Protein 8YS5 (pdb70)

InterPro domains:
  IPR011766 Thiamine pyrophosphate enzyme, TPP-binding [PF02775] (51-198)
  IPR029061 Thiamin diphosphate-binding fold [SSF52518] (14-260)
  IPR051457 2-oxoacid:ferredoxin oxidoreductase [PTHR48084] (6-267)

Sequence (1874 aa):
TPDGVAVWVNEDRCKGCDICVSVCPAGVLGMGIEKERVLGKVAKVAYPESCIGCVQCELHCPDFAIYVADRKDFKFAKVSKEAQERSEKVKANKYMLLEETILEGRMREIISDGNELVAKAAIEVGCRFFGGYPITPSSDIMHAMSVALPKCGGHFIQMEDEISGISVSLGASMSGTKSMTASSGPGISLKVEQIGYSFMAEIPLVIADVMRSGPSTGMPTRVAQGDVNFLKHPIHGDFKAVALAPASLEEAYTETVRAFNLAEMLMTPVFLLMDETVGHMYGKVQIPDLEEVQKMTINRKEFVGDKKDYKPYGVAQDEPAVLNPFFKGYRYHVSGLHHGPIGFPTEDAKIGGDLIDRLFHKIESKQDIINENEEMDLEGAEIVIIAYGSVSLAVKEALKDYHKESKQKVGFFRPKTLWPSPAKRLKEIGDKYEKILVIELNKGQYLEEIERAMQRKVHFFGQANGRTISPKQIIAKLKEMAFNYDEYLRVDKIPTLWCWGCGDGVILKSIIRTIDALGWKMDDVCLVSGIGCSGRMSSYVNCNTVHTTHGRAVAYATGIKMANPSKHVIVVSGDGDGFAIGGNHTMHACRRNIDLNFILVNNFIYGLTNSQTSPTTPNGMWTVTAQWGNIDNQFDPCALTTAAGASFVARESVLDPQKLEKVLKEGFSHKGFSFFDVHSNCHINLGRKNKMGEASQMLKWMESRLVSKRQFEAMSPEERVDKFPTGVLRHDTDRKEYCEAYQEIIEKAQGKQMEAQLRFTGVGGQGVLLAGEILAEAKIVSGGYGTKTSTYTSQVRGGPTKVDILLDKDEIIFPYAKEGEIDFMLSVAQISYNQFKSDIKQGGIVVIDPNLVTPTKEDEEKYQIYKIPIISIAKDEVGNIITQSVVALAITVELTKCVEENIVLDTMLKKVPAKVADTNKKAFEIGKKHALEALKVTPDGVAVWVNEDRCKGCDICVSVCPAGVLGMGIEKERVLGKVAKVAYPESCIGCVQCELHCPDFAIYVADRKDFKFAKVSKEAQERSEKVKANKYMLLEETILEGRMREIISDGNELVAKAAIEVGCRFFGGYPITPSSDIMHAMSVALPKCGGHFIQMEDEISGISVSLGASMSGTKSMTASSGPGISLKVEQIGYSFMAEIPLVIADVMRSGPSTGMPTRVAQGDVNFLKHPIHGDFKAVALAPASLEEAYTETVRAFNLAEMLMTPVFLLMDETVGHMYGKVQIPDLEEVQKMTINRKEFVGDKKDYKPYGVAQDEPAVLNPFFKGYRYHVSGLHHGPIGFPTEDAKIGGDLIDRLFHKIESKQDIINENEEMDLEGAEIVIIAYGSVSLAVKEALKDYHKESKQKVGFFRPKTLWPSPAKRLKEIGDKYEKILVIELNKGQYLEEIERAMQRKVHFFGQANGRTISPKQIIAKLKEMAFNYDEYLRVDKIPTLWCWGCGDGVILKSIIRTIDALGWKMDDVCLVSGIGCSGRMSSYVNCNTVHTTHGRAVAYATGIKMANPSKHVIVVSGDGDGFAIGGNHTMHACRRNIDLNFILVNNFIYGLTNSQTSPTTPNGMWTVTAQWGNIDNQFDPCALTTAAGASFVARESVLDPQKLEKVLKEGFSHKGFSFFDVHSNCHINLGRKNKMGEASQMLKWMESRLVSKRQFEAMSPEERVDKFPTGVLRHDTDRKEYCEAYQEIIEKAQGKQMEAQLRFTGVGGQGVLLAGEILAEAKIVSGGYGTKTSTYTSQVRGGPTKVDILLDKDEIIFPYAKEGEIDFMLSVAQISYNQFKSDIKQGGIVVIDPNLVTPTKEDEEKYQIYKIPIISIAKDEVGNIITQSVVALAITVELTKCVEENIVLDTMLKKVPAKVADTNKKAFEIGKKHALEALKV

Secondary structure (DSSP, 8-state):
--EEEEEHHHHHHHHHHHHT--EEEE---TTS-HHHHHHHHHTGGGT-EEEE-SSHHHHHHHHHHHHHTT---BEEE-THHHHHHHHHHHHHHHTT--EEEEE-B-B-SSSSBTTS-----SHHHHS-SSS-----EE---STTHHHHHHHHHHHHHHHH-SEEEE--BHHHHH-EEEEE---HHHHHHH---------SS----TT---TTS----PPSSSS---EE-SS-B-SSS-B---HHHHHHHHHHHHHHHHSTHHHH--EEEES-SS-SEE----TTHHHHHHHHHHHTTTT-SS-EEEEEESEEES--HHHHHHHHHH-SEEEEE-SSSSSSHHHHHHGGGS--EEE---SS----THHHHHHHH-/--EEEEEEEETTS-GGGHHHHHHHHHHHHTSEEEEEEE--S-SSSSEEEEEEEEESS-----SPPTTTEEEEEE--HHHHHHTTTTEEEEEEEEE-TTT----HHHHHHS--EE--HHHIIIIIIS-STTHHHHHHHHHHHHH--S-HHHHHHHHHTTS-GGGHHHHHHHHHHHHHHHHHS---/--S--TTSB-TTT-S--SSSS-TTHHHHHHHHHHHHHTT--GGGEEEEE-SSSSGGGGGTBSSEEEE--TT-HHHHHHHHHHHSTTSEEEEEEESSTTTTSSHHHHHHHHHHT-S--EEEEE-SEETTTTSEE-TTPPTT---SS-TT---S----HHHHHHHHT-SEEEEEESS-HHHHHHHHHHHHTSSS-EEEEEE---TTTTGGGGT--SHHHHHHHHHHHEE-HHHHHTS-GGG-TT-EE-EEEEE------HHHHHHHHHHHHSS--/--TT-SEEE-TTT----SHHHHT-TT--EEEEE-TTSSSSEEEEES-GGG--S-THHHHH-TTS-EEE--TTT-------HHHHHHHHHHHTTTTB--GGGGGTT-/--TT-SEEE-TTT----S-GGGS-SS--EEEEE-TTSSS-EEEEES-GGG--S-THHHHT-TTS-EEE--SSS-------HHHHHHHHHHHTTTTPPPGGGGGTT-/-EEEEEEHHHHHHHHHHHHT--EEE----TTSHHHHHHHHHHHHHTT-EEE--SSHHHHHHHHHHHHHTT--EEEEE-THHHHTTHHHHHHHHHTT--EEEEE-B-B-SSSSBTTS----SSHHHHS-SSS-----EE---STTHHHHHHHHHHHHHHHHTSEEEE--BHHHHH-EEEEEE--HHHHHHT--PPP----SS----SS---TTS----PPSSSS---EE-SS-B-SSS-B---HHHHHHHHHHHHHHHHT-HHHH--EEEES-SS-SEE----TTHHHHHHHHHHHHTTS-SS-EEEEEESEEES--HHHHHHHHHH-SEEEEE-SSSSSSHHHHHHGGGS--EEE---SS----THHHHHHHH-/--S--SSSB-TTT-S--SSSS-TTHHHHHHHHHHHHHTT--GGGEEEEE-SSSSGGGGGTBSSEEEE--TT-HHHHHHHHHHHSTTSEEEEEEETTTTTTSSHHHHHHHHHHT---EEEEEE-SB-TTTTS-B-TTSPTT---SS-TT---S----HHHHHHHHT-SEEEEEETT-HHHHHHHHHHHHTSSS-EEEEEE---TTTTSTTTT--SHHHHHHHHHHHB--HHHHHTS-TTTTTT-B--EEEE-------HHHHHHHHHHHHSS--/--EEEEEEEETTSSGGGGHHHHHHHHHHHTSEEEEEEE--S-SSS-EEEEEEEEESS----SS--TT-EEEEEE--HHHHTTTTTTEEEEEEEEE-TTT----HHHHHHS--EE--HHHIIIIIIS-STTHHHHHHHHHHHHH--S-HHHHHHHHHTTS-HHHHHHHHHHHHHHHHHHHHH---

B-factor: mean 52.0, std 29.89, range [2.14, 149.54]

Structure (mmCIF, N/CA/C/O backbone):
data_8YS5
#
_entry.id   8YS5
#
_cell.length_a   1.00
_cell.length_b   1.00
_cell.length_c   1.00
_cell.angle_alpha   90.00
_cell.angle_beta   90.00
_cell.angle_gamma   90.00
#
_symmetry.space_group_name_H-M   'P 1'
#
loop_
_entity.id
_entity.type
_entity.pdbx_description
1 polymer '2-oxoglutarate:acceptor oxidoreductase'
2 polymer '2-oxoglutarate synthase subunit alpha'
3 polymer '2-oxoglutarate ferredoxin oxidoreductase subunit beta'
4 polymer '2-oxoglutarate:acceptor oxidoreductase'
5 non-polymer 'IRON/SULFUR CLUSTER'
6 non-polymer 'MAGNESIUM ION'
7 non-polymer 'THIAMINE DIPHOSPHATE'
#
loop_
_atom_site.group_PDB
_atom_site.id
_atom_site.type_symbol
_atom_site.label_atom_id
_atom_site.label_alt_id
_atom_site.label_comp_id
_atom_site.label_asym_id
_atom_site.label_entity_id
_atom_site.label_seq_id
_atom_site.pdbx_PDB_ins_code
_atom_site.Cartn_x
_atom_site.Cartn_y
_atom_site.Cartn_z
_atom_site.occupancy
_atom_site.B_iso_or_equiv
_atom_site.auth_seq_id
_atom_site.auth_comp_id
_atom_site.auth_asym_id
_atom_site.auth_atom_id
_atom_site.pdbx_PDB_model_num
ATOM 1 N N . THR A 1 6 ? 99.762 144.595 176.505 1.00 71.30 6 THR D N 1
ATOM 2 C CA . THR A 1 6 ? 99.534 145.977 176.910 1.00 73.19 6 THR D CA 1
ATOM 3 C C . THR A 1 6 ? 98.924 146.039 178.307 1.00 70.75 6 THR D C 1
ATOM 4 O O . THR A 1 6 ? 97.703 145.994 178.457 1.00 73.97 6 THR D O 1
ATOM 8 N N . PRO A 1 7 ? 99.775 146.135 179.331 0.02 61.99 7 PRO D N 1
ATOM 9 C CA . PRO A 1 7 ? 99.267 146.211 180.709 0.62 62.28 7 PRO D CA 1
ATOM 10 C C . PRO A 1 7 ? 98.499 147.496 180.979 0.49 62.39 7 PRO D C 1
ATOM 11 O O . PRO A 1 7 ? 98.399 148.368 180.109 1.00 62.52 7 PRO D O 1
ATOM 15 N N . ASP A 1 8 ? 97.953 147.622 182.186 0.30 64.26 8 ASP D N 1
ATOM 16 C CA . ASP A 1 8 ? 97.142 148.774 182.553 1.00 66.67 8 ASP D CA 1
ATOM 17 C C . ASP A 1 8 ? 98.020 149.873 183.134 1.00 67.03 8 ASP D C 1
ATOM 18 O O . ASP A 1 8 ? 98.790 149.635 184.071 1.00 68.86 8 ASP D O 1
ATOM 23 N N . GLY A 1 9 ? 97.906 151.076 182.573 1.00 57.27 9 GLY D N 1
ATOM 24 C CA . GLY A 1 9 ? 98.603 152.229 183.105 1.00 56.91 9 GLY D CA 1
ATOM 25 C C . GLY A 1 9 ? 100.091 152.274 182.848 1.00 56.30 9 GLY D C 1
ATOM 26 O O . GLY A 1 9 ? 100.782 153.098 183.456 0.56 56.56 9 GLY D O 1
ATOM 27 N N . VAL A 1 10 ? 100.612 151.422 181.971 1.00 47.04 10 VAL D N 1
ATOM 28 C CA . VAL A 1 10 ? 102.034 151.384 181.652 1.00 48.61 10 VAL D CA 1
ATOM 29 C C . VAL A 1 10 ? 102.218 151.950 180.252 1.00 48.67 10 VAL D C 1
ATOM 30 O O . VAL A 1 10 ? 101.733 151.371 179.270 1.00 46.24 10 VAL D O 1
ATOM 34 N N . ALA A 1 11 ? 102.918 153.081 180.159 1.00 39.95 11 ALA D N 1
ATOM 35 C CA . ALA A 1 11 ? 103.125 153.727 178.867 1.00 34.27 11 ALA D CA 1
ATOM 36 C C . ALA A 1 11 ? 104.175 153.004 178.034 1.00 33.86 11 ALA D C 1
ATOM 37 O O . ALA A 1 11 ? 104.065 152.956 176.804 0.34 35.27 11 ALA D O 1
ATOM 39 N N . VAL A 1 12 ? 105.192 152.440 178.677 1.00 33.37 12 VAL D N 1
ATOM 40 C CA . VAL A 1 12 ? 106.277 151.763 177.974 1.00 30.98 12 VAL D CA 1
ATOM 41 C C . VAL A 1 12 ? 106.891 150.734 178.911 1.00 33.39 12 VAL D C 1
ATOM 42 O O . VAL A 1 12 ? 107.141 151.015 180.087 0.95 34.54 12 VAL D O 1
ATOM 46 N N . TRP A 1 13 ? 107.126 149.531 178.388 1.00 29.86 13 TRP D N 1
ATOM 47 C CA . TRP A 1 13 ? 107.732 148.461 179.165 1.00 28.74 13 TRP D CA 1
ATOM 48 C C . TRP A 1 13 ? 108.742 147.708 178.311 1.00 31.15 13 TRP D C 1
ATOM 49 O O . TRP A 1 13 ? 108.603 147.617 177.089 0.91 33.86 13 TRP D O 1
ATOM 60 N N . VAL A 1 14 ? 109.750 147.146 178.972 1.00 25.14 14 VAL D N 1
ATOM 61 C CA . VAL A 1 14 ? 110.869 146.494 178.306 1.00 24.35 14 VAL D CA 1
ATOM 62 C C . VAL A 1 14 ? 110.873 145.016 178.667 1.00 28.34 14 VAL D C 1
ATOM 63 O O . VAL A 1 14 ? 110.624 144.645 179.820 1.00 32.13 14 VAL D O 1
ATOM 67 N N . ASN A 1 15 ? 111.130 144.171 177.670 1.00 36.23 15 ASN D N 1
ATOM 68 C CA . ASN A 1 15 ? 111.278 142.733 177.876 1.00 25.35 15 ASN D CA 1
ATOM 69 C C . ASN A 1 15 ? 112.743 142.447 178.186 1.00 25.69 15 ASN D C 1
ATOM 70 O O . ASN A 1 15 ? 113.613 142.615 177.327 0.23 28.99 15 ASN D O 1
ATOM 75 N N . GLU A 1 16 ? 113.016 142.014 179.419 1.00 26.18 16 GLU D N 1
ATOM 76 C CA . GLU A 1 16 ? 114.398 141.847 179.855 1.00 21.73 16 GLU D CA 1
ATOM 77 C C . GLU A 1 16 ? 115.075 140.662 179.179 1.00 32.39 16 GLU D C 1
ATOM 78 O O . GLU A 1 16 ? 116.309 140.605 179.126 1.00 40.46 16 GLU D O 1
ATOM 84 N N . ASP A 1 17 ? 114.301 139.709 178.663 1.00 31.64 17 ASP D N 1
ATOM 85 C CA . ASP A 1 17 ? 114.868 138.514 178.053 1.00 27.36 17 ASP D CA 1
ATOM 86 C C . ASP A 1 17 ? 115.182 138.683 176.574 1.00 30.07 17 ASP D C 1
ATOM 87 O O . ASP A 1 17 ? 115.761 137.771 175.974 1.00 36.54 17 ASP D O 1
ATOM 92 N N . ARG A 1 18 ? 114.819 139.814 175.971 1.00 28.19 18 ARG D N 1
ATOM 93 C CA . ARG A 1 18 ? 115.157 140.096 174.586 1.00 24.09 18 ARG D CA 1
ATOM 94 C C . ARG A 1 18 ? 116.111 141.270 174.427 1.00 33.80 18 ARG D C 1
ATOM 95 O O . ARG A 1 18 ? 116.655 141.458 173.334 0.92 38.47 18 ARG D O 1
ATOM 103 N N . CYS A 1 19 ? 116.323 142.060 175.475 1.00 25.87 19 CYS D N 1
ATOM 104 C CA . CYS A 1 19 ? 117.264 143.166 175.399 1.00 20.28 19 CYS D CA 1
ATOM 105 C C . CYS A 1 19 ? 118.695 142.649 175.397 1.00 24.50 19 CYS D C 1
ATOM 106 O O . CYS A 1 19 ? 118.990 141.565 175.906 1.00 27.66 19 CYS D O 1
ATOM 109 N N . LYS A 1 20 ? 119.593 143.437 174.808 1.00 30.15 20 LYS D N 1
ATOM 110 C CA . LYS A 1 20 ? 120.996 143.051 174.726 1.00 36.01 20 LYS D CA 1
ATOM 111 C C . LYS A 1 20 ? 121.900 144.148 175.274 1.00 29.56 20 LYS D C 1
ATOM 112 O O . LYS A 1 20 ? 122.968 143.861 175.823 1.00 35.43 20 LYS D O 1
ATOM 118 N N . GLY A 1 21 ? 121.480 145.402 175.141 1.00 20.06 21 GLY D N 1
ATOM 119 C CA . GLY A 1 21 ? 122.283 146.512 175.615 1.00 20.45 21 GLY D CA 1
ATOM 120 C C . GLY A 1 21 ? 123.013 147.237 174.504 1.00 27.94 21 GLY D C 1
ATOM 121 O O . GLY A 1 21 ? 124.195 147.563 174.639 1.00 29.66 21 GLY D O 1
ATOM 122 N N . CYS A 1 22 ? 122.319 147.494 173.398 1.00 21.70 22 CYS D N 1
ATOM 123 C CA . CYS A 1 22 ? 122.912 148.169 172.252 1.00 20.41 22 CYS D CA 1
ATOM 124 C C . CYS A 1 22 ? 122.931 149.686 172.388 1.00 28.70 22 CYS D C 1
ATOM 125 O O . CYS A 1 22 ? 123.506 150.359 171.525 0.00 25.26 22 CYS D O 1
ATOM 128 N N . ASP A 1 23 ? 122.309 150.237 173.431 1.00 28.03 23 ASP D N 1
ATOM 129 C CA . ASP A 1 23 ? 122.296 151.656 173.778 1.00 19.25 23 ASP D CA 1
ATOM 130 C C . ASP A 1 23 ? 121.534 152.521 172.781 1.00 25.05 23 ASP D C 1
ATOM 131 O O . ASP A 1 23 ? 121.462 153.739 172.976 0.50 24.87 23 ASP D O 1
ATOM 136 N N . ILE A 1 24 ? 120.960 151.942 171.726 1.00 22.80 24 ILE D N 1
ATOM 137 C CA . ILE A 1 24 ? 120.242 152.745 170.741 1.00 10.71 24 ILE D CA 1
ATOM 138 C C . ILE A 1 24 ? 118.942 153.285 171.326 1.00 18.85 24 ILE D C 1
ATOM 139 O O . ILE A 1 24 ? 118.565 154.436 171.074 0.63 19.87 24 ILE D O 1
ATOM 144 N N . CYS A 1 25 ? 118.237 152.468 172.113 0.69 22.77 25 CYS D N 1
ATOM 145 C CA . CYS A 1 25 ? 116.921 152.861 172.609 1.00 14.66 25 CYS D CA 1
ATOM 146 C C . CYS A 1 25 ? 117.007 154.068 173.537 0.96 24.61 25 CYS D C 1
ATOM 147 O O . CYS A 1 25 ? 116.157 154.963 173.476 0.00 22.89 25 CYS D O 1
ATOM 150 N N . VAL A 1 26 ? 118.017 154.107 174.408 1.00 33.06 26 VAL D N 1
ATOM 151 C CA . VAL A 1 26 ? 118.155 155.227 175.333 1.00 14.88 26 VAL D CA 1
ATOM 152 C C . VAL A 1 26 ? 118.532 156.504 174.595 1.00 16.89 26 VAL D C 1
ATOM 153 O O . VAL A 1 26 ? 118.080 157.597 174.958 0.00 22.73 26 VAL D O 1
ATOM 157 N N . SER A 1 27 ? 119.340 156.396 173.544 1.00 22.76 27 SER D N 1
ATOM 158 C CA . SER A 1 27 ? 119.892 157.560 172.865 1.00 16.66 27 SER D CA 1
ATOM 159 C C . SER A 1 27 ? 118.862 158.344 172.061 1.00 19.37 27 SER D C 1
ATOM 160 O O . SER A 1 27 ? 119.184 159.437 171.585 0.00 22.28 27 SER D O 1
ATOM 163 N N . VAL A 1 28 ? 117.646 157.830 171.890 1.00 25.10 28 VAL D N 1
ATOM 164 C CA . VAL A 1 28 ? 116.650 158.508 171.067 1.00 23.46 28 VAL D CA 1
ATOM 165 C C . VAL A 1 28 ? 115.400 158.818 171.880 1.00 21.90 28 VAL D C 1
ATOM 166 O O . VAL A 1 28 ? 114.289 158.844 171.339 0.68 23.37 28 VAL D O 1
ATOM 170 N N . CYS A 1 29 ? 115.566 159.061 173.180 1.00 25.56 29 CYS D N 1
ATOM 171 C CA . CYS A 1 29 ? 114.434 159.369 174.040 1.00 21.62 29 CYS D CA 1
ATOM 172 C C . CYS A 1 29 ? 114.437 160.851 174.375 1.00 29.05 29 CYS D C 1
ATOM 173 O O . CYS A 1 29 ? 115.262 161.289 175.191 0.61 30.45 29 CYS D O 1
ATOM 176 N N . PRO A 1 30 ? 113.558 161.659 173.775 1.00 29.86 30 PRO D N 1
ATOM 177 C CA . PRO A 1 30 ? 113.525 163.090 174.118 1.00 27.04 30 PRO D CA 1
ATOM 178 C C . PRO A 1 30 ? 113.199 163.365 175.575 1.00 26.12 30 PRO D C 1
ATOM 179 O O . PRO A 1 30 ? 113.716 164.337 176.139 1.00 38.74 30 PRO D O 1
ATOM 183 N N . ALA A 1 31 ? 112.359 162.546 176.203 1.00 26.86 31 ALA D N 1
ATOM 184 C CA . ALA A 1 31 ? 111.890 162.833 177.552 1.00 33.28 31 ALA D CA 1
ATOM 185 C C . ALA A 1 31 ? 112.840 162.354 178.641 1.00 34.81 31 ALA D C 1
ATOM 186 O O . ALA A 1 31 ? 112.592 162.637 179.817 1.00 31.42 31 ALA D O 1
ATOM 188 N N . GLY A 1 32 ? 113.912 161.649 178.290 1.00 33.35 32 GLY D N 1
ATOM 189 C CA . GLY A 1 32 ? 114.841 161.159 179.289 1.00 28.93 32 GLY D CA 1
ATOM 190 C C . GLY A 1 32 ? 114.208 160.175 180.251 1.00 25.90 32 GLY D C 1
ATOM 191 O O . GLY A 1 32 ? 114.382 160.284 181.468 0.00 33.00 32 GLY D O 1
ATOM 192 N N . VAL A 1 33 ? 113.469 159.210 179.711 1.00 35.44 33 VAL D N 1
ATOM 193 C CA . VAL A 1 33 ? 112.713 158.250 180.504 1.00 34.15 33 VAL D CA 1
ATOM 194 C C . VAL A 1 33 ? 113.503 156.965 180.733 1.00 35.81 33 VAL D C 1
ATOM 195 O O . VAL A 1 33 ? 113.386 156.350 181.799 0.50 32.94 33 VAL D O 1
ATOM 199 N N . LEU A 1 34 ? 114.339 156.569 179.779 1.00 30.20 34 LEU D N 1
ATOM 200 C CA . LEU A 1 34 ? 115.038 155.294 179.818 1.00 24.66 34 LEU D CA 1
ATOM 201 C C . LEU A 1 34 ? 116.429 155.463 180.414 1.00 21.05 34 LEU D C 1
ATOM 202 O O . LEU A 1 34 ? 117.016 156.548 180.369 0.00 26.06 34 LEU D O 1
ATOM 207 N N . GLY A 1 35 ? 116.950 154.376 180.976 1.00 20.13 35 GLY D N 1
ATOM 208 C CA . GLY A 1 35 ? 118.305 154.370 181.494 1.00 15.79 35 GLY D CA 1
ATOM 209 C C . GLY A 1 35 ? 118.810 152.955 181.629 1.00 23.01 35 GLY D C 1
ATOM 210 O O . GLY A 1 35 ? 118.033 152.027 181.859 0.00 26.51 35 GLY D O 1
ATOM 211 N N . MET A 1 36 ? 120.119 152.785 181.497 1.00 24.84 36 MET D N 1
ATOM 212 C CA . MET A 1 36 ? 120.726 151.459 181.500 1.00 23.44 36 MET D CA 1
ATOM 213 C C . MET A 1 36 ? 121.250 151.124 182.889 1.00 26.39 36 MET D C 1
ATOM 214 O O . MET A 1 36 ? 121.981 151.915 183.493 0.00 29.87 36 MET D O 1
ATOM 219 N N . GLY A 1 37 ? 120.875 149.949 183.385 1.00 30.77 37 GLY D N 1
ATOM 220 C CA . GLY A 1 37 ? 121.275 149.487 184.699 1.00 30.51 37 GLY D CA 1
ATOM 221 C C . GLY A 1 37 ? 122.181 148.276 184.597 1.00 37.30 37 GLY D C 1
ATOM 222 O O . GLY A 1 37 ? 122.046 147.455 183.684 1.00 43.52 37 GLY D O 1
ATOM 223 N N . ILE A 1 38 ? 123.104 148.169 185.552 0.55 37.66 38 ILE D N 1
ATOM 224 C CA . ILE A 1 38 ? 124.057 147.067 185.571 1.00 32.93 38 ILE D CA 1
ATOM 225 C C . ILE A 1 38 ? 123.343 145.784 185.970 1.00 31.58 38 ILE D C 1
ATOM 226 O O . ILE A 1 38 ? 122.576 145.757 186.941 0.82 35.82 38 ILE D O 1
ATOM 231 N N . GLU A 1 39 ? 123.592 144.714 185.218 1.00 32.72 39 GLU D N 1
ATOM 232 C CA . GLU A 1 39 ? 123.028 143.397 185.514 1.00 34.97 39 GLU D CA 1
ATOM 233 C C . GLU A 1 39 ? 124.118 142.367 185.239 1.00 47.43 39 GLU D C 1
ATOM 234 O O . GLU A 1 39 ? 124.331 141.973 184.089 1.00 51.98 39 GLU D O 1
ATOM 240 N N . LYS A 1 40 ? 124.802 141.933 186.298 1.00 39.37 40 LYS D N 1
ATOM 241 C CA . LYS A 1 40 ? 125.895 140.980 186.157 1.00 34.53 40 LYS D CA 1
ATOM 242 C C . LYS A 1 40 ? 125.429 139.600 185.714 1.00 40.99 40 LYS D C 1
ATOM 243 O O . LYS A 1 40 ? 126.268 138.777 185.331 1.00 43.80 40 LYS D O 1
ATOM 249 N N . GLU A 1 41 ? 124.126 139.325 185.753 1.00 38.06 41 GLU D N 1
ATOM 250 C CA . GLU A 1 41 ? 123.609 138.015 185.384 1.00 35.38 41 GLU D CA 1
ATOM 251 C C . GLU A 1 41 ? 123.527 137.806 183.879 1.00 38.91 41 GLU D C 1
ATOM 252 O O . GLU A 1 41 ? 123.224 136.690 183.445 1.00 45.83 41 GLU D O 1
ATOM 258 N N . ARG A 1 42 ? 123.781 138.836 183.078 1.00 25.71 42 ARG D N 1
ATOM 259 C CA . ARG A 1 42 ? 123.709 138.733 181.631 1.00 24.65 42 ARG D CA 1
ATOM 260 C C . ARG A 1 42 ? 125.084 138.978 181.024 1.00 34.77 42 ARG D C 1
ATOM 261 O O . ARG A 1 42 ? 125.989 139.508 181.676 1.00 39.15 42 ARG D O 1
ATOM 269 N N . VAL A 1 43 ? 125.231 138.577 179.760 1.00 38.28 43 VAL D N 1
ATOM 270 C CA . VAL A 1 43 ? 126.546 138.568 179.123 1.00 32.89 43 VAL D CA 1
ATOM 271 C C . VAL A 1 43 ? 127.088 139.985 178.975 1.00 30.45 43 VAL D C 1
ATOM 272 O O . VAL A 1 43 ? 128.243 140.262 179.318 0.60 30.30 43 VAL D O 1
ATOM 276 N N . LEU A 1 44 ? 126.265 140.907 178.469 1.00 37.51 44 LEU D N 1
ATOM 277 C CA . LEU A 1 44 ? 126.739 142.265 178.228 1.00 34.61 44 LEU D CA 1
ATOM 278 C C . LEU A 1 44 ? 126.753 143.121 179.488 0.91 31.92 44 LEU D C 1
ATOM 279 O O . LEU A 1 44 ? 127.374 144.189 179.486 0.00 32.67 44 LEU D O 1
ATOM 284 N N . GLY A 1 45 ? 126.085 142.686 180.554 1.00 35.69 45 GLY D N 1
ATOM 285 C CA . GLY A 1 45 ? 126.185 143.326 181.845 1.00 30.12 45 GLY D CA 1
ATOM 286 C C . GLY A 1 45 ? 125.227 144.474 182.085 1.00 33.93 45 GLY D C 1
ATOM 287 O O . GLY A 1 45 ? 125.059 144.884 183.239 0.32 35.63 45 GLY D O 1
ATOM 288 N N . LYS A 1 46 ? 124.589 145.002 181.044 1.00 33.60 46 LYS D N 1
ATOM 289 C CA . LYS A 1 46 ? 123.701 146.147 181.186 1.00 30.77 46 LYS D CA 1
ATOM 290 C C . LYS A 1 46 ? 122.386 145.875 180.472 1.00 35.86 46 LYS D C 1
ATOM 291 O O . LYS A 1 46 ? 122.367 145.268 179.398 1.00 42.87 46 LYS D O 1
ATOM 297 N N . VAL A 1 47 ? 121.287 146.322 181.081 1.00 33.29 47 VAL D N 1
ATOM 298 C CA . VAL A 1 47 ? 119.956 146.170 180.503 1.00 26.52 47 VAL D CA 1
ATOM 299 C C . VAL A 1 47 ? 119.222 147.500 180.584 1.00 28.94 47 VAL D C 1
ATOM 300 O O . VAL A 1 47 ? 119.419 148.285 181.517 0.33 31.64 47 VAL D O 1
ATOM 304 N N . ALA A 1 48 ? 118.361 147.749 179.600 1.00 29.69 48 ALA D N 1
ATOM 305 C CA . ALA A 1 48 ? 117.561 148.966 179.574 1.00 32.16 48 ALA D CA 1
ATOM 306 C C . ALA A 1 48 ? 116.418 148.879 180.577 1.00 22.34 48 ALA D C 1
ATOM 307 O O . ALA A 1 48 ? 115.800 147.824 180.748 0.00 28.23 48 ALA D O 1
ATOM 309 N N . LYS A 1 49 ? 116.137 150.000 181.239 1.00 24.91 49 LYS D N 1
ATOM 310 C CA . LYS A 1 49 ? 115.100 150.092 182.251 1.00 32.77 49 LYS D CA 1
ATOM 311 C C . LYS A 1 49 ? 114.315 151.379 182.042 0.79 30.44 49 LYS D C 1
ATOM 312 O O . LYS A 1 49 ? 114.864 152.398 181.608 0.00 28.79 49 LYS D O 1
ATOM 318 N N . VAL A 1 50 ? 113.025 151.323 182.356 1.00 33.14 50 VAL D N 1
ATOM 319 C CA . VAL A 1 50 ? 112.156 152.491 182.297 1.00 31.52 50 VAL D CA 1
ATOM 320 C C . VAL A 1 50 ? 112.170 153.155 183.668 1.00 33.07 50 VAL D C 1
ATOM 321 O O . VAL A 1 50 ? 111.816 152.530 184.673 1.00 36.44 50 VAL D O 1
ATOM 325 N N . ALA A 1 51 ? 112.585 154.420 183.712 0.71 32.21 51 ALA D N 1
ATOM 326 C CA . ALA A 1 51 ? 112.775 155.131 184.970 1.00 28.10 51 ALA D CA 1
ATOM 327 C C . ALA A 1 51 ? 111.608 156.045 185.319 1.00 37.34 51 ALA D C 1
ATOM 328 O O . ALA A 1 51 ? 111.136 156.037 186.460 1.00 41.75 51 ALA D O 1
ATOM 330 N N . TYR A 1 52 ? 111.127 156.835 184.362 0.88 41.22 52 TYR D N 1
ATOM 331 C CA . TYR A 1 52 ? 110.061 157.809 184.594 1.00 40.78 52 TYR D CA 1
ATOM 332 C C . TYR A 1 52 ? 108.951 157.591 183.575 1.00 47.75 52 TYR D C 1
ATOM 333 O O . TYR A 1 52 ? 108.789 158.377 182.634 1.00 54.40 52 TYR D O 1
ATOM 342 N N . PRO A 1 53 ? 108.164 156.524 183.733 1.00 39.92 53 PRO D N 1
ATOM 343 C CA . PRO A 1 53 ? 107.083 156.267 182.767 1.00 32.83 53 PRO D CA 1
ATOM 344 C C . PRO A 1 53 ? 106.035 157.364 182.716 1.00 38.58 53 PRO D C 1
ATOM 345 O O . PRO A 1 53 ? 105.415 157.566 181.664 0.48 38.21 53 PRO D O 1
ATOM 349 N N . GLU A 1 54 ? 105.815 158.083 183.820 1.00 41.38 54 GLU D N 1
ATOM 350 C CA . GLU A 1 54 ? 104.781 159.112 183.853 1.00 42.84 54 GLU D CA 1
ATOM 351 C C . GLU A 1 54 ? 105.121 160.314 182.983 1.00 39.54 54 GLU D C 1
ATOM 352 O O . GLU A 1 54 ? 104.232 161.120 182.691 1.00 48.29 54 GLU D O 1
ATOM 358 N N . SER A 1 55 ? 106.378 160.458 182.568 1.00 34.09 55 SER D N 1
ATOM 359 C CA . SER A 1 55 ? 106.797 161.544 181.696 1.00 38.08 55 SER D CA 1
ATOM 360 C C . SER A 1 55 ? 106.930 161.104 180.245 1.00 36.10 55 SER D C 1
ATOM 361 O O . SER A 1 55 ? 107.507 161.837 179.435 1.00 28.10 55 SER D O 1
ATOM 364 N N . CYS A 1 56 ? 106.412 159.929 179.901 1.00 38.16 56 CYS D N 1
ATOM 365 C CA . CYS A 1 56 ? 106.556 159.405 178.553 1.00 39.88 56 CYS D CA 1
ATOM 366 C C . CYS A 1 56 ? 105.768 160.245 177.554 1.00 39.13 56 CYS D C 1
ATOM 367 O O . CYS A 1 56 ? 104.767 160.883 177.891 0.88 41.94 56 CYS D O 1
ATOM 370 N N . ILE A 1 57 ? 106.237 160.236 176.311 1.00 37.02 57 ILE D N 1
ATOM 371 C CA . ILE A 1 57 ? 105.632 160.986 175.220 1.00 37.46 57 ILE D CA 1
ATOM 372 C C . ILE A 1 57 ? 105.340 159.996 174.101 1.00 41.89 57 ILE D C 1
ATOM 373 O O . ILE A 1 57 ? 105.983 158.948 173.998 1.00 36.70 57 ILE D O 1
ATOM 378 N N . GLY A 1 58 ? 104.355 160.318 173.264 1.00 40.88 58 GLY D N 1
ATOM 379 C CA . GLY A 1 58 ? 103.964 159.426 172.190 0.82 42.38 58 GLY D CA 1
ATOM 380 C C . GLY A 1 58 ? 104.993 159.255 171.087 1.00 44.61 58 GLY D C 1
ATOM 381 O O . GLY A 1 58 ? 104.681 158.705 170.026 1.00 46.82 58 GLY D O 1
ATOM 382 N N . CYS A 1 59 ? 106.222 159.715 171.322 1.00 41.18 59 CYS D N 1
ATOM 383 C CA . CYS A 1 59 ? 107.300 159.541 170.358 1.00 32.79 59 CYS D CA 1
ATOM 384 C C . CYS A 1 59 ? 107.761 158.090 170.335 1.00 31.87 59 CYS D C 1
ATOM 385 O O . CYS A 1 59 ? 108.696 157.714 171.047 1.00 36.23 59 CYS D O 1
ATOM 388 N N . VAL A 1 60 ? 107.138 157.278 169.485 1.00 25.46 60 VAL D N 1
ATOM 389 C CA . VAL A 1 60 ? 107.356 155.835 169.469 1.00 25.13 60 VAL D CA 1
ATOM 390 C C . VAL A 1 60 ? 108.731 155.511 168.893 0.63 27.63 60 VAL D C 1
ATOM 391 O O . VAL A 1 60 ? 109.085 154.338 168.730 0.00 26.45 60 VAL D O 1
ATOM 395 N N . GLN A 1 61 ? 109.512 156.550 168.588 1.00 34.10 61 GLN D N 1
ATOM 396 C CA . GLN A 1 61 ? 110.853 156.429 168.022 1.00 19.28 61 GLN D CA 1
ATOM 397 C C . GLN A 1 61 ? 111.691 155.344 168.687 1.00 16.65 61 GLN D C 1
ATOM 398 O O . GLN A 1 61 ? 112.396 154.599 167.999 0.00 23.61 61 GLN D O 1
ATOM 404 N N . CYS A 1 62 ? 111.624 155.242 170.017 1.00 18.59 62 CYS D N 1
ATOM 405 C CA . CYS A 1 62 ? 112.412 154.233 170.719 1.00 21.02 62 CYS D CA 1
ATOM 406 C C . CYS A 1 62 ? 112.075 152.833 170.221 1.00 15.64 62 CYS D C 1
ATOM 407 O O . CYS A 1 62 ? 112.965 152.064 169.842 0.00 23.93 62 CYS D O 1
ATOM 410 N N . GLU A 1 63 ? 110.784 152.496 170.189 1.00 24.78 63 GLU D N 1
ATOM 411 C CA . GLU A 1 63 ? 110.372 151.204 169.653 1.00 26.89 63 GLU D CA 1
ATOM 412 C C . GLU A 1 63 ? 110.723 151.077 168.177 1.00 19.31 63 GLU D C 1
ATOM 413 O O . GLU A 1 63 ? 110.919 149.964 167.676 0.00 24.56 63 GLU D O 1
ATOM 419 N N . LEU A 1 64 ? 110.823 152.203 167.466 1.00 24.91 64 LEU D N 1
ATOM 420 C CA . LEU A 1 64 ? 111.228 152.163 166.069 1.00 16.54 64 LEU D CA 1
ATOM 421 C C . LEU A 1 64 ? 112.717 151.895 165.908 1.00 19.91 64 LEU D C 1
ATOM 422 O O . LEU A 1 64 ? 113.151 151.523 164.814 0.00 22.08 64 LEU D O 1
ATOM 427 N N . HIS A 1 65 ? 113.508 152.077 166.968 1.00 27.67 65 HIS D N 1
ATOM 428 C CA . HIS A 1 65 ? 114.955 151.957 166.876 1.00 14.20 65 HIS D CA 1
ATOM 429 C C . HIS A 1 65 ? 115.514 150.722 167.565 1.00 7.97 65 HIS D C 1
ATOM 430 O O . HIS A 1 65 ? 116.714 150.459 167.439 0.00 20.35 65 HIS D O 1
ATOM 437 N N . CYS A 1 66 ? 114.696 149.967 168.285 1.00 24.26 66 CYS D N 1
ATOM 438 C CA . CYS A 1 66 ? 115.184 148.771 168.959 1.00 15.95 66 CYS D CA 1
ATOM 439 C C . CYS A 1 66 ? 115.260 147.618 167.967 1.00 18.92 66 CYS D C 1
ATOM 440 O O . CYS A 1 66 ? 114.234 147.250 167.385 0.52 18.33 66 CYS D O 1
ATOM 443 N N . PRO A 1 67 ? 116.436 147.028 167.743 1.00 26.39 67 PRO D N 1
ATOM 444 C CA . PRO A 1 67 ? 116.557 145.959 166.744 0.81 20.40 67 PRO D CA 1
ATOM 445 C C . PRO A 1 67 ? 116.213 144.562 167.234 0.15 21.13 67 PRO D C 1
ATOM 446 O O . PRO A 1 67 ? 116.107 143.651 166.401 0.83 15.16 67 PRO D O 1
ATOM 450 N N . ASP A 1 68 ? 116.032 144.356 168.540 0.58 21.95 68 ASP D N 1
ATOM 451 C CA . ASP A 1 68 ? 115.844 143.019 169.093 1.00 17.92 68 ASP D CA 1
ATOM 452 C C . ASP A 1 68 ? 114.454 142.814 169.688 1.00 29.45 68 ASP D C 1
ATOM 453 O O . ASP A 1 68 ? 114.260 141.885 170.477 1.00 36.62 68 ASP D O 1
ATOM 458 N N . PHE A 1 69 ? 113.485 143.658 169.324 1.00 23.84 69 PHE D N 1
ATOM 459 C CA . PHE A 1 69 ? 112.089 143.495 169.740 1.00 20.98 69 PHE D CA 1
ATOM 460 C C . PHE A 1 69 ? 111.962 143.412 171.261 1.00 24.16 69 PHE D C 1
ATOM 461 O O . PHE A 1 69 ? 111.292 142.530 171.803 1.00 33.57 69 PHE D O 1
ATOM 469 N N . ALA A 1 70 ? 112.612 144.345 171.960 1.00 22.30 70 ALA D N 1
ATOM 470 C CA . ALA A 1 70 ? 112.707 144.265 173.410 1.00 10.79 70 ALA D CA 1
ATOM 471 C C . ALA A 1 70 ? 111.920 145.330 174.158 1.00 15.99 70 ALA D C 1
ATOM 472 O O . ALA A 1 70 ? 111.661 145.149 175.352 1.00 26.74 70 ALA D O 1
ATOM 474 N N . ILE A 1 71 ? 111.533 146.421 173.505 1.00 26.72 71 ILE D N 1
ATOM 475 C CA . ILE A 1 71 ? 110.833 147.522 174.157 1.00 21.55 71 ILE D CA 1
ATOM 476 C C . ILE A 1 71 ? 109.508 147.750 173.446 1.00 15.92 71 ILE D C 1
ATOM 477 O O . ILE A 1 71 ? 109.430 147.667 172.215 0.09 24.89 71 ILE D O 1
ATOM 482 N N . TYR A 1 72 ? 108.457 148.007 174.224 1.00 17.14 72 TYR D N 1
ATOM 483 C CA . TYR A 1 72 ? 107.126 148.232 173.689 1.00 23.22 72 TYR D CA 1
ATOM 484 C C . TYR A 1 72 ? 106.518 149.464 174.341 1.00 28.96 72 TYR D C 1
ATOM 485 O O . TYR A 1 72 ? 106.800 149.777 175.501 0.77 31.62 72 TYR D O 1
ATOM 494 N N . VAL A 1 73 ? 105.673 150.154 173.580 1.00 34.69 73 VAL D N 1
ATOM 495 C CA . VAL A 1 73 ? 104.997 151.365 174.026 1.00 28.51 73 VAL D CA 1
ATOM 496 C C . VAL A 1 73 ? 103.497 151.105 173.987 1.00 29.79 73 VAL D C 1
ATOM 497 O O . VAL A 1 73 ? 103.032 150.243 173.235 0.16 31.96 73 VAL D O 1
ATOM 501 N N . ALA A 1 74 ? 102.744 151.832 174.807 1.00 36.16 74 ALA D N 1
ATOM 502 C CA . ALA A 1 74 ? 101.298 151.697 174.795 1.00 36.27 74 ALA D CA 1
ATOM 503 C C . ALA A 1 74 ? 100.716 152.309 173.522 1.00 37.14 74 ALA D C 1
ATOM 504 O O . ALA A 1 74 ? 101.435 152.786 172.639 0.66 37.83 74 ALA D O 1
ATOM 506 N N . ASP A 1 75 ? 99.392 152.289 173.429 1.00 44.76 75 ASP D N 1
ATOM 507 C CA . ASP A 1 75 ? 98.688 152.805 172.266 1.00 46.96 75 ASP D CA 1
ATOM 508 C C . ASP A 1 75 ? 97.924 154.074 172.624 0.51 49.93 75 ASP D C 1
ATOM 509 O O . ASP A 1 75 ? 97.404 154.218 173.733 0.47 50.48 75 ASP D O 1
ATOM 514 N N . ARG A 1 76 ? 97.863 154.999 171.662 0.60 51.90 76 ARG D N 1
ATOM 515 C CA . ARG A 1 76 ? 97.166 156.262 171.884 0.52 52.17 76 ARG D CA 1
ATOM 516 C C . ARG A 1 76 ? 95.682 156.054 172.147 1.00 53.12 76 ARG D C 1
ATOM 517 O O . ARG A 1 76 ? 95.093 156.765 172.969 1.00 55.42 76 ARG D O 1
ATOM 525 N N . LYS A 1 77 ? 95.061 155.093 171.458 1.00 55.91 77 LYS D N 1
ATOM 526 C CA . LYS A 1 77 ? 93.617 154.911 171.567 1.00 64.14 77 LYS D CA 1
ATOM 527 C C . LYS A 1 77 ? 93.193 154.518 172.977 1.00 64.98 77 LYS D C 1
ATOM 528 O O . LYS A 1 77 ? 92.073 154.836 173.395 1.00 60.16 77 LYS D O 1
ATOM 534 N N . ASP A 1 78 ? 94.060 153.836 173.723 1.00 58.07 78 ASP D N 1
ATOM 535 C CA . ASP A 1 78 ? 93.714 153.353 175.053 1.00 55.73 78 ASP D CA 1
ATOM 536 C C . ASP A 1 78 ? 94.510 153.991 176.184 1.00 57.89 78 ASP D C 1
ATOM 537 O O . ASP A 1 78 ? 94.242 153.687 177.353 1.00 53.85 78 ASP D O 1
ATOM 542 N N . PHE A 1 79 ? 95.474 154.858 175.882 1.00 56.01 79 PHE D N 1
ATOM 543 C CA . PHE A 1 79 ? 96.306 155.481 176.902 1.00 49.81 79 PHE D CA 1
ATOM 544 C C . PHE A 1 79 ? 96.433 156.972 176.633 0.00 49.19 79 PHE D C 1
ATOM 545 O O . PHE A 1 79 ? 96.481 157.403 175.477 0.72 45.09 79 PHE D O 1
ATOM 553 N N . LYS A 1 80 ? 96.488 157.754 177.709 0.56 53.72 80 LYS D N 1
ATOM 554 C CA . LYS A 1 80 ? 96.683 159.197 177.633 1.00 54.12 80 LYS D CA 1
ATOM 555 C C . LYS A 1 80 ? 98.133 159.513 177.973 1.00 52.70 80 LYS D C 1
ATOM 556 O O . LYS A 1 80 ? 98.587 159.239 179.089 0.39 50.63 80 LYS D O 1
ATOM 562 N N . PHE A 1 81 ? 98.852 160.092 177.017 1.00 44.84 81 PHE D N 1
ATOM 563 C CA . PHE A 1 81 ? 100.272 160.354 177.176 1.00 42.60 81 PHE D CA 1
ATOM 564 C C . PHE A 1 81 ? 100.507 161.720 177.815 1.00 44.70 81 PHE D C 1
ATOM 565 O O . PHE A 1 81 ? 99.631 162.588 177.830 0.64 46.54 81 PHE D O 1
ATOM 573 N N . ALA A 1 82 ? 101.713 161.899 178.346 1.00 47.78 82 ALA D N 1
ATOM 574 C CA . ALA A 1 82 ? 102.064 163.108 179.078 1.00 48.57 82 ALA D CA 1
ATOM 575 C C . ALA A 1 82 ? 102.374 164.242 178.101 1.00 49.33 82 ALA D C 1
ATOM 576 O O . ALA A 1 82 ? 102.196 164.119 176.885 1.00 45.97 82 ALA D O 1
ATOM 578 N N . LYS A 1 83 ? 102.850 165.364 178.630 0.63 50.80 83 LYS D N 1
ATOM 579 C CA . LYS A 1 83 ? 103.117 166.568 177.860 1.00 48.33 83 LYS D CA 1
ATOM 580 C C . LYS A 1 83 ? 104.620 166.814 177.771 1.00 51.05 83 LYS D C 1
ATOM 581 O O . LYS A 1 83 ? 105.437 166.035 178.271 0.58 51.80 83 LYS D O 1
ATOM 587 N N . VAL A 1 84 ? 104.980 167.921 177.126 0.64 48.84 84 VAL D N 1
ATOM 588 C CA . VAL A 1 84 ? 106.371 168.296 176.898 1.00 45.55 84 VAL D CA 1
ATOM 589 C C . VAL A 1 84 ? 106.786 169.314 177.949 1.00 48.76 84 VAL D C 1
ATOM 590 O O . VAL A 1 84 ? 106.095 170.319 178.158 0.23 47.73 84 VAL D O 1
ATOM 594 N N . SER A 1 85 ? 107.911 169.057 178.612 1.00 51.05 85 SER D N 1
ATOM 595 C CA . SER A 1 85 ? 108.469 169.980 179.589 0.19 50.86 85 SER D CA 1
ATOM 596 C C . SER A 1 85 ? 109.973 170.073 179.384 1.00 52.79 85 SER D C 1
ATOM 597 O O . SER A 1 85 ? 110.606 169.134 178.894 1.00 52.49 85 SER D O 1
ATOM 600 N N . LYS A 1 86 ? 110.542 171.219 179.765 1.00 55.59 86 LYS D N 1
ATOM 601 C CA . LYS A 1 86 ? 111.979 171.414 179.608 1.00 57.99 86 LYS D CA 1
ATOM 602 C C . LYS A 1 86 ? 112.785 170.627 180.632 0.00 53.75 86 LYS D C 1
ATOM 603 O O . LYS A 1 86 ? 113.958 170.329 180.381 1.00 57.98 86 LYS D O 1
ATOM 609 N N . GLU A 1 87 ? 112.187 170.283 181.775 1.00 49.45 87 GLU D N 1
ATOM 610 C CA . GLU A 1 87 ? 112.885 169.457 182.754 1.00 51.29 87 GLU D CA 1
ATOM 611 C C . GLU A 1 87 ? 113.194 168.080 182.182 1.00 48.66 87 GLU D C 1
ATOM 612 O O . GLU A 1 87 ? 114.280 167.533 182.408 0.13 48.98 87 GLU D O 1
ATOM 618 N N . ALA A 1 88 ? 112.251 167.506 181.431 1.00 41.58 88 ALA D N 1
ATOM 619 C CA . ALA A 1 88 ? 112.488 166.210 180.806 1.00 42.94 88 ALA D CA 1
ATOM 620 C C . ALA A 1 88 ? 113.629 166.279 179.798 1.00 48.07 88 ALA D C 1
ATOM 621 O O . ALA A 1 88 ? 114.458 165.365 179.727 0.00 43.69 88 ALA D O 1
ATOM 623 N N . GLN A 1 89 ? 113.691 167.354 179.011 1.00 42.74 89 GLN D N 1
ATOM 624 C CA . GLN A 1 89 ? 114.777 167.491 178.044 1.00 46.01 89 GLN D CA 1
ATOM 625 C C . GLN A 1 89 ? 116.117 167.703 178.741 0.78 45.03 89 GLN D C 1
ATOM 626 O O . GLN A 1 89 ? 117.146 167.186 178.289 1.00 44.41 89 GLN D O 1
ATOM 632 N N . GLU A 1 90 ? 116.125 168.457 179.842 1.00 47.62 90 GLU D N 1
ATOM 633 C CA . GLU A 1 90 ? 117.343 168.596 180.635 1.00 49.96 90 GLU D CA 1
ATOM 634 C C . GLU A 1 90 ? 117.809 167.245 181.160 1.00 52.20 90 GLU D C 1
ATOM 635 O O . GLU A 1 90 ? 119.006 166.927 181.120 1.00 53.33 90 GLU D O 1
ATOM 641 N N . ARG A 1 91 ? 116.870 166.438 181.658 1.00 45.10 91 ARG D N 1
ATOM 642 C CA . ARG A 1 91 ? 117.208 165.104 182.141 1.00 41.92 91 ARG D CA 1
ATOM 643 C C . ARG A 1 91 ? 117.747 164.233 181.015 1.00 39.36 91 ARG D C 1
ATOM 644 O O . ARG A 1 91 ? 118.707 163.480 181.208 0.25 42.39 91 ARG D O 1
ATOM 652 N N . SER A 1 92 ? 117.147 164.327 179.827 1.00 33.88 92 SER D N 1
ATOM 653 C CA . SER A 1 92 ? 117.633 163.557 178.688 1.00 37.87 92 SER D CA 1
ATOM 654 C C . SER A 1 92 ? 119.056 163.955 178.319 0.91 39.23 92 SER D C 1
ATOM 655 O O . SER A 1 92 ? 119.896 163.094 178.026 0.00 40.12 92 SER D O 1
ATOM 658 N N . GLU A 1 93 ? 119.346 165.259 178.320 1.00 44.21 93 GLU D N 1
ATOM 659 C CA . GLU A 1 93 ? 120.691 165.715 177.986 1.00 41.38 93 GLU D CA 1
ATOM 660 C C . GLU A 1 93 ? 121.707 165.235 179.018 1.00 41.41 93 GLU D C 1
ATOM 661 O O . GLU A 1 93 ? 122.774 164.719 178.662 1.00 45.70 93 GLU D O 1
ATOM 667 N N . LYS A 1 94 ? 121.387 165.384 180.305 1.00 42.03 94 LYS D N 1
ATOM 668 C CA . LYS A 1 94 ? 122.324 164.944 181.333 1.00 42.02 94 LYS D CA 1
ATOM 669 C C . LYS A 1 94 ? 122.389 163.427 181.460 0.63 43.69 94 LYS D C 1
ATOM 670 O O . LYS A 1 94 ? 123.301 162.919 182.121 1.00 45.18 94 LYS D O 1
ATOM 676 N N . VAL A 1 95 ? 121.452 162.698 180.854 0.85 41.89 95 VAL D N 1
ATOM 677 C CA . VAL A 1 95 ? 121.569 161.247 180.771 1.00 36.19 95 VAL D CA 1
ATOM 678 C C . VAL A 1 95 ? 122.479 160.851 179.617 1.00 42.02 95 VAL D C 1
ATOM 679 O O . VAL A 1 95 ? 123.341 159.978 179.758 1.00 49.97 95 VAL D O 1
ATOM 683 N N . LYS A 1 96 ? 122.303 161.492 178.458 1.00 43.57 96 LYS D N 1
ATOM 684 C CA . LYS A 1 96 ? 123.194 161.233 177.331 1.00 41.17 96 LYS D CA 1
ATOM 685 C C . LYS A 1 96 ? 124.633 161.584 177.684 1.00 40.00 96 LYS D C 1
ATOM 686 O O . LYS A 1 96 ? 125.572 160.907 177.249 1.00 40.63 96 LYS D O 1
ATOM 692 N N . ALA A 1 97 ? 124.827 162.629 178.492 1.00 46.67 97 ALA D N 1
ATOM 693 C CA . ALA A 1 97 ? 126.164 162.981 178.953 1.00 44.94 97 ALA D CA 1
ATOM 694 C C . ALA A 1 97 ? 126.758 161.945 179.900 1.00 45.74 97 ALA D C 1
ATOM 695 O O . ALA A 1 97 ? 127.956 162.017 180.191 1.00 47.47 97 ALA D O 1
ATOM 697 N N . ASN A 1 98 ? 125.962 160.992 180.382 1.00 38.45 98 ASN D N 1
ATOM 698 C CA . ASN A 1 98 ? 126.406 159.984 181.339 1.00 35.12 98 ASN D CA 1
ATOM 699 C C . ASN A 1 98 ? 126.516 158.608 180.687 1.00 38.64 98 ASN D C 1
ATOM 700 O O . ASN A 1 98 ? 126.152 157.591 181.280 1.00 43.69 98 ASN D O 1
ATOM 705 N N . LYS A 1 99 ? 127.010 158.569 179.448 1.00 39.40 99 LYS D N 1
ATOM 706 C CA . LYS A 1 99 ? 127.234 157.319 178.717 1.00 40.32 99 LYS D CA 1
ATOM 707 C C . LYS A 1 99 ? 125.953 156.495 178.602 1.00 38.19 99 LYS D C 1
ATOM 708 O O . LYS A 1 99 ? 125.968 155.270 178.734 1.00 39.38 99 LYS D O 1
ATOM 714 N N . TYR A 1 100 ? 124.832 157.180 178.371 0.65 33.34 100 TYR D N 1
ATOM 715 C CA . TYR A 1 100 ? 123.527 156.558 178.148 1.00 29.65 100 TYR D CA 1
ATOM 716 C C . TYR A 1 100 ? 123.062 155.724 179.336 1.00 21.06 100 TYR D C 1
ATOM 717 O O . TYR A 1 100 ? 122.193 154.861 179.187 1.00 35.00 100 TYR D O 1
ATOM 726 N N . MET A 1 101 ? 123.618 155.964 180.516 1.00 24.09 101 MET D N 1
ATOM 727 C CA . MET A 1 101 ? 123.245 155.236 181.717 1.00 28.21 101 MET D CA 1
ATOM 728 C C . MET A 1 101 ? 122.431 156.131 182.642 1.00 32.02 101 MET D C 1
ATOM 729 O O . MET A 1 101 ? 122.486 157.360 182.563 0.53 34.74 101 MET D O 1
ATOM 734 N N . LEU A 1 102 ? 121.663 155.496 183.524 1.00 29.92 102 LEU D N 1
ATOM 735 C CA . LEU A 1 102 ? 120.893 156.251 184.502 0.66 35.66 102 LEU D CA 1
ATOM 736 C C . LEU A 1 102 ? 121.822 156.873 185.539 1.00 37.31 102 LEU D C 1
ATOM 737 O O . LEU A 1 102 ? 122.774 156.241 186.003 0.60 37.81 102 LEU D O 1
ATOM 742 N N . LEU A 1 103 ? 121.553 158.130 185.879 1.00 43.61 103 LEU D N 1
ATOM 743 C CA . LEU A 1 103 ? 122.405 158.853 186.806 1.00 40.63 103 LEU D CA 1
ATOM 744 C C . LEU A 1 103 ? 122.176 158.368 188.235 1.00 45.27 103 LEU D C 1
ATOM 745 O O . LEU A 1 103 ? 121.208 157.664 188.539 0.75 50.32 103 LEU D O 1
ATOM 750 N N . GLU A 1 104 ? 123.097 158.752 189.123 1.00 53.39 104 GLU D N 1
ATOM 751 C CA . GLU A 1 104 ? 123.037 158.301 190.509 1.00 53.93 104 GLU D CA 1
ATOM 752 C C . GLU A 1 104 ? 121.805 158.837 191.230 1.00 58.23 104 GLU D C 1
ATOM 753 O O . GLU A 1 104 ? 121.218 158.128 192.057 1.00 61.04 104 GLU D O 1
ATOM 759 N N . GLU A 1 105 ? 121.401 160.077 190.936 0.62 52.73 105 GLU D N 1
ATOM 760 C CA . GLU A 1 105 ? 120.239 160.658 191.601 1.00 50.93 105 GLU D CA 1
ATOM 761 C C . GLU A 1 105 ? 118.981 159.834 191.357 0.08 53.97 105 GLU D C 1
ATOM 762 O O . GLU A 1 105 ? 118.105 159.763 192.226 1.00 56.16 105 GLU D O 1
ATOM 768 N N . THR A 1 106 ? 118.889 159.175 190.198 0.76 51.45 106 THR D N 1
ATOM 769 C CA . THR A 1 106 ? 117.730 158.345 189.886 1.00 47.54 106 THR D CA 1
ATOM 770 C C . THR A 1 106 ? 117.591 157.173 190.852 1.00 54.17 106 THR D C 1
ATOM 771 O O . THR A 1 106 ? 116.514 156.573 190.939 1.00 57.10 106 THR D O 1
ATOM 775 N N . ILE A 1 107 ? 118.643 156.861 191.607 1.00 61.04 107 ILE D N 1
ATOM 776 C CA . ILE A 1 107 ? 118.632 155.748 192.551 0.62 58.92 107 ILE D CA 1
ATOM 777 C C . ILE A 1 107 ? 117.996 156.234 193.852 0.58 59.32 107 ILE D C 1
ATOM 778 O O . ILE A 1 107 ? 118.024 155.542 194.877 1.00 57.21 107 ILE D O 1
ATOM 783 N N . LEU A 1 108 ? 117.408 157.434 193.817 1.00 66.08 108 LEU D N 1
ATOM 784 C CA . LEU A 1 108 ? 116.699 157.949 194.986 1.00 64.84 108 LEU D CA 1
ATOM 785 C C . LEU A 1 108 ? 115.582 157.004 195.415 1.00 67.94 108 LEU D C 1
ATOM 786 O O . LEU A 1 108 ? 115.332 156.830 196.613 1.00 68.85 108 LEU D O 1
ATOM 791 N N . GLU A 1 109 ? 114.901 156.380 194.449 1.00 74.20 109 GLU D N 1
ATOM 792 C CA . GLU A 1 109 ? 113.876 155.390 194.757 1.00 77.18 109 GLU D CA 1
ATOM 793 C C . GLU A 1 109 ? 113.942 154.199 193.806 1.00 75.77 109 GLU D C 1
ATOM 794 O O . GLU A 1 109 ? 112.994 153.405 193.751 1.00 77.87 109 GLU D O 1
ATOM 800 N N . GLY A 1 110 ? 115.032 154.051 193.059 1.00 59.89 110 GLY D N 1
ATOM 801 C CA . GLY A 1 110 ? 115.148 152.973 192.103 0.45 61.34 110 GLY D CA 1
ATOM 802 C C . GLY A 1 110 ? 114.379 153.173 190.819 0.83 58.86 110 GLY D C 1
ATOM 803 O O . GLY A 1 110 ? 114.228 152.215 190.051 0.19 60.48 110 GLY D O 1
ATOM 804 N N . ARG A 1 111 ? 113.889 154.381 190.559 1.00 53.50 111 ARG D N 1
ATOM 805 C CA . ARG A 1 111 ? 113.129 154.654 189.348 1.00 55.72 111 ARG D CA 1
ATOM 806 C C . ARG A 1 111 ? 114.020 154.542 188.115 0.00 54.94 111 ARG D C 1
ATOM 807 O O . ARG A 1 111 ? 114.120 153.479 187.503 0.97 50.39 111 ARG D O 1
ATOM 815 N N . MET B 2 1 ? 168.223 123.613 160.564 1.00 42.13 1 MET A N 1
ATOM 816 C CA . MET B 2 1 ? 166.820 123.221 160.573 1.00 40.56 1 MET A CA 1
ATOM 817 C C . MET B 2 1 ? 166.039 124.041 161.592 1.00 38.50 1 MET A C 1
ATOM 818 O O . MET B 2 1 ? 165.896 123.641 162.746 0.20 38.80 1 MET A O 1
ATOM 823 N N . ARG B 2 2 ? 165.539 125.194 161.158 1.00 35.24 2 ARG A N 1
ATOM 824 C CA . ARG B 2 2 ? 164.801 126.074 162.051 1.00 38.52 2 ARG A CA 1
ATOM 825 C C . ARG B 2 2 ? 163.424 125.501 162.364 1.00 37.01 2 ARG A C 1
ATOM 826 O O . ARG B 2 2 ? 162.796 124.839 161.535 0.92 37.96 2 ARG A O 1
ATOM 834 N N . GLU B 2 3 ? 162.959 125.757 163.585 1.00 36.22 3 GLU A N 1
ATOM 835 C CA . GLU B 2 3 ? 161.660 125.298 164.050 1.00 37.56 3 GLU A CA 1
ATOM 836 C C . GLU B 2 3 ? 160.836 126.491 164.512 1.00 43.99 3 GLU A C 1
ATOM 837 O O . GLU B 2 3 ? 161.366 127.426 165.121 1.00 49.66 3 GLU A O 1
ATOM 843 N N . ILE B 2 4 ? 159.536 126.464 164.203 1.00 33.12 4 ILE A N 1
ATOM 844 C CA . ILE B 2 4 ? 158.641 127.576 164.506 1.00 30.37 4 ILE A CA 1
ATOM 845 C C . ILE B 2 4 ? 157.294 127.042 164.976 1.00 31.59 4 ILE A C 1
ATOM 846 O O . ILE B 2 4 ? 156.911 125.911 164.683 1.00 43.88 4 ILE A O 1
ATOM 851 N N . ILE B 2 5 ? 156.561 127.888 165.695 1.00 26.17 5 ILE A N 1
ATOM 852 C CA . ILE B 2 5 ? 155.218 127.570 166.168 1.00 22.68 5 ILE A CA 1
ATOM 853 C C . ILE B 2 5 ? 154.226 128.341 165.311 1.00 20.97 5 ILE A C 1
ATOM 854 O O . ILE B 2 5 ? 154.260 129.577 165.274 0.28 28.13 5 ILE A O 1
ATOM 859 N N . SER B 2 6 ? 153.342 127.622 164.630 1.00 17.12 6 SER A N 1
ATOM 860 C CA . SER B 2 6 ? 152.377 128.242 163.724 1.00 23.90 6 SER A CA 1
ATOM 861 C C . SER B 2 6 ? 151.311 127.209 163.372 1.00 30.68 6 SER A C 1
ATOM 862 O O . SER B 2 6 ? 151.233 126.135 163.984 1.00 39.38 6 SER A O 1
ATOM 865 N N . ASP B 2 7 ? 150.476 127.544 162.393 1.00 28.08 7 ASP A N 1
ATOM 866 C CA . ASP B 2 7 ? 149.408 126.684 161.899 1.00 22.87 7 ASP A CA 1
ATOM 867 C C . ASP B 2 7 ? 149.588 126.445 160.400 1.00 25.89 7 ASP A C 1
ATOM 868 O O . ASP B 2 7 ? 150.541 126.923 159.781 0.00 25.56 7 ASP A O 1
ATOM 873 N N . GLY B 2 8 ? 148.651 125.690 159.823 1.00 26.62 8 GLY A N 1
ATOM 874 C CA . GLY B 2 8 ? 148.826 125.219 158.456 1.00 20.15 8 GLY A CA 1
ATOM 875 C C . GLY B 2 8 ? 148.844 126.334 157.426 1.00 17.93 8 GLY A C 1
ATOM 876 O O . GLY B 2 8 ? 149.697 126.355 156.533 1.00 23.34 8 GLY A O 1
ATOM 877 N N . ASN B 2 9 ? 147.896 127.268 157.524 1.00 20.50 9 ASN A N 1
ATOM 878 C CA . ASN B 2 9 ? 147.802 128.331 156.525 1.00 19.71 9 ASN A CA 1
ATOM 879 C C . ASN B 2 9 ? 149.012 129.256 156.580 1.00 23.45 9 ASN A C 1
ATOM 880 O O . ASN B 2 9 ? 149.523 129.685 155.536 1.00 31.75 9 ASN A O 1
ATOM 885 N N . GLU B 2 10 ? 149.481 129.577 157.787 1.00 24.10 10 GLU A N 1
ATOM 886 C CA . GLU B 2 10 ? 150.686 130.387 157.920 1.00 22.89 10 GLU A CA 1
ATOM 887 C C . GLU B 2 10 ? 151.883 129.689 157.291 1.00 25.57 10 GLU A C 1
ATOM 888 O O . GLU B 2 10 ? 152.696 130.324 156.610 0.00 22.88 10 GLU A O 1
ATOM 894 N N . LEU B 2 11 ? 152.008 128.377 157.508 1.00 18.98 11 LEU A N 1
ATOM 895 C CA . LEU B 2 11 ? 153.110 127.627 156.916 1.00 19.88 11 LEU A CA 1
ATOM 896 C C . LEU B 2 11 ? 153.016 127.605 155.396 1.00 16.13 11 LEU A C 1
ATOM 897 O O . LEU B 2 11 ? 154.035 127.725 154.707 0.34 22.69 11 LEU A O 1
ATOM 902 N N . VAL B 2 12 ? 151.807 127.447 154.856 1.00 16.19 12 VAL A N 1
ATOM 903 C CA . VAL B 2 12 ? 151.638 127.445 153.405 1.00 13.92 12 VAL A CA 1
ATOM 904 C C . VAL B 2 12 ? 152.046 128.793 152.824 1.00 16.51 12 VAL A C 1
ATOM 905 O O . VAL B 2 12 ? 152.764 128.866 151.818 0.68 23.39 12 VAL A O 1
ATOM 909 N N . ALA B 2 13 ? 151.601 129.880 153.456 1.00 16.20 13 ALA A N 1
ATOM 910 C CA . ALA B 2 13 ? 151.964 131.211 152.978 1.00 18.60 13 ALA A CA 1
ATOM 911 C C . ALA B 2 13 ? 153.467 131.443 153.069 1.00 24.58 13 ALA A C 1
ATOM 912 O O . ALA B 2 13 ? 154.074 132.007 152.149 1.00 27.64 13 ALA A O 1
ATOM 914 N N . LYS B 2 14 ? 154.087 131.018 154.173 1.00 25.38 14 LYS A N 1
ATOM 915 C CA . LYS B 2 14 ? 155.527 131.195 154.334 1.00 13.59 14 LYS A CA 1
ATOM 916 C C . LYS B 2 14 ? 156.301 130.411 153.284 1.00 9.63 14 LYS A C 1
ATOM 917 O O . LYS B 2 14 ? 157.277 130.917 152.719 0.15 21.15 14 LYS A O 1
ATOM 923 N N . ALA B 2 15 ? 155.885 129.172 153.013 1.00 20.36 15 ALA A N 1
ATOM 924 C CA . ALA B 2 15 ? 156.548 128.378 151.985 1.00 21.58 15 ALA A CA 1
ATOM 925 C C . ALA B 2 15 ? 156.388 129.013 150.611 1.00 19.12 15 ALA A C 1
ATOM 926 O O . ALA B 2 15 ? 157.339 129.050 149.821 0.75 21.83 15 ALA A O 1
ATOM 928 N N . ALA B 2 16 ? 155.191 129.521 150.309 1.00 17.70 16 ALA A N 1
ATOM 929 C CA . ALA B 2 16 ? 154.975 130.176 149.024 1.00 14.31 16 ALA A CA 1
ATOM 930 C C . ALA B 2 16 ? 155.856 131.410 148.881 1.00 17.80 16 ALA A C 1
ATOM 931 O O . ALA B 2 16 ? 156.414 131.662 147.807 0.00 22.77 16 ALA A O 1
ATOM 933 N N . ILE B 2 17 ? 155.990 132.194 149.951 1.00 25.90 17 ILE A N 1
ATOM 934 C CA . ILE B 2 17 ? 156.826 133.389 149.891 1.00 18.04 17 ILE A CA 1
ATOM 935 C C . ILE B 2 17 ? 158.295 133.012 149.728 1.00 19.79 17 ILE A C 1
ATOM 936 O O . ILE B 2 17 ? 159.016 133.611 148.921 1.00 30.91 17 ILE A O 1
ATOM 941 N N . GLU B 2 18 ? 158.760 132.010 150.477 1.00 25.40 18 GLU A N 1
ATOM 942 C CA . GLU B 2 18 ? 160.179 131.673 150.460 1.00 12.12 18 GLU A CA 1
ATOM 943 C C . GLU B 2 18 ? 160.587 130.971 149.170 1.00 9.50 18 GLU A C 1
ATOM 944 O O . GLU B 2 18 ? 161.749 131.067 148.760 1.00 19.61 18 GLU A O 1
ATOM 950 N N . VAL B 2 19 ? 159.661 130.259 148.524 0.34 23.09 19 VAL A N 1
ATOM 951 C CA . VAL B 2 19 ? 159.975 129.640 147.238 1.00 27.31 19 VAL A CA 1
ATOM 952 C C . VAL B 2 19 ? 160.261 130.709 146.190 1.00 27.22 19 VAL A C 1
ATOM 953 O O . VAL B 2 19 ? 161.161 130.556 145.354 1.00 31.03 19 VAL A O 1
ATOM 957 N N . GLY B 2 20 ? 159.522 131.813 146.229 1.00 25.80 20 GLY A N 1
ATOM 958 C CA . GLY B 2 20 ? 159.744 132.891 145.288 1.00 26.71 20 GLY A CA 1
ATOM 959 C C . GLY B 2 20 ? 158.490 133.372 144.590 1.00 33.30 20 GLY A C 1
ATOM 960 O O . GLY B 2 20 ? 158.569 134.020 143.543 1.00 39.85 20 GLY A O 1
ATOM 961 N N . CYS B 2 21 ? 157.326 133.057 145.152 1.00 30.16 21 CYS A N 1
ATOM 962 C CA . CYS B 2 21 ? 156.075 133.577 144.616 1.00 21.45 21 CYS A CA 1
ATOM 963 C C . CYS B 2 21 ? 155.999 135.078 144.853 1.00 31.50 21 CYS A C 1
ATOM 964 O O . CYS B 2 21 ? 156.326 135.562 145.942 1.00 44.27 21 CYS A O 1
ATOM 967 N N . ARG B 2 22 ? 155.569 135.822 143.832 1.00 26.86 22 ARG A N 1
ATOM 968 C CA . ARG B 2 22 ? 155.538 137.279 143.904 1.00 21.47 22 ARG A CA 1
ATOM 969 C C . ARG B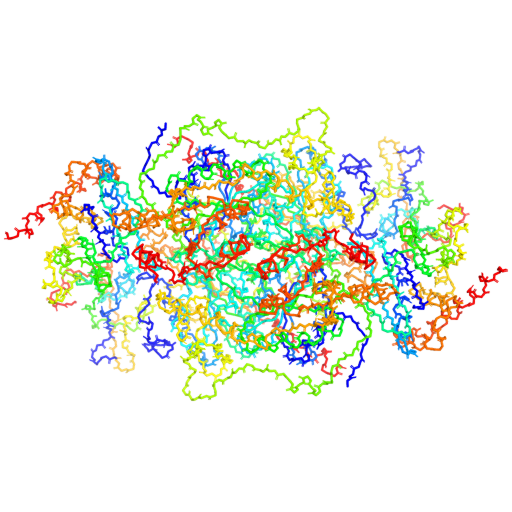 2 22 ? 154.238 137.841 143.344 1.00 21.57 22 ARG A C 1
ATOM 970 O O . ARG B 2 22 ? 154.217 138.955 142.813 1.00 34.43 22 ARG A O 1
ATOM 978 N N . PHE B 2 23 ? 153.144 137.090 143.454 1.00 21.31 23 PHE A N 1
ATOM 979 C CA . PHE B 2 23 ? 151.848 137.564 142.988 1.00 20.58 23 PHE A CA 1
ATOM 980 C C . PHE B 2 23 ? 150.757 136.702 143.602 1.00 18.75 23 PHE A C 1
ATOM 981 O O . PHE B 2 23 ? 150.925 135.489 143.748 0.46 25.73 23 PHE A O 1
ATOM 989 N N . PHE B 2 24 ? 149.644 137.336 143.959 1.00 16.27 24 PHE A N 1
ATOM 990 C CA . PHE B 2 24 ? 148.498 136.642 144.525 1.00 16.78 24 PHE A CA 1
ATOM 991 C C . PHE B 2 24 ? 147.221 137.316 144.046 1.00 19.42 24 PHE A C 1
ATOM 992 O O . PHE B 2 24 ? 147.196 138.521 143.785 1.00 31.01 24 PHE A O 1
ATOM 1000 N N . GLY B 2 25 ? 146.162 136.522 143.929 1.00 18.40 25 GLY A N 1
ATOM 1001 C CA . GLY B 2 25 ? 144.857 137.039 143.572 1.00 21.76 25 GLY A CA 1
ATOM 1002 C C . GLY B 2 25 ? 143.760 136.036 143.855 1.00 28.53 25 GLY A C 1
ATOM 1003 O O . GLY B 2 25 ? 143.866 134.871 143.463 1.00 42.08 25 GLY A O 1
ATOM 1004 N N . GLY B 2 26 ? 142.702 136.469 144.530 1.00 21.79 26 GLY A N 1
ATOM 1005 C CA . GLY B 2 26 ? 141.632 135.552 144.864 1.00 26.85 26 GLY A CA 1
ATOM 1006 C C . GLY B 2 26 ? 140.484 136.269 145.535 1.00 23.23 26 GLY A C 1
ATOM 1007 O O . GLY B 2 26 ? 140.423 137.500 145.567 0.71 21.57 26 GLY A O 1
ATOM 1008 N N . TYR B 2 27 ? 139.568 135.466 146.075 1.00 28.31 27 TYR A N 1
ATOM 1009 C CA . TYR B 2 27 ? 138.369 135.941 146.739 1.00 14.86 27 TYR A CA 1
ATOM 1010 C C . TYR B 2 27 ? 138.289 135.332 148.132 1.00 20.89 27 TYR A C 1
ATOM 1011 O O . TYR B 2 27 ? 138.613 134.153 148.314 0.10 24.41 27 TYR A O 1
ATOM 1020 N N . PRO B 2 28 ? 137.869 136.105 149.135 1.00 12.87 28 PRO A N 1
ATOM 1021 C CA . PRO B 2 28 ? 137.845 135.580 150.506 1.00 20.34 28 PRO A CA 1
ATOM 1022 C C . PRO B 2 28 ? 136.695 134.602 150.706 0.37 24.09 28 PRO A C 1
ATOM 1023 O O . PRO B 2 28 ? 135.557 134.874 150.320 0.64 25.20 28 PRO A O 1
ATOM 1027 N N . ILE B 2 29 ? 137.002 133.459 151.319 0.45 25.12 29 ILE A N 1
ATOM 1028 C CA . ILE B 2 29 ? 135.990 132.453 151.619 1.00 22.12 29 ILE A CA 1
ATOM 1029 C C . ILE B 2 29 ? 136.484 131.528 152.725 1.00 23.63 29 ILE A C 1
ATOM 1030 O O . ILE B 2 29 ? 137.623 131.049 152.691 0.05 25.51 29 ILE A O 1
ATOM 1035 N N . THR B 2 30 ? 135.633 131.284 153.716 1.00 19.52 30 THR A N 1
ATOM 1036 C CA . THR B 2 30 ? 135.966 130.358 154.787 1.00 23.75 30 THR A CA 1
ATOM 1037 C C . THR B 2 30 ? 136.062 128.935 154.235 1.00 35.52 30 THR A C 1
ATOM 1038 O O . THR B 2 30 ? 135.218 128.524 153.434 0.81 36.66 30 THR A O 1
ATOM 1042 N N . PRO B 2 31 ? 137.077 128.153 154.644 1.00 31.23 31 PRO A N 1
ATOM 1043 C CA . PRO B 2 31 ? 138.157 128.467 155.584 0.72 31.69 31 PRO A CA 1
ATOM 1044 C C . PRO B 2 31 ? 139.502 128.752 154.921 1.00 31.26 31 PRO A C 1
ATOM 1045 O O . PRO B 2 31 ? 140.542 128.604 155.554 1.00 31.01 31 PRO A O 1
ATOM 1049 N N . SER B 2 32 ? 139.523 129.163 153.652 1.00 21.88 32 SER A N 1
ATOM 1050 C CA . SER B 2 32 ? 140.764 129.445 152.944 1.00 18.84 32 SER A CA 1
ATOM 1051 C C . SER B 2 32 ? 141.089 130.934 152.915 1.00 31.37 32 SER A C 1
ATOM 1052 O O . SER B 2 32 ? 141.645 131.431 151.931 0.55 29.64 32 SER A O 1
ATOM 1055 N N . SER B 2 33 ? 140.748 131.658 153.980 1.00 28.98 33 SER A N 1
ATOM 1056 C CA . SER B 2 33 ? 140.979 133.095 154.032 1.00 24.14 33 SER A CA 1
ATOM 1057 C C . SER B 2 33 ? 142.275 133.466 154.738 1.00 26.58 33 SER A C 1
ATOM 1058 O O . SER B 2 33 ? 142.833 134.535 154.463 0.37 28.23 33 SER A O 1
ATOM 1061 N N . ASP B 2 34 ? 142.765 132.615 155.643 1.00 20.44 34 ASP A N 1
ATOM 1062 C CA . ASP B 2 34 ? 143.986 132.939 156.375 1.00 12.65 34 ASP A CA 1
ATOM 1063 C C . ASP B 2 34 ? 145.188 133.043 155.446 1.00 16.15 34 ASP A C 1
ATOM 1064 O O . ASP B 2 34 ? 146.096 133.845 155.696 1.00 27.78 34 ASP A O 1
ATOM 1069 N N . ILE B 2 35 ? 145.215 132.245 154.377 1.00 24.86 35 ILE A N 1
ATOM 1070 C CA . ILE B 2 35 ? 146.295 132.349 153.402 1.00 33.31 35 ILE A CA 1
ATOM 1071 C C . ILE B 2 35 ? 146.286 133.723 152.748 1.00 26.30 35 ILE A C 1
ATOM 1072 O O . ILE B 2 35 ? 147.336 134.358 152.588 0.00 23.00 35 ILE A O 1
ATOM 1077 N N . MET B 2 36 ? 145.103 134.206 152.363 1.00 23.12 36 MET A N 1
ATOM 1078 C CA . MET B 2 36 ? 145.000 135.536 151.773 1.00 12.58 36 MET A CA 1
ATOM 1079 C C . MET B 2 36 ? 145.421 136.615 152.764 1.00 17.58 36 MET A C 1
ATOM 1080 O O . MET B 2 36 ? 146.112 137.572 152.394 0.72 24.38 36 MET A O 1
ATOM 1085 N N . HIS B 2 37 ? 145.020 136.473 154.031 1.00 24.16 37 HIS A N 1
ATOM 1086 C CA . HIS B 2 37 ? 145.414 137.444 155.046 1.00 12.74 37 HIS A CA 1
ATOM 1087 C C . HIS B 2 37 ? 146.926 137.490 155.209 1.00 19.26 37 HIS A C 1
ATOM 1088 O O . HIS B 2 37 ? 147.517 138.572 155.296 1.00 21.14 37 HIS A O 1
ATOM 1095 N N . ALA B 2 38 ? 147.571 136.323 155.261 1.00 21.47 38 ALA A N 1
ATOM 1096 C CA . ALA B 2 38 ? 149.022 136.291 155.412 1.00 16.19 38 ALA A CA 1
ATOM 1097 C C . ALA B 2 38 ? 149.720 136.861 154.185 1.00 21.30 38 ALA A C 1
ATOM 1098 O O . ALA B 2 38 ? 150.701 137.605 154.313 1.00 21.57 38 ALA A O 1
ATOM 1100 N N . MET B 2 39 ? 149.230 136.529 152.988 1.00 26.39 39 MET A N 1
ATOM 1101 C CA . MET B 2 39 ? 149.864 137.020 151.769 1.00 18.08 39 MET A CA 1
ATOM 1102 C C . MET B 2 39 ? 149.724 138.531 151.637 1.00 22.68 39 MET A C 1
ATOM 1103 O O . MET B 2 39 ? 150.654 139.204 151.181 1.00 38.34 39 MET A O 1
ATOM 1108 N N . SER B 2 40 ? 148.579 139.086 152.045 1.00 25.91 40 SER A N 1
ATOM 1109 C CA . SER B 2 40 ? 148.365 140.523 151.918 1.00 18.15 40 SER A CA 1
ATOM 1110 C C . SER B 2 40 ? 149.345 141.336 152.752 1.00 19.58 40 SER A C 1
ATOM 1111 O O . SER B 2 40 ? 149.500 142.537 152.506 0.58 27.07 40 SER A O 1
ATOM 1114 N N . VAL B 2 41 ? 150.006 140.717 153.727 1.00 26.65 41 VAL A N 1
ATOM 1115 C CA . VAL B 2 41 ? 150.959 141.420 154.578 1.00 29.44 41 VAL A CA 1
ATOM 1116 C C . VAL B 2 41 ? 152.377 140.994 154.222 1.00 33.37 41 VAL A C 1
ATOM 1117 O O . VAL B 2 41 ? 153.334 141.745 154.437 1.00 36.13 41 VAL A O 1
ATOM 1121 N N . ALA B 2 42 ? 152.527 139.790 153.666 1.00 28.48 42 ALA A N 1
ATOM 1122 C CA . ALA B 2 42 ? 153.853 139.276 153.352 1.00 19.72 42 ALA A CA 1
ATOM 1123 C C . ALA B 2 42 ? 154.326 139.625 151.947 1.00 25.82 42 ALA A C 1
ATOM 1124 O O . ALA B 2 42 ? 155.529 139.533 151.679 1.00 35.40 42 ALA A O 1
ATOM 1126 N N . LEU B 2 43 ? 153.427 140.017 151.049 1.00 23.24 43 LEU A N 1
ATOM 1127 C CA . LEU B 2 43 ? 153.825 140.335 149.683 1.00 18.29 43 LEU A CA 1
ATOM 1128 C C . LEU B 2 43 ? 154.447 141.727 149.573 1.00 25.37 43 LEU A C 1
ATOM 1129 O O . LEU B 2 43 ? 155.441 141.885 148.854 1.00 40.55 43 LEU A O 1
ATOM 1134 N N . PRO B 2 44 ? 153.913 142.759 150.237 1.00 28.02 44 PRO A N 1
ATOM 1135 C CA . PRO B 2 44 ? 154.615 144.055 150.233 1.00 25.89 44 PRO A CA 1
ATOM 1136 C C . PRO B 2 44 ? 155.991 144.008 150.875 1.00 27.20 44 PRO A C 1
ATOM 1137 O O . PRO B 2 44 ? 156.799 144.910 150.626 1.00 37.24 44 PRO A O 1
ATOM 1141 N N . LYS B 2 45 ? 156.275 142.998 151.702 1.00 37.13 45 LYS A N 1
ATOM 1142 C CA . LYS B 2 45 ? 157.610 142.847 152.269 1.00 38.51 45 LYS A CA 1
ATOM 1143 C C . LYS B 2 45 ? 158.669 142.772 151.176 1.00 41.90 45 LYS A C 1
ATOM 1144 O O . LYS B 2 45 ? 159.677 143.485 151.219 1.00 44.94 45 LYS A O 1
ATOM 1150 N N . CYS B 2 46 ? 158.451 141.911 150.186 1.00 38.82 46 CYS A N 1
ATOM 1151 C CA . CYS B 2 46 ? 159.438 141.626 149.157 1.00 48.78 46 CYS A CA 1
ATOM 1152 C C . CYS B 2 46 ? 159.143 142.333 147.842 1.00 44.18 46 CYS A C 1
ATOM 1153 O O . CYS B 2 46 ? 159.735 141.982 146.816 1.00 46.67 46 CYS A O 1
ATOM 1156 N N . GLY B 2 47 ? 158.246 143.314 147.844 1.00 32.63 47 GLY A N 1
ATOM 1157 C CA . GLY B 2 47 ? 157.914 144.026 146.630 1.00 32.89 47 GLY A CA 1
ATOM 1158 C C . GLY B 2 47 ? 156.923 143.335 145.725 1.00 38.82 47 GLY A C 1
ATOM 1159 O O . GLY B 2 47 ? 156.771 143.748 144.571 1.00 44.39 47 GLY A O 1
ATOM 1160 N N . GLY B 2 48 ? 156.246 142.292 146.205 1.00 37.41 48 GLY A N 1
ATOM 1161 C CA . GLY B 2 48 ? 155.253 141.616 145.399 1.00 34.96 48 GLY A CA 1
ATOM 1162 C C . GLY B 2 48 ? 153.950 142.386 145.315 1.00 34.70 48 GLY A C 1
ATOM 1163 O O . GLY B 2 48 ? 153.750 143.410 145.967 1.00 40.41 48 GLY A O 1
ATOM 1164 N N . HIS B 2 49 ? 153.045 141.873 144.487 1.00 28.86 49 HIS A N 1
ATOM 1165 C CA . HIS B 2 49 ? 151.747 142.492 144.254 1.00 26.85 49 HIS A CA 1
ATOM 1166 C C . HIS B 2 49 ? 150.649 141.571 144.767 1.00 28.42 49 HIS A C 1
ATOM 1167 O O . HIS B 2 49 ? 150.566 140.409 144.356 1.00 36.04 49 HIS A O 1
ATOM 1174 N N . PHE B 2 50 ? 149.808 142.092 145.656 1.00 26.40 50 PHE A N 1
ATOM 1175 C CA . PHE B 2 50 ? 148.616 141.400 146.121 1.00 20.35 50 PHE A CA 1
ATOM 1176 C C . PHE B 2 50 ? 147.390 142.190 145.694 1.00 21.77 50 PHE A C 1
ATOM 1177 O O . PHE B 2 50 ? 147.378 143.422 145.772 0.00 24.40 50 PHE A O 1
ATOM 1185 N N . ILE B 2 51 ? 146.360 141.483 145.242 1.00 13.05 51 ILE A N 1
ATOM 1186 C CA . ILE B 2 51 ? 145.134 142.129 144.787 1.00 10.03 51 ILE A CA 1
ATOM 1187 C C . ILE B 2 51 ? 143.965 141.186 145.032 1.00 18.91 51 ILE A C 1
ATOM 1188 O O . ILE B 2 51 ? 144.023 140.005 144.681 0.47 23.58 51 ILE A O 1
ATOM 1193 N N . GLN B 2 52 ? 142.911 141.708 145.650 1.00 31.65 52 GLN A N 1
ATOM 1194 C CA . GLN B 2 52 ? 141.679 140.966 145.874 1.00 20.40 52 GLN A CA 1
ATOM 1195 C C . GLN B 2 52 ? 140.658 141.403 144.832 1.00 20.59 52 GLN A C 1
ATOM 1196 O O . GLN B 2 52 ? 140.267 142.574 144.795 0.00 24.82 52 GLN A O 1
ATOM 1202 N N . MET B 2 53 ? 140.237 140.470 143.987 1.00 26.21 53 MET A N 1
ATOM 1203 C CA . MET B 2 53 ? 139.345 140.787 142.883 1.00 28.92 53 MET A CA 1
ATOM 1204 C C . MET B 2 53 ? 137.890 140.698 143.339 1.00 31.49 53 MET A C 1
ATOM 1205 O O . MET B 2 53 ? 137.592 140.493 144.519 0.56 28.70 53 MET A O 1
ATOM 1210 N N . GLU B 2 54 ? 136.964 140.858 142.395 1.00 25.89 54 GLU A N 1
ATOM 1211 C CA . GLU B 2 54 ? 135.541 140.864 142.700 1.00 20.04 54 GLU A CA 1
ATOM 1212 C C . GLU B 2 54 ? 134.934 139.470 142.771 1.00 30.04 54 GLU A C 1
ATOM 1213 O O . GLU B 2 54 ? 133.817 139.329 143.280 0.00 28.71 54 GLU A O 1
ATOM 1219 N N . ASP B 2 55 ? 135.624 138.447 142.278 1.00 33.33 55 ASP A N 1
ATOM 1220 C CA . ASP B 2 55 ? 135.126 137.077 142.332 1.00 19.08 55 ASP A CA 1
ATOM 1221 C C . ASP B 2 55 ? 136.315 136.131 142.193 1.00 26.22 55 ASP A C 1
ATOM 1222 O O . ASP B 2 55 ? 137.474 136.549 142.276 0.88 28.55 55 ASP A O 1
ATOM 1227 N N . GLU B 2 56 ? 136.023 134.847 141.984 1.00 27.31 56 GLU A N 1
ATOM 1228 C CA . GLU B 2 56 ? 137.081 133.850 141.857 1.00 28.58 56 GLU A CA 1
ATOM 1229 C C . GLU B 2 56 ? 137.568 133.706 140.422 1.00 29.83 56 GLU A C 1
ATOM 1230 O O . GLU B 2 56 ? 138.744 133.389 140.200 0.04 29.34 56 GLU A O 1
ATOM 1236 N N . ILE B 2 57 ? 136.688 133.933 139.443 1.00 25.58 57 ILE A N 1
ATOM 1237 C CA . ILE B 2 57 ? 137.100 133.875 138.043 1.00 24.44 57 ILE A CA 1
ATOM 1238 C C . ILE B 2 57 ? 138.193 134.901 137.774 1.00 27.89 57 ILE A C 1
ATOM 1239 O O . ILE B 2 57 ? 139.247 134.581 137.214 0.37 31.61 57 ILE A O 1
ATOM 1244 N N . SER B 2 58 ? 137.963 136.150 138.188 1.00 25.72 58 SER A N 1
ATOM 1245 C CA . SER B 2 58 ? 138.999 137.169 138.064 1.00 22.82 58 SER A CA 1
ATOM 1246 C C . SER B 2 58 ? 140.197 136.842 138.944 1.00 24.66 58 SER A C 1
ATOM 1247 O O . SER B 2 58 ? 141.343 137.111 138.567 0.06 28.51 58 SER A O 1
ATOM 1250 N N . GLY B 2 59 ? 139.948 136.261 140.119 1.00 34.49 59 GLY A N 1
ATOM 1251 C CA . GLY B 2 59 ? 141.039 135.927 141.019 1.00 28.54 59 GLY A CA 1
ATOM 1252 C C . GLY B 2 59 ? 142.038 134.968 140.401 1.00 30.98 59 GLY A C 1
ATOM 1253 O O . GLY B 2 59 ? 143.243 135.083 140.627 0.56 32.32 59 GLY A O 1
ATOM 1254 N N . ILE B 2 60 ? 141.552 134.009 139.616 1.00 27.94 60 ILE A N 1
ATOM 1255 C CA . ILE B 2 60 ? 142.466 133.097 138.937 1.00 24.59 60 ILE A CA 1
ATOM 1256 C C . ILE B 2 60 ? 142.946 133.663 137.599 1.00 22.38 60 ILE A C 1
ATOM 1257 O O . ILE B 2 60 ? 144.063 133.357 137.167 1.00 27.61 60 ILE A O 1
ATOM 1262 N N . SER B 2 61 ? 142.140 134.500 136.940 1.00 24.10 61 SER A N 1
ATOM 1263 C CA . SER B 2 61 ? 142.562 135.072 135.666 1.00 19.90 61 SER A CA 1
ATOM 1264 C C . SER B 2 61 ? 143.742 136.019 135.844 1.00 27.86 61 SER A C 1
ATOM 1265 O O . SER B 2 61 ? 144.669 136.021 135.027 0.93 32.42 61 SER A O 1
ATOM 1268 N N . VAL B 2 62 ? 143.729 136.833 136.903 1.00 33.76 62 VAL A N 1
ATOM 1269 C CA . VAL B 2 62 ? 144.843 137.750 137.126 1.00 22.44 62 VAL A CA 1
ATOM 1270 C C . VAL B 2 62 ? 146.112 136.979 137.469 1.00 23.95 62 VAL A C 1
ATOM 1271 O O . VAL B 2 62 ? 147.211 137.353 137.046 0.00 25.42 62 VAL A O 1
ATOM 1275 N N . SER B 2 63 ? 145.986 135.886 138.227 1.00 23.28 63 SER A N 1
ATOM 1276 C CA . SER B 2 63 ? 147.153 135.063 138.529 1.00 22.54 63 SER A CA 1
ATOM 1277 C C . SER B 2 63 ? 147.710 134.418 137.267 1.00 16.80 63 SER A C 1
ATOM 1278 O O . SER B 2 63 ? 148.931 134.363 137.075 0.00 25.04 63 SER A O 1
ATOM 1281 N N . LEU B 2 64 ? 146.829 133.924 136.393 1.00 13.47 64 LEU A N 1
ATOM 1282 C CA . LEU B 2 64 ? 147.284 133.348 135.132 1.00 14.67 64 LEU A CA 1
ATOM 1283 C C . LEU B 2 64 ? 147.978 134.392 134.268 1.00 24.97 64 LEU A C 1
ATOM 1284 O O . LEU B 2 64 ? 149.016 134.111 133.657 1.00 30.07 64 LEU A O 1
ATOM 1289 N N . GLY B 2 65 ? 147.422 135.601 134.203 1.00 28.65 65 GLY A N 1
ATOM 1290 C CA . GLY B 2 65 ? 148.064 136.659 133.441 1.00 26.50 65 GLY A CA 1
ATOM 1291 C C . GLY B 2 65 ? 149.419 137.045 134.002 1.00 28.26 65 GLY A C 1
ATOM 1292 O O . GLY B 2 65 ? 150.369 137.278 133.252 1.00 31.02 65 GLY A O 1
ATOM 1293 N N . ALA B 2 66 ? 149.524 137.126 135.330 1.00 28.89 66 ALA A N 1
ATOM 1294 C CA . ALA B 2 66 ? 150.796 137.472 135.955 1.00 22.00 66 ALA A CA 1
ATOM 1295 C C . ALA B 2 66 ? 151.848 136.398 135.712 1.00 25.53 66 ALA A C 1
ATOM 1296 O O . ALA B 2 66 ? 153.006 136.713 135.418 1.00 30.78 66 ALA A O 1
ATOM 1298 N N . SER B 2 67 ? 151.469 135.124 135.832 0.63 29.15 67 SER A N 1
ATOM 1299 C CA . SER B 2 67 ? 152.423 134.041 135.628 1.00 21.67 67 SER A CA 1
ATOM 1300 C C . SER B 2 67 ? 152.666 133.734 134.158 1.00 17.82 67 SER A C 1
ATOM 1301 O O . SER B 2 67 ? 153.576 132.959 133.849 1.00 22.46 67 SER A O 1
ATOM 1304 N N . MET B 2 68 ? 151.877 134.312 133.253 1.00 23.57 68 MET A N 1
ATOM 1305 C CA . MET B 2 68 ? 152.134 134.134 131.831 1.00 25.64 68 MET A CA 1
ATOM 1306 C C . MET B 2 68 ? 153.332 134.954 131.371 1.00 34.29 68 MET A C 1
ATOM 1307 O O . MET B 2 68 ? 154.002 134.580 130.403 0.94 34.31 68 MET A O 1
ATOM 1312 N N . SER B 2 69 ? 153.618 136.061 132.051 1.00 31.96 69 SER A N 1
ATOM 1313 C CA . SER B 2 69 ? 154.714 136.946 131.681 1.00 24.15 69 SER A CA 1
ATOM 1314 C C . SER B 2 69 ? 156.018 136.623 132.399 1.00 34.30 69 SER A C 1
ATOM 1315 O O . SER B 2 69 ? 157.025 137.292 132.148 1.00 45.50 69 SER A O 1
ATOM 1318 N N . GLY B 2 70 ? 156.030 135.636 133.281 1.00 30.29 70 GLY A N 1
ATOM 1319 C CA . GLY B 2 70 ? 157.241 135.194 133.930 1.00 31.98 70 GLY A CA 1
ATOM 1320 C C . GLY B 2 70 ? 157.346 135.429 135.430 1.00 33.79 70 GLY A C 1
ATOM 1321 O O . GLY B 2 70 ? 158.464 135.399 135.959 1.00 37.52 70 GLY A O 1
ATOM 1322 N N . THR B 2 71 ? 156.235 135.654 136.122 1.00 30.98 71 THR A N 1
ATOM 1323 C CA . THR B 2 71 ? 156.237 135.891 137.559 1.00 28.40 71 THR A CA 1
ATOM 1324 C C . THR B 2 71 ? 155.622 134.697 138.274 1.00 35.45 71 THR A C 1
ATOM 1325 O O . THR B 2 71 ? 154.553 134.219 137.884 1.00 38.28 71 THR A O 1
ATOM 1329 N N . LYS B 2 72 ? 156.293 134.220 139.318 1.00 28.55 72 LYS A N 1
ATOM 1330 C CA . LYS B 2 72 ? 155.779 133.100 140.095 1.00 23.10 72 LYS A CA 1
ATOM 1331 C C . LYS B 2 72 ? 154.571 133.552 140.907 1.00 25.46 72 LYS A C 1
ATOM 1332 O O . LYS B 2 72 ? 154.690 134.425 141.772 0.57 27.33 72 LYS A O 1
ATOM 1338 N N . SER B 2 73 ? 153.412 132.960 140.633 1.00 26.34 73 SER A N 1
ATOM 1339 C CA . SER B 2 73 ? 152.168 133.345 141.281 1.00 30.29 73 SER A CA 1
ATOM 1340 C C . SER B 2 73 ? 151.466 132.112 141.833 1.00 27.67 73 SER A C 1
ATOM 1341 O O . SER B 2 73 ? 151.849 130.972 141.563 1.00 33.86 73 SER A O 1
ATOM 1344 N N . MET B 2 74 ? 150.420 132.362 142.619 1.00 19.65 74 MET A N 1
ATOM 1345 C CA . MET B 2 74 ? 149.643 131.303 143.244 1.00 17.34 74 MET A CA 1
ATOM 1346 C C . MET B 2 74 ? 148.241 131.826 143.516 1.00 19.64 74 MET A C 1
ATOM 1347 O O . MET B 2 74 ? 148.005 133.037 143.532 1.00 34.92 74 MET A O 1
ATOM 1352 N N . THR B 2 75 ? 147.310 130.897 143.720 1.00 24.74 75 THR A N 1
ATOM 1353 C CA . THR B 2 75 ? 145.950 131.248 144.105 1.00 29.02 75 THR A CA 1
ATOM 1354 C C . THR B 2 75 ? 145.449 130.238 145.125 1.00 26.88 75 THR A C 1
ATOM 1355 O O . THR B 2 75 ? 145.919 129.099 145.186 1.00 35.80 75 THR A O 1
ATOM 1359 N N . ALA B 2 76 ? 144.490 130.670 145.940 1.00 10.73 76 ALA A N 1
ATOM 1360 C CA . ALA B 2 76 ? 143.946 129.832 146.999 1.00 17.37 76 ALA A CA 1
ATOM 1361 C C . ALA B 2 76 ? 142.442 130.028 147.084 1.00 21.76 76 ALA A C 1
ATOM 1362 O O . ALA B 2 76 ? 141.947 131.152 146.970 1.00 27.63 76 ALA A O 1
ATOM 1364 N N . SER B 2 77 ? 141.721 128.929 147.288 1.00 26.67 77 SER A N 1
ATOM 1365 C CA . SER B 2 77 ? 140.273 128.973 147.443 1.00 33.38 77 SER A CA 1
ATOM 1366 C C . SER B 2 77 ? 139.829 127.703 148.157 1.00 31.41 77 SER A C 1
ATOM 1367 O O . SER B 2 77 ? 140.648 126.874 148.559 0.29 29.48 77 SER A O 1
ATOM 1370 N N . SER B 2 78 ? 138.515 127.560 148.317 1.00 26.08 78 SER A N 1
ATOM 1371 C CA . SER B 2 78 ? 137.955 126.421 149.029 1.00 31.19 78 SER A CA 1
ATOM 1372 C C . SER B 2 78 ? 136.566 126.120 148.495 1.00 31.44 78 SER A C 1
ATOM 1373 O O . SER B 2 78 ? 135.761 127.037 148.314 1.00 36.28 78 SER A O 1
ATOM 1376 N N . GLY B 2 79 ? 136.294 124.840 148.250 1.00 33.13 79 GLY A N 1
ATOM 1377 C CA . GLY B 2 79 ? 134.974 124.381 147.886 1.00 33.57 79 GLY A CA 1
ATOM 1378 C C . GLY B 2 79 ? 134.369 125.105 146.700 1.00 33.15 79 GLY A C 1
ATOM 1379 O O . GLY B 2 79 ? 134.864 125.023 145.570 1.00 31.52 79 GLY A O 1
ATOM 1380 N N . PRO B 2 80 ? 133.281 125.842 146.949 1.00 37.97 80 PRO A N 1
ATOM 1381 C CA . PRO B 2 80 ? 132.548 126.473 145.836 1.00 36.27 80 PRO A CA 1
ATOM 1382 C C . PRO B 2 80 ? 133.412 127.365 144.966 0.89 34.60 80 PRO A C 1
ATOM 1383 O O . PRO B 2 80 ? 133.226 127.393 143.743 0.77 33.88 80 PRO A O 1
ATOM 1387 N N . GLY B 2 81 ? 134.364 128.086 145.561 1.00 35.31 81 GLY A N 1
ATOM 1388 C CA . GLY B 2 81 ? 135.247 128.922 144.767 1.00 29.50 81 GLY A CA 1
ATOM 1389 C C . GLY B 2 81 ? 135.989 128.136 143.704 1.00 32.90 81 GLY A C 1
ATOM 1390 O O . GLY B 2 81 ? 136.101 128.578 142.557 0.67 34.85 81 GLY A O 1
ATOM 1391 N N . ILE B 2 82 ? 136.476 126.946 144.062 1.00 29.66 82 ILE A N 1
ATOM 1392 C CA . ILE B 2 82 ? 137.155 126.101 143.082 1.00 28.41 82 ILE A CA 1
ATOM 1393 C C . ILE B 2 82 ? 136.208 125.754 141.943 1.00 29.49 82 ILE A C 1
ATOM 1394 O O . ILE B 2 82 ? 136.604 125.726 140.770 1.00 30.09 82 ILE A O 1
ATOM 1399 N N . SER B 2 83 ? 134.931 125.526 142.263 1.00 32.60 83 SER A N 1
ATOM 1400 C CA . SER B 2 83 ? 133.949 125.208 141.235 1.00 32.89 83 SER A CA 1
ATOM 1401 C C . SER B 2 83 ? 133.793 126.330 140.220 1.00 39.98 83 SER A C 1
ATOM 1402 O O . SER B 2 83 ? 133.290 126.089 139.118 1.00 43.93 83 SER A O 1
ATOM 1405 N N . LEU B 2 84 ? 134.206 127.550 140.564 1.00 36.38 84 LEU A N 1
ATOM 1406 C CA . LEU B 2 84 ? 134.133 128.661 139.628 1.00 29.64 84 LEU A CA 1
ATOM 1407 C C . LEU B 2 84 ? 135.393 128.820 138.790 1.00 34.22 84 LEU A C 1
ATOM 1408 O O . LEU B 2 84 ? 135.359 129.522 137.774 1.00 40.58 84 LEU A O 1
ATOM 1413 N N . LYS B 2 85 ? 136.498 128.185 139.183 1.00 34.84 85 LYS A N 1
ATOM 1414 C CA . LYS B 2 85 ? 137.759 128.325 138.469 1.00 29.83 85 LYS A CA 1
ATOM 1415 C C . LYS B 2 85 ? 137.955 127.291 137.367 1.00 33.67 85 LYS A C 1
ATOM 1416 O O . LYS B 2 85 ? 138.850 127.465 136.532 1.00 39.50 85 LYS A O 1
ATOM 1422 N N . VAL B 2 86 ? 137.128 126.241 137.327 1.00 31.11 86 VAL A N 1
ATOM 1423 C CA . VAL B 2 86 ? 137.363 125.120 136.424 1.00 34.43 86 VAL A CA 1
ATOM 1424 C C . VAL B 2 86 ? 137.356 125.543 134.962 1.00 36.58 86 VAL A C 1
ATOM 1425 O O . VAL B 2 86 ? 137.879 124.818 134.108 1.00 40.44 86 VAL A O 1
ATOM 1429 N N . GLU B 2 87 ? 136.769 126.696 134.644 1.00 29.86 87 GLU A N 1
ATOM 1430 C CA . GLU B 2 87 ? 136.820 127.191 133.274 1.00 28.53 87 GLU A CA 1
ATOM 1431 C C . GLU B 2 87 ? 138.249 127.573 132.902 1.00 36.09 87 GLU A C 1
ATOM 1432 O O . GLU B 2 87 ? 138.782 127.117 131.884 1.00 37.86 87 GLU A O 1
ATOM 1438 N N . GLN B 2 88 ? 138.909 128.366 133.750 1.00 37.18 88 GLN A N 1
ATOM 1439 C CA . GLN B 2 88 ? 140.243 128.854 133.420 1.00 28.30 88 GLN A CA 1
ATOM 1440 C C . GLN B 2 88 ? 141.315 127.786 133.588 1.00 23.38 88 GLN A C 1
ATOM 1441 O O . GLN B 2 88 ? 142.326 127.819 132.877 1.00 36.27 88 GLN A O 1
ATOM 1447 N N . ILE B 2 89 ? 141.110 126.836 134.504 1.00 23.44 89 ILE A N 1
ATOM 1448 C CA . ILE B 2 89 ? 142.125 125.819 134.775 1.00 21.82 89 ILE A CA 1
ATOM 1449 C C . ILE B 2 89 ? 142.480 125.071 133.498 1.00 23.47 89 ILE A C 1
ATOM 1450 O O . ILE B 2 89 ? 143.659 124.895 133.167 1.00 29.20 89 ILE A O 1
ATOM 1455 N N . GLY B 2 90 ? 141.462 124.649 132.745 1.00 27.65 90 GLY A N 1
ATOM 1456 C CA . GLY B 2 90 ? 141.719 123.979 131.482 1.00 25.15 90 GLY A CA 1
ATOM 1457 C C . GLY B 2 90 ? 142.547 124.827 130.537 1.00 34.21 90 GLY A C 1
ATOM 1458 O O . GLY B 2 90 ? 143.452 124.322 129.869 1.00 44.53 90 GLY A O 1
ATOM 1459 N N . TYR B 2 91 ? 142.264 126.130 130.488 1.00 31.40 91 TYR A N 1
ATOM 1460 C CA . TYR B 2 91 ? 143.092 127.038 129.703 1.00 21.55 91 TYR A CA 1
ATOM 1461 C C . TYR B 2 91 ? 144.543 126.966 130.156 1.00 23.48 91 TYR A C 1
ATOM 1462 O O . TYR B 2 91 ? 145.457 126.823 129.334 1.00 33.56 91 TYR A O 1
ATOM 1471 N N . SER B 2 92 ? 144.770 127.018 131.471 1.00 24.47 92 SER A N 1
ATOM 1472 C CA . SER B 2 92 ? 146.127 126.902 131.992 1.00 23.86 92 SER A CA 1
ATOM 1473 C C . SER B 2 92 ? 146.745 125.559 131.635 1.00 28.15 92 SER A C 1
ATOM 1474 O O . SER B 2 92 ? 147.972 125.447 131.530 1.00 29.19 92 SER A O 1
ATOM 1477 N N . PHE B 2 93 ? 145.917 124.531 131.442 1.00 32.12 93 PHE A N 1
ATOM 1478 C CA . PHE B 2 93 ? 146.431 123.242 131.000 1.00 20.83 93 PHE A CA 1
ATOM 1479 C C . PHE B 2 93 ? 146.782 123.250 129.521 1.00 19.59 93 PHE A C 1
ATOM 1480 O O . PHE B 2 93 ? 147.728 122.569 129.110 1.00 32.52 93 PHE A O 1
ATOM 1488 N N . MET B 2 94 ? 146.049 124.013 128.709 1.00 20.09 94 MET A N 1
ATOM 1489 C CA . MET B 2 94 ? 146.248 123.965 127.266 1.00 24.92 94 MET A CA 1
ATOM 1490 C C . MET B 2 94 ? 147.327 124.930 126.793 0.71 34.01 94 MET A C 1
ATOM 1491 O O . MET B 2 94 ? 148.091 124.602 125.880 1.00 34.00 94 MET A O 1
ATOM 1496 N N . ALA B 2 95 ? 147.406 126.115 127.394 0.85 37.50 95 ALA A N 1
ATOM 1497 C CA . ALA B 2 95 ? 148.454 127.070 127.064 1.00 28.71 95 ALA A CA 1
ATOM 1498 C C . ALA B 2 95 ? 149.746 126.811 127.823 1.00 29.48 95 ALA A C 1
ATOM 1499 O O . ALA B 2 95 ? 150.751 127.476 127.546 0.75 30.75 95 ALA A O 1
ATOM 1501 N N . GLU B 2 96 ? 149.741 125.865 128.765 1.00 37.55 96 GLU A N 1
ATOM 1502 C CA . GLU B 2 96 ? 150.918 125.497 129.550 1.00 33.87 96 GLU A CA 1
ATOM 1503 C C . GLU B 2 96 ? 151.465 126.701 130.319 1.00 35.25 96 GLU A C 1
ATOM 1504 O O . GLU B 2 96 ? 152.597 127.147 130.123 1.00 40.37 96 GLU A O 1
ATOM 1510 N N . ILE B 2 97 ? 150.624 127.223 131.205 1.00 27.44 97 ILE A N 1
ATOM 1511 C CA . ILE B 2 97 ? 150.946 128.350 132.071 1.00 23.52 97 ILE A CA 1
ATOM 1512 C C . ILE B 2 97 ? 151.038 127.821 133.501 1.00 24.05 97 ILE A C 1
ATOM 1513 O O . ILE B 2 97 ? 150.032 127.348 134.049 1.00 29.31 97 ILE A O 1
ATOM 1518 N N . PRO B 2 98 ? 152.208 127.867 134.138 1.00 24.11 98 PRO A N 1
ATOM 1519 C CA . PRO B 2 98 ? 152.331 127.322 135.495 1.00 23.85 98 PRO A CA 1
ATOM 1520 C C . PRO B 2 98 ? 151.449 128.068 136.485 1.00 23.70 98 PRO A C 1
ATOM 1521 O O . PRO B 2 98 ? 151.245 129.279 136.384 0.00 24.95 98 PRO A O 1
ATOM 1525 N N . LEU B 2 99 ? 150.928 127.321 137.457 1.00 18.64 99 LEU A N 1
ATOM 1526 C CA . LEU B 2 99 ? 150.074 127.877 138.498 1.00 12.83 99 LEU A CA 1
ATOM 1527 C C . LEU B 2 99 ? 149.961 126.867 139.627 1.00 17.91 99 LEU A C 1
ATOM 1528 O O . LEU B 2 99 ? 149.991 125.656 139.395 1.00 24.13 99 LEU A O 1
ATOM 1533 N N . VAL B 2 100 ? 149.836 127.379 140.849 1.00 16.57 100 VAL A N 1
ATOM 1534 C CA . VAL B 2 100 ? 149.613 126.565 142.038 1.00 12.61 100 VAL A CA 1
ATOM 1535 C C . VAL B 2 100 ? 148.295 127.003 142.658 1.00 20.38 100 VAL A C 1
ATOM 1536 O O . VAL B 2 100 ? 148.122 128.183 142.992 1.00 32.78 100 VAL A O 1
ATOM 1540 N N . ILE B 2 101 ? 147.370 126.059 142.814 1.00 18.17 101 ILE A N 1
ATOM 1541 C CA . ILE B 2 101 ? 146.032 126.340 143.324 1.00 12.68 101 ILE A CA 1
ATOM 1542 C C . ILE B 2 101 ? 145.850 125.555 144.614 1.00 19.22 101 ILE A C 1
ATOM 1543 O O . ILE B 2 101 ? 145.802 124.320 144.594 1.00 36.43 101 ILE A O 1
ATOM 1548 N N . ALA B 2 102 ? 145.740 126.263 145.733 1.00 11.51 102 ALA A N 1
ATOM 1549 C CA . ALA B 2 102 ? 145.491 125.635 147.023 1.00 14.37 102 ALA A CA 1
ATOM 1550 C C . ALA B 2 102 ? 143.993 125.518 147.261 1.00 27.01 102 ALA A C 1
ATOM 1551 O O . ALA B 2 102 ? 143.235 126.454 146.991 1.00 35.05 102 ALA A O 1
ATOM 1553 N N . ASP B 2 103 ? 143.567 124.359 147.764 1.00 28.98 103 ASP A N 1
ATOM 1554 C CA . ASP B 2 103 ? 142.150 124.077 147.992 1.00 20.79 103 ASP A CA 1
ATOM 1555 C C . ASP B 2 103 ? 141.996 123.482 149.388 1.00 28.15 103 ASP A C 1
ATOM 1556 O O . ASP B 2 103 ? 142.303 122.306 149.605 1.00 32.74 103 ASP A O 1
ATOM 1561 N N . VAL B 2 104 ? 141.519 124.293 150.330 1.00 29.31 104 VAL A N 1
ATOM 1562 C CA . VAL B 2 104 ? 141.251 123.831 151.690 1.00 23.41 104 VAL A CA 1
ATOM 1563 C C . VAL B 2 104 ? 139.874 123.173 151.671 1.00 24.89 104 VAL A C 1
ATOM 1564 O O . VAL B 2 104 ? 138.850 123.853 151.627 0.67 24.56 104 VAL A O 1
ATOM 1568 N N . MET B 2 105 ? 139.848 121.843 151.707 1.00 31.61 105 MET A N 1
ATOM 1569 C CA . MET B 2 105 ? 138.598 121.114 151.553 1.00 27.36 105 MET A CA 1
ATOM 1570 C C . MET B 2 105 ? 137.684 121.328 152.752 1.00 28.42 105 MET A C 1
ATOM 1571 O O . MET B 2 105 ? 138.129 121.336 153.903 1.00 19.04 105 MET A O 1
ATOM 1576 N N . ARG B 2 106 ? 136.394 121.503 152.471 1.00 35.39 106 ARG A N 1
ATOM 1577 C CA . ARG B 2 106 ? 135.381 121.594 153.513 1.00 23.80 106 ARG A CA 1
ATOM 1578 C C . ARG B 2 106 ? 134.218 120.666 153.184 1.00 27.99 106 ARG A C 1
ATOM 1579 O O . ARG B 2 106 ? 134.308 119.860 152.252 1.00 40.03 106 ARG A O 1
ATOM 1587 N N . SER B 2 107 ? 133.126 120.766 153.936 1.00 22.59 107 SER A N 1
ATOM 1588 C CA . SER B 2 107 ? 132.023 119.816 153.822 1.00 34.93 107 SER A CA 1
ATOM 1589 C C . SER B 2 107 ? 131.203 120.124 152.575 1.00 36.99 107 SER A C 1
ATOM 1590 O O . SER B 2 107 ? 130.371 121.034 152.572 1.00 32.04 107 SER A O 1
ATOM 1593 N N . GLY B 2 108 ? 131.435 119.360 151.510 1.00 45.96 108 GLY A N 1
ATOM 1594 C CA . GLY B 2 108 ? 130.552 119.366 150.366 1.00 33.18 108 GLY A CA 1
ATOM 1595 C C . GLY B 2 108 ? 129.315 118.543 150.633 1.00 30.28 108 GLY A C 1
ATOM 1596 O O . GLY B 2 108 ? 129.231 117.778 151.607 0.21 33.62 108 GLY A O 1
ATOM 1597 N N . PRO B 2 109 ? 128.300 118.681 149.763 1.00 34.83 109 PRO A N 1
ATOM 1598 C CA . PRO B 2 109 ? 128.141 119.499 148.542 1.00 35.42 109 PRO A CA 1
ATOM 1599 C C . PRO B 2 109 ? 128.014 120.993 148.812 1.00 37.89 109 PRO A C 1
ATOM 1600 O O . PRO B 2 109 ? 128.591 121.511 149.763 0.00 32.79 109 PRO A O 1
ATOM 1604 N N . SER B 2 110 ? 127.283 121.711 147.954 1.00 34.37 110 SER A N 1
ATOM 1605 C CA . SER B 2 110 ? 127.120 123.159 148.050 1.00 27.35 110 SER A CA 1
ATOM 1606 C C . SER B 2 110 ? 126.699 123.561 149.458 1.00 23.77 110 SER A C 1
ATOM 1607 O O . SER B 2 110 ? 126.239 122.717 150.234 0.64 30.12 110 SER A O 1
ATOM 1610 N N . THR B 2 111 ? 126.753 124.858 149.764 1.00 22.45 111 THR A N 1
ATOM 1611 C CA . THR B 2 111 ? 127.346 125.378 150.993 1.00 29.74 111 THR A CA 1
ATOM 1612 C C . THR B 2 111 ? 127.321 124.399 152.162 1.00 31.74 111 THR A C 1
ATOM 1613 O O . THR B 2 111 ? 128.366 124.152 152.771 1.00 28.36 111 THR A O 1
ATOM 1617 N N . GLY B 2 112 ? 126.165 123.826 152.482 0.69 34.46 112 GLY A N 1
ATOM 1618 C CA . GLY B 2 112 ? 126.134 122.753 153.458 1.00 28.97 112 GLY A CA 1
ATOM 1619 C C . GLY B 2 112 ? 126.633 123.137 154.837 1.00 33.59 112 GLY A C 1
ATOM 1620 O O . GLY B 2 112 ? 125.957 123.862 155.573 1.00 46.57 112 GLY A O 1
ATOM 1621 N N . MET B 2 113 ? 127.821 122.651 155.198 1.00 31.93 113 MET A N 1
ATOM 1622 C CA . MET B 2 113 ? 128.429 122.895 156.507 1.00 33.21 113 MET A CA 1
ATOM 1623 C C . MET B 2 113 ? 129.750 123.619 156.288 1.00 35.02 113 MET A C 1
ATOM 1624 O O . MET B 2 113 ? 130.806 122.980 156.164 1.00 42.43 113 MET A O 1
ATOM 1629 N N . PRO B 2 114 ? 129.740 124.955 156.237 1.00 30.36 114 PRO A N 1
ATOM 1630 C CA . PRO B 2 114 ? 130.973 125.696 155.921 1.00 30.60 114 PRO A CA 1
ATOM 1631 C C . PRO B 2 114 ? 132.063 125.583 156.974 1.00 29.57 114 PRO A C 1
ATOM 1632 O O . PRO B 2 114 ? 133.227 125.864 156.658 1.00 31.93 114 PRO A O 1
ATOM 1636 N N . THR B 2 115 ? 131.739 125.188 158.206 1.00 39.46 115 THR A N 1
ATOM 1637 C CA . THR B 2 115 ? 132.709 125.151 159.293 0.43 35.79 115 THR A CA 1
ATOM 1638 C C . THR B 2 115 ? 133.140 123.732 159.649 1.00 39.00 115 THR A C 1
ATOM 1639 O O . THR B 2 115 ? 133.614 123.495 160.764 1.00 42.92 115 THR A O 1
ATOM 1643 N N . ARG B 2 116 ? 132.989 122.785 158.730 1.00 40.52 116 ARG A N 1
ATOM 1644 C CA . ARG B 2 116 ? 133.330 121.390 158.974 1.00 39.72 116 ARG A CA 1
ATOM 1645 C C . ARG B 2 116 ? 134.451 120.956 158.033 1.00 35.44 116 ARG A C 1
ATOM 1646 O O . ARG B 2 116 ? 134.947 121.736 157.217 1.00 40.16 116 ARG A O 1
ATOM 1654 N N . VAL B 2 117 ? 134.845 119.690 158.155 1.00 30.08 117 VAL A N 1
ATOM 1655 C CA . VAL B 2 117 ? 135.985 119.134 157.436 1.00 33.07 117 VAL A CA 1
ATOM 1656 C C . VAL B 2 117 ? 135.525 117.906 156.662 1.00 29.36 117 VAL A C 1
ATOM 1657 O O . VAL B 2 117 ? 134.778 117.076 157.192 0.00 32.16 117 VAL A O 1
ATOM 1661 N N . ALA B 2 118 ? 135.963 117.800 155.410 1.00 27.12 118 ALA A N 1
ATOM 1662 C CA . ALA B 2 118 ? 135.623 116.660 154.570 1.00 26.67 118 ALA A CA 1
ATOM 1663 C C . ALA B 2 118 ? 136.682 116.515 153.488 1.00 33.69 118 ALA A C 1
ATOM 1664 O O . ALA B 2 118 ? 137.479 117.426 153.248 1.00 38.72 118 ALA A O 1
ATOM 1666 N N . GLN B 2 119 ? 136.682 115.354 152.840 1.00 36.04 119 GLN A N 1
ATOM 1667 C CA . GLN B 2 119 ? 137.610 115.035 151.761 1.00 31.97 119 GLN A CA 1
ATOM 1668 C C . GLN B 2 119 ? 136.860 114.750 150.465 1.00 28.82 119 GLN A C 1
ATOM 1669 O O . GLN B 2 119 ? 137.187 113.820 149.728 0.33 29.34 119 GLN A O 1
ATOM 1675 N N . GLY B 2 120 ? 135.844 115.553 150.172 1.00 30.49 120 GLY A N 1
ATOM 1676 C CA . GLY B 2 120 ? 134.973 115.335 149.038 1.00 24.80 120 GLY A CA 1
ATOM 1677 C C . GLY B 2 120 ? 135.407 115.964 147.733 1.00 30.16 120 GLY A C 1
ATOM 1678 O O . GLY B 2 120 ? 134.642 115.925 146.764 1.00 30.12 120 GLY A O 1
ATOM 1679 N N . ASP B 2 121 ? 136.604 116.542 147.667 1.00 36.44 121 ASP A N 1
ATOM 1680 C CA . ASP B 2 121 ? 137.098 117.210 146.467 1.00 29.38 121 ASP A CA 1
ATOM 1681 C C . ASP B 2 121 ? 138.240 116.432 145.817 1.00 34.10 121 ASP A C 1
ATOM 1682 O O . ASP B 2 121 ? 139.211 117.015 145.333 1.00 43.41 121 ASP A O 1
ATOM 1687 N N . VAL B 2 122 ? 138.139 115.104 145.801 1.00 29.58 122 VAL A N 1
ATOM 1688 C CA . VAL B 2 122 ? 139.183 114.265 145.223 1.00 23.23 122 VAL A CA 1
ATOM 1689 C C . VAL B 2 122 ? 138.792 113.867 143.806 1.00 30.37 122 VAL A C 1
ATOM 1690 O O . VAL B 2 122 ? 139.506 114.171 142.843 1.00 35.35 122 VAL A O 1
ATOM 1694 N N . ASN B 2 123 ? 137.656 113.179 143.667 1.00 27.43 123 ASN A N 1
ATOM 1695 C CA . ASN B 2 123 ? 137.178 112.816 142.339 1.00 25.57 123 ASN A CA 1
ATOM 1696 C C . ASN B 2 123 ? 136.808 114.046 141.525 1.00 37.37 123 ASN A C 1
ATOM 1697 O O . ASN B 2 123 ? 136.846 114.008 140.290 1.00 42.19 123 ASN A O 1
ATOM 1702 N N . PHE B 2 124 ? 136.437 115.139 142.194 1.00 32.84 124 PHE A N 1
ATOM 1703 C CA . PHE B 2 124 ? 136.149 116.378 141.482 1.00 16.07 124 PHE A CA 1
ATOM 1704 C C . PHE B 2 124 ? 137.391 116.908 140.779 1.00 28.49 124 PHE A C 1
ATOM 1705 O O . PHE B 2 124 ? 137.334 117.281 139.602 0.81 32.23 124 PHE A O 1
ATOM 1713 N N . LEU B 2 125 ? 138.524 116.940 141.480 1.00 31.21 125 LEU A N 1
ATOM 1714 C CA . LEU B 2 125 ? 139.756 117.451 140.895 1.00 25.03 125 LEU A CA 1
ATOM 1715 C C . LEU B 2 125 ? 140.532 116.394 140.123 1.00 21.89 125 LEU A C 1
ATOM 1716 O O . LEU B 2 125 ? 141.545 116.728 139.499 0.30 28.60 125 LEU A O 1
ATOM 1721 N N . LYS B 2 126 ? 140.093 115.135 140.155 1.00 25.02 126 LYS A N 1
ATOM 1722 C CA . LYS B 2 126 ? 140.683 114.133 139.274 1.00 28.53 126 LYS A CA 1
ATOM 1723 C C . LYS B 2 126 ? 140.456 114.493 137.812 1.00 35.62 126 LYS A C 1
ATOM 1724 O O . LYS B 2 126 ? 141.337 114.293 136.968 1.00 38.03 126 LYS A O 1
ATOM 1730 N N . HIS B 2 127 ? 139.278 115.034 137.496 1.00 31.75 127 HIS A N 1
ATOM 1731 C CA . HIS B 2 127 ? 138.921 115.396 136.123 1.00 21.46 127 HIS A CA 1
ATOM 1732 C C . HIS B 2 127 ? 137.905 116.530 136.170 1.00 29.79 127 HIS A C 1
ATOM 1733 O O . HIS B 2 127 ? 136.715 116.338 135.899 0.70 34.55 127 HIS A O 1
ATOM 1740 N N . PRO B 2 128 ? 138.350 117.744 136.518 1.00 34.24 128 PRO A N 1
ATOM 1741 C CA . PRO B 2 128 ? 137.399 118.837 136.760 1.00 33.51 128 PRO A CA 1
ATOM 1742 C C . PRO B 2 128 ? 136.904 119.527 135.498 1.00 31.26 128 PRO A C 1
ATOM 1743 O O . PRO B 2 128 ? 135.780 120.036 135.469 0.65 33.62 128 PRO A O 1
ATOM 1747 N N . ILE B 2 129 ? 137.723 119.556 134.453 1.00 32.06 129 ILE A N 1
ATOM 1748 C CA . ILE B 2 129 ? 137.420 120.318 133.255 1.00 32.34 129 ILE A CA 1
ATOM 1749 C C . ILE B 2 129 ? 136.817 119.399 132.203 1.00 32.09 129 ILE A C 1
ATOM 1750 O O . ILE B 2 129 ? 136.891 118.171 132.289 1.00 30.35 129 ILE A O 1
ATOM 1755 N N . HIS B 2 130 ? 136.201 120.006 131.192 1.00 42.86 130 HIS A N 1
ATOM 1756 C CA . HIS B 2 130 ? 135.673 119.259 130.063 1.00 43.42 130 HIS A CA 1
ATOM 1757 C C . HIS B 2 130 ? 136.796 118.892 129.099 1.00 48.78 130 HIS A C 1
ATOM 1758 O O . HIS B 2 130 ? 137.889 119.462 129.127 1.00 52.98 130 HIS A O 1
ATOM 1765 N N . GLY B 2 131 ? 136.511 117.925 128.231 1.00 43.08 131 GLY A N 1
ATOM 1766 C CA . GLY B 2 131 ? 137.550 117.432 127.351 1.00 37.31 131 GLY A CA 1
ATOM 1767 C C . GLY B 2 131 ? 138.537 116.561 128.113 1.00 36.23 131 GLY A C 1
ATOM 1768 O O . GLY B 2 131 ? 138.283 116.103 129.227 0.87 41.54 131 GLY A O 1
ATOM 1769 N N . ASP B 2 132 ? 139.687 116.332 127.486 1.00 36.52 132 ASP A N 1
ATOM 1770 C CA . ASP B 2 132 ? 140.727 115.528 128.106 1.00 35.52 132 ASP A CA 1
ATOM 1771 C C . ASP B 2 132 ? 141.571 116.377 129.048 1.00 39.37 132 ASP A C 1
ATOM 1772 O O . ASP B 2 132 ? 141.808 117.563 128.806 0.45 40.76 132 ASP A O 1
ATOM 1777 N N . PHE B 2 133 ? 142.030 115.753 130.131 1.00 36.88 133 PHE A N 1
ATOM 1778 C CA . PHE B 2 133 ? 142.775 116.466 131.160 1.00 33.52 133 PHE A CA 1
ATOM 1779 C C . PHE B 2 133 ? 143.561 115.464 131.990 1.00 36.17 133 PHE A C 1
ATOM 1780 O O . PHE B 2 133 ? 142.998 114.474 132.464 1.00 41.56 133 PHE A O 1
ATOM 1788 N N . LYS B 2 134 ? 144.854 115.724 132.161 1.00 34.80 134 LYS A N 1
ATOM 1789 C CA . LYS B 2 134 ? 145.716 114.927 133.025 1.00 35.87 134 LYS A CA 1
ATOM 1790 C C . LYS B 2 134 ? 145.999 115.739 134.282 1.00 42.82 134 LYS A C 1
ATOM 1791 O O . LYS B 2 134 ? 146.506 116.862 134.198 1.00 43.31 134 LYS A O 1
ATOM 1797 N N . ALA B 2 135 ? 145.676 115.170 135.438 1.00 40.86 135 ALA A N 1
ATOM 1798 C CA . ALA B 2 135 ? 145.667 115.906 136.693 1.00 32.87 135 ALA A CA 1
ATOM 1799 C C . ALA B 2 135 ? 146.898 115.589 137.529 1.00 34.50 135 ALA A C 1
ATOM 1800 O O . ALA B 2 135 ? 147.318 114.433 137.625 1.00 40.94 135 ALA A O 1
ATOM 1802 N N . VAL B 2 136 ? 147.473 116.629 138.126 1.00 20.98 136 VAL A N 1
ATOM 1803 C CA . VAL B 2 136 ? 148.516 116.503 139.135 1.00 24.44 136 VAL A CA 1
ATOM 1804 C C . VAL B 2 136 ? 148.014 117.180 140.401 1.00 22.97 136 VAL A C 1
ATOM 1805 O O . VAL B 2 136 ? 147.631 118.356 140.369 0.35 25.19 136 VAL A O 1
ATOM 1809 N N . ALA B 2 137 ? 148.008 116.443 141.508 1.00 24.52 137 ALA A N 1
ATOM 1810 C CA . ALA B 2 137 ? 147.466 116.963 142.756 1.00 21.00 137 ALA A CA 1
ATOM 1811 C C . ALA B 2 137 ? 148.198 116.330 143.927 1.00 25.53 137 ALA A C 1
ATOM 1812 O O . ALA B 2 137 ? 148.344 115.106 143.982 1.00 36.94 137 ALA A O 1
ATOM 1814 N N . LEU B 2 138 ? 148.647 117.165 144.857 1.00 20.60 138 LEU A N 1
ATOM 1815 C CA . LEU B 2 138 ? 149.338 116.715 146.053 1.00 22.94 138 LEU A CA 1
ATOM 1816 C C . LEU B 2 138 ? 148.345 116.621 147.208 1.00 24.23 138 LEU A C 1
ATOM 1817 O O . LEU B 2 138 ? 147.165 116.952 147.076 1.00 32.92 138 LEU A O 1
ATOM 1822 N N . ALA B 2 139 ? 148.830 116.162 148.357 1.00 23.36 139 ALA A N 1
ATOM 1823 C CA . ALA B 2 139 ? 147.954 115.988 149.509 1.00 27.15 139 ALA A CA 1
ATOM 1824 C C . ALA B 2 139 ? 148.740 116.072 150.812 1.00 33.86 139 ALA A C 1
ATOM 1825 O O . ALA B 2 139 ? 149.224 115.048 151.310 1.00 35.86 139 ALA A O 1
ATOM 1827 N N . PRO B 2 140 ? 148.898 117.264 151.384 1.00 29.64 140 PRO A N 1
ATOM 1828 C CA . PRO B 2 140 ? 149.556 117.371 152.691 1.00 23.12 140 PRO A CA 1
ATOM 1829 C C . PRO B 2 140 ? 148.780 116.614 153.758 1.00 18.86 140 PRO A C 1
ATOM 1830 O O . PRO B 2 140 ? 147.548 116.573 153.744 1.00 27.51 140 PRO A O 1
ATOM 1834 N N . ALA B 2 141 ? 149.517 116.010 154.693 1.00 21.77 141 ALA A N 1
ATOM 1835 C CA . ALA B 2 141 ? 148.888 115.218 155.743 1.00 31.33 141 ALA A CA 1
ATOM 1836 C C . ALA B 2 141 ? 149.501 115.476 157.113 1.00 28.07 141 ALA A C 1
ATOM 1837 O O . ALA B 2 141 ? 149.309 114.666 158.028 0.81 30.57 141 ALA A O 1
ATOM 1839 N N . SER B 2 142 ? 150.230 116.575 157.281 1.00 22.55 142 SER A N 1
ATOM 1840 C CA . SER B 2 142 ? 150.855 116.900 158.554 1.00 25.24 142 SER A CA 1
ATOM 1841 C C . SER B 2 142 ? 151.213 118.378 158.548 1.00 28.44 142 SER A C 1
ATOM 1842 O O . SER B 2 142 ? 151.182 119.041 157.509 1.00 36.16 142 SER A O 1
ATOM 1845 N N . LEU B 2 143 ? 151.554 118.889 159.732 1.00 28.36 143 LEU A N 1
ATOM 1846 C CA . LEU B 2 143 ? 151.980 120.281 159.831 1.00 29.80 143 LEU A CA 1
ATOM 1847 C C . LEU B 2 143 ? 153.368 120.475 159.235 1.00 24.99 143 LEU A C 1
ATOM 1848 O O . LEU B 2 143 ? 153.634 121.494 158.589 0.71 26.85 143 LEU A O 1
ATOM 1853 N N . GLU B 2 144 ? 154.264 119.507 159.436 1.00 24.50 144 GLU A N 1
ATOM 1854 C CA . GLU B 2 144 ? 155.598 119.595 158.853 1.00 24.51 144 GLU A CA 1
ATOM 1855 C C . GLU B 2 144 ? 155.576 119.458 157.337 1.00 30.40 144 GLU A C 1
ATOM 1856 O O . GLU B 2 144 ? 156.557 119.822 156.682 1.00 37.40 144 GLU A O 1
ATOM 1862 N N . GLU B 2 145 ? 154.487 118.942 156.769 0.79 26.98 145 GLU A N 1
ATOM 1863 C CA . GLU B 2 145 ? 154.385 118.755 155.330 1.00 23.47 145 GLU A CA 1
ATOM 1864 C C . GLU B 2 145 ? 153.726 119.924 154.616 1.00 25.19 145 GLU A C 1
ATOM 1865 O O . GLU B 2 145 ? 153.815 120.002 153.388 1.00 38.10 145 GLU A O 1
ATOM 1871 N N . ALA B 2 146 ? 153.082 120.840 155.343 1.00 26.98 146 ALA A N 1
ATOM 1872 C CA . ALA B 2 146 ? 152.467 121.995 154.697 1.00 30.05 146 ALA A CA 1
ATOM 1873 C C . ALA B 2 146 ? 153.498 122.903 154.041 0.25 27.67 146 ALA A C 1
ATOM 1874 O O . ALA B 2 146 ? 153.138 123.715 153.182 0.53 29.12 146 ALA A O 1
ATOM 1876 N N . TYR B 2 147 ? 154.766 122.780 154.425 1.00 24.52 147 TYR A N 1
ATOM 1877 C CA . TYR B 2 147 ? 155.867 123.562 153.880 1.00 29.48 147 TYR A CA 1
ATOM 1878 C C . TYR B 2 147 ? 156.548 122.837 152.721 1.00 38.33 147 TYR A C 1
ATOM 1879 O O . TYR B 2 147 ? 156.650 123.375 151.609 1.00 38.44 147 TYR A O 1
ATOM 1888 N N . THR B 2 148 ? 157.004 121.608 152.972 1.00 25.69 148 THR A N 1
ATOM 1889 C CA . THR B 2 148 ? 157.699 120.842 151.944 1.00 22.68 148 THR A CA 1
ATOM 1890 C C . THR B 2 148 ? 156.778 120.506 150.779 1.00 25.80 148 THR A C 1
ATOM 1891 O O . THR B 2 148 ? 157.213 120.496 149.624 1.00 20.81 148 THR A O 1
ATOM 1895 N N . GLU B 2 149 ? 155.503 120.223 151.059 1.00 23.42 149 GLU A N 1
ATOM 1896 C CA . GLU B 2 149 ? 154.565 119.927 149.982 1.00 18.81 149 GLU A CA 1
ATOM 1897 C C . GLU B 2 149 ? 154.323 121.150 149.109 1.00 28.01 149 GLU A C 1
ATOM 1898 O O . GLU B 2 149 ? 154.194 121.026 147.888 1.00 35.43 149 GLU A O 1
ATOM 1904 N N . THR B 2 150 ? 154.256 122.340 149.712 1.00 22.24 150 THR A N 1
ATOM 1905 C CA . THR B 2 150 ? 154.127 123.558 148.917 1.00 20.03 150 THR A CA 1
ATOM 1906 C C . THR B 2 150 ? 155.363 123.789 148.057 1.00 27.84 150 THR A C 1
ATOM 1907 O O . THR B 2 150 ? 155.251 124.173 146.882 1.00 27.77 150 THR A O 1
ATOM 1911 N N . VAL B 2 151 ? 156.551 123.561 148.623 1.00 24.69 151 VAL A N 1
ATOM 1912 C CA . VAL B 2 151 ? 157.777 123.701 147.838 1.00 20.75 151 VAL A CA 1
ATOM 1913 C C . VAL B 2 151 ? 157.772 122.725 146.665 1.00 28.43 151 VAL A C 1
ATOM 1914 O O . VAL B 2 151 ? 158.110 123.089 145.530 1.00 28.36 151 VAL A O 1
ATOM 1918 N N . ARG B 2 152 ? 157.384 121.473 146.921 1.00 25.65 152 ARG A N 1
ATOM 1919 C CA . ARG B 2 152 ? 157.337 120.471 145.862 1.00 28.49 152 ARG A CA 1
ATOM 1920 C C . ARG B 2 152 ? 156.303 120.828 144.802 1.00 26.41 152 ARG A C 1
ATOM 1921 O O . ARG B 2 152 ? 156.531 120.602 143.610 1.00 23.34 152 ARG A O 1
ATOM 1929 N N . ALA B 2 153 ? 155.155 121.365 145.216 1.00 25.98 153 ALA A N 1
ATOM 1930 C CA . ALA B 2 153 ? 154.138 121.772 144.253 1.00 18.22 153 ALA A CA 1
ATOM 1931 C C . ALA B 2 153 ? 154.648 122.889 143.357 1.00 25.79 153 ALA A C 1
ATOM 1932 O O . ALA B 2 153 ? 154.430 122.866 142.138 1.00 36.40 153 ALA A O 1
ATOM 1934 N N . PHE B 2 154 ? 155.331 123.878 143.938 1.00 25.41 154 PHE A N 1
ATOM 1935 C CA . PHE B 2 154 ? 155.898 124.950 143.124 1.00 18.85 154 PHE A CA 1
ATOM 1936 C C . PHE B 2 154 ? 156.947 124.412 142.156 1.00 29.34 154 PHE A C 1
ATOM 1937 O O . PHE B 2 154 ? 156.971 124.792 140.977 1.00 30.95 154 PHE A O 1
ATOM 1945 N N . ASN B 2 155 ? 157.816 123.516 142.634 1.00 27.44 155 ASN A N 1
ATOM 1946 C CA . ASN B 2 155 ? 158.840 122.944 141.764 1.00 25.17 155 ASN A CA 1
ATOM 1947 C C . ASN B 2 155 ? 158.219 122.144 140.624 1.00 25.47 155 ASN A C 1
ATOM 1948 O O . ASN B 2 155 ? 158.664 122.239 139.476 1.00 26.89 155 ASN A O 1
ATOM 1953 N N . LEU B 2 156 ? 157.190 121.346 140.923 1.00 29.33 156 LEU A N 1
ATOM 1954 C CA . LEU B 2 156 ? 156.527 120.562 139.887 1.00 21.42 156 LEU A CA 1
ATOM 1955 C C . LEU B 2 156 ? 155.828 121.458 138.876 1.00 24.49 156 LEU A C 1
ATOM 1956 O O . LEU B 2 156 ? 155.865 121.187 137.670 1.00 22.38 156 LEU A O 1
ATOM 1961 N N . ALA B 2 157 ? 155.177 122.526 139.346 1.00 29.85 157 ALA A N 1
ATOM 1962 C CA . ALA B 2 157 ? 154.508 123.440 138.429 1.00 16.35 157 ALA A CA 1
ATOM 1963 C C . ALA B 2 157 ? 155.511 124.136 137.520 1.00 27.68 157 ALA A C 1
ATOM 1964 O O . ALA B 2 157 ? 155.227 124.377 136.342 1.00 34.10 157 ALA A O 1
ATOM 1966 N N . GLU B 2 158 ? 156.688 124.472 138.051 0.84 28.99 158 GLU A N 1
ATOM 1967 C CA . GLU B 2 158 ? 157.705 125.102 137.215 1.00 27.32 158 GLU A CA 1
ATOM 1968 C C . GLU B 2 158 ? 158.317 124.109 136.231 1.00 31.89 158 GLU A C 1
ATOM 1969 O O . GLU B 2 158 ? 158.615 124.467 135.086 1.00 31.87 158 GLU A O 1
ATOM 1975 N N . MET B 2 159 ? 158.514 122.860 136.659 1.00 35.67 159 MET A N 1
ATOM 1976 C CA . MET B 2 159 ? 159.177 121.881 135.802 1.00 31.71 159 MET A CA 1
ATOM 1977 C C . MET B 2 159 ? 158.260 121.391 134.685 1.00 33.40 159 MET A C 1
ATOM 1978 O O . MET B 2 159 ? 158.694 121.260 133.535 1.00 32.51 159 MET A O 1
ATOM 1983 N N . LEU B 2 160 ? 156.996 121.111 135.000 1.00 38.12 160 LEU A N 1
ATOM 1984 C CA . LEU B 2 160 ? 156.068 120.568 134.017 1.00 36.36 160 LEU A CA 1
ATOM 1985 C C . LEU B 2 160 ? 155.261 121.634 133.291 1.00 39.09 160 LEU A C 1
ATOM 1986 O O . LEU B 2 160 ? 154.623 121.318 132.280 0.30 36.91 160 LEU A O 1
ATOM 1991 N N . MET B 2 161 ? 155.275 122.879 133.773 1.00 33.17 161 MET A N 1
ATOM 1992 C CA . MET B 2 161 ? 154.505 123.973 133.177 1.00 33.00 161 MET A CA 1
ATOM 1993 C C . MET B 2 161 ? 153.020 123.622 133.091 0.64 35.96 161 MET A C 1
ATOM 1994 O O . MET B 2 161 ? 152.365 123.831 132.068 1.00 39.82 161 MET A O 1
ATOM 1999 N N . THR B 2 162 ? 152.490 123.082 134.183 1.00 30.00 162 THR A N 1
ATOM 2000 C CA . THR B 2 162 ? 151.098 122.674 134.275 1.00 29.08 162 THR A CA 1
ATOM 2001 C C . THR B 2 162 ? 150.546 123.103 135.626 1.00 31.59 162 THR A C 1
ATOM 2002 O O . THR B 2 162 ? 151.300 123.204 136.602 1.00 34.72 162 THR A O 1
ATOM 2006 N N . PRO B 2 163 ? 149.247 123.396 135.709 1.00 31.23 163 PRO A N 1
ATOM 2007 C CA . PRO B 2 163 ? 148.657 123.745 137.006 1.00 29.62 163 PRO A CA 1
ATOM 2008 C C . PRO B 2 163 ? 148.749 122.588 137.990 1.00 23.95 163 PRO A C 1
ATOM 2009 O O . PRO B 2 163 ? 148.577 121.424 137.627 1.00 33.27 163 PRO A O 1
ATOM 2013 N N . VAL B 2 164 ? 149.017 122.922 139.249 1.00 9.26 164 VAL A N 1
ATOM 2014 C CA . VAL B 2 164 ? 149.187 121.933 140.305 1.00 11.23 164 VAL A CA 1
ATOM 2015 C C . VAL B 2 164 ? 148.263 122.291 141.460 1.00 16.90 164 VAL A C 1
ATOM 2016 O O . VAL B 2 164 ? 148.290 123.423 141.955 1.00 24.30 164 VAL A O 1
ATOM 2020 N N . PHE B 2 165 ? 147.453 121.328 141.888 1.00 23.59 165 PHE A N 1
ATOM 2021 C CA . PHE B 2 165 ? 146.554 121.516 143.015 1.00 16.46 165 PHE A CA 1
ATOM 2022 C C . PHE B 2 165 ? 147.222 121.083 144.313 1.00 15.10 165 PHE A C 1
ATOM 2023 O O . PHE B 2 165 ? 148.024 120.147 144.344 1.00 30.51 165 PHE A O 1
ATOM 2031 N N . LEU B 2 166 ? 146.877 121.779 145.390 1.00 16.11 166 LEU A N 1
ATOM 2032 C CA . LEU B 2 166 ? 147.350 121.464 146.735 1.00 16.08 166 LEU A CA 1
ATOM 2033 C C . LEU B 2 166 ? 146.115 121.184 147.585 1.00 27.12 166 LEU A C 1
ATOM 2034 O O . LEU B 2 166 ? 145.415 122.114 148.000 1.00 33.93 166 LEU A O 1
ATOM 2039 N N . LEU B 2 167 ? 145.850 119.901 147.840 1.00 25.08 167 LEU A N 1
ATOM 2040 C CA . LEU B 2 167 ? 144.651 119.470 148.558 1.00 22.75 167 LEU A CA 1
ATOM 2041 C C . LEU B 2 167 ? 144.867 119.602 150.066 1.00 26.20 167 LEU A C 1
ATOM 2042 O O . LEU B 2 167 ? 144.993 118.625 150.806 1.00 35.44 167 LEU A O 1
ATOM 2047 N N . MET B 2 168 ? 144.900 120.851 150.517 1.00 31.15 168 MET A N 1
ATOM 2048 C CA . MET B 2 168 ? 145.018 121.126 151.938 1.00 31.87 168 MET A CA 1
ATOM 2049 C C . MET B 2 168 ? 143.690 120.826 152.634 1.00 30.84 168 MET A C 1
ATOM 2050 O O . MET B 2 168 ? 142.627 120.797 152.010 1.00 31.25 168 MET A O 1
ATOM 2055 N N . ASP B 2 169 ? 143.757 120.595 153.942 1.00 34.42 169 ASP A N 1
ATOM 2056 C CA . ASP B 2 169 ? 142.589 120.194 154.714 1.00 33.72 169 ASP A CA 1
ATOM 2057 C C . ASP B 2 169 ? 142.304 121.195 155.826 1.00 39.07 169 ASP A C 1
ATOM 2058 O O . ASP B 2 169 ? 143.202 121.895 156.303 1.00 52.09 169 ASP A O 1
ATOM 2063 N N . GLU B 2 170 ? 141.032 121.254 156.233 1.00 37.49 170 GLU A N 1
ATOM 2064 C CA . GLU B 2 170 ? 140.635 122.164 157.303 1.00 35.89 170 GLU A CA 1
ATOM 2065 C C . GLU B 2 170 ? 141.304 121.795 158.620 1.00 33.02 170 GLU A C 1
ATOM 2066 O O . GLU B 2 170 ? 141.754 122.676 159.364 0.00 33.90 170 GLU A O 1
ATOM 2072 N N . THR B 2 171 ? 141.371 120.498 158.929 1.00 26.23 171 THR A N 1
ATOM 2073 C CA . THR B 2 171 ? 142.023 120.062 160.160 1.00 26.41 171 THR A CA 1
ATOM 2074 C C . THR B 2 171 ? 143.492 120.461 160.166 1.00 26.46 171 THR A C 1
ATOM 2075 O O . THR B 2 171 ? 143.998 120.999 161.157 0.00 29.88 171 THR A O 1
ATOM 2079 N N . VAL B 2 172 ? 144.190 120.221 159.055 1.00 34.88 172 VAL A N 1
ATOM 2080 C CA . VAL B 2 172 ? 145.584 120.634 158.945 1.00 27.48 172 VAL A CA 1
ATOM 2081 C C . VAL B 2 172 ? 145.690 122.154 158.923 1.00 25.36 172 VAL A C 1
ATOM 2082 O O . VAL B 2 172 ? 146.650 122.730 159.445 0.89 28.01 172 VAL A O 1
ATOM 2086 N N . GLY B 2 173 ? 144.713 122.822 158.308 0.72 30.58 173 GLY A N 1
ATOM 2087 C CA . GLY B 2 173 ? 144.778 124.270 158.193 0.67 28.71 173 GLY A CA 1
ATOM 2088 C C . GLY B 2 173 ? 144.652 124.986 159.522 1.00 28.34 173 GLY A C 1
ATOM 2089 O O . GLY B 2 173 ? 145.321 125.996 159.758 1.00 36.34 173 GLY A O 1
ATOM 2090 N N . HIS B 2 174 ? 143.797 124.482 160.409 1.00 29.16 174 HIS A N 1
ATOM 2091 C CA . HIS B 2 174 ? 143.498 125.190 161.644 1.00 26.55 174 HIS A CA 1
ATOM 2092 C C . HIS B 2 174 ? 144.223 124.634 162.864 1.00 25.98 174 HIS A C 1
ATOM 2093 O O . HIS B 2 174 ? 144.122 125.229 163.941 1.00 30.61 174 HIS A O 1
ATOM 2100 N N . MET B 2 175 ? 144.945 123.524 162.732 1.00 26.95 175 MET A N 1
ATOM 2101 C CA . MET B 2 175 ? 145.717 123.015 163.856 1.00 24.57 175 MET A CA 1
ATOM 2102 C C . MET B 2 175 ? 146.944 123.887 164.087 1.00 31.81 175 MET A C 1
ATOM 2103 O O . MET B 2 175 ? 147.614 124.308 163.142 1.00 35.45 175 MET A O 1
ATOM 2108 N N . TYR B 2 176 ? 147.236 124.155 165.356 1.00 34.39 176 TYR A N 1
ATOM 2109 C CA . TYR B 2 176 ? 148.283 125.086 165.756 1.00 29.91 176 TYR A CA 1
ATOM 2110 C C . TYR B 2 176 ? 149.290 124.346 166.621 1.00 24.82 176 TYR A C 1
ATOM 2111 O O . TYR B 2 176 ? 148.913 123.728 167.622 1.00 37.06 176 TYR A O 1
ATOM 2120 N N . GLY B 2 177 ? 150.561 124.404 166.243 1.00 22.50 177 GLY A N 1
ATOM 2121 C CA . GLY B 2 177 ? 151.565 123.689 167.003 1.00 25.75 177 GLY A CA 1
ATOM 2122 C C . GLY B 2 177 ? 152.966 124.021 166.544 1.00 37.94 177 GLY A C 1
ATOM 2123 O O . GLY B 2 177 ? 153.179 124.920 165.727 1.00 45.82 177 GLY A O 1
ATOM 2124 N N . LYS B 2 178 ? 153.921 123.266 167.083 1.00 30.62 178 LYS A N 1
ATOM 2125 C CA . LYS B 2 178 ? 155.336 123.458 166.798 1.00 27.17 178 LYS A CA 1
ATOM 2126 C C . LYS B 2 178 ? 155.765 122.534 165.666 1.00 24.19 178 LYS A C 1
ATOM 2127 O O . LYS B 2 178 ? 155.434 121.344 165.669 0.33 32.48 178 LYS A O 1
ATOM 2133 N N . VAL B 2 179 ? 156.495 123.088 164.695 1.00 24.80 179 VAL A N 1
ATOM 2134 C CA . VAL B 2 179 ? 156.912 122.368 163.504 1.00 30.11 179 VAL A CA 1
ATOM 2135 C C . VAL B 2 179 ? 158.389 122.635 163.255 1.00 28.42 179 VAL A C 1
ATOM 2136 O O . VAL B 2 179 ? 158.959 123.623 163.725 0.37 29.14 179 VAL A O 1
ATOM 2140 N N . GLN B 2 180 ? 159.002 121.733 162.489 1.00 36.90 180 GLN A N 1
ATOM 2141 C CA . GLN B 2 180 ? 160.381 121.857 162.045 1.00 37.05 180 GLN A CA 1
ATOM 2142 C C . GLN B 2 180 ? 160.396 121.969 160.528 1.00 37.45 180 GLN A C 1
ATOM 2143 O O . GLN B 2 180 ? 159.738 121.183 159.839 0.46 39.41 180 GLN A O 1
ATOM 2149 N N . ILE B 2 181 ? 161.142 122.940 160.011 1.00 30.36 181 ILE A N 1
ATOM 2150 C CA . ILE B 2 181 ? 161.203 123.180 158.572 1.00 31.08 181 ILE A CA 1
ATOM 2151 C C . ILE B 2 181 ? 162.663 123.276 158.147 1.00 36.98 181 ILE A C 1
ATOM 2152 O O . ILE B 2 181 ? 163.523 123.621 158.971 0.93 40.18 181 ILE A O 1
ATOM 2157 N N . PRO B 2 182 ? 162.995 122.978 156.893 1.00 40.62 182 PRO A N 1
ATOM 2158 C CA . PRO B 2 182 ? 164.396 123.046 156.465 1.00 37.25 182 PRO A CA 1
ATOM 2159 C C . PRO B 2 182 ? 164.918 124.473 156.463 1.00 35.97 182 PRO A C 1
ATOM 2160 O O . PRO B 2 182 ? 164.163 125.447 156.440 0.25 37.55 182 PRO A O 1
ATOM 2164 N N . ASP B 2 183 ? 166.242 124.583 156.492 1.00 32.98 183 ASP A N 1
ATOM 2165 C CA . ASP B 2 183 ? 166.889 125.882 156.548 1.00 38.43 183 ASP A CA 1
ATOM 2166 C C . ASP B 2 183 ? 166.699 126.639 155.236 0.82 38.32 183 ASP A C 1
ATOM 2167 O O . ASP B 2 183 ? 166.370 126.065 154.196 0.23 37.34 183 ASP A O 1
ATOM 2172 N N . LEU B 2 184 ? 166.908 127.957 155.304 1.00 38.98 184 LEU A N 1
ATOM 2173 C CA . LEU B 2 184 ? 166.692 128.808 154.138 1.00 35.27 184 LEU A CA 1
ATOM 2174 C C . LEU B 2 184 ? 167.637 128.451 152.998 0.58 39.59 184 LEU A C 1
ATOM 2175 O O . LEU B 2 184 ? 167.244 128.481 151.826 1.00 43.33 184 LEU A O 1
ATOM 2180 N N . GLU B 2 185 ? 168.891 128.126 153.320 1.00 41.57 185 GLU A N 1
ATOM 2181 C CA . GLU B 2 185 ? 169.859 127.795 152.279 1.00 39.71 185 GLU A CA 1
ATOM 2182 C C . GLU B 2 185 ? 169.425 126.567 151.489 1.00 41.55 185 GLU A C 1
ATOM 2183 O O . GLU B 2 185 ? 169.523 126.547 150.256 0.00 39.99 185 GLU A O 1
ATOM 2189 N N . GLU B 2 186 ? 168.938 125.534 152.180 1.00 38.91 186 GLU A N 1
ATOM 2190 C CA . GLU B 2 186 ? 168.499 124.325 151.492 1.00 41.38 186 GLU A CA 1
ATOM 2191 C C . GLU B 2 186 ? 167.301 124.603 150.592 1.00 39.40 186 GLU A C 1
ATOM 2192 O O . GLU B 2 186 ? 167.229 124.093 149.467 0.66 37.93 186 GLU A O 1
ATOM 2198 N N . VAL B 2 187 ? 166.350 125.406 151.070 0.57 39.22 187 VAL A N 1
ATOM 2199 C CA . VAL B 2 187 ? 165.172 125.726 150.267 1.00 36.08 187 VAL A CA 1
ATOM 2200 C C . VAL B 2 187 ? 165.566 126.529 149.035 1.00 37.23 187 VAL A C 1
ATOM 2201 O O . VAL B 2 187 ? 165.082 126.270 147.927 0.61 38.65 187 VAL A O 1
ATOM 2205 N N . GLN B 2 188 ? 166.452 127.512 149.205 1.00 40.44 188 GLN A N 1
ATOM 2206 C CA . GLN B 2 188 ? 166.861 128.339 148.075 1.00 40.15 188 GLN A CA 1
ATOM 2207 C C . GLN B 2 188 ? 167.737 127.565 147.096 1.00 43.96 188 GLN A C 1
ATOM 2208 O O . GLN B 2 188 ? 167.788 127.908 145.910 0.65 39.19 188 GLN A O 1
ATOM 2214 N N . LYS B 2 189 ? 168.430 126.529 147.570 1.00 45.25 189 LYS A N 1
ATOM 2215 C CA . LYS B 2 189 ? 169.264 125.724 146.685 1.00 38.64 189 LYS A CA 1
ATOM 2216 C C . LYS B 2 189 ? 168.428 124.778 145.830 1.00 43.17 189 LYS A C 1
ATOM 2217 O O . LYS B 2 189 ? 168.748 124.551 144.657 0.69 43.13 189 LYS A O 1
ATOM 2223 N N . MET B 2 190 ? 167.351 124.229 146.392 1.00 43.04 190 MET A N 1
ATOM 2224 C CA . MET B 2 190 ? 166.529 123.252 145.689 1.00 41.24 190 MET A CA 1
ATOM 2225 C C . MET B 2 190 ? 165.467 123.885 144.799 1.00 41.51 190 MET A C 1
ATOM 2226 O O . MET B 2 190 ? 164.730 123.151 144.132 1.00 45.33 190 MET A O 1
ATOM 2231 N N . THR B 2 191 ? 165.363 125.212 144.775 1.00 37.40 191 THR A N 1
ATOM 2232 C CA . THR B 2 191 ? 164.349 125.867 143.958 1.00 40.75 191 THR A CA 1
ATOM 2233 C C . THR B 2 191 ? 164.610 125.615 142.478 1.00 40.93 191 THR A C 1
ATOM 2234 O O . THR B 2 191 ? 165.756 125.621 142.021 1.00 42.07 191 THR A O 1
ATOM 2238 N N . ILE B 2 192 ? 163.534 125.389 141.727 1.00 33.72 192 ILE A N 1
ATOM 2239 C CA . ILE B 2 192 ? 163.603 125.097 140.301 1.00 34.84 192 ILE A CA 1
ATOM 2240 C C . ILE B 2 192 ? 162.849 126.186 139.552 1.00 41.11 192 ILE A C 1
ATOM 2241 O O . ILE B 2 192 ? 161.685 126.467 139.861 1.00 49.24 192 ILE A O 1
ATOM 2246 N N . ASN B 2 193 ? 163.511 126.796 138.573 1.00 39.14 193 ASN A N 1
ATOM 2247 C CA . ASN B 2 193 ? 162.923 127.835 137.745 1.00 34.21 193 ASN A CA 1
ATOM 2248 C C . ASN B 2 193 ? 162.652 127.300 136.345 1.00 39.05 193 ASN A C 1
ATOM 2249 O O . ASN B 2 193 ? 163.264 126.327 135.897 1.00 46.84 193 ASN A O 1
ATOM 2254 N N . ARG B 2 194 ? 161.722 127.952 135.654 1.00 32.48 194 ARG A N 1
ATOM 2255 C CA . ARG B 2 194 ? 161.356 127.528 134.313 1.00 31.12 194 ARG A CA 1
ATOM 2256 C C . ARG B 2 194 ? 162.478 127.837 133.324 1.00 38.69 194 ARG A C 1
ATOM 2257 O O . ARG B 2 194 ? 163.315 128.718 133.541 1.00 36.92 194 ARG A O 1
ATOM 2265 N N . LYS B 2 195 ? 162.489 127.088 132.225 1.00 42.70 195 LYS A N 1
ATOM 2266 C CA . LYS B 2 195 ? 163.538 127.208 131.225 1.00 41.99 195 LYS A CA 1
ATOM 2267 C C . LYS B 2 195 ? 163.366 128.475 130.395 1.00 45.11 195 LYS A C 1
ATOM 2268 O O . LYS B 2 195 ? 162.264 129.014 130.261 1.00 45.12 195 LYS A O 1
ATOM 2274 N N . GLU B 2 196 ? 164.478 128.946 129.834 1.00 53.73 196 GLU A N 1
ATOM 2275 C CA . GLU B 2 196 ? 164.498 130.117 128.969 1.00 51.84 196 GLU A CA 1
ATOM 2276 C C . GLU B 2 196 ? 165.333 129.818 127.733 1.00 54.08 196 GLU A C 1
ATOM 2277 O O . GLU B 2 196 ? 166.306 129.061 127.801 1.00 59.86 196 GLU A O 1
ATOM 2283 N N . PHE B 2 197 ? 164.952 130.413 126.605 1.00 54.08 197 PHE A N 1
ATOM 2284 C CA . PHE B 2 197 ?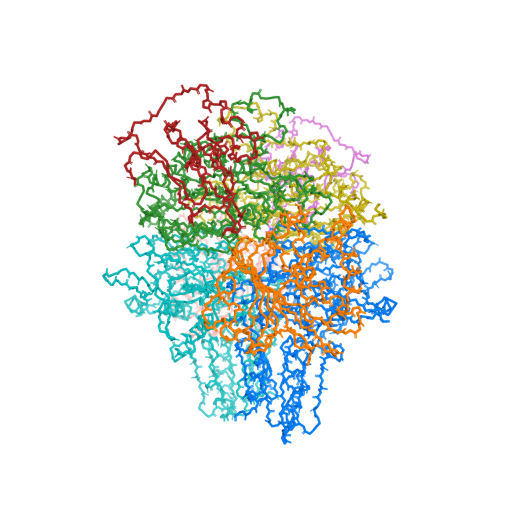 165.677 130.232 125.348 1.00 55.64 197 PHE A CA 1
ATOM 2285 C C . PHE B 2 197 ? 166.573 131.447 125.144 1.00 58.20 197 PHE A C 1
ATOM 2286 O O . PHE B 2 197 ? 166.138 132.478 124.624 0.12 57.98 197 PHE A O 1
ATOM 2294 N N . VAL B 2 198 ? 167.837 131.323 125.552 1.00 62.31 198 VAL A N 1
ATOM 2295 C CA . VAL B 2 198 ? 168.781 132.430 125.443 0.70 63.29 198 VAL A CA 1
ATOM 2296 C C . VAL B 2 198 ? 169.219 132.666 123.998 0.52 63.75 198 VAL A C 1
ATOM 2297 O O . VAL B 2 198 ? 169.705 133.758 123.674 1.00 64.94 198 VAL A O 1
ATOM 2301 N N . GLY B 2 199 ? 169.009 131.693 123.112 1.00 66.78 199 GLY A N 1
ATOM 2302 C CA . GLY B 2 199 ? 169.508 131.746 121.749 1.00 70.46 199 GLY A CA 1
ATOM 2303 C C . GLY B 2 199 ? 169.123 132.963 120.932 1.00 71.75 199 GLY A C 1
ATOM 2304 O O . GLY B 2 199 ? 168.269 133.758 121.334 1.00 73.73 199 GLY A O 1
ATOM 2305 N N . ASP B 2 200 ? 169.743 133.103 119.763 1.00 74.04 200 ASP A N 1
ATOM 2306 C CA . ASP B 2 200 ? 169.603 134.298 118.941 0.00 74.09 200 ASP A CA 1
ATOM 2307 C C . ASP B 2 200 ? 168.277 134.259 118.182 0.28 73.78 200 ASP A C 1
ATOM 2308 O O . ASP B 2 200 ? 167.400 133.433 118.452 1.00 74.18 200 ASP A O 1
ATOM 2313 N N . LYS B 2 201 ? 168.123 135.173 117.221 1.00 67.99 201 LYS A N 1
ATOM 2314 C CA . LYS B 2 201 ? 166.912 135.308 116.418 0.25 68.81 201 LYS A CA 1
ATOM 2315 C C . LYS B 2 201 ? 165.703 135.573 117.305 1.00 66.30 201 LYS A C 1
ATOM 2316 O O . LYS B 2 201 ? 165.494 136.698 117.768 1.00 68.35 201 LYS A O 1
ATOM 2322 N N . LYS B 2 202 ? 164.911 134.535 117.547 1.00 62.83 202 LYS A N 1
ATOM 2323 C CA . LYS B 2 202 ? 163.706 134.634 118.353 1.00 68.45 202 LYS A CA 1
ATOM 2324 C C . LYS B 2 202 ? 163.321 133.216 118.746 0.00 67.38 202 LYS A C 1
ATOM 2325 O O . LYS B 2 202 ? 163.768 132.247 118.123 1.00 75.81 202 LYS A O 1
ATOM 2331 N N . ASP B 2 203 ? 162.522 133.100 119.809 0.00 61.70 203 ASP A N 1
ATOM 2332 C CA . ASP B 2 203 ? 162.036 131.801 120.257 0.81 59.32 203 ASP A CA 1
ATOM 2333 C C . ASP B 2 203 ? 161.493 130.997 119.084 1.00 61.92 203 ASP A C 1
ATOM 2334 O O . ASP B 2 203 ? 162.048 129.952 118.727 1.00 62.57 203 ASP A O 1
ATOM 2339 N N . TYR B 2 204 ? 160.397 131.476 118.497 0.39 67.02 204 TYR A N 1
ATOM 2340 C CA . TYR B 2 204 ? 159.835 130.985 117.242 0.00 67.34 204 TYR A CA 1
ATOM 2341 C C . TYR B 2 204 ? 159.360 129.539 117.353 1.00 74.12 204 TYR A C 1
ATOM 2342 O O . TYR B 2 204 ? 158.575 129.081 116.518 1.00 74.87 204 TYR A O 1
ATOM 2351 N N . LYS B 2 205 ? 159.741 128.860 118.437 1.00 66.62 205 LYS A N 1
ATOM 2352 C CA . LYS B 2 205 ? 159.409 127.452 118.675 1.00 61.77 205 LYS A CA 1
ATOM 2353 C C . LYS B 2 205 ? 159.021 127.248 120.137 1.00 58.52 205 LYS A C 1
ATOM 2354 O O . LYS B 2 205 ? 159.574 126.383 120.820 1.00 58.48 205 LYS A O 1
ATOM 2360 N N . PRO B 2 206 ? 158.075 128.037 120.661 0.00 54.71 206 PRO A N 1
ATOM 2361 C CA . PRO B 2 206 ? 157.674 127.819 122.059 1.00 53.85 206 PRO A CA 1
ATOM 2362 C C . PRO B 2 206 ? 157.074 126.446 122.301 1.00 53.75 206 PRO A C 1
ATOM 2363 O O . PRO B 2 206 ? 157.266 125.878 123.382 0.00 52.40 206 PRO A O 1
ATOM 2367 N N . TYR B 2 207 ? 156.367 125.888 121.318 1.00 48.28 207 TYR A N 1
ATOM 2368 C CA . TYR B 2 207 ? 155.754 124.571 121.437 1.00 45.90 207 TYR A CA 1
ATOM 2369 C C . TYR B 2 207 ? 156.420 123.539 120.534 0.09 48.38 207 TYR A C 1
ATOM 2370 O O . TYR B 2 207 ? 155.883 122.437 120.367 1.00 50.14 207 TYR A O 1
ATOM 2379 N N . GLY B 2 208 ? 157.565 123.869 119.942 1.00 48.38 208 GLY A N 1
ATOM 2380 C CA . GLY B 2 208 ? 158.288 122.933 119.105 1.00 50.44 208 GLY A CA 1
ATOM 2381 C C . GLY B 2 208 ? 159.280 122.107 119.895 0.19 47.57 208 GLY A C 1
ATOM 2382 O O . GLY B 2 208 ? 160.495 122.264 119.742 0.68 45.57 208 GLY A O 1
ATOM 2383 N N . VAL B 2 209 ? 158.769 121.222 120.747 1.00 40.11 209 VAL A N 1
ATOM 2384 C CA . VAL B 2 209 ? 159.608 120.401 121.612 1.00 45.68 209 VAL A CA 1
ATOM 2385 C C . VAL B 2 209 ? 159.392 118.932 121.281 1.00 47.59 209 VAL A C 1
ATOM 2386 O O . VAL B 2 209 ? 158.602 118.592 120.393 1.00 52.45 209 VAL A O 1
ATOM 2390 N N . ALA B 2 210 ? 160.091 118.054 121.991 0.23 45.28 210 ALA A N 1
ATOM 2391 C CA . ALA B 2 210 ? 159.978 116.619 121.767 1.00 46.11 210 ALA A CA 1
ATOM 2392 C C . ALA B 2 210 ? 158.642 116.120 122.319 0.32 45.75 210 ALA A C 1
ATOM 2393 O O . ALA B 2 210 ? 157.795 116.892 122.776 0.15 44.96 210 ALA A O 1
ATOM 2395 N N . GLN B 2 211 ? 158.446 114.806 122.284 1.00 52.19 211 GLN A N 1
ATOM 2396 C CA . GLN B 2 211 ? 157.179 114.198 122.665 1.00 48.92 211 GLN A CA 1
ATOM 2397 C C . GLN B 2 211 ? 157.055 113.947 124.162 0.11 46.43 211 GLN A C 1
ATOM 2398 O O . GLN B 2 211 ? 156.026 113.423 124.601 1.00 43.76 211 GLN A O 1
ATOM 2404 N N . ASP B 2 212 ? 158.069 114.301 124.955 0.79 42.90 212 ASP A N 1
ATOM 2405 C CA . ASP B 2 212 ? 158.006 114.047 126.389 1.00 41.74 212 ASP A CA 1
ATOM 2406 C C . ASP B 2 212 ? 158.507 115.223 127.220 1.00 41.60 212 ASP A C 1
ATOM 2407 O O . ASP B 2 212 ? 158.887 115.031 128.381 0.35 43.59 212 ASP A O 1
ATOM 2412 N N . GLU B 2 213 ? 158.519 116.431 126.666 1.00 42.74 213 GLU A N 1
ATOM 2413 C CA . GLU B 2 213 ? 158.966 117.607 127.393 1.00 40.16 213 GLU A CA 1
ATOM 2414 C C . GLU B 2 213 ? 157.964 118.737 127.223 1.00 43.50 213 GLU A C 1
ATOM 2415 O O . GLU B 2 213 ? 157.280 118.818 126.198 1.00 47.69 213 GLU A O 1
ATOM 2421 N N . PRO B 2 214 ? 157.854 119.620 128.208 0.78 39.07 214 PRO A N 1
ATOM 2422 C CA . PRO B 2 214 ? 156.905 120.732 128.123 1.00 34.13 214 PRO A CA 1
ATOM 2423 C C . PRO B 2 214 ? 157.428 121.833 127.204 1.00 35.84 214 PRO A C 1
ATOM 2424 O O . PRO B 2 214 ? 158.480 121.717 126.580 0.43 37.47 214 PRO A O 1
ATOM 2428 N N . ALA B 2 215 ? 156.661 122.915 127.134 0.25 38.86 215 ALA A N 1
ATOM 2429 C CA . ALA B 2 215 ? 156.992 124.055 126.297 1.00 36.91 215 ALA A CA 1
ATOM 2430 C C . ALA B 2 215 ? 157.990 124.970 126.994 1.00 38.25 215 ALA A C 1
ATOM 2431 O O . ALA B 2 215 ? 158.075 125.008 128.225 0.18 39.35 215 ALA A O 1
ATOM 2433 N N . VAL B 2 216 ? 158.749 125.709 126.191 1.00 38.36 216 VAL A N 1
ATOM 2434 C CA . VAL B 2 216 ? 159.686 126.709 126.690 1.00 40.08 216 VAL A CA 1
ATOM 2435 C C . VAL B 2 216 ? 159.106 128.083 126.391 0.85 46.83 216 VAL A C 1
ATOM 2436 O O . VAL B 2 216 ? 158.983 128.474 125.224 1.00 48.53 216 VAL A O 1
ATOM 2440 N N . LEU B 2 217 ? 158.748 128.817 127.441 1.00 49.23 217 LEU A N 1
ATOM 2441 C CA . LEU B 2 217 ? 158.132 130.130 127.313 1.00 43.32 217 LEU A CA 1
ATOM 2442 C C . LEU B 2 217 ? 159.034 131.176 127.947 1.00 47.08 217 LEU A C 1
ATOM 2443 O O . LEU B 2 217 ? 159.424 131.043 129.112 1.00 54.43 217 LEU A O 1
ATOM 2448 N N . ASN B 2 218 ? 159.364 132.215 127.177 1.00 42.84 218 ASN A N 1
ATOM 2449 C CA . ASN B 2 218 ? 160.186 133.307 127.670 1.00 44.03 218 ASN A CA 1
ATOM 2450 C C . ASN B 2 218 ? 159.313 134.433 128.217 1.00 44.56 218 ASN A C 1
ATOM 2451 O O . ASN B 2 218 ? 158.161 134.593 127.799 1.00 45.87 218 ASN A O 1
ATOM 2456 N N . PRO B 2 219 ? 159.836 135.215 129.160 1.00 40.12 219 PRO A N 1
ATOM 2457 C CA . PRO B 2 219 ? 159.056 136.328 129.710 1.00 42.79 219 PRO A CA 1
ATOM 2458 C C . PRO B 2 219 ? 158.701 137.351 128.642 1.00 42.96 219 PRO A C 1
ATOM 2459 O O . PRO B 2 219 ? 159.434 137.552 127.672 1.00 49.18 219 PRO A O 1
ATOM 2463 N N . PHE B 2 220 ? 157.555 137.997 128.833 1.00 39.64 220 PHE A N 1
ATOM 2464 C CA . PHE B 2 220 ? 157.099 139.019 127.906 1.00 41.12 220 PHE A CA 1
ATOM 2465 C C . PHE B 2 220 ? 157.997 140.252 127.985 1.00 49.41 220 PHE A C 1
ATOM 2466 O O . PHE B 2 220 ? 158.749 140.448 128.944 1.00 46.23 220 PHE A O 1
ATOM 2474 N N . PHE B 2 221 ? 157.904 141.089 126.949 1.00 48.96 221 PHE A N 1
ATOM 2475 C CA . PHE B 2 221 ? 158.659 142.341 126.863 1.00 43.36 221 PHE A CA 1
ATOM 2476 C C . PHE B 2 221 ? 160.163 142.093 126.974 1.00 46.39 221 PHE A C 1
ATOM 2477 O O . PHE B 2 221 ? 160.870 142.745 127.744 1.00 50.36 221 PHE A O 1
ATOM 2485 N N . LYS B 2 222 ? 160.654 141.131 126.192 1.00 49.05 222 LYS A N 1
ATOM 2486 C CA . LYS B 2 222 ? 162.076 140.822 126.186 1.00 46.77 222 LYS A CA 1
ATOM 2487 C C . LYS B 2 222 ? 162.658 140.624 124.794 1.00 51.95 222 LYS A C 1
ATOM 2488 O O . LYS B 2 222 ? 163.861 140.371 124.683 1.00 51.86 222 LYS A O 1
ATOM 2494 N N . GLY B 2 223 ? 161.858 140.729 123.737 1.00 58.50 223 GLY A N 1
ATOM 2495 C CA . GLY B 2 223 ? 162.370 140.574 122.389 1.00 55.56 223 GLY A CA 1
ATOM 2496 C C . GLY B 2 223 ? 161.748 139.414 121.641 1.00 56.07 223 GLY A C 1
ATOM 2497 O O . GLY B 2 223 ? 161.548 139.488 120.425 1.00 58.51 223 GLY A O 1
ATOM 2498 N N . TYR B 2 224 ? 161.440 138.336 122.355 1.00 52.28 224 TYR A N 1
ATOM 2499 C CA . TYR B 2 224 ? 160.838 137.149 121.757 1.00 54.90 224 TYR A CA 1
ATOM 2500 C C . TYR B 2 224 ? 159.322 137.311 121.781 1.00 56.21 224 TYR A C 1
ATOM 2501 O O . TYR B 2 224 ? 158.709 137.323 122.853 1.00 56.10 224 TYR A O 1
ATOM 2510 N N . ARG B 2 225 ? 158.720 137.431 120.600 1.00 57.80 225 ARG A N 1
ATOM 2511 C CA . ARG B 2 225 ? 157.283 137.627 120.467 1.00 57.13 225 ARG A CA 1
ATOM 2512 C C . ARG B 2 225 ? 156.639 136.329 120.001 1.00 59.28 225 ARG A C 1
ATOM 2513 O O . ARG B 2 225 ? 156.992 135.801 118.941 1.00 61.82 225 ARG A O 1
ATOM 2521 N N . TYR B 2 226 ? 155.698 135.819 120.793 1.00 49.98 226 TYR A N 1
ATOM 2522 C CA . TYR B 2 226 ? 154.954 134.619 120.448 1.00 49.58 226 TYR A CA 1
ATOM 2523 C C . TYR B 2 226 ? 153.496 134.813 120.835 1.00 45.83 226 TYR A C 1
ATOM 2524 O O . TYR B 2 226 ? 153.175 135.601 121.728 0.57 48.01 226 TYR A O 1
ATOM 2533 N N . HIS B 2 227 ? 152.615 134.088 120.152 1.00 38.59 227 HIS A N 1
ATOM 2534 C CA . HIS B 2 227 ? 151.177 134.204 120.350 0.94 43.89 227 HIS A CA 1
ATOM 2535 C C . HIS B 2 227 ? 150.681 133.002 121.143 1.00 49.52 227 HIS A C 1
ATOM 2536 O O . HIS B 2 227 ? 150.887 131.855 120.732 1.00 57.00 227 HIS A O 1
ATOM 2543 N N . VAL B 2 228 ? 150.028 133.265 122.273 1.00 37.21 228 VAL A N 1
ATOM 2544 C CA . VAL B 2 228 ? 149.491 132.217 123.131 1.00 33.11 228 VAL A CA 1
ATOM 2545 C C . VAL B 2 228 ? 147.974 132.209 123.010 1.00 39.23 228 VAL A C 1
ATOM 2546 O O . VAL B 2 228 ? 147.334 133.252 122.830 1.00 45.36 228 VAL A O 1
ATOM 2550 N N . SER B 2 229 ? 147.398 131.013 123.092 1.00 42.79 229 SER A N 1
ATOM 2551 C CA . SER B 2 229 ? 145.956 130.845 122.982 1.00 40.55 229 SER A CA 1
ATOM 2552 C C . SER B 2 229 ? 145.577 129.495 123.574 1.00 43.22 229 SER A C 1
ATOM 2553 O O . SER B 2 229 ? 146.433 128.648 123.841 0.01 43.04 229 SER A O 1
ATOM 2556 N N . GLY B 2 230 ? 144.276 129.307 123.777 1.00 48.58 230 GLY A N 1
ATOM 2557 C CA . GLY B 2 230 ? 143.732 128.062 124.270 1.00 43.41 230 GLY A CA 1
ATOM 2558 C C . GLY B 2 230 ? 143.299 127.087 123.202 0.92 44.98 230 GLY A C 1
ATOM 2559 O O . GLY B 2 230 ? 142.956 125.946 123.526 1.00 48.83 230 GLY A O 1
ATOM 2560 N N . LEU B 2 231 ? 143.302 127.498 121.937 0.00 49.31 231 LEU A N 1
ATOM 2561 C CA . LEU B 2 231 ? 142.952 126.610 120.842 1.00 51.25 231 LEU A CA 1
ATOM 2562 C C . LEU B 2 231 ? 144.108 125.654 120.551 1.00 47.75 231 LEU A C 1
ATOM 2563 O O . LEU B 2 231 ? 145.224 125.813 121.056 0.49 49.80 231 LEU A O 1
ATOM 2568 N N . HIS B 2 232 ? 143.832 124.639 119.731 1.00 53.20 232 HIS A N 1
ATOM 2569 C CA . HIS B 2 232 ? 144.891 123.741 119.289 1.00 53.67 232 HIS A CA 1
ATOM 2570 C C . HIS B 2 232 ? 145.909 124.523 118.468 1.00 58.74 232 HIS A C 1
ATOM 2571 O O . HIS B 2 232 ? 145.582 125.045 117.398 1.00 67.28 232 HIS A O 1
ATOM 2578 N N . HIS B 2 233 ? 147.141 124.606 118.959 0.17 50.45 233 HIS A N 1
ATOM 2579 C CA . HIS B 2 233 ? 148.155 125.472 118.384 0.90 49.01 233 HIS A CA 1
ATOM 2580 C C . HIS B 2 233 ? 149.280 124.657 117.759 1.00 51.09 233 HIS A C 1
ATOM 2581 O O . HIS B 2 233 ? 149.543 123.519 118.154 1.00 49.82 233 HIS A O 1
ATOM 2588 N N . GLY B 2 234 ? 149.937 125.259 116.772 1.00 60.71 234 GLY A N 1
ATOM 2589 C CA . GLY B 2 234 ? 151.067 124.648 116.117 1.00 56.91 234 GLY A CA 1
ATOM 2590 C C . GLY B 2 234 ? 152.365 124.955 116.834 1.00 59.85 234 GLY A C 1
ATOM 2591 O O . GLY B 2 234 ? 152.381 125.272 118.027 1.00 65.33 234 GLY A O 1
ATOM 2592 N N . PRO B 2 235 ? 153.486 124.851 116.116 1.00 64.30 235 PRO A N 1
ATOM 2593 C CA . PRO B 2 235 ? 154.789 125.119 116.749 1.00 62.50 235 PRO A CA 1
ATOM 2594 C C . PRO B 2 235 ? 154.919 126.521 117.318 1.00 58.92 235 PRO A C 1
ATOM 2595 O O . PRO B 2 235 ? 155.579 126.702 118.349 1.00 59.73 235 PRO A O 1
ATOM 2599 N N . ILE B 2 236 ? 154.313 127.520 116.682 0.26 59.71 236 ILE A N 1
ATOM 2600 C CA . ILE B 2 236 ? 154.444 128.905 117.131 1.00 58.70 236 ILE A CA 1
ATOM 2601 C C . ILE B 2 236 ? 153.375 129.260 118.156 0.00 59.23 236 ILE A C 1
ATOM 2602 O O . ILE B 2 236 ? 153.654 129.924 119.158 0.56 59.94 236 ILE A O 1
ATOM 2607 N N . GLY B 2 237 ? 152.137 128.834 117.927 1.00 53.53 237 GLY A N 1
ATOM 2608 C CA . GLY B 2 237 ? 151.070 129.121 118.864 1.00 49.79 237 GLY A CA 1
ATOM 2609 C C . GLY B 2 237 ? 149.776 129.521 118.190 1.00 51.20 237 GLY A C 1
ATOM 2610 O O . GLY B 2 237 ? 148.738 129.646 118.846 0.43 52.68 237 GLY A O 1
ATOM 2611 N N . PHE B 2 238 ? 149.829 129.733 116.878 0.73 59.37 238 PHE A N 1
ATOM 2612 C CA . PHE B 2 238 ? 148.636 130.100 116.137 1.00 60.93 238 PHE A CA 1
ATOM 2613 C C . PHE B 2 238 ? 147.666 128.919 116.082 0.00 59.55 238 PHE A C 1
ATOM 2614 O O . PHE B 2 238 ? 148.087 127.763 115.997 1.00 55.49 238 PHE A O 1
ATOM 2622 N N . PRO B 2 239 ? 146.361 129.187 116.132 0.55 60.31 239 PRO A N 1
ATOM 2623 C CA . PRO B 2 239 ? 145.386 128.091 116.169 0.64 61.10 239 PRO A CA 1
ATOM 2624 C C . PRO B 2 239 ? 145.433 127.247 114.904 1.00 63.75 239 PRO A C 1
ATOM 2625 O O . PRO B 2 239 ? 145.723 127.738 113.809 1.00 66.63 239 PRO A O 1
ATOM 2629 N N . THR B 2 240 ? 145.143 125.959 115.069 1.00 64.70 240 THR A N 1
ATOM 2630 C CA . THR B 2 240 ? 145.134 125.022 113.957 0.27 64.01 240 THR A CA 1
ATOM 2631 C C . THR B 2 240 ? 144.049 123.984 114.199 1.00 65.70 240 THR A C 1
ATOM 2632 O O . THR B 2 240 ? 143.560 123.815 115.319 1.00 65.66 240 THR A O 1
ATOM 2636 N N . GLU B 2 241 ? 143.667 123.292 113.122 1.00 73.48 241 GLU A N 1
ATOM 2637 C CA . GLU B 2 241 ? 142.649 122.251 113.193 1.00 67.54 241 GLU A CA 1
ATOM 2638 C C . GLU B 2 241 ? 143.058 121.000 112.423 1.00 68.54 241 GLU A C 1
ATOM 2639 O O . GLU B 2 241 ? 142.202 120.170 112.102 1.00 66.78 241 GLU A O 1
ATOM 2645 N N . ASP B 2 242 ? 144.343 120.851 112.116 1.00 68.40 242 ASP A N 1
ATOM 2646 C CA . ASP B 2 242 ? 144.810 119.667 111.409 1.00 67.84 242 ASP A CA 1
ATOM 2647 C C . ASP B 2 242 ? 144.689 118.436 112.299 1.00 67.33 242 ASP A C 1
ATOM 2648 O O . ASP B 2 242 ? 144.912 118.502 113.511 1.00 69.07 242 ASP A O 1
ATOM 2653 N N . ALA B 2 243 ? 144.324 117.308 111.688 1.00 60.47 243 ALA A N 1
ATOM 2654 C CA . ALA B 2 243 ? 144.129 116.080 112.452 1.00 59.05 243 ALA A CA 1
ATOM 2655 C C . ALA B 2 243 ? 145.426 115.617 113.105 1.00 64.67 243 ALA A C 1
ATOM 2656 O O . ALA B 2 243 ? 145.437 115.242 114.283 1.00 65.96 243 ALA A O 1
ATOM 2658 N N . LYS B 2 244 ? 146.532 115.645 112.358 1.00 64.76 244 LYS A N 1
ATOM 2659 C CA . LYS B 2 244 ? 147.799 115.151 112.888 1.00 59.24 244 LYS A CA 1
ATOM 2660 C C . LYS B 2 244 ? 148.280 116.002 114.058 0.00 60.65 244 LYS A C 1
ATOM 2661 O O . LYS B 2 244 ? 148.603 115.475 115.129 0.77 61.04 244 LYS A O 1
ATOM 2667 N N . ILE B 2 245 ? 148.326 117.323 113.874 1.00 58.21 245 ILE A N 1
ATOM 2668 C CA . ILE B 2 245 ? 148.789 118.209 114.938 0.58 58.34 245 ILE A CA 1
ATOM 2669 C C . ILE B 2 245 ? 147.837 118.168 116.127 0.00 58.11 245 ILE A C 1
ATOM 2670 O O . ILE B 2 245 ? 148.269 118.145 117.287 1.00 59.85 245 ILE A O 1
ATOM 2675 N N . GLY B 2 246 ? 146.529 118.169 115.860 1.00 58.56 246 GLY A N 1
ATOM 2676 C CA . GLY B 2 246 ? 145.561 118.134 116.944 1.00 52.21 246 GLY A CA 1
ATOM 2677 C C . GLY B 2 246 ? 145.655 116.867 117.773 1.00 55.71 246 GLY A C 1
ATOM 2678 O O . GLY B 2 246 ? 145.538 116.907 119.000 1.00 59.61 246 GLY A O 1
ATOM 2679 N N . GLY B 2 247 ? 145.866 115.726 117.115 1.00 53.72 247 GLY A N 1
ATOM 2680 C CA . GLY B 2 247 ? 146.021 114.482 117.846 1.00 55.06 247 GLY A CA 1
ATOM 2681 C C . GLY B 2 247 ? 147.373 114.328 118.505 1.00 55.23 247 GLY A C 1
ATOM 2682 O O . GLY B 2 247 ? 147.500 113.599 119.494 1.00 56.52 247 GLY A O 1
ATOM 2683 N N . ASP B 2 248 ? 148.398 115.001 117.979 1.00 54.44 248 ASP A N 1
ATOM 2684 C CA . ASP B 2 248 ? 149.730 114.903 118.559 1.00 54.77 248 ASP A CA 1
ATOM 2685 C C . ASP B 2 248 ? 149.884 115.812 119.775 1.00 56.58 248 ASP A C 1
ATOM 2686 O O . ASP B 2 248 ? 150.620 115.471 120.707 1.00 53.35 248 ASP A O 1
ATOM 2691 N N . LEU B 2 249 ? 149.200 116.957 119.787 1.00 48.09 249 LEU A N 1
ATOM 2692 C CA . LEU B 2 249 ? 149.342 117.895 120.898 1.00 42.79 249 LEU A CA 1
ATOM 2693 C C . LEU B 2 249 ? 148.865 117.279 122.209 1.00 42.42 249 LEU A C 1
ATOM 2694 O O . LEU B 2 249 ? 149.551 117.365 123.235 1.00 46.53 249 LEU A O 1
ATOM 2699 N N . ILE B 2 250 ? 147.692 116.644 122.193 1.00 40.24 250 ILE A N 1
ATOM 2700 C CA . ILE B 2 250 ? 147.158 116.051 123.415 1.00 41.86 250 ILE A CA 1
ATOM 2701 C C . ILE B 2 250 ? 148.005 114.859 123.847 1.00 44.33 250 ILE A C 1
ATOM 2702 O O . ILE B 2 250 ? 148.207 114.624 125.047 0.10 43.98 250 ILE A O 1
ATOM 2707 N N . ASP B 2 251 ? 148.521 114.092 122.883 1.00 46.56 251 ASP A N 1
ATOM 2708 C CA . ASP B 2 251 ? 149.403 112.979 123.218 1.00 43.36 251 ASP A CA 1
ATOM 2709 C C . ASP B 2 251 ? 150.674 113.472 123.894 1.00 44.00 251 ASP A C 1
ATOM 2710 O O . ASP B 2 251 ? 151.133 112.879 124.876 1.00 45.22 251 ASP A O 1
ATOM 2715 N N . ARG B 2 252 ? 151.256 114.561 123.385 1.00 41.03 252 ARG A N 1
ATOM 2716 C CA . ARG B 2 252 ? 152.434 115.137 124.024 1.00 40.73 252 ARG A CA 1
ATOM 2717 C C . ARG B 2 252 ? 152.104 115.654 125.417 0.58 40.48 252 ARG A C 1
ATOM 2718 O O . ARG B 2 252 ? 152.896 115.490 126.353 1.00 40.77 252 ARG A O 1
ATOM 2726 N N . LEU B 2 253 ? 150.939 116.289 125.571 1.00 40.03 253 LEU A N 1
ATOM 2727 C CA . LEU B 2 253 ? 150.548 116.810 126.876 1.00 39.36 253 LEU A CA 1
ATOM 2728 C C . LEU B 2 253 ? 150.394 115.687 127.895 1.00 42.20 253 LEU A C 1
ATOM 2729 O O . LEU B 2 253 ? 150.760 115.845 129.065 0.28 39.46 253 LEU A O 1
ATOM 2734 N N . PHE B 2 254 ? 149.851 114.544 127.470 1.00 42.09 254 PHE A N 1
ATOM 2735 C CA . PHE B 2 254 ? 149.743 113.400 128.372 1.00 38.97 254 PHE A CA 1
ATOM 2736 C C . PHE B 2 254 ? 151.109 112.788 128.664 1.00 38.65 254 PHE A C 1
ATOM 2737 O O . PHE B 2 254 ? 151.408 112.439 129.814 1.00 45.78 254 PHE A O 1
ATOM 2745 N N . HIS B 2 255 ? 151.952 112.653 127.637 0.79 43.17 255 HIS A N 1
ATOM 2746 C CA . HIS B 2 255 ? 153.225 111.958 127.802 1.00 44.69 255 HIS A CA 1
ATOM 2747 C C . HIS B 2 255 ? 154.208 112.761 128.642 1.00 44.36 255 HIS A C 1
ATOM 2748 O O . HIS B 2 255 ? 155.029 112.174 129.352 1.00 48.22 255 HIS A O 1
ATOM 2755 N N . LYS B 2 256 ? 154.148 114.093 128.575 1.00 43.82 256 LYS A N 1
ATOM 2756 C CA . LYS B 2 256 ? 155.049 114.907 129.382 1.00 40.04 256 LYS A CA 1
ATOM 2757 C C . LYS B 2 256 ? 154.768 114.765 130.871 1.00 37.12 256 LYS A C 1
ATOM 2758 O O . LYS B 2 256 ? 155.635 115.094 131.688 1.00 36.23 256 LYS A O 1
ATOM 2764 N N . ILE B 2 257 ? 153.585 114.285 131.238 1.00 37.06 257 ILE A N 1
ATOM 2765 C CA . ILE B 2 257 ? 153.217 114.095 132.633 1.00 35.13 257 ILE A CA 1
ATOM 2766 C C . ILE B 2 257 ? 153.350 112.637 133.055 1.00 39.48 257 ILE A C 1
ATOM 2767 O O . ILE B 2 257 ? 153.763 112.350 134.178 1.00 48.35 257 ILE A O 1
ATOM 2772 N N . GLU B 2 258 ? 153.021 111.703 132.164 1.00 43.16 258 GLU A N 1
ATOM 2773 C CA . GLU B 2 258 ? 153.080 110.286 132.498 1.00 40.12 258 GLU A CA 1
ATOM 2774 C C . GLU B 2 258 ? 154.464 109.680 132.301 1.00 44.57 258 GLU A C 1
ATOM 2775 O O . GLU B 2 258 ? 154.630 108.474 132.511 0.48 45.04 258 GLU A O 1
ATOM 2781 N N . SER B 2 259 ? 155.458 110.474 131.902 0.77 47.43 259 SER A N 1
ATOM 2782 C CA . SER B 2 259 ? 156.823 109.982 131.757 1.00 45.35 259 SER A CA 1
ATOM 2783 C C . SER B 2 259 ? 157.711 110.323 132.944 1.00 47.59 259 SER A C 1
ATOM 2784 O O . SER B 2 259 ? 158.650 109.576 133.234 1.00 46.84 259 SER A O 1
ATOM 2787 N N . LYS B 2 260 ? 157.440 111.430 133.635 1.00 44.26 260 LYS A N 1
ATOM 2788 C CA . LYS B 2 260 ? 158.161 111.796 134.845 1.00 43.87 260 LYS A CA 1
ATOM 2789 C C . LYS B 2 260 ? 157.597 111.121 136.087 1.00 40.72 260 LYS A C 1
ATOM 2790 O O . LYS B 2 260 ? 157.864 111.576 137.208 1.00 42.24 260 LYS A O 1
ATOM 2796 N N . GLN B 2 261 ? 156.837 110.038 135.903 1.00 32.89 261 GLN A N 1
ATOM 2797 C CA . GLN B 2 261 ? 156.179 109.364 137.014 1.00 35.25 261 GLN A CA 1
ATOM 2798 C C . GLN B 2 261 ? 157.167 108.873 138.065 0.79 39.46 261 GLN A C 1
ATOM 2799 O O . GLN B 2 261 ? 156.785 108.695 139.225 1.00 39.86 261 GLN A O 1
ATOM 2805 N N . ASP B 2 262 ? 158.429 108.661 137.689 1.00 39.17 262 ASP A N 1
ATOM 2806 C CA . ASP B 2 262 ? 159.423 108.209 138.653 1.00 36.77 262 ASP A CA 1
ATOM 2807 C C . ASP B 2 262 ? 159.753 109.269 139.695 1.00 38.59 262 ASP A C 1
ATOM 2808 O O . ASP B 2 262 ? 160.255 108.925 140.769 1.00 39.34 262 ASP A O 1
ATOM 2813 N N . ILE B 2 263 ? 159.484 110.543 139.410 1.00 43.58 263 ILE A N 1
ATOM 2814 C CA . ILE B 2 263 ? 159.796 111.630 140.330 1.00 40.82 263 ILE A CA 1
ATOM 2815 C C . ILE B 2 263 ? 158.573 112.441 140.723 0.48 39.52 263 ILE A C 1
ATOM 2816 O O . ILE B 2 263 ? 158.681 113.318 141.586 0.84 36.79 263 ILE A O 1
ATOM 2821 N N . ILE B 2 264 ? 157.413 112.182 140.121 1.00 39.74 264 ILE A N 1
ATOM 2822 C CA . ILE B 2 264 ? 156.236 112.998 140.399 1.00 32.82 264 ILE A CA 1
ATOM 2823 C C . ILE B 2 264 ? 155.588 112.591 141.716 1.00 35.26 264 ILE A C 1
ATOM 2824 O O . ILE B 2 264 ? 155.299 113.438 142.567 0.79 32.84 264 ILE A O 1
ATOM 2829 N N . ASN B 2 265 ? 155.352 111.296 141.912 1.00 32.61 265 ASN A N 1
ATOM 2830 C CA . ASN B 2 265 ? 154.601 110.812 143.061 1.00 35.76 265 ASN A CA 1
ATOM 2831 C C . ASN B 2 265 ? 155.506 110.080 144.041 1.00 29.26 265 ASN A C 1
ATOM 2832 O O . ASN B 2 265 ? 156.367 109.291 143.641 1.00 30.50 265 ASN A O 1
ATOM 2837 N N . GLU B 2 266 ? 155.306 110.360 145.323 1.00 25.38 266 GLU A N 1
ATOM 2838 C CA . GLU B 2 266 ? 155.936 109.637 146.414 1.00 27.37 266 GLU A CA 1
ATOM 2839 C C . GLU B 2 266 ? 154.855 109.023 147.292 1.00 36.99 266 GLU A C 1
ATOM 2840 O O . GLU B 2 266 ? 153.661 109.289 147.127 1.00 42.44 266 GLU A O 1
ATOM 2846 N N . ASN B 2 267 ? 155.283 108.187 148.234 1.00 35.33 267 ASN A N 1
ATOM 2847 C CA . ASN B 2 267 ? 154.361 107.564 149.171 1.00 23.60 267 ASN A CA 1
ATOM 2848 C C . ASN B 2 267 ? 155.147 107.063 150.371 1.00 24.05 267 ASN A C 1
ATOM 2849 O O . ASN B 2 267 ? 156.332 106.743 150.263 0.51 32.06 267 ASN A O 1
ATOM 2854 N N . GLU B 2 268 ? 154.472 107.003 151.514 1.00 24.24 268 GLU A N 1
ATOM 2855 C CA . GLU B 2 268 ? 155.069 106.558 152.766 1.00 32.09 268 GLU A CA 1
ATOM 2856 C C . GLU B 2 268 ? 154.532 105.175 153.105 1.00 27.88 268 GLU A C 1
ATOM 2857 O O . GLU B 2 268 ? 153.318 104.998 153.261 0.53 27.11 268 GLU A O 1
ATOM 2863 N N . GLU B 2 269 ? 155.430 104.203 153.225 1.00 24.23 269 GLU A N 1
ATOM 2864 C CA . GLU B 2 269 ? 155.070 102.828 153.544 1.00 20.11 269 GLU A CA 1
ATOM 2865 C C . GLU B 2 269 ? 155.735 102.445 154.857 1.00 31.95 269 GLU A C 1
ATOM 2866 O O . GLU B 2 269 ? 156.964 102.494 154.969 1.00 41.11 269 GLU A O 1
ATOM 2872 N N . MET B 2 270 ? 154.928 102.061 155.843 1.00 34.15 270 MET A N 1
ATOM 2873 C CA . MET B 2 270 ? 155.436 101.667 157.148 1.00 36.40 270 MET A CA 1
ATOM 2874 C C . MET B 2 270 ? 154.846 100.324 157.549 1.00 38.73 270 MET A C 1
ATOM 2875 O O . MET B 2 270 ? 153.659 100.065 157.330 1.00 36.49 270 MET A O 1
ATOM 2880 N N . ASP B 2 271 ? 155.693 99.475 158.136 1.00 44.00 271 ASP A N 1
ATOM 2881 C CA . ASP B 2 271 ? 155.301 98.153 158.626 1.00 39.39 271 ASP A CA 1
ATOM 2882 C C . ASP B 2 271 ? 154.711 97.283 157.521 1.00 40.14 271 ASP A C 1
ATOM 2883 O O . ASP B 2 271 ? 153.806 96.481 157.765 1.00 46.23 271 ASP A O 1
ATOM 2888 N N . LEU B 2 272 ? 155.219 97.426 156.300 1.00 38.19 272 LEU A N 1
ATOM 2889 C CA . LEU B 2 272 ? 154.753 96.643 155.164 0.22 37.96 272 LEU A CA 1
ATOM 2890 C C . LEU B 2 272 ? 155.459 95.299 155.041 0.27 39.43 272 LEU A C 1
ATOM 2891 O O . LEU B 2 272 ? 155.346 94.650 153.997 1.00 37.52 272 LEU A O 1
ATOM 2896 N N . GLU B 2 273 ? 156.186 94.871 156.069 1.00 47.78 273 GLU A N 1
ATOM 2897 C CA . GLU B 2 273 ? 156.876 93.587 156.067 1.00 49.48 273 GLU A CA 1
ATOM 2898 C C . GLU B 2 273 ? 156.164 92.648 157.030 1.00 51.78 273 GLU A C 1
ATOM 2899 O O . GLU B 2 273 ? 156.063 92.939 158.226 1.00 54.09 273 GLU A O 1
ATOM 2905 N N . GLY B 2 274 ? 155.676 91.525 156.508 1.00 52.76 274 GLY A N 1
ATOM 2906 C CA . GLY B 2 274 ? 154.948 90.581 157.331 1.00 51.06 274 GLY A CA 1
ATOM 2907 C C . GLY B 2 274 ? 153.589 91.058 157.785 1.00 55.18 274 GLY A C 1
ATOM 2908 O O . GLY B 2 274 ? 153.056 90.536 158.767 1.00 56.22 274 GLY A O 1
ATOM 2909 N N . ALA B 2 275 ? 153.010 92.036 157.095 1.00 50.80 275 ALA A N 1
ATOM 2910 C CA . ALA B 2 275 ? 151.730 92.598 157.499 1.00 42.69 275 ALA A CA 1
ATOM 2911 C C . ALA B 2 275 ? 150.578 91.754 156.973 1.00 46.75 275 ALA A C 1
ATOM 2912 O O . ALA B 2 275 ? 150.586 91.312 155.821 1.00 54.02 275 ALA A O 1
ATOM 2914 N N . GLU B 2 276 ? 149.583 91.530 157.829 1.00 46.85 276 GLU A N 1
ATOM 2915 C CA . GLU B 2 276 ? 148.380 90.812 157.430 1.00 43.40 276 GLU A CA 1
ATOM 2916 C C . GLU B 2 276 ? 147.358 91.729 156.772 1.00 45.39 276 GLU A C 1
ATOM 2917 O O . GLU B 2 276 ? 146.700 91.329 155.806 0.26 46.26 276 GLU A O 1
ATOM 2923 N N . ILE B 2 277 ? 147.212 92.953 157.277 0.92 44.28 277 ILE A N 1
ATOM 2924 C CA . ILE B 2 277 ? 146.264 93.924 156.749 1.00 42.00 277 ILE A CA 1
ATOM 2925 C C . ILE B 2 277 ? 147.001 95.220 156.450 1.00 46.43 277 ILE A C 1
ATOM 2926 O O . ILE B 2 277 ? 148.054 95.509 157.028 1.00 56.17 277 ILE A O 1
ATOM 2931 N N . VAL B 2 278 ? 146.436 96.008 155.540 1.00 36.54 278 VAL A N 1
ATOM 2932 C CA . VAL B 2 278 ? 146.916 97.353 155.255 1.00 38.68 278 VAL A CA 1
ATOM 2933 C C . VAL B 2 278 ? 145.750 98.316 155.423 0.13 32.93 278 VAL A C 1
ATOM 2934 O O . VAL B 2 278 ? 144.586 97.960 155.207 0.00 32.78 278 VAL A O 1
ATOM 2938 N N . ILE B 2 279 ? 146.070 99.548 155.816 1.00 21.87 279 ILE A N 1
ATOM 2939 C CA . ILE B 2 279 ? 145.059 100.511 156.237 1.00 13.97 279 ILE A CA 1
ATOM 2940 C C . ILE B 2 279 ? 145.227 101.707 155.295 1.00 23.16 279 ILE A C 1
ATOM 2941 O O . ILE B 2 279 ? 145.163 102.872 155.700 1.00 34.53 279 ILE A O 1
ATOM 2946 N N . ILE B 2 280 ? 145.516 101.412 154.026 1.00 21.70 280 ILE A N 1
ATOM 2947 C CA . ILE B 2 280 ? 145.790 102.424 153.009 1.00 25.79 280 ILE A CA 1
ATOM 2948 C C . ILE B 2 280 ? 144.821 103.598 153.100 1.00 16.95 280 ILE A C 1
ATOM 2949 O O . ILE B 2 280 ? 143.598 103.417 153.115 0.00 24.05 280 ILE A O 1
ATOM 2954 N N . ALA B 2 281 ? 145.371 104.806 153.179 1.00 33.08 281 ALA A N 1
ATOM 2955 C CA . ALA B 2 281 ? 144.591 106.027 153.337 1.00 31.32 281 ALA A CA 1
ATOM 2956 C C . ALA B 2 281 ? 145.473 107.203 152.945 0.82 25.59 281 ALA A C 1
ATOM 2957 O O . ALA B 2 281 ? 146.668 107.048 152.683 0.00 26.08 281 ALA A O 1
ATOM 2959 N N . TYR B 2 282 ? 144.869 108.388 152.905 1.00 17.33 282 TYR A N 1
ATOM 2960 C CA . TYR B 2 282 ? 145.576 109.588 152.480 1.00 22.33 282 TYR A CA 1
ATOM 2961 C C . TYR B 2 282 ? 145.051 110.794 153.246 1.00 23.32 282 TYR A C 1
ATOM 2962 O O . TYR B 2 282 ? 143.958 110.770 153.815 0.07 25.91 282 TYR A O 1
ATOM 2971 N N . GLY B 2 283 ? 145.853 111.855 153.248 1.00 28.86 283 GLY A N 1
ATOM 2972 C CA . GLY B 2 283 ? 145.435 113.106 153.842 1.00 26.34 283 GLY A CA 1
ATOM 2973 C C . GLY B 2 283 ? 145.434 113.079 155.363 1.00 25.06 283 GLY A C 1
ATOM 2974 O O . GLY B 2 283 ? 146.067 112.240 156.011 0.00 26.94 283 GLY A O 1
ATOM 2975 N N . SER B 2 284 ? 144.680 114.026 155.929 1.00 26.25 284 SER A N 1
ATOM 2976 C CA . SER B 2 284 ? 144.648 114.210 157.375 1.00 27.51 284 SER A CA 1
ATOM 2977 C C . SER B 2 284 ? 144.147 112.976 158.112 1.00 30.65 284 SER A C 1
ATOM 2978 O O . SER B 2 284 ? 144.450 112.816 159.300 0.64 32.51 284 SER A O 1
ATOM 2981 N N . VAL B 2 285 ? 143.395 112.102 157.439 0.54 31.28 285 VAL A N 1
ATOM 2982 C CA . VAL B 2 285 ? 142.935 110.871 158.074 1.00 29.92 285 VAL A CA 1
ATOM 2983 C C . VAL B 2 285 ? 144.118 110.039 158.545 1.00 27.31 285 VAL A C 1
ATOM 2984 O O . VAL B 2 285 ? 144.029 109.335 159.560 0.27 26.34 285 VAL A O 1
ATOM 2988 N N . SER B 2 286 ? 145.245 110.114 157.831 1.00 23.80 286 SER A N 1
ATOM 2989 C CA . SER B 2 286 ? 146.438 109.388 158.249 1.00 26.77 286 SER A CA 1
ATOM 2990 C C . SER B 2 286 ? 146.870 109.782 159.653 0.95 28.82 286 SER A C 1
ATOM 2991 O O . SER B 2 286 ? 147.395 108.944 160.396 1.00 43.03 286 SER A O 1
ATOM 2994 N N . LEU B 2 287 ? 146.647 111.043 160.039 1.00 19.84 287 LEU A N 1
ATOM 2995 C CA . LEU B 2 287 ? 146.993 111.475 161.387 1.00 19.06 287 LEU A CA 1
ATOM 2996 C C . LEU B 2 287 ? 146.294 110.630 162.441 1.00 21.32 287 LEU A C 1
ATOM 2997 O O . LEU B 2 287 ? 146.858 110.383 163.513 0.79 28.74 287 LEU A O 1
ATOM 3002 N N . ALA B 2 288 ? 145.072 110.175 162.159 1.00 23.74 288 ALA A N 1
ATOM 3003 C CA . ALA B 2 288 ? 144.417 109.238 163.063 1.00 24.51 288 ALA A CA 1
ATOM 3004 C C . ALA B 2 288 ? 145.051 107.857 162.975 1.00 29.21 288 ALA A C 1
ATOM 3005 O O . ALA B 2 288 ? 145.324 107.227 164.004 0.71 30.20 288 ALA A O 1
ATOM 3007 N N . VAL B 2 289 ? 145.318 107.387 161.754 1.00 34.97 289 VAL A N 1
ATOM 3008 C CA . VAL B 2 289 ? 145.813 106.025 161.562 1.00 25.84 289 VAL A CA 1
ATOM 3009 C C . VAL B 2 289 ? 147.118 105.821 162.317 1.00 28.62 289 VAL A C 1
ATOM 3010 O O . VAL B 2 289 ? 147.272 104.857 163.077 0.75 32.43 289 VAL A O 1
ATOM 3014 N N . LYS B 2 290 ? 148.068 106.741 162.136 1.00 27.18 290 LYS A N 1
ATOM 3015 C CA . LYS B 2 290 ? 149.355 106.621 162.811 1.00 25.18 290 LYS A CA 1
ATOM 3016 C C . LYS B 2 290 ? 149.190 106.566 164.322 1.00 28.34 290 LYS A C 1
ATOM 3017 O O . LYS B 2 290 ? 150.019 105.965 165.013 0.41 32.81 290 LYS A O 1
ATOM 3023 N N . GLU B 2 291 ? 148.136 107.186 164.856 1.00 28.41 291 GLU A N 1
ATOM 3024 C CA . GLU B 2 291 ? 147.868 107.064 166.283 1.00 25.28 291 GLU A CA 1
ATOM 3025 C C . GLU B 2 291 ? 147.341 105.675 166.621 1.00 35.43 291 GLU A C 1
ATOM 3026 O O . GLU B 2 291 ? 147.822 105.027 167.559 1.00 41.14 291 GLU A O 1
ATOM 3032 N N . ALA B 2 292 ? 146.370 105.187 165.843 1.00 37.25 292 ALA A N 1
ATOM 3033 C CA . ALA B 2 292 ? 145.745 103.904 166.153 1.00 34.62 292 ALA A CA 1
ATOM 3034 C C . ALA B 2 292 ? 146.752 102.766 166.080 1.00 35.16 292 ALA A C 1
ATOM 3035 O O . ALA B 2 292 ? 146.776 101.889 166.952 1.00 33.53 292 ALA A O 1
ATOM 3037 N N . LEU B 2 293 ? 147.605 102.773 165.054 1.00 40.51 293 LEU A N 1
ATOM 3038 C CA . LEU B 2 293 ? 148.636 101.750 164.936 1.00 40.93 293 LEU A CA 1
ATOM 3039 C C . LEU B 2 293 ? 149.606 101.778 166.107 1.00 44.00 293 LEU A C 1
ATOM 3040 O O . LEU B 2 293 ? 150.273 100.771 166.368 1.00 52.05 293 LEU A O 1
ATOM 3045 N N . LYS B 2 294 ? 149.703 102.902 166.819 1.00 38.46 294 LYS A N 1
ATOM 3046 C CA . LYS B 2 294 ? 150.557 102.961 167.997 1.00 38.78 294 LYS A CA 1
ATOM 3047 C C . LYS B 2 294 ? 149.951 102.239 169.192 1.00 45.85 294 LYS A C 1
ATOM 3048 O O . LYS B 2 294 ? 150.688 101.873 170.114 1.00 48.61 294 LYS A O 1
ATOM 3054 N N . ASP B 2 295 ? 148.633 102.024 169.198 0.69 49.44 295 ASP A N 1
ATOM 3055 C CA . ASP B 2 295 ? 147.969 101.355 170.307 1.00 49.24 295 ASP A CA 1
ATOM 3056 C C . ASP B 2 295 ? 147.587 99.912 170.017 0.00 52.52 295 ASP A C 1
ATOM 3057 O O . ASP B 2 295 ? 147.376 99.147 170.964 1.00 56.67 295 ASP A O 1
ATOM 3062 N N . TYR B 2 296 ? 147.494 99.521 168.747 1.00 63.39 296 TYR A N 1
ATOM 3063 C CA . TYR B 2 296 ? 147.130 98.155 168.390 1.00 62.84 296 TYR A CA 1
ATOM 3064 C C . TYR B 2 296 ? 148.278 97.169 168.562 1.00 65.76 296 TYR A C 1
ATOM 3065 O O . TYR B 2 296 ? 148.138 96.005 168.175 1.00 70.05 296 TYR A O 1
ATOM 3074 N N . HIS B 2 297 ? 149.407 97.602 169.125 1.00 75.08 297 HIS A N 1
ATOM 3075 C CA . HIS B 2 297 ? 150.524 96.711 169.406 1.00 77.89 297 HIS A CA 1
ATOM 3076 C C . HIS B 2 297 ? 150.340 95.961 170.721 1.00 85.79 297 HIS A C 1
ATOM 3077 O O . HIS B 2 297 ? 151.152 95.087 171.044 1.00 84.74 297 HIS A O 1
ATOM 3084 N N . LYS B 2 298 ? 149.276 96.261 171.471 1.00 91.24 298 LYS A N 1
ATOM 3085 C CA . LYS B 2 298 ? 149.132 95.741 172.828 1.00 87.08 298 LYS A CA 1
ATOM 3086 C C . LYS B 2 298 ? 149.049 94.215 172.854 0.00 87.13 298 LYS A C 1
ATOM 3087 O O . LYS B 2 298 ? 149.737 93.560 173.644 1.00 86.25 298 LYS A O 1
ATOM 3093 N N . GLU B 2 299 ? 148.214 93.623 171.991 1.00 93.14 299 GLU A N 1
ATOM 3094 C CA . GLU B 2 299 ? 148.041 92.175 172.005 1.00 93.84 299 GLU A CA 1
ATOM 3095 C C . GLU B 2 299 ? 147.858 91.574 170.617 0.00 91.63 299 GLU A C 1
ATOM 3096 O O . GLU B 2 299 ? 147.617 90.364 170.514 1.00 92.45 299 GLU A O 1
ATOM 3102 N N . SER B 2 300 ? 147.965 92.365 169.553 0.19 78.71 300 SER A N 1
ATOM 3103 C CA . SER B 2 300 ? 147.619 91.882 168.223 1.00 79.10 300 SER A CA 1
ATOM 3104 C C . SER B 2 300 ? 148.594 90.810 167.757 1.00 80.36 300 SER A C 1
ATOM 3105 O O . SER B 2 300 ? 149.797 91.061 167.628 1.00 79.07 300 SER A O 1
ATOM 3108 N N . LYS B 2 301 ? 148.067 89.608 167.511 1.00 78.73 301 LYS A N 1
ATOM 3109 C CA . LYS B 2 301 ? 148.856 88.580 166.841 1.00 79.82 301 LYS A CA 1
ATOM 3110 C C . LYS B 2 301 ? 149.195 89.002 165.418 0.00 75.24 301 LYS A C 1
ATOM 3111 O O . LYS B 2 301 ? 150.317 88.779 164.947 0.80 74.59 301 LYS A O 1
ATOM 3117 N N . GLN B 2 302 ? 148.239 89.611 164.723 0.41 65.86 302 GLN A N 1
ATOM 3118 C CA . GLN B 2 302 ? 148.455 90.088 163.367 1.00 67.60 302 GLN A CA 1
ATOM 3119 C C . GLN B 2 302 ? 149.170 91.435 163.375 0.36 64.99 302 GLN A C 1
ATOM 3120 O O . GLN B 2 302 ? 149.061 92.218 164.323 1.00 62.86 302 GLN A O 1
ATOM 3126 N N . LYS B 2 303 ? 149.913 91.692 162.304 1.00 61.72 303 LYS A N 1
ATOM 3127 C CA . LYS B 2 303 ? 150.611 92.953 162.106 1.00 61.39 303 LYS A CA 1
ATOM 3128 C C . LYS B 2 303 ? 149.922 93.744 161.003 1.00 57.72 303 LYS A C 1
ATOM 3129 O O . LYS B 2 303 ? 149.551 93.185 159.966 1.00 61.89 303 LYS A O 1
ATOM 3135 N N . VAL B 2 304 ? 149.752 95.043 161.231 1.00 39.01 304 VAL A N 1
ATOM 3136 C CA . VAL B 2 304 ? 149.015 95.915 160.323 1.00 38.92 304 VAL A CA 1
ATOM 3137 C C . VAL B 2 304 ? 149.999 96.878 159.676 1.00 43.87 304 VAL A C 1
ATOM 3138 O O . VAL B 2 304 ? 150.729 97.596 160.373 1.00 49.93 304 VAL A O 1
ATOM 3142 N N . GLY B 2 305 ? 150.019 96.894 158.341 1.00 33.68 305 GLY A N 1
ATOM 3143 C CA . GLY B 2 305 ? 150.842 97.834 157.611 1.00 30.53 305 GLY A CA 1
ATOM 3144 C C . GLY B 2 305 ? 150.075 99.080 157.213 1.00 32.47 305 GLY A C 1
ATOM 3145 O O . GLY B 2 305 ? 148.859 99.166 157.359 0.45 31.93 305 GLY A O 1
ATOM 3146 N N . PHE B 2 306 ? 150.813 100.061 156.698 1.00 30.39 306 PHE A N 1
ATOM 3147 C CA . PHE B 2 306 ? 150.222 101.331 156.296 1.00 21.11 306 PHE A CA 1
ATOM 3148 C C . PHE B 2 306 ? 150.921 101.825 155.039 1.00 24.43 306 PHE A C 1
ATOM 3149 O O . PHE B 2 306 ? 152.153 101.878 154.990 0.00 28.42 306 PHE A O 1
ATOM 3157 N N . PHE B 2 307 ? 150.132 102.177 154.025 1.00 11.01 307 PHE A N 1
ATOM 3158 C CA . PHE B 2 307 ? 150.641 102.708 152.765 1.00 13.21 307 PHE A CA 1
ATOM 3159 C C . PHE B 2 307 ? 149.861 103.975 152.441 1.00 23.88 307 PHE A C 1
ATOM 3160 O O . PHE B 2 307 ? 148.695 103.904 152.043 0.69 29.10 307 PHE A O 1
ATOM 3168 N N . ARG B 2 308 ? 150.496 105.130 152.620 1.00 31.21 308 ARG A N 1
ATOM 3169 C CA . ARG B 2 308 ? 149.844 106.414 152.388 1.00 20.48 308 ARG A CA 1
ATOM 3170 C C . ARG B 2 308 ? 150.444 107.087 151.164 1.00 24.05 308 ARG A C 1
ATOM 3171 O O . ARG B 2 308 ? 151.630 107.453 151.187 1.00 29.62 308 ARG A O 1
ATOM 3179 N N . PRO B 2 309 ? 149.696 107.254 150.077 1.00 24.89 309 PRO A N 1
ATOM 3180 C CA . PRO B 2 309 ? 150.219 108.024 148.945 1.00 23.45 309 PRO A CA 1
ATOM 3181 C C . PRO B 2 309 ? 150.392 109.487 149.319 1.00 26.98 309 PRO A C 1
ATOM 3182 O O . PRO B 2 309 ? 149.634 110.037 150.122 1.00 32.33 309 PRO A O 1
ATOM 3186 N N . LYS B 2 310 ? 151.406 110.116 148.733 0.00 27.60 310 LYS A N 1
ATOM 3187 C CA . LYS B 2 310 ? 151.652 111.537 148.944 1.00 20.22 310 LYS A CA 1
ATOM 3188 C C . LYS B 2 310 ? 151.182 112.397 147.784 1.00 23.79 310 LYS A C 1
ATOM 3189 O O . LYS B 2 310 ? 150.840 113.565 147.991 1.00 31.01 310 LYS A O 1
ATOM 3195 N N . THR B 2 311 ? 151.159 111.849 146.572 1.00 27.77 311 THR A N 1
ATOM 3196 C CA . THR B 2 311 ? 150.604 112.518 145.401 1.00 30.21 311 THR A CA 1
ATOM 3197 C C . THR B 2 311 ? 149.407 111.704 144.932 1.00 30.20 311 THR A C 1
ATOM 3198 O O . THR B 2 311 ? 149.564 110.559 144.495 1.00 38.16 311 THR A O 1
ATOM 3202 N N . LEU B 2 312 ? 148.213 112.290 145.031 1.00 24.76 312 LEU A N 1
ATOM 3203 C CA . LEU B 2 312 ? 147.000 111.555 144.687 1.00 16.61 312 LEU A CA 1
ATOM 3204 C C . LEU B 2 312 ? 146.928 111.274 143.193 1.00 25.75 312 LEU A C 1
ATOM 3205 O O . LEU B 2 312 ? 146.653 110.143 142.778 0.76 28.61 312 LEU A O 1
ATOM 3210 N N . TRP B 2 313 ? 147.173 112.289 142.367 1.00 23.78 313 TRP A N 1
ATOM 3211 C CA . TRP B 2 313 ? 147.118 112.110 140.930 1.00 24.95 313 TRP A CA 1
ATOM 3212 C C . TRP B 2 313 ? 148.426 112.548 140.284 1.00 21.00 313 TRP A C 1
ATOM 3213 O O . TRP B 2 313 ? 148.952 113.615 140.614 0.46 25.22 313 TRP A O 1
ATOM 3224 N N . PRO B 2 314 ? 148.979 111.747 139.363 1.00 21.98 314 PRO A N 1
ATOM 3225 C CA . PRO B 2 314 ? 148.490 110.436 138.908 1.00 26.84 314 PRO A CA 1
ATOM 3226 C C . PRO B 2 314 ? 148.713 109.354 139.959 1.00 29.83 314 PRO A C 1
ATOM 3227 O O . PRO B 2 314 ? 149.686 109.394 140.707 0.00 27.19 314 PRO A O 1
ATOM 3231 N N . SER B 2 315 ? 147.817 108.374 140.032 1.00 24.04 315 SER A N 1
ATOM 3232 C CA . SER B 2 315 ? 147.876 107.383 141.092 1.00 22.10 315 SER A CA 1
ATOM 3233 C C . SER B 2 315 ? 149.063 106.442 140.891 1.00 24.44 315 SER A C 1
ATOM 3234 O O . SER B 2 315 ? 149.482 106.189 139.759 0.70 28.64 315 SER A O 1
ATOM 3237 N N . PRO B 2 316 ? 149.625 105.913 141.980 1.00 25.46 316 PRO A N 1
ATOM 3238 C CA . PRO B 2 316 ? 150.703 104.908 141.867 1.00 28.14 316 PRO A CA 1
ATOM 3239 C C . PRO B 2 316 ? 150.148 103.509 141.635 0.90 30.70 316 PRO A C 1
ATOM 3240 O O . PRO B 2 316 ? 150.190 102.623 142.494 0.58 29.52 316 PRO A O 1
ATOM 3244 N N . ALA B 2 317 ? 149.607 103.294 140.433 1.00 31.65 317 ALA A N 1
ATOM 3245 C CA . ALA B 2 317 ? 148.975 102.018 140.116 1.00 25.13 317 ALA A CA 1
ATOM 3246 C C . ALA B 2 317 ? 149.979 100.873 140.105 1.00 26.72 317 ALA A C 1
ATOM 3247 O O . ALA B 2 317 ? 149.635 99.747 140.485 0.30 30.51 317 ALA A O 1
ATOM 3249 N N . LYS B 2 318 ? 151.215 101.135 139.674 1.00 31.21 318 LYS A N 1
ATOM 3250 C CA . LYS B 2 318 ? 152.212 100.072 139.591 1.00 33.76 318 LYS A CA 1
ATOM 3251 C C . LYS B 2 318 ? 152.506 99.481 140.963 1.00 32.46 318 LYS A C 1
ATOM 3252 O O . LYS B 2 318 ? 152.598 98.258 141.112 1.00 32.74 318 LYS A O 1
ATOM 3258 N N . ARG B 2 319 ? 152.656 100.331 141.980 1.00 27.76 319 ARG A N 1
ATOM 3259 C CA . ARG B 2 319 ? 152.878 99.835 143.332 1.00 28.99 319 ARG A CA 1
ATOM 3260 C C . ARG B 2 319 ? 151.602 99.280 143.953 1.00 30.50 319 ARG A C 1
ATOM 3261 O O . ARG B 2 319 ? 151.661 98.312 144.721 0.56 33.53 319 ARG A O 1
ATOM 3269 N N . LEU B 2 320 ? 150.451 99.874 143.630 1.00 29.63 320 LEU A N 1
ATOM 3270 C CA . LEU B 2 320 ? 149.187 99.398 144.179 1.00 26.92 320 LEU A CA 1
ATOM 3271 C C . LEU B 2 320 ? 148.892 97.973 143.733 1.00 31.07 320 LEU A C 1
ATOM 3272 O O . LEU B 2 320 ? 148.397 97.160 144.521 1.00 34.84 320 LEU A O 1
ATOM 3277 N N . LYS B 2 321 ? 149.178 97.655 142.468 1.00 30.76 321 LYS A N 1
ATOM 3278 C CA . LYS B 2 321 ? 148.913 96.310 141.965 1.00 26.00 321 LYS A CA 1
ATOM 3279 C C . LYS B 2 321 ? 149.727 95.268 142.723 1.00 29.62 321 LYS A C 1
ATOM 3280 O O . LYS B 2 321 ? 149.199 94.224 143.128 0.85 34.86 321 LYS A O 1
ATOM 3286 N N . GLU B 2 322 ? 151.017 95.540 142.937 1.00 30.12 322 GLU A N 1
ATOM 3287 C CA . GLU B 2 322 ? 151.856 94.601 143.677 1.00 31.20 322 GLU A CA 1
ATOM 3288 C C . GLU B 2 322 ? 151.431 94.506 145.136 1.00 30.82 322 GLU A C 1
ATOM 3289 O O . GLU B 2 322 ? 151.452 93.416 145.722 0.56 33.41 322 GLU A O 1
ATOM 3295 N N . ILE B 2 323 ? 151.043 95.631 145.744 1.00 33.21 323 ILE A N 1
ATOM 3296 C CA . ILE B 2 323 ? 150.573 95.597 147.126 1.00 31.66 323 ILE A CA 1
ATOM 3297 C C . ILE B 2 323 ? 149.324 94.734 147.241 1.00 36.84 323 ILE A C 1
ATOM 3298 O O . ILE B 2 323 ? 149.188 93.930 148.171 1.00 35.15 323 ILE A O 1
ATOM 3303 N N . GLY B 2 324 ? 148.398 94.879 146.294 1.00 41.11 324 GLY A N 1
ATOM 3304 C CA . GLY B 2 324 ? 147.191 94.068 146.322 0.66 34.04 324 GLY A CA 1
ATOM 3305 C C . GLY B 2 324 ? 147.463 92.597 146.077 1.00 30.38 324 GLY A C 1
ATOM 3306 O O . GLY B 2 324 ? 146.845 91.731 146.702 1.00 35.92 324 GLY A O 1
ATOM 3307 N N . ASP B 2 325 ? 148.384 92.291 145.161 1.00 30.39 325 ASP A N 1
ATOM 3308 C CA . ASP B 2 325 ? 148.694 90.896 144.873 1.00 33.12 325 ASP A CA 1
ATOM 3309 C C . ASP B 2 325 ? 149.398 90.226 146.048 1.00 36.12 325 ASP A C 1
ATOM 3310 O O . ASP B 2 325 ? 149.174 89.040 146.318 1.00 43.37 325 ASP A O 1
ATOM 3315 N N . LYS B 2 326 ? 150.253 90.966 146.756 1.00 41.93 326 LYS A N 1
ATOM 3316 C CA . LYS B 2 326 ? 151.036 90.361 147.828 0.58 42.24 326 LYS A CA 1
ATOM 3317 C C . LYS B 2 326 ? 150.189 90.089 149.068 1.00 45.49 326 LYS A C 1
ATOM 3318 O O . LYS B 2 326 ? 150.352 89.053 149.720 0.26 42.79 326 LYS A O 1
ATOM 3324 N N . TYR B 2 327 ? 149.281 91.000 149.406 1.00 49.97 327 TYR A N 1
ATOM 3325 C CA . TYR B 2 327 ? 148.553 90.947 150.665 1.00 41.71 327 TYR A CA 1
ATOM 3326 C C . TYR B 2 327 ? 147.109 90.515 150.443 0.46 43.43 327 TYR A C 1
ATOM 3327 O O . TYR B 2 327 ? 146.536 90.697 149.365 0.28 43.35 327 TYR A O 1
ATOM 3336 N N . GLU B 2 328 ? 146.524 89.939 151.493 0.50 46.31 328 GLU A N 1
ATOM 3337 C CA . GLU B 2 328 ? 145.187 89.356 151.440 1.00 50.42 328 GLU A CA 1
ATOM 3338 C C . GLU B 2 328 ? 144.095 90.330 151.866 1.00 53.72 328 GLU A C 1
ATOM 3339 O O . GLU B 2 328 ? 143.074 90.446 151.184 1.00 52.28 328 GLU A O 1
ATOM 3345 N N . LYS B 2 329 ? 144.281 91.029 152.982 1.00 43.47 329 LYS A N 1
ATOM 3346 C CA . LYS B 2 329 ? 143.273 91.937 153.512 1.00 35.90 329 LYS A CA 1
ATOM 3347 C C . LYS B 2 329 ? 143.688 93.381 153.267 0.96 41.79 329 LYS A C 1
ATOM 3348 O O . LYS B 2 329 ? 144.796 93.785 153.632 1.00 47.74 329 LYS A O 1
ATOM 3354 N N . ILE B 2 330 ? 142.794 94.153 152.653 1.00 38.25 330 ILE A N 1
ATOM 3355 C CA . ILE B 2 330 ? 143.011 95.567 152.374 1.00 40.52 330 ILE A CA 1
ATOM 3356 C C . ILE B 2 330 ? 141.877 96.356 153.011 1.00 34.88 330 ILE A C 1
ATOM 3357 O O . ILE B 2 330 ? 140.703 96.015 152.831 0.16 34.43 330 ILE A O 1
ATOM 3362 N N . LEU B 2 331 ? 142.225 97.404 153.751 1.00 26.62 331 LEU A N 1
ATOM 3363 C CA . LEU B 2 331 ? 141.251 98.282 154.385 1.00 29.97 331 LEU A CA 1
ATOM 3364 C C . LEU B 2 331 ? 141.478 99.707 153.907 1.00 23.06 331 LEU A C 1
ATOM 3365 O O . LEU B 2 331 ? 142.614 100.191 153.904 1.00 35.59 331 LEU A O 1
ATOM 3370 N N . VAL B 2 332 ? 140.399 100.375 153.508 1.00 16.62 332 VAL A N 1
ATOM 3371 C CA . VAL B 2 332 ? 140.446 101.746 153.019 1.00 18.42 332 VAL A CA 1
ATOM 3372 C C . VAL B 2 332 ? 139.639 102.617 153.970 1.00 23.14 332 VAL A C 1
ATOM 3373 O O . VAL B 2 332 ? 138.485 102.302 154.280 0.00 23.18 332 VAL A O 1
ATOM 3377 N N . ILE B 2 333 ? 140.245 103.706 154.434 1.00 12.98 333 ILE A N 1
ATOM 3378 C CA . ILE B 2 333 ? 139.605 104.646 155.345 1.00 5.98 333 ILE A CA 1
ATOM 3379 C C . ILE B 2 333 ? 139.594 106.014 154.680 1.00 13.38 333 ILE A C 1
ATOM 3380 O O . ILE B 2 333 ? 140.631 106.483 154.198 0.00 21.49 333 ILE A O 1
ATOM 3385 N N . GLU B 2 334 ? 138.426 106.651 154.656 1.00 33.97 334 GLU A N 1
ATOM 3386 C CA . GLU B 2 334 ? 138.256 107.921 153.968 1.00 20.27 334 GLU A CA 1
ATOM 3387 C C . GLU B 2 334 ? 137.228 108.757 154.721 1.00 20.13 334 GLU A C 1
ATOM 3388 O O . GLU B 2 334 ? 136.625 108.304 155.699 0.00 25.62 334 GLU A O 1
ATOM 3394 N N . LEU B 2 335 ? 137.032 109.988 154.257 1.00 19.64 335 LEU A N 1
ATOM 3395 C CA . LEU B 2 335 ? 136.078 110.927 154.836 1.00 24.16 335 LEU A CA 1
ATOM 3396 C C . LEU B 2 335 ? 135.025 111.333 153.814 1.00 23.00 335 LEU A C 1
ATOM 3397 O O . LEU B 2 335 ? 134.687 112.509 153.675 1.00 24.98 335 LEU A O 1
ATOM 3402 N N . ASN B 2 336 ? 134.496 110.356 153.087 1.00 28.15 336 ASN A N 1
ATOM 3403 C CA . ASN B 2 336 ? 133.492 110.594 152.058 1.00 27.09 336 ASN A CA 1
ATOM 3404 C C . ASN B 2 336 ? 132.806 109.267 151.755 1.00 37.47 336 ASN A C 1
ATOM 3405 O O . ASN B 2 336 ? 132.939 108.295 152.505 1.00 40.38 336 ASN A O 1
ATOM 3410 N N . LYS B 2 337 ? 132.063 109.226 150.648 1.00 31.54 337 LYS A N 1
ATOM 3411 C CA . LYS B 2 337 ? 131.328 108.032 150.247 1.00 31.88 337 LYS A CA 1
ATOM 3412 C C . LYS B 2 337 ? 132.130 107.131 149.315 1.00 39.12 337 LYS A C 1
ATOM 3413 O O . LYS B 2 337 ? 131.540 106.358 148.548 1.00 45.58 337 LYS A O 1
ATOM 3419 N N . GLY B 2 338 ? 133.458 107.205 149.361 1.00 35.81 338 GLY A N 1
ATOM 3420 C CA . GLY B 2 338 ? 134.287 106.323 148.563 1.00 32.73 338 GLY A CA 1
ATOM 3421 C C . GLY B 2 338 ? 134.424 106.713 147.106 1.00 29.85 338 GLY A C 1
ATOM 3422 O O . GLY B 2 338 ? 133.959 105.988 146.223 1.00 30.88 338 GLY A O 1
ATOM 3423 N N . GLN B 2 339 ? 135.053 107.855 146.837 1.00 20.79 339 GLN A N 1
ATOM 3424 C CA . GLN B 2 339 ? 135.319 108.262 145.463 1.00 21.49 339 GLN A CA 1
ATOM 3425 C C . GLN B 2 339 ? 136.756 108.009 145.032 1.00 27.17 339 GLN A C 1
ATOM 3426 O O . GLN B 2 339 ? 137.008 107.840 143.834 1.00 35.67 339 GLN A O 1
ATOM 3432 N N . TYR B 2 340 ? 137.705 107.982 145.966 1.00 24.34 340 TYR A N 1
ATOM 3433 C CA . TYR B 2 340 ? 139.049 107.508 145.668 1.00 23.01 340 TYR A CA 1
ATOM 3434 C C . TYR B 2 340 ? 139.176 105.998 145.801 1.00 30.94 340 TYR A C 1
ATOM 3435 O O . TYR B 2 340 ? 140.172 105.432 145.340 1.00 37.66 340 TYR A O 1
ATOM 3444 N N . LEU B 2 341 ? 138.193 105.341 146.419 1.00 33.12 341 LEU A N 1
ATOM 3445 C CA . LEU B 2 341 ? 138.183 103.885 146.466 1.00 20.44 341 LEU A CA 1
ATOM 3446 C C . LEU B 2 341 ? 138.017 103.289 145.074 1.00 19.66 341 LEU A C 1
ATOM 3447 O O . LEU B 2 341 ? 138.466 102.166 144.823 0.22 28.05 341 LEU A O 1
ATOM 3452 N N . GLU B 2 342 ? 137.391 104.032 144.158 1.00 21.34 342 GLU A N 1
ATOM 3453 C CA . GLU B 2 342 ? 137.195 103.530 142.803 1.00 22.70 342 GLU A CA 1
ATOM 3454 C C . GLU B 2 342 ? 138.523 103.314 142.091 1.00 32.42 342 GLU A C 1
ATOM 3455 O O . GLU B 2 342 ? 138.702 102.314 141.391 1.00 39.30 342 GLU A O 1
ATOM 3461 N N . GLU B 2 343 ? 139.469 104.243 142.255 1.00 36.06 343 GLU A N 1
ATOM 3462 C CA . GLU B 2 343 ? 140.778 104.076 141.628 1.00 23.09 343 GLU A CA 1
ATOM 3463 C C . GLU B 2 343 ? 141.534 102.897 142.227 1.00 23.93 343 GLU A C 1
ATOM 3464 O O . GLU B 2 343 ? 142.173 102.125 141.500 1.00 37.06 343 GLU A O 1
ATOM 3470 N N . ILE B 2 344 ? 141.471 102.740 143.551 1.00 27.65 344 ILE A N 1
ATOM 3471 C CA . ILE B 2 344 ? 142.152 101.626 144.202 1.00 27.79 344 ILE A CA 1
ATOM 3472 C C . ILE B 2 344 ? 141.550 100.298 143.769 1.00 23.04 344 ILE A C 1
ATOM 3473 O O . ILE B 2 344 ? 142.266 99.300 143.626 0.77 27.11 344 ILE A O 1
ATOM 3478 N N . GLU B 2 345 ? 140.235 100.256 143.551 1.00 28.97 345 GLU A N 1
ATOM 3479 C CA . GLU B 2 345 ? 139.599 99.030 143.084 1.00 30.53 345 GLU A CA 1
ATOM 3480 C C . GLU B 2 345 ? 139.868 98.768 141.608 1.00 35.63 345 GLU A C 1
ATOM 3481 O O . GLU B 2 345 ? 139.959 97.606 141.197 0.41 36.34 345 GLU A O 1
ATOM 3487 N N . ARG B 2 346 ? 139.980 99.822 140.796 1.00 33.76 346 ARG A N 1
ATOM 3488 C CA . ARG B 2 346 ? 140.385 99.644 139.406 1.00 34.51 346 ARG A CA 1
ATOM 3489 C C . ARG B 2 346 ? 141.788 99.064 139.327 1.00 38.99 346 ARG A C 1
ATOM 3490 O O . ARG B 2 346 ? 142.047 98.141 138.546 1.00 41.93 346 ARG A O 1
ATOM 3498 N N . ALA B 2 347 ? 142.705 99.587 140.134 1.00 40.27 347 ALA A N 1
ATOM 3499 C CA . ALA B 2 347 ? 143.976 98.916 140.338 1.00 26.25 347 ALA A CA 1
ATOM 3500 C C . ALA B 2 347 ? 143.755 97.640 141.142 1.00 28.35 347 ALA A C 1
ATOM 3501 O O . ALA B 2 347 ? 142.698 97.431 141.742 0.36 34.59 347 ALA A O 1
ATOM 3503 N N . MET B 2 348 ? 144.750 96.753 141.097 1.00 35.58 348 MET A N 1
ATOM 3504 C CA . MET B 2 348 ? 144.753 95.494 141.839 1.00 41.68 348 MET A CA 1
ATOM 3505 C C . MET B 2 348 ? 143.738 94.507 141.272 1.00 35.92 348 MET A C 1
ATOM 3506 O O . MET B 2 348 ? 143.759 93.325 141.634 0.37 35.91 348 MET A O 1
ATOM 3511 N N . GLN B 2 349 ? 142.888 94.969 140.358 1.00 37.75 349 GLN A N 1
ATOM 3512 C CA . GLN B 2 349 ? 141.784 94.188 139.798 1.00 38.61 349 GLN A CA 1
ATOM 3513 C C . GLN B 2 349 ? 141.097 93.357 140.882 1.00 39.58 349 GLN A C 1
ATOM 3514 O O . GLN B 2 349 ? 140.989 92.134 140.799 1.00 42.20 349 GLN A O 1
ATOM 3520 N N . ARG B 2 350 ? 140.626 94.055 141.912 1.00 36.21 350 ARG A N 1
ATOM 3521 C CA . ARG B 2 350 ? 140.218 93.397 143.144 1.00 34.63 350 ARG A CA 1
ATOM 3522 C C . ARG B 2 350 ? 139.147 94.217 143.846 1.00 40.73 350 ARG A C 1
ATOM 3523 O O . ARG B 2 350 ? 138.938 95.396 143.547 0.23 40.10 350 ARG A O 1
ATOM 3531 N N . LYS B 2 351 ? 138.467 93.571 144.791 1.00 51.15 351 LYS A N 1
ATOM 3532 C CA . LYS B 2 351 ? 137.503 94.214 145.672 1.00 49.79 351 LYS A CA 1
ATOM 3533 C C . LYS B 2 351 ? 138.062 94.245 147.088 1.00 43.72 351 LYS A C 1
ATOM 3534 O O . LYS B 2 351 ? 138.594 93.243 147.577 0.50 44.81 351 LYS A O 1
ATOM 3540 N N . VAL B 2 352 ? 137.939 95.398 147.747 1.00 36.09 352 VAL A N 1
ATOM 3541 C CA . VAL B 2 352 ? 138.581 95.632 149.033 1.00 39.86 352 VAL A CA 1
ATOM 3542 C C . VAL B 2 352 ? 137.571 96.218 150.010 1.00 41.01 352 VAL A C 1
ATOM 3543 O O . VAL B 2 352 ? 136.529 96.749 149.622 1.00 41.59 352 VAL A O 1
ATOM 3547 N N . HIS B 2 353 ? 137.898 96.112 151.296 1.00 28.32 353 HIS A N 1
ATOM 3548 C CA . HIS B 2 353 ? 137.049 96.663 152.341 1.00 20.65 353 HIS A CA 1
ATOM 3549 C C . HIS B 2 353 ? 137.106 98.188 152.332 1.00 23.50 353 HIS A C 1
ATOM 3550 O O . HIS B 2 353 ? 138.066 98.799 151.854 0.21 30.74 353 HIS A O 1
ATOM 3557 N N . PHE B 2 354 ? 136.059 98.804 152.875 1.00 28.91 354 PHE A N 1
ATOM 3558 C CA . PHE B 2 354 ? 135.956 100.255 152.916 1.00 27.51 354 PHE A CA 1
ATOM 3559 C C . PHE B 2 354 ? 135.365 100.691 154.250 1.00 30.89 354 PHE A C 1
ATOM 3560 O O . PHE B 2 354 ? 134.610 99.951 154.886 1.00 34.45 354 PHE A O 1
ATOM 3568 N N . PHE B 2 355 ? 135.718 101.909 154.666 1.00 26.71 355 PHE A N 1
ATOM 3569 C CA . PHE B 2 355 ? 135.202 102.494 155.903 1.00 21.05 355 PHE A CA 1
ATOM 3570 C C . PHE B 2 355 ? 135.148 104.005 155.691 1.00 22.41 355 PHE A C 1
ATOM 3571 O O . PHE B 2 355 ? 136.163 104.690 155.842 0.45 26.10 355 PHE A O 1
ATOM 3579 N N . GLY B 2 356 ? 133.965 104.515 155.347 1.00 30.00 356 GLY A N 1
ATOM 3580 C CA . GLY B 2 356 ? 133.773 105.919 155.066 1.00 27.89 356 GLY A CA 1
ATOM 3581 C C . GLY B 2 356 ? 132.882 106.606 156.093 1.00 32.81 356 GLY A C 1
ATOM 3582 O O . GLY B 2 356 ? 132.177 105.975 156.878 1.00 34.30 356 GLY A O 1
ATOM 3583 N N . GLN B 2 357 ? 132.932 107.936 156.066 1.00 29.47 357 GLN A N 1
ATOM 3584 C CA . GLN B 2 357 ? 132.142 108.761 156.979 1.00 25.76 357 GLN A CA 1
ATOM 3585 C C . GLN B 2 357 ? 132.053 110.161 156.396 1.00 26.69 357 GLN A C 1
ATOM 3586 O O . GLN B 2 357 ? 133.080 110.828 156.240 0.71 29.85 357 GLN A O 1
ATOM 3592 N N . ALA B 2 358 ? 130.841 110.607 156.078 1.00 31.55 358 ALA A N 1
ATOM 3593 C CA . ALA B 2 358 ? 130.619 111.890 155.417 1.00 29.38 358 ALA A CA 1
ATOM 3594 C C . ALA B 2 358 ? 129.574 112.710 156.163 1.00 30.46 358 ALA A C 1
ATOM 3595 O O . ALA B 2 358 ? 128.649 113.270 155.571 1.00 30.13 358 ALA A O 1
ATOM 3597 N N . ASN B 2 359 ? 129.711 112.793 157.484 0.00 34.96 359 ASN A N 1
ATOM 3598 C CA . ASN B 2 359 ? 128.810 113.592 158.303 1.00 32.61 359 ASN A CA 1
ATOM 3599 C C . ASN B 2 359 ? 129.424 114.910 158.757 1.00 39.39 359 ASN A C 1
ATOM 3600 O O . ASN B 2 359 ? 128.769 115.665 159.481 1.00 40.26 359 ASN A O 1
ATOM 3605 N N . GLY B 2 360 ? 130.656 115.206 158.352 1.00 45.38 360 GLY A N 1
ATOM 3606 C CA . GLY B 2 360 ? 131.307 116.441 158.735 1.00 36.62 360 GLY A CA 1
ATOM 3607 C C . GLY B 2 360 ? 132.161 116.371 159.980 1.00 43.08 360 GLY A C 1
ATOM 3608 O O . GLY B 2 360 ? 132.521 117.424 160.520 1.00 49.29 360 GLY A O 1
ATOM 3609 N N . ARG B 2 361 ? 132.498 115.177 160.453 1.00 36.75 361 ARG A N 1
ATOM 3610 C CA . ARG B 2 361 ? 133.314 115.000 161.643 1.00 35.46 361 ARG A CA 1
ATOM 3611 C C . ARG B 2 361 ? 134.559 114.187 161.309 1.00 39.39 361 ARG A C 1
ATOM 3612 O O . ARG B 2 361 ? 134.720 113.675 160.198 0.60 36.01 361 ARG A O 1
ATOM 3620 N N . THR B 2 362 ? 135.442 114.069 162.297 1.00 39.79 362 THR A N 1
ATOM 3621 C CA . THR B 2 362 ? 136.697 113.350 162.136 1.00 25.04 362 THR A CA 1
ATOM 3622 C C . THR B 2 362 ? 136.457 111.851 162.320 1.00 28.00 362 THR A C 1
ATOM 3623 O O . THR B 2 362 ? 135.318 111.378 162.357 0.34 30.71 362 THR A O 1
ATOM 3627 N N . ILE B 2 363 ? 137.539 111.082 162.437 1.00 33.66 363 ILE A N 1
ATOM 3628 C CA . ILE B 2 363 ? 137.450 109.625 162.466 1.00 27.96 363 ILE A CA 1
ATOM 3629 C C . ILE B 2 363 ? 137.505 109.100 163.895 1.00 31.80 363 ILE A C 1
ATOM 3630 O O . ILE B 2 363 ? 136.876 108.081 164.208 0.00 31.50 363 ILE A O 1
ATOM 3635 N N . SER B 2 364 ? 138.208 109.813 164.787 1.00 32.87 364 SER A N 1
ATOM 3636 C CA . SER B 2 364 ? 138.348 109.376 166.175 1.00 33.54 364 SER A CA 1
ATOM 3637 C C . SER B 2 364 ? 138.923 107.965 166.240 1.00 30.43 364 SER A C 1
ATOM 3638 O O . SER B 2 364 ? 138.174 106.998 166.430 0.18 33.27 364 SER A O 1
ATOM 3641 N N . PRO B 2 365 ? 140.250 107.813 166.092 1.00 30.21 365 PRO A N 1
ATOM 3642 C CA . PRO B 2 365 ? 140.848 106.510 165.747 1.00 39.39 365 PRO A CA 1
ATOM 3643 C C . PRO B 2 365 ? 140.441 105.319 166.605 0.92 36.16 365 PRO A C 1
ATOM 3644 O O . PRO B 2 365 ? 140.820 104.188 166.290 0.43 33.60 365 PRO A O 1
ATOM 3648 N N . LYS B 2 366 ? 139.699 105.543 167.693 0.84 38.27 366 LYS A N 1
ATOM 3649 C CA . LYS B 2 366 ? 139.058 104.422 168.373 1.00 35.50 366 LYS A CA 1
ATOM 3650 C C . LYS B 2 366 ? 138.168 103.643 167.411 1.00 32.39 366 LYS A C 1
ATOM 3651 O O . LYS B 2 366 ? 138.078 102.411 167.489 1.00 41.35 366 LYS A O 1
ATOM 3657 N N . GLN B 2 367 ? 137.510 104.350 166.488 1.00 26.54 367 GLN A N 1
ATOM 3658 C CA . GLN B 2 367 ? 136.716 103.682 165.462 1.00 29.71 367 GLN A CA 1
ATOM 3659 C C . GLN B 2 367 ? 137.586 102.838 164.542 1.00 30.41 367 GLN A C 1
ATOM 3660 O O . GLN B 2 367 ? 137.149 101.776 164.086 0.00 32.66 367 GLN A O 1
ATOM 3666 N N . ILE B 2 368 ? 138.811 103.285 164.257 1.00 31.52 368 ILE A N 1
ATOM 3667 C CA . ILE B 2 368 ? 139.718 102.490 163.432 1.00 30.41 368 ILE A CA 1
ATOM 3668 C C . ILE B 2 368 ? 140.047 101.173 164.121 1.00 30.64 368 ILE A C 1
ATOM 3669 O O . ILE B 2 368 ? 140.057 100.109 163.490 0.70 31.43 368 ILE A O 1
ATOM 3674 N N . ILE B 2 369 ? 140.320 101.220 165.427 1.00 34.01 369 ILE A N 1
ATOM 3675 C CA . ILE B 2 369 ? 140.597 99.998 166.172 1.00 32.23 369 ILE A CA 1
ATOM 3676 C C . ILE B 2 369 ? 139.366 99.102 166.207 1.00 37.25 369 ILE A C 1
ATOM 3677 O O . ILE B 2 369 ? 139.469 97.877 166.066 1.00 38.95 369 ILE A O 1
ATOM 3682 N N . ALA B 2 370 ? 138.184 99.693 166.399 1.00 38.02 370 ALA A N 1
ATOM 3683 C CA . ALA B 2 370 ? 136.958 98.899 166.422 1.00 39.01 370 ALA A CA 1
ATOM 3684 C C . ALA B 2 370 ? 136.708 98.224 165.078 1.00 41.10 370 ALA A C 1
ATOM 3685 O O . ALA B 2 370 ? 136.193 97.102 165.025 1.00 43.35 370 ALA A O 1
ATOM 3687 N N . LYS B 2 371 ? 137.061 98.897 163.980 1.00 35.81 371 LYS A N 1
ATOM 3688 C CA . LYS B 2 371 ? 136.895 98.301 162.658 1.00 27.57 371 LYS A CA 1
ATOM 3689 C C . LYS B 2 371 ? 137.953 97.239 162.383 1.00 31.35 371 LYS A C 1
ATOM 3690 O O . LYS B 2 371 ? 137.681 96.267 161.671 1.00 36.44 371 LYS A O 1
ATOM 3696 N N . LEU B 2 372 ? 139.159 97.408 162.931 0.00 36.77 372 LEU A N 1
ATOM 3697 C CA . LEU B 2 372 ? 140.208 96.412 162.734 1.00 35.00 372 LEU A CA 1
ATOM 3698 C C . LEU B 2 372 ? 139.853 95.084 163.385 1.00 38.39 372 LEU A C 1
ATOM 3699 O O . LEU B 2 372 ? 140.333 94.031 162.948 1.00 35.59 372 LEU A O 1
ATOM 3704 N N . LYS B 2 373 ? 139.028 95.109 164.433 1.00 42.79 373 LYS A N 1
ATOM 3705 C CA . LYS B 2 373 ? 138.590 93.865 165.056 1.00 43.53 373 LYS A CA 1
ATOM 3706 C C . LYS B 2 373 ? 137.774 93.025 164.082 1.00 47.05 373 LYS A C 1
ATOM 3707 O O . LYS B 2 373 ? 137.902 91.796 164.054 1.00 51.81 373 LYS A O 1
ATOM 3713 N N . GLU B 2 374 ? 136.932 93.674 163.280 1.00 39.05 374 GLU A N 1
ATOM 3714 C CA . GLU B 2 374 ? 136.132 93.011 162.253 1.00 38.63 374 GLU A CA 1
ATOM 3715 C C . GLU B 2 374 ? 135.254 91.912 162.841 1.00 47.03 374 GLU A C 1
ATOM 3716 O O . GLU B 2 374 ? 135.589 90.730 162.766 1.00 51.86 374 GLU A O 1
ATOM 3722 N N . MET C 3 1 ? 103.899 145.542 161.822 1.00 35.26 1 MET C N 1
ATOM 3723 C CA . MET C 3 1 ? 103.104 146.737 161.575 0.84 33.52 1 MET C CA 1
ATOM 3724 C C . MET C 3 1 ? 103.012 147.579 162.836 1.00 24.66 1 MET C C 1
ATOM 3725 O O . MET C 3 1 ? 102.928 148.805 162.782 0.56 30.70 1 MET C O 1
ATOM 3730 N N . ALA C 3 2 ? 103.028 146.898 163.974 1.00 23.29 2 ALA C N 1
ATOM 3731 C CA . ALA C 3 2 ? 102.809 147.517 165.269 1.00 40.26 2 ALA C CA 1
ATOM 3732 C C . ALA C 3 2 ? 103.384 146.577 166.321 1.00 44.61 2 ALA C C 1
ATOM 3733 O O . ALA C 3 2 ? 104.205 145.709 166.004 1.00 45.80 2 ALA C O 1
ATOM 3735 N N . PHE C 3 3 ? 102.962 146.759 167.572 1.00 38.99 3 PHE C N 1
ATOM 3736 C CA . PHE C 3 3 ? 103.374 145.875 168.656 1.00 41.60 3 PHE C CA 1
ATOM 3737 C C . PHE C 3 3 ? 103.183 144.403 168.308 0.12 38.32 3 PHE C C 1
ATOM 3738 O O . PHE C 3 3 ? 103.862 143.546 168.884 0.51 36.69 3 PHE C O 1
ATOM 3746 N N . ASN C 3 4 ? 102.276 144.092 167.379 1.00 36.20 4 ASN C N 1
ATOM 3747 C CA . ASN C 3 4 ? 102.036 142.719 166.938 1.00 41.19 4 ASN C CA 1
ATOM 3748 C C . ASN C 3 4 ? 102.946 142.413 165.750 1.00 39.52 4 ASN C C 1
ATOM 3749 O O . ASN C 3 4 ? 102.518 142.332 164.597 1.00 36.46 4 ASN C O 1
ATOM 3754 N N . TYR C 3 5 ? 104.235 142.247 166.047 1.00 35.09 5 TYR C N 1
ATOM 3755 C CA . TYR C 3 5 ? 105.195 141.806 165.044 1.00 31.49 5 TYR C CA 1
ATOM 3756 C C . TYR C 3 5 ? 105.176 140.298 164.832 1.00 30.61 5 TYR C C 1
ATOM 3757 O O . TYR C 3 5 ? 105.758 139.821 163.853 0.61 30.48 5 TYR C O 1
ATOM 3766 N N . ASP C 3 6 ? 104.523 139.545 165.714 1.00 30.74 6 ASP C N 1
ATOM 3767 C CA . ASP C 3 6 ? 104.576 138.089 165.683 1.00 32.06 6 ASP C CA 1
ATOM 3768 C C . ASP C 3 6 ? 103.682 137.475 164.614 1.00 36.37 6 ASP C C 1
ATOM 3769 O O . ASP C 3 6 ? 103.758 136.262 164.394 1.00 41.97 6 ASP C O 1
ATOM 3774 N N . GLU C 3 7 ? 102.840 138.268 163.952 1.00 36.08 7 GLU C N 1
ATOM 3775 C CA . GLU C 3 7 ? 102.003 137.728 162.889 1.00 33.17 7 GLU C CA 1
ATOM 3776 C C . GLU C 3 7 ? 102.805 137.433 161.628 0.46 33.25 7 GLU C C 1
ATOM 3777 O O . GLU C 3 7 ? 102.510 136.462 160.923 1.00 32.95 7 GLU C O 1
ATOM 3783 N N . TYR C 3 8 ? 103.823 138.241 161.338 1.00 30.49 8 TYR C N 1
ATOM 3784 C CA . TYR C 3 8 ? 104.638 138.087 160.140 1.00 29.43 8 TYR C CA 1
ATOM 3785 C C . TYR C 3 8 ? 105.998 137.465 160.431 1.00 34.10 8 TYR C C 1
ATOM 3786 O O . TYR C 3 8 ? 106.867 137.463 159.554 1.00 32.18 8 TYR C O 1
ATOM 3795 N N . LEU C 3 9 ? 106.205 136.933 161.633 1.00 31.62 9 LEU C N 1
ATOM 3796 C CA . LEU C 3 9 ? 107.495 136.395 162.036 1.00 29.71 9 LEU C CA 1
ATOM 3797 C C . LEU C 3 9 ? 107.353 134.948 162.482 1.00 34.06 9 LEU C C 1
ATOM 3798 O O . LEU C 3 9 ? 106.315 134.539 163.009 1.00 39.97 9 LEU C O 1
ATOM 3803 N N . ARG C 3 10 ? 108.415 134.178 162.263 1.00 24.67 10 ARG C N 1
ATOM 3804 C CA . ARG C 3 10 ? 108.538 132.843 162.840 1.00 19.84 10 ARG C CA 1
ATOM 3805 C C . ARG C 3 10 ? 109.015 133.015 164.276 1.00 26.87 10 ARG C C 1
ATOM 3806 O O . ARG C 3 10 ? 110.216 133.129 164.533 0.82 29.86 10 ARG C O 1
ATOM 3814 N N . VAL C 3 11 ? 108.068 133.040 165.216 1.00 38.75 11 VAL C N 1
ATOM 3815 C CA . VAL C 3 11 ? 108.373 133.356 166.607 1.00 39.35 11 VAL C CA 1
ATOM 3816 C C . VAL C 3 11 ? 109.348 132.360 167.221 1.00 39.92 11 VAL C C 1
ATOM 3817 O O . VAL C 3 11 ? 110.063 132.701 168.169 1.00 38.83 11 VAL C O 1
ATOM 3821 N N . ASP C 3 12 ? 109.391 131.129 166.706 1.00 41.62 12 ASP C N 1
ATOM 3822 C CA . ASP C 3 12 ? 110.340 130.146 167.220 1.00 40.08 12 ASP C CA 1
ATOM 3823 C C . ASP C 3 12 ? 111.775 130.606 166.981 1.00 40.75 12 ASP C C 1
ATOM 3824 O O . ASP C 3 12 ? 112.630 130.486 167.867 1.00 39.47 12 ASP C O 1
ATOM 3829 N N . LYS C 3 13 ? 112.052 131.158 165.796 0.69 38.93 13 LYS C N 1
ATOM 3830 C CA . LYS C 3 13 ? 113.396 131.636 165.489 1.00 36.48 13 LYS C CA 1
ATOM 3831 C C . LYS C 3 13 ? 113.781 132.862 166.308 1.00 33.79 13 LYS C C 1
ATOM 3832 O O . LYS C 3 13 ? 114.961 133.026 166.633 0.61 32.76 13 LYS C O 1
ATOM 3838 N N . ILE C 3 14 ? 112.820 133.721 166.640 1.00 32.55 14 ILE C N 1
ATOM 3839 C CA . ILE C 3 14 ? 113.082 134.866 167.520 1.00 31.05 14 ILE C CA 1
ATOM 3840 C C . ILE C 3 14 ? 113.539 134.347 168.878 1.00 37.20 14 ILE C C 1
ATOM 3841 O O . ILE C 3 14 ? 112.955 133.371 169.391 1.00 43.61 14 ILE C O 1
ATOM 3846 N N . PRO C 3 15 ? 114.566 134.937 169.519 1.00 36.29 15 PRO C N 1
ATOM 3847 C CA . PRO C 3 15 ? 115.296 136.177 169.191 0.76 40.13 15 PRO C CA 1
ATOM 3848 C C . PRO C 3 15 ? 116.212 136.086 167.979 1.00 39.77 15 PRO C C 1
ATOM 3849 O O . PRO C 3 15 ? 116.612 135.005 167.558 1.00 29.02 15 PRO C O 1
ATOM 3853 N N . THR C 3 16 ? 116.568 137.237 167.410 1.00 37.56 16 THR C N 1
ATOM 3854 C CA . THR C 3 16 ? 117.453 137.281 166.258 1.00 24.22 16 THR C CA 1
ATOM 3855 C C . THR C 3 16 ? 118.858 136.844 166.664 1.00 30.13 16 THR C C 1
ATOM 3856 O O . THR C 3 16 ? 119.111 136.422 167.796 1.00 32.82 16 THR C O 1
ATOM 3860 N N . LEU C 3 17 ? 119.793 136.946 165.721 1.00 26.69 17 LEU C N 1
ATOM 3861 C CA . LEU C 3 17 ? 121.067 136.266 165.914 1.00 17.61 17 LEU C CA 1
ATOM 3862 C C . LEU C 3 17 ? 122.266 137.102 165.474 0.00 23.66 17 LEU C C 1
ATOM 3863 O O . LEU C 3 17 ? 123.356 136.544 165.295 1.00 28.93 17 LEU C O 1
ATOM 3868 N N . TRP C 3 18 ? 122.118 138.417 165.297 1.00 11.27 18 TRP C N 1
ATOM 3869 C CA . TRP C 3 18 ? 123.107 139.092 164.467 1.00 11.68 18 TRP C CA 1
ATOM 3870 C C . TRP C 3 18 ? 124.398 139.459 165.196 0.46 24.91 18 TRP C C 1
ATOM 3871 O O . TRP C 3 18 ? 125.403 138.764 165.010 0.00 22.38 18 TRP C O 1
ATOM 3882 N N . CYS C 3 19 ? 124.431 140.511 166.021 1.00 27.79 19 CYS C N 1
ATOM 3883 C CA . CYS C 3 19 ? 125.539 140.571 166.970 1.00 33.50 19 CYS C CA 1
ATOM 3884 C C . CYS C 3 19 ? 125.094 140.856 168.399 1.00 27.71 19 CYS C C 1
ATOM 3885 O O . CYS C 3 19 ? 125.072 139.953 169.243 0.00 27.58 19 CYS C O 1
ATOM 3888 N N . TRP C 3 20 ? 124.738 142.112 168.678 1.00 19.48 20 TRP C N 1
ATOM 3889 C CA . TRP C 3 20 ? 123.828 142.469 169.757 1.00 34.57 20 TRP C CA 1
ATOM 3890 C C . TRP C 3 20 ? 123.005 143.680 169.340 1.00 36.21 20 TRP C C 1
ATOM 3891 O O . TRP C 3 20 ? 121.893 143.892 169.833 1.00 44.13 20 TRP C O 1
ATOM 3902 N N . GLY C 3 21 ? 123.555 144.481 168.428 1.00 23.36 21 GLY C N 1
ATOM 3903 C CA . GLY C 3 21 ? 122.948 145.741 168.048 1.00 26.92 21 GLY C CA 1
ATOM 3904 C C . GLY C 3 21 ? 123.108 146.087 166.583 1.00 25.53 21 GLY C C 1
ATOM 3905 O O . GLY C 3 21 ? 123.105 147.266 166.219 0.90 22.64 21 GLY C O 1
ATOM 3906 N N . CYS C 3 22 ? 123.263 145.073 165.735 1.00 25.13 22 CYS C N 1
ATOM 3907 C CA . CYS C 3 22 ? 123.414 145.313 164.307 1.00 18.07 22 CYS C CA 1
ATOM 3908 C C . CYS C 3 22 ? 122.166 145.979 163.743 1.00 17.88 22 CYS C C 1
ATOM 3909 O O . CYS C 3 22 ? 121.041 145.670 164.144 0.29 22.30 22 CYS C O 1
ATOM 3912 N N . GLY C 3 23 ? 122.370 146.901 162.807 1.00 12.28 23 GLY C N 1
ATOM 3913 C CA . GLY C 3 23 ? 121.269 147.642 162.229 1.00 14.69 23 GLY C CA 1
ATOM 3914 C C . GLY C 3 23 ? 120.510 146.873 161.168 1.00 10.14 23 GLY C C 1
ATOM 3915 O O . GLY C 3 23 ? 120.154 147.428 160.124 0.00 17.86 23 GLY C O 1
ATOM 3916 N N . ASP C 3 24 ? 120.256 145.593 161.425 1.00 16.62 24 ASP C N 1
ATOM 3917 C CA . ASP C 3 24 ? 119.488 144.752 160.519 1.00 18.15 24 ASP C CA 1
ATOM 3918 C C . ASP C 3 24 ? 118.088 144.446 161.021 1.00 20.29 24 ASP C C 1
ATOM 3919 O O . ASP C 3 24 ? 117.190 144.226 160.206 0.37 16.01 24 ASP C O 1
ATOM 3924 N N . GLY C 3 25 ? 117.882 144.421 162.338 1.00 17.40 25 GLY C N 1
ATOM 3925 C CA . GLY C 3 25 ? 116.538 144.266 162.867 1.00 11.52 25 GLY C CA 1
ATOM 3926 C C . GLY C 3 25 ? 115.636 145.434 162.531 1.00 11.00 25 GLY C C 1
ATOM 3927 O O . GLY C 3 25 ? 114.430 145.254 162.335 0.00 18.40 25 GLY C O 1
ATOM 3928 N N . VAL C 3 26 ? 116.199 146.643 162.464 1.00 13.29 26 VAL C N 1
ATOM 3929 C CA . VAL C 3 26 ? 115.415 147.815 162.086 1.00 17.81 26 VAL C CA 1
ATOM 3930 C C . VAL C 3 26 ? 114.890 147.669 160.664 1.00 24.90 26 VAL C C 1
ATOM 3931 O O . VAL C 3 26 ? 113.732 147.999 160.376 1.00 32.15 26 VAL C O 1
ATOM 3935 N N . ILE C 3 27 ? 115.730 147.176 159.754 1.00 11.87 27 ILE C N 1
ATOM 3936 C CA . ILE C 3 27 ? 115.294 146.982 158.376 1.00 12.99 27 ILE C CA 1
ATOM 3937 C C . ILE C 3 27 ? 114.220 145.904 158.300 1.00 17.05 27 ILE C C 1
ATOM 3938 O O . ILE C 3 27 ? 113.265 146.018 157.524 0.00 18.97 27 ILE C O 1
ATOM 3943 N N . LEU C 3 28 ? 114.352 144.845 159.101 1.00 17.85 28 LEU C N 1
ATOM 3944 C CA . LEU C 3 28 ? 113.321 143.811 159.131 1.00 25.93 28 LEU C CA 1
ATOM 3945 C C . LEU C 3 28 ? 111.992 144.372 159.627 1.00 18.03 28 LEU C C 1
ATOM 3946 O O . LEU C 3 28 ? 110.931 144.079 159.060 1.00 26.13 28 LEU C O 1
ATOM 3951 N N . LYS C 3 29 ? 112.034 145.186 160.685 1.00 10.59 29 LYS C N 1
ATOM 3952 C CA . LYS C 3 29 ? 110.818 145.818 161.180 1.00 17.05 29 LYS C CA 1
ATOM 3953 C C . LYS C 3 29 ? 110.196 146.718 160.122 1.00 29.27 29 LYS C C 1
ATOM 3954 O O . LYS C 3 29 ? 108.974 146.714 159.932 1.00 31.13 29 LYS C O 1
ATOM 3960 N N . SER C 3 30 ? 111.024 147.501 159.427 1.00 22.44 30 SER C N 1
ATOM 3961 C CA . SER C 3 30 ? 110.510 148.387 158.390 1.00 15.79 30 SER C CA 1
ATOM 3962 C C . SER C 3 30 ? 109.871 147.594 157.258 1.00 22.25 30 SER C C 1
ATOM 3963 O O . SER C 3 30 ? 108.818 147.979 156.738 1.00 34.14 30 SER C O 1
ATOM 3966 N N . ILE C 3 31 ? 110.493 146.480 156.868 1.00 19.04 31 ILE C N 1
ATOM 3967 C CA . ILE C 3 31 ? 109.930 145.637 155.817 1.00 20.55 31 ILE C CA 1
ATOM 3968 C C . ILE C 3 31 ? 108.580 145.080 156.247 1.00 28.15 31 ILE C C 1
ATOM 3969 O O . ILE C 3 31 ? 107.620 145.077 155.468 1.00 33.36 31 ILE C O 1
ATOM 3974 N N . ILE C 3 32 ? 108.482 144.609 157.492 1.00 29.20 32 ILE C N 1
ATOM 3975 C CA . ILE C 3 32 ? 107.222 144.048 157.978 1.00 19.02 32 ILE C CA 1
ATOM 3976 C C . ILE C 3 32 ? 106.130 145.112 157.990 1.00 19.33 32 ILE C C 1
ATOM 3977 O O . ILE C 3 32 ? 105.000 144.882 157.536 1.00 28.13 32 ILE C O 1
ATOM 3982 N N . ARG C 3 33 ? 106.453 146.298 158.514 1.00 13.31 33 ARG C N 1
ATOM 3983 C CA . ARG C 3 33 ? 105.463 147.368 158.593 1.00 18.32 33 ARG C CA 1
ATOM 3984 C C . ARG C 3 33 ? 105.019 147.818 157.208 1.00 25.48 33 ARG C C 1
ATOM 3985 O O . ARG C 3 33 ? 103.831 148.073 156.982 1.00 33.08 33 ARG C O 1
ATOM 3993 N N . THR C 3 34 ? 105.959 147.926 156.266 1.00 22.39 34 THR C N 1
ATOM 3994 C CA . THR C 3 34 ? 105.596 148.314 154.908 1.00 17.03 34 THR C CA 1
ATOM 3995 C C . THR C 3 34 ? 104.741 147.245 154.238 1.00 13.91 34 THR C C 1
ATOM 3996 O O . THR C 3 34 ? 103.779 147.565 153.531 0.00 24.15 34 THR C O 1
ATOM 4000 N N . ILE C 3 35 ? 105.067 145.968 154.463 0.35 25.39 35 ILE C N 1
ATOM 4001 C CA . ILE C 3 35 ? 104.278 144.884 153.887 1.00 29.47 35 ILE C CA 1
ATOM 4002 C C . ILE C 3 35 ? 102.848 144.938 154.401 1.00 28.95 35 ILE C C 1
ATOM 4003 O O . ILE C 3 35 ? 101.890 144.802 153.631 1.00 33.55 35 ILE C O 1
ATOM 4008 N N . ASP C 3 36 ? 102.676 145.147 155.707 1.00 29.26 36 ASP C N 1
ATOM 4009 C CA . ASP C 3 36 ? 101.326 145.181 156.258 1.00 28.71 36 ASP C CA 1
ATOM 4010 C C . ASP C 3 36 ? 100.574 146.432 155.822 1.00 31.36 36 ASP C C 1
ATOM 4011 O O . ASP C 3 36 ? 99.363 146.381 155.578 1.00 31.17 36 ASP C O 1
ATOM 4016 N N . ALA C 3 37 ? 101.270 147.569 155.725 1.00 30.23 37 ALA C N 1
ATOM 4017 C CA . ALA C 3 37 ? 100.596 148.828 155.423 1.00 29.00 37 ALA C CA 1
ATOM 4018 C C . ALA C 3 37 ? 99.979 148.825 154.031 1.00 33.05 37 ALA C C 1
ATOM 4019 O O . ALA C 3 37 ? 98.946 149.467 153.810 1.00 35.10 37 ALA C O 1
ATOM 4021 N N . LEU C 3 38 ? 100.590 148.116 153.082 1.00 28.39 38 LEU C N 1
ATOM 4022 C CA . LEU C 3 38 ? 100.044 148.027 151.736 1.00 28.23 38 LEU C CA 1
ATOM 4023 C C . LEU C 3 38 ? 98.896 147.034 151.625 1.00 30.20 38 LEU C C 1
ATOM 4024 O O . LEU C 3 38 ? 98.274 146.949 150.561 1.00 39.14 38 LEU C O 1
ATOM 4029 N N . GLY C 3 39 ? 98.604 146.285 152.686 1.00 22.80 39 GLY C N 1
ATOM 4030 C CA . GLY C 3 39 ? 97.557 145.288 152.640 1.00 26.66 39 GLY C CA 1
ATOM 4031 C C . GLY C 3 39 ? 97.955 143.974 152.013 1.00 36.79 39 GLY C C 1
ATOM 4032 O O . GLY C 3 39 ? 97.074 143.162 151.706 1.00 40.36 39 GLY C O 1
ATOM 4033 N N . TRP C 3 40 ? 99.247 143.740 151.807 1.00 37.49 40 TRP C N 1
ATOM 4034 C CA . TRP C 3 40 ? 99.704 142.498 151.200 1.00 30.97 40 TRP C CA 1
ATOM 4035 C C . TRP C 3 40 ? 99.400 141.312 152.106 1.00 31.42 40 TRP C C 1
ATOM 4036 O O . TRP C 3 40 ? 99.491 141.406 153.334 1.00 36.60 40 TRP C O 1
ATOM 4047 N N . LYS C 3 41 ? 99.041 140.190 151.493 1.00 34.33 41 LYS C N 1
ATOM 4048 C CA . LYS C 3 41 ? 98.794 138.947 152.210 1.00 38.58 41 LYS C CA 1
ATOM 4049 C C . LYS C 3 41 ? 100.054 138.095 152.172 1.00 38.35 41 LYS C C 1
ATOM 4050 O O . LYS C 3 41 ? 100.669 137.936 151.113 0.23 37.35 41 LYS C O 1
ATOM 4056 N N . MET C 3 42 ? 100.433 137.548 153.329 1.00 38.42 42 MET C N 1
ATOM 4057 C CA . MET C 3 42 ? 101.703 136.840 153.443 1.00 34.67 42 MET C CA 1
ATOM 4058 C C . MET C 3 42 ? 101.753 135.579 152.593 1.00 38.12 42 MET C C 1
ATOM 4059 O O . MET C 3 42 ? 102.849 135.086 152.304 1.00 46.82 42 MET C O 1
ATOM 4064 N N . ASP C 3 43 ? 100.602 135.044 152.183 1.00 45.40 43 ASP C N 1
ATOM 4065 C CA . ASP C 3 43 ? 100.592 133.870 151.320 1.00 44.46 43 ASP C CA 1
ATOM 4066 C C . ASP C 3 43 ? 101.022 134.184 149.894 1.00 45.40 43 ASP C C 1
ATOM 4067 O O . ASP C 3 43 ? 101.292 133.252 149.129 1.00 52.88 43 ASP C O 1
ATOM 4072 N N . ASP C 3 44 ? 101.089 135.462 149.517 1.00 30.60 44 ASP C N 1
ATOM 4073 C CA . ASP C 3 44 ? 101.461 135.867 148.168 1.00 28.34 44 ASP C CA 1
ATOM 4074 C C . ASP C 3 44 ? 102.808 136.580 148.126 1.00 33.33 44 ASP C C 1
ATOM 4075 O O . ASP C 3 44 ? 103.128 137.232 147.128 0.42 35.60 44 ASP C O 1
ATOM 4080 N N . VAL C 3 45 ? 103.603 136.469 149.187 0.00 32.04 45 VAL C N 1
ATOM 4081 C CA . VAL C 3 45 ? 104.886 137.153 149.292 1.00 28.74 45 VAL C CA 1
ATOM 4082 C C . VAL C 3 45 ? 105.989 136.109 149.365 1.00 29.67 45 VAL C C 1
ATOM 4083 O O . VAL C 3 45 ? 105.942 135.206 150.210 1.00 27.32 45 VAL C O 1
ATOM 4087 N N . CYS C 3 46 ? 106.975 136.233 148.481 0.75 29.16 46 CYS C N 1
ATOM 4088 C CA . CYS C 3 46 ? 108.149 135.370 148.468 1.00 28.47 46 CYS C CA 1
ATOM 4089 C C . CYS C 3 46 ? 109.379 136.213 148.761 1.00 25.20 46 CYS C C 1
ATOM 4090 O O . CYS C 3 46 ? 109.571 137.269 148.151 0.58 24.71 46 CYS C O 1
ATOM 4093 N N . LEU C 3 47 ? 110.207 135.751 149.694 1.00 21.74 47 LEU C N 1
ATOM 4094 C CA . LEU C 3 47 ? 111.421 136.462 150.082 1.00 20.69 47 LEU C CA 1
ATOM 4095 C C . LEU C 3 47 ? 112.622 135.595 149.732 1.00 19.61 47 LEU C C 1
ATOM 4096 O O . LEU C 3 47 ? 112.813 134.524 150.317 0.00 20.88 47 LEU C O 1
ATOM 4101 N N . VAL C 3 48 ? 113.428 136.057 148.781 1.00 15.62 48 VAL C N 1
ATOM 4102 C CA . VAL C 3 48 ? 114.620 135.349 148.333 1.00 13.54 48 VAL C CA 1
ATOM 4103 C C . VAL C 3 48 ? 115.836 136.199 148.673 1.00 13.92 48 VAL C C 1
ATOM 4104 O O . VAL C 3 48 ? 115.873 137.394 148.358 0.49 17.87 48 VAL C O 1
ATOM 4108 N N . SER C 3 49 ? 116.817 135.590 149.333 1.00 11.97 49 SER C N 1
ATOM 4109 C CA . SER C 3 49 ? 117.999 136.312 149.776 1.00 12.37 49 SER C CA 1
ATOM 4110 C C . SER C 3 49 ? 119.247 135.499 149.472 1.00 13.61 49 SER C C 1
ATOM 4111 O O . SER C 3 49 ? 119.219 134.266 149.469 0.54 18.75 49 SER C O 1
ATOM 4114 N N . GLY C 3 50 ? 120.346 136.206 149.217 1.00 18.56 50 GLY C N 1
ATOM 4115 C CA . GLY C 3 50 ? 121.626 135.569 149.002 1.00 20.39 50 GLY C CA 1
ATOM 4116 C C . GLY C 3 50 ? 122.278 135.159 150.306 1.00 23.09 50 GLY C C 1
ATOM 4117 O O . GLY C 3 50 ? 121.738 135.340 151.396 1.00 21.75 50 GLY C O 1
ATOM 4118 N N . ILE C 3 51 ? 123.471 134.590 150.184 1.00 27.18 51 ILE C N 1
ATOM 4119 C CA . ILE C 3 51 ? 124.218 134.117 151.344 1.00 28.46 51 ILE C CA 1
ATOM 4120 C C . ILE C 3 51 ? 125.146 135.225 151.820 1.00 27.23 51 ILE C C 1
ATOM 4121 O O . ILE C 3 51 ? 125.883 135.821 151.027 1.00 25.71 51 ILE C O 1
ATOM 4126 N N . GLY C 3 52 ? 125.099 135.506 153.117 1.00 19.73 52 GLY C N 1
ATOM 4127 C CA . GLY C 3 52 ? 125.915 136.559 153.686 1.00 7.86 52 GLY C CA 1
ATOM 4128 C C . GLY C 3 52 ? 125.455 136.870 155.094 1.00 19.03 52 GLY C C 1
ATOM 4129 O O . GLY C 3 52 ? 124.749 136.075 155.718 0.00 21.48 52 GLY C O 1
ATOM 4130 N N . CYS C 3 53 ? 125.864 138.039 155.583 1.00 23.65 53 CYS C N 1
ATOM 4131 C CA . CYS C 3 53 ? 125.451 138.458 156.915 1.00 18.77 53 CYS C CA 1
ATOM 4132 C C . CYS C 3 53 ? 124.016 138.966 156.929 1.00 18.45 53 CYS C C 1
ATOM 4133 O O . CYS C 3 53 ? 123.350 138.901 157.968 1.00 23.47 53 CYS C O 1
ATOM 4136 N N . SER C 3 54 ? 123.528 139.472 155.798 1.00 20.50 54 SER C N 1
ATOM 4137 C CA . SER C 3 54 ? 122.160 139.952 155.675 1.00 13.96 54 SER C CA 1
ATOM 4138 C C . SER C 3 54 ? 121.209 138.898 155.126 1.00 18.40 54 SER C C 1
ATOM 4139 O O . SER C 3 54 ? 120.016 139.178 154.978 0.42 25.60 54 SER C O 1
ATOM 4142 N N . GLY C 3 55 ? 121.706 137.699 154.816 1.00 21.94 55 GLY C N 1
ATOM 4143 C CA . GLY C 3 55 ? 120.842 136.643 154.318 1.00 17.78 55 GLY C CA 1
ATOM 4144 C C . GLY C 3 55 ? 119.946 136.033 155.373 1.00 9.32 55 GLY C C 1
ATOM 4145 O O . GLY C 3 55 ? 118.916 135.442 155.031 0.00 19.76 55 GLY C O 1
ATOM 4146 N N . ARG C 3 56 ? 120.301 136.186 156.652 1.00 13.31 56 ARG C N 1
ATOM 4147 C CA . ARG C 3 56 ? 119.489 135.630 157.728 1.00 16.84 56 ARG C CA 1
ATOM 4148 C C . ARG C 3 56 ? 118.088 136.222 157.753 1.00 20.07 56 ARG C C 1
ATOM 4149 O O . ARG C 3 56 ? 117.191 135.637 158.369 0.45 18.32 56 ARG C O 1
ATOM 4157 N N . MET C 3 57 ? 117.881 137.366 157.098 1.00 22.47 57 MET C N 1
ATOM 4158 C CA . MET C 3 57 ? 116.546 137.936 156.984 1.00 14.28 57 MET C CA 1
ATOM 4159 C C . MET C 3 57 ? 115.579 136.994 156.282 1.00 12.23 57 MET C C 1
ATOM 4160 O O . MET C 3 57 ? 114.364 137.115 156.474 0.48 18.03 57 MET C O 1
ATOM 4165 N N . SER C 3 58 ? 116.085 136.058 155.481 1.00 31.13 58 SER C N 1
ATOM 4166 C CA . SER C 3 58 ? 115.228 135.083 154.820 1.00 20.96 58 SER C CA 1
ATOM 4167 C C . SER C 3 58 ? 114.891 133.893 155.708 1.00 21.11 58 SER C C 1
ATOM 4168 O O . SER C 3 58 ? 114.166 132.998 155.265 1.00 22.67 58 SER C O 1
ATOM 4171 N N . SER C 3 59 ? 115.405 133.848 156.934 1.00 24.28 59 SER C N 1
ATOM 4172 C CA . SER C 3 59 ? 115.113 132.763 157.860 1.00 20.20 59 SER C CA 1
ATOM 4173 C C . SER C 3 59 ? 114.155 133.178 158.968 1.00 26.01 59 SER C C 1
ATOM 4174 O O . SER C 3 59 ? 113.940 132.406 159.907 1.00 32.82 59 SER C O 1
ATOM 4177 N N . TYR C 3 60 ? 113.575 134.372 158.884 1.00 23.18 60 TYR C N 1
ATOM 4178 C CA . TYR C 3 60 ? 112.712 134.889 159.939 1.00 17.47 60 TYR C CA 1
ATOM 4179 C C . TYR C 3 60 ? 111.302 135.208 159.472 1.00 17.93 60 TYR C C 1
ATOM 4180 O O . TYR C 3 60 ? 110.346 134.958 160.209 0.44 25.74 60 TYR C O 1
ATOM 4189 N N . VAL C 3 61 ? 111.142 135.759 158.268 1.00 17.03 61 VAL C N 1
ATOM 4190 C CA . VAL C 3 61 ? 109.814 136.101 157.776 1.00 21.21 61 VAL C CA 1
ATOM 4191 C C . VAL C 3 61 ? 109.017 134.830 157.515 1.00 23.10 61 VAL C C 1
ATOM 4192 O O . VAL C 3 61 ? 109.522 133.861 156.931 0.45 24.39 61 VAL C O 1
ATOM 4196 N N . ASN C 3 62 ? 107.759 134.827 157.958 1.00 32.62 62 ASN C N 1
ATOM 4197 C CA . ASN C 3 62 ? 106.884 133.661 157.831 1.00 23.52 62 ASN C CA 1
ATOM 4198 C C . ASN C 3 62 ? 106.190 133.714 156.472 1.00 23.92 62 ASN C C 1
ATOM 4199 O O . ASN C 3 62 ? 105.042 134.138 156.333 1.00 32.70 62 ASN C O 1
ATOM 4204 N N . CYS C 3 63 ? 106.916 133.274 155.450 1.00 26.36 63 CYS C N 1
ATOM 4205 C CA . CYS C 3 63 ? 106.400 133.215 154.087 1.00 23.30 63 CYS C CA 1
ATOM 4206 C C . CYS C 3 63 ? 107.244 132.212 153.307 1.00 29.46 63 CYS C C 1
ATOM 4207 O O . CYS C 3 63 ? 108.019 131.445 153.887 1.00 35.58 63 CYS C O 1
ATOM 4210 N N . ASN C 3 64 ? 107.090 132.214 151.985 1.00 24.89 64 ASN C N 1
ATOM 4211 C CA . ASN C 3 64 ? 107.895 131.359 151.119 1.00 25.75 64 ASN C CA 1
ATOM 4212 C C . ASN C 3 64 ? 109.283 131.973 150.989 1.00 32.02 64 ASN C C 1
ATOM 4213 O O . ASN C 3 64 ? 109.457 133.007 150.333 1.00 33.55 64 ASN C O 1
ATOM 4218 N N . THR C 3 65 ? 110.273 131.336 151.605 1.00 30.87 65 THR C N 1
ATOM 4219 C CA . THR C 3 65 ? 111.611 131.892 151.725 1.00 26.57 65 THR C CA 1
ATOM 4220 C C . THR C 3 65 ? 112.612 131.051 150.945 1.00 24.67 65 THR C C 1
ATOM 4221 O O . THR C 3 65 ? 112.526 129.819 150.930 1.00 23.20 65 THR C O 1
ATOM 4225 N N . VAL C 3 66 ? 113.558 131.728 150.299 1.00 15.69 66 VAL C N 1
ATOM 4226 C CA . VAL C 3 66 ? 114.581 131.089 149.480 1.00 0.00 66 VAL C CA 1
ATOM 4227 C C . VAL C 3 66 ? 115.941 131.640 149.887 1.00 10.72 66 VAL C C 1
ATOM 4228 O O . VAL C 3 66 ? 116.100 132.854 150.052 1.00 29.33 66 VAL C O 1
ATOM 4232 N N . HIS C 3 67 ? 116.915 130.748 150.050 1.00 15.91 67 HIS C N 1
ATOM 4233 C CA . HIS C 3 67 ? 118.291 131.112 150.381 1.00 20.76 67 HIS C CA 1
ATOM 4234 C C . HIS C 3 67 ? 119.192 130.567 149.281 1.00 21.02 67 HIS C C 1
ATOM 4235 O O . HIS C 3 67 ? 119.453 129.361 149.228 1.00 28.88 67 HIS C O 1
ATOM 4242 N N . THR C 3 68 ? 119.667 131.451 148.409 1.00 17.26 68 THR C N 1
ATOM 4243 C CA . THR C 3 68 ? 120.410 131.065 147.222 1.00 16.93 68 THR C CA 1
ATOM 4244 C C . THR C 3 68 ? 121.913 131.136 147.481 1.00 21.96 68 THR C C 1
ATOM 4245 O O . THR C 3 68 ? 122.368 131.295 148.617 1.00 32.55 68 THR C O 1
ATOM 4249 N N . THR C 3 69 ? 122.696 131.007 146.412 1.00 27.58 69 THR C N 1
ATOM 4250 C CA . THR C 3 69 ? 124.146 131.069 146.491 1.00 28.70 69 THR C CA 1
ATOM 4251 C C . THR C 3 69 ? 124.622 132.517 146.371 1.00 26.87 69 THR C C 1
ATOM 4252 O O . THR C 3 69 ? 123.830 133.461 146.314 0.36 27.50 69 THR C O 1
ATOM 4256 N N . HIS C 3 70 ? 125.940 132.694 146.328 1.00 26.09 70 HIS C N 1
ATOM 4257 C CA . HIS C 3 70 ? 126.533 134.025 146.384 1.00 23.31 70 HIS C CA 1
ATOM 4258 C C . HIS C 3 70 ? 126.346 134.754 145.059 1.00 26.10 70 HIS C C 1
ATOM 4259 O O . HIS C 3 70 ? 126.890 134.340 144.031 1.00 32.95 70 HIS C O 1
ATOM 4266 N N . GLY C 3 71 ? 125.580 135.842 145.088 1.00 28.80 71 GLY C N 1
ATOM 4267 C CA . GLY C 3 71 ? 125.425 136.708 143.940 1.00 31.88 71 GLY C CA 1
ATOM 4268 C C . GLY C 3 71 ? 124.380 136.285 142.934 1.00 38.46 71 GLY C C 1
ATOM 4269 O O . GLY C 3 71 ? 124.153 137.017 141.962 1.00 36.44 71 GLY C O 1
ATOM 4270 N N . ARG C 3 72 ? 123.730 135.140 143.129 1.00 36.73 72 ARG C N 1
ATOM 4271 C CA . ARG C 3 72 ? 122.753 134.629 142.178 1.00 34.01 72 ARG C CA 1
ATOM 4272 C C . ARG C 3 72 ? 121.315 134.881 142.612 1.00 30.10 72 ARG C C 1
ATOM 4273 O O . ARG C 3 72 ? 120.391 134.406 141.947 0.00 28.06 72 ARG C O 1
ATOM 4281 N N . ALA C 3 73 ? 121.105 135.626 143.700 1.00 23.75 73 ALA C N 1
ATOM 4282 C CA . ALA C 3 73 ? 119.756 135.806 144.229 1.00 22.09 73 ALA C CA 1
ATOM 4283 C C . ALA C 3 73 ? 118.842 136.488 143.217 1.00 20.79 73 ALA C C 1
ATOM 4284 O O . ALA C 3 73 ? 117.660 136.141 143.104 0.00 22.38 73 ALA C O 1
ATOM 4286 N N . VAL C 3 74 ? 119.372 137.460 142.473 1.00 23.57 74 VAL C N 1
ATOM 4287 C CA . VAL C 3 74 ? 118.548 138.196 141.520 1.00 12.75 74 VAL C CA 1
ATOM 4288 C C . VAL C 3 74 ? 118.056 137.275 140.409 1.00 21.05 74 VAL C C 1
ATOM 4289 O O . VAL C 3 74 ? 116.922 137.406 139.939 0.00 21.78 74 VAL C O 1
ATOM 4293 N N . ALA C 3 75 ? 118.892 136.329 139.975 1.00 24.47 75 ALA C N 1
ATOM 4294 C CA . ALA C 3 75 ? 118.481 135.418 138.908 1.00 22.15 75 ALA C CA 1
ATOM 4295 C C . ALA C 3 75 ? 117.384 134.465 139.374 1.00 26.16 75 ALA C C 1
ATOM 4296 O O . ALA C 3 75 ? 116.410 134.227 138.647 0.00 23.48 75 ALA C O 1
ATOM 4298 N N . TYR C 3 76 ? 117.524 133.907 140.580 1.00 31.67 76 TYR C N 1
ATOM 4299 C CA . TYR C 3 76 ? 116.468 133.059 141.124 1.00 24.73 76 TYR C CA 1
ATOM 4300 C C . TYR C 3 76 ? 115.177 133.845 141.302 1.00 21.60 76 TYR C C 1
ATOM 4301 O O . TYR C 3 76 ? 114.086 133.333 141.023 1.00 28.16 76 TYR C O 1
ATOM 4310 N N . ALA C 3 77 ? 115.281 135.090 141.771 1.00 14.25 77 ALA C N 1
ATOM 4311 C CA . ALA C 3 77 ? 114.095 135.927 141.914 1.00 7.52 77 ALA C CA 1
ATOM 4312 C C . ALA C 3 77 ? 113.442 136.197 140.566 1.00 10.71 77 ALA C C 1
ATOM 4313 O O . ALA C 3 77 ? 112.210 136.187 140.454 0.24 19.85 77 ALA C O 1
ATOM 4315 N N . THR C 3 78 ? 114.248 136.458 139.536 1.00 15.72 78 THR C N 1
ATOM 4316 C CA . THR C 3 78 ? 113.704 136.679 138.201 1.00 19.70 78 THR C CA 1
ATOM 4317 C C . THR C 3 78 ? 112.965 135.446 137.705 1.00 26.34 78 THR C C 1
ATOM 4318 O O . THR C 3 78 ? 111.861 135.552 137.159 1.00 36.79 78 THR C O 1
ATOM 4322 N N . GLY C 3 79 ? 113.557 134.266 137.897 1.00 33.39 79 GLY C N 1
ATOM 4323 C CA . GLY C 3 79 ? 112.879 133.042 137.497 1.00 20.17 79 GLY C CA 1
ATOM 4324 C C . GLY C 3 79 ? 111.573 132.829 138.239 1.00 21.30 79 GLY C C 1
ATOM 4325 O O . GLY C 3 79 ? 110.556 132.475 137.637 1.00 28.58 79 GLY C O 1
ATOM 4326 N N . ILE C 3 80 ? 111.582 133.056 139.555 1.00 26.49 80 ILE C N 1
ATOM 4327 C CA . ILE C 3 80 ? 110.377 132.865 140.359 1.00 8.82 80 ILE C CA 1
ATOM 4328 C C . ILE C 3 80 ? 109.281 133.825 139.913 1.00 6.42 80 ILE C C 1
ATOM 4329 O O . ILE C 3 80 ? 108.121 133.433 139.735 1.00 19.99 80 ILE C O 1
ATOM 4334 N N . LYS C 3 81 ? 109.633 135.098 139.719 1.00 22.07 81 LYS C N 1
ATOM 4335 C CA . LYS C 3 81 ? 108.644 136.087 139.306 1.00 22.81 81 LYS C CA 1
ATOM 4336 C C . LYS C 3 81 ? 108.103 135.785 137.916 1.00 20.66 81 LYS C C 1
ATOM 4337 O O . LYS C 3 81 ? 106.901 135.930 137.669 1.00 26.50 81 LYS C O 1
ATOM 4343 N N . MET C 3 82 ? 108.971 135.364 136.993 1.00 16.29 82 MET C N 1
ATOM 4344 C CA . MET C 3 82 ? 108.512 135.042 135.648 1.00 21.25 82 MET C CA 1
ATOM 4345 C C . MET C 3 82 ? 107.614 133.813 135.644 1.00 30.16 82 MET C C 1
ATOM 4346 O O . MET C 3 82 ? 106.701 133.717 134.817 1.00 35.32 82 MET C O 1
ATOM 4351 N N . ALA C 3 83 ? 107.858 132.864 136.551 1.00 30.84 83 ALA C N 1
ATOM 4352 C CA . ALA C 3 83 ? 106.979 131.702 136.656 1.00 22.45 83 ALA C CA 1
ATOM 4353 C C . ALA C 3 83 ? 105.586 132.097 137.135 1.00 24.14 83 ALA C C 1
ATOM 4354 O O . ALA C 3 83 ? 104.582 131.588 136.623 1.00 26.66 83 ALA C O 1
ATOM 4356 N N . ASN C 3 84 ? 105.503 133.002 138.111 1.00 25.10 84 ASN C N 1
ATOM 4357 C CA . ASN C 3 84 ? 104.234 133.440 138.694 1.00 24.91 84 ASN C CA 1
ATOM 4358 C C . ASN C 3 84 ? 104.175 134.960 138.643 1.00 29.47 84 ASN C C 1
ATOM 4359 O O . ASN C 3 84 ? 104.447 135.639 139.643 1.00 29.53 84 ASN C O 1
ATOM 4364 N N . PRO C 3 85 ? 103.812 135.537 137.487 1.00 33.30 85 PRO C N 1
ATOM 4365 C CA . PRO C 3 85 ? 103.856 136.991 137.295 1.00 30.43 85 PRO C CA 1
ATOM 4366 C C . PRO C 3 85 ? 102.646 137.735 137.857 1.00 31.37 85 PRO C C 1
ATOM 4367 O O . PRO C 3 85 ? 102.125 138.667 137.244 1.00 38.97 85 PRO C O 1
ATOM 4371 N N . SER C 3 86 ? 102.202 137.325 139.044 1.00 28.20 86 SER C N 1
ATOM 4372 C CA . SER C 3 86 ? 101.099 138.003 139.709 1.00 28.53 86 SER C CA 1
ATOM 4373 C C . SER C 3 86 ? 101.305 138.169 141.207 0.00 32.33 86 SER C C 1
ATOM 4374 O O . SER C 3 86 ? 100.397 138.667 141.881 1.00 33.32 86 SER C O 1
ATOM 4377 N N . LYS C 3 87 ? 102.451 137.777 141.749 1.00 35.31 87 LYS C N 1
ATOM 4378 C CA . LYS C 3 87 ? 102.725 137.841 143.177 1.00 32.68 87 LYS C CA 1
ATOM 4379 C C . LYS C 3 87 ? 103.884 138.801 143.436 1.00 36.49 87 LYS C C 1
ATOM 4380 O O . LYS C 3 87 ? 104.523 139.305 142.511 0.86 38.51 87 LYS C O 1
ATOM 4386 N N . HIS C 3 88 ? 104.147 139.050 144.715 1.00 29.47 88 HIS C N 1
ATOM 4387 C CA . HIS C 3 88 ? 105.158 140.003 145.148 1.00 27.79 88 HIS C CA 1
ATOM 4388 C C . HIS C 3 88 ? 106.376 139.253 145.669 1.00 29.38 88 HIS C C 1
ATOM 4389 O O . HIS C 3 88 ? 106.248 138.383 146.538 0.71 29.91 88 HIS C O 1
ATOM 4396 N N . VAL C 3 89 ? 107.549 139.593 145.143 0.72 27.64 89 VAL C N 1
ATOM 4397 C CA . VAL C 3 89 ? 108.807 138.965 145.533 1.00 30.97 89 VAL C CA 1
ATOM 4398 C C . VAL C 3 89 ? 109.781 140.056 145.959 1.00 26.79 89 VAL C C 1
ATOM 4399 O O . VAL C 3 89 ? 109.899 141.088 145.290 0.60 22.65 89 VAL C O 1
ATOM 4403 N N . ILE C 3 90 ? 110.461 139.836 147.082 1.00 26.11 90 ILE C N 1
ATOM 4404 C CA . ILE C 3 90 ? 111.384 140.805 147.661 1.00 22.91 90 ILE C CA 1
ATOM 4405 C C . ILE C 3 90 ? 112.764 140.168 147.746 1.00 18.44 90 ILE C C 1
ATOM 4406 O O . ILE C 3 90 ? 112.905 139.045 148.242 0.47 19.93 90 ILE C O 1
ATOM 4411 N N . VAL C 3 91 ? 113.775 140.886 147.265 0.83 18.67 91 VAL C N 1
ATOM 4412 C CA . VAL C 3 91 ? 115.159 140.425 147.266 1.00 19.32 91 VAL C CA 1
ATOM 4413 C C . VAL C 3 91 ? 115.924 141.227 148.305 1.00 25.31 91 VAL C C 1
ATOM 4414 O O . VAL C 3 91 ? 115.833 142.459 148.331 0.00 18.21 91 VAL C O 1
ATOM 4418 N N . VAL C 3 92 ? 116.673 140.535 149.160 1.00 16.21 92 VAL C N 1
ATOM 4419 C CA . VAL C 3 92 ? 117.506 141.167 150.177 1.00 14.02 92 VAL C CA 1
ATOM 4420 C C . VAL C 3 92 ? 118.930 140.659 150.010 1.00 16.58 92 VAL C C 1
ATOM 4421 O O . VAL C 3 92 ? 119.161 139.445 150.010 1.00 27.72 92 VAL C O 1
ATOM 4425 N N . SER C 3 93 ? 119.881 141.581 149.869 0.73 18.08 93 SER C N 1
ATOM 4426 C CA . SER C 3 93 ? 121.271 141.180 149.697 1.00 16.63 93 SER C CA 1
ATOM 4427 C C . SER C 3 93 ? 122.189 142.281 150.206 1.00 17.85 93 SER C C 1
ATOM 4428 O O . SER C 3 93 ? 121.779 143.430 150.372 1.00 28.15 93 SER C O 1
ATOM 4431 N N . GLY C 3 94 ? 123.444 141.911 150.458 1.00 5.68 94 GLY C N 1
ATOM 4432 C CA . GLY C 3 94 ? 124.439 142.838 150.953 1.00 16.17 94 GLY C CA 1
ATOM 4433 C C . GLY C 3 94 ? 125.263 143.460 149.841 1.00 23.13 94 GLY C C 1
ATOM 4434 O O . GLY C 3 94 ? 124.974 143.320 148.652 1.00 29.56 94 GLY C O 1
ATOM 4435 N N . ASP C 3 95 ? 126.318 144.169 150.253 1.00 23.38 95 ASP C N 1
ATOM 4436 C CA . ASP C 3 95 ? 127.215 144.801 149.290 1.00 21.33 95 ASP C CA 1
ATOM 4437 C C . ASP C 3 95 ? 128.222 143.816 148.710 1.00 26.27 95 ASP C C 1
ATOM 4438 O O . ASP C 3 95 ? 128.639 143.976 147.557 1.00 20.59 95 ASP C O 1
ATOM 4443 N N . GLY C 3 96 ? 128.627 142.804 149.480 1.00 22.91 96 GLY C N 1
ATOM 4444 C CA . GLY C 3 96 ? 129.436 141.731 148.926 1.00 13.24 96 GLY C CA 1
ATOM 4445 C C . GLY C 3 96 ? 128.678 140.851 147.958 1.00 23.04 96 GLY C C 1
ATOM 4446 O O . GLY C 3 96 ? 129.296 140.121 147.178 0.79 24.92 96 GLY C O 1
ATOM 4447 N N . ASP C 3 97 ? 127.351 140.911 148.000 1.00 31.12 97 ASP C N 1
ATOM 4448 C CA . ASP C 3 97 ? 126.466 140.276 147.035 1.00 19.82 97 ASP C CA 1
ATOM 4449 C C . ASP C 3 97 ? 126.405 141.121 145.771 1.00 25.64 97 ASP C C 1
ATOM 4450 O O . ASP C 3 97 ? 127.328 141.893 145.492 0.60 29.50 97 ASP C O 1
ATOM 4455 N N . GLY C 3 98 ? 125.326 140.983 145.008 1.00 38.47 98 GLY C N 1
ATOM 4456 C CA . GLY C 3 98 ? 125.245 141.386 143.616 1.00 36.48 98 GLY C CA 1
ATOM 4457 C C . GLY C 3 98 ? 125.809 142.730 143.193 0.23 31.30 98 GLY C C 1
ATOM 4458 O O . GLY C 3 98 ? 125.743 143.065 142.010 1.00 39.39 98 GLY C O 1
ATOM 4459 N N . PHE C 3 99 ? 126.312 143.538 144.121 1.00 24.77 99 PHE C N 1
ATOM 4460 C CA . PHE C 3 99 ? 127.130 144.682 143.736 1.00 24.11 99 PHE C CA 1
ATOM 4461 C C . PHE C 3 99 ? 128.627 144.407 143.808 1.00 20.60 99 PHE C C 1
ATOM 4462 O O . PHE C 3 99 ? 129.419 145.299 143.488 0.53 25.35 99 PHE C O 1
ATOM 4470 N N . ALA C 3 100 ? 129.038 143.205 144.212 1.00 34.75 100 ALA C N 1
ATOM 4471 C CA . ALA C 3 100 ? 130.449 142.831 144.207 1.00 23.09 100 ALA C CA 1
ATOM 4472 C C . ALA C 3 100 ? 130.732 141.665 143.270 1.00 22.43 100 ALA C C 1
ATOM 4473 O O . ALA C 3 100 ? 131.584 141.785 142.385 1.00 32.96 100 ALA C O 1
ATOM 4475 N N . ILE C 3 101 ? 130.040 140.538 143.433 1.00 29.53 101 ILE C N 1
ATOM 4476 C CA . ILE C 3 101 ? 130.290 139.349 142.627 1.00 30.30 101 ILE C CA 1
ATOM 4477 C C . ILE C 3 101 ? 129.209 139.224 141.563 1.00 33.25 101 ILE C C 1
ATOM 4478 O O . ILE C 3 101 ? 129.473 138.786 140.437 1.00 40.10 101 ILE C O 1
ATOM 4483 N N . GLY C 3 102 ? 127.989 139.628 141.903 1.00 21.58 102 GLY C N 1
ATOM 4484 C CA . GLY C 3 102 ? 126.884 139.542 140.971 1.00 26.51 102 GLY C CA 1
ATOM 4485 C C . GLY C 3 102 ? 126.569 140.859 140.296 1.00 32.43 102 GLY C C 1
ATOM 4486 O O . GLY C 3 102 ? 125.408 141.137 139.983 1.00 44.46 102 GLY C O 1
ATOM 4487 N N . GLY C 3 103 ? 127.597 141.683 140.073 1.00 23.85 103 GLY C N 1
ATOM 4488 C CA . GLY C 3 103 ? 127.376 142.984 139.459 1.00 20.64 103 GLY C CA 1
ATOM 4489 C C . GLY C 3 103 ? 126.708 142.888 138.102 1.00 30.86 103 GLY C C 1
ATOM 4490 O O . GLY C 3 103 ? 125.835 143.695 137.769 1.00 37.71 103 GLY C O 1
ATOM 4491 N N . ASN C 3 104 ? 127.102 141.895 137.304 1.00 31.28 104 ASN C N 1
ATOM 4492 C CA . ASN C 3 104 ? 126.485 141.709 135.996 1.00 35.51 104 ASN C CA 1
ATOM 4493 C C . ASN C 3 104 ? 125.000 141.402 136.128 1.00 43.07 104 ASN C C 1
ATOM 4494 O O . ASN C 3 104 ? 124.179 141.931 135.368 1.00 46.50 104 ASN C O 1
ATOM 4499 N N . HIS C 3 105 ? 124.633 140.550 137.088 1.00 30.46 105 HIS C N 1
ATOM 4500 C CA . HIS C 3 105 ? 123.230 140.184 137.258 1.00 26.90 105 HIS C CA 1
ATOM 4501 C C . HIS C 3 105 ? 122.390 141.397 137.633 1.00 25.36 105 HIS C C 1
ATOM 4502 O O . HIS C 3 105 ? 121.310 141.616 137.073 1.00 41.98 105 HIS C O 1
ATOM 4509 N N . THR C 3 106 ? 122.876 142.206 138.580 1.00 22.00 106 THR C N 1
ATOM 4510 C CA . THR C 3 106 ? 122.137 143.398 138.985 1.00 31.93 106 THR C CA 1
ATOM 4511 C C . THR C 3 106 ? 122.036 144.400 137.842 1.00 31.02 106 THR C C 1
ATOM 4512 O O . THR C 3 106 ? 120.971 144.988 137.615 1.00 37.16 106 THR C O 1
ATOM 4516 N N . MET C 3 107 ? 123.133 144.606 137.109 1.00 22.49 107 MET C N 1
ATOM 4517 C CA . MET C 3 107 ? 123.105 145.547 135.994 1.00 28.41 107 MET C CA 1
ATOM 4518 C C . MET C 3 107 ? 122.112 145.108 134.927 1.00 34.14 107 MET C C 1
ATOM 4519 O O . MET C 3 107 ? 121.342 145.925 134.408 1.00 44.33 107 MET C O 1
ATOM 4524 N N . HIS C 3 108 ? 122.095 143.815 134.596 1.00 23.37 108 HIS C N 1
ATOM 4525 C CA . HIS C 3 108 ? 121.183 143.342 133.563 1.00 27.61 108 HIS C CA 1
ATOM 4526 C C . HIS C 3 108 ? 119.737 143.341 134.043 1.00 30.35 108 HIS C C 1
ATOM 4527 O O . HIS C 3 108 ? 118.822 143.593 133.248 1.00 40.01 108 HIS C O 1
ATOM 4534 N N . ALA C 3 109 ? 119.507 143.066 135.331 1.00 26.51 109 ALA C N 1
ATOM 4535 C CA . ALA C 3 109 ? 118.159 143.172 135.877 1.00 19.97 109 ALA C CA 1
ATOM 4536 C C . ALA C 3 109 ? 117.655 144.606 135.808 1.00 32.53 109 ALA C C 1
ATOM 4537 O O . ALA C 3 109 ? 116.485 144.847 135.487 1.00 33.33 109 ALA C O 1
ATOM 4539 N N . CYS C 3 110 ? 118.523 145.573 136.111 1.00 36.33 110 CYS C N 1
ATOM 4540 C CA . CYS C 3 110 ? 118.150 146.974 135.941 1.00 24.36 110 CYS C CA 1
ATOM 4541 C C . CYS C 3 110 ? 117.864 147.290 134.479 1.00 28.49 110 CYS C C 1
ATOM 4542 O O . CYS C 3 110 ? 116.918 148.021 134.166 0.51 34.14 110 CYS C O 1
ATOM 4545 N N . ARG C 3 111 ? 118.678 146.749 133.568 1.00 38.55 111 ARG C N 1
ATOM 4546 C CA . ARG C 3 111 ? 118.510 147.049 132.149 1.00 37.56 111 ARG C CA 1
ATOM 4547 C C . ARG C 3 111 ? 117.170 146.543 131.628 1.00 34.75 111 ARG C C 1
ATOM 4548 O O . ARG C 3 111 ? 116.417 147.291 130.994 0.00 41.26 111 ARG C O 1
ATOM 4556 N N . ARG C 3 112 ? 116.851 145.274 131.886 1.00 32.99 112 ARG C N 1
ATOM 4557 C CA . ARG C 3 112 ? 115.620 144.703 131.352 1.00 27.92 112 ARG C CA 1
ATOM 4558 C C . ARG C 3 112 ? 114.387 145.055 132.175 1.00 35.66 112 ARG C C 1
ATOM 4559 O O . ARG C 3 112 ? 113.271 144.756 131.739 1.00 39.74 112 ARG C O 1
ATOM 4567 N N . ASN C 3 113 ? 114.563 145.681 133.341 1.00 40.69 113 ASN C N 1
ATOM 4568 C CA . ASN C 3 113 ? 113.461 146.201 134.153 1.00 35.27 113 ASN C CA 1
ATOM 4569 C C . ASN C 3 113 ? 112.474 145.097 134.538 1.00 34.06 113 ASN C C 1
ATOM 4570 O O . ASN C 3 113 ? 111.304 145.106 134.154 0.43 38.14 113 ASN C O 1
ATOM 4575 N N . ILE C 3 114 ? 112.968 144.144 135.310 1.00 31.11 114 ILE C N 1
ATOM 4576 C CA . ILE C 3 114 ? 112.132 143.080 135.854 1.00 28.76 114 ILE C CA 1
ATOM 4577 C C . ILE C 3 114 ? 111.476 143.583 137.132 1.00 27.83 114 ILE C C 1
ATOM 4578 O O . ILE C 3 114 ? 112.063 144.359 137.894 0.00 28.51 114 ILE C O 1
ATOM 4583 N N . ASP C 3 115 ? 110.237 143.151 137.366 0.96 32.70 115 ASP C N 1
ATOM 4584 C CA . ASP C 3 115 ? 109.437 143.632 138.494 1.00 29.38 115 ASP C CA 1
ATOM 4585 C C . ASP C 3 115 ? 109.951 142.993 139.782 1.00 19.02 115 ASP C C 1
ATOM 4586 O O . ASP C 3 115 ? 109.386 142.034 140.312 0.00 27.51 115 ASP C O 1
ATOM 4591 N N . LEU C 3 116 ? 111.041 143.548 140.298 1.00 22.57 116 LEU C N 1
ATOM 4592 C CA . LEU C 3 116 ? 111.653 143.077 141.531 1.00 22.04 116 LEU C CA 1
ATOM 4593 C C . LEU C 3 116 ? 111.628 144.182 142.579 1.00 22.81 116 LEU C C 1
ATOM 4594 O O . LEU C 3 116 ? 111.198 145.309 142.323 0.00 22.87 116 LEU C O 1
ATOM 4599 N N . ASN C 3 117 ? 112.099 143.840 143.775 1.00 23.15 117 ASN C N 1
ATOM 4600 C CA . ASN C 3 117 ? 112.113 144.732 144.931 1.00 18.36 117 ASN C CA 1
ATOM 4601 C C . ASN C 3 117 ? 113.467 144.674 145.625 1.00 19.20 117 ASN C C 1
ATOM 4602 O O . ASN C 3 117 ? 113.567 144.460 146.835 1.00 21.88 117 ASN C O 1
ATOM 4607 N N . PHE C 3 118 ? 114.531 144.845 144.843 1.00 16.05 118 PHE C N 1
ATOM 4608 C CA . PHE C 3 118 ? 115.893 144.716 145.351 1.00 9.45 118 PHE C CA 1
ATOM 4609 C C . PHE C 3 118 ? 116.139 145.647 146.533 1.00 18.65 118 PHE C C 1
ATOM 4610 O O . PHE C 3 118 ? 115.835 146.840 146.476 1.00 22.89 118 PHE C O 1
ATOM 4618 N N . ILE C 3 119 ? 116.696 145.090 147.608 1.00 16.53 119 ILE C N 1
ATOM 4619 C CA . ILE C 3 119 ? 117.046 145.835 148.811 1.00 7.35 119 ILE C CA 1
ATOM 4620 C C . ILE C 3 119 ? 118.474 145.466 149.184 1.00 17.15 119 ILE C C 1
ATOM 4621 O O . ILE C 3 119 ? 118.762 144.295 149.470 1.00 35.23 119 ILE C O 1
ATOM 4626 N N . LEU C 3 120 ? 119.356 146.461 149.206 1.00 5.27 120 LEU C N 1
ATOM 4627 C CA . LEU C 3 120 ? 120.770 146.260 149.485 1.00 0.00 120 LEU C CA 1
ATOM 4628 C C . LEU C 3 120 ? 121.094 146.813 150.865 1.00 5.89 120 LEU C C 1
ATOM 4629 O O . LEU C 3 120 ? 120.979 148.020 151.098 0.00 15.41 120 LEU C O 1
ATOM 4634 N N . VAL C 3 121 ? 121.501 145.928 151.767 1.00 11.03 121 VAL C N 1
ATOM 4635 C CA . VAL C 3 121 ? 121.951 146.311 153.099 1.00 6.44 121 VAL C CA 1
ATOM 4636 C C . VAL C 3 121 ? 123.421 146.697 152.990 1.00 22.84 121 VAL C C 1
ATOM 4637 O O . VAL C 3 121 ? 124.270 145.860 152.676 1.00 32.90 121 VAL C O 1
ATOM 4641 N N . ASN C 3 122 ? 123.723 147.964 153.252 1.00 14.69 122 ASN C N 1
ATOM 4642 C CA . ASN C 3 122 ? 125.061 148.511 153.060 1.00 8.53 122 ASN C CA 1
ATOM 4643 C C . ASN C 3 122 ? 125.736 148.671 154.417 1.00 11.00 122 ASN C C 1
ATOM 4644 O O . ASN C 3 122 ? 125.357 149.540 155.208 0.43 14.59 122 ASN C O 1
ATOM 4649 N N . ASN C 3 123 ? 126.736 147.833 154.683 1.00 10.69 123 ASN C N 1
ATOM 4650 C CA . ASN C 3 123 ? 127.558 147.949 155.878 1.00 17.26 123 ASN C CA 1
ATOM 4651 C C . ASN C 3 123 ? 129.016 148.244 155.557 1.00 25.40 123 ASN C C 1
ATOM 4652 O O . ASN C 3 123 ? 129.836 148.321 156.477 0.00 18.35 123 ASN C O 1
ATOM 4657 N N . PHE C 3 124 ? 129.358 148.386 154.275 1.00 20.54 124 PHE C N 1
ATOM 4658 C CA . PHE C 3 124 ? 130.647 148.856 153.774 1.00 6.41 124 PHE C CA 1
ATOM 4659 C C . PHE C 3 124 ? 131.783 147.853 153.944 1.00 8.50 124 PHE C C 1
ATOM 4660 O O . PHE C 3 124 ? 132.937 148.199 153.671 0.00 17.86 124 PHE C O 1
ATOM 4668 N N . ILE C 3 125 ? 131.504 146.624 154.379 1.00 10.38 125 ILE C N 1
ATOM 4669 C CA . ILE C 3 125 ? 132.512 145.579 154.495 1.00 8.90 125 ILE C CA 1
ATOM 4670 C C . ILE C 3 125 ? 131.871 144.229 154.195 1.00 19.28 125 ILE C C 1
ATOM 4671 O O . ILE C 3 125 ? 130.674 144.128 153.914 1.00 17.67 125 ILE C O 1
ATOM 4676 N N . TYR C 3 126 ? 132.693 143.181 154.255 0.84 19.14 126 TYR C N 1
ATOM 4677 C CA . TYR C 3 126 ? 132.226 141.797 154.264 1.00 13.91 126 TYR C CA 1
ATOM 4678 C C . TYR C 3 126 ? 132.104 141.388 155.725 1.00 17.79 126 TYR C C 1
ATOM 4679 O O . TYR C 3 126 ? 133.051 140.890 156.334 1.00 24.99 126 TYR C O 1
ATOM 4688 N N . GLY C 3 127 ? 130.924 141.616 156.302 1.00 17.97 127 GLY C N 1
ATOM 4689 C CA . GLY C 3 127 ? 130.758 141.404 157.732 1.00 19.13 127 GLY C CA 1
ATOM 4690 C C . GLY C 3 127 ? 130.879 139.950 158.146 1.00 19.89 127 GLY C C 1
ATOM 4691 O O . GLY C 3 127 ? 131.511 139.638 159.159 1.00 27.68 127 GLY C O 1
ATOM 4692 N N . LEU C 3 128 ? 130.274 139.042 157.377 1.00 12.21 128 LEU C N 1
ATOM 4693 C CA . LEU C 3 128 ? 130.248 137.636 157.774 1.00 23.79 128 LEU C CA 1
ATOM 4694 C C . LEU C 3 128 ? 131.647 137.035 157.794 1.00 17.16 128 LEU C C 1
ATOM 4695 O O . LEU C 3 128 ? 131.980 136.250 158.690 1.00 19.44 128 LEU C O 1
ATOM 4700 N N . THR C 3 129 ? 132.481 137.391 156.817 0.00 21.05 129 THR C N 1
ATOM 4701 C CA . THR C 3 129 ? 133.829 136.849 156.697 1.00 21.28 129 THR C CA 1
ATOM 4702 C C . THR C 3 129 ? 134.875 137.711 157.394 1.00 22.67 129 THR C C 1
ATOM 4703 O O . THR C 3 129 ? 136.031 137.758 156.953 1.00 23.06 129 THR C O 1
ATOM 4707 N N . ASN C 3 130 ? 134.490 138.398 158.469 1.00 24.52 130 ASN C N 1
ATOM 4708 C CA . ASN C 3 130 ? 135.408 139.134 159.340 1.00 19.51 130 ASN C CA 1
ATOM 4709 C C . ASN C 3 130 ? 136.158 140.239 158.591 1.00 22.33 130 ASN C C 1
ATOM 4710 O O . ASN C 3 130 ? 137.384 140.230 158.469 1.00 22.51 130 ASN C O 1
ATOM 4715 N N . SER C 3 131 ? 135.383 141.202 158.092 0.63 23.58 131 SER C N 1
ATOM 4716 C CA . SER C 3 131 ? 135.877 142.528 157.711 1.00 18.24 131 SER C CA 1
ATOM 4717 C C . SER C 3 131 ? 136.914 142.471 156.586 1.00 17.07 131 SER C C 1
ATOM 4718 O O . SER C 3 131 ? 138.084 142.807 156.765 1.00 23.61 131 SER C O 1
ATOM 4721 N N . GLN C 3 132 ? 136.462 142.039 155.413 1.00 22.54 132 GLN C N 1
ATOM 4722 C CA . GLN C 3 132 ? 137.245 142.222 154.198 1.00 18.33 132 GLN C CA 1
ATOM 4723 C C . GLN C 3 132 ? 136.922 143.591 153.601 1.00 14.99 132 GLN C C 1
ATOM 4724 O O . GLN C 3 132 ? 136.253 144.423 154.219 0.00 20.66 132 GLN C O 1
ATOM 4730 N N . THR C 3 133 ? 137.395 143.841 152.384 1.00 10.22 133 THR C N 1
ATOM 4731 C CA . THR C 3 133 ? 137.215 145.128 151.723 1.00 16.31 133 THR C CA 1
ATOM 4732 C C . THR C 3 133 ? 136.079 145.022 150.713 1.00 22.50 133 THR C C 1
ATOM 4733 O O . THR C 3 133 ? 136.152 144.227 149.770 1.00 25.72 133 THR C O 1
ATOM 4737 N N . SER C 3 134 ? 135.035 145.816 150.918 1.00 16.09 134 SER C N 1
ATOM 4738 C CA . SER C 3 134 ? 133.883 145.884 150.033 1.00 11.27 134 SER C CA 1
ATOM 4739 C C . SER C 3 134 ? 134.130 146.864 148.898 1.00 18.80 134 SER C C 1
ATOM 4740 O O . SER C 3 134 ? 135.001 147.734 148.990 0.00 20.15 134 SER C O 1
ATOM 4743 N N . PRO C 3 135 ? 133.376 146.751 147.801 1.00 15.24 135 PRO C N 1
ATOM 4744 C CA . PRO C 3 135 ? 133.447 147.775 146.748 1.00 18.24 135 PRO C CA 1
ATOM 4745 C C . PRO C 3 135 ? 132.849 149.114 147.151 1.00 25.71 135 PRO C C 1
ATOM 4746 O O . PRO C 3 135 ? 132.819 150.030 146.321 1.00 32.49 135 PRO C O 1
ATOM 4750 N N . THR C 3 136 ? 132.370 149.258 148.386 1.00 22.01 136 THR C N 1
ATOM 4751 C CA . THR C 3 136 ? 131.816 150.514 148.875 1.00 18.04 136 THR C CA 1
ATOM 4752 C C . THR C 3 136 ? 132.558 151.040 150.097 1.00 14.16 136 THR C C 1
ATOM 4753 O O . THR C 3 136 ? 132.101 152.006 150.719 1.00 26.00 136 THR C O 1
ATOM 4757 N N . THR C 3 137 ? 133.681 150.433 150.457 1.00 12.33 137 THR C N 1
ATOM 4758 C CA . THR C 3 137 ? 134.449 150.889 151.611 1.00 15.37 137 THR C CA 1
ATOM 4759 C C . THR C 3 137 ? 135.220 152.155 151.254 0.85 25.06 137 THR C C 1
ATOM 4760 O O . THR C 3 137 ? 135.957 152.164 150.263 0.00 22.20 137 THR C O 1
ATOM 4764 N N . PRO C 3 138 ? 135.073 153.233 152.019 1.00 26.62 138 PRO C N 1
ATOM 4765 C CA . PRO C 3 138 ? 135.838 154.449 151.728 1.00 21.59 138 PRO C CA 1
ATOM 4766 C C . PRO C 3 138 ? 137.326 154.239 151.951 1.00 18.03 138 PRO C C 1
ATOM 4767 O O . PRO C 3 138 ? 137.748 153.427 152.777 0.00 22.56 138 PRO C O 1
ATOM 4771 N N . ASN C 3 139 ? 138.125 154.987 151.195 1.00 26.90 139 ASN C N 1
ATOM 4772 C CA . ASN C 3 139 ? 139.572 154.870 151.285 1.00 24.18 139 ASN C CA 1
ATOM 4773 C C . ASN C 3 139 ? 140.073 155.364 152.638 1.00 20.24 139 ASN C C 1
ATOM 4774 O O . ASN C 3 139 ? 139.472 156.235 153.270 1.00 28.48 139 ASN C O 1
ATOM 4779 N N . GLY C 3 140 ? 141.193 154.794 153.078 1.00 15.03 140 GLY C N 1
ATOM 4780 C CA . GLY C 3 140 ? 141.815 155.176 154.324 1.00 23.79 140 GLY C CA 1
ATOM 4781 C C . GLY C 3 140 ? 141.405 154.363 155.531 1.00 22.55 140 GLY C C 1
ATOM 4782 O O . GLY C 3 140 ? 142.013 154.522 156.598 1.00 24.06 140 GLY C O 1
ATOM 4783 N N . MET C 3 141 ? 140.406 153.497 155.405 1.00 23.26 141 MET C N 1
ATOM 4784 C CA . MET C 3 141 ? 139.960 152.679 156.521 1.00 23.63 141 MET C CA 1
ATOM 4785 C C . MET C 3 141 ? 140.787 151.401 156.617 1.00 24.67 141 MET C C 1
ATOM 4786 O O . MET C 3 141 ? 141.432 150.972 155.659 1.00 29.48 141 MET C O 1
ATOM 4791 N N . TRP C 3 142 ? 140.758 150.794 157.799 1.00 16.22 142 TRP C N 1
ATOM 4792 C CA . TRP C 3 142 ? 141.536 149.595 158.081 1.00 11.39 142 TRP C CA 1
ATOM 4793 C C . TRP C 3 142 ? 140.661 148.366 157.873 1.00 17.97 142 TRP C C 1
ATOM 4794 O O . TRP C 3 142 ? 139.631 148.211 158.537 0.29 23.09 142 TRP C O 1
ATOM 4805 N N . THR C 3 143 ? 141.072 147.498 156.957 1.00 25.81 143 THR C N 1
ATOM 4806 C CA . THR C 3 143 ? 140.431 146.212 156.718 1.00 18.41 143 THR C CA 1
ATOM 4807 C C . THR C 3 143 ? 141.454 145.101 156.933 1.00 16.42 143 THR C C 1
ATOM 4808 O O . THR C 3 143 ? 142.602 145.349 157.304 1.00 26.53 143 THR C O 1
ATOM 4812 N N . VAL C 3 144 ? 141.032 143.860 156.693 1.00 15.93 144 VAL C N 1
ATOM 4813 C CA . VAL C 3 144 ? 141.924 142.727 156.909 1.00 17.62 144 VAL C CA 1
ATOM 4814 C C . VAL C 3 144 ? 142.773 142.404 155.683 1.00 20.82 144 VAL C C 1
ATOM 4815 O O . VAL C 3 144 ? 143.859 141.827 155.832 0.34 21.04 144 VAL C O 1
ATOM 4819 N N . THR C 3 145 ? 142.321 142.764 154.483 1.00 17.14 145 THR C N 1
ATOM 4820 C CA . THR C 3 145 ? 143.113 142.597 153.273 1.00 10.87 145 THR C CA 1
ATOM 4821 C C . THR C 3 145 ? 143.814 143.880 152.850 1.00 24.83 145 THR C C 1
ATOM 4822 O O . THR C 3 145 ? 144.547 143.872 151.857 0.43 23.59 145 THR C O 1
ATOM 4826 N N . ALA C 3 146 ? 143.598 144.980 153.570 1.00 31.30 146 ALA C N 1
ATOM 4827 C CA . ALA C 3 146 ? 144.326 146.234 153.359 1.00 27.23 146 ALA C CA 1
ATOM 4828 C C . ALA C 3 146 ? 144.640 146.788 154.748 1.00 26.69 146 ALA C C 1
ATOM 4829 O O . ALA C 3 146 ? 143.858 147.555 155.313 0.64 22.49 146 ALA C O 1
ATOM 4831 N N . GLN C 3 147 ? 145.787 146.394 155.289 1.00 27.95 147 GLN C N 1
ATOM 4832 C CA . GLN C 3 147 ? 146.170 146.763 156.645 1.00 24.18 147 GLN C CA 1
ATOM 4833 C C . GLN C 3 147 ? 146.892 148.101 156.717 1.00 31.27 147 GLN C C 1
ATOM 4834 O O . GLN C 3 147 ? 147.239 148.541 157.817 1.00 36.86 147 GLN C O 1
ATOM 4840 N N . TRP C 3 148 ? 147.128 148.755 155.579 1.00 27.11 148 TRP C N 1
ATOM 4841 C CA . TRP C 3 148 ? 147.781 150.058 155.548 1.00 34.84 148 TRP C CA 1
ATOM 4842 C C . TRP C 3 148 ? 146.855 151.144 155.014 1.00 35.65 148 TRP C C 1
ATOM 4843 O O . TRP C 3 148 ? 147.320 152.227 154.647 1.00 41.24 148 TRP C O 1
ATOM 4854 N N . GLY C 3 149 ? 145.554 150.875 154.964 1.00 25.06 149 GLY C N 1
ATOM 4855 C CA . GLY C 3 149 ? 144.604 151.827 154.427 1.00 25.54 149 GLY C CA 1
ATOM 4856 C C . GLY C 3 149 ? 144.101 151.434 153.055 1.00 34.50 149 GLY C C 1
ATOM 4857 O O . GLY C 3 149 ? 144.894 151.145 152.154 1.00 39.10 149 GLY C O 1
ATOM 4858 N N . ASN C 3 150 ? 142.782 151.414 152.889 1.00 30.41 150 ASN C N 1
ATOM 4859 C CA . ASN C 3 150 ? 142.193 151.047 151.609 1.00 21.60 150 ASN C CA 1
ATOM 4860 C C . ASN C 3 150 ? 142.571 152.063 150.537 1.00 27.18 150 ASN C C 1
ATOM 4861 O O . ASN C 3 150 ? 142.538 153.274 150.766 0.00 28.07 150 ASN C O 1
ATOM 4866 N N . ILE C 3 151 ? 142.939 151.561 149.361 1.00 30.15 151 ILE C N 1
ATOM 4867 C CA . ILE C 3 151 ? 143.255 152.418 148.227 1.00 35.00 151 ILE C CA 1
ATOM 4868 C C . ILE C 3 151 ? 142.279 152.248 147.071 1.00 37.04 151 ILE C C 1
ATOM 4869 O O . ILE C 3 151 ? 142.219 153.133 146.203 1.00 44.15 151 ILE C O 1
ATOM 4874 N N . ASP C 3 152 ? 141.531 151.151 147.017 1.00 31.43 152 ASP C N 1
ATOM 4875 C CA . ASP C 3 152 ? 140.519 150.994 145.986 1.00 34.45 152 ASP C CA 1
ATOM 4876 C C . ASP C 3 152 ? 139.431 152.045 146.161 1.00 32.86 152 ASP C C 1
ATOM 4877 O O . ASP C 3 152 ? 139.085 152.435 147.279 0.00 33.02 152 ASP C O 1
ATOM 4882 N N . ASN C 3 153 ? 138.889 152.506 145.041 1.00 32.01 153 ASN C N 1
ATOM 4883 C CA . ASN C 3 153 ? 137.918 153.592 145.061 1.00 36.88 153 ASN C CA 1
ATOM 4884 C C . ASN C 3 153 ? 136.560 153.060 145.517 1.00 40.18 153 ASN C C 1
ATOM 4885 O O . ASN C 3 153 ? 136.424 151.915 145.955 0.66 38.16 153 ASN C O 1
ATOM 4890 N N . GLN C 3 154 ? 135.535 153.899 145.419 1.00 34.32 154 GLN C N 1
ATOM 4891 C CA . GLN C 3 154 ? 134.206 153.580 145.911 1.00 31.69 154 GLN C CA 1
ATOM 4892 C C . GLN C 3 154 ? 133.222 153.483 144.755 1.00 30.40 154 GLN C C 1
ATOM 4893 O O . GLN C 3 154 ? 133.399 154.115 143.711 1.00 35.41 154 GLN C O 1
ATOM 4899 N N . PHE C 3 155 ? 132.184 152.680 144.953 1.00 20.75 155 PHE C N 1
ATOM 4900 C CA . PHE C 3 155 ? 131.069 152.626 144.025 1.00 29.16 155 PHE C CA 1
ATOM 4901 C C . PHE C 3 155 ? 129.982 153.606 144.449 1.00 33.60 155 PHE C C 1
ATOM 4902 O O . PHE C 3 155 ? 129.963 154.109 145.574 0.29 29.49 155 PHE C O 1
ATOM 4910 N N . ASP C 3 156 ? 129.067 153.875 143.522 1.00 34.35 156 ASP C N 1
ATOM 4911 C CA . ASP C 3 156 ? 127.895 154.710 143.775 1.00 26.08 156 ASP C CA 1
ATOM 4912 C C . ASP C 3 156 ? 126.681 153.897 143.357 1.00 30.75 156 ASP C C 1
ATOM 4913 O O . ASP C 3 156 ? 126.207 154.012 142.218 1.00 41.19 156 ASP C O 1
ATOM 4918 N N . PRO C 3 157 ? 126.159 153.050 144.251 1.00 22.04 157 PRO C N 1
ATOM 4919 C CA . PRO C 3 157 ? 125.082 152.131 143.845 1.00 20.67 157 PRO C CA 1
ATOM 4920 C C . PRO C 3 157 ? 123.878 152.826 143.240 1.00 28.31 157 PRO C C 1
ATOM 4921 O O . PRO C 3 157 ? 123.312 152.329 142.260 1.00 28.43 157 PRO C O 1
ATOM 4925 N N . CYS C 3 158 ? 123.479 153.977 143.782 1.00 29.69 158 CYS C N 1
ATOM 4926 C CA . CYS C 3 158 ? 122.344 154.699 143.219 1.00 30.49 158 CYS C CA 1
ATOM 4927 C C . CYS C 3 158 ? 122.672 155.239 141.832 1.00 34.58 158 CYS C C 1
ATOM 4928 O O . CYS C 3 158 ? 121.891 155.068 140.888 1.00 39.06 158 CYS C O 1
ATOM 4931 N N . ALA C 3 159 ? 123.832 155.885 141.688 1.00 28.37 159 ALA C N 1
ATOM 4932 C CA . ALA C 3 159 ? 124.234 156.401 140.383 1.00 26.04 159 ALA C CA 1
ATOM 4933 C C . ALA C 3 159 ? 124.465 155.268 139.391 1.00 26.88 159 ALA C C 1
ATOM 4934 O O . ALA C 3 159 ? 124.095 155.375 138.216 1.00 31.64 159 ALA C O 1
ATOM 4936 N N . LEU C 3 160 ? 125.082 154.175 139.847 1.00 27.59 160 LEU C N 1
ATOM 4937 C CA . LEU C 3 160 ? 125.323 153.036 138.969 1.00 18.10 160 LEU C CA 1
ATOM 4938 C C . LEU C 3 160 ? 124.014 152.433 138.477 1.00 33.11 160 LEU C C 1
ATOM 4939 O O . LEU C 3 160 ? 123.870 152.123 137.287 1.00 36.90 160 LEU C O 1
ATOM 4944 N N . THR C 3 161 ? 123.040 152.268 139.374 1.00 31.14 161 THR C N 1
ATOM 4945 C CA . THR C 3 161 ? 121.752 151.710 138.977 1.00 25.63 161 THR C CA 1
ATOM 4946 C C . THR C 3 161 ? 120.990 152.665 138.067 1.00 28.47 161 THR C C 1
ATOM 4947 O O . THR C 3 161 ? 120.309 152.227 137.133 1.00 29.14 161 THR C O 1
ATOM 4951 N N . THR C 3 162 ? 121.086 153.972 138.325 1.00 26.78 162 THR C N 1
ATOM 4952 C CA . THR C 3 162 ? 120.442 154.947 137.450 1.00 21.98 162 THR C CA 1
ATOM 4953 C C . THR C 3 162 ? 121.034 154.901 136.049 1.00 29.19 162 THR C C 1
ATOM 4954 O O . THR C 3 162 ? 120.301 154.958 135.054 1.00 31.27 162 THR C O 1
ATOM 4958 N N . ALA C 3 163 ? 122.361 154.799 135.949 1.00 34.21 163 ALA C N 1
ATOM 4959 C CA . ALA C 3 163 ? 122.994 154.659 134.643 1.00 21.98 163 ALA C CA 1
ATOM 4960 C C . ALA C 3 163 ? 122.629 153.337 133.982 1.00 28.55 163 ALA C C 1
ATOM 4961 O O . ALA C 3 163 ? 122.551 153.263 132.750 1.00 27.66 163 ALA C O 1
ATOM 4963 N N . ALA C 3 164 ? 122.408 152.288 134.778 1.00 39.06 164 ALA C N 1
ATOM 4964 C CA . ALA C 3 164 ? 121.995 151.005 134.217 1.00 34.21 164 ALA C CA 1
ATOM 4965 C C . ALA C 3 164 ? 120.608 151.094 133.591 1.00 31.97 164 ALA C C 1
ATOM 4966 O O . ALA C 3 164 ? 120.357 150.494 132.539 0.83 33.77 164 ALA C O 1
ATOM 4968 N N . GLY C 3 165 ? 119.696 151.834 134.218 0.32 30.46 165 GLY C N 1
ATOM 4969 C CA . GLY C 3 165 ? 118.359 151.993 133.679 1.00 29.71 165 GLY C CA 1
ATOM 4970 C C . GLY C 3 165 ? 117.249 151.592 134.629 1.00 35.88 165 GLY C C 1
ATOM 4971 O O . GLY C 3 165 ? 116.151 151.238 134.191 1.00 32.93 165 GLY C O 1
ATOM 4972 N N . ALA C 3 166 ? 117.520 151.640 135.931 1.00 31.53 166 ALA C N 1
ATOM 4973 C CA . ALA C 3 166 ? 116.506 151.310 136.921 1.00 19.46 166 ALA C CA 1
ATOM 4974 C C . ALA C 3 166 ? 115.371 152.327 136.888 1.00 31.96 166 ALA C C 1
ATOM 4975 O O . ALA C 3 166 ? 115.565 153.499 136.552 1.00 45.97 166 ALA C O 1
ATOM 4977 N N . SER C 3 167 ? 114.173 151.867 137.242 1.00 22.95 167 SER C N 1
ATOM 4978 C CA . SER C 3 167 ? 112.985 152.709 137.172 1.00 13.10 167 SER C CA 1
ATOM 4979 C C . SER C 3 167 ? 112.703 153.453 138.469 1.00 16.02 167 SER C C 1
ATOM 4980 O O . SER C 3 167 ? 112.162 154.564 138.428 1.00 30.56 167 SER C O 1
ATOM 4983 N N . PHE C 3 168 ? 113.048 152.875 139.618 1.00 19.71 168 PHE C N 1
ATOM 4984 C CA . PHE C 3 168 ? 112.847 153.517 140.913 1.00 20.72 168 PHE C CA 1
ATOM 4985 C C . PHE C 3 168 ? 114.118 153.347 141.732 1.00 22.06 168 PHE C C 1
ATOM 4986 O O . PHE C 3 168 ? 114.482 152.224 142.095 0.55 22.02 168 PHE C O 1
ATOM 4994 N N . VAL C 3 169 ? 114.787 154.458 142.025 1.00 21.50 169 VAL C N 1
ATOM 4995 C CA . VAL C 3 169 ? 116.023 154.469 142.800 1.00 10.75 169 VAL C CA 1
ATOM 4996 C C . VAL C 3 169 ? 115.822 155.369 144.009 1.00 16.41 169 VAL C C 1
ATOM 4997 O O . VAL C 3 169 ? 115.392 156.520 143.866 0.83 26.09 169 VAL C O 1
ATOM 5001 N N . ALA C 3 170 ? 116.142 154.847 145.192 1.00 20.04 170 ALA C N 1
ATOM 5002 C CA . ALA C 3 170 ? 115.990 155.587 146.436 1.00 15.65 170 ALA C CA 1
ATOM 5003 C C . ALA C 3 170 ? 117.053 155.131 147.424 1.00 15.79 170 ALA C C 1
ATOM 5004 O O . ALA C 3 170 ? 117.590 154.026 147.323 0.75 28.29 170 ALA C O 1
ATOM 5006 N N . ARG C 3 171 ? 117.351 156.000 148.388 1.00 8.82 171 ARG C N 1
ATOM 5007 C CA . ARG C 3 171 ? 118.343 155.713 149.414 1.00 6.76 171 ARG C CA 1
ATOM 5008 C C . ARG C 3 171 ? 117.829 156.176 150.767 1.00 20.48 171 ARG C C 1
ATOM 5009 O O . ARG C 3 171 ? 117.254 157.261 150.881 0.91 29.57 171 ARG C O 1
ATOM 5017 N N . GLU C 3 172 ? 118.044 155.352 151.788 1.00 23.96 172 GLU C N 1
ATOM 5018 C CA . GLU C 3 172 ? 117.673 155.689 153.155 1.00 28.33 172 GLU C CA 1
ATOM 5019 C C . GLU C 3 172 ? 118.678 155.036 154.097 1.00 22.31 172 GLU C C 1
ATOM 5020 O O . GLU C 3 172 ? 119.740 154.573 153.673 1.00 23.69 172 GLU C O 1
ATOM 5026 N N . SER C 3 173 ? 118.343 155.000 155.383 1.00 10.87 173 SER C N 1
ATOM 5027 C CA . SER C 3 173 ? 119.232 154.434 156.388 1.00 9.55 173 SER C CA 1
ATOM 5028 C C . SER C 3 173 ? 118.404 154.036 157.603 1.00 13.51 173 SER C C 1
ATOM 5029 O O . SER C 3 173 ? 117.184 154.218 157.635 0.00 20.54 173 SER C O 1
ATOM 5032 N N . VAL C 3 174 ? 119.085 153.492 158.609 1.00 19.74 174 VAL C N 1
ATOM 5033 C CA . VAL C 3 174 ? 118.438 153.037 159.834 1.00 13.85 174 VAL C CA 1
ATOM 5034 C C . VAL C 3 174 ? 118.417 154.166 160.853 1.00 13.51 174 VAL C C 1
ATOM 5035 O O . VAL C 3 174 ? 118.037 153.967 162.012 0.00 19.93 174 VAL C O 1
ATOM 5039 N N . LEU C 3 175 ? 118.833 155.362 160.431 1.00 27.43 175 LEU C N 1
ATOM 5040 C CA . LEU C 3 175 ? 118.830 156.505 161.338 1.00 29.93 175 LEU C CA 1
ATOM 5041 C C . LEU C 3 175 ? 117.415 157.015 161.578 1.00 24.73 175 LEU C C 1
ATOM 5042 O O . LEU C 3 175 ? 117.057 157.354 162.713 0.00 23.77 175 LEU C O 1
ATOM 5047 N N . ASP C 3 176 ? 116.598 157.080 160.528 1.00 27.50 176 ASP C N 1
ATOM 5048 C CA . ASP C 3 176 ? 115.202 157.500 160.633 1.00 31.55 176 ASP C CA 1
ATOM 5049 C C . ASP C 3 176 ? 114.335 156.410 160.018 1.00 31.31 176 ASP C C 1
ATOM 5050 O O . ASP C 3 176 ? 114.098 156.399 158.803 1.00 35.62 176 ASP C O 1
ATOM 5055 N N . PRO C 3 177 ? 113.857 155.463 160.829 1.00 21.80 177 PRO C N 1
ATOM 5056 C CA . PRO C 3 177 ? 113.056 154.357 160.277 1.00 21.65 177 PRO C CA 1
ATOM 5057 C C . PRO C 3 177 ? 111.745 154.791 159.647 1.00 27.61 177 PRO C C 1
ATOM 5058 O O . PRO C 3 177 ? 111.223 154.064 158.795 1.00 27.91 177 PRO C O 1
ATOM 5062 N N . GLN C 3 178 ? 111.187 155.941 160.035 1.00 31.90 178 GLN C N 1
ATOM 5063 C CA . GLN C 3 178 ? 109.914 156.367 159.458 1.00 31.63 178 GLN C CA 1
ATOM 5064 C C . GLN C 3 178 ? 110.065 156.742 157.988 1.00 33.21 178 GLN C C 1
ATOM 5065 O O . GLN C 3 178 ? 109.237 156.354 157.155 1.00 30.43 178 GLN C O 1
ATOM 5071 N N . LYS C 3 179 ? 111.111 157.499 157.650 1.00 28.66 179 LYS C N 1
ATOM 5072 C CA . LYS C 3 179 ? 111.362 157.824 156.251 1.00 24.44 179 LYS C CA 1
ATOM 5073 C C . LYS C 3 179 ? 111.669 156.568 155.445 1.00 28.00 179 LYS C C 1
ATOM 5074 O O . LYS C 3 179 ? 111.249 156.445 154.289 1.00 35.73 179 LYS C O 1
ATOM 5080 N N . LEU C 3 180 ? 112.407 155.628 156.040 1.00 26.11 180 LEU C N 1
ATOM 5081 C CA . LEU C 3 180 ? 112.690 154.367 155.364 1.00 22.91 180 LEU C CA 1
ATOM 5082 C C . LEU C 3 180 ? 111.407 153.599 155.075 1.00 16.03 180 LEU C C 1
ATOM 5083 O O . LEU C 3 180 ? 111.225 153.073 153.973 0.00 24.08 180 LEU C O 1
ATOM 5088 N N . GLU C 3 181 ? 110.503 153.531 156.055 1.00 18.77 181 GLU C N 1
ATOM 5089 C CA . GLU C 3 181 ? 109.236 152.837 155.846 1.00 23.58 181 GLU C CA 1
ATOM 5090 C C . GLU C 3 181 ? 108.396 153.532 154.782 1.00 26.71 181 GLU C C 1
ATOM 5091 O O . GLU C 3 181 ? 107.770 152.870 153.948 1.00 32.06 181 GLU C O 1
ATOM 5097 N N . LYS C 3 182 ? 108.375 154.868 154.792 1.00 28.95 182 LYS C N 1
ATOM 5098 C CA . LYS C 3 182 ? 107.609 155.600 153.786 1.00 28.80 182 LYS C CA 1
ATOM 5099 C C . LYS C 3 182 ? 108.160 155.363 152.384 1.00 32.58 182 LYS C C 1
ATOM 5100 O O . LYS C 3 182 ? 107.396 155.143 151.435 1.00 32.46 182 LYS C O 1
ATOM 5106 N N . VAL C 3 183 ? 109.486 155.397 152.232 1.00 30.73 183 VAL C N 1
ATOM 5107 C CA . VAL C 3 183 ? 110.072 155.186 150.913 1.00 24.05 183 VAL C CA 1
ATOM 5108 C C . VAL C 3 183 ? 109.884 153.741 150.464 1.00 29.01 183 VAL C C 1
ATOM 5109 O O . VAL C 3 183 ? 109.679 153.482 149.273 1.00 35.88 183 VAL C O 1
ATOM 5113 N N . LEU C 3 184 ? 109.927 152.780 151.394 1.00 19.71 184 LEU C N 1
ATOM 5114 C CA . LEU C 3 184 ? 109.645 151.395 151.033 1.00 18.93 184 LEU C CA 1
ATOM 5115 C C . LEU C 3 184 ? 108.198 151.228 150.589 1.00 25.38 184 LEU C C 1
ATOM 5116 O O . LEU C 3 184 ? 107.915 150.500 149.630 0.67 25.37 184 LEU C O 1
ATOM 5121 N N . LYS C 3 185 ? 107.270 151.894 151.280 1.00 26.47 185 LYS C N 1
ATOM 5122 C CA . LYS C 3 185 ? 105.867 151.853 150.886 1.00 20.72 185 LYS C CA 1
ATOM 5123 C C . LYS C 3 185 ? 105.674 152.430 149.492 1.00 22.49 185 LYS C C 1
ATOM 5124 O O . LYS C 3 185 ? 104.905 151.893 148.688 1.00 26.33 185 LYS C O 1
ATOM 5130 N N . GLU C 3 186 ? 106.361 153.534 149.191 1.00 26.73 186 GLU C N 1
ATOM 5131 C CA . GLU C 3 186 ? 106.251 154.123 147.860 1.00 27.96 186 GLU C CA 1
ATOM 5132 C C . GLU C 3 186 ? 106.870 153.222 146.797 1.00 24.03 186 GLU C C 1
ATOM 5133 O O . GLU C 3 186 ? 106.344 153.114 145.684 1.00 22.26 186 GLU C O 1
ATOM 5139 N N . GLY C 3 187 ? 107.986 152.566 147.120 1.00 28.55 187 GLY C N 1
ATOM 5140 C CA . GLY C 3 187 ? 108.691 151.787 146.116 1.00 30.90 187 GLY C CA 1
ATOM 5141 C C . GLY C 3 187 ? 108.044 150.446 145.824 1.00 25.92 187 GLY C C 1
ATOM 5142 O O . GLY C 3 187 ? 108.084 149.965 144.689 1.00 23.85 187 GLY C O 1
ATOM 5143 N N . PHE C 3 188 ? 107.448 149.818 146.842 1.00 24.67 188 PHE C N 1
ATOM 5144 C CA . PHE C 3 188 ? 106.837 148.508 146.636 1.00 21.92 188 PHE C CA 1
ATOM 5145 C C . PHE C 3 188 ? 105.649 148.591 145.687 1.00 24.38 188 PHE C C 1
ATOM 5146 O O . PHE C 3 188 ? 105.439 147.693 144.864 1.00 32.04 188 PHE C O 1
ATOM 5154 N N . SER C 3 189 ? 104.861 149.662 145.785 1.00 22.34 189 SER C N 1
ATOM 5155 C CA . SER C 3 189 ? 103.693 149.826 144.927 1.00 25.04 189 SER C CA 1
ATOM 5156 C C . SER C 3 189 ? 104.056 150.121 143.478 1.00 30.12 189 SER C C 1
ATOM 5157 O O . SER C 3 189 ? 103.164 150.115 142.623 0.55 30.67 189 SER C O 1
ATOM 5160 N N . HIS C 3 190 ? 105.326 150.383 143.182 0.59 33.13 190 HIS C N 1
ATOM 5161 C CA . HIS C 3 190 ? 105.751 150.641 141.816 1.00 33.47 190 HIS C CA 1
ATOM 5162 C C . HIS C 3 190 ? 105.651 149.365 140.980 1.00 34.60 190 HIS C C 1
ATOM 5163 O O . HIS C 3 190 ? 105.521 148.253 141.499 1.00 35.18 190 HIS C O 1
ATOM 5170 N N . LYS C 3 191 ? 105.716 149.537 139.660 1.00 35.44 191 LYS C N 1
ATOM 5171 C CA . LYS C 3 191 ? 105.568 148.417 138.740 1.00 31.98 191 LYS C CA 1
ATOM 5172 C C . LYS C 3 191 ? 106.834 148.218 137.916 1.00 37.87 191 LYS C C 1
ATOM 5173 O O . LYS C 3 191 ? 106.770 148.031 136.696 1.00 41.53 191 LYS C O 1
ATOM 5179 N N . GLY C 3 192 ? 107.985 148.261 138.574 1.00 36.97 192 GLY C N 1
ATOM 5180 C CA . GLY C 3 192 ? 109.249 148.064 137.903 1.00 32.27 192 GLY C CA 1
ATOM 5181 C C . GLY C 3 192 ? 110.321 147.680 138.897 1.00 24.98 192 GLY C C 1
ATOM 5182 O O . GLY C 3 192 ? 110.038 147.377 140.058 0.59 28.39 192 GLY C O 1
ATOM 5183 N N . PHE C 3 193 ? 111.565 147.695 138.425 1.00 13.31 193 PHE C N 1
ATOM 5184 C CA . PHE C 3 193 ? 112.691 147.340 139.281 1.00 21.37 193 PHE C CA 1
ATOM 5185 C C . PHE C 3 193 ? 112.946 148.467 140.271 1.00 17.11 193 PHE C C 1
ATOM 5186 O O . PHE C 3 193 ? 113.349 149.567 139.881 0.54 20.73 193 PHE C O 1
ATOM 5194 N N . SER C 3 194 ? 112.714 148.197 141.551 1.00 23.75 194 SER C N 1
ATOM 5195 C CA . SER C 3 194 ? 112.908 149.178 142.609 1.00 13.47 194 SER C CA 1
ATOM 5196 C C . SER C 3 194 ? 114.187 148.859 143.368 1.00 20.15 194 SER C C 1
ATOM 5197 O O . SER C 3 194 ? 114.359 147.742 143.865 1.00 24.43 194 SER C O 1
ATOM 5200 N N . PHE C 3 195 ? 115.078 149.842 143.457 1.00 25.82 195 PHE C N 1
ATOM 5201 C CA . PHE C 3 195 ? 116.351 149.696 144.147 1.00 11.81 195 PHE C CA 1
ATOM 5202 C C . PHE C 3 195 ? 116.346 150.547 145.408 1.00 12.23 195 PHE C C 1
ATOM 5203 O O . PHE C 3 195 ? 116.103 151.756 145.344 0.00 19.45 195 PHE C O 1
ATOM 5211 N N . PHE C 3 196 ? 116.618 149.916 146.547 1.00 16.16 196 PHE C N 1
ATOM 5212 C CA . PHE C 3 196 ? 116.712 150.601 147.832 1.00 12.70 196 PHE C CA 1
ATOM 5213 C C . PHE C 3 196 ? 118.120 150.403 148.375 1.00 15.55 196 PHE C C 1
ATOM 5214 O O . PHE C 3 196 ? 118.527 149.272 148.660 1.00 28.80 196 PHE C O 1
ATOM 5222 N N . ASP C 3 197 ? 118.861 151.497 148.519 1.00 11.10 197 ASP C N 1
ATOM 5223 C CA . ASP C 3 197 ? 120.204 151.471 149.089 1.00 5.38 197 ASP C CA 1
ATOM 5224 C C . ASP C 3 197 ? 120.085 151.907 150.544 1.00 17.15 197 ASP C C 1
ATOM 5225 O O . ASP C 3 197 ? 119.996 153.100 150.841 0.00 18.60 197 ASP C O 1
ATOM 5230 N N . VAL C 3 198 ? 120.083 150.937 151.452 1.00 18.68 198 VAL C N 1
ATOM 5231 C CA . VAL C 3 198 ? 119.899 151.188 152.875 1.00 14.22 198 VAL C CA 1
ATOM 5232 C C . VAL C 3 198 ? 121.263 151.151 153.547 1.00 15.77 198 VAL C C 1
ATOM 5233 O O . VAL C 3 198 ? 121.953 150.126 153.513 1.00 28.31 198 VAL C O 1
ATOM 5237 N N . HIS C 3 199 ? 121.650 152.265 154.161 1.00 13.62 199 HIS C N 1
ATOM 5238 C CA . HIS C 3 199 ? 122.932 152.361 154.855 1.00 15.66 199 HIS C CA 1
ATOM 5239 C C . HIS C 3 199 ? 122.766 151.798 156.260 1.00 21.11 199 HIS C C 1
ATOM 5240 O O . HIS C 3 199 ? 122.180 152.438 157.134 0.00 18.46 199 HIS C O 1
ATOM 5247 N N . SER C 3 200 ? 123.282 150.593 156.479 1.00 14.44 200 SER C N 1
ATOM 5248 C CA . SER C 3 200 ? 123.265 149.984 157.797 1.00 12.76 200 SER C CA 1
ATOM 5249 C C . SER C 3 200 ? 124.597 150.240 158.498 1.00 7.93 200 SER C C 1
ATOM 5250 O O . SER C 3 200 ? 125.472 150.942 157.985 0.00 17.32 200 SER C O 1
ATOM 5253 N N . ASN C 3 201 ? 124.759 149.666 159.685 1.00 11.17 201 ASN C N 1
ATOM 5254 C CA . ASN C 3 201 ? 125.970 149.848 160.469 1.00 9.58 201 ASN C CA 1
ATOM 5255 C C . ASN C 3 201 ? 126.518 148.498 160.905 1.00 25.33 201 ASN C C 1
ATOM 5256 O O . ASN C 3 201 ? 125.759 147.603 161.288 1.00 26.49 201 ASN C O 1
ATOM 5261 N N . CYS C 3 202 ? 127.840 148.354 160.827 1.00 27.23 202 CYS C N 1
ATOM 5262 C CA . CYS C 3 202 ? 128.548 147.170 161.314 1.00 12.59 202 CYS C CA 1
ATOM 5263 C C . CYS C 3 202 ? 129.659 147.664 162.234 1.00 19.46 202 CYS C C 1
ATOM 5264 O O . CYS C 3 202 ? 130.800 147.846 161.806 1.00 27.79 202 CYS C O 1
ATOM 5267 N N . HIS C 3 203 ? 129.319 147.877 163.503 1.00 19.00 203 HIS C N 1
ATOM 5268 C CA . HIS C 3 203 ? 130.286 148.364 164.477 1.00 14.56 203 HIS C CA 1
ATOM 5269 C C . HIS C 3 203 ? 131.273 147.291 164.914 1.00 24.04 203 HIS C C 1
ATOM 5270 O O . HIS C 3 203 ? 132.396 147.625 165.305 1.00 28.25 203 HIS C O 1
ATOM 5277 N N . ILE C 3 204 ? 130.878 146.018 164.860 1.00 27.80 204 ILE C N 1
ATOM 5278 C CA . ILE C 3 204 ? 131.730 144.951 165.375 1.00 11.09 204 ILE C CA 1
ATOM 5279 C C . ILE C 3 204 ? 132.947 144.748 164.482 1.00 16.95 204 ILE C C 1
ATOM 5280 O O . ILE C 3 204 ? 134.071 144.589 164.970 0.43 23.06 204 ILE C O 1
ATOM 5285 N N . ASN C 3 205 ? 132.749 144.753 163.164 1.00 17.05 205 ASN C N 1
ATOM 5286 C CA . ASN C 3 205 ? 133.822 144.412 162.238 1.00 19.85 205 ASN C CA 1
ATOM 5287 C C . ASN C 3 205 ? 134.444 145.617 161.545 1.00 19.08 205 ASN C C 1
ATOM 5288 O O . ASN C 3 205 ? 135.653 145.608 161.293 0.00 20.63 205 ASN C O 1
ATOM 5293 N N . LEU C 3 206 ? 133.664 146.650 161.230 1.00 24.26 206 LEU C N 1
ATOM 5294 C CA . LEU C 3 206 ? 134.213 147.823 160.559 1.00 18.50 206 LEU C CA 1
ATOM 5295 C C . LEU C 3 206 ? 134.706 148.874 161.548 1.00 16.27 206 LEU C C 1
ATOM 5296 O O . LEU C 3 206 ? 135.851 149.323 161.462 0.73 24.40 206 LEU C O 1
ATOM 5301 N N . GLY C 3 207 ? 133.854 149.275 162.491 1.00 5.73 207 GLY C N 1
ATOM 5302 C CA . GLY C 3 207 ? 134.203 150.353 163.393 1.00 20.13 207 GLY C CA 1
ATOM 5303 C C . GLY C 3 207 ? 135.131 149.985 164.526 1.00 28.52 207 GLY C C 1
ATOM 5304 O O . GLY C 3 207 ? 135.640 150.884 165.200 1.00 36.85 207 GLY C O 1
ATOM 5305 N N . ARG C 3 208 ? 135.372 148.693 164.755 1.00 17.47 208 ARG C N 1
ATOM 5306 C CA . ARG C 3 208 ? 136.221 148.296 165.875 1.00 20.83 208 ARG C CA 1
ATOM 5307 C C . ARG C 3 208 ? 137.655 148.769 165.681 1.00 29.04 208 ARG C C 1
ATOM 5308 O O . ARG C 3 208 ? 138.297 149.228 166.632 1.00 28.64 208 ARG C O 1
ATOM 5316 N N . LYS C 3 209 ? 138.175 148.667 164.462 1.00 24.24 209 LYS C N 1
ATOM 5317 C CA . LYS C 3 209 ? 139.535 149.090 164.159 1.00 23.89 209 LYS C CA 1
ATOM 5318 C C . LYS C 3 209 ? 139.617 150.536 163.692 1.00 30.52 209 LYS C C 1
ATOM 5319 O O . LYS C 3 209 ? 140.711 151.000 163.356 1.00 31.76 209 LYS C O 1
ATOM 5325 N N . ASN C 3 210 ? 138.495 151.254 163.657 1.00 21.46 210 ASN C N 1
ATOM 5326 C CA . ASN C 3 210 ? 138.460 152.645 163.226 1.00 16.42 210 ASN C CA 1
ATOM 5327 C C . ASN C 3 210 ? 137.908 153.554 164.318 1.00 22.05 210 ASN C C 1
ATOM 5328 O O . ASN C 3 210 ? 137.346 154.612 164.031 1.00 31.60 210 ASN C O 1
ATOM 5333 N N . LYS C 3 211 ? 138.065 153.143 165.579 1.00 25.01 211 LYS C N 1
ATOM 5334 C CA . LYS C 3 211 ? 137.654 153.934 166.742 1.00 32.32 211 LYS C CA 1
ATOM 5335 C C . LYS C 3 211 ? 136.162 154.257 166.709 1.00 34.27 211 LYS C C 1
ATOM 5336 O O . LYS C 3 211 ? 135.732 155.337 167.119 1.00 35.88 211 LYS C O 1
ATOM 5342 N N . MET C 3 212 ? 135.365 153.314 166.218 1.00 22.83 212 MET C N 1
ATOM 5343 C CA . MET C 3 212 ? 133.908 153.419 166.226 1.00 19.13 212 MET C CA 1
ATOM 5344 C C . MET C 3 212 ? 133.308 152.095 166.684 1.00 23.76 212 MET C C 1
ATOM 5345 O O . MET C 3 212 ? 132.379 151.559 166.080 0.51 26.97 212 MET C O 1
ATOM 5350 N N . GLY C 3 213 ? 133.848 151.550 167.774 1.00 27.00 213 GLY C N 1
ATOM 5351 C CA . GLY C 3 213 ? 133.457 150.226 168.230 1.00 28.08 213 GLY C CA 1
ATOM 5352 C C . GLY C 3 213 ? 132.085 150.149 168.862 1.00 28.03 213 GLY C C 1
ATOM 5353 O O . GLY C 3 213 ? 131.589 149.038 169.080 0.93 29.19 213 GLY C O 1
ATOM 5354 N N . GLU C 3 214 ? 131.464 151.284 169.161 1.00 23.45 214 GLU C N 1
ATOM 5355 C CA . GLU C 3 214 ? 130.128 151.314 169.732 1.00 17.26 214 GLU C CA 1
ATOM 5356 C C . GLU C 3 214 ? 129.103 151.632 168.652 1.00 23.85 214 GLU C C 1
ATOM 5357 O O . GLU C 3 214 ? 129.418 152.258 167.637 0.25 25.25 214 GLU C O 1
ATOM 5363 N N . ALA C 3 215 ? 127.866 151.186 168.880 1.00 28.50 215 ALA C N 1
ATOM 5364 C CA . ALA C 3 215 ? 126.806 151.420 167.906 1.00 21.91 215 ALA C CA 1
ATOM 5365 C C . ALA C 3 215 ? 126.501 152.905 167.761 1.00 21.73 215 ALA C C 1
ATOM 5366 O O . ALA C 3 215 ? 126.269 153.390 166.648 0.14 25.69 215 ALA C O 1
ATOM 5368 N N . SER C 3 216 ? 126.494 153.642 168.875 1.00 26.39 216 SER C N 1
ATOM 5369 C CA . SER C 3 216 ? 126.143 155.059 168.829 1.00 28.33 216 SER C CA 1
ATOM 5370 C C . SER C 3 216 ? 127.171 155.870 168.047 1.00 31.63 216 SER C C 1
ATOM 5371 O O . SER C 3 216 ? 126.803 156.770 167.282 1.00 38.24 216 SER C O 1
ATOM 5374 N N . GLN C 3 217 ? 128.461 155.579 168.232 1.00 21.93 217 GLN C N 1
ATOM 5375 C CA . GLN C 3 217 ? 129.498 156.329 167.528 1.00 20.45 217 GLN C CA 1
ATOM 5376 C C . GLN C 3 217 ? 129.398 156.125 166.022 1.00 23.83 217 GLN C C 1
ATOM 5377 O O . GLN C 3 217 ? 129.448 157.088 165.246 0.65 28.55 217 GLN C O 1
ATOM 5383 N N . MET C 3 218 ? 129.248 154.874 165.587 1.00 20.91 218 MET C N 1
ATOM 5384 C CA . MET C 3 218 ? 129.107 154.602 164.161 1.00 19.28 218 MET C CA 1
ATOM 5385 C C . MET C 3 218 ? 127.819 155.206 163.615 1.00 17.84 218 MET C C 1
ATOM 5386 O O . MET C 3 218 ? 127.792 155.716 162.488 0.00 24.80 218 MET C O 1
ATOM 5391 N N . LEU C 3 219 ? 126.743 155.162 164.404 1.00 21.70 219 LEU C N 1
ATOM 5392 C CA . LEU C 3 219 ? 125.479 155.741 163.966 1.00 23.09 219 LEU C CA 1
ATOM 5393 C C . LEU C 3 219 ? 125.602 157.245 163.759 1.00 22.77 219 LEU C C 1
ATOM 5394 O O . LEU C 3 219 ? 125.104 157.783 162.765 0.08 25.42 219 LEU C O 1
ATOM 5399 N N . LYS C 3 220 ? 126.276 157.943 164.677 1.00 24.43 220 LYS C N 1
ATOM 5400 C CA . LYS C 3 220 ? 126.442 159.382 164.499 1.00 26.04 220 LYS C CA 1
ATOM 5401 C C . LYS C 3 220 ? 127.436 159.697 163.385 1.00 30.22 220 LYS C C 1
ATOM 5402 O O . LYS C 3 220 ? 127.317 160.739 162.731 1.00 42.12 220 LYS C O 1
ATOM 5408 N N . TRP C 3 221 ? 128.396 158.806 163.133 1.00 28.42 221 TRP C N 1
ATOM 5409 C CA . TRP C 3 221 ? 129.276 158.976 161.980 1.00 24.85 221 TRP C CA 1
ATOM 5410 C C . TRP C 3 221 ? 128.482 158.922 160.678 1.00 30.21 221 TRP C C 1
ATOM 5411 O O . TRP C 3 221 ? 128.627 159.788 159.805 1.00 37.85 221 TRP C O 1
ATOM 5422 N N . MET C 3 222 ? 127.616 157.915 160.541 1.00 26.20 222 MET C N 1
ATOM 5423 C CA . MET C 3 222 ? 126.765 157.837 159.356 1.00 23.10 222 MET C CA 1
ATOM 5424 C C . MET C 3 222 ? 125.775 158.994 159.297 1.00 24.24 222 MET C C 1
ATOM 5425 O O . MET C 3 222 ? 125.410 159.437 158.203 1.00 29.72 222 MET C O 1
ATOM 5430 N N . GLU C 3 223 ? 125.324 159.483 160.454 1.00 20.95 223 GLU C N 1
ATOM 5431 C CA . GLU C 3 223 ? 124.460 160.660 160.477 1.00 30.98 223 GLU C CA 1
ATOM 5432 C C . GLU C 3 223 ? 125.183 161.881 159.928 1.00 36.34 223 GLU C C 1
ATOM 5433 O O . GLU C 3 223 ? 124.605 162.672 159.174 1.00 39.72 223 GLU C O 1
ATOM 5439 N N . SER C 3 224 ? 126.452 162.054 160.304 1.00 32.58 224 SER C N 1
ATOM 5440 C CA . SER C 3 224 ? 127.245 163.151 159.762 1.00 21.93 224 SER C CA 1
ATOM 5441 C C . SER C 3 224 ? 127.455 162.986 158.262 1.00 26.05 224 SER C C 1
ATOM 5442 O O . SER C 3 224 ? 127.436 163.970 157.513 1.00 32.09 224 SER C O 1
ATOM 5445 N N . ARG C 3 225 ? 127.661 161.748 157.804 1.00 30.00 225 ARG C N 1
ATOM 5446 C CA . ARG C 3 225 ? 127.875 161.521 156.377 1.00 28.79 225 ARG C CA 1
ATOM 5447 C C . ARG C 3 225 ? 126.630 161.816 155.549 1.00 27.52 225 ARG C C 1
ATOM 5448 O O . ARG C 3 225 ? 126.746 162.244 154.396 1.00 22.96 225 ARG C O 1
ATOM 5456 N N . LEU C 3 226 ? 125.442 161.594 156.104 1.00 33.41 226 LEU C N 1
ATOM 5457 C CA . LEU C 3 226 ? 124.201 161.619 155.339 1.00 30.30 226 LEU C CA 1
ATOM 5458 C C . LEU C 3 226 ? 123.523 162.977 155.451 1.00 37.58 226 LEU C C 1
ATOM 5459 O O . LEU C 3 226 ? 123.393 163.525 156.551 1.00 51.03 226 LEU C O 1
ATOM 5464 N N . VAL C 3 227 ? 123.088 163.513 154.309 1.00 35.35 227 VAL C N 1
ATOM 5465 C CA . VAL C 3 227 ? 122.323 164.750 154.249 1.00 37.24 227 VAL C CA 1
ATOM 5466 C C . VAL C 3 227 ? 121.121 164.532 153.341 1.00 41.25 227 VAL C C 1
ATOM 5467 O O . VAL C 3 227 ? 121.078 163.597 152.538 1.00 47.49 227 VAL C O 1
ATOM 5471 N N . SER C 3 228 ? 120.135 165.416 153.476 1.00 39.48 228 SER C N 1
ATOM 5472 C CA . SER C 3 228 ? 118.921 165.316 152.684 1.00 37.49 228 SER C CA 1
ATOM 5473 C C . SER C 3 228 ? 119.206 165.644 151.219 1.00 39.07 228 SER C C 1
ATOM 5474 O O . SER C 3 228 ? 120.288 166.109 150.853 1.00 43.87 228 SER C O 1
ATOM 5477 N N . LYS C 3 229 ? 118.207 165.391 150.372 1.00 39.19 229 LYS C N 1
ATOM 5478 C CA . LYS C 3 229 ? 118.388 165.596 148.938 1.00 34.02 229 LYS C CA 1
ATOM 5479 C C . LYS C 3 229 ? 118.436 167.077 148.586 1.00 42.29 229 LYS C C 1
ATOM 5480 O O . LYS C 3 229 ? 119.289 167.504 147.800 1.00 51.95 229 LYS C O 1
ATOM 5486 N N . ARG C 3 230 ? 117.524 167.876 149.148 1.00 48.74 230 ARG C N 1
ATOM 5487 C CA . ARG C 3 230 ? 117.495 169.301 148.829 1.00 51.92 230 ARG C CA 1
ATOM 5488 C C . ARG C 3 230 ? 118.752 170.008 149.317 1.00 49.80 230 ARG C C 1
ATOM 5489 O O . ARG C 3 230 ? 119.346 170.809 148.584 1.00 46.29 230 ARG C O 1
ATOM 5497 N N . GLN C 3 231 ? 119.175 169.725 150.552 1.00 45.38 231 GLN C N 1
ATOM 5498 C CA . GLN C 3 231 ? 120.384 170.350 151.075 1.00 42.75 231 GLN C CA 1
ATOM 5499 C C . GLN C 3 231 ? 121.601 169.972 150.244 1.00 43.92 231 GLN C C 1
ATOM 5500 O O . GLN C 3 231 ? 122.429 170.830 149.919 1.00 49.77 231 GLN C O 1
ATOM 5506 N N . PHE C 3 232 ? 121.718 168.693 149.879 0.37 47.08 232 PHE C N 1
ATOM 5507 C CA . PHE C 3 232 ? 122.831 168.260 149.038 1.00 45.25 232 PHE C CA 1
ATOM 5508 C C . PHE C 3 232 ? 122.797 168.955 147.684 0.65 46.72 232 PHE C C 1
ATOM 5509 O O . PHE C 3 232 ? 123.837 169.380 147.168 1.00 49.35 232 PHE C O 1
ATOM 5517 N N . GLU C 3 233 ? 121.608 169.082 147.094 1.00 48.59 233 GLU C N 1
ATOM 5518 C CA . GLU C 3 233 ? 121.472 169.778 145.822 1.00 51.47 233 GLU C CA 1
ATOM 5519 C C . GLU C 3 233 ? 121.774 171.264 145.943 1.00 54.95 233 GLU C C 1
ATOM 5520 O O . GLU C 3 233 ? 122.085 171.904 144.933 1.00 54.44 233 GLU C O 1
ATOM 5526 N N . ALA C 3 234 ? 121.690 171.825 147.146 1.00 56.12 234 ALA C N 1
ATOM 5527 C CA . ALA C 3 234 ? 121.991 173.233 147.367 1.00 54.84 234 ALA C CA 1
ATOM 5528 C C . ALA C 3 234 ? 123.444 173.487 147.751 0.33 52.70 234 ALA C C 1
ATOM 5529 O O . ALA C 3 234 ? 123.820 174.646 147.951 1.00 48.89 234 ALA C O 1
ATOM 5531 N N . MET C 3 235 ? 124.266 172.446 147.859 1.00 57.26 235 MET C N 1
ATOM 5532 C CA . MET C 3 235 ? 125.655 172.606 148.259 1.00 56.83 235 MET C CA 1
ATOM 5533 C C . MET C 3 235 ? 126.543 172.937 147.061 1.00 59.38 235 MET C C 1
ATOM 5534 O O . MET C 3 235 ? 126.166 172.761 145.900 1.00 58.29 235 MET C O 1
ATOM 5539 N N . SER C 3 236 ? 127.742 173.427 147.366 1.00 61.39 236 SER C N 1
ATOM 5540 C CA . SER C 3 236 ? 128.773 173.695 146.379 1.00 59.04 236 SER C CA 1
ATOM 5541 C C . SER C 3 236 ? 129.435 172.389 145.942 1.00 63.65 236 SER C C 1
ATOM 5542 O O . SER C 3 236 ? 129.460 171.416 146.701 1.00 68.64 236 SER C O 1
ATOM 5545 N N . PRO C 3 237 ? 129.969 172.336 144.717 1.00 65.36 237 PRO C N 1
ATOM 5546 C CA . PRO C 3 237 ? 130.660 171.111 144.278 1.00 66.89 237 PRO C CA 1
ATOM 5547 C C . PRO C 3 237 ? 131.809 170.704 145.184 1.00 65.24 237 PRO C C 1
ATOM 5548 O O . PRO C 3 237 ? 132.064 169.503 145.341 1.00 61.41 237 PRO C O 1
ATOM 5552 N N . GLU C 3 238 ? 132.514 171.665 145.785 1.00 66.03 238 GLU C N 1
ATOM 5553 C CA . GLU C 3 238 ? 133.557 171.324 146.744 1.00 66.24 238 GLU C CA 1
ATOM 5554 C C . GLU C 3 238 ? 132.984 170.895 148.087 0.79 63.68 238 GLU C C 1
ATOM 5555 O O . GLU C 3 238 ? 133.696 170.268 148.879 1.00 67.82 238 GLU C O 1
ATOM 5561 N N . GLU C 3 239 ? 131.721 171.220 148.362 1.00 54.68 239 GLU C N 1
ATOM 5562 C CA . GLU C 3 239 ? 131.091 170.865 149.626 1.00 58.36 239 GLU C CA 1
ATOM 5563 C C . GLU C 3 239 ? 130.440 169.490 149.603 1.00 66.67 239 GLU C C 1
ATOM 5564 O O . GLU C 3 239 ? 129.983 169.022 150.652 1.00 67.23 239 GLU C O 1
ATOM 5570 N N . ARG C 3 240 ? 130.387 168.831 148.446 1.00 64.64 240 ARG C N 1
ATOM 5571 C CA . ARG C 3 240 ? 129.739 167.536 148.307 1.00 56.56 240 ARG C CA 1
ATOM 5572 C C . ARG C 3 240 ? 130.711 166.369 148.451 0.00 57.51 240 ARG C C 1
ATOM 5573 O O . ARG C 3 240 ? 130.477 165.305 147.869 1.00 64.53 240 ARG C O 1
ATOM 5581 N N . VAL C 3 241 ? 131.795 166.546 149.206 0.69 54.83 241 VAL C N 1
ATOM 5582 C CA . VAL C 3 241 ? 132.723 165.450 149.444 1.00 55.19 241 VAL C CA 1
ATOM 5583 C C . VAL C 3 241 ? 132.133 164.497 150.473 1.00 58.10 241 VAL C C 1
ATOM 5584 O O . VAL C 3 241 ? 131.631 164.922 151.523 0.19 53.60 241 VAL C O 1
ATOM 5588 N N . ASP C 3 242 ? 132.193 163.199 150.169 1.00 55.65 242 ASP C N 1
ATOM 5589 C CA . ASP C 3 242 ? 131.630 162.122 150.992 1.00 50.24 242 ASP C CA 1
ATOM 5590 C C . ASP C 3 242 ? 130.260 162.496 151.558 0.24 47.45 242 ASP C C 1
ATOM 5591 O O . ASP C 3 242 ? 129.987 162.368 152.754 1.00 45.10 242 ASP C O 1
ATOM 5596 N N . LYS C 3 243 ? 129.383 162.957 150.669 0.61 42.42 243 LYS C N 1
ATOM 5597 C CA . LYS C 3 243 ? 128.014 163.317 151.014 1.00 40.96 243 LYS C CA 1
ATOM 5598 C C . LYS C 3 243 ? 127.059 162.545 150.117 1.00 39.61 243 LYS C C 1
ATOM 5599 O O . LYS C 3 243 ? 127.235 162.518 148.894 1.00 41.80 243 LYS C O 1
ATOM 5605 N N . PHE C 3 244 ? 126.050 161.924 150.723 1.00 29.17 244 PHE C N 1
ATOM 5606 C CA . PHE C 3 244 ? 125.080 161.122 150.001 1.00 27.01 244 PHE C CA 1
ATOM 5607 C C . PHE C 3 244 ? 123.685 161.706 150.174 1.00 30.84 244 PHE C C 1
ATOM 5608 O O . PHE C 3 244 ? 123.259 161.951 151.312 1.00 30.29 244 PHE C O 1
ATOM 5616 N N . PRO C 3 245 ? 122.948 161.944 149.092 1.00 30.94 245 PRO C N 1
ATOM 5617 C CA . PRO C 3 245 ? 121.577 162.445 149.229 1.00 27.96 245 PRO C CA 1
ATOM 5618 C C . PRO C 3 245 ? 120.595 161.319 149.514 1.00 28.33 245 PRO C C 1
ATOM 5619 O O . PRO C 3 245 ? 120.611 160.271 148.865 0.00 30.47 245 PRO C O 1
ATOM 5623 N N . THR C 3 246 ? 119.732 161.547 150.500 1.00 21.32 246 THR C N 1
ATOM 5624 C CA . THR C 3 246 ? 118.736 160.570 150.905 1.00 18.78 246 THR C CA 1
ATOM 5625 C C . THR C 3 246 ? 117.409 160.849 150.203 1.00 29.45 246 THR C C 1
ATOM 5626 O O . THR C 3 246 ? 117.283 161.769 149.390 1.00 35.92 246 THR C O 1
ATOM 5630 N N . GLY C 3 247 ? 116.405 160.038 150.524 1.00 31.05 247 GLY C N 1
ATOM 5631 C CA . GLY C 3 247 ? 115.107 160.155 149.895 1.00 21.54 247 GLY C CA 1
ATOM 5632 C C . GLY C 3 247 ? 115.060 159.458 148.552 1.00 24.75 247 GLY C C 1
ATOM 5633 O O . GLY C 3 247 ? 116.020 158.839 148.093 0.30 24.14 247 GLY C O 1
ATOM 5634 N N . VAL C 3 248 ? 113.901 159.564 147.905 1.00 26.83 248 VAL C N 1
ATOM 5635 C CA . VAL C 3 248 ? 113.728 158.965 146.586 1.00 28.51 248 VAL C CA 1
ATOM 5636 C C . VAL C 3 248 ? 114.462 159.816 145.558 1.00 21.73 248 VAL C C 1
ATOM 5637 O O . VAL C 3 248 ? 114.218 161.021 145.434 1.00 23.93 248 VAL C O 1
ATOM 5641 N N . LEU C 3 249 ? 115.383 159.191 144.825 1.00 23.19 249 LEU C N 1
ATOM 5642 C CA . LEU C 3 249 ? 116.219 159.916 143.877 1.00 22.94 249 LEU C CA 1
ATOM 5643 C C . LEU C 3 249 ? 115.690 159.860 142.453 1.00 25.62 249 LEU C C 1
ATOM 5644 O O . LEU C 3 249 ? 115.956 160.776 141.667 0.98 30.07 249 LEU C O 1
ATOM 5649 N N . ARG C 3 250 ? 114.952 158.812 142.096 1.00 26.47 250 ARG C N 1
ATOM 5650 C CA . ARG C 3 250 ? 114.383 158.714 140.757 1.00 21.91 250 ARG C CA 1
ATOM 5651 C C . ARG C 3 250 ? 113.127 157.861 140.813 1.00 20.16 250 ARG C C 1
ATOM 5652 O O . ARG C 3 250 ? 113.164 156.739 141.322 0.00 25.71 250 ARG C O 1
ATOM 5660 N N . HIS C 3 251 ? 112.025 158.399 140.295 1.00 29.24 251 HIS C N 1
ATOM 5661 C CA . HIS C 3 251 ? 110.724 157.735 140.296 1.00 31.63 251 HIS C CA 1
ATOM 5662 C C . HIS C 3 251 ? 110.065 157.869 138.927 1.00 31.09 251 HIS C C 1
ATOM 5663 O O . HIS C 3 251 ? 108.929 158.330 138.798 0.00 32.99 251 HIS C O 1
ATOM 5670 N N . ASP C 3 252 ? 110.800 157.500 137.878 1.00 40.04 252 ASP C N 1
ATOM 5671 C CA . ASP C 3 252 ? 110.296 157.601 136.514 1.00 38.93 252 ASP C CA 1
ATOM 5672 C C . ASP C 3 252 ? 108.963 156.871 136.400 1.00 40.54 252 ASP C C 1
ATOM 5673 O O . ASP C 3 252 ? 108.810 155.747 136.886 1.00 40.56 252 ASP C O 1
ATOM 5678 N N . THR C 3 253 ? 107.995 157.523 135.754 0.25 48.40 253 THR C N 1
ATOM 5679 C CA . THR C 3 253 ? 106.621 157.040 135.695 1.00 51.81 253 THR C CA 1
ATOM 5680 C C . THR C 3 253 ? 106.218 156.572 134.300 1.00 52.73 253 THR C C 1
ATOM 5681 O O . THR C 3 253 ? 105.022 156.442 134.018 1.00 55.39 253 THR C O 1
ATOM 5685 N N . ASP C 3 254 ? 107.184 156.317 133.418 0.00 52.83 254 ASP C N 1
ATOM 5686 C CA . ASP C 3 254 ? 106.891 155.842 132.062 1.00 54.29 254 ASP C CA 1
ATOM 5687 C C . ASP C 3 254 ? 107.942 154.797 131.692 1.00 59.16 254 ASP C C 1
ATOM 5688 O O . ASP C 3 254 ? 108.991 155.129 131.132 1.00 57.83 254 ASP C O 1
ATOM 5693 N N . ARG C 3 255 ? 107.642 153.535 131.991 1.00 54.58 255 ARG C N 1
ATOM 5694 C CA . ARG C 3 255 ? 108.505 152.416 131.641 1.00 55.56 255 ARG C CA 1
ATOM 5695 C C . ARG C 3 255 ? 107.642 151.182 131.437 1.00 59.08 255 ARG C C 1
ATOM 5696 O O . ARG C 3 255 ? 106.719 150.927 132.216 1.00 57.67 255 ARG C O 1
ATOM 5704 N N . LYS C 3 256 ? 107.948 150.418 130.392 1.00 58.38 256 LYS C N 1
ATOM 5705 C CA . LYS C 3 256 ? 107.223 149.191 130.089 1.00 52.08 256 LYS C CA 1
ATOM 5706 C C . LYS C 3 256 ? 107.921 148.018 130.767 0.00 52.61 256 LYS C C 1
ATOM 5707 O O . LYS C 3 256 ? 109.095 147.744 130.494 1.00 53.33 256 LYS C O 1
ATOM 5713 N N . GLU C 3 257 ? 107.200 147.331 131.648 1.00 52.46 257 GLU C N 1
ATOM 5714 C CA . GLU C 3 257 ? 107.771 146.204 132.372 1.00 54.63 257 GLU C CA 1
ATOM 5715 C C . GLU C 3 257 ? 108.058 145.047 131.421 0.43 52.57 257 GLU C C 1
ATOM 5716 O O . GLU C 3 257 ? 107.413 144.894 130.379 1.00 52.54 257 GLU C O 1
ATOM 5722 N N . TYR C 3 258 ? 109.048 144.229 131.788 1.00 55.82 258 TYR C N 1
ATOM 5723 C CA . TYR C 3 258 ? 109.484 143.149 130.908 1.00 53.24 258 TYR C CA 1
ATOM 5724 C C . TYR C 3 258 ? 108.383 142.115 130.704 0.46 53.88 258 TYR C C 1
ATOM 5725 O O . TYR C 3 258 ? 108.136 141.669 129.578 1.00 57.89 258 TYR C O 1
ATOM 5734 N N . CYS C 3 259 ? 107.713 141.714 131.787 1.00 58.23 259 CYS C N 1
ATOM 5735 C CA . CYS C 3 259 ? 106.628 140.747 131.657 1.00 64.41 259 CYS C CA 1
ATOM 5736 C C . CYS C 3 259 ? 105.443 141.347 130.912 1.00 62.39 259 CYS C C 1
ATOM 5737 O O . CYS C 3 259 ? 104.765 140.650 130.148 1.00 64.41 259 CYS C O 1
ATOM 5740 N N . GLU C 3 260 ? 105.186 142.642 131.113 1.00 59.07 260 GLU C N 1
ATOM 5741 C CA . GLU C 3 260 ? 104.076 143.296 130.429 1.00 61.33 260 GLU C CA 1
ATOM 5742 C C . GLU C 3 260 ? 104.282 143.303 128.918 0.14 61.89 260 GLU C C 1
ATOM 5743 O O . GLU C 3 260 ? 103.312 143.297 128.152 1.00 64.74 260 GLU C O 1
ATOM 5749 N N . ALA C 3 261 ? 105.540 143.315 128.471 0.61 63.56 261 ALA C N 1
ATOM 5750 C CA . ALA C 3 261 ? 105.820 143.284 127.040 1.00 63.41 261 ALA C CA 1
ATOM 5751 C C . ALA C 3 261 ? 105.951 141.862 126.513 0.19 65.46 261 ALA C C 1
ATOM 5752 O O . ALA C 3 261 ? 105.598 141.595 125.358 1.00 71.91 261 ALA C O 1
ATOM 5754 N N . TYR C 3 262 ? 106.450 140.935 127.334 1.00 63.43 262 TYR C N 1
ATOM 5755 C CA . TYR C 3 262 ? 106.473 139.541 126.912 1.00 59.78 262 TYR C CA 1
ATOM 5756 C C . TYR C 3 262 ? 105.061 138.985 126.782 1.00 65.23 262 TYR C C 1
ATOM 5757 O O . TYR C 3 262 ? 104.822 138.084 125.971 1.00 67.76 262 TYR C O 1
ATOM 5766 N N . GLN C 3 263 ? 104.111 139.519 127.553 0.46 75.05 263 GLN C N 1
ATOM 5767 C CA . GLN C 3 263 ? 102.713 139.151 127.358 1.00 76.53 263 GLN C CA 1
ATOM 5768 C C . GLN C 3 263 ? 102.222 139.578 125.979 0.30 76.15 263 GLN C C 1
ATOM 5769 O O . GLN C 3 263 ? 101.516 138.821 125.302 1.00 77.20 263 GLN C O 1
ATOM 5775 N N . GLU C 3 264 ? 102.588 140.786 125.543 1.00 71.67 264 GLU C N 1
ATOM 5776 C CA . GLU C 3 264 ? 102.231 141.222 124.196 0.30 75.77 264 GLU C CA 1
ATOM 5777 C C . GLU C 3 264 ? 102.915 140.364 123.141 1.00 76.73 264 GLU C C 1
ATOM 5778 O O . GLU C 3 264 ? 102.331 140.075 122.090 1.00 79.01 264 GLU C O 1
ATOM 5784 N N . ILE C 3 265 ? 104.162 139.962 123.398 1.00 76.32 265 ILE C N 1
ATOM 5785 C CA . ILE C 3 265 ? 104.851 139.054 122.482 1.00 73.90 265 ILE C CA 1
ATOM 5786 C C . ILE C 3 265 ? 104.091 137.739 122.366 0.49 75.32 265 ILE C C 1
ATOM 5787 O O . ILE C 3 265 ? 103.893 137.214 121.266 1.00 75.68 265 ILE C O 1
ATOM 5792 N N . ILE C 3 266 ? 103.647 137.190 123.499 0.42 79.06 266 ILE C N 1
ATOM 5793 C CA . ILE C 3 266 ? 102.883 135.945 123.481 0.16 78.92 266 ILE C CA 1
ATOM 5794 C C . ILE C 3 266 ? 101.576 136.132 122.721 0.01 79.82 266 ILE C C 1
ATOM 5795 O O . ILE C 3 266 ? 101.163 135.267 121.938 1.00 83.32 266 ILE C O 1
ATOM 5800 N N . GLU C 3 267 ? 100.907 137.267 122.934 1.00 82.22 267 GLU C N 1
ATOM 5801 C CA . GLU C 3 267 ? 99.604 137.493 122.318 1.00 81.14 267 GLU C CA 1
ATOM 5802 C C . GLU C 3 267 ? 99.717 137.647 120.804 1.00 83.40 267 GLU C C 1
ATOM 5803 O O . GLU C 3 267 ? 98.961 137.024 120.050 1.00 83.19 267 GLU C O 1
ATOM 5809 N N . LYS C 3 268 ? 100.656 138.472 120.340 1.00 88.12 268 LYS C N 1
ATOM 5810 C CA . LYS C 3 268 ? 100.762 138.792 118.921 1.00 89.60 268 LYS C CA 1
ATOM 5811 C C . LYS C 3 268 ? 101.703 137.870 118.156 1.00 89.01 268 LYS C C 1
ATOM 5812 O O . LYS C 3 268 ? 101.798 137.988 116.929 1.00 89.11 268 LYS C O 1
ATOM 5818 N N . ALA C 3 269 ? 102.390 136.954 118.836 1.00 88.76 269 ALA C N 1
ATOM 5819 C CA . ALA C 3 269 ? 103.405 136.126 118.196 1.00 88.92 269 ALA C CA 1
ATOM 5820 C C . ALA C 3 269 ? 102.842 134.777 117.763 1.00 87.96 269 ALA C C 1
ATOM 5821 O O . ALA C 3 269 ? 102.898 134.420 116.582 1.00 90.33 269 ALA C O 1
ATOM 5823 N N . GLN C 3 270 ? 102.301 134.016 118.715 1.00 89.41 270 GLN C N 1
ATOM 5824 C CA . GLN C 3 270 ? 101.735 132.704 118.435 1.00 94.75 270 GLN C CA 1
ATOM 5825 C C . GLN C 3 270 ? 100.300 132.587 118.936 1.00 95.38 270 GLN C C 1
ATOM 5826 O O . GLN C 3 270 ? 99.782 131.474 119.074 1.00 97.27 270 GLN C O 1
ATOM 5832 N N . GLY C 3 271 ? 99.649 133.713 119.212 1.00 100.77 271 GLY C N 1
ATOM 5833 C CA . GLY C 3 271 ? 98.243 133.701 119.557 1.00 101.76 271 GLY C CA 1
ATOM 5834 C C . GLY C 3 271 ? 97.398 133.459 118.327 1.00 103.82 271 GLY C C 1
ATOM 5835 O O . GLY C 3 271 ? 96.720 134.369 117.840 1.00 104.03 271 GLY C O 1
ATOM 5836 N N . LYS C 3 272 ? 97.458 132.231 117.807 1.00 104.64 272 LYS C N 1
ATOM 5837 C CA . LYS C 3 272 ? 96.855 131.802 116.547 1.00 103.51 272 LYS C CA 1
ATOM 5838 C C . LYS C 3 272 ? 97.502 132.462 115.338 1.00 104.40 272 LYS C C 1
ATOM 5839 O O . LYS C 3 272 ? 96.981 132.337 114.221 1.00 103.79 272 LYS C O 1
ATOM 5845 N N . GLN C 3 273 ? 98.628 133.149 115.528 1.00 101.56 273 GLN C N 1
ATOM 5846 C CA . GLN C 3 273 ? 99.384 133.783 114.446 1.00 101.18 273 GLN C CA 1
ATOM 5847 C C . GLN C 3 273 ? 98.512 134.677 113.567 1.00 102.32 273 GLN C C 1
ATOM 5848 O O . GLN C 3 273 ? 98.339 134.412 112.378 1.00 101.94 273 GLN C O 1
ATOM 5854 N N . MET D 4 1 ? 149.878 110.701 177.865 1.00 72.96 1 MET B N 1
ATOM 5855 C CA . MET D 4 1 ? 150.039 112.145 177.738 1.00 75.48 1 MET B CA 1
ATOM 5856 C C . MET D 4 1 ? 149.834 112.837 179.082 1.00 72.32 1 MET B C 1
ATOM 5857 O O . MET D 4 1 ? 149.585 112.181 180.091 1.00 78.68 1 MET B O 1
ATOM 5862 N N . GLU D 4 2 ? 149.940 114.164 179.093 1.00 56.77 2 GLU B N 1
ATOM 5863 C CA . GLU D 4 2 ? 149.929 114.917 180.341 1.00 60.73 2 GLU B CA 1
ATOM 5864 C C . GLU D 4 2 ? 148.622 115.649 180.598 0.21 61.84 2 GLU B C 1
ATOM 5865 O O . GLU D 4 2 ? 147.998 115.430 181.644 0.58 61.50 2 GLU B O 1
ATOM 5871 N N . ALA D 4 3 ? 148.179 116.510 179.683 1.00 52.01 3 ALA B N 1
ATOM 5872 C CA . ALA D 4 3 ? 147.068 117.401 179.992 1.00 48.15 3 ALA B CA 1
ATOM 5873 C C . ALA D 4 3 ? 146.114 117.538 178.816 1.00 41.76 3 ALA B C 1
ATOM 5874 O O . ALA D 4 3 ? 146.542 117.632 177.662 1.00 48.01 3 ALA B O 1
ATOM 5876 N N . GLN D 4 4 ? 144.819 117.569 179.131 1.00 31.77 4 GLN B N 1
ATOM 5877 C CA . GLN D 4 4 ? 143.765 117.896 178.178 1.00 34.40 4 GLN B CA 1
ATOM 5878 C C . GLN D 4 4 ? 142.871 118.958 178.805 1.00 37.59 4 GLN B C 1
ATOM 5879 O O . GLN D 4 4 ? 142.243 118.714 179.844 1.00 48.54 4 GLN B O 1
ATOM 5885 N N . LEU D 4 5 ? 142.819 120.132 178.180 1.00 24.70 5 LEU B N 1
ATOM 5886 C CA . LEU D 4 5 ? 142.095 121.274 178.715 1.00 19.74 5 LEU B CA 1
ATOM 5887 C C . LEU D 4 5 ? 141.068 121.767 177.705 1.00 23.05 5 LEU B C 1
ATOM 5888 O O . LEU D 4 5 ? 141.222 121.576 176.498 0.40 30.18 5 LEU B O 1
ATOM 5893 N N . ARG D 4 6 ? 140.019 122.412 178.212 1.00 13.46 6 ARG B N 1
ATOM 5894 C CA . ARG D 4 6 ? 138.936 122.914 177.375 1.00 11.14 6 ARG B CA 1
ATOM 5895 C C . ARG D 4 6 ? 138.429 124.229 177.947 1.00 17.95 6 ARG B C 1
ATOM 5896 O O . ARG D 4 6 ? 137.931 124.265 179.077 0.68 26.55 6 ARG B O 1
ATOM 5904 N N . PHE D 4 7 ? 138.546 125.297 177.166 1.00 16.96 7 PHE B N 1
ATOM 5905 C CA . PHE D 4 7 ? 138.042 126.613 177.539 1.00 11.02 7 PHE B CA 1
ATOM 5906 C C . PHE D 4 7 ? 136.840 126.929 176.661 1.00 22.00 7 PHE B C 1
ATOM 5907 O O . PHE D 4 7 ? 136.961 126.959 175.432 0.36 25.96 7 PHE B O 1
ATOM 5915 N N . THR D 4 8 ? 135.690 127.173 177.283 1.00 22.09 8 THR B N 1
ATOM 5916 C CA . THR D 4 8 ? 134.458 127.439 176.555 1.00 22.70 8 THR B CA 1
ATOM 5917 C C . THR D 4 8 ? 133.911 128.810 176.929 1.00 22.59 8 THR B C 1
ATOM 5918 O O . THR D 4 8 ? 134.190 129.333 178.011 0.47 27.16 8 THR B O 1
ATOM 5922 N N . GLY D 4 9 ? 133.133 129.387 176.023 1.00 20.53 9 GLY B N 1
ATOM 5923 C CA . GLY D 4 9 ? 132.551 130.687 176.290 1.00 15.86 9 GLY B CA 1
ATOM 5924 C C . GLY D 4 9 ? 131.635 131.121 175.168 1.00 28.70 9 GLY B C 1
ATOM 5925 O O . GLY D 4 9 ? 131.256 130.329 174.304 0.83 34.53 9 GLY B O 1
ATOM 5926 N N . VAL D 4 10 ? 131.283 132.402 175.201 1.00 35.98 10 VAL B N 1
ATOM 5927 C CA . VAL D 4 10 ? 130.435 133.028 174.192 1.00 31.85 10 VAL B CA 1
ATOM 5928 C C . VAL D 4 10 ? 131.319 133.834 173.252 1.00 34.34 10 VAL B C 1
ATOM 5929 O O . VAL D 4 10 ? 132.216 134.557 173.702 0.54 32.15 10 VAL B O 1
ATOM 5933 N N . GLY D 4 11 ? 131.075 133.701 171.950 1.00 32.34 11 GLY B N 1
ATOM 5934 C CA . GLY D 4 11 ? 131.846 134.415 170.951 0.73 30.22 11 GLY B CA 1
ATOM 5935 C C . GLY D 4 11 ? 131.831 135.916 171.150 1.00 26.20 11 GLY B C 1
ATOM 5936 O O . GLY D 4 11 ? 130.796 136.565 170.972 1.00 33.95 11 GLY B O 1
ATOM 5937 N N . GLY D 4 12 ? 132.977 136.475 171.520 1.00 28.09 12 GLY B N 1
ATOM 5938 C CA . GLY D 4 12 ? 133.094 137.893 171.816 1.00 28.88 12 GLY B CA 1
ATOM 5939 C C . GLY D 4 12 ? 133.550 138.209 173.224 1.00 32.18 12 GLY B C 1
ATOM 5940 O O . GLY D 4 12 ? 133.615 139.393 173.582 1.00 30.42 12 GLY B O 1
ATOM 5941 N N . GLN D 4 13 ? 133.871 137.211 174.046 1.00 35.55 13 GLN B N 1
ATOM 5942 C CA . GLN D 4 13 ? 134.286 137.449 175.422 1.00 35.80 13 GLN B CA 1
ATOM 5943 C C . GLN D 4 13 ? 135.801 137.518 175.569 1.00 33.74 13 GLN B C 1
ATOM 5944 O O . GLN D 4 13 ? 136.307 138.276 176.403 1.00 32.70 13 GLN B O 1
ATOM 5950 N N . GLY D 4 14 ? 136.539 136.745 174.775 1.00 27.59 14 GLY B N 1
ATOM 5951 C CA . GLY D 4 14 ? 137.985 136.782 174.807 1.00 34.50 14 GLY B CA 1
ATOM 5952 C C . GLY D 4 14 ? 138.639 135.920 175.864 1.00 41.81 14 GLY B C 1
ATOM 5953 O O . GLY D 4 14 ? 139.865 135.984 176.016 1.00 45.57 14 GLY B O 1
ATOM 5954 N N . VAL D 4 15 ? 137.867 135.123 176.605 1.00 29.22 15 VAL B N 1
ATOM 5955 C CA . VAL D 4 15 ? 138.457 134.230 177.598 1.00 22.64 15 VAL B CA 1
ATOM 5956 C C . VAL D 4 15 ? 139.305 133.161 176.919 1.00 30.59 15 VAL B C 1
ATOM 5957 O O . VAL D 4 15 ? 140.359 132.764 177.430 1.00 32.55 15 VAL B O 1
ATOM 5961 N N . LEU D 4 16 ? 138.871 132.697 175.744 1.00 34.28 16 LEU B N 1
ATOM 5962 C CA . LEU D 4 16 ? 139.555 131.611 175.049 1.00 34.13 16 LEU B CA 1
ATOM 5963 C C . LEU D 4 16 ? 140.988 131.960 174.667 1.00 34.16 16 LEU B C 1
ATOM 5964 O O . LEU D 4 16 ? 141.799 131.052 174.456 0.59 30.09 16 LEU B O 1
ATOM 5969 N N . LEU D 4 17 ? 141.320 133.251 174.570 1.00 44.40 17 LEU B N 1
ATOM 5970 C CA . LEU D 4 17 ? 142.668 133.643 174.169 1.00 41.87 17 LEU B CA 1
ATOM 5971 C C . LEU D 4 17 ? 143.713 133.184 175.178 1.00 36.15 17 LEU B C 1
ATOM 5972 O O . LEU D 4 17 ? 144.883 133.007 174.822 1.00 40.28 17 LEU B O 1
ATOM 5977 N N . ALA D 4 18 ? 143.311 132.968 176.430 1.00 36.25 18 ALA B N 1
ATOM 5978 C CA . ALA D 4 18 ? 144.233 132.504 177.461 1.00 37.69 18 ALA B CA 1
ATOM 5979 C C . ALA D 4 18 ? 144.722 131.083 177.229 1.00 34.18 18 ALA B C 1
ATOM 5980 O O . ALA D 4 18 ? 145.523 130.587 178.027 1.00 33.30 18 ALA B O 1
ATOM 5982 N N . GLY D 4 19 ? 144.265 130.420 176.172 1.00 33.06 19 GLY B N 1
ATOM 5983 C CA . GLY D 4 19 ? 144.661 129.054 175.906 0.48 34.13 19 GLY B CA 1
ATOM 5984 C C . GLY D 4 19 ? 146.010 128.912 175.232 1.00 38.22 19 GLY B C 1
ATOM 5985 O O . GLY D 4 19 ? 146.921 128.291 175.787 0.20 36.04 19 GLY B O 1
ATOM 5986 N N . GLU D 4 20 ? 146.154 129.491 174.036 1.00 39.96 20 GLU B N 1
ATOM 5987 C CA . GLU D 4 20 ? 147.372 129.304 173.254 1.00 38.01 20 GLU B CA 1
ATOM 5988 C C . GLU D 4 20 ? 148.612 129.822 173.969 1.00 36.35 20 GLU B C 1
ATOM 5989 O O . GLU D 4 20 ? 149.725 129.390 173.647 1.00 47.41 20 GLU B O 1
ATOM 5995 N N . ILE D 4 21 ? 148.448 130.730 174.934 1.00 29.28 21 ILE B N 1
ATOM 5996 C CA . ILE D 4 21 ? 149.583 131.159 175.744 1.00 27.25 21 ILE B CA 1
ATOM 5997 C C . ILE D 4 21 ? 150.143 129.983 176.532 1.00 37.64 21 ILE B C 1
ATOM 5998 O O . ILE D 4 21 ? 151.362 129.805 176.628 1.00 48.96 21 ILE B O 1
ATOM 6003 N N . LEU D 4 22 ? 149.261 129.154 177.098 1.00 28.99 22 LEU B N 1
ATOM 6004 C CA . LEU D 4 22 ? 149.712 127.959 177.804 1.00 28.03 22 LEU B CA 1
ATOM 6005 C C . LEU D 4 22 ? 150.396 126.981 176.858 1.00 33.46 22 LEU B C 1
ATOM 6006 O O . LEU D 4 22 ? 151.400 126.354 177.219 1.00 42.07 22 LEU B O 1
ATOM 6011 N N . ALA D 4 23 ? 149.864 126.833 175.642 1.00 27.11 23 ALA B N 1
ATOM 6012 C CA . ALA D 4 23 ? 150.487 125.945 174.667 1.00 32.56 23 ALA B CA 1
ATOM 6013 C C . ALA D 4 23 ? 151.898 126.406 174.326 0.11 35.11 23 ALA B C 1
ATOM 6014 O O . ALA D 4 23 ? 152.835 125.599 174.305 1.00 42.31 23 ALA B O 1
ATOM 6016 N N . GLU D 4 24 ? 152.076 127.705 174.071 1.00 32.14 24 GLU B N 1
ATOM 6017 C CA . GLU D 4 24 ? 153.410 128.206 173.761 1.00 24.68 24 GLU B CA 1
ATOM 6018 C C . GLU D 4 24 ? 154.336 128.134 174.968 1.00 29.33 24 GLU B C 1
ATOM 6019 O O . GLU D 4 24 ? 155.537 127.898 174.806 1.00 44.17 24 GLU B O 1
ATOM 6025 N N . ALA D 4 25 ? 153.804 128.329 176.176 1.00 25.62 25 ALA B N 1
ATOM 6026 C CA . ALA D 4 25 ? 154.625 128.185 177.372 1.00 30.41 25 ALA B CA 1
ATOM 6027 C C . ALA D 4 25 ? 155.132 126.756 177.520 1.00 35.48 25 ALA B C 1
ATOM 6028 O O . ALA D 4 25 ? 156.305 126.535 177.844 0.39 36.51 25 ALA B O 1
ATOM 6030 N N . LYS D 4 26 ? 154.263 125.772 177.280 1.00 34.47 26 LYS B N 1
ATOM 6031 C CA . LYS D 4 26 ? 154.701 124.379 177.322 1.00 33.67 26 LYS B CA 1
ATOM 6032 C C . LYS D 4 26 ? 155.705 124.079 176.216 1.00 31.92 26 LYS B C 1
ATOM 6033 O O . LYS D 4 26 ? 156.670 123.338 176.433 1.00 39.58 26 LYS B O 1
ATOM 6039 N N . ILE D 4 27 ? 155.492 124.639 175.022 1.00 27.24 27 ILE B N 1
ATOM 6040 C CA . ILE D 4 27 ? 156.417 124.413 173.914 1.00 26.66 27 ILE B CA 1
ATOM 6041 C C . ILE D 4 27 ? 157.800 124.955 174.252 1.00 31.02 27 ILE B C 1
ATOM 6042 O O . ILE D 4 27 ? 158.819 124.295 174.016 1.00 35.21 27 ILE B O 1
ATOM 6047 N N . VAL D 4 28 ? 157.857 126.165 174.810 1.00 39.04 28 VAL B N 1
ATOM 6048 C CA . VAL D 4 28 ? 159.137 126.755 175.187 1.00 37.74 28 VAL B CA 1
ATOM 6049 C C . VAL D 4 28 ? 159.770 125.974 176.333 1.00 40.42 28 VAL B C 1
ATOM 6050 O O . VAL D 4 28 ? 160.994 125.792 176.376 1.00 37.16 28 VAL B O 1
ATOM 6054 N N . SER D 4 29 ? 158.953 125.490 177.271 1.00 38.24 29 SER B N 1
ATOM 6055 C CA . SER D 4 29 ? 159.478 124.755 178.416 1.00 36.68 29 SER B CA 1
ATOM 6056 C C . SER D 4 29 ? 160.181 123.466 178.013 1.00 39.21 29 SER B C 1
ATOM 6057 O O . SER D 4 29 ? 161.025 122.973 178.769 0.86 43.07 29 SER B O 1
ATOM 6060 N N . GLY D 4 30 ? 159.860 122.910 176.848 1.00 36.75 30 GLY B N 1
ATOM 6061 C CA . GLY D 4 30 ? 160.515 121.701 176.392 1.00 37.61 30 GLY B CA 1
ATOM 6062 C C . GLY D 4 30 ? 159.564 120.557 176.113 1.00 36.92 30 GLY B C 1
ATOM 6063 O O . GLY D 4 30 ? 159.955 119.388 176.174 0.30 39.09 30 GLY B O 1
ATOM 6064 N N . GLY D 4 31 ? 158.310 120.878 175.806 1.00 44.04 31 GLY B N 1
ATOM 6065 C CA . GLY D 4 31 ? 157.324 119.859 175.508 1.00 45.05 31 GLY B CA 1
ATOM 6066 C C . GLY D 4 31 ? 156.615 120.077 174.188 1.00 40.83 31 GLY B C 1
ATOM 6067 O O . GLY D 4 31 ? 157.135 120.761 173.301 1.00 35.65 31 GLY B O 1
ATOM 6068 N N . TYR D 4 32 ? 155.428 119.495 174.046 1.00 40.48 32 TYR B N 1
ATOM 6069 C CA . TYR D 4 32 ? 154.616 119.635 172.846 1.00 35.74 32 TYR B CA 1
ATOM 6070 C C . TYR D 4 32 ? 153.202 120.035 173.237 0.79 43.42 32 TYR B C 1
ATOM 6071 O O . TYR D 4 32 ? 152.644 119.511 174.207 1.00 58.99 32 TYR B O 1
ATOM 6080 N N . GLY D 4 33 ? 152.630 120.958 172.477 1.00 34.49 33 GLY B N 1
ATOM 6081 C CA . GLY D 4 33 ? 151.276 121.415 172.730 1.00 37.62 33 GLY B CA 1
ATOM 6082 C C . GLY D 4 33 ? 150.543 121.673 171.432 1.00 32.43 33 GLY B C 1
ATOM 6083 O O . GLY D 4 33 ? 151.131 122.094 170.434 1.00 33.18 33 GLY B O 1
ATOM 6084 N N . THR D 4 34 ? 149.240 121.410 171.457 1.00 31.31 34 THR B N 1
ATOM 6085 C CA . THR D 4 34 ? 148.389 121.591 170.289 1.00 29.70 34 THR B CA 1
ATOM 6086 C C . THR D 4 34 ? 147.070 122.221 170.708 1.00 29.12 34 THR B C 1
ATOM 6087 O O . THR D 4 34 ? 146.535 121.907 171.775 0.00 32.36 34 THR B O 1
ATOM 6091 N N . LYS D 4 35 ? 146.548 123.103 169.858 1.00 26.60 35 LYS B N 1
ATOM 6092 C CA . LYS D 4 35 ? 145.319 123.838 170.127 1.00 24.61 35 LYS B CA 1
ATOM 6093 C C . LYS D 4 35 ? 144.358 123.663 168.961 1.00 26.49 35 LYS B C 1
ATOM 6094 O O . LYS D 4 35 ? 144.750 123.835 167.802 1.00 30.61 35 LYS B O 1
ATOM 6100 N N . THR D 4 36 ? 143.106 123.327 169.266 1.00 23.69 36 THR B N 1
ATOM 6101 C CA . THR D 4 36 ? 142.063 123.192 168.255 1.00 23.85 36 THR B CA 1
ATOM 6102 C C . THR D 4 36 ? 140.835 123.971 168.699 1.00 28.70 36 THR B C 1
ATOM 6103 O O . THR D 4 36 ? 140.344 123.776 169.813 1.00 25.87 36 THR B O 1
ATOM 6107 N N . SER D 4 37 ? 140.325 124.832 167.823 1.00 33.98 37 SER B N 1
ATOM 6108 C CA . SER D 4 37 ? 139.235 125.738 168.160 1.00 26.42 37 SER B CA 1
ATOM 6109 C C . SER D 4 37 ? 137.976 125.360 167.392 1.00 28.61 37 SER B C 1
ATOM 6110 O O . SER D 4 37 ? 138.027 125.137 166.178 1.00 34.77 37 SER B O 1
ATOM 6113 N N . THR D 4 38 ? 136.853 125.292 168.102 1.00 30.44 38 THR B N 1
ATOM 6114 C CA . THR D 4 38 ? 135.542 125.056 167.512 1.00 29.17 38 THR B CA 1
ATOM 6115 C C . THR D 4 38 ? 134.722 126.332 167.630 1.00 23.07 38 THR B C 1
ATOM 6116 O O . THR D 4 38 ? 134.468 126.815 168.742 0.00 31.43 38 THR B O 1
ATOM 6120 N N . TYR D 4 39 ? 134.309 126.869 166.487 1.00 27.17 39 TYR B N 1
ATOM 6121 C CA . TYR D 4 39 ? 133.550 128.105 166.389 1.00 26.93 39 TYR B CA 1
ATOM 6122 C C . TYR D 4 39 ? 132.233 127.835 165.668 1.00 33.19 39 TYR B C 1
ATOM 6123 O O . TYR D 4 39 ? 131.906 126.697 165.324 1.00 40.20 39 TYR B O 1
ATOM 6132 N N . THR D 4 40 ? 131.476 128.903 165.439 1.00 33.49 40 THR B N 1
ATOM 6133 C CA . THR D 4 40 ? 130.206 128.835 164.735 1.00 35.17 40 THR B CA 1
ATOM 6134 C C . THR D 4 40 ? 130.194 129.907 163.651 1.00 33.00 40 THR B C 1
ATOM 6135 O O . THR D 4 40 ? 131.093 130.748 163.569 0.54 33.77 40 THR B O 1
ATOM 6139 N N . SER D 4 41 ? 129.165 129.874 162.812 1.00 24.31 41 SER B N 1
ATOM 6140 C CA . SER D 4 41 ? 128.991 130.891 161.780 1.00 27.21 41 SER B CA 1
ATOM 6141 C C . SER D 4 41 ? 128.414 132.188 162.323 0.91 28.74 41 SER B C 1
ATOM 6142 O O . SER D 4 41 ? 128.008 133.054 161.539 1.00 27.58 41 SER B O 1
ATOM 6145 N N . GLN D 4 42 ? 128.374 132.328 163.645 1.00 27.46 42 GLN B N 1
ATOM 6146 C CA . GLN D 4 42 ? 127.821 133.500 164.307 1.00 21.02 42 GLN B CA 1
ATOM 6147 C C . GLN D 4 42 ? 128.954 134.364 164.843 1.00 26.26 42 GLN B C 1
ATOM 6148 O O . GLN D 4 42 ? 129.809 133.879 165.590 0.65 30.05 42 GLN B O 1
ATOM 6154 N N . VAL D 4 43 ? 128.952 135.643 164.464 1.00 21.03 43 VAL B N 1
ATOM 6155 C CA . VAL D 4 43 ? 130.059 136.527 164.818 1.00 25.45 43 VAL B CA 1
ATOM 6156 C C . VAL D 4 43 ? 130.085 136.783 166.321 1.00 28.09 43 VAL B C 1
ATOM 6157 O O . VAL D 4 43 ? 131.138 136.691 166.962 1.00 29.15 43 VAL B O 1
ATOM 6161 N N . ARG D 4 44 ? 128.934 137.105 166.907 0.94 26.26 44 ARG B N 1
ATOM 6162 C CA . ARG D 4 44 ? 128.853 137.445 168.319 1.00 24.97 44 ARG B CA 1
ATOM 6163 C C . ARG D 4 44 ? 127.677 136.732 168.967 1.00 27.70 44 ARG B C 1
ATOM 6164 O O . ARG D 4 44 ? 126.615 136.581 168.354 0.66 29.43 44 ARG B O 1
ATOM 6172 N N . GLY D 4 45 ? 127.868 136.305 170.214 1.00 28.32 45 GLY B N 1
ATOM 6173 C CA . GLY D 4 45 ? 126.827 135.663 170.983 1.00 28.33 45 GLY B CA 1
ATOM 6174 C C . GLY D 4 45 ? 126.771 134.155 170.875 1.00 26.10 45 GLY B C 1
ATOM 6175 O O . GLY D 4 45 ? 126.014 133.525 171.624 0.10 27.19 45 GLY B O 1
ATOM 6176 N N . GLY D 4 46 ? 127.542 133.554 169.974 1.00 18.33 46 GLY B N 1
ATOM 6177 C CA . GLY D 4 46 ? 127.512 132.124 169.782 0.39 26.22 46 GLY B CA 1
ATOM 6178 C C . GLY D 4 46 ? 128.448 131.387 170.715 1.00 29.57 46 GLY B C 1
ATOM 6179 O O . GLY D 4 46 ? 129.369 131.970 171.294 0.50 28.03 46 GLY B O 1
ATOM 6180 N N . PRO D 4 47 ? 128.229 130.082 170.877 1.00 31.22 47 PRO B N 1
ATOM 6181 C CA . PRO D 4 47 ? 129.106 129.285 171.744 1.00 30.52 47 PRO B CA 1
ATOM 6182 C C . PRO D 4 47 ? 130.392 128.914 171.018 1.00 24.71 47 PRO B C 1
ATOM 6183 O O . PRO D 4 47 ? 130.366 128.456 169.875 0.00 28.90 47 PRO B O 1
ATOM 6187 N N . THR D 4 48 ? 131.521 129.121 171.691 1.00 22.70 48 THR B N 1
ATOM 6188 C CA . THR D 4 48 ? 132.836 128.833 171.140 1.00 24.17 48 THR B CA 1
ATOM 6189 C C . THR D 4 48 ? 133.642 128.046 172.163 1.00 21.31 48 THR B C 1
ATOM 6190 O O . THR D 4 48 ? 133.423 128.167 173.372 1.00 35.44 48 THR B O 1
ATOM 6194 N N . LYS D 4 49 ? 134.579 127.238 171.670 1.00 19.34 49 LYS B N 1
ATOM 6195 C CA . LYS D 4 49 ? 135.389 126.425 172.566 1.00 25.20 49 LYS B CA 1
ATOM 6196 C C . LYS D 4 49 ? 136.775 126.232 171.971 1.00 30.28 49 LYS B C 1
ATOM 6197 O O . LYS D 4 49 ? 136.978 126.359 170.762 1.00 42.71 49 LYS B O 1
ATOM 6203 N N . VAL D 4 50 ? 137.734 125.940 172.845 1.00 15.22 50 VAL B N 1
ATOM 6204 C CA . VAL D 4 50 ? 139.084 125.564 172.439 1.00 21.93 50 VAL B CA 1
ATOM 6205 C C . VAL D 4 50 ? 139.536 124.389 173.294 1.00 21.13 50 VAL B C 1
ATOM 6206 O O . VAL D 4 50 ? 139.332 124.374 174.512 0.00 24.15 50 VAL B O 1
ATOM 6210 N N . ASP D 4 51 ? 140.133 123.393 172.645 1.00 20.83 51 ASP B N 1
ATOM 6211 C CA . ASP D 4 51 ? 140.736 122.252 173.312 1.00 11.83 51 ASP B CA 1
ATOM 6212 C C . ASP D 4 51 ? 142.246 122.325 173.163 1.00 21.22 51 ASP B C 1
ATOM 6213 O O . ASP D 4 51 ? 142.762 122.721 172.112 1.00 33.12 51 ASP B O 1
ATOM 6218 N N . ILE D 4 52 ? 142.949 121.943 174.224 1.00 23.78 52 ILE B N 1
ATOM 6219 C CA . ILE D 4 52 ? 144.401 122.028 174.288 1.00 23.21 52 ILE B CA 1
ATOM 6220 C C . ILE D 4 52 ? 144.942 120.687 174.757 1.00 25.08 52 ILE B C 1
ATOM 6221 O O . ILE D 4 52 ? 144.488 120.150 175.773 0.00 29.01 52 ILE B O 1
ATOM 6226 N N . LEU D 4 53 ? 145.908 120.154 174.015 1.00 23.48 53 LEU B N 1
ATOM 6227 C CA . LEU D 4 53 ? 146.574 118.906 174.351 1.00 26.23 53 LEU B CA 1
ATOM 6228 C C . LEU D 4 53 ? 148.037 119.198 174.646 1.00 28.93 53 LEU B C 1
ATOM 6229 O O . LEU D 4 53 ? 148.737 119.776 173.807 1.00 29.04 53 LEU B O 1
ATOM 6234 N N . LEU D 4 54 ? 148.495 118.807 175.833 1.00 38.44 54 LEU B N 1
ATOM 6235 C CA . LEU D 4 54 ? 149.873 119.020 176.256 1.00 35.80 54 LEU B CA 1
ATOM 6236 C C . LEU D 4 54 ? 150.504 117.680 176.591 1.00 41.96 54 LEU B C 1
ATOM 6237 O O . LEU D 4 54 ? 149.959 116.918 177.400 1.00 53.64 54 LEU B O 1
ATOM 6242 N N . ASP D 4 55 ? 151.655 117.398 175.982 1.00 40.54 55 ASP B N 1
ATOM 6243 C CA . ASP D 4 55 ? 152.321 116.118 176.165 1.00 38.25 55 ASP B CA 1
ATOM 6244 C C . ASP D 4 55 ? 153.828 116.333 176.144 1.00 40.63 55 ASP B C 1
ATOM 6245 O O . ASP D 4 55 ? 154.329 117.316 175.592 1.00 44.74 55 ASP B O 1
ATOM 6250 N N . LYS D 4 56 ? 154.548 115.396 176.758 1.00 42.92 56 LYS B N 1
ATOM 6251 C CA . LYS D 4 56 ? 156.004 115.416 176.758 1.00 43.61 56 LYS B CA 1
ATOM 6252 C C . LYS D 4 56 ? 156.607 114.865 175.475 1.00 49.41 56 LYS B C 1
ATOM 6253 O O . LYS D 4 56 ? 157.812 115.032 175.256 1.00 49.84 56 LYS B O 1
ATOM 6259 N N . ASP D 4 57 ? 155.810 114.218 174.628 1.00 53.66 57 ASP B N 1
ATOM 6260 C CA . ASP D 4 57 ? 156.311 113.552 173.434 1.00 44.15 57 ASP B CA 1
ATOM 6261 C C . ASP D 4 57 ? 155.520 114.102 172.248 1.00 39.46 57 ASP B C 1
ATOM 6262 O O . ASP D 4 57 ? 154.679 114.993 172.400 0.28 45.02 57 ASP B O 1
ATOM 6267 N N . GLU D 4 58 ? 155.796 113.577 171.057 1.00 42.77 58 GLU B N 1
ATOM 6268 C CA . GLU D 4 58 ? 155.149 114.062 169.846 1.00 45.82 58 GLU B CA 1
ATOM 6269 C C . GLU D 4 58 ? 153.641 113.854 169.911 0.89 47.81 58 GLU B C 1
ATOM 6270 O O . GLU D 4 58 ? 153.157 112.830 170.401 1.00 52.56 58 GLU B O 1
ATOM 6276 N N . ILE D 4 59 ? 152.899 114.840 169.415 1.00 40.36 59 ILE B N 1
ATOM 6277 C CA . ILE D 4 59 ? 151.444 114.784 169.328 1.00 40.65 59 ILE B CA 1
ATOM 6278 C C . ILE D 4 59 ? 151.079 114.470 167.884 1.00 43.55 59 ILE B C 1
ATOM 6279 O O . ILE D 4 59 ? 151.479 115.196 166.965 1.00 44.39 59 ILE B O 1
ATOM 6284 N N . ILE D 4 60 ? 150.326 113.392 167.682 1.00 35.00 60 ILE B N 1
ATOM 6285 C CA . ILE D 4 60 ? 149.951 112.969 166.338 1.00 29.64 60 ILE B CA 1
ATOM 6286 C C . ILE D 4 60 ? 148.524 113.405 166.041 1.00 34.80 60 ILE B C 1
ATOM 6287 O O . ILE D 4 60 ? 148.283 114.190 165.118 0.17 32.91 60 ILE B O 1
ATOM 6292 N N . PHE D 4 61 ? 147.569 112.907 166.819 1.00 31.73 61 PHE B N 1
ATOM 6293 C CA . PHE D 4 61 ? 146.173 113.269 166.612 1.00 28.89 61 PHE B CA 1
ATOM 6294 C C . PHE D 4 61 ? 145.900 114.629 167.244 0.86 32.13 61 PHE B C 1
ATOM 6295 O O . PHE D 4 61 ? 146.102 114.790 168.453 1.00 37.25 61 PHE B O 1
ATOM 6303 N N . PRO D 4 62 ? 145.450 115.623 166.479 1.00 23.36 62 PRO B N 1
ATOM 6304 C CA . PRO D 4 62 ? 145.276 116.969 167.043 1.00 17.71 62 PRO B CA 1
ATOM 6305 C C . PRO D 4 62 ? 144.077 117.093 167.970 1.00 30.88 62 PRO B C 1
ATOM 6306 O O . PRO D 4 62 ? 144.147 117.790 168.986 1.00 28.98 62 PRO B O 1
ATOM 6310 N N . TYR D 4 63 ? 142.975 116.430 167.632 1.00 40.49 63 TYR B N 1
ATOM 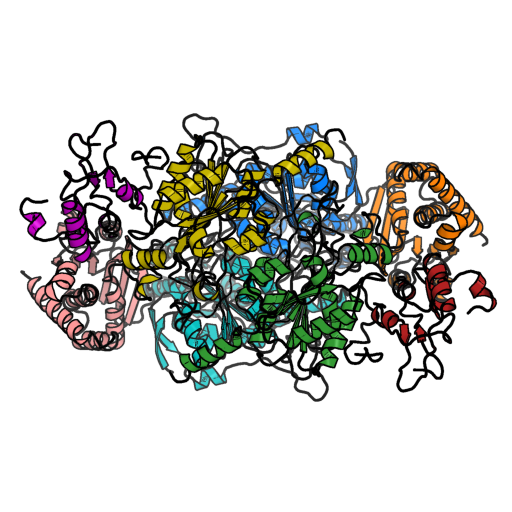6311 C CA . TYR D 4 63 ? 141.744 116.587 168.390 1.00 28.97 63 TYR B CA 1
ATOM 6312 C C . TYR D 4 63 ? 141.824 115.849 169.724 1.00 30.05 63 TYR B C 1
ATOM 6313 O O . TYR D 4 63 ? 142.667 114.974 169.937 1.00 33.13 63 TYR B O 1
ATOM 6322 N N . ALA D 4 64 ? 140.927 116.220 170.630 1.00 30.28 64 ALA B N 1
ATOM 6323 C CA . ALA D 4 64 ? 140.833 115.585 171.933 1.00 34.63 64 ALA B CA 1
ATOM 6324 C C . ALA D 4 64 ? 139.855 114.416 171.887 1.00 37.65 64 ALA B C 1
ATOM 6325 O O . ALA D 4 64 ? 138.947 114.365 171.055 1.00 42.99 64 ALA B O 1
ATOM 6327 N N . LYS D 4 65 ? 140.053 113.471 172.800 1.00 37.39 65 LYS B N 1
ATOM 6328 C CA . LYS D 4 65 ? 139.246 112.261 172.867 1.00 38.38 65 LYS B CA 1
ATOM 6329 C C . LYS D 4 65 ? 138.107 112.457 173.857 1.00 43.28 65 LYS B C 1
ATOM 6330 O O . LYS D 4 65 ? 138.331 112.893 174.991 1.00 49.50 65 LYS B O 1
ATOM 6336 N N . GLU D 4 66 ? 136.890 112.133 173.424 1.00 44.81 66 GLU B N 1
ATOM 6337 C CA . GLU D 4 66 ? 135.712 112.319 174.259 1.00 43.26 66 GLU B CA 1
ATOM 6338 C C . GLU D 4 66 ? 135.764 111.396 175.471 1.00 43.43 66 GLU B C 1
ATOM 6339 O O . GLU D 4 66 ? 136.192 110.243 175.373 1.00 50.38 66 GLU B O 1
ATOM 6345 N N . GLY D 4 67 ? 135.338 111.912 176.622 1.00 40.74 67 GLY B N 1
ATOM 6346 C CA . GLY D 4 67 ? 135.306 111.134 177.846 1.00 44.63 67 GLY B CA 1
ATOM 6347 C C . GLY D 4 67 ? 136.601 111.078 178.626 1.00 43.18 67 GLY B C 1
ATOM 6348 O O . GLY D 4 67 ? 136.704 110.280 179.566 0.73 46.41 67 GLY B O 1
ATOM 6349 N N . GLU D 4 68 ? 137.596 111.894 178.266 1.00 33.90 68 GLU B N 1
ATOM 6350 C CA . GLU D 4 68 ? 138.896 111.897 178.928 1.00 37.02 68 GLU B CA 1
ATOM 6351 C C . GLU D 4 68 ? 139.341 113.308 179.291 1.00 40.65 68 GLU B C 1
ATOM 6352 O O . GLU D 4 68 ? 140.241 113.462 180.124 1.00 47.28 68 GLU B O 1
ATOM 6358 N N . ILE D 4 69 ? 138.657 114.333 178.779 1.00 37.06 69 ILE B N 1
ATOM 6359 C CA . ILE D 4 69 ? 139.102 115.713 178.938 1.00 34.66 69 ILE B CA 1
ATOM 6360 C C . ILE D 4 69 ? 139.206 116.056 180.418 1.00 39.08 69 ILE B C 1
ATOM 6361 O O . ILE D 4 69 ? 138.273 115.824 181.198 0.54 36.34 69 ILE B O 1
ATOM 6366 N N . ASP D 4 70 ? 140.351 116.608 180.809 1.00 37.89 70 ASP B N 1
ATOM 6367 C CA . ASP D 4 70 ? 140.701 116.756 182.217 1.00 32.51 70 ASP B CA 1
ATOM 6368 C C . ASP D 4 70 ? 140.188 118.065 182.814 1.00 26.31 70 ASP B C 1
ATOM 6369 O O . ASP D 4 70 ? 139.442 118.049 183.797 0.00 31.97 70 ASP B O 1
ATOM 6374 N N . PHE D 4 71 ? 140.594 119.200 182.254 1.00 28.34 71 PHE B N 1
ATOM 6375 C CA . PHE D 4 71 ? 140.267 120.501 182.828 1.00 19.27 71 PHE B CA 1
ATOM 6376 C C . PHE D 4 71 ? 139.279 121.238 181.936 1.00 29.25 71 PHE B C 1
ATOM 6377 O O . PHE D 4 71 ? 139.364 121.161 180.708 1.00 41.29 71 PHE B O 1
ATOM 6385 N N . MET D 4 72 ? 138.341 121.954 182.555 1.00 17.39 72 MET B N 1
ATOM 6386 C CA . MET D 4 72 ? 137.372 122.744 181.807 1.00 15.93 72 MET B CA 1
ATOM 6387 C C . MET D 4 72 ? 137.128 124.068 182.513 1.00 23.05 72 MET B C 1
ATOM 6388 O O . MET D 4 72 ? 136.958 124.104 183.735 0.53 27.41 72 MET B O 1
ATOM 6393 N N . LEU D 4 73 ? 137.114 125.150 181.738 1.00 27.26 73 LEU B N 1
ATOM 6394 C CA . LEU D 4 73 ? 136.833 126.486 182.250 1.00 15.35 73 LEU B CA 1
ATOM 6395 C C . LEU D 4 73 ? 135.746 127.111 181.390 1.00 13.91 73 LEU B C 1
ATOM 6396 O O . LEU D 4 73 ? 135.944 127.312 180.187 0.63 23.26 73 LEU B O 1
ATOM 6401 N N . SER D 4 74 ? 134.608 127.430 182.007 1.00 12.04 74 SER B N 1
ATOM 6402 C CA . SER D 4 74 ? 133.436 127.903 181.288 1.00 19.76 74 SER B CA 1
ATOM 6403 C C . SER D 4 74 ? 132.900 129.172 181.932 1.00 23.33 74 SER B C 1
ATOM 6404 O O . SER D 4 74 ? 132.806 129.264 183.159 0.83 26.35 74 SER B O 1
ATOM 6407 N N . VAL D 4 75 ? 132.543 130.144 181.094 1.00 24.28 75 VAL B N 1
ATOM 6408 C CA . VAL D 4 75 ? 131.982 131.407 181.562 1.00 21.53 75 VAL B CA 1
ATOM 6409 C C . VAL D 4 75 ? 130.686 131.701 180.817 1.00 27.86 75 VAL B C 1
ATOM 6410 O O . VAL D 4 75 ? 130.308 132.866 180.646 0.59 27.22 75 VAL B O 1
ATOM 6414 N N . ALA D 4 76 ? 129.998 130.654 180.368 1.00 27.93 76 ALA B N 1
ATOM 6415 C CA . ALA D 4 76 ? 128.762 130.824 179.620 1.00 21.18 76 ALA B CA 1
ATOM 6416 C C . ALA D 4 76 ? 127.928 129.559 179.743 1.00 20.70 76 ALA B C 1
ATOM 6417 O O . ALA D 4 76 ? 128.451 128.452 179.607 0.50 26.81 76 ALA B O 1
ATOM 6419 N N . GLN D 4 77 ? 126.629 129.732 179.996 1.00 24.01 77 GLN B N 1
ATOM 6420 C CA . GLN D 4 77 ? 125.755 128.579 180.188 1.00 25.11 77 GLN B CA 1
ATOM 6421 C C . GLN D 4 77 ? 125.453 127.879 178.869 1.00 35.37 77 GLN B C 1
ATOM 6422 O O . GLN D 4 77 ? 125.335 126.648 178.827 1.00 47.99 77 GLN B O 1
ATOM 6428 N N . ILE D 4 78 ? 125.326 128.642 177.781 1.00 29.22 78 ILE B N 1
ATOM 6429 C CA . ILE D 4 78 ? 124.952 128.056 176.496 1.00 27.72 78 ILE B CA 1
ATOM 6430 C C . ILE D 4 78 ? 126.017 127.069 176.030 1.00 33.37 78 ILE B C 1
ATOM 6431 O O . ILE D 4 78 ? 125.706 125.958 175.583 1.00 40.27 78 ILE B O 1
ATOM 6436 N N . SER D 4 79 ? 127.289 127.453 176.133 1.00 28.58 79 SER B N 1
ATOM 6437 C CA . SER D 4 79 ? 128.366 126.545 175.750 1.00 30.19 79 SER B CA 1
ATOM 6438 C C . SER D 4 79 ? 128.488 125.397 176.744 1.00 29.86 79 SER B C 1
ATOM 6439 O O . SER D 4 79 ? 128.557 124.227 176.349 0.38 33.33 79 SER B O 1
ATOM 6442 N N . TYR D 4 80 ? 128.467 125.719 178.042 1.00 21.89 80 TYR B N 1
ATOM 6443 C CA . TYR D 4 80 ? 128.638 124.717 179.088 1.00 19.11 80 TYR B CA 1
ATOM 6444 C C . TYR D 4 80 ? 127.572 123.633 179.020 1.00 26.87 80 TYR B C 1
ATOM 6445 O O . TYR D 4 80 ? 127.815 122.501 179.450 0.52 33.09 80 TYR B O 1
ATOM 6454 N N . ASN D 4 81 ? 126.389 123.953 178.494 1.00 26.24 81 ASN B N 1
ATOM 6455 C CA . ASN D 4 81 ? 125.363 122.928 178.331 1.00 32.42 81 ASN B CA 1
ATOM 6456 C C . ASN D 4 81 ? 125.797 121.862 177.333 1.00 41.69 81 ASN B C 1
ATOM 6457 O O . ASN D 4 81 ? 125.556 120.668 177.546 1.00 41.95 81 ASN B O 1
ATOM 6462 N N . GLN D 4 82 ? 126.442 122.270 176.239 1.00 35.23 82 GLN B N 1
ATOM 6463 C CA . GLN D 4 82 ? 126.820 121.352 175.171 1.00 36.76 82 GLN B CA 1
ATOM 6464 C C . GLN D 4 82 ? 128.151 120.656 175.439 1.00 40.85 82 GLN B C 1
ATOM 6465 O O . GLN D 4 82 ? 128.269 119.441 175.249 1.00 47.50 82 GLN B O 1
ATOM 6471 N N . PHE D 4 83 ? 129.160 121.410 175.877 1.00 34.19 83 PHE B N 1
ATOM 6472 C CA . PHE D 4 83 ? 130.527 120.907 175.966 1.00 26.08 83 PHE B CA 1
ATOM 6473 C C . PHE D 4 83 ? 130.876 120.367 177.349 1.00 28.44 83 PHE B C 1
ATOM 6474 O O . PHE D 4 83 ? 132.045 120.418 177.750 0.18 31.21 83 PHE B O 1
ATOM 6482 N N . LYS D 4 84 ? 129.899 119.844 178.085 1.00 35.14 84 LYS B N 1
ATOM 6483 C CA . LYS D 4 84 ? 130.133 119.322 179.425 1.00 34.86 84 LYS B CA 1
ATOM 6484 C C . LYS D 4 84 ? 130.261 117.806 179.475 1.00 38.98 84 LYS B C 1
ATOM 6485 O O . LYS D 4 84 ? 131.037 117.288 180.286 0.00 36.51 84 LYS B O 1
ATOM 6491 N N . SER D 4 85 ? 129.541 117.083 178.614 1.00 41.46 85 SER B N 1
ATOM 6492 C CA . SER D 4 85 ? 129.501 115.627 178.692 1.00 39.28 85 SER B CA 1
ATOM 6493 C C . SER D 4 85 ? 130.860 114.982 178.456 1.00 42.95 85 SER B C 1
ATOM 6494 O O . SER D 4 85 ? 131.077 113.847 178.895 1.00 48.47 85 SER B O 1
ATOM 6497 N N . ASP D 4 86 ? 131.778 115.671 177.779 1.00 41.96 86 ASP B N 1
ATOM 6498 C CA . ASP D 4 86 ? 133.079 115.098 177.464 1.00 31.82 86 ASP B CA 1
ATOM 6499 C C . ASP D 4 86 ? 134.020 115.045 178.661 1.00 31.55 86 ASP B C 1
ATOM 6500 O O . ASP D 4 86 ? 135.087 114.431 178.559 1.00 39.71 86 ASP B O 1
ATOM 6505 N N . ILE D 4 87 ? 133.657 115.665 179.785 1.00 32.27 87 ILE B N 1
ATOM 6506 C CA . ILE D 4 87 ? 134.544 115.703 180.941 1.00 39.62 87 ILE B CA 1
ATOM 6507 C C . ILE D 4 87 ? 134.597 114.329 181.594 1.00 39.81 87 ILE B C 1
ATOM 6508 O O . ILE D 4 87 ? 133.564 113.680 181.807 1.00 44.67 87 ILE B O 1
ATOM 6513 N N . LYS D 4 88 ? 135.806 113.877 181.917 1.00 37.89 88 LYS B N 1
ATOM 6514 C CA . LYS D 4 88 ? 135.965 112.598 182.589 1.00 41.84 88 LYS B CA 1
ATOM 6515 C C . LYS D 4 88 ? 135.473 112.685 184.032 1.00 42.61 88 LYS B C 1
ATOM 6516 O O . LYS D 4 88 ? 135.332 113.768 184.607 1.00 36.14 88 LYS B O 1
ATOM 6522 N N . GLN D 4 89 ? 135.205 111.519 184.614 0.87 44.23 89 GLN B N 1
ATOM 6523 C CA . GLN D 4 89 ? 134.721 111.459 185.987 1.00 43.12 89 GLN B CA 1
ATOM 6524 C C . GLN D 4 89 ? 135.742 112.064 186.942 0.96 40.66 89 GLN B C 1
ATOM 6525 O O . GLN D 4 89 ? 136.938 111.768 186.863 0.58 39.74 89 GLN B O 1
ATOM 6531 N N . GLY D 4 90 ? 135.265 112.914 187.846 1.00 34.25 90 GLY B N 1
ATOM 6532 C CA . GLY D 4 90 ? 136.139 113.572 188.799 0.80 39.32 90 GLY B CA 1
ATOM 6533 C C . GLY D 4 90 ? 137.105 114.564 188.191 0.58 38.08 90 GLY B C 1
ATOM 6534 O O . GLY D 4 90 ? 138.234 114.691 188.674 0.54 38.66 90 GLY B O 1
ATOM 6535 N N . GLY D 4 91 ? 136.691 115.277 187.148 1.00 39.79 91 GLY B N 1
ATOM 6536 C CA . GLY D 4 91 ? 137.525 116.295 186.547 1.00 32.66 91 GLY B CA 1
ATOM 6537 C C . GLY D 4 91 ? 137.458 117.609 187.301 1.00 32.12 91 GLY B C 1
ATOM 6538 O O . GLY D 4 91 ? 136.823 117.737 188.346 0.52 36.44 91 GLY B O 1
ATOM 6539 N N . ILE D 4 92 ? 138.135 118.609 186.746 1.00 30.90 92 ILE B N 1
ATOM 6540 C CA . ILE D 4 92 ? 138.178 119.951 187.314 1.00 27.66 92 ILE B CA 1
ATOM 6541 C C . ILE D 4 92 ? 137.383 120.880 186.410 1.00 20.68 92 ILE B C 1
ATOM 6542 O O . ILE D 4 92 ? 137.643 120.955 185.203 0.00 28.09 92 ILE B O 1
ATOM 6547 N N . VAL D 4 93 ? 136.406 121.573 186.992 1.00 21.71 93 VAL B N 1
ATOM 6548 C CA . VAL D 4 93 ? 135.563 122.521 186.276 1.00 30.98 93 VAL B CA 1
ATOM 6549 C C . VAL D 4 93 ? 135.598 123.849 187.017 1.00 33.57 93 VAL B C 1
ATOM 6550 O O . VAL D 4 93 ? 135.408 123.889 188.237 1.00 36.45 93 VAL B O 1
ATOM 6554 N N . VAL D 4 94 ? 135.839 124.930 186.282 1.00 27.65 94 VAL B N 1
ATOM 6555 C CA . VAL D 4 94 ? 135.848 126.281 186.832 1.00 21.88 94 VAL B CA 1
ATOM 6556 C C . VAL D 4 94 ? 134.763 127.081 186.127 1.00 26.95 94 VAL B C 1
ATOM 6557 O O . VAL D 4 94 ? 134.667 127.053 184.895 0.51 28.24 94 VAL B O 1
ATOM 6561 N N . ILE D 4 95 ? 133.921 127.758 186.913 1.00 26.82 95 ILE B N 1
ATOM 6562 C CA . ILE D 4 95 ? 132.811 128.545 186.391 1.00 28.36 95 ILE B CA 1
ATOM 6563 C C . ILE D 4 95 ? 132.711 129.847 187.173 1.00 27.30 95 ILE B C 1
ATOM 6564 O O . ILE D 4 95 ? 133.275 129.995 188.258 1.00 29.44 95 ILE B O 1
ATOM 6569 N N . ASP D 4 96 ? 131.979 130.801 186.598 1.00 34.51 96 ASP B N 1
ATOM 6570 C CA . ASP D 4 96 ? 131.615 132.029 187.290 1.00 43.58 96 ASP B CA 1
ATOM 6571 C C . ASP D 4 96 ? 130.136 131.977 187.640 1.00 38.35 96 ASP B C 1
ATOM 6572 O O . ASP D 4 96 ? 129.298 131.832 186.738 1.00 33.08 96 ASP B O 1
ATOM 6577 N N . PRO D 4 97 ? 129.769 132.074 188.919 1.00 29.46 97 PRO B N 1
ATOM 6578 C CA . PRO D 4 97 ? 128.362 131.860 189.300 1.00 37.31 97 PRO B CA 1
ATOM 6579 C C . PRO D 4 97 ? 127.396 132.865 188.697 1.00 47.41 97 PRO B C 1
ATOM 6580 O O . PRO D 4 97 ? 126.200 132.566 188.605 1.00 48.22 97 PRO B O 1
ATOM 6584 N N . ASN D 4 98 ? 127.868 134.043 188.284 1.00 45.41 98 ASN B N 1
ATOM 6585 C CA . ASN D 4 98 ? 126.967 135.043 187.725 1.00 39.47 98 ASN B CA 1
ATOM 6586 C C . ASN D 4 98 ? 126.418 134.643 186.363 1.00 39.34 98 ASN B C 1
ATOM 6587 O O . ASN D 4 98 ? 125.373 135.160 185.957 1.00 44.34 98 ASN B O 1
ATOM 6592 N N . LEU D 4 99 ? 127.088 133.735 185.650 1.00 38.42 99 LEU B N 1
ATOM 6593 C CA . LEU D 4 99 ? 126.673 133.360 184.307 1.00 36.66 99 LEU B CA 1
ATOM 6594 C C . LEU D 4 99 ? 126.443 131.869 184.108 1.00 42.30 99 LEU B C 1
ATOM 6595 O O . LEU D 4 99 ? 125.883 131.491 183.073 1.00 47.49 99 LEU B O 1
ATOM 6600 N N . VAL D 4 100 ? 126.853 131.014 185.042 1.00 36.35 100 VAL B N 1
ATOM 6601 C CA . VAL D 4 100 ? 126.735 129.570 184.886 1.00 29.07 100 VAL B CA 1
ATOM 6602 C C . VAL D 4 100 ? 126.168 128.981 186.170 1.00 37.26 100 VAL B C 1
ATOM 6603 O O . VAL D 4 100 ? 126.633 129.312 187.266 0.59 37.60 100 VAL B O 1
ATOM 6607 N N . THR D 4 101 ? 125.169 128.117 186.033 1.00 38.36 101 THR B N 1
ATOM 6608 C CA . THR D 4 101 ? 124.594 127.389 187.164 1.00 38.55 101 THR B CA 1
ATOM 6609 C C . THR D 4 101 ? 124.590 125.903 186.834 1.00 37.88 101 THR B C 1
ATOM 6610 O O . THR D 4 101 ? 123.889 125.485 185.889 0.43 39.32 101 THR B O 1
ATOM 6614 N N . PRO D 4 102 ? 125.339 125.078 187.560 1.00 35.68 102 PRO B N 1
ATOM 6615 C CA . PRO D 4 102 ? 125.371 123.645 187.268 1.00 29.63 102 PRO B CA 1
ATOM 6616 C C . PRO D 4 102 ? 124.310 122.867 188.032 0.71 37.98 102 PRO B C 1
ATOM 6617 O O . PRO D 4 102 ? 123.838 123.271 189.096 1.00 38.84 102 PRO B O 1
ATOM 6621 N N . THR D 4 103 ? 123.942 121.724 187.461 1.00 40.15 103 THR B N 1
ATOM 6622 C CA . THR D 4 103 ? 122.954 120.848 188.071 1.00 40.91 103 THR B CA 1
ATOM 6623 C C . THR D 4 103 ? 123.570 120.081 189.240 1.00 46.57 103 THR B C 1
ATOM 6624 O O . THR D 4 103 ? 124.775 120.143 189.496 0.00 44.36 103 THR B O 1
ATOM 6628 N N . LYS D 4 104 ? 122.716 119.350 189.961 1.00 56.59 104 LYS B N 1
ATOM 6629 C CA . LYS D 4 104 ? 123.192 118.572 191.100 1.00 57.51 104 LYS B CA 1
ATOM 6630 C C . LYS D 4 104 ? 124.069 117.406 190.661 0.00 54.06 104 LYS B C 1
ATOM 6631 O O . LYS D 4 104 ? 125.027 117.055 191.361 1.00 53.40 104 LYS B O 1
ATOM 6637 N N . GLU D 4 105 ? 123.758 116.792 189.518 0.92 53.54 105 GLU B N 1
ATOM 6638 C CA . GLU D 4 105 ? 124.578 115.694 189.020 1.00 54.61 105 GLU B CA 1
ATOM 6639 C C . GLU D 4 105 ? 125.992 116.163 188.704 1.00 56.13 105 GLU B C 1
ATOM 6640 O O . GLU D 4 105 ? 126.966 115.454 188.981 1.00 56.57 105 GLU B O 1
ATOM 6646 N N . ASP D 4 106 ? 126.124 117.354 188.116 1.00 44.85 106 ASP B N 1
ATOM 6647 C CA . ASP D 4 106 ? 127.448 117.894 187.822 1.00 36.88 106 ASP B CA 1
ATOM 6648 C C . ASP D 4 106 ? 128.239 118.145 189.098 1.00 37.51 106 ASP B C 1
ATOM 6649 O O . ASP D 4 106 ? 129.443 117.869 189.154 0.00 43.84 106 ASP B O 1
ATOM 6654 N N . GLU D 4 107 ? 127.582 118.673 190.133 1.00 39.99 107 GLU B N 1
ATOM 6655 C CA . GLU D 4 107 ? 128.268 118.906 191.400 1.00 45.96 107 GLU B CA 1
ATOM 6656 C C . GLU D 4 107 ? 128.672 117.593 192.057 0.94 47.30 107 GLU B C 1
ATOM 6657 O O . GLU D 4 107 ? 129.725 117.509 192.702 0.42 46.43 107 GLU B O 1
ATOM 6663 N N . GLU D 4 108 ? 127.845 116.557 191.910 1.00 52.74 108 GLU B N 1
ATOM 6664 C CA . GLU D 4 108 ? 128.175 115.260 192.491 1.00 52.52 108 GLU B CA 1
ATOM 6665 C C . GLU D 4 108 ? 129.289 114.563 191.719 1.00 49.99 108 GLU B C 1
ATOM 6666 O O . GLU D 4 108 ? 130.066 113.801 192.307 1.00 50.19 108 GLU B O 1
ATOM 6672 N N . LYS D 4 109 ? 129.394 114.819 190.416 1.00 47.73 109 LYS B N 1
ATOM 6673 C CA . LYS D 4 109 ? 130.332 114.098 189.563 1.00 49.26 109 LYS B CA 1
ATOM 6674 C C . LYS D 4 109 ? 131.681 114.797 189.439 1.00 49.86 109 LYS B C 1
ATOM 6675 O O . LYS D 4 109 ? 132.723 114.135 189.487 1.00 51.76 109 LYS B O 1
ATOM 6681 N N . TYR D 4 110 ? 131.690 116.117 189.280 0.76 40.96 110 TYR B N 1
ATOM 6682 C CA . TYR D 4 110 ? 132.917 116.863 189.056 1.00 32.17 110 TYR B CA 1
ATOM 6683 C C . TYR D 4 110 ? 133.439 117.440 190.372 1.00 36.21 110 TYR B C 1
ATOM 6684 O O . TYR D 4 110 ? 132.951 117.122 191.460 0.62 41.05 110 TYR B O 1
ATOM 6693 N N . GLN D 4 111 ? 134.452 118.299 190.267 1.00 37.72 111 GLN B N 1
ATOM 6694 C CA . GLN D 4 111 ? 135.029 118.997 191.410 1.00 37.54 111 GLN B CA 1
ATOM 6695 C C . GLN D 4 111 ? 134.879 120.498 191.203 1.00 40.08 111 GLN B C 1
ATOM 6696 O O . GLN D 4 111 ? 135.844 121.254 191.355 1.00 39.50 111 GLN B O 1
ATOM 6702 N N . ILE D 4 112 ? 133.664 120.925 190.846 1.00 37.99 112 ILE B N 1
ATOM 6703 C CA . ILE D 4 112 ? 133.448 122.265 190.317 1.00 37.13 112 ILE B CA 1
ATOM 6704 C C . ILE D 4 112 ? 133.890 123.345 191.305 0.24 36.72 112 ILE B C 1
ATOM 6705 O O . ILE D 4 112 ? 133.885 123.154 192.528 1.00 40.14 112 ILE B O 1
ATOM 6710 N N . TYR D 4 113 ? 134.301 124.486 190.753 1.00 36.67 113 TYR B N 1
ATOM 6711 C CA . TYR D 4 113 ? 134.718 125.654 191.514 1.00 31.77 113 TYR B CA 1
ATOM 6712 C C . TYR D 4 113 ? 134.008 126.880 190.958 1.00 35.40 113 TYR B C 1
ATOM 6713 O O . TYR D 4 113 ? 133.707 126.948 189.764 0.00 33.51 113 TYR B O 1
ATOM 6722 N N . LYS D 4 114 ? 133.751 127.854 191.828 1.00 32.81 114 LYS B N 1
ATOM 6723 C CA . LYS D 4 114 ? 133.016 129.061 191.456 1.00 32.18 114 LYS B CA 1
ATOM 6724 C C . LYS D 4 114 ? 133.896 130.278 191.703 1.00 33.56 114 LYS B C 1
ATOM 6725 O O . LYS D 4 114 ? 134.104 130.676 192.854 0.00 33.95 114 LYS B O 1
ATOM 6731 N N . ILE D 4 115 ? 134.412 130.868 190.622 1.00 32.52 115 ILE B N 1
ATOM 6732 C CA . ILE D 4 115 ? 135.208 132.084 190.689 1.00 31.13 115 ILE B CA 1
ATOM 6733 C C . ILE D 4 115 ? 134.661 133.064 189.659 1.00 38.61 115 ILE B C 1
ATOM 6734 O O . ILE D 4 115 ? 134.621 132.747 188.467 1.00 38.14 115 ILE B O 1
ATOM 6739 N N . PRO D 4 116 ? 134.231 134.265 190.058 1.00 39.82 116 PRO B N 1
ATOM 6740 C CA . PRO D 4 116 ? 133.676 135.253 189.104 1.00 40.76 116 PRO B CA 1
ATOM 6741 C C . PRO D 4 116 ? 134.756 135.955 188.281 1.00 44.29 116 PRO B C 1
ATOM 6742 O O . PRO D 4 116 ? 135.223 137.050 188.586 1.00 46.95 116 PRO B O 1
ATOM 6746 N N . ILE D 4 117 ? 135.160 135.296 187.192 1.00 42.23 117 ILE B N 1
ATOM 6747 C CA . ILE D 4 117 ? 136.307 135.756 186.409 1.00 35.30 117 ILE B CA 1
ATOM 6748 C C . ILE D 4 117 ? 136.039 137.131 185.806 1.00 36.99 117 ILE B C 1
ATOM 6749 O O . ILE D 4 117 ? 136.882 138.033 185.877 1.00 44.14 117 ILE B O 1
ATOM 6754 N N . ILE D 4 118 ? 134.861 137.313 185.205 1.00 40.33 118 ILE B N 1
ATOM 6755 C CA . ILE D 4 118 ? 134.562 138.575 184.532 1.00 43.25 118 ILE B CA 1
ATOM 6756 C C . ILE D 4 118 ? 134.417 139.707 185.543 1.00 46.46 118 ILE B C 1
ATOM 6757 O O . ILE D 4 118 ? 134.871 140.835 185.305 1.00 44.01 118 ILE B O 1
ATOM 6762 N N . SER D 4 119 ? 133.780 139.430 186.683 1.00 50.67 119 SER B N 1
ATOM 6763 C CA . SER D 4 119 ? 133.661 140.441 187.727 1.00 46.22 119 SER B CA 1
ATOM 6764 C C . SER D 4 119 ? 135.030 140.835 188.266 1.00 45.78 119 SER B C 1
ATOM 6765 O O . SER D 4 119 ? 135.283 142.014 188.535 1.00 44.17 119 SER B O 1
ATOM 6768 N N . ILE D 4 120 ? 135.925 139.859 188.430 1.00 42.25 120 ILE B N 1
ATOM 6769 C CA . ILE D 4 120 ? 137.288 140.162 188.861 1.00 45.87 120 ILE B CA 1
ATOM 6770 C C . ILE D 4 120 ? 137.991 141.029 187.826 1.00 46.10 120 ILE B C 1
ATOM 6771 O O . ILE D 4 120 ? 138.675 142.002 188.168 0.81 47.28 120 ILE B O 1
ATOM 6776 N N . ALA D 4 121 ? 137.833 140.695 186.545 1.00 42.88 121 ALA B N 1
ATOM 6777 C CA . ALA D 4 121 ? 138.500 141.457 185.495 1.00 41.03 121 ALA B CA 1
ATOM 6778 C C . ALA D 4 121 ? 138.010 142.899 185.453 0.44 48.90 121 ALA B C 1
ATOM 6779 O O . ALA D 4 121 ? 138.808 143.826 185.279 0.68 51.39 121 ALA B O 1
ATOM 6781 N N . LYS D 4 122 ? 136.702 143.109 185.611 1.00 59.30 122 LYS B N 1
ATOM 6782 C CA . LYS D 4 122 ? 136.162 144.454 185.444 1.00 51.39 122 LYS B CA 1
ATOM 6783 C C . LYS D 4 122 ? 136.309 145.300 186.705 1.00 51.38 122 LYS B C 1
ATOM 6784 O O . LYS D 4 122 ? 136.691 146.472 186.622 1.00 49.49 122 LYS B O 1
ATOM 6790 N N . ASP D 4 123 ? 136.017 144.732 187.875 0.61 58.67 123 ASP B N 1
ATOM 6791 C CA . ASP D 4 123 ? 135.978 145.514 189.105 1.00 60.60 123 ASP B CA 1
ATOM 6792 C C . ASP D 4 123 ? 137.294 145.505 189.871 1.00 63.33 123 ASP B C 1
ATOM 6793 O O . ASP D 4 123 ? 137.638 146.512 190.499 1.00 65.61 123 ASP B O 1
ATOM 6798 N N . GLU D 4 124 ? 138.036 144.399 189.843 1.00 56.54 124 GLU B N 1
ATOM 6799 C CA . GLU D 4 124 ? 139.271 144.302 190.612 1.00 57.51 124 GLU B CA 1
ATOM 6800 C C . GLU D 4 124 ? 140.470 144.844 189.844 1.00 54.95 124 GLU B C 1
ATOM 6801 O O . GLU D 4 124 ? 141.300 145.562 190.411 0.74 56.14 124 GLU B O 1
ATOM 6807 N N . VAL D 4 125 ? 140.578 144.512 188.558 1.00 53.00 125 VAL B N 1
ATOM 6808 C CA . VAL D 4 125 ? 141.728 144.946 187.772 0.77 55.64 125 VAL B CA 1
ATOM 6809 C C . VAL D 4 125 ? 141.487 146.333 187.188 1.00 58.18 125 VAL B C 1
ATOM 6810 O O . VAL D 4 125 ? 142.325 147.232 187.324 1.00 58.72 125 VAL B O 1
ATOM 6814 N N . GLY D 4 126 ? 140.341 146.531 186.534 1.00 55.32 126 GLY B N 1
ATOM 6815 C CA . GLY D 4 126 ? 139.976 147.802 185.933 1.00 53.26 126 GLY B CA 1
ATOM 6816 C C . GLY D 4 126 ? 139.653 147.705 184.455 1.00 57.16 126 GLY B C 1
ATOM 6817 O O . GLY D 4 126 ? 138.764 148.413 183.972 1.00 60.23 126 GLY B O 1
ATOM 6818 N N . ASN D 4 127 ? 140.360 146.844 183.728 1.00 55.22 127 ASN B N 1
ATOM 6819 C CA . ASN D 4 127 ? 140.130 146.632 182.305 1.00 55.94 127 ASN B CA 1
ATOM 6820 C C . ASN D 4 127 ? 139.596 145.222 182.102 1.00 59.57 127 ASN B C 1
ATOM 6821 O O . ASN D 4 127 ? 140.225 144.250 182.533 1.00 65.72 127 ASN B O 1
ATOM 6826 N N . ILE D 4 128 ? 138.440 145.113 181.447 1.00 54.99 128 ILE B N 1
ATOM 6827 C CA . ILE D 4 128 ? 137.830 143.806 181.236 1.00 54.37 128 ILE B CA 1
ATOM 6828 C C . ILE D 4 128 ? 138.538 143.009 180.147 1.00 60.93 128 ILE B C 1
ATOM 6829 O O . ILE D 4 128 ? 138.472 141.773 180.157 1.00 64.19 128 ILE B O 1
ATOM 6834 N N . ILE D 4 129 ? 139.235 143.679 179.224 1.00 54.56 129 ILE B N 1
ATOM 6835 C CA . ILE D 4 129 ? 139.898 142.982 178.124 0.08 51.70 129 ILE B CA 1
ATOM 6836 C C . ILE D 4 129 ? 140.940 142.007 178.654 1.00 51.03 129 ILE B C 1
ATOM 6837 O O . ILE D 4 129 ? 141.163 140.940 178.067 1.00 47.00 129 ILE B O 1
ATOM 6842 N N . THR D 4 130 ? 141.567 142.333 179.778 1.00 45.94 130 THR B N 1
ATOM 6843 C CA . THR D 4 130 ? 142.557 141.470 180.413 1.00 42.82 130 THR B CA 1
ATOM 6844 C C . THR D 4 130 ? 141.944 140.258 181.101 1.00 49.79 130 THR B C 1
ATOM 6845 O O . THR D 4 130 ? 142.703 139.574 181.807 1.00 55.94 130 THR B O 1
ATOM 6849 N N . GLN D 4 131 ? 140.648 139.973 180.927 1.00 46.56 131 GLN B N 1
ATOM 6850 C CA . GLN D 4 131 ? 140.042 138.830 181.606 1.00 44.16 131 GLN B CA 1
ATOM 6851 C C . GLN D 4 131 ? 140.785 137.538 181.294 1.00 45.94 131 GLN B C 1
ATOM 6852 O O . GLN D 4 131 ? 140.946 136.681 182.171 1.00 42.07 131 GLN B O 1
ATOM 6858 N N . SER D 4 132 ? 141.260 137.388 180.054 1.00 45.12 132 SER B N 1
ATOM 6859 C CA . SER D 4 132 ? 142.019 136.198 179.692 1.00 43.55 132 SER B CA 1
ATOM 6860 C C . SER D 4 132 ? 143.234 136.029 180.591 1.00 41.52 132 SER B C 1
ATOM 6861 O O . SER D 4 132 ? 143.497 134.930 181.094 1.00 47.18 132 SER B O 1
ATOM 6864 N N . VAL D 4 133 ? 143.966 137.121 180.838 1.00 41.31 133 VAL B N 1
ATOM 6865 C CA . VAL D 4 133 ? 145.128 137.057 181.718 1.00 36.46 133 VAL B CA 1
ATOM 6866 C C . VAL D 4 133 ? 144.723 136.566 183.099 0.86 42.83 133 VAL B C 1
ATOM 6867 O O . VAL D 4 133 ? 145.487 135.854 183.764 0.00 40.19 133 VAL B O 1
ATOM 6871 N N . VAL D 4 134 ? 143.518 136.918 183.550 1.00 41.98 134 VAL B N 1
ATOM 6872 C CA . VAL D 4 134 ? 143.022 136.379 184.810 1.00 31.91 134 VAL B CA 1
ATOM 6873 C C . VAL D 4 134 ? 142.778 134.881 184.684 1.00 33.54 134 VAL B C 1
ATOM 6874 O O . VAL D 4 134 ? 143.241 134.088 185.515 0.00 37.74 134 VAL B O 1
ATOM 6878 N N . ALA D 4 135 ? 142.078 134.468 183.622 1.00 36.03 135 ALA B N 1
ATOM 6879 C CA . ALA D 4 135 ? 141.690 133.068 183.483 1.00 36.44 135 ALA B CA 1
ATOM 6880 C C . ALA D 4 135 ? 142.915 132.166 183.421 1.00 42.43 135 ALA B C 1
ATOM 6881 O O . ALA D 4 135 ? 142.992 131.151 184.124 1.00 42.36 135 ALA B O 1
ATOM 6883 N N . LEU D 4 136 ? 143.898 132.541 182.599 1.00 42.52 136 LEU B N 1
ATOM 6884 C CA . LEU D 4 136 ? 145.153 131.802 182.550 1.00 30.48 136 LEU B CA 1
ATOM 6885 C C . LEU D 4 136 ? 145.777 131.700 183.933 1.00 28.81 136 LEU B C 1
ATOM 6886 O O . LEU D 4 136 ? 146.251 130.628 184.332 1.00 31.65 136 LEU B O 1
ATOM 6891 N N . ALA D 4 137 ? 145.748 132.798 184.695 1.00 32.66 137 ALA B N 1
ATOM 6892 C CA . ALA D 4 137 ? 146.320 132.787 186.036 1.00 36.26 137 ALA B CA 1
ATOM 6893 C C . ALA D 4 137 ? 145.687 131.712 186.905 1.00 42.82 137 ALA B C 1
ATOM 6894 O O . ALA D 4 137 ? 146.357 131.141 187.773 1.00 47.09 137 ALA B O 1
ATOM 6896 N N . ILE D 4 138 ? 144.403 131.419 186.690 1.00 45.05 138 ILE B N 1
ATOM 6897 C CA . ILE D 4 138 ? 143.758 130.351 187.443 1.00 33.01 138 ILE B CA 1
ATOM 6898 C C . ILE D 4 138 ? 144.291 128.995 187.001 1.00 35.55 138 ILE B C 1
ATOM 6899 O O . ILE D 4 138 ? 144.636 128.144 187.832 1.00 43.66 138 ILE B O 1
ATOM 6904 N N . THR D 4 139 ? 144.399 128.787 185.685 1.00 35.62 139 THR B N 1
ATOM 6905 C CA . THR D 4 139 ? 144.721 127.461 185.162 1.00 39.68 139 THR B CA 1
ATOM 6906 C C . THR D 4 139 ? 146.062 126.970 185.688 1.00 43.37 139 THR B C 1
ATOM 6907 O O . THR D 4 139 ? 146.164 125.861 186.227 1.00 36.25 139 THR B O 1
ATOM 6911 N N . VAL D 4 140 ? 147.099 127.803 185.568 1.00 44.47 140 VAL B N 1
ATOM 6912 C CA . VAL D 4 140 ? 148.426 127.424 186.043 1.00 37.52 140 VAL B CA 1
ATOM 6913 C C . VAL D 4 140 ? 148.395 127.118 187.533 1.00 42.59 140 VAL B C 1
ATOM 6914 O O . VAL D 4 140 ? 149.151 126.267 188.017 1.00 48.35 140 VAL B O 1
ATOM 6918 N N . GLU D 4 141 ? 147.513 127.781 188.282 1.00 37.93 141 GLU B N 1
ATOM 6919 C CA . GLU D 4 141 ? 147.449 127.557 189.718 1.00 39.10 141 GLU B CA 1
ATOM 6920 C C . GLU D 4 141 ? 146.665 126.305 190.086 1.00 47.67 141 GLU B C 1
ATOM 6921 O O . GLU D 4 141 ? 146.737 125.867 191.240 1.00 49.89 141 GLU B O 1
ATOM 6927 N N . LEU D 4 142 ? 145.931 125.711 189.149 1.00 43.33 142 LEU B N 1
ATOM 6928 C CA . LEU D 4 142 ? 145.148 124.513 189.434 1.00 37.86 142 LEU B CA 1
ATOM 6929 C C . LEU D 4 142 ? 145.678 123.263 188.754 1.00 44.95 142 LEU B C 1
ATOM 6930 O O . LEU D 4 142 ? 145.605 122.177 189.333 1.00 46.57 142 LEU B O 1
ATOM 6935 N N . THR D 4 143 ? 146.211 123.383 187.539 1.00 46.35 143 THR B N 1
ATOM 6936 C CA . THR D 4 143 ? 146.774 122.234 186.840 1.00 44.62 143 THR B CA 1
ATOM 6937 C C . THR D 4 143 ? 148.272 122.095 187.074 1.00 48.79 143 THR B C 1
ATOM 6938 O O . THR D 4 143 ? 148.781 120.974 187.174 1.00 48.20 143 THR B O 1
ATOM 6942 N N . LYS D 4 144 ? 148.985 123.221 187.163 1.00 51.45 144 LYS B N 1
ATOM 6943 C CA . LYS D 4 144 ? 150.426 123.238 187.422 1.00 48.74 144 LYS B CA 1
ATOM 6944 C C . LYS D 4 144 ? 151.195 122.451 186.363 1.00 52.26 144 LYS B C 1
ATOM 6945 O O . LYS D 4 144 ? 152.194 121.791 186.658 1.00 53.96 144 LYS B O 1
ATOM 6951 N N . CYS D 4 145 ? 150.729 122.521 185.119 1.00 47.19 145 CYS B N 1
ATOM 6952 C CA . CYS D 4 145 ? 151.391 121.848 184.011 1.00 49.44 145 CYS B CA 1
ATOM 6953 C C . CYS D 4 145 ? 152.598 122.615 183.487 1.00 46.57 145 CYS B C 1
ATOM 6954 O O . CYS D 4 145 ? 153.490 122.004 182.890 0.35 47.32 145 CYS B O 1
ATOM 6957 N N . VAL D 4 146 ? 152.645 123.929 183.689 1.00 43.01 146 VAL B N 1
ATOM 6958 C CA . VAL D 4 146 ? 153.769 124.746 183.240 1.00 46.81 146 VAL B CA 1
ATOM 6959 C C . VAL D 4 146 ? 154.223 125.601 184.412 1.00 51.13 146 VAL B C 1
ATOM 6960 O O . VAL D 4 146 ? 153.406 126.073 185.206 1.00 52.96 146 VAL B O 1
ATOM 6964 N N . GLU D 4 147 ? 155.534 125.795 184.516 1.00 54.96 147 GLU B N 1
ATOM 6965 C CA . GLU D 4 147 ? 156.084 126.625 185.578 1.00 55.19 147 GLU B CA 1
ATOM 6966 C C . GLU D 4 147 ? 155.664 128.078 185.389 0.03 55.52 147 GLU B C 1
ATOM 6967 O O . GLU D 4 147 ? 155.400 128.532 184.273 1.00 56.43 147 GLU B O 1
ATOM 6973 N N . GLU D 4 148 ? 155.600 128.808 186.505 1.00 57.99 148 GLU B N 1
ATOM 6974 C CA . GLU D 4 148 ? 155.046 130.160 186.481 1.00 57.26 148 GLU B CA 1
ATOM 6975 C C . GLU D 4 148 ? 155.869 131.089 185.595 0.56 57.86 148 GLU B C 1
ATOM 6976 O O . GLU D 4 148 ? 155.328 131.737 184.693 0.63 57.41 148 GLU B O 1
ATOM 6982 N N . ASN D 4 149 ? 157.186 131.139 185.817 1.00 59.37 149 ASN B N 1
ATOM 6983 C CA . ASN D 4 149 ? 158.010 132.162 185.177 1.00 60.37 149 ASN B CA 1
ATOM 6984 C C . ASN D 4 149 ? 157.939 132.075 183.657 0.45 60.37 149 ASN B C 1
ATOM 6985 O O . ASN D 4 149 ? 157.879 133.104 182.972 1.00 60.01 149 ASN B O 1
ATOM 6990 N N . ILE D 4 150 ? 157.942 130.859 183.110 1.00 57.62 150 ILE B N 1
ATOM 6991 C CA . ILE D 4 150 ? 157.821 130.701 181.664 1.00 56.39 150 ILE B CA 1
ATOM 6992 C C . ILE D 4 150 ? 156.512 131.307 181.176 1.00 62.46 150 ILE B C 1
ATOM 6993 O O . ILE D 4 150 ? 156.476 132.008 180.158 1.00 62.08 150 ILE B O 1
ATOM 6998 N N . VAL D 4 151 ? 155.419 131.056 181.902 1.00 57.26 151 VAL B N 1
ATOM 6999 C CA . VAL D 4 151 ? 154.117 131.586 181.506 1.00 51.41 151 VAL B CA 1
ATOM 7000 C C . VAL D 4 151 ? 154.111 133.108 181.569 1.00 59.22 151 VAL B C 1
ATOM 7001 O O . VAL D 4 151 ? 153.584 133.774 180.671 1.00 67.17 151 VAL B O 1
ATOM 7005 N N . LEU D 4 152 ? 154.681 133.682 182.632 0.81 60.16 152 LEU B N 1
ATOM 7006 C CA . LEU D 4 152 ? 154.727 135.140 182.743 1.00 59.01 152 LEU B CA 1
ATOM 7007 C C . LEU D 4 152 ? 155.513 135.763 181.596 1.00 61.39 152 LEU B C 1
ATOM 7008 O O . LEU D 4 152 ? 155.066 136.742 180.990 1.00 66.50 152 LEU B O 1
ATOM 7013 N N . ASP D 4 153 ? 156.687 135.211 181.281 0.47 63.87 153 ASP B N 1
ATOM 7014 C CA . ASP D 4 153 ? 157.466 135.754 180.168 1.00 67.01 153 ASP B CA 1
ATOM 7015 C C . ASP D 4 153 ? 156.733 135.609 178.839 1.00 63.40 153 ASP B C 1
ATOM 7016 O O . ASP D 4 153 ? 156.703 136.551 178.033 1.00 66.87 153 ASP B O 1
ATOM 7021 N N . THR D 4 154 ? 156.131 134.443 178.587 1.00 58.00 154 THR B N 1
ATOM 7022 C CA . THR D 4 154 ? 155.426 134.244 177.324 1.00 61.63 154 THR B CA 1
ATOM 7023 C C . THR D 4 154 ? 154.246 135.199 177.195 1.00 62.79 154 THR B C 1
ATOM 7024 O O . THR D 4 154 ? 153.999 135.747 176.116 1.00 64.06 154 THR B O 1
ATOM 7028 N N . MET D 4 155 ? 153.503 135.407 178.284 0.54 62.79 155 MET B N 1
ATOM 7029 C CA . MET D 4 155 ? 152.400 136.360 178.254 1.00 63.40 155 MET B CA 1
ATOM 7030 C C . MET D 4 155 ? 152.904 137.782 178.043 0.70 65.75 155 MET B C 1
ATOM 7031 O O . MET D 4 155 ? 152.293 138.558 177.298 1.00 69.15 155 MET B O 1
ATOM 7036 N N . LEU D 4 156 ? 154.016 138.141 178.688 1.00 67.26 156 LEU B N 1
ATOM 7037 C CA . LEU D 4 156 ? 154.541 139.497 178.572 1.00 62.71 156 LEU B CA 1
ATOM 7038 C C . LEU D 4 156 ? 154.999 139.803 177.151 0.31 65.30 156 LEU B C 1
ATOM 7039 O O . LEU D 4 156 ? 154.745 140.897 176.637 1.00 65.75 156 LEU B O 1
ATOM 7044 N N . LYS D 4 157 ? 155.672 138.855 176.497 1.00 70.23 157 LYS B N 1
ATOM 7045 C CA . LYS D 4 157 ? 156.158 139.075 175.142 1.00 70.99 157 LYS B CA 1
ATOM 7046 C C . LYS D 4 157 ? 155.106 138.779 174.077 1.00 71.42 157 LYS B C 1
ATOM 7047 O O . LYS D 4 157 ? 155.458 138.564 172.912 1.00 75.40 157 LYS B O 1
ATOM 7053 N N . LYS D 4 158 ? 153.822 138.771 174.449 1.00 68.32 158 LYS B N 1
ATOM 7054 C CA . LYS D 4 158 ? 152.743 138.545 173.495 1.00 70.27 158 LYS B CA 1
ATOM 7055 C C . LYS D 4 158 ? 151.648 139.600 173.588 1.00 73.84 158 LYS B C 1
ATOM 7056 O O . LYS D 4 158 ? 150.587 139.429 172.976 1.00 74.85 158 LYS B O 1
ATOM 7062 N N . VAL D 4 159 ? 151.871 140.679 174.332 0.44 75.88 159 VAL B N 1
ATOM 7063 C CA . VAL D 4 159 ? 150.869 141.730 174.497 1.00 76.50 159 VAL B CA 1
ATOM 7064 C C . VAL D 4 159 ? 151.529 143.071 174.213 0.13 75.19 159 VAL B C 1
ATOM 7065 O O . VAL D 4 159 ? 152.757 143.215 174.332 1.00 77.15 159 VAL B O 1
ATOM 7069 N N . PRO D 4 160 ? 150.744 144.073 173.812 0.00 78.39 160 PRO B N 1
ATOM 7070 C CA . PRO D 4 160 ? 151.308 145.414 173.618 0.00 78.63 160 PRO B CA 1
ATOM 7071 C C . PRO D 4 160 ? 151.922 145.947 174.905 0.00 78.77 160 PRO B C 1
ATOM 7072 O O . PRO D 4 160 ? 151.404 145.725 176.002 1.00 79.04 160 PRO B O 1
ATOM 7076 N N . ALA D 4 161 ? 153.040 146.661 174.756 1.00 83.58 161 ALA B N 1
ATOM 7077 C CA . ALA D 4 161 ? 153.799 147.122 175.913 0.62 81.56 161 ALA B CA 1
ATOM 7078 C C . ALA D 4 161 ? 153.068 148.191 176.714 0.07 80.93 161 ALA B C 1
ATOM 7079 O O . ALA D 4 161 ? 153.288 148.293 177.926 0.29 81.17 161 ALA B O 1
ATOM 7081 N N . LYS D 4 162 ? 152.192 148.972 176.074 0.74 79.27 162 LYS B N 1
ATOM 7082 C CA . LYS D 4 162 ? 151.569 150.115 176.737 0.00 80.30 162 LYS B CA 1
ATOM 7083 C C . LYS D 4 162 ? 150.771 149.716 177.973 0.17 80.52 162 LYS B C 1
ATOM 7084 O O . LYS D 4 162 ? 150.546 150.559 178.848 1.00 76.20 162 LYS B O 1
ATOM 7090 N N . VAL D 4 163 ? 150.343 148.458 178.067 1.00 84.54 163 VAL B N 1
ATOM 7091 C CA . VAL D 4 163 ? 149.612 147.963 179.227 1.00 85.62 163 VAL B CA 1
ATOM 7092 C C . VAL D 4 163 ? 150.376 146.887 179.975 1.00 79.25 163 VAL B C 1
ATOM 7093 O O . VAL D 4 163 ? 149.881 146.397 181.003 0.63 78.89 163 VAL B O 1
ATOM 7097 N N . ALA D 4 164 ? 151.576 146.523 179.511 1.00 71.52 164 ALA B N 1
ATOM 7098 C CA . ALA D 4 164 ? 152.307 145.372 180.032 1.00 75.12 164 ALA B CA 1
ATOM 7099 C C . ALA D 4 164 ? 152.234 145.270 181.552 0.00 74.83 164 ALA B C 1
ATOM 7100 O O . ALA D 4 164 ? 151.789 144.253 182.099 1.00 80.73 164 ALA B O 1
ATOM 7102 N N . ASP D 4 165 ? 152.614 146.350 182.240 1.00 69.29 165 ASP B N 1
ATOM 7103 C CA . ASP D 4 165 ? 152.686 146.323 183.698 1.00 72.96 165 ASP B CA 1
ATOM 7104 C C . ASP D 4 165 ? 151.370 145.868 184.313 1.00 73.90 165 ASP B C 1
ATOM 7105 O O . ASP D 4 165 ? 151.338 144.902 185.086 1.00 74.07 165 ASP B O 1
ATOM 7110 N N . THR D 4 166 ? 150.258 146.516 183.945 1.00 72.05 166 THR B N 1
ATOM 7111 C CA . THR D 4 166 ? 148.999 146.155 184.586 1.00 71.02 166 THR B CA 1
ATOM 7112 C C . THR D 4 166 ? 148.610 144.726 184.243 1.00 65.46 166 THR B C 1
ATOM 7113 O O . THR D 4 166 ? 148.028 144.026 185.082 1.00 56.90 166 THR B O 1
ATOM 7117 N N . ASN D 4 167 ? 148.973 144.259 183.043 1.00 65.72 167 ASN B N 1
ATOM 7118 C CA . ASN D 4 167 ? 148.741 142.862 182.701 1.00 60.13 167 ASN B CA 1
ATOM 7119 C C . ASN D 4 167 ? 149.376 141.952 183.741 1.00 62.55 167 ASN B C 1
ATOM 7120 O O . ASN D 4 167 ? 148.714 141.063 184.293 1.00 69.21 167 ASN B O 1
ATOM 7125 N N . LYS D 4 168 ? 150.644 142.212 184.071 1.00 63.07 168 LYS B N 1
ATOM 7126 C CA . LYS D 4 168 ? 151.310 141.448 185.117 1.00 60.90 168 LYS B CA 1
ATOM 7127 C C . LYS D 4 168 ? 150.503 141.496 186.406 0.53 62.67 168 LYS B C 1
ATOM 7128 O O . LYS D 4 168 ? 150.236 140.459 187.026 1.00 64.10 168 LYS B O 1
ATOM 7134 N N . LYS D 4 169 ? 150.051 142.695 186.787 1.00 61.35 169 LYS B N 1
ATOM 7135 C CA . LYS D 4 169 ? 149.260 142.825 188.004 1.00 60.67 169 LYS B CA 1
ATOM 7136 C C . LYS D 4 169 ? 148.034 141.928 187.945 0.24 59.99 169 LYS B C 1
ATOM 7137 O O . LYS D 4 169 ? 147.729 141.218 188.912 1.00 60.71 169 LYS B O 1
ATOM 7143 N N . ALA D 4 170 ? 147.353 141.905 186.793 0.69 56.38 170 ALA B N 1
ATOM 7144 C CA . ALA D 4 170 ? 146.182 141.051 186.643 1.00 56.39 170 ALA B CA 1
ATOM 7145 C C . ALA D 4 170 ? 146.523 139.614 187.005 1.00 53.67 170 ALA B C 1
ATOM 7146 O O . ALA D 4 170 ? 145.819 138.977 187.800 1.00 54.59 170 ALA B O 1
ATOM 7148 N N . PHE D 4 171 ? 147.645 139.116 186.478 1.00 48.02 171 PHE B N 1
ATOM 7149 C CA . PHE D 4 171 ? 148.067 137.753 186.778 1.00 47.03 171 PHE B CA 1
ATOM 7150 C C . PHE D 4 171 ? 148.090 137.521 188.279 1.00 48.76 171 PHE B C 1
ATOM 7151 O O . PHE D 4 171 ? 147.471 136.576 188.784 1.00 56.79 171 PHE B O 1
ATOM 7159 N N . GLU D 4 172 ? 148.743 138.428 189.014 1.00 47.83 172 GLU B N 1
ATOM 7160 C CA . GLU D 4 172 ? 148.841 138.278 190.460 1.00 52.01 172 GLU B CA 1
ATOM 7161 C C . GLU D 4 172 ? 147.464 138.082 191.071 1.00 53.34 172 GLU B C 1
ATOM 7162 O O . GLU D 4 172 ? 147.230 137.115 191.809 1.00 54.05 172 GLU B O 1
ATOM 7168 N N . ILE D 4 173 ? 146.516 138.948 190.698 1.00 56.04 173 ILE B N 1
ATOM 7169 C CA . ILE D 4 173 ? 145.181 138.880 191.281 1.00 49.72 173 ILE B CA 1
ATOM 7170 C C . ILE D 4 173 ? 144.604 137.486 191.091 1.00 49.18 173 ILE B C 1
ATOM 7171 O O . ILE D 4 173 ? 144.127 136.857 192.045 1.00 52.03 173 ILE B O 1
ATOM 7176 N N . GLY D 4 174 ? 144.716 136.955 189.870 0.24 48.38 174 GLY B N 1
ATOM 7177 C CA . GLY D 4 174 ? 144.175 135.634 189.605 1.00 43.02 174 GLY B CA 1
ATOM 7178 C C . GLY D 4 174 ? 144.698 134.606 190.582 1.00 45.30 174 GLY B C 1
ATOM 7179 O O . GLY D 4 174 ? 143.924 133.895 191.229 1.00 50.72 174 GLY B O 1
ATOM 7180 N N . LYS D 4 175 ? 146.022 134.580 190.769 1.00 47.03 175 LYS B N 1
ATOM 7181 C CA . LYS D 4 175 ? 146.610 133.605 191.679 1.00 47.42 175 LYS B CA 1
ATOM 7182 C C . LYS D 4 175 ? 145.979 133.716 193.057 0.00 50.52 175 LYS B C 1
ATOM 7183 O O . LYS D 4 175 ? 145.549 132.711 193.637 1.00 52.45 175 LYS B O 1
ATOM 7189 N N . LYS D 4 176 ? 145.848 134.948 193.560 1.00 49.67 176 LYS B N 1
ATOM 7190 C CA . LYS D 4 176 ? 145.253 135.149 194.875 1.00 45.39 176 LYS B CA 1
ATOM 7191 C C . LYS D 4 176 ? 143.895 134.473 194.951 1.00 48.12 176 LYS B C 1
ATOM 7192 O O . LYS D 4 176 ? 143.637 133.668 195.855 1.00 51.69 176 LYS B O 1
ATOM 7198 N N . HIS D 4 177 ? 143.039 134.733 193.961 1.00 46.49 177 HIS B N 1
ATOM 7199 C CA . HIS D 4 177 ? 141.696 134.173 193.999 1.00 48.04 177 HIS B CA 1
ATOM 7200 C C . HIS D 4 177 ? 141.745 132.655 193.961 1.00 47.66 177 HIS B C 1
ATOM 7201 O O . HIS D 4 177 ? 140.982 131.983 194.666 1.00 47.78 177 HIS B O 1
ATOM 7208 N N . ALA D 4 178 ? 142.669 132.095 193.177 0.87 52.21 178 ALA B N 1
ATOM 7209 C CA . ALA D 4 178 ? 142.811 130.644 193.152 1.00 47.82 178 ALA B CA 1
ATOM 7210 C C . ALA D 4 178 ? 143.178 130.120 194.532 1.00 51.95 178 ALA B C 1
ATOM 7211 O O . ALA D 4 178 ? 142.617 129.118 194.994 1.00 50.24 178 ALA B O 1
ATOM 7213 N N . LEU D 4 179 ? 144.087 130.809 195.225 1.00 65.76 179 LEU B N 1
ATOM 7214 C CA . LEU D 4 179 ? 144.450 130.387 196.570 1.00 66.25 179 LEU B CA 1
ATOM 7215 C C . LEU D 4 179 ? 143.305 130.576 197.552 1.00 66.03 179 LEU B C 1
ATOM 7216 O O . LEU D 4 179 ? 143.312 129.953 198.620 1.00 66.96 179 LEU B O 1
ATOM 7221 N N . GLU D 4 180 ? 142.324 131.414 197.221 1.00 65.72 180 GLU B N 1
ATOM 7222 C CA . GLU D 4 180 ? 141.126 131.530 198.037 1.00 65.60 180 GLU B CA 1
ATOM 7223 C C . GLU D 4 180 ? 140.073 130.492 197.681 1.00 68.34 180 GLU B C 1
ATOM 7224 O O . GLU D 4 180 ? 139.107 130.328 198.435 1.00 70.36 180 GLU B O 1
ATOM 7230 N N . ALA D 4 181 ? 140.233 129.789 196.559 0.00 64.28 181 ALA B N 1
ATOM 7231 C CA . ALA D 4 181 ? 139.292 128.744 196.181 1.00 61.16 181 ALA B CA 1
ATOM 7232 C C . ALA D 4 181 ? 139.602 127.407 196.840 1.00 67.36 181 ALA B C 1
ATOM 7233 O O . ALA D 4 181 ? 138.800 126.475 196.718 1.00 70.16 181 ALA B O 1
ATOM 7235 N N . LEU D 4 182 ? 140.733 127.292 197.528 1.00 69.44 182 LEU B N 1
ATOM 7236 C CA . LEU D 4 182 ? 141.120 126.049 198.195 1.00 69.02 182 LEU B CA 1
ATOM 7237 C C . LEU D 4 182 ? 140.644 126.019 199.644 1.00 69.88 182 LEU B C 1
ATOM 7238 O O . LEU D 4 182 ? 141.414 125.777 200.572 1.00 65.66 182 LEU B O 1
ATOM 7243 N N . LYS D 4 183 ? 139.349 126.276 199.846 1.00 81.09 183 LYS B N 1
ATOM 7244 C CA . LYS D 4 183 ? 138.778 126.182 201.185 1.00 76.31 183 LYS B CA 1
ATOM 7245 C C . LYS D 4 183 ? 138.522 124.736 201.581 1.00 80.18 183 LYS B C 1
ATOM 7246 O O . LYS D 4 183 ? 138.366 124.438 202.771 1.00 83.07 183 LYS B O 1
ATOM 7252 N N . VAL D 4 184 ? 138.470 123.832 200.607 0.00 73.90 184 VAL B N 1
ATOM 7253 C CA . VAL D 4 184 ? 138.216 122.421 200.869 0.75 75.62 184 VAL B CA 1
ATOM 7254 C C . VAL D 4 184 ? 139.398 121.788 201.594 1.00 74.44 184 VAL B C 1
ATOM 7255 O O . VAL D 4 184 ? 139.277 121.364 202.742 1.00 70.40 184 VAL B O 1
ATOM 7259 N N . THR E 1 6 ? 155.460 151.622 95.554 1.00 131.68 6 THR F N 1
ATOM 7260 C CA . THR E 1 6 ? 154.982 152.854 94.938 1.00 132.68 6 THR F CA 1
ATOM 7261 C C . THR E 1 6 ? 155.503 152.994 93.513 1.00 132.46 6 THR F C 1
ATOM 7262 O O . THR E 1 6 ? 156.644 153.407 93.303 1.00 133.11 6 THR F O 1
ATOM 7266 N N . PRO E 1 7 ? 154.671 152.647 92.534 0.00 123.30 7 PRO F N 1
ATOM 7267 C CA . PRO E 1 7 ? 155.067 152.814 91.131 0.00 123.29 7 PRO F CA 1
ATOM 7268 C C . PRO E 1 7 ? 155.253 154.284 90.788 0.00 123.25 7 PRO F C 1
ATOM 7269 O O . PRO E 1 7 ? 154.641 155.180 91.373 0.67 122.11 7 PRO F O 1
ATOM 7273 N N . ASP E 1 8 ? 156.127 154.525 89.815 0.00 124.39 8 ASP F N 1
ATOM 7274 C CA . ASP E 1 8 ? 156.453 155.872 89.372 1.00 125.07 8 ASP F CA 1
ATOM 7275 C C . ASP E 1 8 ? 155.461 156.313 88.304 1.00 125.59 8 ASP F C 1
ATOM 7276 O O . ASP E 1 8 ? 155.194 155.571 87.353 1.00 124.86 8 ASP F O 1
ATOM 7281 N N . GLY E 1 9 ? 154.920 157.520 88.466 1.00 121.38 9 GLY F N 1
ATOM 7282 C CA . GLY E 1 9 ? 153.979 158.076 87.521 1.00 119.88 9 GLY F CA 1
ATOM 7283 C C . GLY E 1 9 ? 152.520 157.867 87.858 1.00 121.44 9 GLY F C 1
ATOM 7284 O O . GLY E 1 9 ? 151.660 158.474 87.207 0.00 120.34 9 GLY F O 1
ATOM 7285 N N . VAL E 1 10 ? 152.206 157.034 88.848 1.00 121.42 10 VAL F N 1
ATOM 7286 C CA . VAL E 1 10 ? 150.831 156.765 89.250 1.00 120.23 10 VAL F CA 1
ATOM 7287 C C . VAL E 1 10 ? 150.600 157.358 90.633 1.00 118.52 10 VAL F C 1
ATOM 7288 O O . VAL E 1 10 ? 151.540 157.506 91.424 1.00 119.39 10 VAL F O 1
ATOM 7292 N N . ALA E 1 11 ? 149.348 157.721 90.913 0.61 105.20 11 ALA F N 1
ATOM 7293 C CA . ALA E 1 11 ? 148.974 158.312 92.194 1.00 103.72 11 ALA F CA 1
ATOM 7294 C C . ALA E 1 11 ? 148.310 157.296 93.117 0.54 104.60 11 ALA F C 1
ATOM 7295 O O . ALA E 1 11 ? 148.783 157.064 94.233 0.45 104.74 11 ALA F O 1
ATOM 7297 N N . VAL E 1 12 ? 147.219 156.682 92.666 0.50 102.33 12 VAL F N 1
ATOM 7298 C CA . VAL E 1 12 ? 146.465 155.715 93.455 0.56 101.46 12 VAL F CA 1
ATOM 7299 C C . VAL E 1 12 ? 146.380 154.414 92.669 1.00 100.84 12 VAL F C 1
ATOM 7300 O O . VAL E 1 12 ? 146.039 154.422 91.481 0.00 101.70 12 VAL F O 1
ATOM 7304 N N . TRP E 1 13 ? 146.699 153.301 93.326 1.00 102.60 13 TRP F N 1
ATOM 7305 C CA . TRP E 1 13 ? 146.620 151.994 92.691 1.00 104.61 13 TRP F CA 1
ATOM 7306 C C . TRP E 1 13 ? 146.148 150.955 93.697 1.00 103.51 13 TRP F C 1
ATOM 7307 O O . TRP E 1 13 ? 146.437 151.048 94.894 0.46 102.26 13 TRP F O 1
ATOM 7318 N N . VAL E 1 14 ? 145.431 149.956 93.197 1.00 96.54 14 VAL F N 1
ATOM 7319 C CA . VAL E 1 14 ? 144.834 148.929 94.036 1.00 94.09 14 VAL F CA 1
ATOM 7320 C C . VAL E 1 14 ? 145.482 147.586 93.728 1.00 92.25 14 VAL F C 1
ATOM 7321 O O . VAL E 1 14 ? 146.114 147.389 92.685 1.00 92.06 14 VAL F O 1
ATOM 7325 N N . ASN E 1 15 ? 145.326 146.656 94.664 0.34 96.64 15 ASN F N 1
ATOM 7326 C CA . ASN E 1 15 ? 145.805 145.289 94.507 1.00 97.98 15 ASN F CA 1
ATOM 7327 C C . ASN E 1 15 ? 144.615 144.394 94.182 1.00 99.85 15 ASN F C 1
ATOM 7328 O O . ASN E 1 15 ? 143.674 144.292 94.977 1.00 99.26 15 ASN F O 1
ATOM 7333 N N . GLU E 1 16 ? 144.659 143.749 93.016 1.00 98.72 16 GLU F N 1
ATOM 7334 C CA . GLU E 1 16 ? 143.537 142.938 92.563 1.00 96.49 16 GLU F CA 1
ATOM 7335 C C . GLU E 1 16 ? 143.472 141.581 93.249 1.00 98.80 16 GLU F C 1
ATOM 7336 O O . GLU E 1 16 ? 142.421 140.933 93.208 1.00 100.24 16 GLU F O 1
ATOM 7342 N N . ASP E 1 17 ? 144.562 141.140 93.876 1.00 100.48 17 ASP F N 1
ATOM 7343 C CA . ASP E 1 17 ? 144.587 139.839 94.534 1.00 100.46 17 ASP F CA 1
ATOM 7344 C C . ASP E 1 17 ? 143.927 139.849 95.905 1.00 99.70 17 ASP F C 1
ATOM 7345 O O . ASP E 1 17 ? 143.726 138.775 96.483 1.00 99.71 17 ASP F O 1
ATOM 7350 N N . ARG E 1 18 ? 143.589 141.018 96.438 1.00 93.38 18 ARG F N 1
ATOM 7351 C CA . ARG E 1 18 ? 142.981 141.120 97.759 1.00 90.89 18 ARG F CA 1
ATOM 7352 C C . ARG E 1 18 ? 141.606 141.767 97.745 1.00 91.30 18 ARG F C 1
ATOM 7353 O O . ARG E 1 18 ? 140.717 141.313 98.470 0.14 92.64 18 ARG F O 1
ATOM 7361 N N . CYS E 1 19 ? 141.407 142.804 96.931 1.00 93.53 19 CYS F N 1
ATOM 7362 C CA . CYS E 1 19 ? 140.178 143.591 96.979 1.00 94.13 19 CYS F CA 1
ATOM 7363 C C . CYS E 1 19 ? 138.952 142.712 96.768 1.00 94.43 19 CYS F C 1
ATOM 7364 O O . CYS E 1 19 ? 138.918 141.877 95.859 1.00 94.80 19 CYS F O 1
ATOM 7367 N N . LYS E 1 20 ? 137.942 142.908 97.613 1.00 89.54 20 LYS F N 1
ATOM 7368 C CA . LYS E 1 20 ? 136.753 142.068 97.620 1.00 88.86 20 LYS F CA 1
ATOM 7369 C C . LYS E 1 20 ? 135.526 142.728 97.015 1.00 90.25 20 LYS F C 1
ATOM 7370 O O . LYS E 1 20 ? 134.670 142.025 96.475 1.00 91.90 20 LYS F O 1
ATOM 7376 N N . GLY E 1 21 ? 135.414 144.052 97.084 1.00 88.73 21 GLY F N 1
ATOM 7377 C CA . GLY E 1 21 ? 134.261 144.725 96.519 1.00 86.68 21 GLY F CA 1
ATOM 7378 C C . GLY E 1 21 ? 133.236 145.144 97.551 1.00 87.94 21 GLY F C 1
ATOM 7379 O O . GLY E 1 21 ? 132.033 144.937 97.360 1.00 89.62 21 GLY F O 1
ATOM 7380 N N . CYS E 1 22 ? 133.698 145.730 98.654 1.00 90.10 22 CYS F N 1
ATOM 7381 C CA . CYS E 1 22 ? 132.816 146.150 99.735 0.75 89.57 22 CYS F CA 1
ATOM 7382 C C . CYS E 1 22 ? 132.120 147.478 99.460 0.50 90.54 22 CYS F C 1
ATOM 7383 O O . CYS E 1 22 ? 131.306 147.908 100.284 0.00 90.73 22 CYS F O 1
ATOM 7386 N N . ASP E 1 23 ? 132.424 148.134 98.338 1.00 93.68 23 ASP F N 1
ATOM 7387 C CA . ASP E 1 23 ? 131.784 149.389 97.942 1.00 93.02 23 ASP F CA 1
ATOM 7388 C C . ASP E 1 23 ? 132.015 150.500 98.961 1.00 92.82 23 ASP F C 1
ATOM 7389 O O . ASP E 1 23 ? 131.155 151.360 99.163 0.42 92.61 23 ASP F O 1
ATOM 7394 N N . ILE E 1 24 ? 133.174 150.493 99.613 1.00 88.30 24 ILE F N 1
ATOM 7395 C CA . ILE E 1 24 ? 133.512 151.506 100.603 0.00 88.38 24 ILE F CA 1
ATOM 7396 C C . ILE E 1 24 ? 134.504 152.523 100.052 0.50 87.49 24 ILE F C 1
ATOM 7397 O O . ILE E 1 24 ? 134.347 153.724 100.270 0.80 88.15 24 ILE F O 1
ATOM 7402 N N . CYS E 1 25 ? 135.534 152.058 99.338 1.00 87.81 25 CYS F N 1
ATOM 7403 C CA . CYS E 1 25 ? 136.546 152.972 98.815 0.72 89.87 25 CYS F CA 1
ATOM 7404 C C . CYS E 1 25 ? 135.956 153.924 97.782 0.10 90.61 25 CYS F C 1
ATOM 7405 O O . CYS E 1 25 ? 136.306 155.110 97.751 1.00 91.96 25 CYS F O 1
ATOM 7408 N N . VAL E 1 26 ? 135.063 153.425 96.922 0.58 87.68 26 VAL F N 1
ATOM 7409 C CA . VAL E 1 26 ? 134.442 154.273 95.905 1.00 85.25 26 VAL F CA 1
ATOM 7410 C C . VAL E 1 26 ? 133.365 155.183 96.468 1.00 84.21 26 VAL F C 1
ATOM 7411 O O . VAL E 1 26 ? 132.883 156.069 95.751 0.00 86.90 26 VAL F O 1
ATOM 7415 N N . SER E 1 27 ? 132.969 154.991 97.724 1.00 85.35 27 SER F N 1
ATOM 7416 C CA . SER E 1 27 ? 131.907 155.778 98.336 1.00 84.14 27 SER F CA 1
ATOM 7417 C C . SER E 1 27 ? 132.425 156.975 99.122 0.58 84.94 27 SER F C 1
ATOM 7418 O O . SER E 1 27 ? 131.623 157.689 99.730 0.96 85.05 27 SER F O 1
ATOM 7421 N N . VAL E 1 28 ? 133.739 157.212 99.128 0.38 88.99 28 VAL F N 1
ATOM 7422 C CA . VAL E 1 28 ? 134.324 158.318 99.875 1.00 88.77 28 VAL F CA 1
ATOM 7423 C C . VAL E 1 28 ? 135.178 159.231 99.009 0.50 88.39 28 VAL F C 1
ATOM 7424 O O . VAL E 1 28 ? 135.663 160.250 99.502 1.00 87.06 28 VAL F O 1
ATOM 7428 N N . CYS E 1 29 ? 135.377 158.906 97.740 0.18 98.55 29 CYS F N 1
ATOM 7429 C CA . CYS E 1 29 ? 136.229 159.723 96.883 1.00 98.63 29 CYS F CA 1
ATOM 7430 C C . CYS E 1 29 ? 135.522 161.020 96.514 1.00 100.45 29 CYS F C 1
ATOM 7431 O O . CYS E 1 29 ? 134.437 160.975 95.919 0.10 99.80 29 CYS F O 1
ATOM 7434 N N . PRO E 1 30 ? 136.082 162.186 96.848 1.00 104.93 30 PRO F N 1
ATOM 7435 C CA . PRO E 1 30 ? 135.446 163.444 96.431 1.00 104.74 30 PRO F CA 1
ATOM 7436 C C . PRO E 1 30 ? 135.431 163.638 94.926 1.00 105.78 30 PRO F C 1
ATOM 7437 O O . PRO E 1 30 ? 134.544 164.332 94.414 1.00 108.61 30 PRO F O 1
ATOM 7441 N N . ALA E 1 31 ? 136.385 163.054 94.203 1.00 100.80 31 ALA F N 1
ATOM 7442 C CA . ALA E 1 31 ? 136.465 163.230 92.760 0.45 100.89 31 ALA F CA 1
ATOM 7443 C C . ALA E 1 31 ? 135.863 162.072 91.979 1.00 102.14 31 ALA F C 1
ATOM 7444 O O . ALA E 1 31 ? 135.626 162.215 90.774 1.00 100.11 31 ALA F O 1
ATOM 7446 N N . GLY E 1 32 ? 135.606 160.940 92.631 1.00 107.31 32 GLY F N 1
ATOM 7447 C CA . GLY E 1 32 ? 135.029 159.789 91.964 0.14 103.60 32 GLY F CA 1
ATOM 7448 C C . GLY E 1 32 ? 135.873 159.271 90.819 0.63 103.61 32 GLY F C 1
ATOM 7449 O O . GLY E 1 32 ? 135.435 159.277 89.665 0.00 103.66 32 GLY F O 1
ATOM 7450 N N . VAL E 1 33 ? 137.088 158.821 91.124 1.00 101.97 33 VAL F N 1
ATOM 7451 C CA . VAL E 1 33 ? 138.013 158.320 90.116 1.00 101.20 33 VAL F CA 1
ATOM 7452 C C . VAL E 1 33 ? 138.064 156.804 90.077 1.00 99.67 33 VAL F C 1
ATOM 7453 O O . VAL E 1 33 ? 138.838 156.242 89.288 0.84 100.71 33 VAL F O 1
ATOM 7457 N N . LEU E 1 34 ? 137.266 156.122 90.892 0.21 94.83 34 LEU F N 1
ATOM 7458 C CA . LEU E 1 34 ? 137.243 154.669 90.938 0.79 94.38 34 LEU F CA 1
ATOM 7459 C C . LEU E 1 34 ? 135.867 154.149 90.547 1.00 93.76 34 LEU F C 1
ATOM 7460 O O . LEU E 1 34 ? 134.861 154.861 90.618 0.00 94.71 34 LEU F O 1
ATOM 7465 N N . GLY E 1 35 ? 135.833 152.886 90.129 0.07 93.62 35 GLY F N 1
ATOM 7466 C CA . GLY E 1 35 ? 134.582 152.252 89.764 0.86 92.03 35 GLY F CA 1
ATOM 7467 C C . GLY E 1 35 ? 134.686 150.751 89.877 0.20 93.24 35 GLY F C 1
ATOM 7468 O O . GLY E 1 35 ? 135.736 150.165 89.604 0.00 93.86 35 GLY F O 1
ATOM 7469 N N . MET E 1 36 ? 133.583 150.124 90.276 1.00 93.66 36 MET F N 1
ATOM 7470 C CA . MET E 1 36 ? 133.558 148.682 90.509 1.00 94.33 36 MET F CA 1
ATOM 7471 C C . MET E 1 36 ? 133.160 147.983 89.216 0.00 94.56 36 MET F C 1
ATOM 7472 O O . MET E 1 36 ? 131.985 147.959 88.840 0.00 94.49 36 MET F O 1
ATOM 7477 N N . GLY E 1 37 ? 134.147 147.409 88.532 1.00 97.95 37 GLY F N 1
ATOM 7478 C CA . GLY E 1 37 ? 133.898 146.697 87.299 0.23 98.17 37 GLY F CA 1
ATOM 7479 C C . GLY E 1 37 ? 133.682 145.210 87.524 1.00 98.39 37 GLY F C 1
ATOM 7480 O O . GLY E 1 37 ? 134.203 144.619 88.468 1.00 100.59 37 GLY F O 1
ATOM 7481 N N . ILE E 1 38 ? 132.903 144.608 86.625 0.35 101.29 38 ILE F N 1
ATOM 7482 C CA . ILE E 1 38 ? 132.569 143.196 86.744 1.00 100.52 38 ILE F CA 1
ATOM 7483 C C . ILE E 1 38 ? 133.776 142.353 86.363 1.00 101.70 38 ILE F C 1
ATOM 7484 O O . ILE E 1 38 ? 134.378 142.544 85.298 0.21 101.83 38 ILE F O 1
ATOM 7489 N N . GLU E 1 39 ? 134.136 141.412 87.235 1.00 111.85 39 GLU F N 1
ATOM 7490 C CA . GLU E 1 39 ? 135.252 140.496 86.996 1.00 113.05 39 GLU F CA 1
ATOM 7491 C C . GLU E 1 39 ? 134.787 139.104 87.408 1.00 113.12 39 GLU F C 1
ATOM 7492 O O . GLU E 1 39 ? 134.792 138.768 88.596 1.00 114.72 39 GLU F O 1
ATOM 7498 N N . LYS E 1 40 ? 134.398 138.294 86.425 1.00 107.29 40 LYS F N 1
ATOM 7499 C CA . LYS E 1 40 ? 133.822 136.982 86.695 1.00 108.72 40 LYS F CA 1
ATOM 7500 C C . LYS E 1 40 ? 134.868 135.925 87.023 1.00 109.25 40 LYS F C 1
ATOM 7501 O O . LYS E 1 40 ? 134.496 134.785 87.325 0.41 108.43 40 LYS F O 1
ATOM 7507 N N . GLU E 1 41 ? 136.157 136.265 86.967 1.00 112.87 41 GLU F N 1
ATOM 7508 C CA . GLU E 1 41 ? 137.188 135.297 87.323 1.00 112.78 41 GLU F CA 1
ATOM 7509 C C . GLU E 1 41 ? 137.217 135.031 88.823 1.00 113.75 41 GLU F C 1
ATOM 7510 O O . GLU E 1 41 ? 137.582 133.928 89.248 0.00 111.29 41 GLU F O 1
ATOM 7516 N N . ARG E 1 42 ? 136.831 136.009 89.634 1.00 106.55 42 ARG F N 1
ATOM 7517 C CA . ARG E 1 42 ? 136.878 135.894 91.084 1.00 104.09 42 ARG F CA 1
ATOM 7518 C C . ARG E 1 42 ? 135.481 135.660 91.646 1.00 102.27 42 ARG F C 1
ATOM 7519 O O . ARG E 1 42 ? 134.477 135.705 90.931 0.94 103.14 42 ARG F O 1
ATOM 7527 N N . VAL E 1 43 ? 135.433 135.411 92.956 1.00 100.27 43 VAL F N 1
ATOM 7528 C CA . VAL E 1 43 ? 134.209 134.924 93.589 0.00 100.68 43 VAL F CA 1
ATOM 7529 C C . VAL E 1 43 ? 133.136 136.008 93.600 1.00 102.89 43 VAL F C 1
ATOM 7530 O O . VAL E 1 43 ? 132.036 135.820 93.068 0.36 100.73 43 VAL F O 1
ATOM 7534 N N . LEU E 1 44 ? 133.436 137.154 94.216 1.00 99.55 44 LEU F N 1
ATOM 7535 C CA . LEU E 1 44 ? 132.417 138.185 94.393 0.00 97.92 44 LEU F CA 1
ATOM 7536 C C . LEU E 1 44 ? 131.954 138.765 93.062 0.00 97.95 44 LEU F C 1
ATOM 7537 O O . LEU E 1 44 ? 130.767 139.072 92.904 1.00 96.83 44 LEU F O 1
ATOM 7542 N N . GLY E 1 45 ? 132.862 138.925 92.102 1.00 101.44 45 GLY F N 1
ATOM 7543 C CA . GLY E 1 45 ? 132.514 139.310 90.755 0.72 99.95 45 GLY F CA 1
ATOM 7544 C C . GLY E 1 45 ? 132.743 140.768 90.416 0.73 99.79 45 GLY F C 1
ATOM 7545 O O . GLY E 1 45 ? 132.817 141.104 89.230 0.00 100.63 45 GLY F O 1
ATOM 7546 N N . LYS E 1 46 ? 132.857 141.642 91.414 1.00 93.64 46 LYS F N 1
ATOM 7547 C CA . LYS E 1 46 ? 133.085 143.061 91.176 1.00 95.44 46 LYS F CA 1
ATOM 7548 C C . LYS E 1 46 ? 134.357 143.491 91.888 1.00 95.91 46 LYS F C 1
ATOM 7549 O O . LYS E 1 46 ? 134.540 143.196 93.074 1.00 97.30 46 LYS F O 1
ATOM 7555 N N . VAL E 1 47 ? 135.238 144.177 91.160 1.00 98.23 47 VAL F N 1
ATOM 7556 C CA . VAL E 1 47 ? 136.522 144.618 91.691 1.00 97.45 47 VAL F CA 1
ATOM 7557 C C . VAL E 1 47 ? 136.708 146.096 91.372 1.00 96.08 47 VAL F C 1
ATOM 7558 O O . VAL E 1 47 ? 136.253 146.589 90.336 0.68 95.50 47 VAL F O 1
ATOM 7562 N N . ALA E 1 48 ? 137.390 146.802 92.272 1.00 98.44 48 ALA F N 1
ATOM 7563 C CA . ALA E 1 48 ? 137.613 148.232 92.114 1.00 99.20 48 ALA F CA 1
ATOM 7564 C C . ALA E 1 48 ? 138.716 148.496 91.097 0.00 97.19 48 ALA F C 1
ATOM 7565 O O . ALA E 1 48 ? 139.795 147.899 91.167 1.00 94.98 48 ALA F O 1
ATOM 7567 N N . LYS E 1 49 ? 138.442 149.393 90.153 0.00 95.88 49 LYS F N 1
ATOM 7568 C CA . LYS E 1 49 ? 139.399 149.806 89.137 1.00 95.48 49 LYS F CA 1
ATOM 7569 C C . LYS E 1 49 ? 139.475 151.324 89.134 0.55 95.48 49 LYS F C 1
ATOM 7570 O O . LYS E 1 49 ? 138.440 152.000 89.143 0.00 95.93 49 LYS F O 1
ATOM 7576 N N . VAL E 1 50 ? 140.694 151.854 89.133 1.00 98.60 50 VAL F N 1
ATOM 7577 C CA . VAL E 1 50 ? 140.900 153.294 89.037 1.00 97.15 50 VAL F CA 1
ATOM 7578 C C . VAL E 1 50 ? 140.592 153.739 87.615 1.00 98.54 50 VAL F C 1
ATOM 7579 O O . VAL E 1 50 ? 141.024 153.106 86.643 1.00 99.19 50 VAL F O 1
ATOM 7583 N N . ALA E 1 51 ? 139.835 154.826 87.486 0.00 101.17 51 ALA F N 1
ATOM 7584 C CA . ALA E 1 51 ? 139.402 155.323 86.186 1.00 101.71 51 ALA F CA 1
ATOM 7585 C C . ALA E 1 51 ? 140.003 156.669 85.815 1.00 99.87 51 ALA F C 1
ATOM 7586 O O . ALA E 1 51 ? 140.294 156.902 84.640 0.70 99.86 51 ALA F O 1
ATOM 7588 N N . TYR E 1 52 ? 140.201 157.565 86.778 1.00 103.26 52 TYR F N 1
ATOM 7589 C CA . TYR E 1 52 ? 140.756 158.895 86.523 1.00 105.07 52 TYR F CA 1
ATOM 7590 C C . TYR E 1 52 ? 141.899 159.163 87.493 1.00 106.41 52 TYR F C 1
ATOM 7591 O O . TYR E 1 52 ? 141.763 159.960 88.429 1.00 110.01 52 TYR F O 1
ATOM 7600 N N . PRO E 1 53 ? 143.050 158.517 87.293 1.00 107.54 53 PRO F N 1
ATOM 7601 C CA . PRO E 1 53 ? 144.192 158.775 88.186 1.00 108.82 53 PRO F CA 1
ATOM 7602 C C . PRO E 1 53 ? 144.680 160.212 88.141 1.00 106.95 53 PRO F C 1
ATOM 7603 O O . PRO E 1 53 ? 145.317 160.672 89.096 0.47 106.36 53 PRO F O 1
ATOM 7607 N N . GLU E 1 54 ? 144.400 160.936 87.054 1.00 108.54 54 GLU F N 1
ATOM 7608 C CA . GLU E 1 54 ? 144.854 162.318 86.937 1.00 108.46 54 GLU F CA 1
ATOM 7609 C C . GLU E 1 54 ? 144.191 163.225 87.964 1.00 107.57 54 GLU F C 1
ATOM 7610 O O . GLU E 1 54 ? 144.801 164.205 88.406 1.00 110.21 54 GLU F O 1
ATOM 7616 N N . SER E 1 55 ? 142.955 162.922 88.359 1.00 104.37 55 SER F N 1
ATOM 7617 C CA . SER E 1 55 ? 142.186 163.771 89.260 1.00 105.63 55 SER F CA 1
ATOM 7618 C C . SER E 1 55 ? 142.308 163.338 90.717 1.00 106.87 55 SER F C 1
ATOM 7619 O O . SER E 1 55 ? 141.365 163.511 91.497 1.00 105.15 55 SER F O 1
ATOM 7622 N N . CYS E 1 56 ? 143.451 162.779 91.102 1.00 109.63 56 CYS F N 1
ATOM 7623 C CA . CYS E 1 56 ? 143.643 162.314 92.467 1.00 107.29 56 CYS F CA 1
ATOM 7624 C C . CYS E 1 56 ? 144.029 163.471 93.381 1.00 108.92 56 CYS F C 1
ATOM 7625 O O . CYS E 1 56 ? 144.870 164.305 93.033 0.37 109.39 56 CYS F O 1
ATOM 7628 N N . ILE E 1 57 ? 143.408 163.512 94.557 1.00 112.08 57 ILE F N 1
ATOM 7629 C CA . ILE E 1 57 ? 143.638 164.552 95.551 1.00 112.79 57 ILE F CA 1
ATOM 7630 C C . ILE E 1 57 ? 144.307 163.905 96.757 1.00 112.23 57 ILE F C 1
ATOM 7631 O O . ILE E 1 57 ? 144.192 162.695 96.974 1.00 112.46 57 ILE F O 1
ATOM 7636 N N . GLY E 1 58 ? 145.015 164.714 97.544 1.00 107.97 58 GLY F N 1
ATOM 7637 C CA . GLY E 1 58 ? 145.742 164.218 98.698 0.08 107.97 58 GLY F CA 1
ATOM 7638 C C . GLY E 1 58 ? 144.889 163.656 99.820 1.00 107.99 58 GLY F C 1
ATOM 7639 O O . GLY E 1 58 ? 145.408 163.335 100.893 1.00 109.28 58 GLY F O 1
ATOM 7640 N N . CYS E 1 59 ? 143.584 163.532 99.592 1.00 107.61 59 CYS F N 1
ATOM 7641 C CA . CYS E 1 59 ? 142.661 162.983 100.583 1.00 105.43 59 CYS F CA 1
ATOM 7642 C C . CYS E 1 59 ? 142.881 161.479 100.693 1.00 107.06 59 CYS F C 1
ATOM 7643 O O . CYS E 1 59 ? 142.338 160.698 99.910 1.00 109.88 59 CYS F O 1
ATOM 7646 N N . VAL E 1 60 ? 143.644 161.059 101.700 1.00 94.32 60 VAL F N 1
ATOM 7647 C CA . VAL E 1 60 ? 144.082 159.673 101.839 1.00 90.79 60 VAL F CA 1
ATOM 7648 C C . VAL E 1 60 ? 142.901 158.808 102.280 0.00 92.17 60 VAL F C 1
ATOM 7649 O O . VAL E 1 60 ? 143.046 157.600 102.505 0.89 93.34 60 VAL F O 1
ATOM 7653 N N . GLN E 1 61 ? 141.719 159.421 102.386 1.00 90.79 61 GLN F N 1
ATOM 7654 C CA . GLN E 1 61 ? 140.495 158.785 102.869 1.00 88.47 61 GLN F CA 1
ATOM 7655 C C . GLN E 1 61 ? 140.286 157.363 102.354 1.00 82.29 61 GLN F C 1
ATOM 7656 O O . GLN E 1 61 ? 139.887 156.481 103.121 0.69 84.12 61 GLN F O 1
ATOM 7662 N N . CYS E 1 62 ? 140.550 157.128 101.066 1.00 86.63 62 CYS F N 1
ATOM 7663 C CA . CYS E 1 62 ? 140.343 155.797 100.498 1.00 90.85 62 CYS F CA 1
ATOM 7664 C C . CYS E 1 62 ? 141.170 154.751 101.233 1.00 92.16 62 CYS F C 1
ATOM 7665 O O . CYS E 1 62 ? 140.642 153.724 101.678 0.53 90.51 62 CYS F O 1
ATOM 7668 N N . GLU E 1 63 ? 142.474 154.997 101.375 1.00 90.85 63 GLU F N 1
ATOM 7669 C CA . GLU E 1 63 ? 143.313 154.089 102.147 1.00 87.37 63 GLU F CA 1
ATOM 7670 C C . GLU E 1 63 ? 142.880 154.042 103.605 1.00 85.90 63 GLU F C 1
ATOM 7671 O O . GLU E 1 63 ? 143.096 153.034 104.286 0.00 85.25 63 GLU F O 1
ATOM 7677 N N . LEU E 1 64 ? 142.270 155.120 104.100 1.00 80.36 64 LEU F N 1
ATOM 7678 C CA . LEU E 1 64 ? 141.723 155.117 105.449 1.00 81.02 64 LEU F CA 1
ATOM 7679 C C . LEU E 1 64 ? 140.427 154.327 105.549 0.57 79.53 64 LEU F C 1
ATOM 7680 O O . LEU E 1 64 ? 140.042 153.933 106.654 0.00 79.24 64 LEU F O 1
ATOM 7685 N N . HIS E 1 65 ? 139.752 154.080 104.426 1.00 77.85 65 HIS F N 1
ATOM 7686 C CA . HIS E 1 65 ? 138.471 153.387 104.417 1.00 77.04 65 HIS F CA 1
ATOM 7687 C C . HIS E 1 65 ? 138.563 151.996 103.798 0.22 78.02 65 HIS F C 1
ATOM 7688 O O . HIS E 1 65 ? 137.537 151.419 103.426 0.69 78.29 65 HIS F O 1
ATOM 7695 N N . CYS E 1 66 ? 139.770 151.443 103.680 0.63 79.52 66 CYS F N 1
ATOM 7696 C CA . CYS E 1 66 ? 139.932 150.106 103.133 1.00 78.40 66 CYS F CA 1
ATOM 7697 C C . CYS E 1 66 ? 140.259 149.145 104.263 1.00 79.28 66 CYS F C 1
ATOM 7698 O O . CYS E 1 66 ? 141.392 149.161 104.767 0.22 79.86 66 CYS F O 1
ATOM 7701 N N . PRO E 1 67 ? 139.324 148.298 104.692 1.00 80.51 67 PRO F N 1
ATOM 7702 C CA . PRO E 1 67 ? 139.617 147.367 105.790 0.00 79.47 67 PRO F CA 1
ATOM 7703 C C . PRO E 1 67 ? 140.329 146.109 105.322 0.49 79.90 67 PRO F C 1
ATOM 7704 O O . PRO E 1 67 ? 140.356 145.103 106.037 0.27 79.33 67 PRO F O 1
ATOM 7708 N N . ASP E 1 68 ? 140.909 146.149 104.120 0.71 87.01 68 ASP F N 1
ATOM 7709 C CA . ASP E 1 68 ? 141.460 144.957 103.494 1.00 87.82 68 ASP F CA 1
ATOM 7710 C C . ASP E 1 68 ? 142.931 145.083 103.116 1.00 89.37 68 ASP F C 1
ATOM 7711 O O . ASP E 1 68 ? 143.549 144.064 102.786 1.00 88.64 68 ASP F O 1
ATOM 7716 N N . PHE E 1 69 ? 143.517 146.280 103.180 1.00 88.49 69 PHE F N 1
ATOM 7717 C CA . PHE E 1 69 ? 144.905 146.519 102.772 1.00 88.95 69 PHE F CA 1
ATOM 7718 C C . PHE E 1 69 ? 145.099 146.183 101.291 1.00 87.35 69 PHE F C 1
ATOM 7719 O O . PHE E 1 69 ? 145.880 145.305 100.920 1.00 87.07 69 PHE F O 1
ATOM 7727 N N . ALA E 1 70 ? 144.366 146.902 100.442 1.00 93.40 70 ALA F N 1
ATOM 7728 C CA . ALA E 1 70 ? 144.406 146.662 99.006 1.00 92.37 70 ALA F CA 1
ATOM 7729 C C . ALA E 1 70 ? 144.658 147.902 98.161 1.00 95.30 70 ALA F C 1
ATOM 7730 O O . ALA E 1 70 ? 145.181 147.762 97.049 1.00 97.29 70 ALA F O 1
ATOM 7732 N N . ILE E 1 71 ? 144.319 149.097 98.636 1.00 94.51 71 ILE F N 1
ATOM 7733 C CA . ILE E 1 71 ? 144.462 150.326 97.866 1.00 92.64 71 ILE F CA 1
ATOM 7734 C C . ILE E 1 71 ? 145.537 151.187 98.512 1.00 91.49 71 ILE F C 1
ATOM 7735 O O . ILE E 1 71 ? 145.627 151.267 99.743 0.34 93.09 71 ILE F O 1
ATOM 7740 N N . TYR E 1 72 ? 146.373 151.810 97.682 1.00 94.71 72 TYR F N 1
ATOM 7741 C CA . TYR E 1 72 ? 147.448 152.664 98.158 1.00 95.74 72 TYR F CA 1
ATOM 7742 C C . TYR E 1 72 ? 147.485 153.936 97.325 1.00 94.60 72 TYR F C 1
ATOM 7743 O O . TYR E 1 72 ? 147.072 153.949 96.160 0.00 96.60 72 TYR F O 1
ATOM 7752 N N . VAL E 1 73 ? 147.984 155.007 97.938 1.00 92.21 73 VAL F N 1
ATOM 7753 C CA . VAL E 1 73 ? 148.063 156.323 97.317 1.00 92.72 73 VAL F CA 1
ATOM 7754 C C . VAL E 1 73 ? 149.478 156.853 97.506 1.00 94.20 73 VAL F C 1
ATOM 7755 O O . VAL E 1 73 ? 150.031 156.776 98.609 0.61 94.78 73 VAL F O 1
ATOM 7759 N N . ALA E 1 74 ? 150.062 157.385 96.434 0.00 98.33 74 ALA F N 1
ATOM 7760 C CA . ALA E 1 74 ? 151.429 157.879 96.480 1.00 96.74 74 ALA F CA 1
ATOM 7761 C C . ALA E 1 74 ? 151.546 159.073 97.424 0.65 97.49 74 ALA F C 1
ATOM 7762 O O . ALA E 1 74 ? 150.585 159.809 97.667 0.68 97.78 74 ALA F O 1
ATOM 7764 N N . ASP E 1 75 ? 152.750 159.258 97.957 1.00 102.18 75 ASP F N 1
ATOM 7765 C CA . ASP E 1 75 ? 153.000 160.288 98.953 1.00 104.90 75 ASP F CA 1
ATOM 7766 C C . ASP E 1 75 ? 153.078 161.669 98.302 0.00 104.38 75 ASP F C 1
ATOM 7767 O O . ASP E 1 75 ? 153.179 161.814 97.082 0.65 106.59 75 ASP F O 1
ATOM 7772 N N . ARG E 1 76 ? 153.026 162.698 99.151 0.84 106.68 76 ARG F N 1
ATOM 7773 C CA . ARG E 1 76 ? 153.041 164.077 98.674 0.00 107.76 76 ARG F CA 1
ATOM 7774 C C . ARG E 1 76 ? 154.428 164.528 98.236 1.00 106.85 76 ARG F C 1
ATOM 7775 O O . ARG E 1 76 ? 154.543 165.400 97.367 1.00 108.37 76 ARG F O 1
ATOM 7783 N N . LYS E 1 77 ? 155.486 163.964 98.825 1.00 116.57 77 LYS F N 1
ATOM 7784 C CA . LYS E 1 77 ? 156.832 164.456 98.547 1.00 118.62 77 LYS F CA 1
ATOM 7785 C C . LYS E 1 77 ? 157.282 164.104 97.134 1.00 117.56 77 LYS F C 1
ATOM 7786 O O . LYS E 1 77 ? 157.805 164.962 96.414 1.00 115.78 77 LYS F O 1
ATOM 7792 N N . ASP E 1 78 ? 157.090 162.853 96.718 1.00 115.59 78 ASP F N 1
ATOM 7793 C CA . ASP E 1 78 ? 157.592 162.375 95.438 1.00 114.92 78 ASP F CA 1
ATOM 7794 C C . ASP E 1 78 ? 156.555 162.449 94.323 1.00 115.31 78 ASP F C 1
ATOM 7795 O O . ASP E 1 78 ? 156.846 162.039 93.195 1.00 113.48 78 ASP F O 1
ATOM 7800 N N . PHE E 1 79 ? 155.357 162.959 94.604 1.00 111.55 79 PHE F N 1
ATOM 7801 C CA . PHE E 1 79 ? 154.315 163.032 93.591 1.00 110.58 79 PHE F CA 1
ATOM 7802 C C . PHE E 1 79 ? 153.553 164.340 93.742 0.33 110.00 79 PHE F C 1
ATOM 7803 O O . PHE E 1 79 ? 153.498 164.923 94.827 0.70 108.61 79 PHE F O 1
ATOM 7811 N N . LYS E 1 80 ? 152.961 164.789 92.639 0.20 110.17 80 LYS F N 1
ATOM 7812 C CA . LYS E 1 80 ? 152.163 166.006 92.605 1.00 109.82 80 LYS F CA 1
ATOM 7813 C C . LYS E 1 80 ? 150.709 165.648 92.331 1.00 110.13 80 LYS F C 1
ATOM 7814 O O . LYS E 1 80 ? 150.415 164.917 91.378 0.72 109.62 80 LYS F O 1
ATOM 7820 N N . PHE E 1 81 ? 149.810 166.159 93.164 1.00 111.47 81 PHE F N 1
ATOM 7821 C CA . PHE E 1 81 ? 148.386 165.893 93.038 1.00 112.18 81 PHE F CA 1
ATOM 7822 C C . PHE E 1 81 ? 147.683 167.075 92.379 0.15 111.43 81 PHE F C 1
ATOM 7823 O O . PHE E 1 81 ? 148.115 168.224 92.498 0.83 112.19 81 PHE F O 1
ATOM 7831 N N . ALA E 1 82 ? 146.589 166.777 91.683 1.00 111.42 82 ALA F N 1
ATOM 7832 C CA . ALA E 1 82 ? 145.860 167.795 90.943 1.00 113.10 82 ALA F CA 1
ATOM 7833 C C . ALA E 1 82 ? 145.074 168.690 91.900 1.00 112.93 82 ALA F C 1
ATOM 7834 O O . ALA E 1 82 ? 145.153 168.569 93.126 1.00 113.31 82 ALA F O 1
ATOM 7836 N N . LYS E 1 83 ? 144.303 169.605 91.323 0.07 110.83 83 LYS F N 1
ATOM 7837 C CA . LYS E 1 83 ? 143.504 170.555 92.080 1.00 110.88 83 LYS F CA 1
ATOM 7838 C C . LYS E 1 83 ? 142.034 170.145 92.074 0.39 110.67 83 LYS F C 1
ATOM 7839 O O . LYS E 1 83 ? 141.604 169.271 91.316 1.00 109.64 83 LYS F O 1
ATOM 7845 N N . VAL E 1 84 ? 141.261 170.796 92.938 0.30 109.75 84 VAL F N 1
ATOM 7846 C CA . VAL E 1 84 ? 139.847 170.484 93.113 1.00 110.00 84 VAL F CA 1
ATOM 7847 C C . VAL E 1 84 ? 139.031 171.281 92.105 1.00 110.22 84 VAL F C 1
ATOM 7848 O O . VAL E 1 84 ? 139.167 172.507 92.009 0.56 109.56 84 VAL F O 1
ATOM 7852 N N . SER E 1 85 ? 138.182 170.585 91.352 1.00 110.38 85 SER F N 1
ATOM 7853 C CA . SER E 1 85 ? 137.315 171.203 90.361 0.00 110.01 85 SER F CA 1
ATOM 7854 C C . SER E 1 85 ? 135.893 170.692 90.539 1.00 111.99 85 SER F C 1
ATOM 7855 O O . SER E 1 85 ? 135.672 169.571 91.003 1.00 110.91 85 SER F O 1
ATOM 7858 N N . LYS E 1 86 ? 134.925 171.536 90.165 1.00 116.33 86 LYS F N 1
ATOM 7859 C CA . LYS E 1 86 ? 133.521 171.160 90.301 1.00 114.18 86 LYS F CA 1
ATOM 7860 C C . LYS E 1 86 ? 133.156 169.995 89.389 0.00 113.21 86 LYS F C 1
ATOM 7861 O O . LYS E 1 86 ? 132.231 169.232 89.699 1.00 115.96 86 LYS F O 1
ATOM 7867 N N . GLU E 1 87 ? 133.865 169.841 88.268 1.00 108.03 87 GLU F N 1
ATOM 7868 C CA . GLU E 1 87 ? 133.624 168.700 87.393 1.00 108.00 87 GLU F CA 1
ATOM 7869 C C . GLU E 1 87 ? 133.936 167.391 88.108 0.00 107.82 87 GLU F C 1
ATOM 7870 O O . GLU E 1 87 ? 133.241 166.387 87.914 1.00 107.98 87 GLU F O 1
ATOM 7876 N N . ALA E 1 88 ? 134.979 167.386 88.942 1.00 104.85 88 ALA F N 1
ATOM 7877 C CA . ALA E 1 88 ? 135.306 166.191 89.711 1.00 105.37 88 ALA F CA 1
ATOM 7878 C C . ALA E 1 88 ? 134.177 165.821 90.665 1.00 106.08 88 ALA F C 1
ATOM 7879 O O . ALA E 1 88 ? 133.809 164.646 90.775 0.00 106.05 88 ALA F O 1
ATOM 7881 N N . GLN E 1 89 ? 133.612 166.812 91.361 1.00 108.81 89 GLN F N 1
ATOM 7882 C CA . GLN E 1 89 ? 132.502 166.536 92.268 1.00 107.93 89 GLN F CA 1
ATOM 7883 C C . GLN E 1 89 ? 131.271 166.054 91.509 0.04 107.29 89 GLN F C 1
ATOM 7884 O O . GLN E 1 89 ? 130.572 165.140 91.966 1.00 106.31 89 GLN F O 1
ATOM 7890 N N . GLU E 1 90 ? 130.984 166.661 90.354 1.00 110.02 90 GLU F N 1
ATOM 7891 C CA . GLU E 1 90 ? 129.850 166.216 89.550 1.00 111.51 90 GLU F CA 1
ATOM 7892 C C . GLU E 1 90 ? 130.030 164.771 89.100 1.00 111.35 90 GLU F C 1
ATOM 7893 O O . GLU E 1 90 ? 129.094 163.963 89.182 1.00 112.18 90 GLU F O 1
ATOM 7899 N N . ARG E 1 91 ? 131.231 164.425 88.632 1.00 107.23 91 ARG F N 1
ATOM 7900 C CA . ARG E 1 91 ? 131.505 163.054 88.219 1.00 108.03 91 ARG F CA 1
ATOM 7901 C C . ARG E 1 91 ? 131.387 162.091 89.394 1.00 106.63 91 ARG F C 1
ATOM 7902 O O . ARG E 1 91 ? 130.844 160.989 89.252 0.82 107.16 91 ARG F O 1
ATOM 7910 N N . SER E 1 92 ? 131.892 162.492 90.564 1.00 104.24 92 SER F N 1
ATOM 7911 C CA . SER E 1 92 ? 131.799 161.639 91.743 0.00 106.05 92 SER F CA 1
ATOM 7912 C C . SER E 1 92 ? 130.348 161.374 92.118 0.00 106.16 92 SER F C 1
ATOM 7913 O O . SER E 1 92 ? 129.973 160.231 92.399 0.95 106.72 92 SER F O 1
ATOM 7916 N N . GLU E 1 93 ? 129.514 162.418 92.121 1.00 110.09 93 GLU F N 1
ATOM 7917 C CA . GLU E 1 93 ? 128.114 162.224 92.481 1.00 111.44 93 GLU F CA 1
ATOM 7918 C C . GLU E 1 93 ? 127.374 161.400 91.432 1.00 111.37 93 GLU F C 1
ATOM 7919 O O . GLU E 1 93 ? 126.500 160.598 91.782 1.00 111.15 93 GLU F O 1
ATOM 7925 N N . LYS E 1 94 ? 127.718 161.561 90.150 1.00 109.85 94 LYS F N 1
ATOM 7926 C CA . LYS E 1 94 ? 127.061 160.768 89.117 1.00 107.17 94 LYS F CA 1
ATOM 7927 C C . LYS E 1 94 ? 127.446 159.296 89.216 0.56 107.42 94 LYS F C 1
ATOM 7928 O O . LYS E 1 94 ? 126.600 158.416 89.024 1.00 109.72 94 LYS F O 1
ATOM 7934 N N . VAL E 1 95 ? 128.715 159.009 89.512 0.92 103.75 95 VAL F N 1
ATOM 7935 C CA . VAL E 1 95 ? 129.132 157.620 89.681 1.00 105.05 95 VAL F CA 1
ATOM 7936 C C . VAL E 1 95 ? 128.517 157.026 90.943 1.00 105.51 95 VAL F C 1
ATOM 7937 O O . VAL E 1 95 ? 128.120 155.854 90.965 1.00 107.04 95 VAL F O 1
ATOM 7941 N N . LYS E 1 96 ? 128.422 157.822 92.011 1.00 99.32 96 LYS F N 1
ATOM 7942 C CA . LYS E 1 96 ? 127.809 157.340 93.245 0.52 101.04 96 LYS F CA 1
ATOM 7943 C C . LYS E 1 96 ? 126.332 157.030 93.042 0.11 101.56 96 LYS F C 1
ATOM 7944 O O . LYS E 1 96 ? 125.816 156.044 93.583 1.00 102.06 96 LYS F O 1
ATOM 7950 N N . ALA E 1 97 ? 125.637 157.850 92.255 1.00 102.22 97 ALA F N 1
ATOM 7951 C CA . ALA E 1 97 ? 124.211 157.635 92.018 1.00 102.45 97 ALA F CA 1
ATOM 7952 C C . ALA E 1 97 ? 123.927 156.487 91.054 1.00 102.20 97 ALA F C 1
ATOM 7953 O O . ALA E 1 97 ? 122.781 156.366 90.599 1.00 104.31 97 ALA F O 1
ATOM 7955 N N . ASN E 1 98 ? 124.909 155.653 90.725 1.00 94.28 98 ASN F N 1
ATOM 7956 C CA . ASN E 1 98 ? 124.728 154.503 89.848 1.00 94.02 98 ASN F CA 1
ATOM 7957 C C . ASN E 1 98 ? 125.086 153.210 90.570 1.00 94.20 98 ASN F C 1
ATOM 7958 O O . ASN E 1 98 ? 125.634 152.277 89.978 1.00 96.34 98 ASN F O 1
ATOM 7963 N N . LYS E 1 99 ? 124.774 153.149 91.867 1.00 88.92 99 LYS F N 1
ATOM 7964 C CA . LYS E 1 99 ? 125.040 151.974 92.702 0.37 91.47 99 LYS F CA 1
ATOM 7965 C C . LYS E 1 99 ? 126.522 151.605 92.694 0.07 92.04 99 LYS F C 1
ATOM 7966 O O . LYS E 1 99 ? 126.888 150.428 92.654 1.00 91.38 99 LYS F O 1
ATOM 7972 N N . TYR E 1 100 ? 127.380 152.624 92.722 0.29 90.96 100 TYR F N 1
ATOM 7973 C CA . TYR E 1 100 ? 128.832 152.491 92.816 1.00 88.68 100 TYR F CA 1
ATOM 7974 C C . TYR E 1 100 ? 129.444 151.727 91.648 1.00 87.99 100 TYR F C 1
ATOM 7975 O O . TYR E 1 100 ? 130.611 151.326 91.721 0.32 89.90 100 TYR F O 1
ATOM 7984 N N . MET E 1 101 ? 128.690 151.512 90.573 1.00 93.95 101 MET F N 1
ATOM 7985 C CA . MET E 1 101 ? 129.240 150.914 89.367 1.00 92.58 101 MET F CA 1
ATOM 7986 C C . MET E 1 101 ? 129.749 152.004 88.434 0.00 94.37 101 MET F C 1
ATOM 7987 O O . MET E 1 101 ? 129.087 153.026 88.233 0.32 94.24 101 MET F O 1
ATOM 7992 N N . LEU E 1 102 ? 130.934 151.786 87.871 1.00 93.79 102 LEU F N 1
ATOM 7993 C CA . LEU E 1 102 ? 131.491 152.743 86.927 0.16 94.74 102 LEU F CA 1
ATOM 7994 C C . LEU E 1 102 ? 130.598 152.846 85.696 0.00 95.00 102 LEU F C 1
ATOM 7995 O O . LEU E 1 102 ? 130.127 151.837 85.161 0.44 95.17 102 LEU F O 1
ATOM 8000 N N . LEU E 1 103 ? 130.347 154.077 85.260 1.00 100.15 103 LEU F N 1
ATOM 8001 C CA . LEU E 1 103 ? 129.426 154.302 84.158 1.00 100.43 103 LEU F CA 1
ATOM 8002 C C . LEU E 1 103 ? 130.024 153.805 82.843 0.00 99.47 103 LEU F C 1
ATOM 8003 O O . LEU E 1 103 ? 131.239 153.650 82.697 0.49 100.87 103 LEU F O 1
ATOM 8008 N N . GLU E 1 104 ? 129.135 153.539 81.881 1.00 103.34 104 GLU F N 1
ATOM 8009 C CA . GLU E 1 104 ? 129.550 152.901 80.635 1.00 103.66 104 GLU F CA 1
ATOM 8010 C C . GLU E 1 104 ? 130.520 153.772 79.848 1.00 102.81 104 GLU F C 1
ATOM 8011 O O . GLU E 1 104 ? 131.520 153.275 79.315 1.00 102.22 104 GLU F O 1
ATOM 8017 N N . GLU E 1 105 ? 130.251 155.077 79.772 0.23 100.00 105 GLU F N 1
ATOM 8018 C CA . GLU E 1 105 ? 131.079 155.952 78.947 1.00 98.22 105 GLU F CA 1
ATOM 8019 C C . GLU E 1 105 ? 132.513 156.014 79.457 0.00 100.46 105 GLU F C 1
ATOM 8020 O O . GLU E 1 105 ? 133.427 156.349 78.696 1.00 102.36 105 GLU F O 1
ATOM 8026 N N . THR E 1 106 ? 132.734 155.669 80.729 0.10 101.66 106 THR F N 1
ATOM 8027 C CA . THR E 1 106 ? 134.090 155.632 81.270 1.00 101.85 106 THR F CA 1
ATOM 8028 C C . THR E 1 106 ? 134.972 154.654 80.500 0.00 101.97 106 THR F C 1
ATOM 8029 O O . THR E 1 106 ? 136.194 154.832 80.440 1.00 101.30 106 THR F O 1
ATOM 8033 N N . ILE E 1 107 ? 134.371 153.651 79.860 1.00 105.12 107 ILE F N 1
ATOM 8034 C CA . ILE E 1 107 ? 135.132 152.636 79.138 0.00 105.08 107 ILE F CA 1
ATOM 8035 C C . ILE E 1 107 ? 135.463 153.141 77.736 0.00 105.16 107 ILE F C 1
ATOM 8036 O O . ILE E 1 107 ? 135.903 152.370 76.876 1.00 106.03 107 ILE F O 1
ATOM 8041 N N . LEU E 1 108 ? 135.245 154.438 77.490 1.00 105.56 108 LEU F N 1
ATOM 8042 C CA . LEU E 1 108 ? 135.581 155.003 76.186 1.00 107.31 108 LEU F CA 1
ATOM 8043 C C . LEU E 1 108 ? 137.073 154.887 75.892 1.00 106.79 108 LEU F C 1
ATOM 8044 O O . LEU E 1 108 ? 137.474 154.871 74.723 1.00 106.87 108 LEU F O 1
ATOM 8049 N N . GLU E 1 109 ? 137.906 154.811 76.933 1.00 105.97 109 GLU F N 1
ATOM 8050 C CA . GLU E 1 109 ? 139.342 154.618 76.764 1.00 109.02 109 GLU F CA 1
ATOM 8051 C C . GLU E 1 109 ? 139.888 153.599 77.757 1.00 108.75 109 GLU F C 1
ATOM 8052 O O . GLU E 1 109 ? 141.077 153.631 78.094 1.00 108.70 109 GLU F O 1
ATOM 8058 N N . GLY E 1 110 ? 139.041 152.690 78.231 1.00 108.45 110 GLY F N 1
ATOM 8059 C CA . GLY E 1 110 ? 139.475 151.724 79.219 0.00 106.81 110 GLY F CA 1
ATOM 8060 C C . GLY E 1 110 ? 139.722 152.300 80.592 0.00 106.80 110 GLY F C 1
ATOM 8061 O O . GLY E 1 110 ? 140.467 151.711 81.378 0.85 105.30 110 GLY F O 1
ATOM 8062 N N . ARG E 1 111 ? 139.116 153.441 80.904 0.03 106.35 111 ARG F N 1
ATOM 8063 C CA . ARG E 1 111 ? 139.317 154.094 82.190 1.00 107.21 111 ARG F CA 1
ATOM 8064 C C . ARG E 1 111 ? 138.576 153.358 83.302 0.92 105.44 111 ARG F C 1
ATOM 8065 O O . ARG E 1 111 ? 139.094 152.400 83.876 0.55 105.34 111 ARG F O 1
ATOM 8073 N N . MET F 2 1 ? 101.386 105.615 115.628 1.00 75.08 1 MET G N 1
ATOM 8074 C CA . MET F 2 1 ? 102.689 106.245 115.448 1.00 73.33 1 MET G CA 1
ATOM 8075 C C . MET F 2 1 ? 102.652 107.266 114.317 0.51 70.11 1 MET G C 1
ATOM 8076 O O . MET F 2 1 ? 101.759 107.238 113.471 0.83 70.95 1 MET G O 1
ATOM 8081 N N . ARG F 2 2 ? 103.629 108.168 114.310 1.00 60.17 2 ARG G N 1
ATOM 8082 C CA . ARG F 2 2 ? 103.730 109.200 113.292 1.00 60.25 2 ARG G CA 1
ATOM 8083 C C . ARG F 2 2 ? 105.154 109.246 112.758 1.00 58.11 2 ARG G C 1
ATOM 8084 O O . ARG F 2 2 ? 106.111 108.922 113.466 0.36 60.28 2 ARG G O 1
ATOM 8092 N N . GLU F 2 3 ? 105.281 109.629 111.491 1.00 70.50 3 GLU G N 1
ATOM 8093 C CA . GLU F 2 3 ? 106.570 109.736 110.823 1.00 71.87 3 GLU G CA 1
ATOM 8094 C C . GLU F 2 3 ? 106.773 111.165 110.342 1.00 72.11 3 GLU G C 1
ATOM 8095 O O . GLU F 2 3 ? 105.891 111.740 109.697 1.00 69.70 3 GLU G O 1
ATOM 8101 N N . ILE F 2 4 ? 107.935 111.735 110.662 0.85 63.49 4 ILE G N 1
ATOM 8102 C CA . ILE F 2 4 ? 108.298 113.081 110.244 1.00 62.05 4 ILE G CA 1
ATOM 8103 C C . ILE F 2 4 ? 109.678 113.034 109.604 1.00 65.94 4 ILE G C 1
ATOM 8104 O O . ILE F 2 4 ? 110.351 112.003 109.596 1.00 74.41 4 ILE G O 1
ATOM 8109 N N . ILE F 2 5 ? 110.091 114.171 109.051 1.00 65.99 5 ILE G N 1
ATOM 8110 C CA . ILE F 2 5 ? 111.419 114.336 108.473 1.00 66.35 5 ILE G CA 1
ATOM 8111 C C . ILE F 2 5 ? 112.045 115.565 109.114 1.00 68.04 5 ILE G C 1
ATOM 8112 O O . ILE F 2 5 ? 111.553 116.683 108.924 0.65 70.00 5 ILE G O 1
ATOM 8117 N N . SER F 2 6 ? 113.120 115.363 109.870 1.00 70.39 6 SER G N 1
ATOM 8118 C CA . SER F 2 6 ? 113.666 116.438 110.693 1.00 68.00 6 SER G CA 1
ATOM 8119 C C . SER F 2 6 ? 115.101 116.097 111.087 1.00 67.73 6 SER G C 1
ATOM 8120 O O . SER F 2 6 ? 115.711 115.163 110.554 1.00 75.25 6 SER G O 1
ATOM 8123 N N . ASP F 2 7 ? 115.634 116.869 112.029 1.00 56.29 7 ASP G N 1
ATOM 8124 C CA . ASP F 2 7 ? 116.978 116.709 112.565 1.00 59.90 7 ASP G CA 1
ATOM 8125 C C . ASP F 2 7 ? 116.905 116.461 114.071 0.00 58.54 7 ASP G C 1
ATOM 8126 O O . ASP F 2 7 ? 115.830 116.468 114.674 0.85 58.95 7 ASP G O 1
ATOM 8131 N N . GLY F 2 8 ? 118.073 116.233 114.673 1.00 55.25 8 GLY G N 1
ATOM 8132 C CA . GLY F 2 8 ? 118.114 115.867 116.081 1.00 51.07 8 GLY G CA 1
ATOM 8133 C C . GLY F 2 8 ? 117.671 116.977 117.015 1.00 54.13 8 GLY G C 1
ATOM 8134 O O . GLY F 2 8 ? 116.911 116.738 117.958 0.65 51.93 8 GLY G O 1
ATOM 8135 N N . ASN F 2 9 ? 118.146 118.204 116.779 1.00 55.82 9 ASN G N 1
ATOM 8136 C CA . ASN F 2 9 ? 117.869 119.296 117.709 1.00 50.94 9 ASN G CA 1
ATOM 8137 C C . ASN F 2 9 ? 116.389 119.657 117.727 0.29 50.97 9 ASN G C 1
ATOM 8138 O O . ASN F 2 9 ? 115.807 119.870 118.800 1.00 61.29 9 ASN G O 1
ATOM 8143 N N . GLU F 2 10 ? 115.763 119.741 116.552 1.00 41.93 10 GLU G N 1
ATOM 8144 C CA . GLU F 2 10 ? 114.336 120.030 116.511 1.00 47.21 10 GLU G CA 1
ATOM 8145 C C . GLU F 2 10 ? 113.527 118.900 117.129 1.00 46.19 10 GLU G C 1
ATOM 8146 O O . GLU F 2 10 ? 112.497 119.153 117.760 0.86 47.82 10 GLU G O 1
ATOM 8152 N N . LEU F 2 11 ? 113.985 117.655 116.978 1.00 41.65 11 LEU G N 1
ATOM 8153 C CA . LEU F 2 11 ? 113.321 116.539 117.644 1.00 43.46 11 LEU G CA 1
ATOM 8154 C C . LEU F 2 11 ? 113.416 116.663 119.159 1.00 41.23 11 LEU G C 1
ATOM 8155 O O . LEU F 2 11 ? 112.442 116.397 119.874 0.51 41.90 11 LEU G O 1
ATOM 8160 N N . VAL F 2 12 ? 114.584 117.062 119.669 1.00 38.46 12 VAL G N 1
ATOM 8161 C CA . VAL F 2 12 ? 114.743 117.241 121.110 1.00 35.07 12 VAL G CA 1
ATOM 8162 C C . VAL F 2 12 ? 113.818 118.341 121.612 1.00 38.15 12 VAL G C 1
ATOM 8163 O O . VAL F 2 12 ? 113.142 118.187 122.638 0.00 38.84 12 VAL G O 1
ATOM 8167 N N . ALA F 2 13 ? 113.767 119.465 120.893 1.00 32.72 13 ALA G N 1
ATOM 8168 C CA . ALA F 2 13 ? 112.889 120.560 121.297 1.00 32.01 13 ALA G CA 1
ATOM 8169 C C . ALA F 2 13 ? 111.424 120.140 121.253 1.00 37.61 13 ALA G C 1
ATOM 8170 O O . ALA F 2 13 ? 110.643 120.476 122.155 1.00 45.13 13 ALA G O 1
ATOM 8172 N N . LYS F 2 14 ? 111.031 119.403 120.211 1.00 37.70 14 LYS G N 1
ATOM 8173 C CA . LYS F 2 14 ? 109.654 118.936 120.104 1.00 40.43 14 LYS G CA 1
ATOM 8174 C C . LYS F 2 14 ? 109.299 118.000 121.248 1.00 37.66 14 LYS G C 1
ATOM 8175 O O . LYS F 2 14 ? 108.222 118.118 121.841 1.00 34.85 14 LYS G O 1
ATOM 8181 N N . ALA F 2 15 ? 110.191 117.062 121.577 0.65 38.27 15 ALA G N 1
ATOM 8182 C CA . ALA F 2 15 ? 109.931 116.150 122.687 1.00 33.68 15 ALA G CA 1
ATOM 8183 C C . ALA F 2 15 ? 109.818 116.906 124.003 1.00 32.22 15 ALA G C 1
ATOM 8184 O O . ALA F 2 15 ? 108.957 116.596 124.835 0.69 33.22 15 ALA G O 1
ATOM 8186 N N . ALA F 2 16 ? 110.684 117.903 124.206 1.00 34.84 16 ALA G N 1
ATOM 8187 C CA . ALA F 2 16 ? 110.607 118.710 125.419 1.00 28.89 16 ALA G CA 1
ATOM 8188 C C . ALA F 2 16 ? 109.277 119.445 125.509 1.00 34.88 16 ALA G C 1
ATOM 8189 O O . ALA F 2 16 ? 108.684 119.538 126.590 0.04 36.36 16 ALA G O 1
ATOM 8191 N N . ILE F 2 17 ? 108.797 119.981 124.387 1.00 41.95 17 ILE G N 1
ATOM 8192 C CA . ILE F 2 17 ? 107.509 120.669 124.394 1.00 37.87 17 ILE G CA 1
ATOM 8193 C C . ILE F 2 17 ? 106.376 119.690 124.689 1.00 39.52 17 ILE G C 1
ATOM 8194 O O . ILE F 2 17 ? 105.484 119.979 125.495 1.00 39.28 17 ILE G O 1
ATOM 8199 N N . GLU F 2 18 ? 106.397 118.517 124.050 1.00 43.35 18 GLU G N 1
ATOM 8200 C CA . GLU F 2 18 ? 105.313 117.554 124.230 1.00 40.10 18 GLU G CA 1
ATOM 8201 C C . GLU F 2 18 ? 105.254 117.034 125.661 1.00 38.59 18 GLU G C 1
ATOM 8202 O O . GLU F 2 18 ? 104.165 116.832 126.208 1.00 31.90 18 GLU G O 1
ATOM 8208 N N . VAL F 2 19 ? 106.414 116.796 126.280 1.00 44.78 19 VAL G N 1
ATOM 8209 C CA . VAL F 2 19 ? 106.413 116.284 127.646 1.00 36.47 19 VAL G CA 1
ATOM 8210 C C . VAL F 2 19 ? 105.855 117.305 128.632 1.00 35.75 19 VAL G C 1
ATOM 8211 O O . VAL F 2 19 ? 105.396 116.925 129.714 1.00 44.54 19 VAL G O 1
ATOM 8215 N N . GLY F 2 20 ? 105.877 118.591 128.289 1.00 31.21 20 GLY G N 1
ATOM 8216 C CA . GLY F 2 20 ? 105.252 119.597 129.125 1.00 39.79 20 GLY G CA 1
ATOM 8217 C C . GLY F 2 20 ? 106.185 120.660 129.670 1.00 36.83 20 GLY G C 1
ATOM 8218 O O . GLY F 2 20 ? 105.852 121.330 130.651 1.00 40.62 20 GLY G O 1
ATOM 8219 N N . CYS F 2 21 ? 107.352 120.826 129.054 1.00 30.15 21 CYS G N 1
ATOM 8220 C CA . CYS F 2 21 ? 108.262 121.883 129.470 1.00 31.10 21 CYS G CA 1
ATOM 8221 C C . CYS F 2 21 ? 107.689 123.246 129.104 1.00 39.96 21 CYS G C 1
ATOM 8222 O O . CYS F 2 21 ? 107.170 123.444 128.002 1.00 47.79 21 CYS G O 1
ATOM 8225 N N . ARG F 2 22 ? 107.783 124.197 130.041 1.00 45.68 22 ARG G N 1
ATOM 8226 C CA . ARG F 2 22 ? 107.194 125.513 129.822 1.00 41.40 22 ARG G CA 1
ATOM 8227 C C . ARG F 2 22 ? 108.139 126.653 130.190 1.00 38.34 22 ARG G C 1
ATOM 8228 O O . ARG F 2 22 ? 107.696 127.804 130.276 1.00 44.71 22 ARG G O 1
ATOM 8236 N N . PHE F 2 23 ? 109.422 126.372 130.409 1.00 28.80 23 PHE G N 1
ATOM 8237 C CA . PHE F 2 23 ? 110.376 127.421 130.745 1.00 35.71 23 PHE G CA 1
ATOM 8238 C C . PHE F 2 23 ? 111.756 127.011 130.257 1.00 27.95 23 PHE G C 1
ATOM 8239 O O . PHE F 2 23 ? 112.208 125.899 130.540 0.77 36.43 23 PHE G O 1
ATOM 8247 N N . PHE F 2 24 ? 112.417 127.905 129.527 1.00 28.94 24 PHE G N 1
ATOM 8248 C CA . PHE F 2 24 ? 113.763 127.666 129.030 1.00 38.18 24 PHE G CA 1
ATOM 8249 C C . PHE F 2 24 ? 114.609 128.913 129.237 1.00 39.04 24 PHE G C 1
ATOM 8250 O O . PHE F 2 24 ? 114.117 130.040 129.143 1.00 45.48 24 PHE G O 1
ATOM 8258 N N . GLY F 2 25 ? 115.890 128.698 129.524 1.00 33.34 25 GLY G N 1
ATOM 8259 C CA . GLY F 2 25 ? 116.815 129.798 129.718 1.00 36.56 25 GLY G CA 1
ATOM 8260 C C . GLY F 2 25 ? 118.262 129.386 129.556 1.00 43.08 25 GLY G C 1
ATOM 8261 O O . GLY F 2 25 ? 118.681 128.361 130.104 1.00 45.69 25 GLY G O 1
ATOM 8262 N N . GLY F 2 26 ? 119.035 130.167 128.812 1.00 41.86 26 GLY G N 1
ATOM 8263 C CA . GLY F 2 26 ? 120.432 129.837 128.603 1.00 37.09 26 GLY G CA 1
ATOM 8264 C C . GLY F 2 26 ? 121.129 130.901 127.783 1.00 39.36 26 GLY G C 1
ATOM 8265 O O . GLY F 2 26 ? 120.507 131.837 127.271 1.00 41.45 26 GLY G O 1
ATOM 8266 N N . TYR F 2 27 ? 122.446 130.733 127.670 1.00 44.16 27 TYR G N 1
ATOM 8267 C CA . TYR F 2 27 ? 123.328 131.621 126.924 1.00 39.50 27 TYR G CA 1
ATOM 8268 C C . TYR F 2 27 ? 123.743 130.917 125.641 1.00 46.98 27 TYR G C 1
ATOM 8269 O O . TYR F 2 27 ? 124.387 129.859 125.723 0.30 47.11 27 TYR G O 1
ATOM 8278 N N . PRO F 2 28 ? 123.424 131.432 124.453 1.00 54.11 28 PRO G N 1
ATOM 8279 C CA . PRO F 2 28 ? 123.647 130.638 123.242 1.00 54.03 28 PRO G CA 1
ATOM 8280 C C . PRO F 2 28 ? 125.122 130.468 122.898 1.00 54.39 28 PRO G C 1
ATOM 8281 O O . PRO F 2 28 ? 125.929 131.392 123.019 1.00 50.85 28 PRO G O 1
ATOM 8285 N N . ILE F 2 29 ? 125.461 129.256 122.459 0.24 59.39 29 ILE G N 1
ATOM 8286 C CA . ILE F 2 29 ? 126.841 128.876 122.182 1.00 63.47 29 ILE G CA 1
ATOM 8287 C C . ILE F 2 29 ? 126.849 127.740 121.170 0.05 59.93 29 ILE G C 1
ATOM 8288 O O . ILE F 2 29 ? 126.084 126.777 121.296 0.68 60.08 29 ILE G O 1
ATOM 8293 N N . THR F 2 30 ? 127.699 127.851 120.155 1.00 61.73 30 THR G N 1
ATOM 8294 C CA . THR F 2 30 ? 127.789 126.813 119.145 1.00 62.79 30 THR G CA 1
ATOM 8295 C C . THR F 2 30 ? 128.427 125.554 119.738 0.14 61.92 30 THR G C 1
ATOM 8296 O O . THR F 2 30 ? 129.309 125.640 120.596 0.75 64.10 30 THR G O 1
ATOM 8300 N N . PRO F 2 31 ? 127.993 124.367 119.298 1.00 62.17 31 PRO G N 1
ATOM 8301 C CA . PRO F 2 31 ? 126.938 124.095 118.318 0.29 60.48 31 PRO G CA 1
ATOM 8302 C C . PRO F 2 31 ? 125.598 123.729 118.950 1.00 60.34 31 PRO G C 1
ATOM 8303 O O . PRO F 2 31 ? 124.809 123.008 118.344 1.00 63.29 31 PRO G O 1
ATOM 8307 N N . SER F 2 32 ? 125.301 124.202 120.159 0.69 55.86 32 SER G N 1
ATOM 8308 C CA . SER F 2 32 ? 124.043 123.895 120.828 1.00 55.05 32 SER G CA 1
ATOM 8309 C C . SER F 2 32 ? 123.010 125.004 120.677 0.41 56.21 32 SER G C 1
ATOM 8310 O O . SER F 2 32 ? 121.962 124.950 121.326 0.57 55.50 32 SER G O 1
ATOM 8313 N N . SER F 2 33 ? 123.281 126.006 119.840 0.90 54.48 33 SER G N 1
ATOM 8314 C CA . SER F 2 33 ? 122.339 127.103 119.661 0.95 53.88 33 SER G CA 1
ATOM 8315 C C . SER F 2 33 ? 121.069 126.672 118.937 1.00 53.27 33 SER G C 1
ATOM 8316 O O . SER F 2 33 ? 120.050 127.364 119.041 0.50 52.92 33 SER G O 1
ATOM 8319 N N . ASP F 2 34 ? 121.106 125.553 118.210 1.00 51.46 34 ASP G N 1
ATOM 8320 C CA . ASP F 2 34 ? 119.935 125.120 117.453 1.00 48.78 34 ASP G CA 1
ATOM 8321 C C . ASP F 2 34 ? 118.772 124.772 118.373 1.00 51.99 34 ASP G C 1
ATOM 8322 O O . ASP F 2 34 ? 117.615 125.088 118.068 1.00 57.31 34 ASP G O 1
ATOM 8327 N N . ILE F 2 35 ? 119.055 124.119 119.503 1.00 49.18 35 ILE G N 1
ATOM 8328 C CA . ILE F 2 35 ? 118.001 123.797 120.458 1.00 47.87 35 ILE G CA 1
ATOM 8329 C C . ILE F 2 35 ? 117.376 125.071 121.011 0.69 50.75 35 ILE G C 1
ATOM 8330 O O . ILE F 2 35 ? 116.149 125.179 121.129 0.87 49.32 35 ILE G O 1
ATOM 8335 N N . MET F 2 36 ? 118.209 126.057 121.354 1.00 49.76 36 MET G N 1
ATOM 8336 C CA . MET F 2 36 ? 117.690 127.330 121.839 1.00 42.77 36 MET G CA 1
ATOM 8337 C C . MET F 2 36 ? 116.864 128.032 120.768 1.00 41.22 36 MET G C 1
ATOM 8338 O O . MET F 2 36 ? 115.802 128.593 121.062 0.95 45.02 36 MET G O 1
ATOM 8343 N N . HIS F 2 37 ? 117.339 128.016 119.520 0.87 46.40 37 HIS G N 1
ATOM 8344 C CA . HIS F 2 37 ? 116.607 128.669 118.439 1.00 42.21 37 HIS G CA 1
ATOM 8345 C C . HIS F 2 37 ? 115.246 128.022 118.224 1.00 44.25 37 HIS G C 1
ATOM 8346 O O . HIS F 2 37 ? 114.251 128.715 117.988 1.00 51.08 37 HIS G O 1
ATOM 8353 N N . ALA F 2 38 ? 115.184 126.690 118.294 1.00 44.15 38 ALA G N 1
ATOM 8354 C CA . ALA F 2 38 ? 113.903 126.008 118.145 1.00 41.25 38 ALA G CA 1
ATOM 8355 C C . ALA F 2 38 ? 112.979 126.299 119.321 1.00 43.80 38 ALA G C 1
ATOM 8356 O O . ALA F 2 38 ? 111.784 126.559 119.129 1.00 43.76 38 ALA G O 1
ATOM 8358 N N . MET F 2 39 ? 113.516 126.270 120.544 1.00 50.61 39 MET G N 1
ATOM 8359 C CA . MET F 2 39 ? 112.683 126.478 121.724 1.00 48.65 39 MET G CA 1
ATOM 8360 C C . MET F 2 39 ? 112.142 127.902 121.781 1.00 49.32 39 MET G C 1
ATOM 8361 O O . MET F 2 39 ? 111.007 128.119 122.221 1.00 50.53 39 MET G O 1
ATOM 8366 N N . SER F 2 40 ? 112.932 128.880 121.330 1.00 52.45 40 SER G N 1
ATOM 8367 C CA . SER F 2 40 ? 112.503 130.273 121.377 1.00 45.10 40 SER G CA 1
ATOM 8368 C C . SER F 2 40 ? 111.242 130.521 120.562 1.00 46.75 40 SER G C 1
ATOM 8369 O O . SER F 2 40 ? 110.531 131.497 120.825 0.92 51.28 40 SER G O 1
ATOM 8372 N N . VAL F 2 41 ? 110.951 129.670 119.581 0.67 51.49 41 VAL G N 1
ATOM 8373 C CA . VAL F 2 41 ? 109.748 129.812 118.771 1.00 53.26 41 VAL G CA 1
ATOM 8374 C C . VAL F 2 41 ? 108.699 128.818 119.251 1.00 55.73 41 VAL G C 1
ATOM 8375 O O . VAL F 2 41 ? 107.495 129.089 119.179 1.00 58.04 41 VAL G O 1
ATOM 8379 N N . ALA F 2 42 ? 109.146 127.661 119.747 1.00 49.78 42 ALA G N 1
ATOM 8380 C CA . ALA F 2 42 ? 108.200 126.626 120.148 1.00 47.34 42 ALA G CA 1
ATOM 8381 C C . ALA F 2 42 ? 107.478 126.972 121.444 1.00 45.76 42 ALA G C 1
ATOM 8382 O O . ALA F 2 42 ? 106.304 126.625 121.606 1.00 47.92 42 ALA G O 1
ATOM 8384 N N . LEU F 2 43 ? 108.149 127.649 122.374 1.00 47.08 43 LEU G N 1
ATOM 8385 C CA . LEU F 2 43 ? 107.587 127.873 123.701 1.00 49.07 43 LEU G CA 1
ATOM 8386 C C . LEU F 2 43 ? 106.462 128.908 123.713 1.00 57.65 43 LEU G C 1
ATOM 8387 O O . LEU F 2 43 ? 105.436 128.670 124.362 1.00 61.16 43 LEU G O 1
ATOM 8392 N N . PRO F 2 44 ? 106.595 130.060 123.042 1.00 57.97 44 PRO G N 1
ATOM 8393 C CA . PRO F 2 44 ? 105.463 131.003 123.012 1.00 55.12 44 PRO G CA 1
ATOM 8394 C C . PRO F 2 44 ? 104.220 130.442 122.343 1.00 59.17 44 PRO G C 1
ATOM 8395 O O . PRO F 2 44 ? 103.129 130.995 122.537 1.00 60.41 44 PRO G O 1
ATOM 8399 N N . LYS F 2 45 ? 104.347 129.370 121.555 1.00 64.35 45 LYS G N 1
ATOM 8400 C CA . LYS F 2 45 ? 103.172 128.738 120.964 1.00 63.98 45 LYS G CA 1
ATOM 8401 C C . LYS F 2 45 ? 102.231 128.208 122.038 1.00 65.70 45 LYS G C 1
ATOM 8402 O O . LYS F 2 45 ? 101.008 128.365 121.934 1.00 69.55 45 LYS G O 1
ATOM 8408 N N . CYS F 2 46 ? 102.779 127.582 123.075 1.00 60.53 46 CYS G N 1
ATOM 8409 C CA . CYS F 2 46 ? 101.988 126.969 124.131 1.00 62.15 46 CYS G CA 1
ATOM 8410 C C . CYS F 2 46 ? 101.902 127.835 125.381 1.00 63.15 46 CYS G C 1
ATOM 8411 O O . CYS F 2 46 ? 101.473 127.348 126.431 1.00 64.34 46 CYS G O 1
ATOM 8414 N N . GLY F 2 47 ? 102.296 129.102 125.293 1.00 62.40 47 GLY G N 1
ATOM 8415 C CA . GLY F 2 47 ? 102.241 129.987 126.436 1.00 65.09 47 GLY G CA 1
ATOM 8416 C C . GLY F 2 47 ? 103.422 129.904 127.374 1.00 68.76 47 GLY G C 1
ATOM 8417 O O . GLY F 2 47 ? 103.376 130.503 128.455 1.00 68.44 47 GLY G O 1
ATOM 8418 N N . GLY F 2 48 ? 104.478 129.184 127.002 1.00 57.73 48 GLY G N 1
ATOM 8419 C CA . GLY F 2 48 ? 105.655 129.102 127.838 1.00 56.42 48 GLY G CA 1
ATOM 8420 C C . GLY F 2 48 ? 106.499 130.360 127.773 1.00 54.55 48 GLY G C 1
ATOM 8421 O O . GLY F 2 48 ? 106.262 131.268 126.978 1.00 54.16 48 GLY G O 1
ATOM 8422 N N . HIS F 2 49 ? 107.509 130.404 128.635 1.00 50.46 49 HIS G N 1
ATOM 8423 C CA . HIS F 2 49 ? 108.392 131.555 128.756 1.00 50.84 49 HIS G CA 1
ATOM 8424 C C . HIS F 2 49 ? 109.796 131.175 128.309 1.00 47.78 49 HIS G C 1
ATOM 8425 O O . HIS F 2 49 ? 110.370 130.203 128.810 1.00 47.15 49 HIS G O 1
ATOM 8432 N N . PHE F 2 50 ? 110.342 131.939 127.367 1.00 41.85 50 PHE G N 1
ATOM 8433 C CA . PHE F 2 50 ? 111.723 131.791 126.925 1.00 37.62 50 PHE G CA 1
ATOM 8434 C C . PHE F 2 50 ? 112.469 133.076 127.248 1.00 42.60 50 PHE G C 1
ATOM 8435 O O . PHE F 2 50 ? 112.047 134.161 126.832 0.00 44.74 50 PHE G O 1
ATOM 8443 N N . ILE F 2 51 ? 113.573 132.958 127.978 1.00 34.56 51 ILE G N 1
ATOM 8444 C CA . ILE F 2 51 ? 114.376 134.109 128.372 1.00 32.10 51 ILE G CA 1
ATOM 8445 C C . ILE F 2 51 ? 115.844 133.777 128.152 1.00 35.99 51 ILE G C 1
ATOM 8446 O O . ILE F 2 51 ? 116.296 132.670 128.465 0.45 40.27 51 ILE G O 1
ATOM 8451 N N . GLN F 2 52 ? 116.584 134.727 127.588 1.00 43.38 52 GLN G N 1
ATOM 8452 C CA . GLN F 2 52 ? 118.016 134.590 127.355 1.00 38.24 52 GLN G CA 1
ATOM 8453 C C . GLN F 2 52 ? 118.753 135.608 128.215 1.00 36.70 52 GLN G C 1
ATOM 8454 O O . GLN F 2 52 ? 118.513 136.814 128.093 0.00 41.31 52 GLN G O 1
ATOM 8460 N N . MET F 2 53 ? 119.640 135.126 129.080 1.00 37.42 53 MET G N 1
ATOM 8461 C CA . MET F 2 53 ? 120.414 136.006 129.939 1.00 38.38 53 MET G CA 1
ATOM 8462 C C . MET F 2 53 ? 121.790 136.287 129.339 1.00 37.60 53 MET G C 1
ATOM 8463 O O . MET F 2 53 ? 122.082 135.946 128.191 1.00 43.66 53 MET G O 1
ATOM 8468 N N . GLU F 2 54 ? 122.646 136.928 130.132 1.00 32.59 54 GLU G N 1
ATOM 8469 C CA . GLU F 2 54 ? 123.966 137.357 129.698 1.00 38.33 54 GLU G CA 1
ATOM 8470 C C . GLU F 2 54 ? 125.013 136.253 129.750 1.00 41.81 54 GLU G C 1
ATOM 8471 O O . GLU F 2 54 ? 126.010 136.335 129.024 0.00 40.25 54 GLU G O 1
ATOM 8477 N N . ASP F 2 55 ? 124.823 135.234 130.584 1.00 41.98 55 ASP G N 1
ATOM 8478 C CA . ASP F 2 55 ? 125.798 134.161 130.713 1.00 33.95 55 ASP G CA 1
ATOM 8479 C C . ASP F 2 55 ? 125.070 132.869 131.059 1.00 35.47 55 ASP G C 1
ATOM 8480 O O . ASP F 2 55 ? 123.838 132.800 131.039 1.00 32.22 55 ASP G O 1
ATOM 8485 N N . GLU F 2 56 ? 125.850 131.834 131.375 1.00 40.79 56 GLU G N 1
ATOM 8486 C CA . GLU F 2 56 ? 125.283 130.517 131.641 1.00 42.53 56 GLU G CA 1
ATOM 8487 C C . GLU F 2 56 ? 124.833 130.365 133.087 1.00 39.59 56 GLU G C 1
ATOM 8488 O O . GLU F 2 56 ? 123.871 129.634 133.359 0.16 37.84 56 GLU G O 1
ATOM 8494 N N . ILE F 2 57 ? 125.513 131.036 134.020 1.00 33.07 57 ILE G N 1
ATOM 8495 C CA . ILE F 2 57 ? 125.141 130.936 135.428 1.00 30.34 57 ILE G CA 1
ATOM 8496 C C . ILE F 2 57 ? 123.721 131.445 135.636 1.00 33.08 57 ILE G C 1
ATOM 8497 O O . ILE F 2 57 ? 122.888 130.775 136.257 0.00 33.16 57 ILE G O 1
ATOM 8502 N N . SER F 2 58 ? 123.416 132.628 135.101 1.00 26.27 58 SER G N 1
ATOM 8503 C CA . SER F 2 58 ? 122.050 133.135 135.175 1.00 31.37 58 SER G CA 1
ATOM 8504 C C . SER F 2 58 ? 121.097 132.259 134.373 1.00 32.07 58 SER G C 1
ATOM 8505 O O . SER F 2 58 ? 119.943 132.061 134.771 0.26 31.05 58 SER G O 1
ATOM 8508 N N . GLY F 2 59 ? 121.565 131.726 133.242 1.00 38.68 59 GLY G N 1
ATOM 8509 C CA . GLY F 2 59 ? 120.709 130.897 132.410 1.00 33.37 59 GLY G CA 1
ATOM 8510 C C . GLY F 2 59 ? 120.215 129.656 133.125 1.00 32.36 59 GLY G C 1
ATOM 8511 O O . GLY F 2 59 ? 119.078 129.224 132.921 1.00 37.51 59 GLY G O 1
ATOM 8512 N N . ILE F 2 60 ? 121.058 129.061 133.964 1.00 32.98 60 ILE G N 1
ATOM 8513 C CA . ILE F 2 60 ? 120.615 127.910 134.742 1.00 31.84 60 ILE G CA 1
ATOM 8514 C C . ILE F 2 60 ? 119.937 128.337 136.045 1.00 30.35 60 ILE G C 1
ATOM 8515 O O . ILE F 2 60 ? 119.056 127.626 136.544 1.00 33.87 60 ILE G O 1
ATOM 8520 N N . SER F 2 61 ? 120.304 129.498 136.594 1.00 24.30 61 SER G N 1
ATOM 8521 C CA . SER F 2 61 ? 119.678 129.959 137.827 1.00 14.86 61 SER G CA 1
ATOM 8522 C C . SER F 2 61 ? 118.206 130.293 137.617 1.00 24.16 61 SER G C 1
ATOM 8523 O O . SER F 2 61 ? 117.374 130.014 138.487 0.53 27.07 61 SER G O 1
ATOM 8526 N N . VAL F 2 62 ? 117.860 130.891 136.475 1.00 33.02 62 VAL G N 1
ATOM 8527 C CA . VAL F 2 62 ? 116.454 131.204 136.228 1.00 27.37 62 VAL G CA 1
ATOM 8528 C C . VAL F 2 62 ? 115.644 129.928 136.048 1.00 28.25 62 VAL G C 1
ATOM 8529 O O . VAL F 2 62 ? 114.492 129.844 136.485 0.00 27.43 62 VAL G O 1
ATOM 8533 N N . SER F 2 63 ? 116.224 128.919 135.394 1.00 25.41 63 SER G N 1
ATOM 8534 C CA . SER F 2 63 ? 115.529 127.643 135.258 1.00 21.18 63 SER G CA 1
ATOM 8535 C C . SER F 2 63 ? 115.320 126.990 136.618 1.00 18.99 63 SER G C 1
ATOM 8536 O O . SER F 2 63 ? 114.245 126.443 136.894 0.00 26.38 63 SER G O 1
ATOM 8539 N N . LEU F 2 64 ? 116.334 127.049 137.484 1.00 18.45 64 LEU G N 1
ATOM 8540 C CA . LEU F 2 64 ? 116.183 126.516 138.835 1.00 13.93 64 LEU G CA 1
ATOM 8541 C C . LEU F 2 64 ? 115.101 127.263 139.604 1.00 22.72 64 LEU G C 1
ATOM 8542 O O . LEU F 2 64 ? 114.305 126.649 140.322 1.00 39.33 64 LEU G O 1
ATOM 8547 N N . GLY F 2 65 ? 115.058 128.588 139.469 1.00 21.93 65 GLY G N 1
ATOM 8548 C CA . GLY F 2 65 ? 114.030 129.357 140.149 1.00 27.40 65 GLY G CA 1
ATOM 8549 C C . GLY F 2 65 ? 112.634 129.043 139.647 1.00 23.33 65 GLY G C 1
ATOM 8550 O O . GLY F 2 65 ? 111.695 128.913 140.435 1.00 25.54 65 GLY G O 1
ATOM 8551 N N . ALA F 2 66 ? 112.479 128.922 138.328 1.00 27.29 66 ALA G N 1
ATOM 8552 C CA . ALA F 2 66 ? 111.174 128.604 137.759 1.00 17.81 66 ALA G CA 1
ATOM 8553 C C . ALA F 2 66 ? 110.712 127.213 138.171 1.00 24.05 66 ALA G C 1
ATOM 8554 O O . ALA F 2 66 ? 109.533 127.016 138.488 1.00 27.49 66 ALA G O 1
ATOM 8556 N N . SER F 2 67 ? 111.619 126.236 138.176 1.00 27.44 67 SER G N 1
ATOM 8557 C CA . SER F 2 67 ? 111.249 124.882 138.568 1.00 18.86 67 SER G CA 1
ATOM 8558 C C . SER F 2 67 ? 111.184 124.698 140.076 1.00 16.74 67 SER G C 1
ATOM 8559 O O . SER F 2 67 ? 110.721 123.649 140.535 1.00 23.37 67 SER G O 1
ATOM 8562 N N . MET F 2 68 ? 111.637 125.683 140.853 1.00 18.30 68 MET G N 1
ATOM 8563 C CA . MET F 2 68 ? 111.489 125.611 142.301 1.00 14.12 68 MET G CA 1
ATOM 8564 C C . MET F 2 68 ? 110.053 125.880 142.729 1.00 29.68 68 MET G C 1
ATOM 8565 O O . MET F 2 68 ? 109.625 125.412 143.790 1.00 28.73 68 MET G O 1
ATOM 8570 N N . SER F 2 69 ? 109.302 126.626 141.924 1.00 34.18 69 SER G N 1
ATOM 8571 C CA . SER F 2 69 ? 107.923 126.978 142.236 1.00 26.78 69 SER G CA 1
ATOM 8572 C C . SER F 2 69 ? 106.911 126.000 141.656 1.00 34.79 69 SER G C 1
ATOM 8573 O O . SER F 2 69 ? 105.706 126.204 141.834 1.00 41.10 69 SER G O 1
ATOM 8576 N N . GLY F 2 70 ? 107.359 124.953 140.969 1.00 22.27 70 GLY G N 1
ATOM 8577 C CA . GLY F 2 70 ? 106.449 123.952 140.452 1.00 25.64 70 GLY G CA 1
ATOM 8578 C C . GLY F 2 70 ? 106.184 124.058 138.965 1.00 32.76 70 GLY G C 1
ATOM 8579 O O . GLY F 2 70 ? 105.046 123.883 138.520 1.00 48.07 70 GLY G O 1
ATOM 8580 N N . THR F 2 71 ? 107.223 124.343 138.187 1.00 23.98 71 THR G N 1
ATOM 8581 C CA . THR F 2 71 ? 107.119 124.447 136.739 1.00 31.53 71 THR G CA 1
ATOM 8582 C C . THR F 2 71 ? 108.173 123.563 136.085 1.00 43.13 71 THR G C 1
ATOM 8583 O O . THR F 2 71 ? 109.283 123.410 136.599 1.00 52.64 71 THR G O 1
ATOM 8587 N N . LYS F 2 72 ? 107.815 122.972 134.948 1.00 31.79 72 LYS G N 1
ATOM 8588 C CA . LYS F 2 72 ? 108.754 122.149 134.197 1.00 22.69 72 LYS G CA 1
ATOM 8589 C C . LYS F 2 72 ? 109.680 123.053 133.392 1.00 30.83 72 LYS G C 1
ATOM 8590 O O . LYS F 2 72 ? 109.214 123.913 132.639 0.53 35.50 72 LYS G O 1
ATOM 8596 N N . SER F 2 73 ? 110.988 122.863 133.553 1.00 32.62 73 SER G N 1
ATOM 8597 C CA . SER F 2 73 ? 111.971 123.705 132.890 1.00 32.86 73 SER G CA 1
ATOM 8598 C C . SER F 2 73 ? 113.189 122.874 132.512 1.00 29.89 73 SER G C 1
ATOM 8599 O O . SER F 2 73 ? 113.471 121.835 133.114 1.00 34.09 73 SER G O 1
ATOM 8602 N N . MET F 2 74 ? 113.913 123.353 131.503 1.00 24.72 74 MET G N 1
ATOM 8603 C CA . MET F 2 74 ? 115.112 122.683 131.023 1.00 29.36 74 MET G CA 1
ATOM 8604 C C . MET F 2 74 ? 116.110 123.729 130.551 1.00 30.14 74 MET G C 1
ATOM 8605 O O . MET F 2 74 ? 115.750 124.872 130.261 1.00 36.42 74 MET G O 1
ATOM 8610 N N . THR F 2 75 ? 117.376 123.322 130.480 1.00 25.14 75 THR G N 1
ATOM 8611 C CA . THR F 2 75 ? 118.438 124.186 129.985 1.00 31.86 75 THR G CA 1
ATOM 8612 C C . THR F 2 75 ? 119.346 123.387 129.063 1.00 37.52 75 THR G C 1
ATOM 8613 O O . THR F 2 75 ? 119.453 122.165 129.183 1.00 46.87 75 THR G O 1
ATOM 8617 N N . ALA F 2 76 ? 119.993 124.086 128.134 1.00 29.27 76 ALA G N 1
ATOM 8618 C CA . ALA F 2 76 ? 120.889 123.463 127.172 1.00 25.58 76 ALA G CA 1
ATOM 8619 C C . ALA F 2 76 ? 122.182 124.257 127.081 1.00 35.65 76 ALA G C 1
ATOM 8620 O O . ALA F 2 76 ? 122.189 125.482 127.225 1.00 47.68 76 ALA G O 1
ATOM 8622 N N . SER F 2 77 ? 123.281 123.548 126.838 1.00 40.27 77 SER G N 1
ATOM 8623 C CA . SER F 2 77 ? 124.590 124.179 126.708 1.00 41.35 77 SER G CA 1
ATOM 8624 C C . SER F 2 77 ? 125.490 123.256 125.893 1.00 41.18 77 SER G C 1
ATOM 8625 O O . SER F 2 77 ? 125.036 122.250 125.337 0.43 42.18 77 SER G O 1
ATOM 8628 N N . SER F 2 78 ? 126.776 123.600 125.826 1.00 44.17 78 SER G N 1
ATOM 8629 C CA . SER F 2 78 ? 127.735 122.818 125.050 1.00 45.28 78 SER G CA 1
ATOM 8630 C C . SER F 2 78 ? 129.141 123.149 125.519 1.00 46.70 78 SER G C 1
ATOM 8631 O O . SER F 2 78 ? 129.555 124.310 125.457 1.00 49.58 78 SER G O 1
ATOM 8634 N N . GLY F 2 79 ? 129.872 122.134 125.977 1.00 48.30 79 GLY G N 1
ATOM 8635 C CA . GLY F 2 79 ? 131.271 122.277 126.307 1.00 48.23 79 GLY G CA 1
ATOM 8636 C C . GLY F 2 79 ? 131.546 123.278 127.410 1.00 50.04 79 GLY G C 1
ATOM 8637 O O . GLY F 2 79 ? 131.132 123.104 128.561 1.00 46.37 79 GLY G O 1
ATOM 8638 N N . PRO F 2 80 ? 132.259 124.358 127.067 1.00 52.27 80 PRO G N 1
ATOM 8639 C CA . PRO F 2 80 ? 132.671 125.325 128.100 1.00 47.92 80 PRO G CA 1
ATOM 8640 C C . PRO F 2 80 ? 131.514 125.897 128.896 0.87 45.50 80 PRO G C 1
ATOM 8641 O O . PRO F 2 80 ? 131.657 126.133 130.102 0.69 43.63 80 PRO G O 1
ATOM 8645 N N . GLY F 2 81 ? 130.365 126.120 128.255 1.00 48.59 81 GLY G N 1
ATOM 8646 C CA . GLY F 2 81 ? 129.209 126.616 128.984 1.00 48.36 81 GLY G CA 1
ATOM 8647 C C . GLY F 2 81 ? 128.812 125.708 130.129 1.00 46.14 81 GLY G C 1
ATOM 8648 O O . GLY F 2 81 ? 128.460 126.179 131.214 1.00 42.44 81 GLY G O 1
ATOM 8649 N N . ILE F 2 82 ? 128.884 124.391 129.913 1.00 43.39 82 ILE G N 1
ATOM 8650 C CA . ILE F 2 82 ? 128.581 123.447 130.983 1.00 42.55 82 ILE G CA 1
ATOM 8651 C C . ILE F 2 82 ? 129.538 123.648 132.149 1.00 42.33 82 ILE G C 1
ATOM 8652 O O . ILE F 2 82 ? 129.144 123.563 133.320 0.74 41.81 82 ILE G O 1
ATOM 8657 N N . SER F 2 83 ? 130.804 123.951 131.849 1.00 38.73 83 SER G N 1
ATOM 8658 C CA . SER F 2 83 ? 131.781 124.199 132.903 1.00 38.89 83 SER G CA 1
ATOM 8659 C C . SER F 2 83 ? 131.401 125.391 133.770 1.00 41.09 83 SER G C 1
ATOM 8660 O O . SER F 2 83 ? 131.907 125.513 134.890 1.00 41.97 83 SER G O 1
ATOM 8663 N N . LEU F 2 84 ? 130.526 126.269 133.283 1.00 39.49 84 LEU G N 1
ATOM 8664 C CA . LEU F 2 84 ? 130.079 127.412 134.065 1.00 38.08 84 LEU G CA 1
ATOM 8665 C C . LEU F 2 84 ? 128.805 127.137 134.856 0.76 41.02 84 LEU G C 1
ATOM 8666 O O . LEU F 2 84 ? 128.375 128.005 135.623 0.77 41.04 84 LEU G O 1
ATOM 8671 N N . LYS F 2 85 ? 128.197 125.961 134.697 1.00 37.14 85 LYS G N 1
ATOM 8672 C CA . LYS F 2 85 ? 126.974 125.627 135.414 1.00 29.52 85 LYS G CA 1
ATOM 8673 C C . LYS F 2 85 ? 127.201 124.725 136.620 1.00 38.23 85 LYS G C 1
ATOM 8674 O O . LYS F 2 85 ? 126.289 124.582 137.441 1.00 41.15 85 LYS G O 1
ATOM 8680 N N . VAL F 2 86 ? 128.390 124.133 136.758 1.00 41.01 86 VAL G N 1
ATOM 8681 C CA . VAL F 2 86 ? 128.623 123.130 137.792 0.84 38.32 86 VAL G CA 1
ATOM 8682 C C . VAL F 2 86 ? 128.461 123.696 139.195 1.00 34.54 86 VAL G C 1
ATOM 8683 O O . VAL F 2 86 ? 128.264 122.936 140.148 1.00 35.16 86 VAL G O 1
ATOM 8687 N N . GLU F 2 87 ? 128.542 125.019 139.351 1.00 28.25 87 GLU G N 1
ATOM 8688 C CA . GLU F 2 87 ? 128.311 125.616 140.661 1.00 30.44 87 GLU G CA 1
ATOM 8689 C C . GLU F 2 87 ? 126.851 125.479 141.079 1.00 32.13 87 GLU G C 1
ATOM 8690 O O . GLU F 2 87 ? 126.558 125.210 142.250 1.00 35.88 87 GLU G O 1
ATOM 8696 N N . GLN F 2 88 ? 125.923 125.645 140.136 1.00 34.41 88 GLN G N 1
ATOM 8697 C CA . GLN F 2 88 ? 124.500 125.570 140.443 1.00 30.82 88 GLN G CA 1
ATOM 8698 C C . GLN F 2 88 ? 123.963 124.148 140.442 1.00 27.82 88 GLN G C 1
ATOM 8699 O O . GLN F 2 88 ? 123.025 123.852 141.194 1.00 34.95 88 GLN G O 1
ATOM 8705 N N . ILE F 2 89 ? 124.538 123.261 139.625 1.00 27.35 89 ILE G N 1
ATOM 8706 C CA . ILE F 2 89 ? 124.041 121.890 139.532 1.00 19.97 89 ILE G CA 1
ATOM 8707 C C . ILE F 2 89 ? 124.047 121.232 140.905 1.00 26.16 89 ILE G C 1
ATOM 8708 O O . ILE F 2 89 ? 123.057 120.619 141.324 1.00 35.76 89 ILE G O 1
ATOM 8713 N N . GLY F 2 90 ? 125.153 121.377 141.636 1.00 27.98 90 GLY G N 1
ATOM 8714 C CA . GLY F 2 90 ? 125.209 120.836 142.984 1.00 22.18 90 GLY G CA 1
ATOM 8715 C C . GLY F 2 90 ? 124.100 121.374 143.865 1.00 23.83 90 GLY G C 1
ATOM 8716 O O . GLY F 2 90 ? 123.482 120.625 144.626 1.00 39.77 90 GLY G O 1
ATOM 8717 N N . TYR F 2 91 ? 123.818 122.674 143.755 1.00 19.15 91 TYR G N 1
ATOM 8718 C CA . TYR F 2 91 ? 122.677 123.247 144.463 1.00 19.22 91 TYR G CA 1
ATOM 8719 C C . TYR F 2 91 ? 121.398 122.500 144.110 1.00 21.71 91 TYR G C 1
ATOM 8720 O O . TYR F 2 91 ? 120.652 122.067 144.997 1.00 29.62 91 TYR G O 1
ATOM 8729 N N . SER F 2 92 ? 121.156 122.296 142.813 1.00 22.57 92 SER G N 1
ATOM 8730 C CA . SER F 2 92 ? 119.970 121.562 142.391 1.00 15.78 92 SER G CA 1
ATOM 8731 C C . SER F 2 92 ? 119.992 120.130 142.901 1.00 20.45 92 SER G C 1
ATOM 8732 O O . SER F 2 92 ? 118.934 119.521 143.089 1.00 34.16 92 SER G O 1
ATOM 8735 N N . PHE F 2 93 ? 121.184 119.575 143.130 1.00 16.74 93 PHE G N 1
ATOM 8736 C CA . PHE F 2 93 ? 121.273 118.238 143.701 1.00 9.17 93 PHE G CA 1
ATOM 8737 C C . PHE F 2 93 ? 120.964 118.238 145.190 1.00 19.81 93 PHE G C 1
ATOM 8738 O O . PHE F 2 93 ? 120.441 117.248 145.709 1.00 32.96 93 PHE G O 1
ATOM 8746 N N . MET F 2 94 ? 121.269 119.332 145.889 1.00 16.36 94 MET G N 1
ATOM 8747 C CA . MET F 2 94 ? 121.105 119.361 147.336 1.00 16.67 94 MET G CA 1
ATOM 8748 C C . MET F 2 94 ? 119.696 119.768 147.752 0.89 27.71 94 MET G C 1
ATOM 8749 O O . MET F 2 94 ? 119.138 119.192 148.692 0.51 25.73 94 MET G O 1
ATOM 8754 N N . ALA F 2 95 ? 119.102 120.738 147.062 0.56 29.38 95 ALA G N 1
ATOM 8755 C CA . ALA F 2 95 ? 117.750 121.181 147.374 1.00 23.68 95 ALA G CA 1
ATOM 8756 C C . ALA F 2 95 ? 116.678 120.334 146.703 1.00 26.01 95 ALA G C 1
ATOM 8757 O O . ALA F 2 95 ? 115.489 120.600 146.907 0.92 30.53 95 ALA G O 1
ATOM 8759 N N . GLU F 2 96 ? 117.069 119.333 145.913 1.00 25.13 96 GLU G N 1
ATOM 8760 C CA . GLU F 2 96 ? 116.142 118.422 145.240 1.00 18.62 96 GLU G CA 1
ATOM 8761 C C . GLU F 2 96 ? 115.191 119.186 144.317 1.00 20.55 96 GLU G C 1
ATOM 8762 O O . GLU F 2 96 ? 113.967 119.098 144.421 1.00 42.01 96 GLU G O 1
ATOM 8768 N N . ILE F 2 97 ? 115.786 119.943 143.400 1.00 12.12 97 ILE G N 1
ATOM 8769 C CA . ILE F 2 97 ? 115.054 120.744 142.427 1.00 23.72 97 ILE G CA 1
ATOM 8770 C C . ILE F 2 97 ? 115.226 120.085 141.060 1.00 27.93 97 ILE G C 1
ATOM 8771 O O . ILE F 2 97 ? 116.348 120.037 140.535 1.00 38.66 97 ILE G O 1
ATOM 8776 N N . PRO F 2 98 ? 114.162 119.560 140.453 1.00 23.05 98 PRO G N 1
ATOM 8777 C CA . PRO F 2 98 ? 114.308 118.884 139.159 1.00 22.92 98 PRO G CA 1
ATOM 8778 C C . PRO F 2 98 ? 114.792 119.833 138.073 1.00 23.54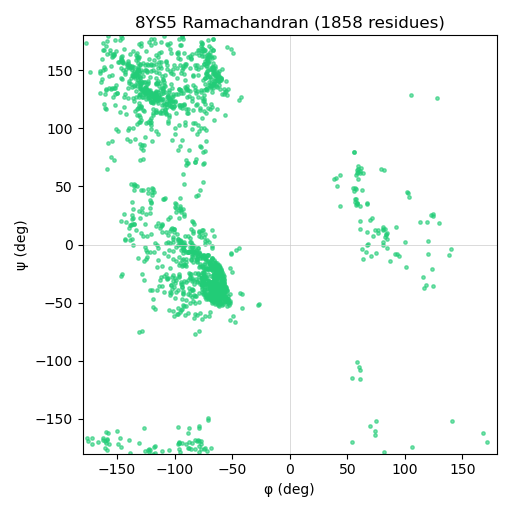 98 PRO G C 1
ATOM 8779 O O . PRO F 2 98 ? 114.443 121.015 138.048 0.22 23.78 98 PRO G O 1
ATOM 8783 N N . LEU F 2 99 ? 115.604 119.294 137.168 1.00 18.35 99 LEU G N 1
ATOM 8784 C CA . LEU F 2 99 ? 116.095 120.036 136.015 1.00 15.34 99 LEU G CA 1
ATOM 8785 C C . LEU F 2 99 ? 116.666 119.049 135.011 1.00 20.78 99 LEU G C 1
ATOM 8786 O O . LEU F 2 99 ? 117.180 117.992 135.387 1.00 26.34 99 LEU G O 1
ATOM 8791 N N . VAL F 2 100 ? 116.565 119.402 133.733 1.00 25.36 100 VAL G N 1
ATOM 8792 C CA . VAL F 2 100 ? 117.132 118.618 132.641 1.00 19.86 100 VAL G CA 1
ATOM 8793 C C . VAL F 2 100 ? 118.126 119.503 131.903 1.00 23.29 100 VAL G C 1
ATOM 8794 O O . VAL F 2 100 ? 117.765 120.584 131.421 1.00 33.33 100 VAL G O 1
ATOM 8798 N N . ILE F 2 101 ? 119.371 119.045 131.815 1.00 16.80 101 ILE G N 1
ATOM 8799 C CA . ILE F 2 101 ? 120.453 119.802 131.195 1.00 16.06 101 ILE G CA 1
ATOM 8800 C C . ILE F 2 101 ? 120.935 119.032 129.977 1.00 25.87 101 ILE G C 1
ATOM 8801 O O . ILE F 2 101 ? 121.466 117.924 130.107 1.00 37.30 101 ILE G O 1
ATOM 8806 N N . ALA F 2 102 ? 120.753 119.617 128.798 1.00 25.53 102 ALA G N 1
ATOM 8807 C CA . ALA F 2 102 ? 121.233 119.029 127.557 1.00 26.50 102 ALA G CA 1
ATOM 8808 C C . ALA F 2 102 ? 122.648 119.519 127.282 1.00 36.38 102 ALA G C 1
ATOM 8809 O O . ALA F 2 102 ? 122.935 120.714 127.419 1.00 43.32 102 ALA G O 1
ATOM 8811 N N . ASP F 2 103 ? 123.533 118.598 126.903 1.00 36.99 103 ASP G N 1
ATOM 8812 C CA . ASP F 2 103 ? 124.932 118.918 126.643 1.00 33.48 103 ASP G CA 1
ATOM 8813 C C . ASP F 2 103 ? 125.313 118.358 125.280 1.00 43.48 103 ASP G C 1
ATOM 8814 O O . ASP F 2 103 ? 125.460 117.141 125.126 1.00 52.60 103 ASP G O 1
ATOM 8819 N N . VAL F 2 104 ? 125.473 119.240 124.297 1.00 43.41 104 VAL G N 1
ATOM 8820 C CA . VAL F 2 104 ? 125.891 118.849 122.956 1.00 41.71 104 VAL G CA 1
ATOM 8821 C C . VAL F 2 104 ? 127.414 118.923 122.928 1.00 43.98 104 VAL G C 1
ATOM 8822 O O . VAL F 2 104 ? 127.997 120.005 122.874 0.00 45.64 104 VAL G O 1
ATOM 8826 N N . MET F 2 105 ? 128.059 117.760 122.961 1.00 45.93 105 MET G N 1
ATOM 8827 C CA . MET F 2 105 ? 129.509 117.702 123.068 1.00 42.83 105 MET G CA 1
ATOM 8828 C C . MET F 2 105 ? 130.186 118.243 121.814 0.81 46.97 105 MET G C 1
ATOM 8829 O O . MET F 2 105 ? 129.654 118.163 120.705 0.49 47.94 105 MET G O 1
ATOM 8834 N N . ARG F 2 106 ? 131.380 118.797 122.009 1.00 56.88 106 ARG G N 1
ATOM 8835 C CA . ARG F 2 106 ? 132.261 119.186 120.919 1.00 57.34 106 ARG G CA 1
ATOM 8836 C C . ARG F 2 106 ? 133.683 118.809 121.325 1.00 56.66 106 ARG G C 1
ATOM 8837 O O . ARG F 2 106 ? 133.897 118.085 122.301 1.00 64.83 106 ARG G O 1
ATOM 8845 N N . SER F 2 107 ? 134.664 119.299 120.574 1.00 45.37 107 SER G N 1
ATOM 8846 C CA . SER F 2 107 ? 136.055 118.903 120.787 1.00 50.46 107 SER G CA 1
ATOM 8847 C C . SER F 2 107 ? 136.622 119.659 121.984 1.00 50.94 107 SER G C 1
ATOM 8848 O O . SER F 2 107 ? 137.053 120.807 121.864 1.00 47.94 107 SER G O 1
ATOM 8851 N N . GLY F 2 108 ? 136.622 119.010 123.148 1.00 57.74 108 GLY G N 1
ATOM 8852 C CA . GLY F 2 108 ? 137.325 119.518 124.302 1.00 52.85 108 GLY G CA 1
ATOM 8853 C C . GLY F 2 108 ? 138.807 119.246 124.155 0.81 49.19 108 GLY G C 1
ATOM 8854 O O . GLY F 2 108 ? 139.215 118.437 123.316 1.00 49.65 108 GLY G O 1
ATOM 8855 N N . PRO F 2 109 ? 139.661 119.909 124.954 1.00 44.06 109 PRO G N 1
ATOM 8856 C CA . PRO F 2 109 ? 139.437 120.897 126.029 1.00 44.67 109 PRO G CA 1
ATOM 8857 C C . PRO F 2 109 ? 138.956 122.253 125.524 1.00 50.11 109 PRO G C 1
ATOM 8858 O O . PRO F 2 109 ? 138.266 122.336 124.512 0.00 47.08 109 PRO G O 1
ATOM 8862 N N . SER F 2 110 ? 139.286 123.328 126.247 1.00 50.82 110 SER G N 1
ATOM 8863 C CA . SER F 2 110 ? 138.849 124.683 125.918 1.00 49.78 110 SER G CA 1
ATOM 8864 C C . SER F 2 110 ? 139.113 124.998 124.451 1.00 52.17 110 SER G C 1
ATOM 8865 O O . SER F 2 110 ? 139.942 124.338 123.813 0.00 50.80 110 SER G O 1
ATOM 8868 N N . THR F 2 111 ? 138.496 126.064 123.938 1.00 53.87 111 THR G N 1
ATOM 8869 C CA . THR F 2 111 ? 137.828 126.066 122.638 1.00 58.22 111 THR G CA 1
ATOM 8870 C C . THR F 2 111 ? 138.410 125.073 121.637 1.00 56.34 111 THR G C 1
ATOM 8871 O O . THR F 2 111 ? 137.660 124.268 121.074 1.00 51.88 111 THR G O 1
ATOM 8875 N N . GLY F 2 112 ? 139.722 125.093 121.417 1.00 54.81 112 GLY G N 1
ATOM 8876 C CA . GLY F 2 112 ? 140.331 124.057 120.603 1.00 52.75 112 GLY G CA 1
ATOM 8877 C C . GLY F 2 112 ? 139.788 123.993 119.190 0.10 56.45 112 GLY G C 1
ATOM 8878 O O . GLY F 2 112 ? 140.115 124.834 118.348 1.00 63.22 112 GLY G O 1
ATOM 8879 N N . MET F 2 113 ? 138.969 122.977 118.915 1.00 56.40 113 MET G N 1
ATOM 8880 C CA . MET F 2 113 ? 138.253 122.848 117.646 1.00 60.13 113 MET G CA 1
ATOM 8881 C C . MET F 2 113 ? 136.764 122.980 117.936 0.73 58.45 113 MET G C 1
ATOM 8882 O O . MET F 2 113 ? 136.099 121.992 118.286 1.00 64.57 113 MET G O 1
ATOM 8887 N N . PRO F 2 114 ? 136.193 124.177 117.797 1.00 56.61 114 PRO G N 1
ATOM 8888 C CA . PRO F 2 114 ? 134.774 124.376 118.112 1.00 61.20 114 PRO G CA 1
ATOM 8889 C C . PRO F 2 114 ? 133.810 123.904 117.034 1.00 67.24 114 PRO G C 1
ATOM 8890 O O . PRO F 2 114 ? 132.619 124.212 117.123 1.00 69.60 114 PRO G O 1
ATOM 8894 N N . THR F 2 115 ? 134.282 123.174 116.022 1.00 69.69 115 THR G N 1
ATOM 8895 C CA . THR F 2 115 ? 133.425 122.674 114.954 0.44 66.41 115 THR G CA 1
ATOM 8896 C C . THR F 2 115 ? 133.666 121.189 114.706 1.00 67.70 115 THR G C 1
ATOM 8897 O O . THR F 2 115 ? 133.490 120.705 113.585 1.00 71.08 115 THR G O 1
ATOM 8901 N N . ARG F 2 116 ? 134.069 120.454 115.739 1.00 63.84 116 ARG G N 1
ATOM 8902 C CA . ARG F 2 116 ? 134.366 119.034 115.627 1.00 60.85 116 ARG G CA 1
ATOM 8903 C C . ARG F 2 116 ? 133.506 118.259 116.619 1.00 65.16 116 ARG G C 1
ATOM 8904 O O . ARG F 2 116 ? 132.666 118.825 117.325 1.00 66.04 116 ARG G O 1
ATOM 8912 N N . VAL F 2 117 ? 133.722 116.947 116.668 1.00 62.76 117 VAL G N 1
ATOM 8913 C CA . VAL F 2 117 ? 132.938 116.038 117.495 1.00 55.77 117 VAL G CA 1
ATOM 8914 C C . VAL F 2 117 ? 133.883 115.282 118.419 1.00 54.98 117 VAL G C 1
ATOM 8915 O O . VAL F 2 117 ? 134.923 114.779 117.976 0.00 55.24 117 VAL G O 1
ATOM 8919 N N . ALA F 2 118 ? 133.530 115.215 119.701 1.00 50.22 118 ALA G N 1
ATOM 8920 C CA . ALA F 2 118 ? 134.318 114.482 120.679 1.00 50.62 118 ALA G CA 1
ATOM 8921 C C . ALA F 2 118 ? 133.403 114.016 121.800 1.00 51.31 118 ALA G C 1
ATOM 8922 O O . ALA F 2 118 ? 132.282 114.505 121.957 1.00 56.68 118 ALA G O 1
ATOM 8924 N N . GLN F 2 119 ? 133.894 113.057 122.579 1.00 43.69 119 GLN G N 1
ATOM 8925 C CA . GLN F 2 119 ? 133.147 112.467 123.684 1.00 41.21 119 GLN G CA 1
ATOM 8926 C C . GLN F 2 119 ? 133.911 112.610 124.994 1.00 40.95 119 GLN G C 1
ATOM 8927 O O . GLN F 2 119 ? 134.003 111.669 125.786 0.00 41.44 119 GLN G O 1
ATOM 8933 N N . GLY F 2 120 ? 134.470 113.790 125.238 1.00 38.61 120 GLY G N 1
ATOM 8934 C CA . GLY F 2 120 ? 135.263 114.041 126.419 1.00 40.97 120 GLY G CA 1
ATOM 8935 C C . GLY F 2 120 ? 134.504 114.439 127.663 1.00 40.47 120 GLY G C 1
ATOM 8936 O O . GLY F 2 120 ? 135.120 114.621 128.718 1.00 36.98 120 GLY G O 1
ATOM 8937 N N . ASP F 2 121 ? 133.180 114.581 127.585 1.00 45.27 121 ASP G N 1
ATOM 8938 C CA . ASP F 2 121 ? 132.367 115.012 128.715 1.00 39.97 121 ASP G CA 1
ATOM 8939 C C . ASP F 2 121 ? 131.683 113.846 129.422 1.00 38.41 121 ASP G C 1
ATOM 8940 O O . ASP F 2 121 ? 130.543 113.983 129.881 1.00 50.80 121 ASP G O 1
ATOM 8945 N N . VAL F 2 122 ? 132.350 112.699 129.515 1.00 31.94 122 VAL G N 1
ATOM 8946 C CA . VAL F 2 122 ? 131.787 111.540 130.197 1.00 31.41 122 VAL G CA 1
ATOM 8947 C C . VAL F 2 122 ? 132.316 111.489 131.624 1.00 35.87 122 VAL G C 1
ATOM 8948 O O . VAL F 2 122 ? 131.544 111.541 132.588 1.00 40.97 122 VAL G O 1
ATOM 8952 N N . ASN F 2 123 ? 133.640 111.387 131.767 1.00 32.32 123 ASN G N 1
ATOM 8953 C CA . ASN F 2 123 ? 134.237 111.421 133.098 1.00 24.85 123 ASN G CA 1
ATOM 8954 C C . ASN F 2 123 ? 134.029 112.773 133.764 1.00 34.75 123 ASN G C 1
ATOM 8955 O O . ASN F 2 123 ? 134.027 112.864 134.997 1.00 39.43 123 ASN G O 1
ATOM 8960 N N . PHE F 2 124 ? 133.862 113.832 132.969 1.00 35.36 124 PHE G N 1
ATOM 8961 C CA . PHE F 2 124 ? 133.568 115.145 133.532 1.00 24.13 124 PHE G CA 1
ATOM 8962 C C . PHE F 2 124 ? 132.195 115.159 134.191 1.00 29.40 124 PHE G C 1
ATOM 8963 O O . PHE F 2 124 ? 132.046 115.618 135.329 0.34 32.02 124 PHE G O 1
ATOM 8971 N N . LEU F 2 125 ? 131.180 114.652 133.492 1.00 29.98 125 LEU G N 1
ATOM 8972 C CA . LEU F 2 125 ? 129.828 114.634 134.036 1.00 24.71 125 LEU G CA 1
ATOM 8973 C C . LEU F 2 125 ? 129.591 113.480 134.999 1.00 29.12 125 LEU G C 1
ATOM 8974 O O . LEU F 2 125 ? 128.520 113.419 135.609 1.00 33.71 125 LEU G O 1
ATOM 8979 N N . LYS F 2 126 ? 130.551 112.565 135.140 1.00 35.66 126 LYS G N 1
ATOM 8980 C CA . LYS F 2 126 ? 130.448 111.555 136.187 1.00 30.66 126 LYS G CA 1
ATOM 8981 C C . LYS F 2 126 ? 130.463 112.197 137.569 1.00 30.57 126 LYS G C 1
ATOM 8982 O O . LYS F 2 126 ? 129.775 111.733 138.486 1.00 30.77 126 LYS G O 1
ATOM 8988 N N . HIS F 2 127 ? 131.235 113.269 137.734 1.00 31.62 127 HIS G N 1
ATOM 8989 C CA . HIS F 2 127 ? 131.381 113.941 139.018 1.00 28.28 127 HIS G CA 1
ATOM 8990 C C . HIS F 2 127 ? 131.785 115.395 138.797 1.00 28.72 127 HIS G C 1
ATOM 8991 O O . HIS F 2 127 ? 132.953 115.750 138.994 0.81 29.60 127 HIS G O 1
ATOM 8998 N N . PRO F 2 128 ? 130.856 116.263 138.382 1.00 30.62 128 PRO G N 1
ATOM 8999 C CA . PRO F 2 128 ? 131.232 117.640 138.039 1.00 31.74 128 PRO G CA 1
ATOM 9000 C C . PRO F 2 128 ? 131.276 118.591 139.227 1.00 33.35 128 PRO G C 1
ATOM 9001 O O . PRO F 2 128 ? 131.990 119.596 139.187 1.00 36.59 128 PRO G O 1
ATOM 9005 N N . ILE F 2 129 ? 130.521 118.298 140.280 1.00 30.74 129 ILE G N 1
ATOM 9006 C CA . ILE F 2 129 ? 130.403 119.195 141.418 1.00 25.15 129 ILE G CA 1
ATOM 9007 C C . ILE F 2 129 ? 131.371 118.758 142.509 1.00 18.91 129 ILE G C 1
ATOM 9008 O O . ILE F 2 129 ? 131.895 117.642 142.507 1.00 17.70 129 ILE G O 1
ATOM 9013 N N . HIS F 2 130 ? 131.621 119.661 143.454 1.00 27.42 130 HIS G N 1
ATOM 9014 C CA . HIS F 2 130 ? 132.434 119.328 144.612 1.00 28.63 130 HIS G CA 1
ATOM 9015 C C . HIS F 2 130 ? 131.593 118.597 145.655 1.00 35.59 130 HIS G C 1
ATOM 9016 O O . HIS F 2 130 ? 130.360 118.602 145.614 1.00 41.75 130 HIS G O 1
ATOM 9023 N N . GLY F 2 131 ? 132.277 117.965 146.601 1.00 35.00 131 GLY G N 1
ATOM 9024 C CA . GLY F 2 131 ? 131.594 117.129 147.565 1.00 27.93 131 GLY G CA 1
ATOM 9025 C C . GLY F 2 131 ? 131.168 115.807 146.950 1.00 29.24 131 GLY G C 1
ATOM 9026 O O . GLY F 2 131 ? 131.784 115.294 146.012 0.54 33.21 131 GLY G O 1
ATOM 9027 N N . ASP F 2 132 ? 130.096 115.248 147.498 1.00 27.00 132 ASP G N 1
ATOM 9028 C CA . ASP F 2 132 ? 129.542 114.000 146.996 1.00 24.20 132 ASP G CA 1
ATOM 9029 C C . ASP F 2 132 ? 128.477 114.279 145.943 1.00 23.57 132 ASP G C 1
ATOM 9030 O O . ASP F 2 132 ? 127.835 115.332 145.944 0.45 31.76 132 ASP G O 1
ATOM 9035 N N . PHE F 2 133 ? 128.291 113.319 145.040 1.00 17.87 133 PHE G N 1
ATOM 9036 C CA . PHE F 2 133 ? 127.369 113.499 143.928 1.00 21.88 133 PHE G CA 1
ATOM 9037 C C . PHE F 2 133 ? 127.049 112.147 143.308 1.00 28.21 133 PHE G C 1
ATOM 9038 O O . PHE F 2 133 ? 127.932 111.299 143.165 1.00 28.58 133 PHE G O 1
ATOM 9046 N N . LYS F 2 134 ? 125.782 111.958 142.944 1.00 32.34 134 LYS G N 1
ATOM 9047 C CA . LYS F 2 134 ? 125.322 110.777 142.220 1.00 24.69 134 LYS G CA 1
ATOM 9048 C C . LYS F 2 134 ? 124.720 111.248 140.904 1.00 29.32 134 LYS G C 1
ATOM 9049 O O . LYS F 2 134 ? 123.636 111.843 140.889 1.00 34.93 134 LYS G O 1
ATOM 9055 N N . ALA F 2 135 ? 125.415 110.979 139.805 1.00 27.64 135 ALA G N 1
ATOM 9056 C CA . ALA F 2 135 ? 125.043 111.520 138.507 1.00 22.17 135 ALA G CA 1
ATOM 9057 C C . ALA F 2 135 ? 124.108 110.578 137.763 1.00 27.24 135 ALA G C 1
ATOM 9058 O O . ALA F 2 135 ? 124.263 109.354 137.819 1.00 34.69 135 ALA G O 1
ATOM 9060 N N . VAL F 2 136 ? 123.137 111.160 137.067 1.00 26.80 136 VAL G N 1
ATOM 9061 C CA . VAL F 2 136 ? 122.273 110.442 136.137 1.00 30.74 136 VAL G CA 1
ATOM 9062 C C . VAL F 2 136 ? 122.481 111.061 134.764 1.00 21.62 136 VAL G C 1
ATOM 9063 O O . VAL F 2 136 ? 122.280 112.269 134.586 0.00 24.75 136 VAL G O 1
ATOM 9067 N N . ALA F 2 137 ? 122.883 110.241 133.796 1.00 14.16 137 ALA G N 1
ATOM 9068 C CA . ALA F 2 137 ? 123.214 110.731 132.462 1.00 15.43 137 ALA G CA 1
ATOM 9069 C C . ALA F 2 137 ? 122.690 109.753 131.424 1.00 22.65 137 ALA G C 1
ATOM 9070 O O . ALA F 2 137 ? 122.996 108.559 131.486 1.00 33.68 137 ALA G O 1
ATOM 9072 N N . LEU F 2 138 ? 121.907 110.259 130.477 1.00 23.99 138 LEU G N 1
ATOM 9073 C CA . LEU F 2 138 ? 121.427 109.460 129.364 1.00 29.51 138 LEU G CA 1
ATOM 9074 C C . LEU F 2 138 ? 122.373 109.622 128.178 1.00 36.44 138 LEU G C 1
ATOM 9075 O O . LEU F 2 138 ? 123.357 110.363 128.234 1.00 36.61 138 LEU G O 1
ATOM 9080 N N . ALA F 2 139 ? 122.079 108.921 127.084 1.00 41.68 139 ALA G N 1
ATOM 9081 C CA . ALA F 2 139 ? 122.948 108.984 125.917 1.00 42.38 139 ALA G CA 1
ATOM 9082 C C . ALA F 2 139 ? 122.200 108.591 124.649 1.00 44.03 139 ALA G C 1
ATOM 9083 O O . ALA F 2 139 ? 122.198 107.414 124.269 1.00 41.79 139 ALA G O 1
ATOM 9085 N N . PRO F 2 140 ? 121.545 109.538 123.978 1.00 43.20 140 PRO G N 1
ATOM 9086 C CA . PRO F 2 140 ? 120.922 109.223 122.687 1.00 40.76 140 PRO G CA 1
ATOM 9087 C C . PRO F 2 140 ? 121.968 108.811 121.664 1.00 36.87 140 PRO G C 1
ATOM 9088 O O . PRO F 2 140 ? 123.078 109.345 121.631 1.00 36.25 140 PRO G O 1
ATOM 9092 N N . ALA F 2 141 ? 121.600 107.846 120.813 1.00 50.15 141 ALA G N 1
ATOM 9093 C CA . ALA F 2 141 ? 122.533 107.342 119.812 1.00 54.76 141 ALA G CA 1
ATOM 9094 C C . ALA F 2 141 ? 121.873 107.124 118.455 1.00 53.17 141 ALA G C 1
ATOM 9095 O O . ALA F 2 141 ? 122.441 106.427 117.607 1.00 50.89 141 ALA G O 1
ATOM 9097 N N . SER F 2 142 ? 120.695 107.700 118.225 1.00 58.90 142 SER G N 1
ATOM 9098 C CA . SER F 2 142 ? 119.996 107.534 116.959 1.00 58.62 142 SER G CA 1
ATOM 9099 C C . SER F 2 142 ? 119.014 108.684 116.794 1.00 60.94 142 SER G C 1
ATOM 9100 O O . SER F 2 142 ? 118.699 109.400 117.748 1.00 67.30 142 SER G O 1
ATOM 9103 N N . LEU F 2 143 ? 118.539 108.857 115.560 1.00 55.59 143 LEU G N 1
ATOM 9104 C CA . LEU F 2 143 ? 117.538 109.886 115.296 1.00 54.12 143 LEU G CA 1
ATOM 9105 C C . LEU F 2 143 ? 116.232 109.580 116.018 1.00 55.54 143 LEU G C 1
ATOM 9106 O O . LEU F 2 143 ? 115.582 110.487 116.549 1.00 57.11 143 LEU G O 1
ATOM 9111 N N . GLU F 2 144 ? 115.833 108.306 116.052 1.00 54.69 144 GLU G N 1
ATOM 9112 C CA . GLU F 2 144 ? 114.620 107.905 116.753 1.00 50.89 144 GLU G CA 1
ATOM 9113 C C . GLU F 2 144 ? 114.755 107.995 118.267 0.92 50.09 144 GLU G C 1
ATOM 9114 O O . GLU F 2 144 ? 113.738 107.941 118.963 1.00 47.31 144 GLU G O 1
ATOM 9120 N N . GLU F 2 145 ? 115.974 108.124 118.787 1.00 47.76 145 GLU G N 1
ATOM 9121 C CA . GLU F 2 145 ? 116.187 108.137 120.227 1.00 42.23 145 GLU G CA 1
ATOM 9122 C C . GLU F 2 145 ? 116.212 109.537 120.822 1.00 46.59 145 GLU G C 1
ATOM 9123 O O . GLU F 2 145 ? 116.033 109.675 122.034 1.00 54.69 145 GLU G O 1
ATOM 9129 N N . ALA F 2 146 ? 116.414 110.575 120.009 1.00 44.86 146 ALA G N 1
ATOM 9130 C CA . ALA F 2 146 ? 116.434 111.935 120.536 0.84 41.40 146 ALA G CA 1
ATOM 9131 C C . ALA F 2 146 ? 115.086 112.374 121.090 1.00 41.01 146 ALA G C 1
ATOM 9132 O O . ALA F 2 146 ? 115.030 113.370 121.818 0.00 42.60 146 ALA G O 1
ATOM 9134 N N . TYR F 2 147 ? 114.009 111.660 120.764 1.00 41.12 147 TYR G N 1
ATOM 9135 C CA . TYR F 2 147 ? 112.671 111.947 121.273 1.00 41.15 147 TYR G CA 1
ATOM 9136 C C . TYR F 2 147 ? 112.356 111.118 122.514 1.00 46.04 147 TYR G C 1
ATOM 9137 O O . TYR F 2 147 ? 112.031 111.663 123.577 1.00 46.43 147 TYR G O 1
ATOM 9146 N N . THR F 2 148 ? 112.454 109.791 122.393 1.00 41.98 148 THR G N 1
ATOM 9147 C CA . THR F 2 148 ? 112.138 108.911 123.511 1.00 43.16 148 THR G CA 1
ATOM 9148 C C . THR F 2 148 ? 113.105 109.115 124.670 1.00 43.85 148 THR G C 1
ATOM 9149 O O . THR F 2 148 ? 112.701 109.082 125.836 1.00 43.30 148 THR G O 1
ATOM 9153 N N . GLU F 2 149 ? 114.390 109.319 124.371 1.00 35.35 149 GLU G N 1
ATOM 9154 C CA . GLU F 2 149 ? 115.362 109.555 125.433 1.00 31.86 149 GLU G CA 1
ATOM 9155 C C . GLU F 2 149 ? 115.091 110.872 126.148 1.00 40.94 149 GLU G C 1
ATOM 9156 O O . GLU F 2 149 ? 115.252 110.961 127.368 1.00 47.46 149 GLU G O 1
ATOM 9162 N N . THR F 2 150 ? 114.680 111.907 125.412 1.00 33.83 150 THR G N 1
ATOM 9163 C CA . THR F 2 150 ? 114.330 113.172 126.054 1.00 31.36 150 THR G CA 1
ATOM 9164 C C . THR F 2 150 ? 113.113 113.011 126.959 1.00 37.50 150 THR G C 1
ATOM 9165 O O . THR F 2 150 ? 113.087 113.534 128.085 1.00 35.87 150 THR G O 1
ATOM 9169 N N . VAL F 2 151 ? 112.096 112.285 126.488 1.00 33.42 151 VAL G N 1
ATOM 9170 C CA . VAL F 2 151 ? 110.918 112.041 127.319 1.00 29.69 151 VAL G CA 1
ATOM 9171 C C . VAL F 2 151 ? 111.302 111.261 128.572 1.00 30.01 151 VAL G C 1
ATOM 9172 O O . VAL F 2 151 ? 110.845 111.571 129.680 1.00 25.00 151 VAL G O 1
ATOM 9176 N N . ARG F 2 152 ? 112.152 110.243 128.416 1.00 35.89 152 ARG G N 1
ATOM 9177 C CA . ARG F 2 152 ? 112.597 109.458 129.563 1.00 35.83 152 ARG G CA 1
ATOM 9178 C C . ARG F 2 152 ? 113.401 110.307 130.538 1.00 39.61 152 ARG G C 1
ATOM 9179 O O . ARG F 2 152 ? 113.284 110.142 131.756 1.00 39.26 152 ARG G O 1
ATOM 9187 N N . ALA F 2 153 ? 114.238 111.208 130.020 1.00 37.16 153 ALA G N 1
ATOM 9188 C CA . ALA F 2 153 ? 115.013 112.086 130.889 1.00 33.03 153 ALA G CA 1
ATOM 9189 C C . ALA F 2 153 ? 114.104 112.999 131.698 1.00 35.65 153 ALA G C 1
ATOM 9190 O O . ALA F 2 153 ? 114.310 113.183 132.903 1.00 40.92 153 ALA G O 1
ATOM 9192 N N . PHE F 2 154 ? 113.087 113.578 131.052 1.00 30.29 154 PHE G N 1
ATOM 9193 C CA . PHE F 2 154 ? 112.145 114.421 131.785 1.00 30.56 154 PHE G CA 1
ATOM 9194 C C . PHE F 2 154 ? 111.393 113.622 132.843 1.00 36.84 154 PHE G C 1
ATOM 9195 O O . PHE F 2 154 ? 111.219 114.086 133.980 1.00 35.85 154 PHE G O 1
ATOM 9203 N N . ASN F 2 155 ? 110.944 112.414 132.492 1.00 40.91 155 ASN G N 1
ATOM 9204 C CA . ASN F 2 155 ? 110.226 111.584 133.456 1.00 34.20 155 ASN G CA 1
ATOM 9205 C C . ASN F 2 155 ? 111.113 111.217 134.639 1.00 29.64 155 ASN G C 1
ATOM 9206 O O . ASN F 2 155 ? 110.669 111.255 135.791 1.00 31.55 155 ASN G O 1
ATOM 9211 N N . LEU F 2 156 ? 112.371 110.860 134.374 1.00 29.16 156 LEU G N 1
ATOM 9212 C CA . LEU F 2 156 ? 113.293 110.516 135.453 1.00 32.58 156 LEU G CA 1
ATOM 9213 C C . LEU F 2 156 ? 113.580 111.719 136.340 1.00 40.11 156 LEU G C 1
ATOM 9214 O O . LEU F 2 156 ? 113.653 111.590 137.567 1.00 37.11 156 LEU G O 1
ATOM 9219 N N . ALA F 2 157 ? 113.755 112.898 135.737 1.00 37.86 157 ALA G N 1
ATOM 9220 C CA . ALA F 2 157 ? 114.009 114.098 136.523 1.00 21.83 157 ALA G CA 1
ATOM 9221 C C . ALA F 2 157 ? 112.827 114.426 137.423 1.00 21.68 157 ALA G C 1
ATOM 9222 O O . ALA F 2 157 ? 113.009 114.815 138.582 1.00 30.71 157 ALA G O 1
ATOM 9224 N N . GLU F 2 158 ? 111.603 114.277 136.907 0.00 31.82 158 GLU G N 1
ATOM 9225 C CA . GLU F 2 158 ? 110.432 114.545 137.735 1.00 31.91 158 GLU G CA 1
ATOM 9226 C C . GLU F 2 158 ? 110.232 113.477 138.805 1.00 32.88 158 GLU G C 1
ATOM 9227 O O . GLU F 2 158 ? 109.762 113.786 139.905 1.00 32.15 158 GLU G O 1
ATOM 9233 N N . MET F 2 159 ? 110.583 112.224 138.509 1.00 35.00 159 MET G N 1
ATOM 9234 C CA . MET F 2 159 ? 110.371 111.141 139.460 1.00 32.44 159 MET G CA 1
ATOM 9235 C C . MET F 2 159 ? 111.397 111.143 140.586 1.00 32.09 159 MET G C 1
ATOM 9236 O O . MET F 2 159 ? 111.044 110.866 141.738 1.00 40.31 159 MET G O 1
ATOM 9241 N N . LEU F 2 160 ? 112.657 111.460 140.285 1.00 23.08 160 LEU G N 1
ATOM 9242 C CA . LEU F 2 160 ? 113.720 111.392 141.279 1.00 29.49 160 LEU G CA 1
ATOM 9243 C C . LEU F 2 160 ? 114.009 112.723 141.958 1.00 37.09 160 LEU G C 1
ATOM 9244 O O . LEU F 2 160 ? 114.665 112.728 143.006 1.00 36.26 160 LEU G O 1
ATOM 9249 N N . MET F 2 161 ? 113.542 113.838 141.395 1.00 34.56 161 MET G N 1
ATOM 9250 C CA . MET F 2 161 ? 113.808 115.175 141.926 1.00 31.04 161 MET G CA 1
ATOM 9251 C C . MET F 2 161 ? 115.315 115.435 142.011 0.28 32.50 161 MET G C 1
ATOM 9252 O O . MET F 2 161 ? 115.874 115.696 143.076 1.00 43.37 161 MET G O 1
ATOM 9257 N N . THR F 2 162 ? 115.966 115.358 140.851 1.00 25.13 162 THR G N 1
ATOM 9258 C CA . THR F 2 162 ? 117.412 115.511 140.763 1.00 27.45 162 THR G CA 1
ATOM 9259 C C . THR F 2 162 ? 117.755 115.990 139.361 1.00 28.35 162 THR G C 1
ATOM 9260 O O . THR F 2 162 ? 116.980 115.752 138.427 1.00 41.67 162 THR G O 1
ATOM 9264 N N . PRO F 2 163 ? 118.876 116.689 139.182 1.00 20.30 163 PRO G N 1
ATOM 9265 C CA . PRO F 2 163 ? 119.275 117.092 137.828 1.00 24.96 163 PRO G CA 1
ATOM 9266 C C . PRO F 2 163 ? 119.638 115.889 136.972 1.00 24.29 163 PRO G C 1
ATOM 9267 O O . PRO F 2 163 ? 120.303 114.957 137.428 1.00 25.16 163 PRO G O 1
ATOM 9271 N N . VAL F 2 164 ? 119.197 115.922 135.717 1.00 21.90 164 VAL G N 1
ATOM 9272 C CA . VAL F 2 164 ? 119.411 114.830 134.775 1.00 20.56 164 VAL G CA 1
ATOM 9273 C C . VAL F 2 164 ? 120.073 115.390 133.525 1.00 24.94 164 VAL G C 1
ATOM 9274 O O . VAL F 2 164 ? 119.592 116.372 132.949 1.00 36.95 164 VAL G O 1
ATOM 9278 N N . PHE F 2 165 ? 121.168 114.764 133.105 1.00 18.66 165 PHE G N 1
ATOM 9279 C CA . PHE F 2 165 ? 121.902 115.199 131.928 1.00 15.74 165 PHE G CA 1
ATOM 9280 C C . PHE F 2 165 ? 121.456 114.424 130.695 1.00 18.65 165 PHE G C 1
ATOM 9281 O O . PHE F 2 165 ? 121.085 113.251 130.770 1.00 28.63 165 PHE G O 1
ATOM 9289 N N . LEU F 2 166 ? 121.499 115.101 129.551 1.00 28.08 166 LEU G N 1
ATOM 9290 C CA . LEU F 2 166 ? 121.199 114.507 128.253 1.00 32.85 166 LEU G CA 1
ATOM 9291 C C . LEU F 2 166 ? 122.430 114.680 127.374 1.00 37.16 166 LEU G C 1
ATOM 9292 O O . LEU F 2 166 ? 122.724 115.791 126.920 1.00 37.00 166 LEU G O 1
ATOM 9297 N N . LEU F 2 167 ? 123.143 113.580 127.135 1.00 36.72 167 LEU G N 1
ATOM 9298 C CA . LEU F 2 167 ? 124.437 113.618 126.455 1.00 32.93 167 LEU G CA 1
ATOM 9299 C C . LEU F 2 167 ? 124.240 113.514 124.943 1.00 42.16 167 LEU G C 1
ATOM 9300 O O . LEU F 2 167 ? 124.568 112.516 124.298 1.00 40.38 167 LEU G O 1
ATOM 9305 N N . MET F 2 168 ? 123.690 114.583 124.379 1.00 53.19 168 MET G N 1
ATOM 9306 C CA . MET F 2 168 ? 123.556 114.665 122.936 1.00 51.44 168 MET G CA 1
ATOM 9307 C C . MET F 2 168 ? 124.926 114.874 122.296 1.00 53.80 168 MET G C 1
ATOM 9308 O O . MET F 2 168 ? 125.882 115.320 122.936 1.00 52.96 168 MET G O 1
ATOM 9313 N N . ASP F 2 169 ? 125.017 114.541 121.012 1.00 57.20 169 ASP G N 1
ATOM 9314 C CA . ASP F 2 169 ? 126.266 114.635 120.273 1.00 56.19 169 ASP G CA 1
ATOM 9315 C C . ASP F 2 169 ? 126.080 115.507 119.040 1.00 55.02 169 ASP G C 1
ATOM 9316 O O . ASP F 2 169 ? 124.968 115.658 118.526 1.00 62.51 169 ASP G O 1
ATOM 9321 N N . GLU F 2 170 ? 127.188 116.086 118.574 1.00 57.32 170 GLU G N 1
ATOM 9322 C CA . GLU F 2 170 ? 127.137 116.953 117.400 1.00 60.26 170 GLU G CA 1
ATOM 9323 C C . GLU F 2 170 ? 126.687 116.185 116.164 0.35 61.33 170 GLU G C 1
ATOM 9324 O O . GLU F 2 170 ? 125.882 116.688 115.371 0.41 61.63 170 GLU G O 1
ATOM 9330 N N . THR F 2 171 ? 127.197 114.964 115.982 1.00 59.23 171 THR G N 1
ATOM 9331 C CA . THR F 2 171 ? 126.797 114.156 114.834 1.00 58.66 171 THR G CA 1
ATOM 9332 C C . THR F 2 171 ? 125.309 113.831 114.878 1.00 59.58 171 THR G C 1
ATOM 9333 O O . THR F 2 171 ? 124.611 113.942 113.864 0.82 61.51 171 THR G O 1
ATOM 9337 N N . VAL F 2 172 ? 124.804 113.438 116.049 1.00 59.92 172 VAL G N 1
ATOM 9338 C CA . VAL F 2 172 ? 123.383 113.137 116.181 1.00 60.69 172 VAL G CA 1
ATOM 9339 C C . VAL F 2 172 ? 122.551 114.404 116.032 1.00 56.24 172 VAL G C 1
ATOM 9340 O O . VAL F 2 172 ? 121.472 114.388 115.427 1.00 52.73 172 VAL G O 1
ATOM 9344 N N . GLY F 2 173 ? 123.030 115.518 116.585 0.24 59.84 173 GLY G N 1
ATOM 9345 C CA . GLY F 2 173 ? 122.270 116.753 116.514 1.00 59.89 173 GLY G CA 1
ATOM 9346 C C . GLY F 2 173 ? 122.141 117.296 115.103 1.00 59.91 173 GLY G C 1
ATOM 9347 O O . GLY F 2 173 ? 121.067 117.745 114.698 1.00 62.84 173 GLY G O 1
ATOM 9348 N N . HIS F 2 174 ? 123.228 117.260 114.337 1.00 59.68 174 HIS G N 1
ATOM 9349 C CA . HIS F 2 174 ? 123.243 117.868 113.015 1.00 61.68 174 HIS G CA 1
ATOM 9350 C C . HIS F 2 174 ? 122.788 116.928 111.906 1.00 63.96 174 HIS G C 1
ATOM 9351 O O . HIS F 2 174 ? 122.645 117.373 110.762 1.00 66.12 174 HIS G O 1
ATOM 9358 N N . MET F 2 175 ? 122.557 115.653 112.206 1.00 68.15 175 MET G N 1
ATOM 9359 C CA . MET F 2 175 ? 122.082 114.732 111.183 1.00 67.71 175 MET G CA 1
ATOM 9360 C C . MET F 2 175 ? 120.632 115.039 110.823 1.00 69.00 175 MET G C 1
ATOM 9361 O O . MET F 2 175 ? 119.871 115.588 111.622 1.00 64.92 175 MET G O 1
ATOM 9366 N N . TYR F 2 176 ? 120.256 114.680 109.599 1.00 80.55 176 TYR G N 1
ATOM 9367 C CA . TYR F 2 176 ? 118.950 115.005 109.039 1.00 78.90 176 TYR G CA 1
ATOM 9368 C C . TYR F 2 176 ? 118.386 113.761 108.374 1.00 76.27 176 TYR G C 1
ATOM 9369 O O . TYR F 2 176 ? 119.116 113.047 107.677 1.00 79.01 176 TYR G O 1
ATOM 9378 N N . GLY F 2 177 ? 117.103 113.496 108.583 1.00 62.69 177 GLY G N 1
ATOM 9379 C CA . GLY F 2 177 ? 116.499 112.338 107.952 1.00 66.95 177 GLY G CA 1
ATOM 9380 C C . GLY F 2 177 ? 115.098 112.090 108.465 1.00 70.11 177 GLY G C 1
ATOM 9381 O O . GLY F 2 177 ? 114.518 112.912 109.176 1.00 76.35 177 GLY G O 1
ATOM 9382 N N . LYS F 2 178 ? 114.565 110.929 108.089 1.00 64.57 178 LYS G N 1
ATOM 9383 C CA . LYS F 2 178 ? 113.209 110.536 108.448 1.00 62.56 178 LYS G CA 1
ATOM 9384 C C . LYS F 2 178 ? 113.217 109.797 109.780 1.00 59.46 178 LYS G C 1
ATOM 9385 O O . LYS F 2 178 ? 114.045 108.908 110.003 0.23 64.98 178 LYS G O 1
ATOM 9391 N N . VAL F 2 179 ? 112.292 110.171 110.663 1.00 57.83 179 VAL G N 1
ATOM 9392 C CA . VAL F 2 179 ? 112.180 109.594 111.994 1.00 59.93 179 VAL G CA 1
ATOM 9393 C C . VAL F 2 179 ? 110.739 109.157 112.216 1.00 60.48 179 VAL G C 1
ATOM 9394 O O . VAL F 2 179 ? 109.801 109.730 111.652 0.09 60.26 179 VAL G O 1
ATOM 9398 N N . GLN F 2 180 ? 110.568 108.121 113.033 1.00 57.67 180 GLN G N 1
ATOM 9399 C CA . GLN F 2 180 ? 109.259 107.664 113.476 1.00 54.96 180 GLN G CA 1
ATOM 9400 C C . GLN F 2 180 ? 109.180 107.815 114.988 1.00 54.20 180 GLN G C 1
ATOM 9401 O O . GLN F 2 180 ? 110.085 107.379 115.706 0.51 57.35 180 GLN G O 1
ATOM 9407 N N . ILE F 2 181 ? 108.102 108.431 115.466 0.60 56.38 181 ILE G N 1
ATOM 9408 C CA . ILE F 2 181 ? 107.972 108.759 116.884 1.00 56.75 181 ILE G CA 1
ATOM 9409 C C . ILE F 2 181 ? 106.602 108.307 117.367 1.00 56.99 181 ILE G C 1
ATOM 9410 O O . ILE F 2 181 ? 105.657 108.170 116.573 0.68 58.54 181 ILE G O 1
ATOM 9415 N N . PRO F 2 182 ? 106.461 108.056 118.668 1.00 54.29 182 PRO G N 1
ATOM 9416 C CA . PRO F 2 182 ? 105.171 107.603 119.200 0.97 54.40 182 PRO G CA 1
ATOM 9417 C C . PRO F 2 182 ? 104.090 108.668 119.071 1.00 55.34 182 PRO G C 1
ATOM 9418 O O . PRO F 2 182 ? 104.358 109.859 118.898 0.00 56.27 182 PRO G O 1
ATOM 9422 N N . ASP F 2 183 ? 102.844 108.207 119.158 1.00 64.98 183 ASP G N 1
ATOM 9423 C CA . ASP F 2 183 ? 101.689 109.066 118.948 1.00 66.45 183 ASP G CA 1
ATOM 9424 C C . ASP F 2 183 ? 101.457 109.977 120.154 0.40 62.85 183 ASP G C 1
ATOM 9425 O O . ASP F 2 183 ? 102.043 109.808 121.226 0.40 62.48 183 ASP G O 1
ATOM 9430 N N . LEU F 2 184 ? 100.572 110.958 119.957 1.00 57.66 184 LEU G N 1
ATOM 9431 C CA . LEU F 2 184 ? 100.311 111.964 120.985 1.00 61.87 184 LEU G CA 1
ATOM 9432 C C . LEU F 2 184 ? 99.732 111.349 122.253 0.30 59.85 184 LEU G C 1
ATOM 9433 O O . LEU F 2 184 ? 100.155 111.688 123.366 1.00 55.37 184 LEU G O 1
ATOM 9438 N N . GLU F 2 185 ? 98.758 110.447 122.106 1.00 59.89 185 GLU G N 1
ATOM 9439 C CA . GLU F 2 185 ? 98.019 109.952 123.264 1.00 62.80 185 GLU G CA 1
ATOM 9440 C C . GLU F 2 185 ? 98.930 109.193 124.222 0.00 61.63 185 GLU G C 1
ATOM 9441 O O . GLU F 2 185 ? 98.906 109.428 125.437 1.00 63.81 185 GLU G O 1
ATOM 9447 N N . GLU F 2 186 ? 99.750 108.284 123.692 1.00 63.39 186 GLU G N 1
ATOM 9448 C CA . GLU F 2 186 ? 100.622 107.497 124.557 1.00 62.11 186 GLU G CA 1
ATOM 9449 C C . GLU F 2 186 ? 101.709 108.363 125.183 1.00 62.29 186 GLU G C 1
ATOM 9450 O O . GLU F 2 186 ? 102.044 108.189 126.360 0.66 62.18 186 GLU G O 1
ATOM 9456 N N . VAL F 2 187 ? 102.259 109.311 124.420 0.52 58.09 187 VAL G N 1
ATOM 9457 C CA . VAL F 2 187 ? 103.270 110.213 124.969 1.00 57.92 187 VAL G CA 1
ATOM 9458 C C . VAL F 2 187 ? 102.694 111.014 126.130 1.00 58.33 187 VAL G C 1
ATOM 9459 O O . VAL F 2 187 ? 103.334 111.160 127.179 0.32 56.86 187 VAL G O 1
ATOM 9463 N N . GLN F 2 188 ? 101.479 111.540 125.967 1.00 65.22 188 GLN G N 1
ATOM 9464 C CA . GLN F 2 188 ? 100.860 112.294 127.052 1.00 63.71 188 GLN G CA 1
ATOM 9465 C C . GLN F 2 188 ? 100.505 111.400 128.232 1.00 59.94 188 GLN G C 1
ATOM 9466 O O . GLN F 2 188 ? 100.575 111.842 129.385 0.50 57.99 188 GLN G O 1
ATOM 9472 N N . LYS F 2 189 ? 100.127 110.146 127.974 1.00 62.71 189 LYS G N 1
ATOM 9473 C CA . LYS F 2 189 ? 99.708 109.268 129.060 1.00 63.50 189 LYS G CA 1
ATOM 9474 C C . LYS F 2 189 ? 100.898 108.747 129.862 1.00 66.26 189 LYS G C 1
ATOM 9475 O O . LYS F 2 189 ? 100.771 108.511 131.069 0.44 63.68 189 LYS G O 1
ATOM 9481 N N . MET F 2 190 ? 102.058 108.569 129.221 1.00 63.63 190 MET G N 1
ATOM 9482 C CA . MET F 2 190 ? 103.263 108.147 129.927 1.00 63.07 190 MET G CA 1
ATOM 9483 C C . MET F 2 190 ? 103.872 109.236 130.802 1.00 62.84 190 MET G C 1
ATOM 9484 O O . MET F 2 190 ? 104.773 108.932 131.590 1.00 63.40 190 MET G O 1
ATOM 9489 N N . THR F 2 191 ? 103.422 110.483 130.678 0.06 51.57 191 THR G N 1
ATOM 9490 C CA . THR F 2 191 ? 104.032 111.575 131.425 0.79 48.31 191 THR G CA 1
ATOM 9491 C C . THR F 2 191 ? 103.890 111.361 132.927 1.00 48.04 191 THR G C 1
ATOM 9492 O O . THR F 2 191 ? 102.853 110.903 133.413 0.86 48.69 191 THR G O 1
ATOM 9496 N N . ILE F 2 192 ? 104.946 111.697 133.663 1.00 45.49 192 ILE G N 1
ATOM 9497 C CA . ILE F 2 192 ? 104.980 111.571 135.115 1.00 42.28 192 ILE G CA 1
ATOM 9498 C C . ILE F 2 192 ? 105.182 112.960 135.702 1.00 46.72 192 ILE G C 1
ATOM 9499 O O . ILE F 2 192 ? 106.159 113.643 135.370 1.00 48.75 192 ILE G O 1
ATOM 9504 N N . ASN F 2 193 ? 104.266 113.37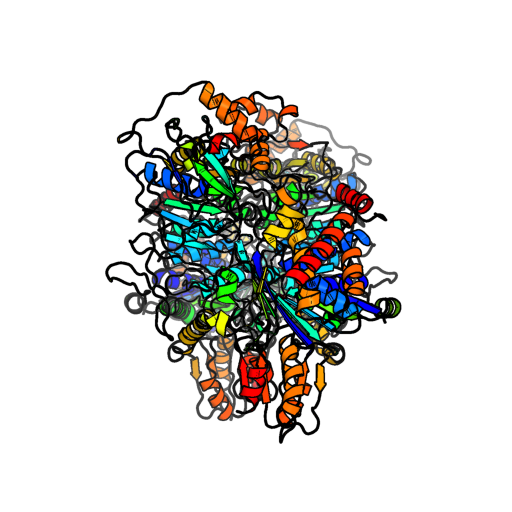3 136.569 1.00 44.52 193 ASN G N 1
ATOM 9505 C CA . ASN F 2 193 ? 104.346 114.657 137.245 1.00 35.77 193 ASN G CA 1
ATOM 9506 C C . ASN F 2 193 ? 104.802 114.460 138.685 1.00 38.22 193 ASN G C 1
ATOM 9507 O O . ASN F 2 193 ? 104.538 113.426 139.302 1.00 43.04 193 ASN G O 1
ATOM 9512 N N . ARG F 2 194 ? 105.502 115.462 139.212 1.00 33.51 194 ARG G N 1
ATOM 9513 C CA . ARG F 2 194 ? 105.984 115.386 140.582 1.00 31.58 194 ARG G CA 1
ATOM 9514 C C . ARG F 2 194 ? 104.813 115.321 141.555 1.00 35.33 194 ARG G C 1
ATOM 9515 O O . ARG F 2 194 ? 103.772 115.949 141.347 1.00 40.87 194 ARG G O 1
ATOM 9523 N N . LYS F 2 195 ? 104.980 114.536 142.615 1.00 36.22 195 LYS G N 1
ATOM 9524 C CA . LYS F 2 195 ? 103.930 114.385 143.607 1.00 41.18 195 LYS G CA 1
ATOM 9525 C C . LYS F 2 195 ? 103.921 115.575 144.560 1.00 41.03 195 LYS G C 1
ATOM 9526 O O . LYS F 2 195 ? 104.961 116.161 144.870 1.00 39.62 195 LYS G O 1
ATOM 9532 N N . GLU F 2 196 ? 102.722 115.946 145.002 1.00 43.96 196 GLU G N 1
ATOM 9533 C CA . GLU F 2 196 ? 102.537 117.059 145.921 1.00 41.79 196 GLU G CA 1
ATOM 9534 C C . GLU F 2 196 ? 101.614 116.638 147.054 1.00 38.99 196 GLU G C 1
ATOM 9535 O O . GLU F 2 196 ? 100.624 115.935 146.834 1.00 44.13 196 GLU G O 1
ATOM 9541 N N . PHE F 2 197 ? 101.948 117.072 148.265 1.00 38.63 197 PHE G N 1
ATOM 9542 C CA . PHE F 2 197 ? 101.162 116.756 149.456 1.00 40.72 197 PHE G CA 1
ATOM 9543 C C . PHE F 2 197 ? 99.959 117.688 149.495 1.00 36.31 197 PHE G C 1
ATOM 9544 O O . PHE F 2 197 ? 100.080 118.864 149.842 0.00 40.67 197 PHE G O 1
ATOM 9552 N N . VAL F 2 198 ? 98.789 117.169 149.121 1.00 39.65 198 VAL G N 1
ATOM 9553 C CA . VAL F 2 198 ? 97.569 117.966 149.154 1.00 43.56 198 VAL G CA 1
ATOM 9554 C C . VAL F 2 198 ? 97.105 118.090 150.598 0.89 48.24 198 VAL G C 1
ATOM 9555 O O . VAL F 2 198 ? 97.090 119.189 151.164 1.00 57.97 198 VAL G O 1
ATOM 9559 N N . GLY F 2 199 ? 96.745 116.961 151.205 1.00 47.89 199 GLY G N 1
ATOM 9560 C CA . GLY F 2 199 ? 96.393 116.907 152.611 1.00 50.49 199 GLY G CA 1
ATOM 9561 C C . GLY F 2 199 ? 95.307 117.869 153.049 1.00 58.83 199 GLY G C 1
ATOM 9562 O O . GLY F 2 199 ? 94.634 118.491 152.221 1.00 61.28 199 GLY G O 1
ATOM 9563 N N . ASP F 2 200 ? 95.117 117.980 154.361 1.00 60.91 200 ASP G N 1
ATOM 9564 C CA . ASP F 2 200 ? 94.267 119.001 154.958 0.00 56.24 200 ASP G CA 1
ATOM 9565 C C . ASP F 2 200 ? 95.055 119.918 155.875 0.00 55.96 200 ASP G C 1
ATOM 9566 O O . ASP F 2 200 ? 94.913 121.145 155.796 1.00 60.28 200 ASP G O 1
ATOM 9571 N N . LYS F 2 201 ? 95.888 119.353 156.745 1.00 54.19 201 LYS G N 1
ATOM 9572 C CA . LYS F 2 201 ? 96.871 120.131 157.475 0.92 49.17 201 LYS G CA 1
ATOM 9573 C C . LYS F 2 201 ? 97.917 120.683 156.509 1.00 50.85 201 LYS G C 1
ATOM 9574 O O . LYS F 2 201 ? 98.006 120.278 155.346 1.00 51.95 201 LYS G O 1
ATOM 9580 N N . LYS F 2 202 ? 98.716 121.623 157.000 1.00 42.90 202 LYS G N 1
ATOM 9581 C CA . LYS F 2 202 ? 99.783 122.166 156.177 1.00 42.23 202 LYS G CA 1
ATOM 9582 C C . LYS F 2 202 ? 100.914 121.146 156.044 0.00 44.48 202 LYS G C 1
ATOM 9583 O O . LYS F 2 202 ? 100.961 120.133 156.749 1.00 53.30 202 LYS G O 1
ATOM 9589 N N . ASP F 2 203 ? 101.826 121.423 155.110 0.00 38.20 203 ASP G N 1
ATOM 9590 C CA . ASP F 2 203 ? 102.901 120.499 154.758 1.00 34.13 203 ASP G CA 1
ATOM 9591 C C . ASP F 2 203 ? 103.672 120.033 155.986 1.00 31.52 203 ASP G C 1
ATOM 9592 O O . ASP F 2 203 ? 103.660 118.843 156.318 1.00 34.23 203 ASP G O 1
ATOM 9597 N N . TYR F 2 204 ? 104.359 120.964 156.647 1.00 36.87 204 TYR G N 1
ATOM 9598 C CA . TYR F 2 204 ? 105.015 120.745 157.934 0.00 42.14 204 TYR G CA 1
ATOM 9599 C C . TYR F 2 204 ? 106.173 119.757 157.842 1.00 48.05 204 TYR G C 1
ATOM 9600 O O . TYR F 2 204 ? 106.920 119.592 158.812 1.00 51.70 204 TYR G O 1
ATOM 9609 N N . LYS F 2 205 ? 106.357 119.125 156.678 1.00 41.81 205 LYS G N 1
ATOM 9610 C CA . LYS F 2 205 ? 107.360 118.084 156.479 1.00 33.36 205 LYS G CA 1
ATOM 9611 C C . LYS F 2 205 ? 107.688 117.920 154.999 1.00 37.34 205 LYS G C 1
ATOM 9612 O O . LYS F 2 205 ? 107.403 116.862 154.424 1.00 35.35 205 LYS G O 1
ATOM 9618 N N . PRO F 2 206 ? 108.278 118.922 154.341 1.00 35.02 206 PRO G N 1
ATOM 9619 C CA . PRO F 2 206 ? 108.625 118.736 152.925 1.00 25.52 206 PRO G CA 1
ATOM 9620 C C . PRO F 2 206 ? 109.826 117.833 152.720 1.00 30.02 206 PRO G C 1
ATOM 9621 O O . PRO F 2 206 ? 109.905 117.152 151.690 0.42 33.10 206 PRO G O 1
ATOM 9625 N N . TYR F 2 207 ? 110.762 117.802 153.667 1.00 33.97 207 TYR G N 1
ATOM 9626 C CA . TYR F 2 207 ? 111.943 116.952 153.584 1.00 25.87 207 TYR G CA 1
ATOM 9627 C C . TYR F 2 207 ? 111.884 115.777 154.550 1.00 27.97 207 TYR G C 1
ATOM 9628 O O . TYR F 2 207 ? 112.895 115.094 154.742 1.00 37.90 207 TYR G O 1
ATOM 9637 N N . GLY F 2 208 ? 110.733 115.531 155.169 1.00 33.00 208 GLY G N 1
ATOM 9638 C CA . GLY F 2 208 ? 110.579 114.402 156.065 1.00 34.08 208 GLY G CA 1
ATOM 9639 C C . GLY F 2 208 ? 110.050 113.168 155.366 1.00 31.17 208 GLY G C 1
ATOM 9640 O O . GLY F 2 208 ? 108.978 112.662 155.708 0.24 31.75 208 GLY G O 1
ATOM 9641 N N . VAL F 2 209 ? 110.798 112.674 154.384 1.00 26.49 209 VAL G N 1
ATOM 9642 C CA . VAL F 2 209 ? 110.397 111.514 153.605 1.00 29.32 209 VAL G CA 1
ATOM 9643 C C . VAL F 2 209 ? 111.232 110.312 154.040 1.00 36.43 209 VAL G C 1
ATOM 9644 O O . VAL F 2 209 ? 112.177 110.429 154.819 1.00 34.85 209 VAL G O 1
ATOM 9648 N N . ALA F 2 210 ? 110.862 109.141 153.527 0.60 35.53 210 ALA G N 1
ATOM 9649 C CA . ALA F 2 210 ? 111.551 107.912 153.882 1.00 35.71 210 ALA G CA 1
ATOM 9650 C C . ALA F 2 210 ? 112.970 107.910 153.313 0.90 36.62 210 ALA G C 1
ATOM 9651 O O . ALA F 2 210 ? 113.343 108.742 152.482 0.50 35.95 210 ALA G O 1
ATOM 9653 N N . GLN F 2 211 ? 113.765 106.944 153.773 1.00 34.08 211 GLN G N 1
ATOM 9654 C CA . GLN F 2 211 ? 115.187 106.898 153.453 1.00 37.39 211 GLN G CA 1
ATOM 9655 C C . GLN F 2 211 ? 115.475 106.461 152.022 1.00 36.09 211 GLN G C 1
ATOM 9656 O O . GLN F 2 211 ? 116.651 106.387 151.652 1.00 38.85 211 GLN G O 1
ATOM 9662 N N . ASP F 2 212 ? 114.455 106.170 151.209 1.00 32.29 212 ASP G N 1
ATOM 9663 C CA . ASP F 2 212 ? 114.711 105.705 149.851 1.00 25.81 212 ASP G CA 1
ATOM 9664 C C . ASP F 2 212 ? 113.800 106.362 148.818 1.00 35.72 212 ASP G C 1
ATOM 9665 O O . ASP F 2 212 ? 113.600 105.795 147.737 0.75 37.04 212 ASP G O 1
ATOM 9670 N N . GLU F 2 213 ? 113.244 107.532 149.113 1.00 34.27 213 GLU G N 1
ATOM 9671 C CA . GLU F 2 213 ? 112.402 108.250 148.170 1.00 34.51 213 GLU G CA 1
ATOM 9672 C C . GLU F 2 213 ? 112.731 109.733 148.222 1.00 33.75 213 GLU G C 1
ATOM 9673 O O . GLU F 2 213 ? 113.184 110.234 149.258 1.00 31.81 213 GLU G O 1
ATOM 9679 N N . PRO F 2 214 ? 112.517 110.460 147.121 1.00 37.18 214 PRO G N 1
ATOM 9680 C CA . PRO F 2 214 ? 112.843 111.892 147.109 1.00 32.88 214 PRO G CA 1
ATOM 9681 C C . PRO F 2 214 ? 111.894 112.722 147.958 1.00 30.04 214 PRO G C 1
ATOM 9682 O O . PRO F 2 214 ? 110.925 112.199 148.517 0.60 34.32 214 PRO G O 1
ATOM 9686 N N . ALA F 2 215 ? 112.168 114.018 148.057 0.39 31.28 215 ALA G N 1
ATOM 9687 C CA . ALA F 2 215 ? 111.351 114.926 148.845 1.00 33.02 215 ALA G CA 1
ATOM 9688 C C . ALA F 2 215 ? 110.184 115.452 148.023 1.00 31.47 215 ALA G C 1
ATOM 9689 O O . ALA F 2 215 ? 110.258 115.558 146.797 1.00 38.35 215 ALA G O 1
ATOM 9691 N N . VAL F 2 216 ? 109.097 115.781 148.716 1.00 24.83 216 VAL G N 1
ATOM 9692 C CA . VAL F 2 216 ? 107.897 116.332 148.099 1.00 28.95 216 VAL G CA 1
ATOM 9693 C C . VAL F 2 216 ? 107.884 117.838 148.323 0.92 36.79 216 VAL G C 1
ATOM 9694 O O . VAL F 2 216 ? 108.045 118.308 149.456 1.00 45.62 216 VAL G O 1
ATOM 9698 N N . LEU F 2 217 ? 107.710 118.597 147.243 1.00 35.88 217 LEU G N 1
ATOM 9699 C CA . LEU F 2 217 ? 107.780 120.054 147.286 1.00 34.68 217 LEU G CA 1
ATOM 9700 C C . LEU F 2 217 ? 106.546 120.627 146.601 1.00 41.31 217 LEU G C 1
ATOM 9701 O O . LEU F 2 217 ? 106.413 120.534 145.377 1.00 49.90 217 LEU G O 1
ATOM 9706 N N . ASN F 2 218 ? 105.652 121.218 147.387 1.00 27.35 218 ASN G N 1
ATOM 9707 C CA . ASN F 2 218 ? 104.460 121.849 146.851 1.00 24.36 218 ASN G CA 1
ATOM 9708 C C . ASN F 2 218 ? 104.805 123.175 146.184 1.00 31.36 218 ASN G C 1
ATOM 9709 O O . ASN F 2 218 ? 105.816 123.802 146.509 1.00 38.36 218 ASN G O 1
ATOM 9714 N N . PRO F 2 219 ? 103.982 123.624 145.238 1.00 26.95 219 PRO G N 1
ATOM 9715 C CA . PRO F 2 219 ? 104.247 124.904 144.576 1.00 29.86 219 PRO G CA 1
ATOM 9716 C C . PRO F 2 219 ? 104.111 126.077 145.535 1.00 30.17 219 PRO G C 1
ATOM 9717 O O . PRO F 2 219 ? 103.424 126.013 146.556 1.00 39.78 219 PRO G O 1
ATOM 9721 N N . PHE F 2 220 ? 104.794 127.164 145.187 1.00 20.69 220 PHE G N 1
ATOM 9722 C CA . PHE F 2 220 ? 104.751 128.374 145.992 1.00 23.05 220 PHE G CA 1
ATOM 9723 C C . PHE F 2 220 ? 103.397 129.066 145.853 1.00 33.53 220 PHE G C 1
ATOM 9724 O O . PHE F 2 220 ? 102.624 128.803 144.926 1.00 32.23 220 PHE G O 1
ATOM 9732 N N . PHE F 2 221 ? 103.123 129.972 146.795 1.00 35.92 221 PHE G N 1
ATOM 9733 C CA . PHE F 2 221 ? 101.909 130.791 146.792 1.00 32.12 221 PHE G CA 1
ATOM 9734 C C . PHE F 2 221 ? 100.647 129.928 146.784 1.00 36.93 221 PHE G C 1
ATOM 9735 O O . PHE F 2 221 ? 99.716 130.153 146.008 1.00 40.09 221 PHE G O 1
ATOM 9743 N N . LYS F 2 222 ? 100.619 128.928 147.664 1.00 35.52 222 LYS G N 1
ATOM 9744 C CA . LYS F 2 222 ? 99.460 128.053 147.766 1.00 33.99 222 LYS G CA 1
ATOM 9745 C C . LYS F 2 222 ? 99.047 127.745 149.198 1.00 38.10 222 LYS G C 1
ATOM 9746 O O . LYS F 2 222 ? 98.129 126.943 149.392 1.00 43.93 222 LYS G O 1
ATOM 9752 N N . GLY F 2 223 ? 99.685 128.344 150.200 1.00 29.58 223 GLY G N 1
ATOM 9753 C CA . GLY F 2 223 ? 99.312 128.096 151.577 1.00 30.67 223 GLY G CA 1
ATOM 9754 C C . GLY F 2 223 ? 100.409 127.437 152.385 1.00 35.13 223 GLY G C 1
ATOM 9755 O O . GLY F 2 223 ? 100.589 127.744 153.566 1.00 40.02 223 GLY G O 1
ATOM 9756 N N . TYR F 2 224 ? 101.150 126.526 151.757 1.00 38.88 224 TYR G N 1
ATOM 9757 C CA . TYR F 2 224 ? 102.250 125.845 152.426 1.00 31.15 224 TYR G CA 1
ATOM 9758 C C . TYR F 2 224 ? 103.502 126.707 152.340 1.00 41.37 224 TYR G C 1
ATOM 9759 O O . TYR F 2 224 ? 103.938 127.069 151.243 1.00 45.05 224 TYR G O 1
ATOM 9768 N N . ARG F 2 225 ? 104.078 127.031 153.494 1.00 39.40 225 ARG G N 1
ATOM 9769 C CA . ARG F 2 225 ? 105.218 127.937 153.586 1.00 33.80 225 ARG G CA 1
ATOM 9770 C C . ARG F 2 225 ? 106.395 127.180 154.188 1.00 36.85 225 ARG G C 1
ATOM 9771 O O . ARG F 2 225 ? 106.371 126.823 155.371 1.00 35.03 225 ARG G O 1
ATOM 9779 N N . TYR F 2 226 ? 107.420 126.939 153.373 1.00 31.32 226 TYR G N 1
ATOM 9780 C CA . TYR F 2 226 ? 108.604 126.198 153.779 1.00 28.71 226 TYR G CA 1
ATOM 9781 C C . TYR F 2 226 ? 109.847 126.917 153.272 1.00 22.76 226 TYR G C 1
ATOM 9782 O O . TYR F 2 226 ? 109.774 127.818 152.432 0.38 26.20 226 TYR G O 1
ATOM 9791 N N . HIS F 2 227 ? 110.998 126.508 153.795 1.00 17.53 227 HIS G N 1
ATOM 9792 C CA . HIS F 2 227 ? 112.274 127.157 153.519 1.00 24.49 227 HIS G CA 1
ATOM 9793 C C . HIS F 2 227 ? 113.157 126.234 152.691 1.00 26.51 227 HIS G C 1
ATOM 9794 O O . HIS F 2 227 ? 113.340 125.064 153.043 1.00 27.35 227 HIS G O 1
ATOM 9801 N N . VAL F 2 228 ? 113.701 126.761 151.597 1.00 21.37 228 VAL G N 1
ATOM 9802 C CA . VAL F 2 228 ? 114.617 126.022 150.737 1.00 16.47 228 VAL G CA 1
ATOM 9803 C C . VAL F 2 228 ? 115.981 126.698 150.778 1.00 25.15 228 VAL G C 1
ATOM 9804 O O . VAL F 2 228 ? 116.092 127.929 150.791 1.00 34.01 228 VAL G O 1
ATOM 9808 N N . SER F 2 229 ? 117.026 125.879 150.829 1.00 24.34 229 SER G N 1
ATOM 9809 C CA . SER F 2 229 ? 118.393 126.379 150.890 1.00 24.79 229 SER G CA 1
ATOM 9810 C C . SER F 2 229 ? 119.334 125.273 150.431 1.00 23.91 229 SER G C 1
ATOM 9811 O O . SER F 2 229 ? 118.927 124.124 150.239 0.45 26.22 229 SER G O 1
ATOM 9814 N N . GLY F 2 230 ? 120.602 125.633 150.253 1.00 25.87 230 GLY G N 1
ATOM 9815 C CA . GLY F 2 230 ? 121.640 124.693 149.897 1.00 24.55 230 GLY G CA 1
ATOM 9816 C C . GLY F 2 230 ? 122.396 124.101 151.063 1.00 28.70 230 GLY G C 1
ATOM 9817 O O . GLY F 2 230 ? 123.253 123.240 150.854 1.00 32.68 230 GLY G O 1
ATOM 9818 N N . LEU F 2 231 ? 122.110 124.539 152.285 1.00 29.96 231 LEU G N 1
ATOM 9819 C CA . LEU F 2 231 ? 122.757 123.996 153.467 1.00 22.04 231 LEU G CA 1
ATOM 9820 C C . LEU F 2 231 ? 122.120 122.664 153.856 1.00 24.17 231 LEU G C 1
ATOM 9821 O O . LEU F 2 231 ? 121.054 122.285 153.362 0.94 35.97 231 LEU G O 1
ATOM 9826 N N . HIS F 2 232 ? 122.789 121.944 154.752 1.00 25.27 232 HIS G N 1
ATOM 9827 C CA . HIS F 2 232 ? 122.234 120.705 155.290 1.00 24.01 232 HIS G CA 1
ATOM 9828 C C . HIS F 2 232 ? 120.999 121.041 156.115 1.00 33.01 232 HIS G C 1
ATOM 9829 O O . HIS F 2 232 ? 121.107 121.582 157.220 1.00 44.37 232 HIS G O 1
ATOM 9836 N N . HIS F 2 233 ? 119.826 120.722 155.582 1.00 28.14 233 HIS G N 1
ATOM 9837 C CA . HIS F 2 233 ? 118.560 121.136 156.164 1.00 23.51 233 HIS G CA 1
ATOM 9838 C C . HIS F 2 233 ? 117.891 119.988 156.910 1.00 27.58 233 HIS G C 1
ATOM 9839 O O . HIS F 2 233 ? 118.244 118.818 156.753 1.00 28.06 233 HIS G O 1
ATOM 9846 N N . GLY F 2 234 ? 116.910 120.348 157.734 1.00 38.84 234 GLY G N 1
ATOM 9847 C CA . GLY F 2 234 ? 116.159 119.386 158.500 1.00 38.89 234 GLY G CA 1
ATOM 9848 C C . GLY F 2 234 ? 114.854 119.013 157.829 1.00 39.45 234 GLY G C 1
ATOM 9849 O O . GLY F 2 234 ? 114.698 119.135 156.609 1.00 47.81 234 GLY G O 1
ATOM 9850 N N . PRO F 2 235 ? 113.889 118.537 158.620 1.00 44.74 235 PRO G N 1
ATOM 9851 C CA . PRO F 2 235 ? 112.602 118.123 158.035 1.00 36.78 235 PRO G CA 1
ATOM 9852 C C . PRO F 2 235 ? 111.881 119.231 157.287 1.00 34.37 235 PRO G C 1
ATOM 9853 O O . PRO F 2 235 ? 111.247 118.964 156.260 1.00 39.85 235 PRO G O 1
ATOM 9857 N N . ILE F 2 236 ? 111.958 120.468 157.770 0.57 38.98 236 ILE G N 1
ATOM 9858 C CA . ILE F 2 236 ? 111.249 121.573 157.130 1.00 36.92 236 ILE G CA 1
ATOM 9859 C C . ILE F 2 236 ? 112.129 122.284 156.109 1.00 38.71 236 ILE G C 1
ATOM 9860 O O . ILE F 2 236 ? 111.659 122.664 155.035 0.24 36.12 236 ILE G O 1
ATOM 9865 N N . GLY F 2 237 ? 113.409 122.472 156.419 1.00 32.62 237 GLY G N 1
ATOM 9866 C CA . GLY F 2 237 ? 114.315 123.112 155.488 1.00 23.29 237 GLY G CA 1
ATOM 9867 C C . GLY F 2 237 ? 115.280 124.073 156.149 1.00 27.62 237 GLY G C 1
ATOM 9868 O O . GLY F 2 237 ? 116.157 124.635 155.486 1.00 34.19 237 GLY G O 1
ATOM 9869 N N . PHE F 2 238 ? 115.129 124.270 157.453 0.41 29.80 238 PHE G N 1
ATOM 9870 C CA . PHE F 2 238 ? 116.018 125.170 158.170 1.00 30.00 238 PHE G CA 1
ATOM 9871 C C . PHE F 2 238 ? 117.400 124.539 158.312 0.46 32.95 238 PHE G C 1
ATOM 9872 O O . PHE F 2 238 ? 117.512 123.358 158.657 1.00 34.32 238 PHE G O 1
ATOM 9880 N N . PRO F 2 239 ? 118.467 125.293 158.045 0.70 32.88 239 PRO G N 1
ATOM 9881 C CA . PRO F 2 239 ? 119.813 124.709 158.076 1.00 29.96 239 PRO G CA 1
ATOM 9882 C C . PRO F 2 239 ? 120.175 124.179 159.454 1.00 38.45 239 PRO G C 1
ATOM 9883 O O . PRO F 2 239 ? 119.794 124.740 160.484 1.00 45.58 239 PRO G O 1
ATOM 9887 N N . THR F 2 240 ? 120.926 123.080 159.459 1.00 38.55 240 THR G N 1
ATOM 9888 C CA . THR F 2 240 ? 121.381 122.459 160.693 1.00 36.07 240 THR G CA 1
ATOM 9889 C C . THR F 2 240 ? 122.765 121.872 160.463 1.00 39.58 240 THR G C 1
ATOM 9890 O O . THR F 2 240 ? 123.172 121.617 159.326 1.00 39.50 240 THR G O 1
ATOM 9894 N N . GLU F 2 241 ? 123.491 121.666 161.561 1.00 52.99 241 GLU G N 1
ATOM 9895 C CA . GLU F 2 241 ? 124.838 121.110 161.509 1.00 46.61 241 GLU G CA 1
ATOM 9896 C C . GLU F 2 241 ? 124.959 119.873 162.392 1.00 45.31 241 GLU G C 1
ATOM 9897 O O . GLU F 2 241 ? 126.049 119.550 162.870 1.00 44.04 241 GLU G O 1
ATOM 9903 N N . ASP F 2 242 ? 123.849 119.177 162.621 1.00 44.63 242 ASP G N 1
ATOM 9904 C CA . ASP F 2 242 ? 123.893 117.945 163.395 1.00 45.73 242 ASP G CA 1
ATOM 9905 C C . ASP F 2 242 ? 124.528 116.830 162.572 1.00 50.09 242 ASP G C 1
ATOM 9906 O O . ASP F 2 242 ? 124.337 116.748 161.356 1.00 50.54 242 ASP G O 1
ATOM 9911 N N . ALA F 2 243 ? 125.297 115.973 163.246 1.00 46.25 243 ALA G N 1
ATOM 9912 C CA . ALA F 2 243 ? 125.988 114.895 162.546 1.00 43.44 243 ALA G CA 1
ATOM 9913 C C . ALA F 2 243 ? 125.007 113.876 161.981 1.00 45.87 243 ALA G C 1
ATOM 9914 O O . ALA F 2 243 ? 125.146 113.445 160.830 1.00 47.44 243 ALA G O 1
ATOM 9916 N N . LYS F 2 244 ? 124.009 113.479 162.774 1.00 45.63 244 LYS G N 1
ATOM 9917 C CA . LYS F 2 244 ? 123.074 112.448 162.337 1.00 43.26 244 LYS G CA 1
ATOM 9918 C C . LYS F 2 244 ? 122.277 112.901 161.119 0.14 44.07 244 LYS G C 1
ATOM 9919 O O . LYS F 2 244 ? 122.187 112.178 160.120 0.79 45.82 244 LYS G O 1
ATOM 9925 N N . ILE F 2 245 ? 121.700 114.102 161.183 1.00 42.05 245 ILE G N 1
ATOM 9926 C CA . ILE F 2 245 ? 120.904 114.603 160.067 1.00 43.04 245 ILE G CA 1
ATOM 9927 C C . ILE F 2 245 ? 121.785 114.849 158.849 0.59 43.64 245 ILE G C 1
ATOM 9928 O O . ILE F 2 245 ? 121.385 114.571 157.712 1.00 39.60 245 ILE G O 1
ATOM 9933 N N . GLY F 2 246 ? 122.994 115.370 159.064 1.00 45.43 246 GLY G N 1
ATOM 9934 C CA . GLY F 2 246 ? 123.894 115.610 157.948 1.00 42.50 246 GLY G CA 1
ATOM 9935 C C . GLY F 2 246 ? 124.283 114.335 157.223 1.00 48.48 246 GLY G C 1
ATOM 9936 O O . GLY F 2 246 ? 124.312 114.296 155.991 1.00 53.92 246 GLY G O 1
ATOM 9937 N N . GLY F 2 247 ? 124.592 113.278 157.975 1.00 41.85 247 GLY G N 1
ATOM 9938 C CA . GLY F 2 247 ? 124.889 112.002 157.346 1.00 36.50 247 GLY G CA 1
ATOM 9939 C C . GLY F 2 247 ? 123.681 111.392 156.661 1.00 39.61 247 GLY G C 1
ATOM 9940 O O . GLY F 2 247 ? 123.782 110.880 155.540 1.00 43.44 247 GLY G O 1
ATOM 9941 N N . ASP F 2 248 ? 122.521 111.441 157.320 1.00 40.92 248 ASP G N 1
ATOM 9942 C CA . ASP F 2 248 ? 121.315 110.851 156.755 1.00 45.90 248 ASP G CA 1
ATOM 9943 C C . ASP F 2 248 ? 120.873 111.554 155.481 1.00 48.00 248 ASP G C 1
ATOM 9944 O O . ASP F 2 248 ? 120.333 110.901 154.584 1.00 4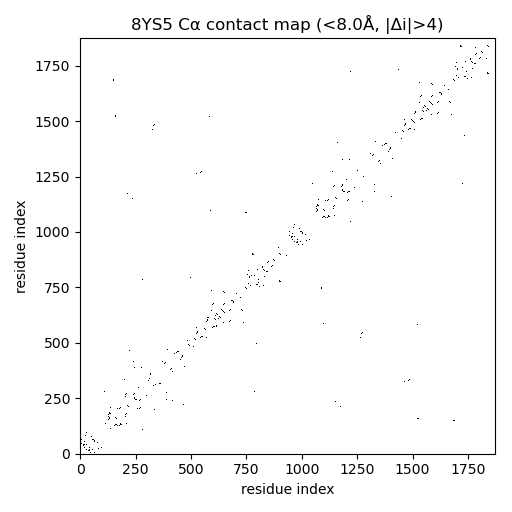8.95 248 ASP G O 1
ATOM 9949 N N . LEU F 2 249 ? 121.092 112.866 155.377 1.00 37.01 249 LEU G N 1
ATOM 9950 C CA . LEU F 2 249 ? 120.696 113.582 154.169 1.00 28.78 249 LEU G CA 1
ATOM 9951 C C . LEU F 2 249 ? 121.428 113.043 152.946 1.00 30.25 249 LEU G C 1
ATOM 9952 O O . LEU F 2 249 ? 120.803 112.700 151.936 0.75 32.50 249 LEU G O 1
ATOM 9957 N N . ILE F 2 250 ? 122.757 112.941 153.024 1.00 37.23 250 ILE G N 1
ATOM 9958 C CA . ILE F 2 250 ? 123.525 112.461 151.880 1.00 34.04 250 ILE G CA 1
ATOM 9959 C C . ILE F 2 250 ? 123.281 110.971 151.654 0.71 33.80 250 ILE G C 1
ATOM 9960 O O . ILE F 2 250 ? 123.247 110.502 150.507 0.27 32.62 250 ILE G O 1
ATOM 9965 N N . ASP F 2 251 ? 123.089 110.204 152.734 1.00 33.42 251 ASP G N 1
ATOM 9966 C CA . ASP F 2 251 ? 122.769 108.790 152.569 1.00 29.99 251 ASP G CA 1
ATOM 9967 C C . ASP F 2 251 ? 121.466 108.607 151.803 1.00 36.79 251 ASP G C 1
ATOM 9968 O O . ASP F 2 251 ? 121.384 107.781 150.887 1.00 40.06 251 ASP G O 1
ATOM 9973 N N . ARG F 2 252 ? 120.437 109.384 152.153 1.00 30.53 252 ARG G N 1
ATOM 9974 C CA . ARG F 2 252 ? 119.168 109.318 151.441 1.00 22.16 252 ARG G CA 1
ATOM 9975 C C . ARG F 2 252 ? 119.311 109.815 150.009 1.00 23.22 252 ARG G C 1
ATOM 9976 O O . ARG F 2 252 ? 118.686 109.269 149.095 0.67 29.56 252 ARG G O 1
ATOM 9984 N N . LEU F 2 253 ? 120.128 110.849 149.795 1.00 27.75 253 LEU G N 1
ATOM 9985 C CA . LEU F 2 253 ? 120.327 111.363 148.444 1.00 23.24 253 LEU G CA 1
ATOM 9986 C C . LEU F 2 253 ? 120.948 110.307 147.539 1.00 28.56 253 LEU G C 1
ATOM 9987 O O . LEU F 2 253 ? 120.589 110.201 146.360 0.69 26.19 253 LEU G O 1
ATOM 9992 N N . PHE F 2 254 ? 121.891 109.525 148.067 1.00 32.17 254 PHE G N 1
ATOM 9993 C CA . PHE F 2 254 ? 122.465 108.440 147.273 1.00 25.82 254 PHE G CA 1
ATOM 9994 C C . PHE F 2 254 ? 121.481 107.286 147.105 1.00 29.32 254 PHE G C 1
ATOM 9995 O O . PHE F 2 254 ? 121.351 106.727 146.007 1.00 35.88 254 PHE G O 1
ATOM 10003 N N . HIS F 2 255 ? 120.778 106.917 148.180 1.00 36.38 255 HIS G N 1
ATOM 10004 C CA . HIS F 2 255 ? 119.919 105.739 148.142 1.00 30.17 255 HIS G CA 1
ATOM 10005 C C . HIS F 2 255 ? 118.695 105.947 147.259 1.00 26.12 255 HIS G C 1
ATOM 10006 O O . HIS F 2 255 ? 118.200 104.986 146.661 1.00 36.76 255 HIS G O 1
ATOM 10013 N N . LYS F 2 256 ? 118.191 107.179 147.165 1.00 24.46 256 LYS G N 1
ATOM 10014 C CA . LYS F 2 256 ? 117.018 107.443 146.341 1.00 24.68 256 LYS G CA 1
ATOM 10015 C C . LYS F 2 256 ? 117.281 107.194 144.863 1.00 31.92 256 LYS G C 1
ATOM 10016 O O . LYS F 2 256 ? 116.327 107.015 144.098 1.00 31.18 256 LYS G O 1
ATOM 10022 N N . ILE F 2 257 ? 118.545 107.178 144.447 1.00 31.97 257 ILE G N 1
ATOM 10023 C CA . ILE F 2 257 ? 118.913 106.923 143.065 1.00 27.03 257 ILE G CA 1
ATOM 10024 C C . ILE F 2 257 ? 119.466 105.515 142.884 1.00 28.91 257 ILE G C 1
ATOM 10025 O O . ILE F 2 257 ? 119.137 104.840 141.907 1.00 36.32 257 ILE G O 1
ATOM 10030 N N . GLU F 2 258 ? 120.294 105.048 143.820 1.00 35.50 258 GLU G N 1
ATOM 10031 C CA . GLU F 2 258 ? 120.903 103.731 143.670 1.00 39.51 258 GLU G CA 1
ATOM 10032 C C . GLU F 2 258 ? 119.934 102.585 143.936 1.00 38.46 258 GLU G C 1
ATOM 10033 O O . GLU F 2 258 ? 120.277 101.433 143.650 0.73 36.20 258 GLU G O 1
ATOM 10039 N N . SER F 2 259 ? 118.738 102.860 144.461 1.00 39.17 259 SER G N 1
ATOM 10040 C CA . SER F 2 259 ? 117.765 101.809 144.731 1.00 36.01 259 SER G CA 1
ATOM 10041 C C . SER F 2 259 ? 116.736 101.634 143.623 1.00 40.11 259 SER G C 1
ATOM 10042 O O . SER F 2 259 ? 116.075 100.592 143.576 1.00 41.80 259 SER G O 1
ATOM 10045 N N . LYS F 2 260 ? 116.581 102.619 142.739 1.00 40.32 260 LYS G N 1
ATOM 10046 C CA . LYS F 2 260 ? 115.684 102.515 141.597 0.94 38.29 260 LYS G CA 1
ATOM 10047 C C . LYS F 2 260 ? 116.409 102.087 140.328 1.00 41.73 260 LYS G C 1
ATOM 10048 O O . LYS F 2 260 ? 115.910 102.337 139.222 1.00 41.64 260 LYS G O 1
ATOM 10054 N N . GLN F 2 261 ? 117.566 101.434 140.470 1.00 45.43 261 GLN G N 1
ATOM 10055 C CA . GLN F 2 261 ? 118.402 101.092 139.324 1.00 41.80 261 GLN G CA 1
ATOM 10056 C C . GLN F 2 261 ? 117.628 100.307 138.274 1.00 45.72 261 GLN G C 1
ATOM 10057 O O . GLN F 2 261 ? 117.796 100.533 137.071 1.00 41.25 261 GLN G O 1
ATOM 10063 N N . ASP F 2 262 ? 116.753 99.400 138.715 1.00 45.33 262 ASP G N 1
ATOM 10064 C CA . ASP F 2 262 ? 116.008 98.552 137.791 1.00 41.21 262 ASP G CA 1
ATOM 10065 C C . ASP F 2 262 ? 115.190 99.357 136.792 1.00 41.16 262 ASP G C 1
ATOM 10066 O O . ASP F 2 262 ? 114.894 98.854 135.703 1.00 43.95 262 ASP G O 1
ATOM 10071 N N . ILE F 2 263 ? 114.819 100.591 137.132 0.70 38.49 263 ILE G N 1
ATOM 10072 C CA . ILE F 2 263 ? 114.026 101.436 136.249 1.00 35.18 263 ILE G CA 1
ATOM 10073 C C . ILE F 2 263 ? 114.853 102.533 135.601 0.38 39.63 263 ILE G C 1
ATOM 10074 O O . ILE F 2 263 ? 114.332 103.266 134.747 1.00 40.10 263 ILE G O 1
ATOM 10079 N N . ILE F 2 264 ? 116.128 102.661 135.957 1.00 41.16 264 ILE G N 1
ATOM 10080 C CA . ILE F 2 264 ? 116.920 103.805 135.512 1.00 34.19 264 ILE G CA 1
ATOM 10081 C C . ILE F 2 264 ? 117.677 103.504 134.225 0.82 36.57 264 ILE G C 1
ATOM 10082 O O . ILE F 2 264 ? 117.586 104.258 133.253 1.00 31.15 264 ILE G O 1
ATOM 10087 N N . ASN F 2 265 ? 118.432 102.410 134.180 1.00 34.76 265 ASN G N 1
ATOM 10088 C CA . ASN F 2 265 ? 119.348 102.150 133.076 1.00 36.74 265 ASN G CA 1
ATOM 10089 C C . ASN F 2 265 ? 118.788 101.081 132.150 1.00 36.72 265 ASN G C 1
ATOM 10090 O O . ASN F 2 265 ? 118.352 100.017 132.604 1.00 32.59 265 ASN G O 1
ATOM 10095 N N . GLU F 2 266 ? 118.800 101.375 130.853 1.00 43.53 266 GLU G N 1
ATOM 10096 C CA . GLU F 2 266 ? 118.481 100.422 129.804 1.00 41.98 266 GLU G CA 1
ATOM 10097 C C . GLU F 2 266 ? 119.685 100.282 128.881 1.00 46.92 266 GLU G C 1
ATOM 10098 O O . GLU F 2 266 ? 120.464 101.221 128.700 1.00 50.55 266 GLU G O 1
ATOM 10104 N N . ASN F 2 267 ? 119.841 99.092 128.309 1.00 49.42 267 ASN G N 1
ATOM 10105 C CA . ASN F 2 267 ? 120.965 98.818 127.425 1.00 42.25 267 ASN G CA 1
ATOM 10106 C C . ASN F 2 267 ? 120.526 97.845 126.343 1.00 41.48 267 ASN G C 1
ATOM 10107 O O . ASN F 2 267 ? 119.729 96.937 126.593 1.00 50.14 267 ASN G O 1
ATOM 10112 N N . GLU F 2 268 ? 121.055 98.043 125.137 1.00 35.55 268 GLU G N 1
ATOM 10113 C CA . GLU F 2 268 ? 120.685 97.243 123.977 1.00 39.32 268 GLU G CA 1
ATOM 10114 C C . GLU F 2 268 ? 121.787 96.230 123.687 1.00 39.61 268 GLU G C 1
ATOM 10115 O O . GLU F 2 268 ? 122.928 96.611 123.406 0.31 41.33 268 GLU G O 1
ATOM 10121 N N . GLU F 2 269 ? 121.441 94.948 123.748 1.00 44.91 269 GLU G N 1
ATOM 10122 C CA . GLU F 2 269 ? 122.371 93.859 123.486 1.00 46.67 269 GLU G CA 1
ATOM 10123 C C . GLU F 2 269 ? 121.911 93.108 122.247 1.00 52.63 269 GLU G C 1
ATOM 10124 O O . GLU F 2 269 ? 120.756 92.676 122.175 1.00 52.45 269 GLU G O 1
ATOM 10130 N N . MET F 2 270 ? 122.808 92.952 121.275 1.00 60.21 270 MET G N 1
ATOM 10131 C CA . MET F 2 270 ? 122.477 92.251 120.045 1.00 58.57 270 MET G CA 1
ATOM 10132 C C . MET F 2 270 ? 123.616 91.321 119.655 1.00 55.82 270 MET G C 1
ATOM 10133 O O . MET F 2 270 ? 124.793 91.620 119.883 0.00 55.26 270 MET G O 1
ATOM 10138 N N . ASP F 2 271 ? 123.243 90.180 119.070 1.00 61.88 271 ASP G N 1
ATOM 10139 C CA . ASP F 2 271 ? 124.192 89.173 118.592 1.00 61.02 271 ASP G CA 1
ATOM 10140 C C . ASP F 2 271 ? 125.119 88.698 119.708 1.00 60.74 271 ASP G C 1
ATOM 10141 O O . ASP F 2 271 ? 126.299 88.425 119.484 1.00 63.67 271 ASP G O 1
ATOM 10146 N N . LEU F 2 272 ? 124.579 88.585 120.918 1.00 54.18 272 LEU G N 1
ATOM 10147 C CA . LEU F 2 272 ? 125.364 88.183 122.077 0.53 54.11 272 LEU G CA 1
ATOM 10148 C C . LEU F 2 272 ? 125.368 86.677 122.303 0.07 55.79 272 LEU G C 1
ATOM 10149 O O . LEU F 2 272 ? 126.006 86.214 123.254 1.00 54.93 272 LEU G O 1
ATOM 10154 N N . GLU F 2 273 ? 124.682 85.905 121.465 1.00 60.52 273 GLU G N 1
ATOM 10155 C CA . GLU F 2 273 ? 124.612 84.455 121.614 1.00 61.94 273 GLU G CA 1
ATOM 10156 C C . GLU F 2 273 ? 125.621 83.817 120.666 1.00 64.23 273 GLU G C 1
ATOM 10157 O O . GLU F 2 273 ? 125.470 83.894 119.443 1.00 67.80 273 GLU G O 1
ATOM 10163 N N . GLY F 2 274 ? 126.646 83.185 121.234 1.00 67.01 274 GLY G N 1
ATOM 10164 C CA . GLY F 2 274 ? 127.680 82.541 120.453 1.00 65.74 274 GLY G CA 1
ATOM 10165 C C . GLY F 2 274 ? 128.755 83.461 119.923 1.00 65.04 274 GLY G C 1
ATOM 10166 O O . GLY F 2 274 ? 129.652 82.990 119.212 1.00 66.68 274 GLY G O 1
ATOM 10167 N N . ALA F 2 275 ? 128.700 84.751 120.240 1.00 60.98 275 ALA G N 1
ATOM 10168 C CA . ALA F 2 275 ? 129.698 85.689 119.749 1.00 61.00 275 ALA G CA 1
ATOM 10169 C C . ALA F 2 275 ? 131.050 85.435 120.406 1.00 60.81 275 ALA G C 1
ATOM 10170 O O . ALA F 2 275 ? 131.138 84.956 121.539 1.00 61.96 275 ALA G O 1
ATOM 10172 N N . GLU F 2 276 ? 132.113 85.761 119.673 1.00 55.38 276 GLU G N 1
ATOM 10173 C CA . GLU F 2 276 ? 133.478 85.619 120.164 1.00 57.71 276 GLU G CA 1
ATOM 10174 C C . GLU F 2 276 ? 134.062 86.927 120.679 0.00 57.00 276 GLU G C 1
ATOM 10175 O O . GLU F 2 276 ? 134.746 86.931 121.706 0.62 56.49 276 GLU G O 1
ATOM 10181 N N . ILE F 2 277 ? 133.808 88.036 119.990 1.00 47.22 277 ILE G N 1
ATOM 10182 C CA . ILE F 2 277 ? 134.326 89.345 120.366 1.00 46.99 277 ILE G CA 1
ATOM 10183 C C . ILE F 2 277 ? 133.158 90.308 120.515 1.00 53.81 277 ILE G C 1
ATOM 10184 O O . ILE F 2 277 ? 132.270 90.359 119.657 1.00 57.18 277 ILE G O 1
ATOM 10189 N N . VAL F 2 278 ? 133.158 91.068 121.607 1.00 53.16 278 VAL G N 1
ATOM 10190 C CA . VAL F 2 278 ? 132.152 92.094 121.849 1.00 51.52 278 VAL G CA 1
ATOM 10191 C C . VAL F 2 278 ? 132.766 93.455 121.551 0.00 45.52 278 VAL G C 1
ATOM 10192 O O . VAL F 2 278 ? 133.969 93.676 121.737 1.00 44.90 278 VAL G O 1
ATOM 10196 N N . ILE F 2 279 ? 131.924 94.372 121.078 1.00 34.32 279 ILE G N 1
ATOM 10197 C CA . ILE F 2 279 ? 132.373 95.652 120.541 1.00 34.52 279 ILE G CA 1
ATOM 10198 C C . ILE F 2 279 ? 131.709 96.740 121.381 1.00 41.03 279 ILE G C 1
ATOM 10199 O O . ILE F 2 279 ? 131.266 97.771 120.864 0.00 40.04 279 ILE G O 1
ATOM 10204 N N . ILE F 2 280 ? 131.576 96.478 122.684 1.00 44.16 280 ILE G N 1
ATOM 10205 C CA . ILE F 2 280 ? 130.877 97.359 123.616 1.00 44.03 280 ILE G CA 1
ATOM 10206 C C . ILE F 2 280 ? 131.258 98.816 123.386 1.00 35.24 280 ILE G C 1
ATOM 10207 O O . ILE F 2 280 ? 132.440 99.179 123.414 0.00 36.73 280 ILE G O 1
ATOM 10212 N N . ALA F 2 281 ? 130.253 99.656 123.151 1.00 37.15 281 ALA G N 1
ATOM 10213 C CA . ALA F 2 281 ? 130.455 101.063 122.835 1.00 32.99 281 ALA G CA 1
ATOM 10214 C C . ALA F 2 281 ? 129.164 101.806 123.138 0.75 37.40 281 ALA G C 1
ATOM 10215 O O . ALA F 2 281 ? 128.145 101.204 123.482 0.00 37.50 281 ALA G O 1
ATOM 10217 N N . TYR F 2 282 ? 129.217 103.129 123.005 1.00 39.22 282 TYR G N 1
ATOM 10218 C CA . TYR F 2 282 ? 128.107 103.987 123.389 1.00 43.26 282 TYR G CA 1
ATOM 10219 C C . TYR F 2 282 ? 128.032 105.187 122.458 1.00 35.19 282 TYR G C 1
ATOM 10220 O O . TYR F 2 282 ? 129.008 105.553 121.799 0.00 38.32 282 TYR G O 1
ATOM 10229 N N . GLY F 2 283 ? 126.848 105.799 122.413 1.00 34.63 283 GLY G N 1
ATOM 10230 C CA . GLY F 2 283 ? 126.671 107.048 121.701 1.00 36.41 283 GLY G CA 1
ATOM 10231 C C . GLY F 2 283 ? 126.774 106.900 120.191 1.00 45.37 283 GLY G C 1
ATOM 10232 O O . GLY F 2 283 ? 126.572 105.823 119.620 0.00 42.12 283 GLY G O 1
ATOM 10233 N N . SER F 2 284 ? 127.115 108.015 119.539 1.00 46.57 284 SER G N 1
ATOM 10234 C CA . SER F 2 284 ? 127.153 108.067 118.081 1.00 44.08 284 SER G CA 1
ATOM 10235 C C . SER F 2 284 ? 128.164 107.098 117.487 1.00 44.04 284 SER G C 1
ATOM 10236 O O . SER F 2 284 ? 128.058 106.762 116.302 0.59 46.21 284 SER G O 1
ATOM 10239 N N . VAL F 2 285 ? 129.139 106.642 118.277 0.90 46.16 285 VAL G N 1
ATOM 10240 C CA . VAL F 2 285 ? 130.087 105.646 117.787 1.00 41.46 285 VAL G CA 1
ATOM 10241 C C . VAL F 2 285 ? 129.349 104.393 117.341 1.00 43.32 285 VAL G C 1
ATOM 10242 O O . VAL F 2 285 ? 129.732 103.744 116.359 0.26 45.61 285 VAL G O 1
ATOM 10246 N N . SER F 2 286 ? 128.272 104.037 118.049 1.00 43.32 286 SER G N 1
ATOM 10247 C CA . SER F 2 286 ? 127.484 102.874 117.662 1.00 44.39 286 SER G CA 1
ATOM 10248 C C . SER F 2 286 ? 126.947 103.010 116.245 0.58 47.29 286 SER G C 1
ATOM 10249 O O . SER F 2 286 ? 126.799 102.002 115.541 1.00 52.59 286 SER G O 1
ATOM 10252 N N . LEU F 2 287 ? 126.676 104.241 115.799 1.00 49.01 287 LEU G N 1
ATOM 10253 C CA . LEU F 2 287 ? 126.198 104.451 114.436 1.00 50.09 287 LEU G CA 1
ATOM 10254 C C . LEU F 2 287 ? 127.166 103.880 113.411 1.00 50.65 287 LEU G C 1
ATOM 10255 O O . LEU F 2 287 ? 126.747 103.463 112.325 0.47 54.37 287 LEU G O 1
ATOM 10260 N N . ALA F 2 288 ? 128.462 103.857 113.728 1.00 48.27 288 ALA G N 1
ATOM 10261 C CA . ALA F 2 288 ? 129.410 103.167 112.865 1.00 47.85 288 ALA G CA 1
ATOM 10262 C C . ALA F 2 288 ? 129.417 101.669 113.140 1.00 50.62 288 ALA G C 1
ATOM 10263 O O . ALA F 2 288 ? 129.390 100.862 112.202 0.70 53.30 288 ALA G O 1
ATOM 10265 N N . VAL F 2 289 ? 129.416 101.287 114.420 1.00 51.30 289 VAL G N 1
ATOM 10266 C CA . VAL F 2 289 ? 129.590 99.884 114.790 1.00 45.04 289 VAL G CA 1
ATOM 10267 C C . VAL F 2 289 ? 128.495 99.030 114.170 1.00 45.68 289 VAL G C 1
ATOM 10268 O O . VAL F 2 289 ? 128.765 97.986 113.563 0.90 54.04 289 VAL G O 1
ATOM 10272 N N . LYS F 2 290 ? 127.242 99.478 114.288 1.00 47.77 290 LYS G N 1
ATOM 10273 C CA . LYS F 2 290 ? 126.126 98.709 113.754 1.00 48.16 290 LYS G CA 1
ATOM 10274 C C . LYS F 2 290 ? 126.267 98.476 112.257 1.00 52.92 290 LYS G C 1
ATOM 10275 O O . LYS F 2 290 ? 125.774 97.468 111.740 0.43 54.83 290 LYS G O 1
ATOM 10281 N N . GLU F 2 291 ? 126.929 99.389 111.543 1.00 57.64 291 GLU G N 1
ATOM 10282 C CA . GLU F 2 291 ? 127.171 99.149 110.125 1.00 58.44 291 GLU G CA 1
ATOM 10283 C C . GLU F 2 291 ? 128.292 98.141 109.911 1.00 62.93 291 GLU G C 1
ATOM 10284 O O . GLU F 2 291 ? 128.185 97.267 109.042 1.00 68.08 291 GLU G O 1
ATOM 10290 N N . ALA F 2 292 ? 129.364 98.235 110.703 1.00 61.01 292 ALA G N 1
ATOM 10291 C CA . ALA F 2 292 ? 130.516 97.366 110.488 1.00 60.63 292 ALA G CA 1
ATOM 10292 C C . ALA F 2 292 ? 130.141 95.902 110.658 1.00 61.77 292 ALA G C 1
ATOM 10293 O O . ALA F 2 292 ? 130.528 95.054 109.844 1.00 62.02 292 ALA G O 1
ATOM 10295 N N . LEU F 2 293 ? 129.360 95.589 111.694 1.00 59.03 293 LEU G N 1
ATOM 10296 C CA . LEU F 2 293 ? 128.935 94.213 111.918 1.00 57.71 293 LEU G CA 1
ATOM 10297 C C . LEU F 2 293 ? 128.044 93.701 110.796 1.00 61.72 293 LEU G C 1
ATOM 10298 O O . LEU F 2 293 ? 127.853 92.487 110.679 1.00 66.35 293 LEU G O 1
ATOM 10303 N N . LYS F 2 294 ? 127.490 94.593 109.973 1.00 64.54 294 LYS G N 1
ATOM 10304 C CA . LYS F 2 294 ? 126.741 94.160 108.803 1.00 65.60 294 LYS G CA 1
ATOM 10305 C C . LYS F 2 294 ? 127.647 93.745 107.652 1.00 68.64 294 LYS G C 1
ATOM 10306 O O . LYS F 2 294 ? 127.247 92.907 106.838 1.00 69.17 294 LYS G O 1
ATOM 10312 N N . ASP F 2 295 ? 128.854 94.306 107.567 0.09 70.90 295 ASP G N 1
ATOM 10313 C CA . ASP F 2 295 ? 129.799 93.961 106.512 0.83 71.09 295 ASP G CA 1
ATOM 10314 C C . ASP F 2 295 ? 130.766 92.860 106.922 0.30 71.43 295 ASP G C 1
ATOM 10315 O O . ASP F 2 295 ? 131.126 92.020 106.093 1.00 72.36 295 ASP G O 1
ATOM 10320 N N . TYR F 2 296 ? 131.198 92.851 108.184 1.00 72.34 296 TYR G N 1
ATOM 10321 C CA . TYR F 2 296 ? 132.064 91.778 108.660 1.00 78.21 296 TYR G CA 1
ATOM 10322 C C . TYR F 2 296 ? 131.332 90.442 108.671 1.00 79.67 296 TYR G C 1
ATOM 10323 O O . TYR F 2 296 ? 131.956 89.389 108.507 1.00 80.94 296 TYR G O 1
ATOM 10332 N N . HIS F 2 297 ? 130.009 90.464 108.842 1.00 78.35 297 HIS G N 1
ATOM 10333 C CA . HIS F 2 297 ? 129.220 89.241 108.892 1.00 78.05 297 HIS G CA 1
ATOM 10334 C C . HIS F 2 297 ? 129.004 88.611 107.522 1.00 81.15 297 HIS G C 1
ATOM 10335 O O . HIS F 2 297 ? 128.525 87.475 107.454 1.00 81.01 297 HIS G O 1
ATOM 10342 N N . LYS F 2 298 ? 129.336 89.315 106.437 1.00 87.17 298 LYS G N 1
ATOM 10343 C CA . LYS F 2 298 ? 129.173 88.734 105.107 1.00 85.71 298 LYS G CA 1
ATOM 10344 C C . LYS F 2 298 ? 130.133 87.570 104.895 0.00 84.42 298 LYS G C 1
ATOM 10345 O O . LYS F 2 298 ? 129.733 86.511 104.397 1.00 85.66 298 LYS G O 1
ATOM 10351 N N . GLU F 2 299 ? 131.399 87.746 105.263 1.00 92.02 299 GLU G N 1
ATOM 10352 C CA . GLU F 2 299 ? 132.374 86.661 105.273 1.00 92.59 299 GLU G CA 1
ATOM 10353 C C . GLU F 2 299 ? 133.159 86.742 106.575 0.00 90.47 299 GLU G C 1
ATOM 10354 O O . GLU F 2 299 ? 133.720 87.792 106.905 1.00 92.25 299 GLU G O 1
ATOM 10360 N N . SER F 2 300 ? 133.153 85.648 107.336 0.16 88.29 300 SER G N 1
ATOM 10361 C CA . SER F 2 300 ? 133.822 85.597 108.628 1.00 89.75 300 SER G CA 1
ATOM 10362 C C . SER F 2 300 ? 133.765 84.174 109.158 1.00 92.31 300 SER G C 1
ATOM 10363 O O . SER F 2 300 ? 132.811 83.444 108.882 1.00 89.49 300 SER G O 1
ATOM 10366 N N . LYS F 2 301 ? 134.789 83.792 109.915 1.00 89.91 301 LYS G N 1
ATOM 10367 C CA . LYS F 2 301 ? 134.793 82.528 110.635 1.00 86.49 301 LYS G CA 1
ATOM 10368 C C . LYS F 2 301 ? 134.324 82.678 112.076 0.00 84.13 301 LYS G C 1
ATOM 10369 O O . LYS F 2 301 ? 134.352 81.699 112.829 0.30 83.23 301 LYS G O 1
ATOM 10375 N N . GLN F 2 302 ? 133.895 83.874 112.474 0.84 74.24 302 GLN G N 1
ATOM 10376 C CA . GLN F 2 302 ? 133.466 84.138 113.837 1.00 74.81 302 GLN G CA 1
ATOM 10377 C C . GLN F 2 302 ? 132.325 85.145 113.821 0.51 74.23 302 GLN G C 1
ATOM 10378 O O . GLN F 2 302 ? 132.160 85.913 112.869 0.00 75.04 302 GLN G O 1
ATOM 10384 N N . LYS F 2 303 ? 131.534 85.129 114.888 1.00 69.95 303 LYS G N 1
ATOM 10385 C CA . LYS F 2 303 ? 130.452 86.081 115.077 1.00 73.69 303 LYS G CA 1
ATOM 10386 C C . LYS F 2 303 ? 130.878 87.167 116.057 1.00 71.55 303 LYS G C 1
ATOM 10387 O O . LYS F 2 303 ? 131.646 86.919 116.990 1.00 70.53 303 LYS G O 1
ATOM 10393 N N . VAL F 2 304 ? 130.373 88.376 115.834 1.00 57.12 304 VAL G N 1
ATOM 10394 C CA . VAL F 2 304 ? 130.738 89.546 116.623 1.00 54.02 304 VAL G CA 1
ATOM 10395 C C . VAL F 2 304 ? 129.483 90.093 117.288 0.64 56.71 304 VAL G C 1
ATOM 10396 O O . VAL F 2 304 ? 128.475 90.337 116.615 1.00 58.87 304 VAL G O 1
ATOM 10400 N N . GLY F 2 305 ? 129.546 90.285 118.607 1.00 49.27 305 GLY G N 1
ATOM 10401 C CA . GLY F 2 305 ? 128.421 90.792 119.363 1.00 48.16 305 GLY G CA 1
ATOM 10402 C C . GLY F 2 305 ? 128.459 92.300 119.535 1.00 50.77 305 GLY G C 1
ATOM 10403 O O . GLY F 2 305 ? 129.367 92.992 119.076 0.41 50.60 305 GLY G O 1
ATOM 10404 N N . PHE F 2 306 ? 127.437 92.812 120.219 1.00 50.01 306 PHE G N 1
ATOM 10405 C CA . PHE F 2 306 ? 127.335 94.243 120.476 1.00 45.90 306 PHE G CA 1
ATOM 10406 C C . PHE F 2 306 ? 126.543 94.470 121.755 1.00 46.00 306 PHE G C 1
ATOM 10407 O O . PHE F 2 306 ? 125.494 93.849 121.956 0.05 45.69 306 PHE G O 1
ATOM 10415 N N . PHE F 2 307 ? 127.046 95.361 122.608 1.00 37.21 307 PHE G N 1
ATOM 10416 C CA . PHE F 2 307 ? 126.394 95.707 123.872 1.00 36.81 307 PHE G CA 1
ATOM 10417 C C . PHE F 2 307 ? 126.536 97.213 124.066 1.00 36.93 307 PHE G C 1
ATOM 10418 O O . PHE F 2 307 ? 127.597 97.690 124.479 0.29 38.97 307 PHE G O 1
ATOM 10426 N N . ARG F 2 308 ? 125.475 97.957 123.764 0.20 40.39 308 ARG G N 1
ATOM 10427 C CA . ARG F 2 308 ? 125.501 99.411 123.864 1.00 36.32 308 ARG G CA 1
ATOM 10428 C C . ARG F 2 308 ? 124.676 99.866 125.059 1.00 44.96 308 ARG G C 1
ATOM 10429 O O . ARG F 2 308 ? 123.448 99.687 125.060 1.00 53.79 308 ARG G O 1
ATOM 10437 N N . PRO F 2 309 ? 125.290 100.426 126.100 1.00 40.10 309 PRO G N 1
ATOM 10438 C CA . PRO F 2 309 ? 124.501 100.971 127.212 1.00 40.01 309 PRO G CA 1
ATOM 10439 C C . PRO F 2 309 ? 123.843 102.285 126.816 1.00 37.66 309 PRO G C 1
ATOM 10440 O O . PRO F 2 309 ? 124.510 103.224 126.378 1.00 34.29 309 PRO G O 1
ATOM 10444 N N . LYS F 2 310 ? 122.520 102.344 126.972 0.53 38.00 310 LYS G N 1
ATOM 10445 C CA . LYS F 2 310 ? 121.775 103.559 126.673 1.00 32.09 310 LYS G CA 1
ATOM 10446 C C . LYS F 2 310 ? 121.767 104.546 127.833 1.00 42.14 310 LYS G C 1
ATOM 10447 O O . LYS F 2 310 ? 121.340 105.690 127.647 1.00 48.10 310 LYS G O 1
ATOM 10453 N N . THR F 2 311 ? 122.225 104.135 129.013 1.00 36.40 311 THR G N 1
ATOM 10454 C CA . THR F 2 311 ? 122.331 105.007 130.178 1.00 21.60 311 THR G CA 1
ATOM 10455 C C . THR F 2 311 ? 123.728 104.845 130.757 1.00 34.90 311 THR G C 1
ATOM 10456 O O . THR F 2 311 ? 124.059 103.785 131.297 1.00 47.53 311 THR G O 1
ATOM 10460 N N . LEU F 2 312 ? 124.547 105.892 130.642 1.00 32.80 312 LEU G N 1
ATOM 10461 C CA . LEU F 2 312 ? 125.935 105.801 131.084 1.00 28.82 312 LEU G CA 1
ATOM 10462 C C . LEU F 2 312 ? 126.027 105.731 132.603 1.00 28.11 312 LEU G C 1
ATOM 10463 O O . LEU F 2 312 ? 126.519 104.745 133.165 1.00 30.13 312 LEU G O 1
ATOM 10468 N N . TRP F 2 313 ? 125.554 106.768 133.288 1.00 22.76 313 TRP G N 1
ATOM 10469 C CA . TRP F 2 313 ? 125.637 106.790 134.736 1.00 23.54 313 TRP G CA 1
ATOM 10470 C C . TRP F 2 313 ? 124.246 106.733 135.357 1.00 25.73 313 TRP G C 1
ATOM 10471 O O . TRP F 2 313 ? 123.333 107.423 134.889 0.17 28.57 313 TRP G O 1
ATOM 10482 N N . PRO F 2 314 ? 124.050 105.924 136.405 1.00 26.83 314 PRO G N 1
ATOM 10483 C CA . PRO F 2 314 ? 125.026 105.021 137.038 1.00 33.87 314 PRO G CA 1
ATOM 10484 C C . PRO F 2 314 ? 125.334 103.809 136.163 0.00 32.33 314 PRO G C 1
ATOM 10485 O O . PRO F 2 314 ? 124.487 103.350 135.402 0.00 32.52 314 PRO G O 1
ATOM 10489 N N . SER F 2 315 ? 126.549 103.277 136.256 1.00 31.60 315 SER G N 1
ATOM 10490 C CA . SER F 2 315 ? 126.976 102.230 135.342 1.00 36.40 315 SER G CA 1
ATOM 10491 C C . SER F 2 315 ? 126.290 100.907 135.674 1.00 39.93 315 SER G C 1
ATOM 10492 O O . SER F 2 315 ? 126.078 100.593 136.850 1.00 39.74 315 SER G O 1
ATOM 10495 N N . PRO F 2 316 ? 125.931 100.113 134.663 1.00 35.43 316 PRO G N 1
ATOM 10496 C CA . PRO F 2 316 ? 125.373 98.764 134.898 1.00 28.79 316 PRO G CA 1
ATOM 10497 C C . PRO F 2 316 ? 126.470 97.740 135.170 1.00 31.16 316 PRO G C 1
ATOM 10498 O O . PRO F 2 316 ? 126.810 96.893 134.338 0.22 34.99 316 PRO G O 1
ATOM 10502 N N . ALA F 2 317 ? 127.048 97.816 136.370 1.00 35.52 317 ALA G N 1
ATOM 10503 C CA . ALA F 2 317 ? 128.162 96.939 136.715 1.00 34.15 317 ALA G CA 1
ATOM 10504 C C . ALA F 2 317 ? 127.734 95.481 136.808 1.00 31.74 317 ALA G C 1
ATOM 10505 O O . ALA F 2 317 ? 128.519 94.586 136.473 0.09 36.25 317 ALA G O 1
ATOM 10507 N N . LYS F 2 318 ? 126.505 95.222 137.263 1.00 36.33 318 LYS G N 1
ATOM 10508 C CA . LYS F 2 318 ? 126.061 93.845 137.458 1.00 38.06 318 LYS G CA 1
ATOM 10509 C C . LYS F 2 318 ? 126.044 93.076 136.144 1.00 42.11 318 LYS G C 1
ATOM 10510 O O . LYS F 2 318 ? 126.473 91.918 136.089 1.00 50.30 318 LYS G O 1
ATOM 10516 N N . ARG F 2 319 ? 125.549 93.701 135.073 1.00 38.57 319 ARG G N 1
ATOM 10517 C CA . ARG F 2 319 ? 125.539 93.050 133.768 1.00 29.89 319 ARG G CA 1
ATOM 10518 C C . ARG F 2 319 ? 126.920 93.046 133.123 1.00 34.14 319 ARG G C 1
ATOM 10519 O O . ARG F 2 319 ? 127.275 92.082 132.432 0.77 39.91 319 ARG G O 1
ATOM 10527 N N . LEU F 2 320 ? 127.703 94.106 133.337 1.00 35.40 320 LEU G N 1
ATOM 10528 C CA . LEU F 2 320 ? 129.039 94.174 132.758 1.00 34.84 320 LEU G CA 1
ATOM 10529 C C . LEU F 2 320 ? 129.932 93.065 133.298 1.00 30.70 320 LEU G C 1
ATOM 10530 O O . LEU F 2 320 ? 130.718 92.473 132.549 1.00 40.86 320 LEU G O 1
ATOM 10535 N N . LYS F 2 321 ? 129.833 92.777 134.598 1.00 32.90 321 LYS G N 1
ATOM 10536 C CA . LYS F 2 321 ? 130.638 91.707 135.179 1.00 31.40 321 LYS G CA 1
ATOM 10537 C C . LYS F 2 321 ? 130.309 90.363 134.542 1.00 38.65 321 LYS G C 1
ATOM 10538 O O . LYS F 2 321 ? 131.213 89.592 134.198 0.74 41.84 321 LYS G O 1
ATOM 10544 N N . GLU F 2 322 ? 129.018 90.068 134.368 1.00 40.07 322 GLU G N 1
ATOM 10545 C CA . GLU F 2 322 ? 128.624 88.809 133.742 1.00 37.47 322 GLU G CA 1
ATOM 10546 C C . GLU F 2 322 ? 129.089 88.742 132.295 1.00 41.29 322 GLU G C 1
ATOM 10547 O O . GLU F 2 322 ? 129.557 87.693 131.834 0.46 41.21 322 GLU G O 1
ATOM 10553 N N . ILE F 2 323 ? 128.969 89.851 131.561 1.00 39.66 323 ILE G N 1
ATOM 10554 C CA . ILE F 2 323 ? 129.405 89.865 130.166 1.00 36.74 323 ILE G CA 1
ATOM 10555 C C . ILE F 2 323 ? 130.905 89.618 130.074 1.00 37.46 323 ILE G C 1
ATOM 10556 O O . ILE F 2 323 ? 131.373 88.847 129.228 1.00 41.09 323 ILE G O 1
ATOM 10561 N N . GLY F 2 324 ? 131.682 90.262 130.947 1.00 43.73 324 GLY G N 1
ATOM 10562 C CA . GLY F 2 324 ? 133.119 90.052 130.935 0.04 43.77 324 GLY G CA 1
ATOM 10563 C C . GLY F 2 324 ? 133.512 88.639 131.316 1.00 45.58 324 GLY G C 1
ATOM 10564 O O . GLY F 2 324 ? 134.438 88.065 130.737 1.00 42.96 324 GLY G O 1
ATOM 10565 N N . ASP F 2 325 ? 132.817 88.058 132.298 1.00 52.60 325 ASP G N 1
ATOM 10566 C CA . ASP F 2 325 ? 133.142 86.699 132.720 1.00 52.14 325 ASP G CA 1
ATOM 10567 C C . ASP F 2 325 ? 132.777 85.678 131.647 1.00 49.90 325 ASP G C 1
ATOM 10568 O O . ASP F 2 325 ? 133.475 84.674 131.478 1.00 51.69 325 ASP G O 1
ATOM 10573 N N . LYS F 2 326 ? 131.685 85.917 130.918 1.00 47.38 326 LYS G N 1
ATOM 10574 C CA . LYS F 2 326 ? 131.212 84.925 129.957 0.54 49.64 326 LYS G CA 1
ATOM 10575 C C . LYS F 2 326 ? 132.159 84.791 128.767 1.00 50.93 326 LYS G C 1
ATOM 10576 O O . LYS F 2 326 ? 132.434 83.676 128.312 0.61 49.56 326 LYS G O 1
ATOM 10582 N N . TYR F 2 327 ? 132.668 85.906 128.253 1.00 56.92 327 TYR G N 1
ATOM 10583 C CA . TYR F 2 327 ? 133.419 85.914 127.005 1.00 55.53 327 TYR G CA 1
ATOM 10584 C C . TYR F 2 327 ? 134.906 86.114 127.266 0.79 53.69 327 TYR G C 1
ATOM 10585 O O . TYR F 2 327 ? 135.342 86.384 128.388 0.34 54.60 327 TYR G O 1
ATOM 10594 N N . GLU F 2 328 ? 135.686 85.978 126.195 1.00 52.08 328 GLU G N 1
ATOM 10595 C CA . GLU F 2 328 ? 137.141 86.058 126.252 1.00 56.45 328 GLU G CA 1
ATOM 10596 C C . GLU F 2 328 ? 137.709 87.312 125.608 1.00 57.02 328 GLU G C 1
ATOM 10597 O O . GLU F 2 328 ? 138.637 87.911 126.154 1.00 59.55 328 GLU G O 1
ATOM 10603 N N . LYS F 2 329 ? 137.177 87.735 124.465 1.00 53.08 329 LYS G N 1
ATOM 10604 C CA . LYS F 2 329 ? 137.695 88.888 123.740 1.00 47.46 329 LYS G CA 1
ATOM 10605 C C . LYS F 2 329 ? 136.769 90.079 123.951 0.07 51.40 329 LYS G C 1
ATOM 10606 O O . LYS F 2 329 ? 135.566 89.990 123.683 1.00 57.94 329 LYS G O 1
ATOM 10612 N N . ILE F 2 330 ? 137.330 91.190 124.424 1.00 46.23 330 ILE G N 1
ATOM 10613 C CA . ILE F 2 330 ? 136.592 92.428 124.641 1.00 46.37 330 ILE G CA 1
ATOM 10614 C C . ILE F 2 330 ? 137.306 93.544 123.894 1.00 45.59 330 ILE G C 1
ATOM 10615 O O . ILE F 2 330 ? 138.528 93.500 123.717 0.00 45.61 330 ILE G O 1
ATOM 10620 N N . LEU F 2 331 ? 136.545 94.545 123.455 1.00 40.70 331 LEU G N 1
ATOM 10621 C CA . LEU F 2 331 ? 137.106 95.692 122.749 1.00 39.42 331 LEU G CA 1
ATOM 10622 C C . LEU F 2 331 ? 136.214 96.900 122.988 1.00 44.33 331 LEU G C 1
ATOM 10623 O O . LEU F 2 331 ? 135.032 96.879 122.635 1.00 50.78 331 LEU G O 1
ATOM 10628 N N . VAL F 2 332 ? 136.779 97.948 123.584 1.00 36.91 332 VAL G N 1
ATOM 10629 C CA . VAL F 2 332 ? 136.058 99.182 123.875 1.00 30.66 332 VAL G CA 1
ATOM 10630 C C . VAL F 2 332 ? 136.450 100.226 122.842 1.00 29.08 332 VAL G C 1
ATOM 10631 O O . VAL F 2 332 ? 137.641 100.490 122.634 0.00 35.11 332 VAL G O 1
ATOM 10635 N N . ILE F 2 333 ? 135.453 100.825 122.195 1.00 28.71 333 ILE G N 1
ATOM 10636 C CA . ILE F 2 333 ? 135.666 101.825 121.156 1.00 33.50 333 ILE G CA 1
ATOM 10637 C C . ILE F 2 333 ? 135.076 103.143 121.634 1.00 36.49 333 ILE G C 1
ATOM 10638 O O . ILE F 2 333 ? 133.896 103.204 121.998 0.00 35.36 333 ILE G O 1
ATOM 10643 N N . GLU F 2 334 ? 135.892 104.195 121.629 1.00 41.91 334 GLU G N 1
ATOM 10644 C CA . GLU F 2 334 ? 135.484 105.501 122.123 1.00 35.79 334 GLU G CA 1
ATOM 10645 C C . GLU F 2 334 ? 136.121 106.586 121.268 1.00 37.63 334 GLU G C 1
ATOM 10646 O O . GLU F 2 334 ? 137.020 106.329 120.464 0.00 38.72 334 GLU G O 1
ATOM 10652 N N . LEU F 2 335 ? 135.645 107.815 121.455 1.00 43.76 335 LEU G N 1
ATOM 10653 C CA . LEU F 2 335 ? 136.159 108.989 120.757 1.00 42.79 335 LEU G CA 1
ATOM 10654 C C . LEU F 2 335 ? 136.932 109.906 121.700 1.00 42.50 335 LEU G C 1
ATOM 10655 O O . LEU F 2 335 ? 136.840 111.131 121.614 1.00 45.25 335 LEU G O 1
ATOM 10660 N N . ASN F 2 336 ? 137.696 109.320 122.613 1.00 41.25 336 ASN G N 1
ATOM 10661 C CA . ASN F 2 336 ? 138.512 110.086 123.546 1.00 37.91 336 ASN G CA 1
ATOM 10662 C C . ASN F 2 336 ? 139.732 109.242 123.899 0.35 42.71 336 ASN G C 1
ATOM 10663 O O . ASN F 2 336 ? 140.080 108.302 123.178 1.00 48.33 336 ASN G O 1
ATOM 10668 N N . LYS F 2 337 ? 140.387 109.577 125.012 1.00 44.91 337 LYS G N 1
ATOM 10669 C CA . LYS F 2 337 ? 141.577 108.867 125.465 1.00 44.73 337 LYS G CA 1
ATOM 10670 C C . LYS F 2 337 ? 141.261 107.796 126.502 1.00 46.41 337 LYS G C 1
ATOM 10671 O O . LYS F 2 337 ? 142.105 107.496 127.356 1.00 51.90 337 LYS G O 1
ATOM 10677 N N . GLY F 2 338 ? 140.068 107.207 126.448 1.00 45.07 338 GLY G N 1
ATOM 10678 C CA . GLY F 2 338 ? 139.686 106.184 127.400 1.00 40.41 338 GLY G CA 1
ATOM 10679 C C . GLY F 2 338 ? 139.188 106.728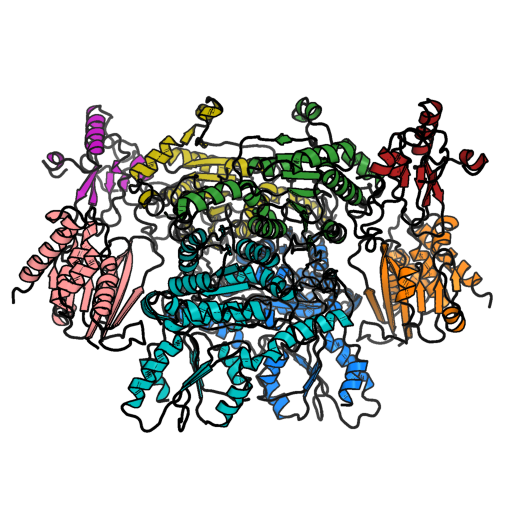 128.723 1.00 39.01 338 GLY G C 1
ATOM 10680 O O . GLY F 2 338 ? 139.809 106.507 129.766 1.00 35.70 338 GLY G O 1
ATOM 10681 N N . GLN F 2 339 ? 138.067 107.451 128.693 1.00 39.38 339 GLN G N 1
ATOM 10682 C CA . GLN F 2 339 ? 137.452 107.952 129.916 1.00 35.06 339 GLN G CA 1
ATOM 10683 C C . GLN F 2 339 ? 136.395 107.000 130.459 1.00 40.02 339 GLN G C 1
ATOM 10684 O O . GLN F 2 339 ? 136.322 106.787 131.674 1.00 41.39 339 GLN G O 1
ATOM 10690 N N . TYR F 2 340 ? 135.568 106.423 129.585 1.00 34.85 340 TYR G N 1
ATOM 10691 C CA . TYR F 2 340 ? 134.656 105.366 130.000 1.00 31.72 340 TYR G CA 1
ATOM 10692 C C . TYR F 2 340 ? 135.334 104.005 130.046 1.00 37.80 340 TYR G C 1
ATOM 10693 O O . TYR F 2 340 ? 134.712 103.034 130.492 1.00 44.65 340 TYR G O 1
ATOM 10702 N N . LEU F 2 341 ? 136.586 103.915 129.593 1.00 39.30 341 LEU G N 1
ATOM 10703 C CA . LEU F 2 341 ? 137.351 102.685 129.756 1.00 35.25 341 LEU G CA 1
ATOM 10704 C C . LEU F 2 341 ? 137.562 102.372 131.230 1.00 33.78 341 LEU G C 1
ATOM 10705 O O . LEU F 2 341 ? 137.568 101.203 131.631 0.87 40.91 341 LEU G O 1
ATOM 10710 N N . GLU F 2 342 ? 137.750 103.409 132.049 1.00 31.55 342 GLU G N 1
ATOM 10711 C CA . GLU F 2 342 ? 138.079 103.198 133.454 1.00 31.09 342 GLU G CA 1
ATOM 10712 C C . GLU F 2 342 ? 136.967 102.456 134.182 1.00 37.71 342 GLU G C 1
ATOM 10713 O O . GLU F 2 342 ? 137.237 101.540 134.963 1.00 47.30 342 GLU G O 1
ATOM 10719 N N . GLU F 2 343 ? 135.710 102.828 133.934 1.00 36.25 343 GLU G N 1
ATOM 10720 C CA . GLU F 2 343 ? 134.604 102.147 134.601 1.00 34.53 343 GLU G CA 1
ATOM 10721 C C . GLU F 2 343 ? 134.448 100.715 134.100 1.00 36.53 343 GLU G C 1
ATOM 10722 O O . GLU F 2 343 ? 134.164 99.804 134.887 1.00 36.61 343 GLU G O 1
ATOM 10728 N N . ILE F 2 344 ? 134.638 100.496 132.797 1.00 35.78 344 ILE G N 1
ATOM 10729 C CA . ILE F 2 344 ? 134.518 99.150 132.246 1.00 26.49 344 ILE G CA 1
ATOM 10730 C C . ILE F 2 344 ? 135.605 98.241 132.809 1.00 29.43 344 ILE G C 1
ATOM 10731 O O . ILE F 2 344 ? 135.369 97.055 133.062 1.00 37.02 344 ILE G O 1
ATOM 10736 N N . GLU F 2 345 ? 136.808 98.780 133.014 1.00 39.32 345 GLU G N 1
ATOM 10737 C CA . GLU F 2 345 ? 137.888 97.990 133.595 1.00 36.49 345 GLU G CA 1
ATOM 10738 C C . GLU F 2 345 ? 137.717 97.802 135.096 1.00 39.43 345 GLU G C 1
ATOM 10739 O O . GLU F 2 345 ? 138.105 96.758 135.632 1.00 38.33 345 GLU G O 1
ATOM 10745 N N . ARG F 2 346 ? 137.158 98.797 135.791 1.00 36.91 346 ARG G N 1
ATOM 10746 C CA . ARG F 2 346 ? 136.848 98.632 137.206 1.00 38.26 346 ARG G CA 1
ATOM 10747 C C . ARG F 2 346 ? 135.816 97.534 137.408 1.00 41.31 346 ARG G C 1
ATOM 10748 O O . ARG F 2 346 ? 135.936 96.715 138.326 1.00 47.62 346 ARG G O 1
ATOM 10756 N N . ALA F 2 347 ? 134.793 97.505 136.561 1.00 42.12 347 ALA G N 1
ATOM 10757 C CA . ALA F 2 347 ? 133.910 96.356 136.502 1.00 35.94 347 ALA G CA 1
ATOM 10758 C C . ALA F 2 347 ? 134.632 95.181 135.847 1.00 39.22 347 ALA G C 1
ATOM 10759 O O . ALA F 2 347 ? 135.643 95.344 135.158 0.47 41.89 347 ALA G O 1
ATOM 10761 N N . MET F 2 348 ? 134.116 93.978 136.101 1.00 43.67 348 MET G N 1
ATOM 10762 C CA . MET F 2 348 ? 134.633 92.724 135.552 1.00 51.40 348 MET G CA 1
ATOM 10763 C C . MET F 2 348 ? 136.061 92.428 136.004 1.00 45.44 348 MET G C 1
ATOM 10764 O O . MET F 2 348 ? 136.588 91.352 135.700 0.50 46.07 348 MET G O 1
ATOM 10769 N N . GLN F 2 349 ? 136.672 93.346 136.750 1.00 43.64 349 GLN G N 1
ATOM 10770 C CA . GLN F 2 349 ? 138.011 93.182 137.322 1.00 45.79 349 GLN G CA 1
ATOM 10771 C C . GLN F 2 349 ? 138.977 92.571 136.307 1.00 47.24 349 GLN G C 1
ATOM 10772 O O . GLN F 2 349 ? 139.557 91.505 136.514 1.00 46.62 349 GLN G O 1
ATOM 10778 N N . ARG F 2 350 ? 139.142 93.274 135.190 1.00 50.71 350 ARG G N 1
ATOM 10779 C CA . ARG F 2 350 ? 139.786 92.696 134.020 1.00 44.77 350 ARG G CA 1
ATOM 10780 C C . ARG F 2 350 ? 140.359 93.819 133.162 1.00 45.53 350 ARG G C 1
ATOM 10781 O O . ARG F 2 350 ? 140.054 94.997 133.360 0.00 45.14 350 ARG G O 1
ATOM 10789 N N . LYS F 2 351 ? 141.200 93.441 132.199 1.00 43.73 351 LYS G N 1
ATOM 10790 C CA . LYS F 2 351 ? 141.785 94.367 131.239 1.00 43.75 351 LYS G CA 1
ATOM 10791 C C . LYS F 2 351 ? 141.274 94.025 129.848 1.00 45.49 351 LYS G C 1
ATOM 10792 O O . LYS F 2 351 ? 141.175 92.849 129.487 0.30 45.57 351 LYS G O 1
ATOM 10798 N N . VAL F 2 352 ? 140.951 95.056 129.066 1.00 38.34 352 VAL G N 1
ATOM 10799 C CA . VAL F 2 352 ? 140.307 94.882 127.772 1.00 40.49 352 VAL G CA 1
ATOM 10800 C C . VAL F 2 352 ? 141.046 95.688 126.713 1.00 46.07 352 VAL G C 1
ATOM 10801 O O . VAL F 2 352 ? 141.805 96.613 127.014 1.00 48.75 352 VAL G O 1
ATOM 10805 N N . HIS F 2 353 ? 140.814 95.318 125.456 1.00 48.89 353 HIS G N 1
ATOM 10806 C CA . HIS F 2 353 ? 141.365 96.058 124.330 1.00 41.89 353 HIS G CA 1
ATOM 10807 C C . HIS F 2 353 ? 140.653 97.395 124.167 1.00 40.56 353 HIS G C 1
ATOM 10808 O O . HIS F 2 353 ? 139.456 97.525 124.436 0.61 43.29 353 HIS G O 1
ATOM 10815 N N . PHE F 2 354 ? 141.401 98.398 123.713 1.00 43.59 354 PHE G N 1
ATOM 10816 C CA . PHE F 2 354 ? 140.880 99.747 123.555 1.00 41.12 354 PHE G CA 1
ATOM 10817 C C . PHE F 2 354 ? 141.169 100.259 122.151 1.00 43.36 354 PHE G C 1
ATOM 10818 O O . PHE F 2 354 ? 142.179 99.908 121.536 1.00 49.12 354 PHE G O 1
ATOM 10826 N N . PHE F 2 355 ? 140.263 101.097 121.651 1.00 36.68 355 PHE G N 1
ATOM 10827 C CA . PHE F 2 355 ? 140.432 101.772 120.367 1.00 35.68 355 PHE G CA 1
ATOM 10828 C C . PHE F 2 355 ? 139.865 103.177 120.515 1.00 34.77 355 PHE G C 1
ATOM 10829 O O . PHE F 2 355 ? 138.652 103.342 120.681 0.43 37.15 355 PHE G O 1
ATOM 10837 N N . GLY F 2 356 ? 140.735 104.185 120.457 1.00 36.84 356 GLY G N 1
ATOM 10838 C CA . GLY F 2 356 ? 140.321 105.553 120.654 1.00 39.16 356 GLY G CA 1
ATOM 10839 C C . GLY F 2 356 ? 140.890 106.468 119.588 1.00 38.08 356 GLY G C 1
ATOM 10840 O O . GLY F 2 356 ? 141.822 106.118 118.864 0.29 39.04 356 GLY G O 1
ATOM 10841 N N . GLN F 2 357 ? 140.308 107.662 119.510 1.00 37.50 357 GLN G N 1
ATOM 10842 C CA . GLN F 2 357 ? 140.704 108.650 118.510 1.00 42.23 357 GLN G CA 1
ATOM 10843 C C . GLN F 2 357 ? 140.250 110.017 118.991 0.83 43.44 357 GLN G C 1
ATOM 10844 O O . GLN F 2 357 ? 139.045 110.252 119.135 0.51 43.85 357 GLN G O 1
ATOM 10850 N N . ALA F 2 358 ? 141.200 110.916 119.238 1.00 47.14 358 ALA G N 1
ATOM 10851 C CA . ALA F 2 358 ? 140.919 112.222 119.823 1.00 45.01 358 ALA G CA 1
ATOM 10852 C C . ALA F 2 358 ? 141.514 113.337 118.972 1.00 45.22 358 ALA G C 1
ATOM 10853 O O . ALA F 2 358 ? 142.159 114.261 119.473 1.00 45.18 358 ALA G O 1
ATOM 10855 N N . ASN F 2 359 ? 141.303 113.264 117.658 1.00 50.16 359 ASN G N 1
ATOM 10856 C CA . ASN F 2 359 ? 141.730 114.317 116.747 1.00 48.53 359 ASN G CA 1
ATOM 10857 C C . ASN F 2 359 ? 140.556 115.051 116.112 1.00 49.63 359 ASN G C 1
ATOM 10858 O O . ASN F 2 359 ? 140.747 115.774 115.130 1.00 50.00 359 ASN G O 1
ATOM 10863 N N . GLY F 2 360 ? 139.349 114.883 116.647 1.00 56.74 360 GLY G N 1
ATOM 10864 C CA . GLY F 2 360 ? 138.187 115.577 116.132 1.00 54.11 360 GLY G CA 1
ATOM 10865 C C . GLY F 2 360 ? 137.524 114.939 114.932 1.00 56.82 360 GLY G C 1
ATOM 10866 O O . GLY F 2 360 ? 136.599 115.535 114.371 1.00 62.10 360 GLY G O 1
ATOM 10867 N N . ARG F 2 361 ? 137.959 113.753 114.522 1.00 52.93 361 ARG G N 1
ATOM 10868 C CA . ARG F 2 361 ? 137.389 113.056 113.379 1.00 54.86 361 ARG G CA 1
ATOM 10869 C C . ARG F 2 361 ? 136.641 111.811 113.838 1.00 55.47 361 ARG G C 1
ATOM 10870 O O . ARG F 2 361 ? 136.779 111.352 114.974 1.00 54.83 361 ARG G O 1
ATOM 10878 N N . THR F 2 362 ? 135.841 111.262 112.927 1.00 54.72 362 THR G N 1
ATOM 10879 C CA . THR F 2 362 ? 134.989 110.121 113.230 1.00 53.74 362 THR G CA 1
ATOM 10880 C C . THR F 2 362 ? 135.811 108.833 113.200 0.50 53.46 362 THR G C 1
ATOM 10881 O O . THR F 2 362 ? 137.045 108.851 113.166 1.00 54.17 362 THR G O 1
ATOM 10885 N N . ILE F 2 363 ? 135.126 107.691 113.209 1.00 49.62 363 ILE G N 1
ATOM 10886 C CA . ILE F 2 363 ? 135.778 106.396 113.364 1.00 45.88 363 ILE G CA 1
ATOM 10887 C C . ILE F 2 363 ? 136.015 105.748 112.004 1.00 51.78 363 ILE G C 1
ATOM 10888 O O . ILE F 2 363 ? 136.988 105.006 111.828 0.00 49.06 363 ILE G O 1
ATOM 10893 N N . SER F 2 364 ? 135.164 106.069 111.015 0.23 52.34 364 SER G N 1
ATOM 10894 C CA . SER F 2 364 ? 135.296 105.511 109.670 0.18 52.07 364 SER G CA 1
ATOM 10895 C C . SER F 2 364 ? 135.302 103.986 109.715 1.00 49.67 364 SER G C 1
ATOM 10896 O O . SER F 2 364 ? 136.371 103.368 109.642 0.46 51.21 364 SER G O 1
ATOM 10899 N N . PRO F 2 365 ? 134.123 103.347 109.831 1.00 55.65 365 PRO G N 1
ATOM 10900 C CA . PRO F 2 365 ? 134.044 101.942 110.269 1.00 58.10 365 PRO G CA 1
ATOM 10901 C C . PRO F 2 365 ? 134.931 100.948 109.530 1.00 58.51 365 PRO G C 1
ATOM 10902 O O . PRO F 2 365 ? 135.011 99.785 109.937 0.58 57.22 365 PRO G O 1
ATOM 10906 N N . LYS F 2 366 ? 135.589 101.369 108.447 1.00 59.00 366 LYS G N 1
ATOM 10907 C CA . LYS F 2 366 ? 136.675 100.556 107.910 1.00 55.31 366 LYS G CA 1
ATOM 10908 C C . LYS F 2 366 ? 137.761 100.342 108.954 1.00 51.01 366 LYS G C 1
ATOM 10909 O O . LYS F 2 366 ? 138.397 99.280 108.987 1.00 54.27 366 LYS G O 1
ATOM 10915 N N . GLN F 2 367 ? 137.979 101.334 109.821 1.00 47.60 367 GLN G N 1
ATOM 10916 C CA . GLN F 2 367 ? 138.930 101.176 110.916 1.00 51.71 367 GLN G CA 1
ATOM 10917 C C . GLN F 2 367 ? 138.476 100.096 111.889 1.00 53.31 367 GLN G C 1
ATOM 10918 O O . GLN F 2 367 ? 139.303 99.367 112.445 0.00 50.73 367 GLN G O 1
ATOM 10924 N N . ILE F 2 368 ? 137.165 99.984 112.117 1.00 49.18 368 ILE G N 1
ATOM 10925 C CA . ILE F 2 368 ? 136.651 98.934 112.995 1.00 52.72 368 ILE G CA 1
ATOM 10926 C C . ILE F 2 368 ? 136.981 97.561 112.422 1.00 55.26 368 ILE G C 1
ATOM 10927 O O . ILE F 2 368 ? 137.438 96.660 113.137 0.50 52.30 368 ILE G O 1
ATOM 10932 N N . ILE F 2 369 ? 136.760 97.386 111.118 1.00 56.14 369 ILE G N 1
ATOM 10933 C CA . ILE F 2 369 ? 137.066 96.115 110.469 1.00 53.24 369 ILE G CA 1
ATOM 10934 C C . ILE F 2 369 ? 138.561 95.834 110.526 0.40 54.29 369 ILE G C 1
ATOM 10935 O O . ILE F 2 369 ? 138.986 94.697 110.763 1.00 55.97 369 ILE G O 1
ATOM 10940 N N . ALA F 2 370 ? 139.384 96.863 110.303 0.39 55.48 370 ALA G N 1
ATOM 10941 C CA . ALA F 2 370 ? 140.831 96.674 110.350 1.00 56.91 370 ALA G CA 1
ATOM 10942 C C . ALA F 2 370 ? 141.296 96.280 111.747 1.00 55.57 370 ALA G C 1
ATOM 10943 O O . ALA F 2 370 ? 142.182 95.429 111.898 1.00 59.60 370 ALA G O 1
ATOM 10945 N N . LYS F 2 371 ? 140.714 96.888 112.783 1.00 51.74 371 LYS G N 1
ATOM 10946 C CA . LYS F 2 371 ? 141.126 96.588 114.150 1.00 54.53 371 LYS G CA 1
ATOM 10947 C C . LYS F 2 371 ? 140.610 95.232 114.611 1.00 54.87 371 LYS G C 1
ATOM 10948 O O . LYS F 2 371 ? 141.256 94.572 115.432 1.00 59.82 371 LYS G O 1
ATOM 10954 N N . LEU F 2 372 ? 139.457 94.796 114.096 0.71 55.94 372 LEU G N 1
ATOM 10955 C CA . LEU F 2 372 ? 138.917 93.498 114.485 1.00 56.48 372 LEU G CA 1
ATOM 10956 C C . LEU F 2 372 ? 139.786 92.342 114.011 1.00 57.64 372 LEU G C 1
ATOM 10957 O O . LEU F 2 372 ? 139.671 91.236 114.549 1.00 53.93 372 LEU G O 1
ATOM 10962 N N . LYS F 2 373 ? 140.648 92.568 113.018 1.00 63.72 373 LYS G N 1
ATOM 10963 C CA . LYS F 2 373 ? 141.539 91.508 112.562 1.00 63.81 373 LYS G CA 1
ATOM 10964 C C . LYS F 2 373 ? 142.638 91.226 113.577 1.00 61.89 373 LYS G C 1
ATOM 10965 O O . LYS F 2 373 ? 143.100 90.083 113.682 1.00 62.13 373 LYS G O 1
ATOM 10971 N N . GLU F 2 374 ? 143.063 92.242 114.323 1.00 62.62 374 GLU G N 1
ATOM 10972 C CA . GLU F 2 374 ? 144.107 92.111 115.339 1.00 65.35 374 GLU G CA 1
ATOM 10973 C C . GLU F 2 374 ? 145.396 91.540 114.756 1.00 73.80 374 GLU G C 1
ATOM 10974 O O . GLU F 2 374 ? 146.096 90.767 115.411 1.00 78.15 374 GLU G O 1
ATOM 10980 N N . MET G 3 1 ? 150.941 152.936 110.429 1.00 70.07 1 MET H N 1
ATOM 10981 C CA . MET G 3 1 ? 151.610 154.230 110.481 0.42 69.90 1 MET H CA 1
ATOM 10982 C C . MET G 3 1 ? 151.371 155.033 109.208 0.00 70.54 1 MET H C 1
ATOM 10983 O O . MET G 3 1 ? 150.990 156.201 109.256 0.60 69.87 1 MET H O 1
ATOM 10988 N N . ALA G 3 2 ? 151.592 154.387 108.070 1.00 79.10 2 ALA H N 1
ATOM 10989 C CA . ALA G 3 2 ? 151.457 155.014 106.764 1.00 79.53 2 ALA H CA 1
ATOM 10990 C C . ALA G 3 2 ? 151.236 153.898 105.746 1.00 77.67 2 ALA H C 1
ATOM 10991 O O . ALA G 3 2 ? 150.866 152.778 106.116 1.00 74.91 2 ALA H O 1
ATOM 10993 N N . PHE G 3 3 ? 151.449 154.210 104.466 1.00 85.25 3 PHE H N 1
ATOM 10994 C CA . PHE G 3 3 ? 151.293 153.223 103.402 1.00 86.76 3 PHE H CA 1
ATOM 10995 C C . PHE G 3 3 ? 152.072 151.938 103.668 0.00 83.73 3 PHE H C 1
ATOM 10996 O O . PHE G 3 3 ? 151.758 150.901 103.073 0.52 83.55 3 PHE H O 1
ATOM 11004 N N . ASN G 3 4 ? 153.076 151.980 104.544 0.81 79.99 4 ASN H N 1
ATOM 11005 C CA . ASN G 3 4 ? 153.848 150.794 104.915 1.00 82.12 4 ASN H CA 1
ATOM 11006 C C . ASN G 3 4 ? 153.218 150.242 106.190 1.00 83.71 4 ASN H C 1
ATOM 11007 O O . ASN G 3 4 ? 153.649 150.540 107.305 1.00 81.88 4 ASN H O 1
ATOM 11012 N N . TYR G 3 5 ? 152.175 149.430 106.022 1.00 81.54 5 TYR H N 1
ATOM 11013 C CA . TYR G 3 5 ? 151.519 148.766 107.141 1.00 74.87 5 TYR H CA 1
ATOM 11014 C C . TYR G 3 5 ? 152.148 147.424 107.491 1.00 74.06 5 TYR H C 1
ATOM 11015 O O . TYR G 3 5 ? 151.757 146.819 108.494 0.71 71.47 5 TYR H O 1
ATOM 11024 N N . ASP G 3 6 ? 153.104 146.946 106.696 1.00 78.67 6 ASP H N 1
ATOM 11025 C CA . ASP G 3 6 ? 153.640 145.599 106.838 1.00 75.25 6 ASP H CA 1
ATOM 11026 C C . ASP G 3 6 ? 154.799 145.508 107.823 1.00 75.71 6 ASP H C 1
ATOM 11027 O O . ASP G 3 6 ? 155.259 144.397 108.109 1.00 77.13 6 ASP H O 1
ATOM 11032 N N . GLU G 3 7 ? 155.285 146.635 108.344 1.00 76.32 7 GLU H N 1
ATOM 11033 C CA . GLU G 3 7 ? 156.368 146.579 109.320 1.00 75.43 7 GLU H CA 1
ATOM 11034 C C . GLU G 3 7 ? 155.869 146.132 110.687 0.00 73.81 7 GLU H C 1
ATOM 11035 O O . GLU G 3 7 ? 156.608 145.483 111.434 1.00 71.92 7 GLU H O 1
ATOM 11041 N N . TYR G 3 8 ? 154.625 146.466 111.027 1.00 73.99 8 TYR H N 1
ATOM 11042 C CA . TYR G 3 8 ? 154.046 146.152 112.325 1.00 72.03 8 TYR H CA 1
ATOM 11043 C C . TYR G 3 8 ? 153.139 144.927 112.286 1.00 73.75 8 TYR H C 1
ATOM 11044 O O . TYR G 3 8 ? 152.426 144.668 113.260 0.81 70.36 8 TYR H O 1
ATOM 11053 N N . LEU G 3 9 ? 153.146 144.172 111.189 1.00 73.43 9 LEU H N 1
ATOM 11054 C CA . LEU G 3 9 ? 152.226 143.060 111.003 1.00 70.88 9 LEU H CA 1
ATOM 11055 C C . LEU G 3 9 ? 152.991 141.778 110.708 0.55 69.39 9 LEU H C 1
ATOM 11056 O O . LEU G 3 9 ? 154.186 141.792 110.405 0.75 70.12 9 LEU H O 1
ATOM 11061 N N . ARG G 3 10 ? 152.273 140.662 110.807 0.98 67.30 10 ARG H N 1
ATOM 11062 C CA . ARG G 3 10 ? 152.796 139.355 110.426 1.00 71.95 10 ARG H CA 1
ATOM 11063 C C . ARG G 3 10 ? 152.402 139.093 108.976 1.00 71.66 10 ARG H C 1
ATOM 11064 O O . ARG G 3 10 ? 151.214 139.070 108.642 0.63 69.69 10 ARG H O 1
ATOM 11072 N N . VAL G 3 11 ? 153.404 138.904 108.114 1.00 82.72 11 VAL H N 1
ATOM 11073 C CA . VAL G 3 11 ? 153.147 138.719 106.690 1.00 82.31 11 VAL H CA 1
ATOM 11074 C C . VAL G 3 11 ? 152.405 137.421 106.401 1.00 79.50 11 VAL H C 1
ATOM 11075 O O . VAL G 3 11 ? 151.697 137.330 105.391 1.00 81.38 11 VAL H O 1
ATOM 11079 N N . ASP G 3 12 ? 152.544 136.412 107.259 1.00 75.40 12 ASP H N 1
ATOM 11080 C CA . ASP G 3 12 ? 151.988 135.095 106.977 0.00 79.09 12 ASP H CA 1
ATOM 11081 C C . ASP G 3 12 ? 150.482 135.013 107.187 0.15 78.74 12 ASP H C 1
ATOM 11082 O O . ASP G 3 12 ? 149.874 134.017 106.780 1.00 80.57 12 ASP H O 1
ATOM 11087 N N . LYS G 3 13 ? 149.864 136.021 107.802 1.00 72.28 13 LYS H N 1
ATOM 11088 C CA . LYS G 3 13 ? 148.433 135.987 108.081 0.44 73.31 13 LYS H CA 1
ATOM 11089 C C . LYS G 3 13 ? 147.609 136.900 107.186 0.32 72.77 13 LYS H C 1
ATOM 11090 O O . LYS G 3 13 ? 146.444 136.595 106.926 1.00 72.52 13 LYS H O 1
ATOM 11096 N N . ILE G 3 14 ? 148.178 138.010 106.722 0.21 74.26 14 ILE H N 1
ATOM 11097 C CA . ILE G 3 14 ? 147.483 138.875 105.761 1.00 72.89 14 ILE H CA 1
ATOM 11098 C C . ILE G 3 14 ? 147.216 138.074 104.490 0.25 74.65 14 ILE H C 1
ATOM 11099 O O . ILE G 3 14 ? 148.070 137.257 104.087 1.00 74.80 14 ILE H O 1
ATOM 11104 N N . PRO G 3 15 ? 146.054 138.220 103.823 0.00 75.92 15 PRO H N 1
ATOM 11105 C CA . PRO G 3 15 ? 144.938 139.161 104.042 0.00 76.09 15 PRO H CA 1
ATOM 11106 C C . PRO G 3 15 ? 144.042 138.849 105.235 1.00 78.44 15 PRO H C 1
ATOM 11107 O O . PRO G 3 15 ? 144.103 137.769 105.817 1.00 77.27 15 PRO H O 1
ATOM 11111 N N . THR G 3 16 ? 143.192 139.805 105.606 1.00 79.55 16 THR H N 1
ATOM 11112 C CA . THR G 3 16 ? 142.251 139.618 106.700 1.00 78.32 16 THR H CA 1
ATOM 11113 C C . THR G 3 16 ? 141.216 138.559 106.326 1.00 80.22 16 THR H C 1
ATOM 11114 O O . THR G 3 16 ? 141.196 138.027 105.212 0.57 77.36 16 THR H O 1
ATOM 11118 N N . LEU G 3 17 ? 140.334 138.246 107.278 1.00 86.43 17 LEU H N 1
ATOM 11119 C CA . LEU G 3 17 ? 139.492 137.069 107.112 0.27 82.67 17 LEU H CA 1
ATOM 11120 C C . LEU G 3 17 ? 138.068 137.285 107.629 0.21 82.98 17 LEU H C 1
ATOM 11121 O O . LEU G 3 17 ? 137.356 136.304 107.876 1.00 83.10 17 LEU H O 1
ATOM 11126 N N . TRP G 3 18 ? 137.615 138.531 107.793 1.00 81.46 18 TRP H N 1
ATOM 11127 C CA . TRP G 3 18 ? 136.440 138.744 108.639 1.00 82.11 18 TRP H CA 1
ATOM 11128 C C . TRP G 3 18 ? 135.131 138.413 107.923 0.00 82.76 18 TRP H C 1
ATOM 11129 O O . TRP G 3 18 ? 134.521 137.374 108.194 0.65 84.21 18 TRP H O 1
ATOM 11140 N N . CYS G 3 19 ? 134.672 139.268 107.004 1.00 89.25 19 CYS H N 1
ATOM 11141 C CA . CYS G 3 19 ? 133.664 138.780 106.069 1.00 88.09 19 CYS H CA 1
ATOM 11142 C C . CYS G 3 19 ? 134.040 139.044 104.617 0.22 90.13 19 CYS H C 1
ATOM 11143 O O . CYS G 3 19 ? 134.435 138.128 103.889 0.00 90.34 19 CYS H O 1
ATOM 11146 N N . TRP G 3 20 ? 133.921 140.305 104.195 1.00 92.85 20 TRP H N 1
ATOM 11147 C CA . TRP G 3 20 ? 134.621 140.839 103.035 1.00 95.50 20 TRP H CA 1
ATOM 11148 C C . TRP G 3 20 ? 134.964 142.306 103.267 1.00 96.23 20 TRP H C 1
ATOM 11149 O O . TRP G 3 20 ? 135.925 142.831 102.698 1.00 99.95 20 TRP H O 1
ATOM 11160 N N . GLY G 3 21 ? 134.168 142.973 104.101 1.00 80.23 21 GLY H N 1
ATOM 11161 C CA . GLY G 3 21 ? 134.270 144.410 104.267 1.00 82.47 21 GLY H CA 1
ATOM 11162 C C . GLY G 3 21 ? 133.951 144.908 105.660 1.00 83.41 21 GLY H C 1
ATOM 11163 O O . GLY G 3 21 ? 133.615 146.084 105.836 0.71 81.41 21 GLY H O 1
ATOM 11164 N N . CYS G 3 22 ? 134.027 144.025 106.653 1.00 84.28 22 CYS H N 1
ATOM 11165 C CA . CYS G 3 22 ? 133.674 144.404 108.015 1.00 82.87 22 CYS H CA 1
ATOM 11166 C C . CYS G 3 22 ? 134.579 145.520 108.518 1.00 82.76 22 CYS H C 1
ATOM 11167 O O . CYS G 3 22 ? 135.774 145.562 108.212 0.15 82.32 22 CYS H O 1
ATOM 11170 N N . GLY G 3 23 ? 134.000 146.430 109.297 1.00 76.19 23 GLY H N 1
ATOM 11171 C CA . GLY G 3 23 ? 134.740 147.561 109.820 1.00 72.77 23 GLY H CA 1
ATOM 11172 C C . GLY G 3 23 ? 135.664 147.200 110.965 1.00 72.36 23 GLY H C 1
ATOM 11173 O O . GLY G 3 23 ? 135.599 147.804 112.040 0.18 72.96 23 GLY H O 1
ATOM 11174 N N . ASP G 3 24 ? 136.528 146.212 110.745 1.00 73.40 24 ASP H N 1
ATOM 11175 C CA . ASP G 3 24 ? 137.525 145.806 111.727 0.73 72.08 24 ASP H CA 1
ATOM 11176 C C . ASP G 3 24 ? 138.951 146.103 111.295 0.68 71.31 24 ASP H C 1
ATOM 11177 O O . ASP G 3 24 ? 139.799 146.358 112.151 0.12 71.44 24 ASP H O 1
ATOM 11182 N N . GLY G 3 25 ? 139.234 146.073 109.991 1.00 67.99 25 GLY H N 1
ATOM 11183 C CA . GLY G 3 25 ? 140.551 146.458 109.518 1.00 68.27 25 GLY H CA 1
ATOM 11184 C C . GLY G 3 25 ? 140.855 147.925 109.740 1.00 69.45 25 GLY H C 1
ATOM 11185 O O . GLY G 3 25 ? 142.010 148.294 109.972 0.37 69.14 25 GLY H O 1
ATOM 11186 N N . VAL G 3 26 ? 139.831 148.780 109.667 1.00 66.12 26 VAL H N 1
ATOM 11187 C CA . VAL G 3 26 ? 140.028 150.207 109.904 0.48 66.72 26 VAL H CA 1
ATOM 11188 C C . VAL G 3 26 ? 140.506 150.450 111.328 1.00 70.01 26 VAL H C 1
ATOM 11189 O O . VAL G 3 26 ? 141.390 151.281 111.571 1.00 67.38 26 VAL H O 1
ATOM 11193 N N . ILE G 3 27 ? 139.925 149.733 112.293 1.00 68.07 27 ILE H N 1
ATOM 11194 C CA . ILE G 3 27 ? 140.355 149.860 113.682 1.00 64.80 27 ILE H CA 1
ATOM 11195 C C . ILE G 3 27 ? 141.806 149.423 113.831 0.86 63.13 27 ILE H C 1
ATOM 11196 O O . ILE G 3 27 ? 142.593 150.060 114.542 0.57 62.78 27 ILE H O 1
ATOM 11201 N N . LEU G 3 28 ? 142.182 148.330 113.165 1.00 65.11 28 LEU H N 1
ATOM 11202 C CA . LEU G 3 28 ? 143.564 147.861 113.220 1.00 66.61 28 LEU H CA 1
ATOM 11203 C C . LEU G 3 28 ? 144.519 148.907 112.660 1.00 66.15 28 LEU H C 1
ATOM 11204 O O . LEU G 3 28 ? 145.559 149.202 113.261 1.00 68.03 28 LEU H O 1
ATOM 11209 N N . LYS G 3 29 ? 144.173 149.488 111.508 1.00 64.04 29 LYS H N 1
ATOM 11210 C CA . LYS G 3 29 ? 145.024 150.510 110.910 1.00 64.20 29 LYS H CA 1
ATOM 11211 C C . LYS G 3 29 ? 145.144 151.728 111.816 1.00 67.45 29 LYS H C 1
ATOM 11212 O O . LYS G 3 29 ? 146.233 152.297 111.962 1.00 65.36 29 LYS H O 1
ATOM 11218 N N . SER G 3 30 ? 144.032 152.146 112.425 1.00 63.27 30 SER H N 1
ATOM 11219 C CA . SER G 3 30 ? 144.073 153.288 113.333 1.00 61.85 30 SER H CA 1
ATOM 11220 C C . SER G 3 30 ? 144.965 153.002 114.532 1.00 59.36 30 SER H C 1
ATOM 11221 O O . SER G 3 30 ? 145.746 153.864 114.954 1.00 57.41 30 SER H O 1
ATOM 11224 N N . ILE G 3 31 ? 144.867 151.794 115.090 1.00 58.87 31 ILE H N 1
ATOM 11225 C CA . ILE G 3 31 ? 145.707 151.427 116.226 1.00 56.66 31 ILE H CA 1
ATOM 11226 C C . ILE G 3 31 ? 147.177 151.444 115.830 1.00 58.60 31 ILE H C 1
ATOM 11227 O O . ILE G 3 31 ? 148.028 151.943 116.575 1.00 58.20 31 ILE H O 1
ATOM 11232 N N . ILE G 3 32 ? 147.501 150.905 114.651 1.00 62.23 32 ILE H N 1
ATOM 11233 C CA . ILE G 3 32 ? 148.894 150.883 114.202 1.00 60.89 32 ILE H CA 1
ATOM 11234 C C . ILE G 3 32 ? 149.420 152.303 114.027 1.00 63.93 32 ILE H C 1
ATOM 11235 O O . ILE G 3 32 ? 150.519 152.641 114.489 1.00 62.89 32 ILE H O 1
ATOM 11240 N N . ARG G 3 33 ? 148.642 153.157 113.357 1.00 64.67 33 ARG H N 1
ATOM 11241 C CA . ARG G 3 33 ? 149.086 154.526 113.116 1.00 59.83 33 ARG H CA 1
ATOM 11242 C C . ARG G 3 33 ? 149.278 155.282 114.423 1.00 59.28 33 ARG H C 1
ATOM 11243 O O . ARG G 3 33 ? 150.270 156.001 114.594 1.00 59.02 33 ARG H O 1
ATOM 11251 N N . THR G 3 34 ? 148.343 155.129 115.363 1.00 57.06 34 THR H N 1
ATOM 11252 C CA . THR G 3 34 ? 148.464 155.825 116.638 1.00 55.72 34 THR H CA 1
ATOM 11253 C C . THR G 3 34 ? 149.653 155.309 117.440 0.97 54.07 34 THR H C 1
ATOM 11254 O O . THR G 3 34 ? 150.412 156.102 118.013 1.00 53.79 34 THR H O 1
ATOM 11258 N N . ILE G 3 35 ? 149.849 153.988 117.478 0.91 55.89 35 ILE H N 1
ATOM 11259 C CA . ILE G 3 35 ? 150.953 153.423 118.245 0.70 57.79 35 ILE H CA 1
ATOM 11260 C C . ILE G 3 35 ? 152.293 153.825 117.643 1.00 57.77 35 ILE H C 1
ATOM 11261 O O . ILE G 3 35 ? 153.291 153.944 118.363 1.00 55.05 35 ILE H O 1
ATOM 11266 N N . ASP G 3 36 ? 152.347 154.040 116.327 1.00 65.79 36 ASP H N 1
ATOM 11267 C CA . ASP G 3 36 ? 153.583 154.532 115.728 1.00 65.73 36 ASP H CA 1
ATOM 11268 C C . ASP G 3 36 ? 153.775 156.026 115.958 1.00 64.01 36 ASP H C 1
ATOM 11269 O O . ASP G 3 36 ? 154.915 156.485 116.083 1.00 63.36 36 ASP H O 1
ATOM 11274 N N . ALA G 3 37 ? 152.682 156.792 116.014 1.00 57.88 37 ALA H N 1
ATOM 11275 C CA . ALA G 3 37 ? 152.797 158.240 116.164 1.00 61.21 37 ALA H CA 1
ATOM 11276 C C . ALA G 3 37 ? 153.447 158.618 117.489 1.00 61.73 37 ALA H C 1
ATOM 11277 O O . ALA G 3 37 ? 154.281 159.530 117.541 1.00 59.75 37 ALA H O 1
ATOM 11279 N N . LEU G 3 38 ? 153.079 157.932 118.573 1.00 57.96 38 LEU H N 1
ATOM 11280 C CA . LEU G 3 38 ? 153.648 158.234 119.882 1.00 56.68 38 LEU H CA 1
ATOM 11281 C C . LEU G 3 38 ? 155.124 157.883 119.985 1.00 59.60 38 LEU H C 1
ATOM 11282 O O . LEU G 3 38 ? 155.776 158.312 120.943 1.00 60.09 38 LEU H O 1
ATOM 11287 N N . GLY G 3 39 ? 155.664 157.123 119.036 1.00 54.66 39 GLY H N 1
ATOM 11288 C CA . GLY G 3 39 ? 157.031 156.659 119.137 1.00 56.64 39 GLY H CA 1
ATOM 11289 C C . GLY G 3 39 ? 157.218 155.425 119.987 1.00 55.38 39 GLY H C 1
ATOM 11290 O O . GLY G 3 39 ? 158.359 155.105 120.342 1.00 52.75 39 GLY H O 1
ATOM 11291 N N . TRP G 3 40 ? 156.138 154.730 120.333 1.00 54.46 40 TRP H N 1
ATOM 11292 C CA . TRP G 3 40 ? 156.243 153.517 121.129 1.00 56.53 40 TRP H CA 1
ATOM 11293 C C . TRP G 3 40 ? 156.988 152.435 120.359 1.00 56.29 40 TRP H C 1
ATOM 11294 O O . TRP G 3 40 ? 156.769 152.241 119.160 1.00 56.90 40 TRP H O 1
ATOM 11305 N N . LYS G 3 41 ? 157.874 151.730 121.054 1.00 55.67 41 LYS H N 1
ATOM 11306 C CA . LYS G 3 41 ? 158.591 150.605 120.472 1.00 54.86 41 LYS H CA 1
ATOM 11307 C C . LYS G 3 41 ? 157.773 149.335 120.665 1.00 56.35 41 LYS H C 1
ATOM 11308 O O . LYS G 3 41 ? 157.275 149.073 121.765 1.00 58.83 41 LYS H O 1
ATOM 11314 N N . MET G 3 42 ? 157.638 148.551 119.595 1.00 56.38 42 MET H N 1
ATOM 11315 C CA . MET G 3 42 ? 156.765 147.383 119.612 1.00 54.61 42 MET H CA 1
ATOM 11316 C C . MET G 3 42 ? 157.236 146.298 120.569 1.00 55.02 42 MET H C 1
ATOM 11317 O O . MET G 3 42 ? 156.462 145.381 120.863 1.00 63.94 42 MET H O 1
ATOM 11322 N N . ASP G 3 43 ? 158.471 146.371 121.059 1.00 51.42 43 ASP H N 1
ATOM 11323 C CA . ASP G 3 43 ? 158.977 145.409 122.028 1.00 59.27 43 ASP H CA 1
ATOM 11324 C C . ASP G 3 43 ? 158.485 145.682 123.444 1.00 57.20 43 ASP H C 1
ATOM 11325 O O . ASP G 3 43 ? 158.947 145.025 124.382 1.00 57.39 43 ASP H O 1
ATOM 11330 N N . ASP G 3 44 ? 157.564 146.629 123.615 1.00 47.20 44 ASP H N 1
ATOM 11331 C CA . ASP G 3 44 ? 157.028 146.976 124.923 1.00 45.09 44 ASP H CA 1
ATOM 11332 C C . ASP G 3 44 ? 155.511 146.879 124.995 1.00 44.96 44 ASP H C 1
ATOM 11333 O O . ASP G 3 44 ? 154.948 147.035 126.085 0.18 46.81 44 ASP H O 1
ATOM 11338 N N . VAL G 3 45 ? 154.835 146.628 123.878 0.64 43.47 45 VAL H N 1
ATOM 11339 C CA . VAL G 3 45 ? 153.379 146.655 123.802 1.00 42.26 45 VAL H CA 1
ATOM 11340 C C . VAL G 3 45 ? 152.858 145.226 123.825 1.00 44.78 45 VAL H C 1
ATOM 11341 O O . VAL G 3 45 ? 153.317 144.377 123.051 0.63 44.46 45 VAL H O 1
ATOM 11345 N N . CYS G 3 46 ? 151.903 144.963 124.712 1.00 37.38 46 CYS H N 1
ATOM 11346 C CA . CYS G 3 46 ? 151.208 143.685 124.781 1.00 32.06 46 CYS H CA 1
ATOM 11347 C C . CYS G 3 46 ? 149.753 143.892 124.391 1.00 24.21 46 CYS H C 1
ATOM 11348 O O . CYS G 3 46 ? 149.073 144.756 124.952 1.00 34.19 46 CYS H O 1
ATOM 11351 N N . LEU G 3 47 ? 149.280 143.101 123.434 1.00 28.06 47 LEU H N 1
ATOM 11352 C CA . LEU G 3 47 ? 147.912 143.196 122.936 1.00 34.45 47 LEU H CA 1
ATOM 11353 C C . LEU G 3 47 ? 147.163 141.934 123.347 1.00 37.28 47 LEU H C 1
ATOM 11354 O O . LEU G 3 47 ? 147.474 140.838 122.871 0.00 35.26 47 LEU H O 1
ATOM 11359 N N . VAL G 3 48 ? 146.178 142.091 124.224 1.00 26.03 48 VAL H N 1
ATOM 11360 C CA . VAL G 3 48 ? 145.398 140.977 124.749 1.00 22.62 48 VAL H CA 1
ATOM 11361 C C . VAL G 3 48 ? 143.954 141.143 124.299 1.00 23.54 48 VAL H C 1
ATOM 11362 O O . VAL G 3 48 ? 143.368 142.219 124.459 0.39 29.79 48 VAL H O 1
ATOM 11366 N N . SER G 3 49 ? 143.390 140.085 123.720 1.00 29.72 49 SER H N 1
ATOM 11367 C CA . SER G 3 49 ? 142.024 140.119 123.223 1.00 26.73 49 SER H CA 1
ATOM 11368 C C . SER G 3 49 ? 141.348 138.784 123.493 1.00 32.17 49 SER H C 1
ATOM 11369 O O . SER G 3 49 ? 142.002 137.740 123.548 0.63 38.46 49 SER H O 1
ATOM 11372 N N . GLY G 3 50 ? 140.024 138.828 123.659 1.00 42.08 50 GLY H N 1
ATOM 11373 C CA . GLY G 3 50 ? 139.253 137.641 123.956 1.00 48.20 50 GLY H CA 1
ATOM 11374 C C . GLY G 3 50 ? 138.697 136.973 122.711 1.00 50.04 50 GLY H C 1
ATOM 11375 O O . GLY G 3 50 ? 138.854 137.446 121.585 0.19 47.76 50 GLY H O 1
ATOM 11376 N N . ILE G 3 51 ? 138.029 135.841 122.933 1.00 65.18 51 ILE H N 1
ATOM 11377 C CA . ILE G 3 51 ? 137.425 135.100 121.834 1.00 64.33 51 ILE H CA 1
ATOM 11378 C C . ILE G 3 51 ? 136.193 135.840 121.323 1.00 66.15 51 ILE H C 1
ATOM 11379 O O . ILE G 3 51 ? 135.569 136.636 122.030 1.00 63.88 51 ILE H O 1
ATOM 11384 N N . GLY G 3 52 ? 135.841 135.566 120.071 1.00 74.50 52 GLY H N 1
ATOM 11385 C CA . GLY G 3 52 ? 134.710 136.216 119.445 1.00 71.37 52 GLY H CA 1
ATOM 11386 C C . GLY G 3 52 ? 134.965 136.552 117.991 1.00 71.07 52 GLY H C 1
ATOM 11387 O O . GLY G 3 52 ? 135.750 135.877 117.320 0.30 70.44 52 GLY H O 1
ATOM 11388 N N . CYS G 3 53 ? 134.308 137.597 117.493 1.00 79.45 53 CYS H N 1
ATOM 11389 C CA . CYS G 3 53 ? 134.473 138.004 116.107 1.00 81.31 53 CYS H CA 1
ATOM 11390 C C . CYS G 3 53 ? 135.559 139.052 115.920 1.00 77.99 53 CYS H C 1
ATOM 11391 O O . CYS G 3 53 ? 136.012 139.262 114.789 1.00 74.83 53 CYS H O 1
ATOM 11394 N N . SER G 3 54 ? 135.987 139.712 116.995 1.00 69.46 54 SER H N 1
ATOM 11395 C CA . SER G 3 54 ? 137.043 140.712 116.936 1.00 68.09 54 SER H CA 1
ATOM 11396 C C . SER G 3 54 ? 138.364 140.221 117.511 1.00 68.09 54 SER H C 1
ATOM 11397 O O . SER G 3 54 ? 139.330 140.988 117.550 0.72 66.68 54 SER H O 1
ATOM 11400 N N . GLY G 3 55 ? 138.432 138.964 117.959 1.00 65.76 55 GLY H N 1
ATOM 11401 C CA . GLY G 3 55 ? 139.669 138.437 118.508 1.00 62.69 55 GLY H CA 1
ATOM 11402 C C . GLY G 3 55 ? 140.748 138.195 117.475 1.00 62.28 55 GLY H C 1
ATOM 11403 O O . GLY G 3 55 ? 141.932 138.143 117.829 0.00 62.79 55 GLY H O 1
ATOM 11404 N N . ARG G 3 56 ? 140.369 138.067 116.200 1.00 66.83 56 ARG H N 1
ATOM 11405 C CA . ARG G 3 56 ? 141.341 137.815 115.143 1.00 63.60 56 ARG H CA 1
ATOM 11406 C C . ARG G 3 56 ? 142.385 138.918 115.043 0.12 65.69 56 ARG H C 1
ATOM 11407 O O . ARG G 3 56 ? 143.465 138.681 114.490 1.00 65.87 56 ARG H O 1
ATOM 11415 N N . MET G 3 57 ? 142.088 140.114 115.561 0.51 63.51 57 MET H N 1
ATOM 11416 C CA . MET G 3 57 ? 143.078 141.187 115.571 1.00 60.13 57 MET H CA 1
ATOM 11417 C C . MET G 3 57 ? 144.347 140.774 116.302 1.00 63.92 57 MET H C 1
ATOM 11418 O O . MET G 3 57 ? 145.436 141.255 115.973 0.57 63.20 57 MET H O 1
ATOM 11423 N N . SER G 3 58 ? 144.231 139.887 117.293 1.00 69.10 58 SER H N 1
ATOM 11424 C CA . SER G 3 58 ? 145.408 139.424 118.017 1.00 66.04 58 SER H CA 1
ATOM 11425 C C . SER G 3 58 ? 146.315 138.542 117.169 1.00 62.63 58 SER H C 1
ATOM 11426 O O . SER G 3 58 ? 147.472 138.331 117.546 0.62 60.89 58 SER H O 1
ATOM 11429 N N . SER G 3 59 ? 145.828 138.026 116.042 1.00 64.17 59 SER H N 1
ATOM 11430 C CA . SER G 3 59 ? 146.583 137.088 115.223 1.00 62.78 59 SER H CA 1
ATOM 11431 C C . SER G 3 59 ? 147.295 137.755 114.051 0.57 65.44 59 SER H C 1
ATOM 11432 O O . SER G 3 59 ? 147.900 137.055 113.233 0.19 65.59 59 SER H O 1
ATOM 11435 N N . TYR G 3 60 ? 147.241 139.079 113.947 1.00 66.02 60 TYR H N 1
ATOM 11436 C CA . TYR G 3 60 ? 147.869 139.786 112.836 1.00 64.61 60 TYR H CA 1
ATOM 11437 C C . TYR G 3 60 ? 149.015 140.691 113.259 1.00 63.00 60 TYR H C 1
ATOM 11438 O O . TYR G 3 60 ? 150.023 140.766 112.552 1.00 64.37 60 TYR H O 1
ATOM 11447 N N . VAL G 3 61 ? 148.890 141.383 114.391 1.00 60.15 61 VAL H N 1
ATOM 11448 C CA . VAL G 3 61 ? 149.936 142.302 114.819 1.00 62.24 61 VAL H CA 1
ATOM 11449 C C . VAL G 3 61 ? 151.153 141.522 115.302 1.00 63.52 61 VAL H C 1
ATOM 11450 O O . VAL G 3 61 ? 151.037 140.451 115.914 1.00 61.84 61 VAL H O 1
ATOM 11454 N N . ASN G 3 62 ? 152.339 142.065 115.027 1.00 65.52 62 ASN H N 1
ATOM 11455 C CA . ASN G 3 62 ? 153.603 141.408 115.358 1.00 65.37 62 ASN H CA 1
ATOM 11456 C C . ASN G 3 62 ? 154.118 141.968 116.682 1.00 66.37 62 ASN H C 1
ATOM 11457 O O . ASN G 3 62 ? 154.976 142.848 116.730 1.00 68.08 62 ASN H O 1
ATOM 11462 N N . CYS G 3 63 ? 153.575 141.436 117.771 1.00 57.95 63 CYS H N 1
ATOM 11463 C CA . CYS G 3 63 ? 153.980 141.822 119.117 1.00 52.92 63 CYS H CA 1
ATOM 11464 C C . CYS G 3 63 ? 153.564 140.708 120.072 1.00 56.80 63 CYS H C 1
ATOM 11465 O O . CYS G 3 63 ? 153.142 139.629 119.645 1.00 61.19 63 CYS H O 1
ATOM 11468 N N . ASN G 3 64 ? 153.682 140.971 121.370 1.00 48.45 64 ASN H N 1
ATOM 11469 C CA . ASN G 3 64 ? 153.261 140.012 122.389 1.00 45.20 64 ASN H CA 1
ATOM 11470 C C . ASN G 3 64 ? 151.739 140.004 122.443 1.00 45.41 64 ASN H C 1
ATOM 11471 O O . ASN G 3 64 ? 151.120 140.879 123.052 1.00 53.95 64 ASN H O 1
ATOM 11476 N N . THR G 3 65 ? 151.129 139.013 121.803 1.00 41.27 65 THR H N 1
ATOM 11477 C CA . THR G 3 65 ? 149.682 138.925 121.695 1.00 42.20 65 THR H CA 1
ATOM 11478 C C . THR G 3 65 ? 149.159 137.780 122.551 1.00 40.17 65 THR H C 1
ATOM 11479 O O . THR G 3 65 ? 149.765 136.706 122.610 1.00 47.32 65 THR H O 1
ATOM 11483 N N . VAL G 3 66 ? 148.032 138.022 123.212 1.00 32.18 66 VAL H N 1
ATOM 11484 C CA . VAL G 3 66 ? 147.402 137.052 124.098 1.00 27.48 66 VAL H CA 1
ATOM 11485 C C . VAL G 3 66 ? 145.956 136.864 123.661 1.00 30.34 66 VAL H C 1
ATOM 11486 O O . VAL G 3 66 ? 145.243 137.843 123.415 1.00 41.99 66 VAL H O 1
ATOM 11490 N N . HIS G 3 67 ? 145.535 135.608 123.549 1.00 31.41 67 HIS H N 1
ATOM 11491 C CA . HIS G 3 67 ? 144.157 135.248 123.233 1.00 39.00 67 HIS H CA 1
ATOM 11492 C C . HIS G 3 67 ? 143.570 134.568 124.462 1.00 39.43 67 HIS H C 1
ATOM 11493 O O . HIS G 3 67 ? 144.007 133.477 124.844 1.00 48.90 67 HIS H O 1
ATOM 11500 N N . THR G 3 68 ? 142.588 135.210 125.081 1.00 33.50 68 THR H N 1
ATOM 11501 C CA . THR G 3 68 ? 142.003 134.745 126.328 1.00 33.49 68 THR H CA 1
ATOM 11502 C C . THR G 3 68 ? 140.634 134.126 126.065 1.00 37.75 68 THR H C 1
ATOM 11503 O O . THR G 3 68 ? 140.180 134.018 124.924 1.00 45.17 68 THR H O 1
ATOM 11507 N N . THR G 3 69 ? 139.976 133.716 127.145 1.00 44.03 69 THR H N 1
ATOM 11508 C CA . THR G 3 69 ? 138.652 133.116 127.055 1.00 43.14 69 THR H CA 1
ATOM 11509 C C . THR G 3 69 ? 137.602 134.219 126.923 1.00 44.07 69 THR H C 1
ATOM 11510 O O . THR G 3 69 ? 137.919 135.392 126.709 0.47 44.65 69 THR H O 1
ATOM 11514 N N . HIS G 3 70 ? 136.330 133.851 127.048 1.00 50.79 70 HIS H N 1
ATOM 11515 C CA . HIS G 3 70 ? 135.236 134.785 126.812 1.00 53.47 70 HIS H CA 1
ATOM 11516 C C . HIS G 3 70 ? 135.062 135.711 128.009 1.00 54.95 70 HIS H C 1
ATOM 11517 O O . HIS G 3 70 ? 134.751 135.257 129.116 1.00 53.35 70 HIS H O 1
ATOM 11524 N N . GLY G 3 71 ? 135.265 137.008 127.787 1.00 49.04 71 GLY H N 1
ATOM 11525 C CA . GLY G 3 71 ? 134.973 138.019 128.780 1.00 45.39 71 GLY H CA 1
ATOM 11526 C C . GLY G 3 71 ? 136.024 138.217 129.849 1.00 48.65 71 GLY H C 1
ATOM 11527 O O . GLY G 3 71 ? 135.838 139.077 130.719 1.00 46.15 71 GLY H O 1
ATOM 11528 N N . ARG G 3 72 ? 137.119 137.462 129.819 1.00 45.03 72 ARG H N 1
ATOM 11529 C CA . ARG G 3 72 ? 138.161 137.569 130.830 1.00 40.86 72 ARG H CA 1
ATOM 11530 C C . ARG G 3 72 ? 139.380 138.338 130.340 1.00 35.66 72 ARG H C 1
ATOM 11531 O O . ARG G 3 72 ? 140.425 138.301 130.996 0.30 34.65 72 ARG H O 1
ATOM 11539 N N . ALA G 3 73 ? 139.270 139.036 129.208 1.00 29.36 73 ALA H N 1
ATOM 11540 C CA . ALA G 3 73 ? 140.420 139.750 128.662 1.00 29.79 73 ALA H CA 1
ATOM 11541 C C . ALA G 3 73 ? 140.903 140.837 129.614 1.00 32.53 73 ALA H C 1
ATOM 11542 O O . ALA G 3 73 ? 142.113 141.049 129.764 1.00 34.31 73 ALA H O 1
ATOM 11544 N N . VAL G 3 74 ? 139.972 141.537 130.266 1.00 32.17 74 VAL H N 1
ATOM 11545 C CA . VAL G 3 74 ? 140.350 142.637 131.146 1.00 25.12 74 VAL H CA 1
ATOM 11546 C C . VAL G 3 74 ? 141.118 142.122 132.357 1.00 25.56 74 VAL H C 1
ATOM 11547 O O . VAL G 3 74 ? 142.074 142.758 132.815 0.58 29.46 74 VAL H O 1
ATOM 11551 N N . ALA G 3 75 ? 140.723 140.966 132.894 1.00 25.78 75 ALA H N 1
ATOM 11552 C CA . ALA G 3 75 ? 141.418 140.418 134.056 1.00 31.29 75 ALA H CA 1
ATOM 11553 C C . ALA G 3 75 ? 142.832 139.965 133.701 1.00 28.88 75 ALA H C 1
ATOM 11554 O O . ALA G 3 75 ? 143.779 140.212 134.458 0.00 28.12 75 ALA H O 1
ATOM 11556 N N . TYR G 3 76 ? 142.993 139.299 132.554 1.00 26.13 76 TYR H N 1
ATOM 11557 C CA . TYR G 3 76 ? 144.328 138.915 132.108 1.00 27.92 76 TYR H CA 1
ATOM 11558 C C . TYR G 3 76 ? 145.193 140.142 131.855 1.00 32.47 76 TYR H C 1
ATOM 11559 O O . TYR G 3 76 ? 146.384 140.156 132.191 1.00 40.05 76 TYR H O 1
ATOM 11568 N N . ALA G 3 77 ? 144.609 141.183 131.257 1.00 25.90 77 ALA H N 1
ATOM 11569 C CA . ALA G 3 77 ? 145.350 142.418 131.028 1.00 17.51 77 ALA H CA 1
ATOM 11570 C C . ALA G 3 77 ? 145.772 143.060 132.340 1.00 15.55 77 ALA H C 1
ATOM 11571 O O . ALA G 3 77 ? 146.888 143.577 132.452 0.84 24.25 77 ALA H O 1
ATOM 11573 N N . THR G 3 78 ? 144.887 143.056 133.337 1.00 12.34 78 THR H N 1
ATOM 11574 C CA . THR G 3 78 ? 145.245 143.591 134.646 1.00 13.61 78 THR H CA 1
ATOM 11575 C C . THR G 3 78 ? 146.395 142.805 135.258 1.00 23.31 78 THR H C 1
ATOM 11576 O O . THR G 3 78 ? 147.343 143.392 135.793 1.00 40.12 78 THR H O 1
ATOM 11580 N N . GLY G 3 79 ? 146.332 141.475 135.185 1.00 21.93 79 GLY H N 1
ATOM 11581 C CA . GLY G 3 79 ? 147.423 140.668 135.705 1.00 13.83 79 GLY H CA 1
ATOM 11582 C C . GLY G 3 79 ? 148.743 140.977 135.027 1.00 18.99 79 GLY H C 1
ATOM 11583 O O . GLY G 3 79 ? 149.773 141.146 135.684 1.00 22.58 79 GLY H O 1
ATOM 11584 N N . ILE G 3 80 ? 148.721 141.083 133.696 1.00 35.98 80 ILE H N 1
ATOM 11585 C CA . ILE G 3 80 ? 149.938 141.391 132.948 1.00 22.60 80 ILE H CA 1
ATOM 11586 C C . ILE G 3 80 ? 150.464 142.772 133.322 1.00 20.80 80 ILE H C 1
ATOM 11587 O O . ILE G 3 80 ? 151.671 142.960 133.515 1.00 25.34 80 ILE H O 1
ATOM 11592 N N . LYS G 3 81 ? 149.569 143.756 133.437 0.87 31.14 81 LYS H N 1
ATOM 11593 C CA . LYS G 3 81 ? 150.000 145.128 133.685 1.00 23.73 81 LYS H CA 1
ATOM 11594 C C . LYS G 3 81 ? 150.596 145.287 135.077 1.00 19.17 81 LYS H C 1
ATOM 11595 O O . LYS G 3 81 ? 151.642 145.926 135.236 1.00 29.37 81 LYS H O 1
ATOM 11601 N N . MET G 3 82 ? 149.955 144.720 136.104 1.00 18.84 82 MET H N 1
ATOM 11602 C CA . MET G 3 82 ? 150.562 144.784 137.431 1.00 24.55 82 MET H CA 1
ATOM 11603 C C . MET G 3 82 ? 151.779 143.878 137.558 1.00 31.40 82 MET H C 1
ATOM 11604 O O . MET G 3 82 ? 152.607 144.105 138.447 1.00 31.67 82 MET H O 1
ATOM 11609 N N . ALA G 3 83 ? 151.910 142.859 136.706 1.00 35.20 83 ALA H N 1
ATOM 11610 C CA . ALA G 3 83 ? 153.132 142.063 136.711 1.00 28.11 83 ALA H CA 1
ATOM 11611 C C . ALA G 3 83 ? 154.334 142.896 136.284 1.00 29.40 83 ALA H C 1
ATOM 11612 O O . ALA G 3 83 ? 155.413 142.789 136.878 1.00 36.80 83 ALA H O 1
ATOM 11614 N N . ASN G 3 84 ? 154.168 143.730 135.257 1.00 30.43 84 ASN H N 1
ATOM 11615 C CA . ASN G 3 84 ? 155.225 144.605 134.752 1.00 33.64 84 ASN H CA 1
ATOM 11616 C C . ASN G 3 84 ? 154.671 146.021 134.655 1.00 38.48 84 ASN H C 1
ATOM 11617 O O . ASN G 3 84 ? 154.238 146.459 133.581 1.00 37.57 84 ASN H O 1
ATOM 11622 N N . PRO G 3 85 ? 154.673 146.775 135.767 1.00 41.92 85 PRO H N 1
ATOM 11623 C CA . PRO G 3 85 ? 154.074 148.115 135.790 1.00 38.59 85 PRO H CA 1
ATOM 11624 C C . PRO G 3 85 ? 154.945 149.193 135.147 1.00 43.35 85 PRO H C 1
ATOM 11625 O O . PRO G 3 85 ? 155.148 150.271 135.707 1.00 53.45 85 PRO H O 1
ATOM 11629 N N . SER G 3 86 ? 155.467 148.895 133.958 1.00 39.19 86 SER H N 1
ATOM 11630 C CA . SER G 3 86 ? 156.240 149.869 133.202 1.00 41.36 86 SER H CA 1
ATOM 11631 C C . SER G 3 86 ? 156.013 149.785 131.699 0.60 40.83 86 SER H C 1
ATOM 11632 O O . SER G 3 86 ? 156.667 150.522 130.956 1.00 40.84 86 SER H O 1
ATOM 11635 N N . LYS G 3 87 ? 155.113 148.925 131.229 1.00 38.98 87 LYS H N 1
ATOM 11636 C CA . LYS G 3 87 ? 154.903 148.703 129.808 1.00 38.12 87 LYS H CA 1
ATOM 11637 C C . LYS G 3 87 ? 153.450 148.979 129.445 1.00 39.02 87 LYS H C 1
ATOM 11638 O O . LYS G 3 87 ? 152.559 148.963 130.297 0.00 39.74 87 LYS H O 1
ATOM 11644 N N . HIS G 3 88 ? 153.225 149.231 128.160 1.00 35.25 88 HIS H N 1
ATOM 11645 C CA . HIS G 3 88 ? 151.908 149.594 127.656 1.00 38.04 88 HIS H CA 1
ATOM 11646 C C . HIS G 3 88 ? 151.139 148.344 127.251 1.00 36.94 88 HIS H C 1
ATOM 11647 O O . HIS G 3 88 ? 151.673 147.476 126.554 0.65 41.29 88 HIS H O 1
ATOM 11654 N N . VAL G 3 89 ? 149.884 148.258 127.690 1.00 28.21 89 VAL H N 1
ATOM 11655 C CA . VAL G 3 89 ? 149.015 147.124 127.400 1.00 28.58 89 VAL H CA 1
ATOM 11656 C C . VAL G 3 89 ? 147.702 147.646 126.833 1.00 20.14 89 VAL H C 1
ATOM 11657 O O . VAL G 3 89 ? 147.117 148.594 127.366 1.00 26.07 89 VAL H O 1
ATOM 11661 N N . ILE G 3 90 ? 147.249 147.034 125.740 1.00 27.74 90 ILE H N 1
ATOM 11662 C CA . ILE G 3 90 ? 146.032 147.438 125.045 1.00 29.76 90 ILE H CA 1
ATOM 11663 C C . ILE G 3 90 ? 145.081 146.251 125.006 1.00 26.73 90 ILE H C 1
ATOM 11664 O O . ILE G 3 90 ? 145.480 145.141 124.633 0.00 29.18 90 ILE H O 1
ATOM 11669 N N . VAL G 3 91 ? 143.828 146.487 125.384 1.00 27.07 91 VAL H N 1
ATOM 11670 C CA . VAL G 3 91 ? 142.788 145.466 125.387 1.00 23.61 91 VAL H CA 1
ATOM 11671 C C . VAL G 3 91 ? 141.799 145.785 124.277 1.00 26.81 91 VAL H C 1
ATOM 11672 O O . VAL G 3 91 ? 141.386 146.937 124.119 0.00 28.41 91 VAL H O 1
ATOM 11676 N N . VAL G 3 92 ? 141.423 144.767 123.509 1.00 23.95 92 VAL H N 1
ATOM 11677 C CA . VAL G 3 92 ? 140.432 144.907 122.447 1.00 29.52 92 VAL H CA 1
ATOM 11678 C C . VAL G 3 92 ? 139.372 143.834 122.651 0.83 33.54 92 VAL H C 1
ATOM 11679 O O . VAL G 3 92 ? 139.703 142.647 122.757 1.00 43.72 92 VAL H O 1
ATOM 11683 N N . SER G 3 93 ? 138.106 144.244 122.703 1.00 37.77 93 SER H N 1
ATOM 11684 C CA . SER G 3 93 ? 137.028 143.280 122.890 1.00 41.04 93 SER H CA 1
ATOM 11685 C C . SER G 3 93 ? 135.747 143.823 122.275 1.00 47.40 93 SER H C 1
ATOM 11686 O O . SER G 3 93 ? 135.635 145.014 121.980 1.00 49.50 93 SER H O 1
ATOM 11689 N N . GLY G 3 94 ? 134.779 142.929 122.083 1.00 50.35 94 GLY H N 1
ATOM 11690 C CA . GLY G 3 94 ? 133.523 143.273 121.450 1.00 51.52 94 GLY H CA 1
ATOM 11691 C C . GLY G 3 94 ? 132.415 143.558 122.447 1.00 52.23 94 GLY H C 1
ATOM 11692 O O . GLY G 3 94 ? 132.624 143.647 123.658 1.00 51.82 94 GLY H O 1
ATOM 11693 N N . ASP G 3 95 ? 131.202 143.711 121.907 1.00 59.83 95 ASP H N 1
ATOM 11694 C CA . ASP G 3 95 ? 130.042 143.991 122.749 1.00 59.97 95 ASP H CA 1
ATOM 11695 C C . ASP G 3 95 ? 129.623 142.761 123.544 1.00 61.40 95 ASP H C 1
ATOM 11696 O O . ASP G 3 95 ? 129.328 142.862 124.740 1.00 58.03 95 ASP H O 1
ATOM 11701 N N . GLY G 3 96 ? 129.587 141.592 122.898 1.00 57.72 96 GLY H N 1
ATOM 11702 C CA . GLY G 3 96 ? 129.305 140.356 123.610 0.54 55.11 96 GLY H CA 1
ATOM 11703 C C . GLY G 3 96 ? 130.369 139.995 124.623 1.00 59.16 96 GLY H C 1
ATOM 11704 O O . GLY G 3 96 ? 130.133 139.151 125.492 1.00 58.66 96 GLY H O 1
ATOM 11705 N N . ASP G 3 97 ? 131.537 140.624 124.525 1.00 58.40 97 ASP H N 1
ATOM 11706 C CA . ASP G 3 97 ? 132.612 140.516 125.499 1.00 52.47 97 ASP H CA 1
ATOM 11707 C C . ASP G 3 97 ? 132.311 141.400 126.701 1.00 52.77 97 ASP H C 1
ATOM 11708 O O . ASP G 3 97 ? 131.151 141.744 126.948 0.67 53.44 97 ASP H O 1
ATOM 11713 N N . GLY G 3 98 ? 133.347 141.771 127.448 1.00 51.90 98 GLY H N 1
ATOM 11714 C CA . GLY G 3 98 ? 133.235 142.296 128.797 1.00 46.65 98 GLY H CA 1
ATOM 11715 C C . GLY G 3 98 ? 132.202 143.369 129.086 0.47 45.99 98 GLY H C 1
ATOM 11716 O O . GLY G 3 98 ? 132.077 143.789 130.238 1.00 48.87 98 GLY H O 1
ATOM 11717 N N . PHE G 3 99 ? 131.486 143.864 128.080 1.00 43.59 99 PHE H N 1
ATOM 11718 C CA . PHE G 3 99 ? 130.300 144.670 128.345 1.00 50.15 99 PHE H CA 1
ATOM 11719 C C . PHE G 3 99 ? 129.001 143.877 128.272 1.00 44.82 99 PHE H C 1
ATOM 11720 O O . PHE G 3 99 ? 127.927 144.468 128.416 1.00 45.77 99 PHE H O 1
ATOM 11728 N N . ALA G 3 100 ? 129.065 142.565 128.052 0.27 45.97 100 ALA H N 1
ATOM 11729 C CA . ALA G 3 100 ? 127.881 141.715 128.101 1.00 44.58 100 ALA H CA 1
ATOM 11730 C C . ALA G 3 100 ? 127.974 140.639 129.170 1.00 41.12 100 ALA H C 1
ATOM 11731 O O . ALA G 3 100 ? 127.074 140.525 130.008 1.00 39.75 100 ALA H O 1
ATOM 11733 N N . ILE G 3 101 ? 129.041 139.845 129.167 1.00 49.79 101 ILE H N 1
ATOM 11734 C CA . ILE G 3 101 ? 129.218 138.773 130.136 1.00 55.26 101 ILE H CA 1
ATOM 11735 C C . ILE G 3 101 ? 130.213 139.156 131.224 1.00 53.17 101 ILE H C 1
ATOM 11736 O O . ILE G 3 101 ? 129.982 138.881 132.402 1.00 56.56 101 ILE H O 1
ATOM 11741 N N . GLY G 3 102 ? 131.316 139.801 130.852 1.00 39.50 102 GLY H N 1
ATOM 11742 C CA . GLY G 3 102 ? 132.303 140.222 131.824 1.00 38.70 102 GLY H CA 1
ATOM 11743 C C . GLY G 3 102 ? 132.111 141.654 132.273 1.00 45.91 102 GLY H C 1
ATOM 11744 O O . GLY G 3 102 ? 133.087 142.391 132.443 1.00 48.11 102 GLY H O 1
ATOM 11745 N N . GLY G 3 103 ? 130.853 142.061 132.465 1.00 41.88 103 GLY H N 1
ATOM 11746 C CA . GLY G 3 103 ? 130.579 143.434 132.861 1.00 35.85 103 GLY H CA 1
ATOM 11747 C C . GLY G 3 103 ? 131.213 143.801 134.188 1.00 36.35 103 GLY H C 1
ATOM 11748 O O . GLY G 3 103 ? 131.704 144.919 134.364 1.00 37.91 103 GLY H O 1
ATOM 11749 N N . ASN G 3 104 ? 131.218 142.861 135.134 1.00 29.49 104 ASN H N 1
ATOM 11750 C CA . ASN G 3 104 ? 131.799 143.130 136.444 1.00 32.05 104 ASN H CA 1
ATOM 11751 C C . ASN G 3 104 ? 133.280 143.469 136.329 1.00 43.61 104 ASN H C 1
ATOM 11752 O O . ASN G 3 104 ? 133.771 144.373 137.015 1.00 40.54 104 ASN H O 1
ATOM 11757 N N . HIS G 3 105 ? 134.004 142.757 135.463 1.00 39.73 105 HIS H N 1
ATOM 11758 C CA . HIS G 3 105 ? 135.430 143.020 135.296 1.00 29.84 105 HIS H CA 1
ATOM 11759 C C . HIS G 3 105 ? 135.668 144.443 134.809 1.00 33.47 105 HIS H C 1
ATOM 11760 O O . HIS G 3 105 ? 136.509 145.165 135.355 1.00 48.61 105 HIS H O 1
ATOM 11767 N N . THR G 3 106 ? 134.924 144.866 133.784 1.00 34.06 106 THR H N 1
ATOM 11768 C CA . THR G 3 106 ? 135.091 146.214 133.252 1.00 37.99 106 THR H CA 1
ATOM 11769 C C . THR G 3 106 ? 134.720 147.269 134.286 1.00 28.27 106 THR H C 1
ATOM 11770 O O . THR G 3 106 ? 135.437 148.264 134.452 1.00 31.33 106 THR H O 1
ATOM 11774 N N . MET G 3 107 ? 133.603 147.072 134.994 1.00 27.01 107 MET H N 1
ATOM 11775 C CA . MET G 3 107 ? 133.181 148.066 135.974 1.00 33.97 107 MET H CA 1
ATOM 11776 C C . MET G 3 107 ? 134.193 148.192 137.106 1.00 37.39 107 MET H C 1
ATOM 11777 O O . MET G 3 107 ? 134.517 149.305 137.537 1.00 42.88 107 MET H O 1
ATOM 11782 N N . HIS G 3 108 ? 134.722 147.067 137.589 1.00 24.14 108 HIS H N 1
ATOM 11783 C CA . HIS G 3 108 ? 135.681 147.138 138.684 1.00 21.40 108 HIS H CA 1
ATOM 11784 C C . HIS G 3 108 ? 137.027 147.683 138.224 1.00 25.90 108 HIS H C 1
ATOM 11785 O O . HIS G 3 108 ? 137.698 148.386 138.987 1.00 32.75 108 HIS H O 1
ATOM 11792 N N . ALA G 3 109 ? 137.435 147.386 136.986 1.00 29.76 109 ALA H N 1
ATOM 11793 C CA . ALA G 3 109 ? 138.652 147.988 136.451 1.00 17.19 109 ALA H CA 1
ATOM 11794 C C . ALA G 3 109 ? 138.499 149.496 136.318 1.00 30.06 109 ALA H C 1
ATOM 11795 O O . ALA G 3 109 ? 139.444 150.250 136.579 1.00 30.19 109 ALA H O 1
ATOM 11797 N N . CYS G 3 110 ? 137.317 149.955 135.901 1.00 35.17 110 CYS H N 1
ATOM 11798 C CA . CYS G 3 110 ? 137.042 151.388 135.896 1.00 22.82 110 CYS H CA 1
ATOM 11799 C C . CYS G 3 110 ? 137.108 151.960 137.306 1.00 28.02 110 CYS H C 1
ATOM 11800 O O . CYS G 3 110 ? 137.656 153.047 137.520 0.33 32.31 110 CYS H O 1
ATOM 11803 N N . ARG G 3 111 ? 136.548 151.239 138.279 1.00 33.11 111 ARG H N 1
ATOM 11804 C CA . ARG G 3 111 ? 136.499 151.742 139.648 1.00 26.39 111 ARG H CA 1
ATOM 11805 C C . ARG G 3 111 ? 137.896 151.907 140.232 1.00 18.74 111 ARG H C 1
ATOM 11806 O O . ARG G 3 111 ? 138.218 152.952 140.809 0.00 29.33 111 ARG H O 1
ATOM 11814 N N . ARG G 3 112 ? 138.748 150.890 140.089 1.00 25.51 112 ARG H N 1
ATOM 11815 C CA . ARG G 3 112 ? 140.059 150.956 140.726 1.00 25.96 112 ARG H CA 1
ATOM 11816 C C . ARG G 3 112 ? 141.096 151.704 139.898 1.00 35.73 112 ARG H C 1
ATOM 11817 O O . ARG G 3 112 ? 142.206 151.927 140.393 1.00 36.49 112 ARG H O 1
ATOM 11825 N N . ASN G 3 113 ? 140.763 152.102 138.669 1.00 33.83 113 ASN H N 1
ATOM 11826 C CA . ASN G 3 113 ? 141.601 152.985 137.854 1.00 25.81 113 ASN H CA 1
ATOM 11827 C C . ASN G 3 113 ? 142.991 152.388 137.611 1.00 31.34 113 ASN H C 1
ATOM 11828 O O . ASN G 3 113 ? 144.011 152.908 138.066 0.39 38.14 113 ASN H O 1
ATOM 11833 N N . ILE G 3 114 ? 143.011 151.278 136.885 1.00 29.47 114 ILE H N 1
ATOM 11834 C CA . ILE G 3 114 ? 144.253 150.642 136.463 1.00 29.37 114 ILE H CA 1
ATOM 11835 C C . ILE G 3 114 ? 144.556 151.079 135.035 1.00 27.01 114 ILE H C 1
ATOM 11836 O O . ILE G 3 114 ? 143.642 151.247 134.218 0.03 28.74 114 ILE H O 1
ATOM 11841 N N . ASP G 3 115 ? 145.841 151.275 134.727 1.00 31.53 115 ASP H N 1
ATOM 11842 C CA . ASP G 3 115 ? 146.257 151.838 133.440 1.00 31.83 115 ASP H CA 1
ATOM 11843 C C . ASP G 3 115 ? 146.086 150.790 132.344 1.00 24.15 115 ASP H C 1
ATOM 11844 O O . ASP G 3 115 ? 147.030 150.121 131.918 0.00 29.94 115 ASP H O 1
ATOM 11849 N N . LEU G 3 116 ? 144.853 150.656 131.878 1.00 29.41 116 LEU H N 1
ATOM 11850 C CA . LEU G 3 116 ? 144.531 149.845 130.714 1.00 24.08 116 LEU H CA 1
ATOM 11851 C C . LEU G 3 116 ? 144.078 150.749 129.576 1.00 17.15 116 LEU H C 1
ATOM 11852 O O . LEU G 3 116 ? 143.919 151.961 129.736 0.00 27.48 116 LEU H O 1
ATOM 11857 N N . ASN G 3 117 ? 143.875 150.141 128.413 1.00 24.88 117 ASN H N 1
ATOM 11858 C CA . ASN G 3 117 ? 143.482 150.854 127.203 1.00 30.31 117 ASN H CA 1
ATOM 11859 C C . ASN G 3 117 ? 142.329 150.131 126.523 1.00 28.14 117 ASN H C 1
ATOM 11860 O O . ASN G 3 117 ? 142.362 149.829 125.330 1.00 28.59 117 ASN H O 1
ATOM 11865 N N . PHE G 3 118 ? 141.297 149.829 127.309 1.00 20.60 118 PHE H N 1
ATOM 11866 C CA . PHE G 3 118 ? 140.146 149.072 126.834 1.00 21.92 118 PHE H CA 1
ATOM 11867 C C . PHE G 3 118 ? 139.536 149.713 125.594 1.00 28.02 118 PHE H C 1
ATOM 11868 O O . PHE G 3 118 ? 139.249 150.912 125.574 1.00 34.10 118 PHE H O 1
ATOM 11876 N N . ILE G 3 119 ? 139.343 148.902 124.555 1.00 29.48 119 ILE H N 1
ATOM 11877 C CA . ILE G 3 119 ? 138.754 149.343 123.297 1.00 27.29 119 ILE H CA 1
ATOM 11878 C C . ILE G 3 119 ? 137.621 148.390 122.949 1.00 33.46 119 ILE H C 1
ATOM 11879 O O . ILE G 3 119 ? 137.853 147.190 122.742 1.00 38.88 119 ILE H O 1
ATOM 11884 N N . LEU G 3 120 ? 136.409 148.925 122.857 1.00 32.32 120 LEU H N 1
ATOM 11885 C CA . LEU G 3 120 ? 135.217 148.139 122.577 1.00 32.34 120 LEU H CA 1
ATOM 11886 C C . LEU G 3 120 ? 134.820 148.331 121.118 1.00 42.39 120 LEU H C 1
ATOM 11887 O O . LEU G 3 120 ? 134.587 149.460 120.675 0.00 39.88 120 LEU H O 1
ATOM 11892 N N . VAL G 3 121 ? 134.748 147.228 120.381 1.00 49.33 121 VAL H N 1
ATOM 11893 C CA . VAL G 3 121 ? 134.335 147.223 118.983 1.00 46.57 121 VAL H CA 1
ATOM 11894 C C . VAL G 3 121 ? 132.851 146.878 118.973 1.00 49.99 121 VAL H C 1
ATOM 11895 O O . VAL G 3 121 ? 132.468 145.717 119.135 1.00 57.59 121 VAL H O 1
ATOM 11899 N N . ASN G 3 122 ? 132.011 147.888 118.780 1.00 46.07 122 ASN H N 1
ATOM 11900 C CA . ASN G 3 122 ? 130.568 147.750 118.924 1.00 44.28 122 ASN H CA 1
ATOM 11901 C C . ASN G 3 122 ? 129.959 147.488 117.552 1.00 49.33 122 ASN H C 1
ATOM 11902 O O . ASN G 3 122 ? 130.090 148.314 116.642 0.55 55.51 122 ASN H O 1
ATOM 11907 N N . ASN G 3 123 ? 129.292 146.342 117.409 1.00 56.42 123 ASN H N 1
ATOM 11908 C CA . ASN G 3 123 ? 128.523 146.028 116.211 1.00 56.02 123 ASN H CA 1
ATOM 11909 C C . ASN G 3 123 ? 127.069 145.705 116.532 1.00 61.42 123 ASN H C 1
ATOM 11910 O O . ASN G 3 123 ? 126.329 145.276 115.640 0.00 60.10 123 ASN H O 1
ATOM 11915 N N . PHE G 3 124 ? 126.653 145.882 117.786 1.00 61.31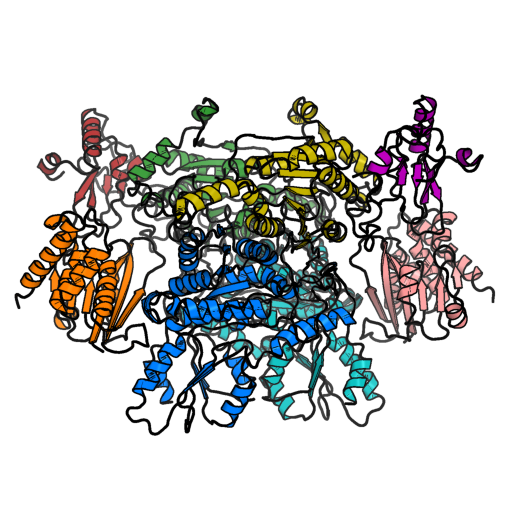 124 PHE H N 1
ATOM 11916 C CA . PHE G 3 124 ? 125.294 145.824 118.312 1.00 56.16 124 PHE H CA 1
ATOM 11917 C C . PHE G 3 124 ? 124.741 144.404 118.428 0.48 58.59 124 PHE H C 1
ATOM 11918 O O . PHE G 3 124 ? 123.668 144.235 119.004 0.00 59.12 124 PHE H O 1
ATOM 11926 N N . ILE G 3 125 ? 125.427 143.378 117.923 1.00 62.13 125 ILE H N 1
ATOM 11927 C CA . ILE G 3 125 ? 124.921 142.007 117.974 1.00 61.14 125 ILE H CA 1
ATOM 11928 C C . ILE G 3 125 ? 126.065 141.019 118.156 1.00 62.47 125 ILE H C 1
ATOM 11929 O O . ILE G 3 125 ? 127.239 141.406 118.192 1.00 61.89 125 ILE H O 1
ATOM 11934 N N . TYR G 3 126 ? 125.727 139.735 118.272 0.54 63.96 126 TYR H N 1
ATOM 11935 C CA . TYR G 3 126 ? 126.714 138.654 118.313 0.93 62.81 126 TYR H CA 1
ATOM 11936 C C . TYR G 3 126 ? 127.053 138.278 116.876 1.00 63.12 126 TYR H C 1
ATOM 11937 O O . TYR G 3 126 ? 126.316 137.536 116.225 1.00 63.24 126 TYR H O 1
ATOM 11946 N N . GLY G 3 127 ? 128.176 138.797 116.378 0.75 65.41 127 GLY H N 1
ATOM 11947 C CA . GLY G 3 127 ? 128.532 138.561 114.989 1.00 64.43 127 GLY H CA 1
ATOM 11948 C C . GLY G 3 127 ? 128.884 137.114 114.692 0.15 68.56 127 GLY H C 1
ATOM 11949 O O . GLY G 3 127 ? 128.483 136.570 113.659 1.00 70.75 127 GLY H O 1
ATOM 11950 N N . LEU G 3 128 ? 129.637 136.472 115.587 0.66 67.02 128 LEU H N 1
ATOM 11951 C CA . LEU G 3 128 ? 130.186 135.156 115.274 1.00 69.28 128 LEU H CA 1
ATOM 11952 C C . LEU G 3 128 ? 129.124 134.064 115.332 0.32 68.14 128 LEU H C 1
ATOM 11953 O O . LEU G 3 128 ? 129.105 133.166 114.483 1.00 66.67 128 LEU H O 1
ATOM 11958 N N . THR G 3 129 ? 128.229 134.120 116.319 0.08 67.13 129 THR H N 1
ATOM 11959 C CA . THR G 3 129 ? 127.295 133.032 116.583 1.00 66.54 129 THR H CA 1
ATOM 11960 C C . THR G 3 129 ? 125.944 133.293 115.893 1.00 68.16 129 THR H C 1
ATOM 11961 O O . THR G 3 129 ? 124.875 132.909 116.379 0.56 67.37 129 THR H O 1
ATOM 11965 N N . ASN G 3 130 ? 125.989 133.952 114.735 1.00 69.90 130 ASN H N 1
ATOM 11966 C CA . ASN G 3 130 ? 124.834 134.136 113.853 1.00 67.02 130 ASN H CA 1
ATOM 11967 C C . ASN G 3 130 ? 123.725 134.967 114.510 0.78 67.68 130 ASN H C 1
ATOM 11968 O O . ASN G 3 130 ? 122.597 134.511 114.704 0.00 66.92 130 ASN H O 1
ATOM 11973 N N . SER G 3 131 ? 124.075 136.211 114.844 0.79 67.58 131 SER H N 1
ATOM 11974 C CA . SER G 3 131 ? 123.115 137.299 115.053 0.92 66.03 131 SER H CA 1
ATOM 11975 C C . SER G 3 131 ? 122.117 136.985 116.175 1.00 66.44 131 SER H C 1
ATOM 11976 O O . SER G 3 131 ? 120.920 136.802 115.953 1.00 69.16 131 SER H O 1
ATOM 11979 N N . GLN G 3 132 ? 122.645 136.927 117.393 0.53 61.75 132 GLN H N 1
ATOM 11980 C CA . GLN G 3 132 ? 121.796 136.868 118.574 1.00 61.98 132 GLN H CA 1
ATOM 11981 C C . GLN G 3 132 ? 121.502 138.285 119.063 0.00 61.43 132 GLN H C 1
ATOM 11982 O O . GLN G 3 132 ? 121.823 139.275 118.401 0.00 61.55 132 GLN H O 1
ATOM 11988 N N . THR G 3 133 ? 120.884 138.395 120.235 1.00 57.15 133 THR H N 1
ATOM 11989 C CA . THR G 3 133 ? 120.514 139.679 120.813 0.76 60.44 133 THR H CA 1
ATOM 11990 C C . THR G 3 133 ? 121.593 140.134 121.784 0.63 59.61 133 THR H C 1
ATOM 11991 O O . THR G 3 133 ? 122.049 139.352 122.626 0.54 58.92 133 THR H O 1
ATOM 11995 N N . SER G 3 134 ? 121.997 141.392 121.664 0.54 58.76 134 SER H N 1
ATOM 11996 C CA . SER G 3 134 ? 122.994 142.004 122.524 1.00 58.32 134 SER H CA 1
ATOM 11997 C C . SER G 3 134 ? 122.358 143.068 123.407 0.90 57.60 134 SER H C 1
ATOM 11998 O O . SER G 3 134 ? 121.293 143.605 123.081 0.50 59.24 134 SER H O 1
ATOM 12001 N N . PRO G 3 135 ? 122.977 143.392 124.545 1.00 57.14 135 PRO H N 1
ATOM 12002 C CA . PRO G 3 135 ? 122.445 144.482 125.377 0.67 56.79 135 PRO H CA 1
ATOM 12003 C C . PRO G 3 135 ? 122.446 145.831 124.682 1.00 59.17 135 PRO H C 1
ATOM 12004 O O . PRO G 3 135 ? 121.694 146.724 125.093 0.69 57.06 135 PRO H O 1
ATOM 12008 N N . THR G 3 136 ? 123.263 146.012 123.645 1.00 65.85 136 THR H N 1
ATOM 12009 C CA . THR G 3 136 ? 123.305 147.251 122.883 1.00 64.06 136 THR H CA 1
ATOM 12010 C C . THR G 3 136 ? 122.456 147.195 121.618 1.00 62.43 136 THR H C 1
ATOM 12011 O O . THR G 3 136 ? 122.467 148.151 120.836 0.66 64.36 136 THR H O 1
ATOM 12015 N N . THR G 3 137 ? 121.725 146.107 121.400 1.00 59.29 137 THR H N 1
ATOM 12016 C CA . THR G 3 137 ? 120.869 145.993 120.223 1.00 58.03 137 THR H CA 1
ATOM 12017 C C . THR G 3 137 ? 119.620 146.844 120.411 1.00 63.17 137 THR H C 1
ATOM 12018 O O . THR G 3 137 ? 118.900 146.656 121.398 0.00 60.98 137 THR H O 1
ATOM 12022 N N . PRO G 3 138 ? 119.331 147.783 119.509 1.00 64.74 138 PRO H N 1
ATOM 12023 C CA . PRO G 3 138 ? 118.128 148.609 119.669 1.00 59.61 138 PRO H CA 1
ATOM 12024 C C . PRO G 3 138 ? 116.861 147.770 119.629 1.00 59.53 138 PRO H C 1
ATOM 12025 O O . PRO G 3 138 ? 116.785 146.747 118.945 0.00 62.54 138 PRO H O 1
ATOM 12029 N N . ASN G 3 139 ? 115.861 148.215 120.386 1.00 66.71 139 ASN H N 1
ATOM 12030 C CA . ASN G 3 139 ? 114.602 147.491 120.480 1.00 67.04 139 ASN H CA 1
ATOM 12031 C C . ASN G 3 139 ? 113.868 147.500 119.144 1.00 66.91 139 ASN H C 1
ATOM 12032 O O . ASN G 3 139 ? 114.001 148.426 118.340 0.78 69.80 139 ASN H O 1
ATOM 12037 N N . GLY G 3 140 ? 113.083 146.450 118.915 1.00 64.70 140 GLY H N 1
ATOM 12038 C CA . GLY G 3 140 ? 112.301 146.329 117.706 1.00 68.36 140 GLY H CA 1
ATOM 12039 C C . GLY G 3 140 ? 113.031 145.766 116.508 1.00 65.47 140 GLY H C 1
ATOM 12040 O O . GLY G 3 140 ? 112.470 145.775 115.405 0.68 64.14 140 GLY H O 1
ATOM 12041 N N . MET G 3 141 ? 114.255 145.277 116.677 1.00 63.07 141 MET H N 1
ATOM 12042 C CA . MET G 3 141 ? 114.994 144.685 115.575 0.66 62.25 141 MET H CA 1
ATOM 12043 C C . MET G 3 141 ? 114.806 143.169 115.553 1.00 60.82 141 MET H C 1
ATOM 12044 O O . MET G 3 141 ? 114.239 142.569 116.467 1.00 61.34 141 MET H O 1
ATOM 12049 N N . TRP G 3 142 ? 115.297 142.552 114.482 0.95 65.95 142 TRP H N 1
ATOM 12050 C CA . TRP G 3 142 ? 115.141 141.122 114.251 1.00 64.89 142 TRP H CA 1
ATOM 12051 C C . TRP G 3 142 ? 116.421 140.401 114.654 1.00 67.89 142 TRP H C 1
ATOM 12052 O O . TRP G 3 142 ? 117.502 140.712 114.143 0.00 66.65 142 TRP H O 1
ATOM 12063 N N . THR G 3 143 ? 116.293 139.440 115.566 1.00 70.27 143 THR H N 1
ATOM 12064 C CA . THR G 3 143 ? 117.398 138.585 115.976 1.00 65.35 143 THR H CA 1
ATOM 12065 C C . THR G 3 143 ? 116.935 137.135 115.953 1.00 67.27 143 THR H C 1
ATOM 12066 O O . THR G 3 143 ? 115.736 136.845 115.983 1.00 72.47 143 THR H O 1
ATOM 12070 N N . VAL G 3 144 ? 117.905 136.221 115.893 1.00 65.62 144 VAL H N 1
ATOM 12071 C CA . VAL G 3 144 ? 117.576 134.803 115.780 1.00 65.83 144 VAL H CA 1
ATOM 12072 C C . VAL G 3 144 ? 116.860 134.300 117.030 1.00 65.00 144 VAL H C 1
ATOM 12073 O O . VAL G 3 144 ? 116.073 133.348 116.958 0.26 62.15 144 VAL H O 1
ATOM 12077 N N . THR G 3 145 ? 117.106 134.919 118.187 1.00 59.84 145 THR H N 1
ATOM 12078 C CA . THR G 3 145 ? 116.440 134.531 119.422 1.00 55.00 145 THR H CA 1
ATOM 12079 C C . THR G 3 145 ? 115.223 135.389 119.741 1.00 58.40 145 THR H C 1
ATOM 12080 O O . THR G 3 145 ? 114.463 135.042 120.650 0.00 58.59 145 THR H O 1
ATOM 12084 N N . ALA G 3 146 ? 115.022 136.493 119.022 1.00 67.88 146 ALA H N 1
ATOM 12085 C CA . ALA G 3 146 ? 113.838 137.342 119.160 1.00 67.29 146 ALA H CA 1
ATOM 12086 C C . ALA G 3 146 ? 113.362 137.657 117.746 1.00 67.19 146 ALA H C 1
ATOM 12087 O O . ALA G 3 146 ? 113.788 138.644 117.142 0.56 66.99 146 ALA H O 1
ATOM 12089 N N . GLN G 3 147 ? 112.474 136.817 117.225 1.00 69.30 147 GLN H N 1
ATOM 12090 C CA . GLN G 3 147 ? 112.015 136.916 115.847 1.00 71.53 147 GLN H CA 1
ATOM 12091 C C . GLN G 3 147 ? 110.843 137.872 115.678 1.00 71.73 147 GLN H C 1
ATOM 12092 O O . GLN G 3 147 ? 110.288 137.963 114.578 1.00 69.70 147 GLN H O 1
ATOM 12098 N N . TRP G 3 148 ? 110.451 138.579 116.737 1.00 81.58 148 TRP H N 1
ATOM 12099 C CA . TRP G 3 148 ? 109.314 139.484 116.694 1.00 83.31 148 TRP H CA 1
ATOM 12100 C C . TRP G 3 148 ? 109.659 140.897 117.140 1.00 81.21 148 TRP H C 1
ATOM 12101 O O . TRP G 3 148 ? 108.787 141.773 117.105 1.00 83.05 148 TRP H O 1
ATOM 12112 N N . GLY G 3 149 ? 110.897 141.145 117.556 1.00 68.17 149 GLY H N 1
ATOM 12113 C CA . GLY G 3 149 ? 111.288 142.478 118.011 1.00 72.20 149 GLY H CA 1
ATOM 12114 C C . GLY G 3 149 ? 111.933 142.405 119.382 1.00 73.88 149 GLY H C 1
ATOM 12115 O O . GLY G 3 149 ? 111.381 141.857 120.335 0.73 71.69 149 GLY H O 1
ATOM 12116 N N . ASN G 3 150 ? 113.133 142.971 119.475 1.00 72.23 150 ASN H N 1
ATOM 12117 C CA . ASN G 3 150 ? 113.857 142.993 120.738 1.00 68.00 150 ASN H CA 1
ATOM 12118 C C . ASN G 3 150 ? 113.122 143.864 121.750 1.00 68.78 150 ASN H C 1
ATOM 12119 O O . ASN G 3 150 ? 112.622 144.942 121.420 0.26 67.93 150 ASN H O 1
ATOM 12124 N N . ILE G 3 151 ? 113.057 143.386 122.990 1.00 74.53 151 ILE H N 1
ATOM 12125 C CA . ILE G 3 151 ? 112.401 144.119 124.064 1.00 77.09 151 ILE H CA 1
ATOM 12126 C C . ILE G 3 151 ? 113.381 144.614 125.121 1.00 75.75 151 ILE H C 1
ATOM 12127 O O . ILE G 3 151 ? 113.113 145.648 125.753 1.00 75.22 151 ILE H O 1
ATOM 12132 N N . ASP G 3 152 ? 114.504 143.931 125.323 1.00 68.91 152 ASP H N 1
ATOM 12133 C CA . ASP G 3 152 ? 115.494 144.384 126.287 1.00 66.61 152 ASP H CA 1
ATOM 12134 C C . ASP G 3 152 ? 116.007 145.770 125.913 0.54 65.21 152 ASP H C 1
ATOM 12135 O O . ASP G 3 152 ? 116.207 146.089 124.738 0.00 66.58 152 ASP H O 1
ATOM 12140 N N . ASN G 3 153 ? 116.220 146.598 126.930 1.00 60.54 153 ASN H N 1
ATOM 12141 C CA . ASN G 3 153 ? 116.593 147.989 126.716 1.00 65.98 153 ASN H CA 1
ATOM 12142 C C . ASN G 3 153 ? 118.072 148.075 126.341 1.00 68.01 153 ASN H C 1
ATOM 12143 O O . ASN G 3 153 ? 118.731 147.071 126.062 0.86 62.95 153 ASN H O 1
ATOM 12148 N N . GLN G 3 154 ? 118.609 149.290 126.328 1.00 68.56 154 GLN H N 1
ATOM 12149 C CA . GLN G 3 154 ? 119.950 149.557 125.826 1.00 64.16 154 GLN H CA 1
ATOM 12150 C C . GLN G 3 154 ? 120.882 149.919 126.972 1.00 65.91 154 GLN H C 1
ATOM 12151 O O . GLN G 3 154 ? 120.529 150.731 127.835 1.00 65.80 154 GLN H O 1
ATOM 12157 N N . PHE G 3 155 ? 122.067 149.317 126.978 1.00 54.13 155 PHE H N 1
ATOM 12158 C CA . PHE G 3 155 ? 123.142 149.799 127.827 1.00 53.73 155 PHE H CA 1
ATOM 12159 C C . PHE G 3 155 ? 123.805 151.009 127.181 1.00 54.15 155 PHE H C 1
ATOM 12160 O O . PHE G 3 155 ? 123.828 151.152 125.955 0.47 52.86 155 PHE H O 1
ATOM 12168 N N . ASP G 3 156 ? 124.346 151.885 128.021 0.79 48.80 156 ASP H N 1
ATOM 12169 C CA . ASP G 3 156 ? 125.115 153.038 127.555 1.00 42.66 156 ASP H CA 1
ATOM 12170 C C . ASP G 3 156 ? 126.543 152.883 128.054 0.00 45.17 156 ASP H C 1
ATOM 12171 O O . ASP G 3 156 ? 126.834 153.211 129.218 1.00 52.37 156 ASP H O 1
ATOM 12176 N N . PRO G 3 157 ? 127.459 152.370 127.228 1.00 38.39 157 PRO H N 1
ATOM 12177 C CA . PRO G 3 157 ? 128.828 152.130 127.717 1.00 37.93 157 PRO H CA 1
ATOM 12178 C C . PRO G 3 157 ? 129.509 153.376 128.250 1.00 40.79 157 PRO H C 1
ATOM 12179 O O . PRO G 3 157 ? 130.199 153.308 129.276 1.00 47.41 157 PRO H O 1
ATOM 12183 N N . CYS G 3 158 ? 129.318 154.523 127.596 1.00 38.42 158 CYS H N 1
ATOM 12184 C CA . CYS G 3 158 ? 129.953 155.751 128.061 1.00 39.85 158 CYS H CA 1
ATOM 12185 C C . CYS G 3 158 ? 129.372 156.197 129.397 1.00 41.43 158 CYS H C 1
ATOM 12186 O O . CYS G 3 158 ? 130.115 156.517 130.332 1.00 43.29 158 CYS H O 1
ATOM 12189 N N . ALA G 3 159 ? 128.041 156.214 129.508 1.00 37.50 159 ALA H N 1
ATOM 12190 C CA . ALA G 3 159 ? 127.407 156.615 130.760 1.00 32.41 159 ALA H CA 1
ATOM 12191 C C . ALA G 3 159 ? 127.732 155.637 131.881 1.00 33.79 159 ALA H C 1
ATOM 12192 O O . ALA G 3 159 ? 127.993 156.050 133.018 0.88 38.16 159 ALA H O 1
ATOM 12194 N N . LEU G 3 160 ? 127.719 154.337 131.581 1.00 37.42 160 LEU H N 1
ATOM 12195 C CA . LEU G 3 160 ? 128.026 153.343 132.604 1.00 34.74 160 LEU H CA 1
ATOM 12196 C C . LEU G 3 160 ? 129.470 153.456 133.075 1.00 40.89 160 LEU H C 1
ATOM 12197 O O . LEU G 3 160 ? 129.747 153.341 134.274 1.00 46.48 160 LEU H O 1
ATOM 12202 N N . THR G 3 161 ? 130.406 153.676 132.147 1.00 36.85 161 THR H N 1
ATOM 12203 C CA . THR G 3 161 ? 131.803 153.843 132.537 1.00 30.50 161 THR H CA 1
ATOM 12204 C C . THR G 3 161 ? 132.004 155.124 133.336 1.00 32.99 161 THR H C 1
ATOM 12205 O O . THR G 3 161 ? 132.804 155.153 134.278 1.00 35.73 161 THR H O 1
ATOM 12209 N N . THR G 3 162 ? 131.298 156.197 132.969 1.00 31.82 162 THR H N 1
ATOM 12210 C CA . THR G 3 162 ? 131.380 157.432 133.742 1.00 29.39 162 THR H CA 1
ATOM 12211 C C . THR G 3 162 ? 130.849 157.230 135.156 1.00 36.29 162 THR H C 1
ATOM 12212 O O . THR G 3 162 ? 131.427 157.740 136.123 1.00 36.27 162 THR H O 1
ATOM 12216 N N . ALA G 3 163 ? 129.744 156.493 135.293 1.00 41.43 163 ALA H N 1
ATOM 12217 C CA . ALA G 3 163 ? 129.203 156.206 136.616 1.00 33.73 163 ALA H CA 1
ATOM 12218 C C . ALA G 3 163 ? 130.138 155.318 137.427 1.00 33.76 163 ALA H C 1
ATOM 12219 O O . ALA G 3 163 ? 130.256 155.494 138.645 1.00 36.21 163 ALA H O 1
ATOM 12221 N N . ALA G 3 164 ? 130.797 154.357 136.776 1.00 31.42 164 ALA H N 1
ATOM 12222 C CA . ALA G 3 164 ? 131.718 153.476 137.486 1.00 27.82 164 ALA H CA 1
ATOM 12223 C C . ALA G 3 164 ? 132.907 154.248 138.044 1.00 32.18 164 ALA H C 1
ATOM 12224 O O . ALA G 3 164 ? 133.351 153.991 139.169 1.00 39.52 164 ALA H O 1
ATOM 12226 N N . GLY G 3 165 ? 133.436 155.199 137.277 1.00 34.03 165 GLY H N 1
ATOM 12227 C CA . GLY G 3 165 ? 134.555 155.991 137.747 1.00 36.60 165 GLY H CA 1
ATOM 12228 C C . GLY G 3 165 ? 135.770 155.971 136.842 1.00 37.85 165 GLY H C 1
ATOM 12229 O O . GLY G 3 165 ? 136.897 156.162 137.310 0.72 32.05 165 GLY H O 1
ATOM 12230 N N . ALA G 3 166 ? 135.561 155.734 135.549 1.00 39.96 166 ALA H N 1
ATOM 12231 C CA . ALA G 3 166 ? 136.661 155.767 134.600 1.00 31.94 166 ALA H CA 1
ATOM 12232 C C . ALA G 3 166 ? 137.240 157.177 134.502 1.00 34.10 166 ALA H C 1
ATOM 12233 O O . ALA G 3 166 ? 136.533 158.180 134.630 1.00 40.37 166 ALA H O 1
ATOM 12235 N N . SER G 3 167 ? 138.551 157.243 134.270 0.62 34.72 167 SER H N 1
ATOM 12236 C CA . SER G 3 167 ? 139.260 158.514 134.242 1.00 27.47 167 SER H CA 1
ATOM 12237 C C . SER G 3 167 ? 139.319 159.151 132.860 1.00 31.19 167 SER H C 1
ATOM 12238 O O . SER G 3 167 ? 139.574 160.355 132.766 1.00 39.90 167 SER H O 1
ATOM 12241 N N . PHE G 3 168 ? 139.095 158.386 131.795 1.00 26.50 168 PHE H N 1
ATOM 12242 C CA . PHE G 3 168 ? 139.108 158.939 130.442 1.00 27.11 168 PHE H CA 1
ATOM 12243 C C . PHE G 3 168 ? 138.097 158.163 129.610 1.00 24.66 168 PHE H C 1
ATOM 12244 O O . PHE G 3 168 ? 138.284 156.970 129.361 0.31 30.40 168 PHE H O 1
ATOM 12252 N N . VAL G 3 169 ? 137.038 158.842 129.181 1.00 26.25 169 VAL H N 1
ATOM 12253 C CA . VAL G 3 169 ? 135.981 158.247 128.373 1.00 24.37 169 VAL H CA 1
ATOM 12254 C C . VAL G 3 169 ? 135.860 159.040 127.081 1.00 23.72 169 VAL H C 1
ATOM 12255 O O . VAL G 3 169 ? 135.694 160.265 127.113 0.00 31.82 169 VAL H O 1
ATOM 12259 N N . ALA G 3 170 ? 135.935 158.338 125.951 1.00 26.03 170 ALA H N 1
ATOM 12260 C CA . ALA G 3 170 ? 135.811 158.946 124.636 1.00 25.64 170 ALA H CA 1
ATOM 12261 C C . ALA G 3 170 ? 135.133 157.957 123.699 1.00 28.96 170 ALA H C 1
ATOM 12262 O O . ALA G 3 170 ? 135.244 156.741 123.875 0.54 36.16 170 ALA H O 1
ATOM 12264 N N . ARG G 3 171 ? 134.432 158.489 122.700 1.00 36.25 171 ARG H N 1
ATOM 12265 C CA . ARG G 3 171 ? 133.720 157.672 121.729 1.00 37.71 171 ARG H CA 1
ATOM 12266 C C . ARG G 3 171 ? 134.088 158.113 120.321 1.00 45.09 171 ARG H C 1
ATOM 12267 O O . ARG G 3 171 ? 134.221 159.309 120.051 0.40 48.60 171 ARG H O 1
ATOM 12275 N N . GLU G 3 172 ? 134.249 157.139 119.426 1.00 48.28 172 GLU H N 1
ATOM 12276 C CA . GLU G 3 172 ? 134.544 157.417 118.029 1.00 50.24 172 GLU H CA 1
ATOM 12277 C C . GLU G 3 172 ? 133.882 156.347 117.170 1.00 56.97 172 GLU H C 1
ATOM 12278 O O . GLU G 3 172 ? 133.131 155.502 117.665 1.00 57.81 172 GLU H O 1
ATOM 12284 N N . SER G 3 173 ? 134.164 156.390 115.870 1.00 55.07 173 SER H N 1
ATOM 12285 C CA . SER G 3 173 ? 133.563 155.460 114.926 1.00 49.35 173 SER H CA 1
ATOM 12286 C C . SER G 3 173 ? 134.519 155.241 113.763 1.00 56.45 173 SER H C 1
ATOM 12287 O O . SER G 3 173 ? 135.493 155.975 113.583 0.75 56.33 173 SER H O 1
ATOM 12290 N N . VAL G 3 174 ? 134.226 154.205 112.969 0.02 60.09 174 VAL H N 1
ATOM 12291 C CA . VAL G 3 174 ? 135.026 153.893 111.790 1.00 59.54 174 VAL H CA 1
ATOM 12292 C C . VAL G 3 174 ? 134.652 154.750 110.590 1.00 59.40 174 VAL H C 1
ATOM 12293 O O . VAL G 3 174 ? 135.308 154.654 109.543 0.00 61.07 174 VAL H O 1
ATOM 12297 N N . LEU G 3 175 ? 133.618 155.585 110.706 1.00 67.63 175 LEU H N 1
ATOM 12298 C CA . LEU G 3 175 ? 133.217 156.448 109.601 0.14 65.50 175 LEU H CA 1
ATOM 12299 C C . LEU G 3 175 ? 134.232 157.548 109.324 1.00 63.81 175 LEU H C 1
ATOM 12300 O O . LEU G 3 175 ? 134.174 158.171 108.258 0.64 67.75 175 LEU H O 1
ATOM 12305 N N . ASP G 3 176 ? 135.152 157.805 110.251 1.00 60.99 176 ASP H N 1
ATOM 12306 C CA . ASP G 3 176 ? 136.179 158.832 110.071 1.00 62.31 176 ASP H CA 1
ATOM 12307 C C . ASP G 3 176 ? 137.406 158.401 110.858 1.00 61.45 176 ASP H C 1
ATOM 12308 O O . ASP G 3 176 ? 137.471 158.588 112.083 1.00 67.71 176 ASP H O 1
ATOM 12313 N N . PRO G 3 177 ? 138.406 157.816 110.193 1.00 64.13 177 PRO H N 1
ATOM 12314 C CA . PRO G 3 177 ? 139.572 157.300 110.925 1.00 66.53 177 PRO H CA 1
ATOM 12315 C C . PRO G 3 177 ? 140.513 158.379 111.436 1.00 66.71 177 PRO H C 1
ATOM 12316 O O . PRO G 3 177 ? 141.280 158.104 112.365 1.00 68.97 177 PRO H O 1
ATOM 12320 N N . GLN G 3 178 ? 140.491 159.585 110.866 1.00 62.13 178 GLN H N 1
ATOM 12321 C CA . GLN G 3 178 ? 141.410 160.629 111.313 1.00 60.50 178 GLN H CA 1
ATOM 12322 C C . GLN G 3 178 ? 141.091 161.075 112.735 1.00 65.79 178 GLN H C 1
ATOM 12323 O O . GLN G 3 178 ? 141.982 161.148 113.593 1.00 62.37 178 GLN H O 1
ATOM 12329 N N . LYS G 3 179 ? 139.819 161.380 113.007 1.00 64.68 179 LYS H N 1
ATOM 12330 C CA . LYS G 3 179 ? 139.430 161.760 114.359 1.00 60.68 179 LYS H CA 1
ATOM 12331 C C . LYS G 3 179 ? 139.593 160.601 115.332 1.00 61.41 179 LYS H C 1
ATOM 12332 O O . LYS G 3 179 ? 139.942 160.818 116.497 1.00 68.83 179 LYS H O 1
ATOM 12338 N N . LEU G 3 180 ? 139.349 159.370 114.876 1.00 57.55 180 LEU H N 1
ATOM 12339 C CA . LEU G 3 180 ? 139.570 158.208 115.731 1.00 55.22 180 LEU H CA 1
ATOM 12340 C C . LEU G 3 180 ? 141.039 158.097 116.125 1.00 50.29 180 LEU H C 1
ATOM 12341 O O . LEU G 3 180 ? 141.360 157.849 117.293 1.00 54.66 180 LEU H O 1
ATOM 12346 N N . GLU G 3 181 ? 141.944 158.290 115.163 1.00 46.57 181 GLU H N 1
ATOM 12347 C CA . GLU G 3 181 ? 143.368 158.240 115.468 1.00 51.90 181 GLU H CA 1
ATOM 12348 C C . GLU G 3 181 ? 143.776 159.375 116.397 1.00 54.94 181 GLU H C 1
ATOM 12349 O O . GLU G 3 181 ? 144.599 159.179 117.297 1.00 56.65 181 GLU H O 1
ATOM 12355 N N . LYS G 3 182 ? 143.212 160.571 116.198 1.00 54.11 182 LYS H N 1
ATOM 12356 C CA . LYS G 3 182 ? 143.522 161.685 117.093 1.00 57.03 182 LYS H CA 1
ATOM 12357 C C . LYS G 3 182 ? 143.055 161.401 118.518 0.07 54.00 182 LYS H C 1
ATOM 12358 O O . LYS G 3 182 ? 143.774 161.682 119.486 1.00 48.36 182 LYS H O 1
ATOM 12364 N N . VAL G 3 183 ? 141.851 160.844 118.663 1.00 47.74 183 VAL H N 1
ATOM 12365 C CA . VAL G 3 183 ? 141.335 160.500 119.985 1.00 43.36 183 VAL H CA 1
ATOM 12366 C C . VAL G 3 183 ? 142.203 159.430 120.634 1.00 50.18 183 VAL H C 1
ATOM 12367 O O . VAL G 3 183 ? 142.509 159.501 121.830 1.00 59.09 183 VAL H O 1
ATOM 12371 N N . LEU G 3 184 ? 142.611 158.422 119.859 1.00 47.20 184 LEU H N 1
ATOM 12372 C CA . LEU G 3 184 ? 143.482 157.382 120.397 1.00 43.35 184 LEU H CA 1
ATOM 12373 C C . LEU G 3 184 ? 144.825 157.957 120.830 1.00 46.06 184 LEU H C 1
ATOM 12374 O O . LEU G 3 184 ? 145.376 157.558 121.862 0.97 46.38 184 LEU H O 1
ATOM 12379 N N . LYS G 3 185 ? 145.369 158.892 120.048 1.00 47.84 185 LYS H N 1
ATOM 12380 C CA . LYS G 3 185 ? 146.618 159.545 120.421 1.00 45.25 185 LYS H CA 1
ATOM 12381 C C . LYS G 3 185 ? 146.467 160.319 121.723 1.00 50.64 185 LYS H C 1
ATOM 12382 O O . LYS G 3 185 ? 147.349 160.274 122.588 1.00 45.36 185 LYS H O 1
ATOM 12388 N N . GLU G 3 186 ? 145.353 161.037 121.878 1.00 53.02 186 GLU H N 1
ATOM 12389 C CA . GLU G 3 186 ? 145.131 161.794 123.105 1.00 47.19 186 GLU H CA 1
ATOM 12390 C C . GLU G 3 186 ? 144.939 160.872 124.304 1.00 44.04 186 GLU H C 1
ATOM 12391 O O . GLU G 3 186 ? 145.382 161.188 125.414 1.00 39.30 186 GLU H O 1
ATOM 12397 N N . GLY G 3 187 ? 144.282 159.727 124.100 1.00 48.56 187 GLY H N 1
ATOM 12398 C CA . GLY G 3 187 ? 143.943 158.867 125.220 1.00 46.90 187 GLY H CA 1
ATOM 12399 C C . GLY G 3 187 ? 145.037 157.911 125.643 0.79 44.13 187 GLY H C 1
ATOM 12400 O O . GLY G 3 187 ? 145.103 157.530 126.816 1.00 42.88 187 GLY H O 1
ATOM 12401 N N . PHE G 3 188 ? 145.901 157.501 124.711 1.00 43.25 188 PHE H N 1
ATOM 12402 C CA . PHE G 3 188 ? 146.948 156.543 125.053 1.00 43.13 188 PHE H CA 1
ATOM 12403 C C . PHE G 3 188 ? 147.969 157.153 126.004 1.00 45.51 188 PHE H C 1
ATOM 12404 O O . PHE G 3 188 ? 148.485 156.466 126.894 1.00 47.11 188 PHE H O 1
ATOM 12412 N N . SER G 3 189 ? 148.276 158.440 125.834 1.00 42.05 189 SER H N 1
ATOM 12413 C CA . SER G 3 189 ? 149.256 159.106 126.683 1.00 39.10 189 SER H CA 1
ATOM 12414 C C . SER G 3 189 ? 148.747 159.354 128.096 0.62 41.84 189 SER H C 1
ATOM 12415 O O . SER G 3 189 ? 149.535 159.764 128.955 0.84 39.88 189 SER H O 1
ATOM 12418 N N . HIS G 3 190 ? 147.462 159.123 128.357 0.51 40.74 190 HIS H N 1
ATOM 12419 C CA . HIS G 3 190 ? 146.904 159.328 129.683 1.00 40.63 190 HIS H CA 1
ATOM 12420 C C . HIS G 3 190 ? 147.491 158.316 130.669 1.00 44.85 190 HIS H C 1
ATOM 12421 O O . HIS G 3 190 ? 148.121 157.325 130.290 1.00 47.55 190 HIS H O 1
ATOM 12428 N N . LYS G 3 191 ? 147.266 158.572 131.957 1.00 44.01 191 LYS H N 1
ATOM 12429 C CA . LYS G 3 191 ? 147.814 157.727 133.011 1.00 40.45 191 LYS H CA 1
ATOM 12430 C C . LYS G 3 191 ? 146.688 157.190 133.886 1.00 42.54 191 LYS H C 1
ATOM 12431 O O . LYS G 3 191 ? 146.751 157.261 135.117 1.00 43.51 191 LYS H O 1
ATOM 12437 N N . GLY G 3 192 ? 145.647 156.663 133.248 1.00 39.59 192 GLY H N 1
ATOM 12438 C CA . GLY G 3 192 ? 144.525 156.075 133.951 1.00 37.24 192 GLY H CA 1
ATOM 12439 C C . GLY G 3 192 ? 143.773 155.159 133.014 1.00 29.36 192 GLY H C 1
ATOM 12440 O O . GLY G 3 192 ? 144.185 154.924 131.876 1.00 32.35 192 GLY H O 1
ATOM 12441 N N . PHE G 3 193 ? 142.654 154.633 133.506 1.00 16.40 193 PHE H N 1
ATOM 12442 C CA . PHE G 3 193 ? 141.841 153.733 132.700 1.00 23.79 193 PHE H CA 1
ATOM 12443 C C . PHE G 3 193 ? 141.187 154.511 131.566 1.00 18.16 193 PHE H C 1
ATOM 12444 O O . PHE G 3 193 ? 140.374 155.409 131.807 0.29 27.00 193 PHE H O 1
ATOM 12452 N N . SER G 3 194 ? 141.537 154.165 130.332 1.00 20.70 194 SER H N 1
ATOM 12453 C CA . SER G 3 194 ? 141.004 154.816 129.145 1.00 15.91 194 SER H CA 1
ATOM 12454 C C . SER G 3 194 ? 139.999 153.893 128.474 1.00 22.21 194 SER H C 1
ATOM 12455 O O . SER G 3 194 ? 140.303 152.725 128.215 1.00 39.19 194 SER H O 1
ATOM 12458 N N . PHE G 3 195 ? 138.809 154.415 128.198 1.00 24.92 195 PHE H N 1
ATOM 12459 C CA . PHE G 3 195 ? 137.750 153.663 127.542 1.00 25.54 195 PHE H CA 1
ATOM 12460 C C . PHE G 3 195 ? 137.468 154.282 126.181 1.00 23.04 195 PHE H C 1
ATOM 12461 O O . PHE G 3 195 ? 137.222 155.487 126.084 0.00 30.71 195 PHE H O 1
ATOM 12469 N N . PHE G 3 196 ? 137.503 153.457 125.138 1.00 21.81 196 PHE H N 1
ATOM 12470 C CA . PHE G 3 196 ? 137.285 153.904 123.765 1.00 25.94 196 PHE H CA 1
ATOM 12471 C C . PHE G 3 196 ? 136.125 153.115 123.174 1.00 37.14 196 PHE H C 1
ATOM 12472 O O . PHE G 3 196 ? 136.279 151.935 122.840 1.00 44.05 196 PHE H O 1
ATOM 12480 N N . ASP G 3 197 ? 134.973 153.763 123.039 1.00 39.20 197 ASP H N 1
ATOM 12481 C CA . ASP G 3 197 ? 133.810 153.154 122.408 1.00 33.91 197 ASP H CA 1
ATOM 12482 C C . ASP G 3 197 ? 133.853 153.447 120.913 1.00 40.10 197 ASP H C 1
ATOM 12483 O O . ASP G 3 197 ? 133.775 154.610 120.502 0.41 43.80 197 ASP H O 1
ATOM 12488 N N . VAL G 3 198 ? 133.976 152.398 120.106 1.00 40.90 198 VAL H N 1
ATOM 12489 C CA . VAL G 3 198 ? 134.098 152.524 118.659 1.00 45.00 198 VAL H CA 1
ATOM 12490 C C . VAL G 3 198 ? 132.902 151.838 118.013 1.00 48.53 198 VAL H C 1
ATOM 12491 O O . VAL G 3 198 ? 132.596 150.683 118.331 1.00 53.01 198 VAL H O 1
ATOM 12495 N N . HIS G 3 199 ? 132.230 152.550 117.113 1.00 50.31 199 HIS H N 1
ATOM 12496 C CA . HIS G 3 199 ? 131.067 152.023 116.406 1.00 53.47 199 HIS H CA 1
ATOM 12497 C C . HIS G 3 199 ? 131.539 151.315 115.140 0.00 55.07 199 HIS H C 1
ATOM 12498 O O . HIS G 3 199 ? 132.115 151.944 114.246 0.58 55.30 199 HIS H O 1
ATOM 12505 N N . SER G 3 200 ? 131.297 150.011 115.065 1.00 59.75 200 SER H N 1
ATOM 12506 C CA . SER G 3 200 ? 131.602 149.223 113.883 1.00 57.38 200 SER H CA 1
ATOM 12507 C C . SER G 3 200 ? 130.303 148.815 113.192 1.00 59.54 200 SER H C 1
ATOM 12508 O O . SER G 3 200 ? 129.201 149.137 113.641 0.00 61.39 200 SER H O 1
ATOM 12511 N N . ASN G 3 201 ? 130.435 148.091 112.083 1.00 72.74 201 ASN H N 1
ATOM 12512 C CA . ASN G 3 201 ? 129.289 147.672 111.290 1.00 72.66 201 ASN H CA 1
ATOM 12513 C C . ASN G 3 201 ? 129.348 146.174 111.036 1.00 73.19 201 ASN H C 1
ATOM 12514 O O . ASN G 3 201 ? 130.420 145.617 110.780 1.00 70.14 201 ASN H O 1
ATOM 12519 N N . CYS G 3 202 ? 128.186 145.525 111.118 1.00 77.87 202 CYS H N 1
ATOM 12520 C CA . CYS G 3 202 ? 128.033 144.099 110.825 1.00 76.31 202 CYS H CA 1
ATOM 12521 C C . CYS G 3 202 ? 126.856 143.963 109.864 1.00 74.29 202 CYS H C 1
ATOM 12522 O O . CYS G 3 202 ? 125.718 143.748 110.287 1.00 71.77 202 CYS H O 1
ATOM 12525 N N . HIS G 3 203 ? 127.132 144.086 108.567 1.00 80.52 203 HIS H N 1
ATOM 12526 C CA . HIS G 3 203 ? 126.087 144.017 107.554 1.00 80.82 203 HIS H CA 1
ATOM 12527 C C . HIS G 3 203 ? 125.675 142.591 107.215 0.00 79.44 203 HIS H C 1
ATOM 12528 O O . HIS G 3 203 ? 124.630 142.402 106.581 1.00 78.93 203 HIS H O 1
ATOM 12535 N N . ILE G 3 204 ? 126.460 141.592 107.616 1.00 77.38 204 ILE H N 1
ATOM 12536 C CA . ILE G 3 204 ? 126.175 140.216 107.226 1.00 74.10 204 ILE H CA 1
ATOM 12537 C C . ILE G 3 204 ? 125.136 139.590 108.150 0.00 77.13 204 ILE H C 1
ATOM 12538 O O . ILE G 3 204 ? 124.311 138.779 107.715 0.23 76.72 204 ILE H O 1
ATOM 12543 N N . ASN G 3 205 ? 125.143 139.959 109.428 1.00 73.66 205 ASN H N 1
ATOM 12544 C CA . ASN G 3 205 ? 124.213 139.373 110.385 1.00 75.31 205 ASN H CA 1
ATOM 12545 C C . ASN G 3 205 ? 123.125 140.334 110.843 0.48 74.84 205 ASN H C 1
ATOM 12546 O O . ASN G 3 205 ? 122.036 139.884 111.213 0.67 74.07 205 ASN H O 1
ATOM 12551 N N . LEU G 3 206 ? 123.388 141.640 110.828 1.00 77.46 206 LEU H N 1
ATOM 12552 C CA . LEU G 3 206 ? 122.388 142.633 111.211 1.00 74.27 206 LEU H CA 1
ATOM 12553 C C . LEU G 3 206 ? 121.593 143.125 110.004 1.00 75.36 206 LEU H C 1
ATOM 12554 O O . LEU G 3 206 ? 120.357 143.108 110.015 0.00 74.91 206 LEU H O 1
ATOM 12559 N N . GLY G 3 207 ? 122.292 143.573 108.961 1.00 81.96 207 GLY H N 1
ATOM 12560 C CA . GLY G 3 207 ? 121.638 144.205 107.828 0.00 80.45 207 GLY H CA 1
ATOM 12561 C C . GLY G 3 207 ? 120.899 143.260 106.903 1.00 82.67 207 GLY H C 1
ATOM 12562 O O . GLY G 3 207 ? 119.976 143.694 106.207 1.00 85.54 207 GLY H O 1
ATOM 12563 N N . ARG G 3 208 ? 121.284 141.981 106.870 1.00 80.21 208 ARG H N 1
ATOM 12564 C CA . ARG G 3 208 ? 120.605 141.034 105.989 1.00 82.18 208 ARG H CA 1
ATOM 12565 C C . ARG G 3 208 ? 119.129 140.904 106.341 1.00 80.39 208 ARG H C 1
ATOM 12566 O O . ARG G 3 208 ? 118.274 140.848 105.449 0.62 79.07 208 ARG H O 1
ATOM 12574 N N . LYS G 3 209 ? 118.808 140.859 107.630 1.00 77.07 209 LYS H N 1
ATOM 12575 C CA . LYS G 3 209 ? 117.440 140.652 108.083 1.00 79.01 209 LYS H CA 1
ATOM 12576 C C . LYS G 3 209 ? 116.751 141.938 108.522 1.00 78.52 209 LYS H C 1
ATOM 12577 O O . LYS G 3 209 ? 115.619 141.879 109.010 1.00 78.94 209 LYS H O 1
ATOM 12583 N N . ASN G 3 210 ? 117.398 143.095 108.361 1.00 77.46 210 ASN H N 1
ATOM 12584 C CA . ASN G 3 210 ? 116.821 144.366 108.784 1.00 78.83 210 ASN H CA 1
ATOM 12585 C C . ASN G 3 210 ? 116.857 145.401 107.663 1.00 78.49 210 ASN H C 1
ATOM 12586 O O . ASN G 3 210 ? 116.980 146.601 107.927 0.27 76.06 210 ASN H O 1
ATOM 12591 N N . LYS G 3 211 ? 116.754 144.950 106.412 1.00 84.14 211 LYS H N 1
ATOM 12592 C CA . LYS G 3 211 ? 116.696 145.830 105.243 1.00 86.03 211 LYS H CA 1
ATOM 12593 C C . LYS G 3 211 ? 117.911 146.750 105.160 1.00 85.98 211 LYS H C 1
ATOM 12594 O O . LYS G 3 211 ? 117.808 147.892 104.707 1.00 89.16 211 LYS H O 1
ATOM 12600 N N . MET G 3 212 ? 119.070 146.261 105.595 1.00 77.99 212 MET H N 1
ATOM 12601 C CA . MET G 3 212 ? 120.304 147.039 105.596 1.00 75.72 212 MET H CA 1
ATOM 12602 C C . MET G 3 212 ? 121.457 146.180 105.099 0.00 77.63 212 MET H C 1
ATOM 12603 O O . MET G 3 212 ? 122.591 146.290 105.577 0.95 78.84 212 MET H O 1
ATOM 12608 N N . GLY G 3 213 ? 121.178 145.310 104.129 1.00 81.62 213 GLY H N 1
ATOM 12609 C CA . GLY G 3 213 ? 122.112 144.273 103.724 1.00 80.61 213 GLY H CA 1
ATOM 12610 C C . GLY G 3 213 ? 123.398 144.770 103.099 1.00 79.79 213 GLY H C 1
ATOM 12611 O O . GLY G 3 213 ? 124.378 144.017 103.075 0.00 79.97 213 GLY H O 1
ATOM 12612 N N . GLU G 3 214 ? 123.424 145.997 102.595 1.00 82.03 214 GLU H N 1
ATOM 12613 C CA . GLU G 3 214 ? 124.627 146.560 102.002 1.00 78.79 214 GLU H CA 1
ATOM 12614 C C . GLU G 3 214 ? 125.407 147.353 103.042 1.00 80.77 214 GLU H C 1
ATOM 12615 O O . GLU G 3 214 ? 124.835 147.916 103.980 0.00 79.33 214 GLU H O 1
ATOM 12621 N N . ALA G 3 215 ? 126.730 147.387 102.866 1.00 78.96 215 ALA H N 1
ATOM 12622 C CA . ALA G 3 215 ? 127.582 148.115 103.799 1.00 75.29 215 ALA H CA 1
ATOM 12623 C C . ALA G 3 215 ? 127.280 149.606 103.776 1.00 76.81 215 ALA H C 1
ATOM 12624 O O . ALA G 3 215 ? 127.339 150.275 104.815 0.25 78.20 215 ALA H O 1
ATOM 12626 N N . SER G 3 216 ? 126.956 150.147 102.599 1.00 77.76 216 SER H N 1
ATOM 12627 C CA . SER G 3 216 ? 126.682 151.575 102.485 1.00 76.86 216 SER H CA 1
ATOM 12628 C C . SER G 3 216 ? 125.462 151.977 103.305 1.00 78.12 216 SER H C 1
ATOM 12629 O O . SER G 3 216 ? 125.468 153.022 103.967 1.00 83.40 216 SER H O 1
ATOM 12632 N N . GLN G 3 217 ? 124.400 151.167 103.267 1.00 76.24 217 GLN H N 1
ATOM 12633 C CA . GLN G 3 217 ? 123.190 151.500 104.014 1.00 79.56 217 GLN H CA 1
ATOM 12634 C C . GLN G 3 217 ? 123.448 151.499 105.516 1.00 80.12 217 GLN H C 1
ATOM 12635 O O . GLN G 3 217 ? 123.016 152.412 106.230 0.74 77.22 217 GLN H O 1
ATOM 12641 N N . MET G 3 218 ? 124.156 150.483 106.016 1.00 77.32 218 MET H N 1
ATOM 12642 C CA . MET G 3 218 ? 124.481 150.452 107.437 1.00 75.47 218 MET H CA 1
ATOM 12643 C C . MET G 3 218 ? 125.374 151.625 107.821 1.00 75.11 218 MET H C 1
ATOM 12644 O O . MET G 3 218 ? 125.183 152.242 108.875 0.00 75.12 218 MET H O 1
ATOM 12649 N N . LEU G 3 219 ? 126.355 151.949 106.973 1.00 72.99 219 LEU H N 1
ATOM 12650 C CA . LEU G 3 219 ? 127.251 153.060 107.274 1.00 72.47 219 LEU H CA 1
ATOM 12651 C C . LEU G 3 219 ? 126.497 154.382 107.332 0.57 74.03 219 LEU H C 1
ATOM 12652 O O . LEU G 3 219 ? 126.732 155.197 108.232 0.37 74.62 219 LEU H O 1
ATOM 12657 N N . LYS G 3 220 ? 125.576 154.611 106.392 1.00 76.99 220 LYS H N 1
ATOM 12658 C CA . LYS G 3 220 ? 124.817 155.856 106.422 1.00 77.54 220 LYS H CA 1
ATOM 12659 C C . LYS G 3 220 ? 123.840 155.886 107.592 1.00 81.73 220 LYS H C 1
ATOM 12660 O O . LYS G 3 220 ? 123.583 156.958 108.149 1.00 87.42 220 LYS H O 1
ATOM 12666 N N . TRP G 3 221 ? 123.308 154.729 107.997 1.00 73.26 221 TRP H N 1
ATOM 12667 C CA . TRP G 3 221 ? 122.463 154.690 109.188 0.32 72.84 221 TRP H CA 1
ATOM 12668 C C . TRP G 3 221 ? 123.253 155.075 110.435 1.00 74.12 221 TRP H C 1
ATOM 12669 O O . TRP G 3 221 ? 122.792 155.880 111.254 1.00 75.24 221 TRP H O 1
ATOM 12680 N N . MET G 3 222 ? 124.452 154.508 110.593 1.00 73.18 222 MET H N 1
ATOM 12681 C CA . MET G 3 222 ? 125.288 154.868 111.736 1.00 71.53 222 MET H CA 1
ATOM 12682 C C . MET G 3 222 ? 125.692 156.335 111.687 1.00 72.41 222 MET H C 1
ATOM 12683 O O . MET G 3 222 ? 125.759 157.002 112.727 1.00 75.83 222 MET H O 1
ATOM 12688 N N . GLU G 3 223 ? 125.976 156.855 110.492 1.00 73.95 223 GLU H N 1
ATOM 12689 C CA . GLU G 3 223 ? 126.292 158.274 110.364 0.80 76.30 223 GLU H CA 1
ATOM 12690 C C . GLU G 3 223 ? 125.113 159.141 110.786 1.00 78.22 223 GLU H C 1
ATOM 12691 O O . GLU G 3 223 ? 125.291 160.161 111.460 1.00 81.24 223 GLU H O 1
ATOM 12697 N N . SER G 3 224 ? 123.898 158.747 110.398 1.00 73.92 224 SER H N 1
ATOM 12698 C CA . SER G 3 224 ? 122.711 159.498 110.794 1.00 75.00 224 SER H CA 1
ATOM 12699 C C . SER G 3 224 ? 122.503 159.450 112.302 1.00 75.87 224 SER H C 1
ATOM 12700 O O . SER G 3 224 ? 122.113 160.451 112.915 1.00 78.74 224 SER H O 1
ATOM 12703 N N . ARG G 3 225 ? 122.757 158.295 112.920 1.00 68.16 225 ARG H N 1
ATOM 12704 C CA . ARG G 3 225 ? 122.526 158.152 114.353 0.75 69.96 225 ARG H CA 1
ATOM 12705 C C . ARG G 3 225 ? 123.577 158.849 115.209 1.00 70.29 225 ARG H C 1
ATOM 12706 O O . ARG G 3 225 ? 123.392 158.935 116.428 1.00 71.05 225 ARG H O 1
ATOM 12714 N N . LEU G 3 226 ? 124.660 159.345 114.619 1.00 73.98 226 LEU H N 1
ATOM 12715 C CA . LEU G 3 226 ? 125.782 159.893 115.371 1.00 73.40 226 LEU H CA 1
ATOM 12716 C C . LEU G 3 226 ? 125.915 161.387 115.106 1.00 74.95 226 LEU H C 1
ATOM 12717 O O . LEU G 3 226 ? 125.904 161.821 113.949 1.00 75.64 226 LEU H O 1
ATOM 12722 N N . VAL G 3 227 ? 126.042 162.167 116.182 1.00 80.78 227 VAL H N 1
ATOM 12723 C CA . VAL G 3 227 ? 126.246 163.606 116.104 1.00 79.33 227 VAL H CA 1
ATOM 12724 C C . VAL G 3 227 ? 127.376 163.990 117.051 1.00 78.36 227 VAL H C 1
ATOM 12725 O O . VAL G 3 227 ? 127.754 163.233 117.947 1.00 79.25 227 VAL H O 1
ATOM 12729 N N . SER G 3 228 ? 127.915 165.188 116.839 1.00 82.41 228 SER H N 1
ATOM 12730 C CA . SER G 3 228 ? 129.020 165.668 117.656 1.00 83.10 228 SER H CA 1
ATOM 12731 C C . SER G 3 228 ? 128.543 166.009 119.065 1.00 85.80 228 SER H C 1
ATOM 12732 O O . SER G 3 228 ? 127.346 166.151 119.329 1.00 87.57 228 SER H O 1
ATOM 12735 N N . LYS G 3 229 ? 129.508 166.139 119.979 1.00 85.46 229 LYS H N 1
ATOM 12736 C CA . LYS G 3 229 ? 129.179 166.399 121.378 1.00 85.34 229 LYS H CA 1
ATOM 12737 C C . LYS G 3 229 ? 128.513 167.760 121.551 1.00 88.30 229 LYS H C 1
ATOM 12738 O O . LYS G 3 229 ? 127.509 167.883 122.259 1.00 89.61 229 LYS H O 1
ATOM 12744 N N . ARG G 3 230 ? 129.065 168.797 120.916 1.00 90.92 230 ARG H N 1
ATOM 12745 C CA . ARG G 3 230 ? 128.484 170.132 121.032 1.00 90.52 230 ARG H CA 1
ATOM 12746 C C . ARG G 3 230 ? 127.093 170.179 120.411 1.00 90.13 230 ARG H C 1
ATOM 12747 O O . ARG G 3 230 ? 126.147 170.715 121.006 1.00 88.29 230 ARG H O 1
ATOM 12755 N N . GLN G 3 231 ? 126.949 169.609 119.213 0.00 89.99 231 GLN H N 1
ATOM 12756 C CA . GLN G 3 231 ? 125.647 169.591 118.558 1.00 90.47 231 GLN H CA 1
ATOM 12757 C C . GLN G 3 231 ? 124.628 168.824 119.389 0.07 90.33 231 GLN H C 1
ATOM 12758 O O . GLN G 3 231 ? 123.491 169.277 119.555 1.00 90.59 231 GLN H O 1
ATOM 12764 N N . PHE G 3 232 ? 125.026 167.671 119.934 0.44 89.99 232 PHE H N 1
ATOM 12765 C CA . PHE G 3 232 ? 124.125 166.904 120.791 1.00 90.30 232 PHE H CA 1
ATOM 12766 C C . PHE G 3 232 ? 123.732 167.701 122.028 0.00 91.67 232 PHE H C 1
ATOM 12767 O O . PHE G 3 232 ? 122.569 167.678 122.447 1.00 91.92 232 PHE H O 1
ATOM 12775 N N . GLU G 3 233 ? 124.691 168.408 122.629 1.00 97.76 233 GLU H N 1
ATOM 12776 C CA . GLU G 3 233 ? 124.392 169.262 123.770 1.00 97.18 233 GLU H CA 1
ATOM 12777 C C . GLU G 3 233 ? 123.474 170.418 123.399 1.00 99.50 233 GLU H C 1
ATOM 12778 O O . GLU G 3 233 ? 122.810 170.974 124.280 1.00 99.44 233 GLU H O 1
ATOM 12784 N N . ALA G 3 234 ? 123.419 170.789 122.122 1.00 103.89 234 ALA H N 1
ATOM 12785 C CA . ALA G 3 234 ? 122.575 171.889 121.672 1.00 101.16 234 ALA H CA 1
ATOM 12786 C C . ALA G 3 234 ? 121.145 171.468 121.349 0.13 100.07 234 ALA H C 1
ATOM 12787 O O . ALA G 3 234 ? 120.351 172.313 120.924 0.71 99.01 234 ALA H O 1
ATOM 12789 N N . MET G 3 235 ? 120.793 170.198 121.535 1.00 102.94 235 MET H N 1
ATOM 12790 C CA . MET G 3 235 ? 119.462 169.704 121.207 1.00 105.30 235 MET H CA 1
ATOM 12791 C C . MET G 3 235 ? 118.564 169.679 122.441 1.00 105.40 235 MET H C 1
ATOM 12792 O O . MET G 3 235 ? 119.017 169.788 123.582 1.00 106.93 235 MET H O 1
ATOM 12797 N N . SER G 3 236 ? 117.263 169.529 122.187 1.00 108.83 236 SER H N 1
ATOM 12798 C CA . SER G 3 236 ? 116.260 169.413 123.231 1.00 109.41 236 SER H CA 1
ATOM 12799 C C . SER G 3 236 ? 116.225 167.988 123.781 1.00 111.14 236 SER H C 1
ATOM 12800 O O . SER G 3 236 ? 116.608 167.041 123.087 1.00 112.75 236 SER H O 1
ATOM 12803 N N . PRO G 3 237 ? 115.777 167.810 125.029 1.00 112.23 237 PRO H N 1
ATOM 12804 C CA . PRO G 3 237 ? 115.747 166.452 125.603 1.00 111.62 237 PRO H CA 1
ATOM 12805 C C . PRO G 3 237 ? 114.926 165.464 124.792 1.00 111.44 237 PRO H C 1
ATOM 12806 O O . PRO G 3 237 ? 115.303 164.289 124.690 1.00 111.61 237 PRO H O 1
ATOM 12810 N N . GLU G 3 238 ? 113.806 165.903 124.214 1.00 108.52 238 GLU H N 1
ATOM 12811 C CA . GLU G 3 238 ? 113.017 165.014 123.368 1.00 107.35 238 GLU H CA 1
ATOM 12812 C C . GLU G 3 238 ? 113.772 164.645 122.098 0.00 107.19 238 GLU H C 1
ATOM 12813 O O . GLU G 3 238 ? 113.728 163.492 121.654 1.00 104.06 238 GLU H O 1
ATOM 12819 N N . GLU G 3 239 ? 114.472 165.612 121.500 1.00 108.65 239 GLU H N 1
ATOM 12820 C CA . GLU G 3 239 ? 115.188 165.364 120.254 1.00 110.67 239 GLU H CA 1
ATOM 12821 C C . GLU G 3 239 ? 116.398 164.457 120.443 1.00 111.97 239 GLU H C 1
ATOM 12822 O O . GLU G 3 239 ? 116.871 163.869 119.466 1.00 109.58 239 GLU H O 1
ATOM 12828 N N . ARG G 3 240 ? 116.894 164.313 121.671 1.00 106.33 240 ARG H N 1
ATOM 12829 C CA . ARG G 3 240 ? 118.108 163.551 121.939 1.00 102.38 240 ARG H CA 1
ATOM 12830 C C . ARG G 3 240 ? 117.897 162.041 121.891 0.00 101.30 240 ARG H C 1
ATOM 12831 O O . ARG G 3 240 ? 118.779 161.298 122.335 1.00 103.01 240 ARG H O 1
ATOM 12839 N N . VAL G 3 241 ? 116.761 161.571 121.376 0.84 93.55 241 VAL H N 1
ATOM 12840 C CA . VAL G 3 241 ? 116.557 160.138 121.220 1.00 94.53 241 VAL H CA 1
ATOM 12841 C C . VAL G 3 241 ? 117.523 159.595 120.174 1.00 95.57 241 VAL H C 1
ATOM 12842 O O . VAL G 3 241 ? 117.914 160.297 119.233 0.29 93.75 241 VAL H O 1
ATOM 12846 N N . ASP G 3 242 ? 117.943 158.341 120.370 1.00 85.56 242 ASP H N 1
ATOM 12847 C CA . ASP G 3 242 ? 118.845 157.584 119.501 0.88 82.49 242 ASP H CA 1
ATOM 12848 C C . ASP G 3 242 ? 120.042 158.392 119.000 0.22 83.46 242 ASP H C 1
ATOM 12849 O O . ASP G 3 242 ? 120.552 158.146 117.902 0.31 83.58 242 ASP H O 1
ATOM 12854 N N . LYS G 3 243 ? 120.526 159.324 119.819 1.00 82.02 243 LYS H N 1
ATOM 12855 C CA . LYS G 3 243 ? 121.685 160.142 119.490 1.00 84.02 243 LYS H CA 1
ATOM 12856 C C . LYS G 3 243 ? 122.806 159.855 120.479 1.00 85.91 243 LYS H C 1
ATOM 12857 O O . LYS G 3 243 ? 122.552 159.545 121.647 1.00 87.74 243 LYS H O 1
ATOM 12863 N N . PHE G 3 244 ? 124.047 159.960 120.005 1.00 75.89 244 PHE H N 1
ATOM 12864 C CA . PHE G 3 244 ? 125.218 159.684 120.823 1.00 72.82 244 PHE H CA 1
ATOM 12865 C C . PHE G 3 244 ? 126.267 160.761 120.579 1.00 71.19 244 PHE H C 1
ATOM 12866 O O . PHE G 3 244 ? 126.643 161.007 119.421 1.00 70.22 244 PHE H O 1
ATOM 12874 N N . PRO G 3 245 ? 126.759 161.424 121.625 1.00 71.24 245 PRO H N 1
ATOM 12875 C CA . PRO G 3 245 ? 127.839 162.399 121.432 1.00 69.49 245 PRO H CA 1
ATOM 12876 C C . PRO G 3 245 ? 129.121 161.718 120.980 1.00 66.80 245 PRO H C 1
ATOM 12877 O O . PRO G 3 245 ? 129.397 160.573 121.341 0.62 66.38 245 PRO H O 1
ATOM 12881 N N . THR G 3 246 ? 129.908 162.439 120.186 1.00 61.56 246 THR H N 1
ATOM 12882 C CA . THR G 3 246 ? 131.129 161.909 119.598 1.00 61.20 246 THR H CA 1
ATOM 12883 C C . THR G 3 246 ? 132.318 162.762 120.025 1.00 65.59 246 THR H C 1
ATOM 12884 O O . THR G 3 246 ? 132.207 163.982 120.169 1.00 67.36 246 THR H O 1
ATOM 12888 N N . GLY G 3 247 ? 133.454 162.107 120.227 1.00 58.95 247 GLY H N 1
ATOM 12889 C CA . GLY G 3 247 ? 134.655 162.770 120.692 1.00 47.89 247 GLY H CA 1
ATOM 12890 C C . GLY G 3 247 ? 134.953 162.449 122.142 1.00 47.50 247 GLY H C 1
ATOM 12891 O O . GLY G 3 247 ? 134.299 161.623 122.785 0.70 46.33 247 GLY H O 1
ATOM 12892 N N . VAL G 3 248 ? 135.977 163.125 122.662 1.00 44.03 248 VAL H N 1
ATOM 12893 C CA . VAL G 3 248 ? 136.357 162.939 124.056 1.00 37.66 248 VAL H CA 1
ATOM 12894 C C . VAL G 3 248 ? 135.266 163.502 124.957 1.00 32.67 248 VAL H C 1
ATOM 12895 O O . VAL G 3 248 ? 134.928 164.690 124.888 1.00 38.60 248 VAL H O 1
ATOM 12899 N N . LEU G 3 249 ? 134.697 162.641 125.799 1.00 37.50 249 LEU H N 1
ATOM 12900 C CA . LEU G 3 249 ? 133.583 163.018 126.662 1.00 37.06 249 LEU H CA 1
ATOM 12901 C C . LEU G 3 249 ? 134.016 163.382 128.073 1.00 33.42 249 LEU H C 1
ATOM 12902 O O . LEU G 3 249 ? 133.470 164.324 128.655 0.30 37.23 249 LEU H O 1
ATOM 12907 N N . ARG G 3 250 ? 134.982 162.666 128.644 1.00 28.04 250 ARG H N 1
ATOM 12908 C CA . ARG G 3 250 ? 135.457 162.988 129.983 1.00 29.16 250 ARG H CA 1
ATOM 12909 C C . ARG G 3 250 ? 136.954 162.740 130.053 1.00 35.81 250 ARG H C 1
ATOM 12910 O O . ARG G 3 250 ? 137.418 161.652 129.705 0.00 34.76 250 ARG H O 1
ATOM 12918 N N . HIS G 3 251 ? 137.699 163.748 130.493 1.00 41.45 251 HIS H N 1
ATOM 12919 C CA . HIS G 3 251 ? 139.152 163.669 130.607 1.00 31.63 251 HIS H CA 1
ATOM 12920 C C . HIS G 3 251 ? 139.602 164.257 131.941 1.00 36.94 251 HIS H C 1
ATOM 12921 O O . HIS G 3 251 ? 140.470 165.128 132.000 0.60 40.95 251 HIS H O 1
ATOM 12928 N N . ASP G 3 252 ? 138.978 163.815 133.032 1.00 41.73 252 ASP H N 1
ATOM 12929 C CA . ASP G 3 252 ? 139.344 164.311 134.354 1.00 45.85 252 ASP H CA 1
ATOM 12930 C C . ASP G 3 252 ? 140.835 164.121 134.626 1.00 39.47 252 ASP H C 1
ATOM 12931 O O . ASP G 3 252 ? 141.445 163.146 134.180 1.00 36.56 252 ASP H O 1
ATOM 12936 N N . THR G 3 253 ? 141.442 165.120 135.265 1.00 50.57 253 THR H N 1
ATOM 12937 C CA . THR G 3 253 ? 142.895 165.235 135.285 1.00 52.22 253 THR H CA 1
ATOM 12938 C C . THR G 3 253 ? 143.538 164.779 136.586 1.00 53.37 253 THR H C 1
ATOM 12939 O O . THR G 3 253 ? 144.610 164.164 136.542 1.00 60.26 253 THR H O 1
ATOM 12943 N N . ASP G 3 254 ? 142.928 165.054 137.737 0.09 53.74 254 ASP H N 1
ATOM 12944 C CA . ASP G 3 254 ? 143.564 164.814 139.033 1.00 56.34 254 ASP H CA 1
ATOM 12945 C C . ASP G 3 254 ? 142.981 163.541 139.641 1.00 57.50 254 ASP H C 1
ATOM 12946 O O . ASP G 3 254 ? 141.991 163.588 140.376 1.00 61.67 254 ASP H O 1
ATOM 12951 N N . ARG G 3 255 ? 143.604 162.407 139.330 1.00 45.03 255 ARG H N 1
ATOM 12952 C CA . ARG G 3 255 ? 143.241 161.126 139.914 1.00 43.69 255 ARG H CA 1
ATOM 12953 C C . ARG G 3 255 ? 144.513 160.345 140.205 1.00 49.71 255 ARG H C 1
ATOM 12954 O O . ARG G 3 255 ? 145.560 160.571 139.595 1.00 57.50 255 ARG H O 1
ATOM 12962 N N . LYS G 3 256 ? 144.409 159.414 141.148 1.00 43.04 256 LYS H N 1
ATOM 12963 C CA . LYS G 3 256 ? 145.549 158.623 141.593 1.00 37.75 256 LYS H CA 1
ATOM 12964 C C . LYS G 3 256 ? 145.499 157.248 140.939 1.00 41.69 256 LYS H C 1
ATOM 12965 O O . LYS G 3 256 ? 144.503 156.529 141.068 1.00 50.28 256 LYS H O 1
ATOM 12971 N N . GLU G 3 257 ? 146.572 156.895 140.239 1.00 43.95 257 GLU H N 1
ATOM 12972 C CA . GLU G 3 257 ? 146.700 155.571 139.648 1.00 39.50 257 GLU H CA 1
ATOM 12973 C C . GLU G 3 257 ? 146.734 154.491 140.724 0.54 41.24 257 GLU H C 1
ATOM 12974 O O . GLU G 3 257 ? 147.282 154.683 141.813 1.00 46.58 257 GLU H O 1
ATOM 12980 N N . TYR G 3 258 ? 146.128 153.341 140.409 1.00 30.37 258 TYR H N 1
ATOM 12981 C CA . TYR G 3 258 ? 146.154 152.215 141.337 1.00 35.94 258 TYR H CA 1
ATOM 12982 C C . TYR G 3 258 ? 147.575 151.723 141.573 0.46 35.78 258 TYR H C 1
ATOM 12983 O O . TYR G 3 258 ? 147.964 151.456 142.717 1.00 38.81 258 TYR H O 1
ATOM 12992 N N . CYS G 3 259 ? 148.362 151.587 140.506 1.00 39.46 259 CYS H N 1
ATOM 12993 C CA . CYS G 3 259 ? 149.752 151.175 140.668 1.00 42.58 259 CYS H CA 1
ATOM 12994 C C . CYS G 3 259 ? 150.564 152.252 141.374 1.00 42.43 259 CYS H C 1
ATOM 12995 O O . CYS G 3 259 ? 151.436 151.944 142.194 1.00 53.26 259 CYS H O 1
ATOM 12998 N N . GLU G 3 260 ? 150.282 153.523 141.076 1.00 39.09 260 GLU H N 1
ATOM 12999 C CA . GLU G 3 260 ? 150.988 154.615 141.737 1.00 39.56 260 GLU H CA 1
ATOM 13000 C C . GLU G 3 260 ? 150.717 154.636 143.235 0.54 46.46 260 GLU H C 1
ATOM 13001 O O . GLU G 3 260 ? 151.569 155.083 144.010 1.00 50.58 260 GLU H O 1
ATOM 13007 N N . ALA G 3 261 ? 149.547 154.160 143.663 0.74 41.20 261 ALA H N 1
ATOM 13008 C CA . ALA G 3 261 ? 149.212 154.098 145.081 1.00 37.08 261 ALA H CA 1
ATOM 13009 C C . ALA G 3 261 ? 149.738 152.830 145.741 0.81 42.40 261 ALA H C 1
ATOM 13010 O O . ALA G 3 261 ? 150.190 152.866 146.893 1.00 53.39 261 ALA H O 1
ATOM 13012 N N . TYR G 3 262 ? 149.689 151.701 145.033 1.00 34.16 262 TYR H N 1
ATOM 13013 C CA . TYR G 3 262 ? 150.285 150.489 145.578 1.00 26.44 262 TYR H CA 1
ATOM 13014 C C . TYR G 3 262 ? 151.795 150.626 145.703 1.00 36.56 262 TYR H C 1
ATOM 13015 O O . TYR G 3 262 ? 152.406 149.962 146.545 1.00 48.08 262 TYR H O 1
ATOM 13024 N N . GLN G 3 263 ? 152.410 151.490 144.893 1.00 41.95 263 GLN H N 1
ATOM 13025 C CA . GLN G 3 263 ? 153.828 151.782 145.078 1.00 44.99 263 GLN H CA 1
ATOM 13026 C C . GLN G 3 263 ? 154.081 152.436 146.431 0.62 47.51 263 GLN H C 1
ATOM 13027 O O . GLN G 3 263 ? 155.031 152.074 147.135 1.00 52.19 263 GLN H O 1
ATOM 13033 N N . GLU G 3 264 ? 153.236 153.394 146.819 1.00 43.22 264 GLU H N 1
ATOM 13034 C CA . GLU G 3 264 ? 153.374 154.003 148.138 1.00 44.41 264 GLU H CA 1
ATOM 13035 C C . GLU G 3 264 ? 153.081 152.995 149.240 1.00 40.43 264 GLU H C 1
ATOM 13036 O O . GLU G 3 264 ? 153.718 153.021 150.300 1.00 48.72 264 GLU H O 1
ATOM 13042 N N . ILE G 3 265 ? 152.109 152.110 149.015 1.00 37.26 265 ILE H N 1
ATOM 13043 C CA . ILE G 3 265 ? 151.832 151.063 149.998 1.00 41.92 265 ILE H CA 1
ATOM 13044 C C . ILE G 3 265 ? 153.056 150.175 150.188 1.00 43.43 265 ILE H C 1
ATOM 13045 O O . ILE G 3 265 ? 153.414 149.822 151.317 1.00 48.13 265 ILE H O 1
ATOM 13050 N N . ILE G 3 266 ? 153.716 149.802 149.091 0.00 46.45 266 ILE H N 1
ATOM 13051 C CA . ILE G 3 266 ? 154.935 149.004 149.184 1.00 43.82 266 ILE H CA 1
ATOM 13052 C C . ILE G 3 266 ? 156.021 149.775 149.925 1.00 50.21 266 ILE H C 1
ATOM 13053 O O . ILE G 3 266 ? 156.711 149.228 150.795 1.00 58.05 266 ILE H O 1
ATOM 13058 N N . GLU G 3 267 ? 156.186 151.059 149.595 1.00 53.46 267 GLU H N 1
ATOM 13059 C CA . GLU G 3 267 ? 157.264 151.848 150.184 1.00 52.35 267 GLU H CA 1
ATOM 13060 C C . GLU G 3 267 ? 157.083 152.019 151.688 1.00 53.44 267 GLU H C 1
ATOM 13061 O O . GLU G 3 267 ? 158.048 151.894 152.452 1.00 57.65 267 GLU H O 1
ATOM 13067 N N . LYS G 3 268 ? 155.864 152.306 152.135 1.00 56.05 268 LYS H N 1
ATOM 13068 C CA . LYS G 3 268 ? 155.602 152.570 153.544 1.00 57.21 268 LYS H CA 1
ATOM 13069 C C . LYS G 3 268 ? 155.132 151.341 154.308 1.00 54.33 268 LYS H C 1
ATOM 13070 O O . LYS G 3 268 ? 154.866 151.442 155.510 1.00 57.83 268 LYS H O 1
ATOM 13076 N N . ALA G 3 269 ? 155.024 150.189 153.650 1.00 51.12 269 ALA H N 1
ATOM 13077 C CA . ALA G 3 269 ? 154.497 148.989 154.287 1.00 57.98 269 ALA H CA 1
ATOM 13078 C C . ALA G 3 269 ? 155.569 148.250 155.079 1.00 52.90 269 ALA H C 1
ATOM 13079 O O . ALA G 3 269 ? 155.466 148.114 156.302 1.00 55.85 269 ALA H O 1
ATOM 13081 N N . GLN G 3 270 ? 156.602 147.761 154.390 1.00 57.75 270 GLN H N 1
ATOM 13082 C CA . GLN G 3 270 ? 157.680 147.026 155.041 1.00 68.38 270 GLN H CA 1
ATOM 13083 C C . GLN G 3 270 ? 159.048 147.470 154.536 1.00 68.77 270 GLN H C 1
ATOM 13084 O O . GLN G 3 270 ? 160.034 146.748 154.717 1.00 73.68 270 GLN H O 1
ATOM 13090 N N . GLY G 3 271 ? 159.129 148.639 153.909 1.00 69.56 271 GLY H N 1
ATOM 13091 C CA . GLY G 3 271 ? 160.410 149.198 153.526 1.00 73.05 271 GLY H CA 1
ATOM 13092 C C . GLY G 3 271 ? 161.133 149.764 154.729 1.00 82.23 271 GLY H C 1
ATOM 13093 O O . GLY G 3 271 ? 161.270 150.984 154.863 1.00 81.21 271 GLY H O 1
ATOM 13094 N N . LYS G 3 272 ? 161.581 148.877 155.620 1.00 96.51 272 LYS H N 1
ATOM 13095 C CA . LYS G 3 272 ? 162.203 149.168 156.910 1.00 92.64 272 LYS H CA 1
ATOM 13096 C C . LYS G 3 272 ? 161.230 149.792 157.902 1.00 89.23 272 LYS H C 1
ATOM 13097 O O . LYS G 3 272 ? 161.626 150.066 159.042 1.00 87.25 272 LYS H O 1
ATOM 13103 N N . GLN G 3 273 ? 159.975 150.014 157.516 1.00 82.90 273 GLN H N 1
ATOM 13104 C CA . GLN G 3 273 ? 158.957 150.609 158.380 1.00 82.99 273 GLN H CA 1
ATOM 13105 C C . GLN G 3 273 ? 159.426 151.921 159.006 1.00 85.04 273 GLN H C 1
ATOM 13106 O O . GLN G 3 273 ? 159.756 151.971 160.189 1.00 88.92 273 GLN H O 1
ATOM 13112 N N . MET H 4 1 ? 124.672 101.024 97.485 1.00 123.15 1 MET I N 1
ATOM 13113 C CA . MET H 4 1 ? 123.863 102.230 97.613 1.00 123.73 1 MET I CA 1
ATOM 13114 C C . MET H 4 1 ? 123.810 102.986 96.287 1.00 123.46 1 MET I C 1
ATOM 13115 O O . MET H 4 1 ? 124.588 102.706 95.375 1.00 123.35 1 MET I O 1
ATOM 13120 N N . GLU H 4 2 ? 122.889 103.944 96.185 1.00 121.50 2 GLU I N 1
ATOM 13121 C CA . GLU H 4 2 ? 122.606 104.617 94.921 1.00 120.49 2 GLU I CA 1
ATOM 13122 C C . GLU H 4 2 ? 123.455 105.867 94.710 0.00 119.50 2 GLU I C 1
ATOM 13123 O O . GLU H 4 2 ? 124.214 105.943 93.739 0.63 119.39 2 GLU I O 1
ATOM 13129 N N . ALA H 4 3 ? 123.346 106.853 95.599 1.00 111.20 3 ALA I N 1
ATOM 13130 C CA . ALA H 4 3 ? 123.942 108.154 95.331 1.00 111.25 3 ALA I CA 1
ATOM 13131 C C . ALA H 4 3 ? 124.846 108.595 96.470 1.00 111.65 3 ALA I C 1
ATOM 13132 O O . ALA H 4 3 ? 124.467 108.518 97.642 1.00 111.75 3 ALA I O 1
ATOM 13134 N N . GLN H 4 4 ? 126.038 109.069 96.110 1.00 106.60 4 GLN I N 1
ATOM 13135 C CA . GLN H 4 4 ? 126.959 109.727 97.032 1.00 104.62 4 GLN I CA 1
ATOM 13136 C C . GLN H 4 4 ? 127.408 111.027 96.379 0.92 103.46 4 GLN I C 1
ATOM 13137 O O . GLN H 4 4 ? 128.216 111.008 95.442 1.00 103.44 4 GLN I O 1
ATOM 13143 N N . LEU H 4 5 ? 126.886 112.149 96.867 0.75 99.01 5 LEU I N 1
ATOM 13144 C CA . LEU H 4 5 ? 127.091 113.446 96.241 1.00 99.28 5 LEU I CA 1
ATOM 13145 C C . LEU H 4 5 ? 127.855 114.372 97.176 0.00 98.63 5 LEU I C 1
ATOM 13146 O O . LEU H 4 5 ? 127.662 114.350 98.394 0.61 99.99 5 LEU I O 1
ATOM 13151 N N . ARG H 4 6 ? 128.728 115.191 96.589 1.00 98.27 6 ARG I N 1
ATOM 13152 C CA . ARG H 4 6 ? 129.535 116.147 97.343 1.00 96.09 6 ARG I CA 1
ATOM 13153 C C . ARG H 4 6 ? 129.456 117.500 96.651 0.68 97.02 6 ARG I C 1
ATOM 13154 O O . ARG H 4 6 ? 129.992 117.668 95.550 0.57 98.75 6 ARG I O 1
ATOM 13162 N N . PHE H 4 7 ? 128.801 118.463 97.294 1.00 92.74 7 PHE I N 1
ATOM 13163 C CA . PHE H 4 7 ? 128.695 119.826 96.786 1.00 93.31 7 PHE I CA 1
ATOM 13164 C C . PHE H 4 7 ? 129.653 120.707 97.576 1.00 94.47 7 PHE I C 1
ATOM 13165 O O . PHE H 4 7 ? 129.567 120.769 98.805 0.74 96.02 7 PHE I O 1
ATOM 13173 N N . THR H 4 8 ? 130.549 121.397 96.879 1.00 95.03 8 THR I N 1
ATOM 13174 C CA . THR H 4 8 ? 131.546 122.237 97.526 1.00 94.95 8 THR I CA 1
ATOM 13175 C C . THR H 4 8 ? 131.457 123.661 96.998 1.00 93.91 8 THR I C 1
ATOM 13176 O O . THR H 4 8 ? 131.107 123.890 95.836 0.29 95.20 8 THR I O 1
ATOM 13180 N N . GLY H 4 9 ? 131.776 124.617 97.861 1.00 97.64 9 GLY I N 1
ATOM 13181 C CA . GLY H 4 9 ? 131.723 126.006 97.455 1.00 97.03 9 GLY I CA 1
ATOM 13182 C C . GLY H 4 9 ? 132.305 126.917 98.511 1.00 98.46 9 GLY I C 1
ATOM 13183 O O . GLY H 4 9 ? 132.966 126.472 99.449 0.00 97.68 9 GLY I O 1
ATOM 13184 N N . VAL H 4 10 ? 132.045 128.209 98.341 1.00 101.43 10 VAL I N 1
ATOM 13185 C CA . VAL H 4 10 ? 132.501 129.243 99.264 1.00 99.82 10 VAL I CA 1
ATOM 13186 C C . VAL H 4 10 ? 131.312 129.702 100.095 1.00 99.19 10 VAL I C 1
ATOM 13187 O O . VAL H 4 10 ? 130.228 129.957 99.552 0.79 98.38 10 VAL I O 1
ATOM 13191 N N . GLY H 4 11 ? 131.505 129.794 101.409 0.00 97.27 11 GLY I N 1
ATOM 13192 C CA . GLY H 4 11 ? 130.451 130.221 102.308 1.00 96.25 11 GLY I CA 1
ATOM 13193 C C . GLY H 4 11 ? 129.887 131.582 101.959 0.01 97.26 11 GLY I C 1
ATOM 13194 O O . GLY H 4 11 ? 130.635 132.547 101.778 1.00 97.26 11 GLY I O 1
ATOM 13195 N N . GLY H 4 12 ? 128.562 131.670 101.860 0.00 98.70 12 GLY I N 1
ATOM 13196 C CA . GLY H 4 12 ? 127.890 132.891 101.464 1.00 99.20 12 GLY I CA 1
ATOM 13197 C C . GLY H 4 12 ? 127.454 132.932 100.016 1.00 98.64 12 GLY I C 1
ATOM 13198 O O . GLY H 4 12 ? 126.908 133.954 99.584 0.51 97.91 12 GLY I O 1
ATOM 13199 N N . GLN H 4 13 ? 127.672 131.862 99.252 1.00 102.18 13 GLN I N 1
ATOM 13200 C CA . GLN H 4 13 ? 127.263 131.814 97.855 1.00 103.34 13 GLN I CA 1
ATOM 13201 C C . GLN H 4 13 ? 125.789 131.452 97.707 1.00 103.94 13 GLN I C 1
ATOM 13202 O O . GLN H 4 13 ? 125.007 132.232 97.153 1.00 104.48 13 GLN I O 1
ATOM 13208 N N . GLY H 4 14 ? 125.396 130.278 98.197 1.00 108.84 14 GLY I N 1
ATOM 13209 C CA . GLY H 4 14 ? 124.024 129.817 98.124 1.00 109.03 14 GLY I CA 1
ATOM 13210 C C . GLY H 4 14 ? 123.828 128.524 97.366 1.00 109.28 14 GLY I C 1
ATOM 13211 O O . GLY H 4 14 ? 122.718 127.978 97.388 1.00 110.21 14 GLY I O 1
ATOM 13212 N N . VAL H 4 15 ? 124.864 128.014 96.694 1.00 108.03 15 VAL I N 1
ATOM 13213 C CA . VAL H 4 15 ? 124.730 126.771 95.937 1.00 109.83 15 VAL I CA 1
ATOM 13214 C C . VAL H 4 15 ? 124.443 125.599 96.868 1.00 112.42 15 VAL I C 1
ATOM 13215 O O . VAL H 4 15 ? 123.620 124.729 96.558 0.84 111.98 15 VAL I O 1
ATOM 13219 N N . LEU H 4 16 ? 125.101 125.565 98.028 1.00 112.05 16 LEU I N 1
ATOM 13220 C CA . LEU H 4 16 ? 124.959 124.454 98.961 1.00 109.29 16 LEU I CA 1
ATOM 13221 C C . LEU H 4 16 ? 123.556 124.332 99.541 1.00 108.96 16 LEU I C 1
ATOM 13222 O O . LEU H 4 16 ? 123.235 123.289 100.120 1.00 107.75 16 LEU I O 1
ATOM 13227 N N . LEU H 4 17 ? 122.719 125.363 99.405 1.00 113.14 17 LEU I N 1
ATOM 13228 C CA . LEU H 4 17 ? 121.357 125.302 99.922 1.00 112.49 17 LEU I CA 1
ATOM 13229 C C . LEU H 4 17 ? 120.517 124.263 99.187 1.00 114.29 17 LEU I C 1
ATOM 13230 O O . LEU H 4 17 ? 119.580 123.713 99.773 1.00 113.80 17 LEU I O 1
ATOM 13235 N N . ALA H 4 18 ? 120.867 123.943 97.942 1.00 116.23 18 ALA I N 1
ATOM 13236 C CA . ALA H 4 18 ? 120.136 122.963 97.150 1.00 114.86 18 ALA I CA 1
ATOM 13237 C C . ALA H 4 18 ? 120.449 121.526 97.541 1.00 113.69 18 ALA I C 1
ATOM 13238 O O . ALA H 4 18 ? 120.043 120.604 96.825 0.76 112.87 18 ALA I O 1
ATOM 13240 N N . GLY H 4 19 ? 121.161 121.313 98.644 1.00 112.18 19 GLY I N 1
ATOM 13241 C CA . GLY H 4 19 ? 121.490 119.974 99.086 0.00 111.52 19 GLY I CA 1
ATOM 13242 C C . GLY H 4 19 ? 120.310 119.233 99.677 1.00 111.32 19 GLY I C 1
ATOM 13243 O O . GLY H 4 19 ? 119.887 118.202 99.148 0.54 111.40 19 GLY I O 1
ATOM 13244 N N . GLU H 4 20 ? 119.756 119.763 100.771 1.00 111.79 20 GLU I N 1
ATOM 13245 C CA . GLU H 4 20 ? 118.693 119.066 101.486 1.00 114.19 20 GLU I CA 1
ATOM 13246 C C . GLU H 4 20 ? 117.446 118.858 100.634 1.00 114.36 20 GLU I C 1
ATOM 13247 O O . GLU H 4 20 ? 116.632 117.986 100.957 1.00 114.90 20 GLU I O 1
ATOM 13253 N N . ILE H 4 21 ? 117.276 119.631 99.560 1.00 114.05 21 ILE I N 1
ATOM 13254 C CA . ILE H 4 21 ? 116.107 119.459 98.701 1.00 115.43 21 ILE I CA 1
ATOM 13255 C C . ILE H 4 21 ? 116.120 118.084 98.046 1.00 115.28 21 ILE I C 1
ATOM 13256 O O . ILE H 4 21 ? 115.096 117.389 98.007 1.00 115.24 21 ILE I O 1
ATOM 13261 N N . LEU H 4 22 ? 117.275 117.668 97.519 1.00 106.90 22 LEU I N 1
ATOM 13262 C CA . LEU H 4 22 ? 117.364 116.365 96.867 1.00 106.78 22 LEU I CA 1
ATOM 13263 C C . LEU H 4 22 ? 117.148 115.230 97.861 1.00 108.65 22 LEU I C 1
ATOM 13264 O O . LEU H 4 22 ? 116.472 114.242 97.547 1.00 110.47 22 LEU I O 1
ATOM 13269 N N . ALA H 4 23 ? 117.722 115.349 99.062 1.00 110.87 23 ALA I N 1
ATOM 13270 C CA . ALA H 4 23 ? 117.520 114.325 100.081 1.00 111.46 23 ALA I CA 1
ATOM 13271 C C . ALA H 4 23 ? 116.054 114.232 100.485 0.00 109.82 23 ALA I C 1
ATOM 13272 O O . ALA H 4 23 ? 115.514 113.131 100.642 1.00 112.71 23 ALA I O 1
ATOM 13274 N N . GLU H 4 24 ? 115.393 115.380 100.656 1.00 104.30 24 GLU I N 1
ATOM 13275 C CA . GLU H 4 24 ? 113.974 115.373 100.997 1.00 103.82 24 GLU I CA 1
ATOM 13276 C C . GLU H 4 24 ? 113.142 114.752 99.882 1.00 105.76 24 GLU I C 1
ATOM 13277 O O . GLU H 4 24 ? 112.203 113.993 100.147 1.00 105.30 24 GLU I O 1
ATOM 13283 N N . ALA H 4 25 ? 113.471 115.067 98.626 1.00 110.08 25 ALA I N 1
ATOM 13284 C CA . ALA H 4 25 ? 112.742 114.488 97.503 1.00 109.02 25 ALA I CA 1
ATOM 13285 C C . ALA H 4 25 ? 112.913 112.975 97.455 1.00 109.44 25 ALA I C 1
ATOM 13286 O O . ALA H 4 25 ? 111.945 112.240 97.229 0.23 109.69 25 ALA I O 1
ATOM 13288 N N . LYS H 4 26 ? 114.139 112.491 97.671 1.00 107.12 26 LYS I N 1
ATOM 13289 C CA . LYS H 4 26 ? 114.368 111.049 97.680 1.00 105.18 26 LYS I CA 1
ATOM 13290 C C . LYS H 4 26 ? 113.640 110.378 98.840 1.00 106.52 26 LYS I C 1
ATOM 13291 O O . LYS H 4 26 ? 113.096 109.279 98.685 1.00 106.13 26 LYS I O 1
ATOM 13297 N N . ILE H 4 27 ? 113.626 111.021 100.011 1.00 109.63 27 ILE I N 1
ATOM 13298 C CA . ILE H 4 27 ? 112.922 110.459 101.161 1.00 109.25 27 ILE I CA 1
ATOM 13299 C C . ILE H 4 27 ? 111.428 110.367 100.882 1.00 109.28 27 ILE I C 1
ATOM 13300 O O . ILE H 4 27 ? 110.786 109.352 101.179 1.00 109.76 27 ILE I O 1
ATOM 13305 N N . VAL H 4 28 ? 110.851 111.423 100.304 1.00 109.58 28 VAL I N 1
ATOM 13306 C CA . VAL H 4 28 ? 109.428 111.408 99.970 1.00 108.93 28 VAL I CA 1
ATOM 13307 C C . VAL H 4 28 ? 109.138 110.341 98.921 1.00 108.62 28 VAL I C 1
ATOM 13308 O O . VAL H 4 28 ? 108.105 109.661 98.973 1.00 107.69 28 VAL I O 1
ATOM 13312 N N . SER H 4 29 ? 110.055 110.156 97.969 0.21 108.28 29 SER I N 1
ATOM 13313 C CA . SER H 4 29 ? 109.847 109.200 96.887 0.31 108.05 29 SER I CA 1
ATOM 13314 C C . SER H 4 29 ? 109.832 107.753 97.361 1.00 108.57 29 SER I C 1
ATOM 13315 O O . SER H 4 29 ? 109.452 106.872 96.582 0.00 108.49 29 SER I O 1
ATOM 13318 N N . GLY H 4 30 ? 110.235 107.483 98.598 1.00 111.33 30 GLY I N 1
ATOM 13319 C CA . GLY H 4 30 ? 110.228 106.137 99.146 1.00 111.25 30 GLY I CA 1
ATOM 13320 C C . GLY H 4 30 ? 111.564 105.655 99.668 0.00 110.55 30 GLY I C 1
ATOM 13321 O O . GLY H 4 30 ? 111.591 104.721 100.483 0.71 108.28 30 GLY I O 1
ATOM 13322 N N . GLY H 4 31 ? 112.675 106.244 99.239 1.00 116.57 31 GLY I N 1
ATOM 13323 C CA . GLY H 4 31 ? 113.989 105.864 99.710 1.00 116.91 31 GLY I CA 1
ATOM 13324 C C . GLY H 4 31 ? 114.392 106.626 100.954 1.00 116.59 31 GLY I C 1
ATOM 13325 O O . GLY H 4 31 ? 113.563 107.207 101.660 1.00 116.06 31 GLY I O 1
ATOM 13326 N N . TYR H 4 32 ? 115.695 106.620 101.225 1.00 108.83 32 TYR I N 1
ATOM 13327 C CA . TYR H 4 32 ? 116.253 107.296 102.386 0.14 108.00 32 TYR I CA 1
ATOM 13328 C C . TYR H 4 32 ? 117.436 108.153 101.966 0.28 107.60 32 TYR I C 1
ATOM 13329 O O . TYR H 4 32 ? 118.196 107.788 101.062 1.00 108.28 32 TYR I O 1
ATOM 13338 N N . GLY H 4 33 ? 117.582 109.298 102.632 0.48 104.14 33 GLY I N 1
ATOM 13339 C CA . GLY H 4 33 ? 118.663 110.218 102.350 1.00 105.03 33 GLY I CA 1
ATOM 13340 C C . GLY H 4 33 ? 119.173 110.933 103.584 1.00 106.18 33 GLY I C 1
ATOM 13341 O O . GLY H 4 33 ? 118.394 111.292 104.473 1.00 105.36 33 GLY I O 1
ATOM 13342 N N . THR H 4 34 ? 120.484 111.145 103.646 1.00 106.10 34 THR I N 1
ATOM 13343 C CA . THR H 4 34 ? 121.125 111.797 104.779 1.00 104.17 34 THR I CA 1
ATOM 13344 C C . THR H 4 34 ? 122.085 112.867 104.282 1.00 103.94 34 THR I C 1
ATOM 13345 O O . THR H 4 34 ? 122.840 112.644 103.330 0.54 102.47 34 THR I O 1
ATOM 13349 N N . LYS H 4 35 ? 122.056 114.026 104.936 1.00 92.41 35 LYS I N 1
ATOM 13350 C CA . LYS H 4 35 ? 122.871 115.173 104.563 1.00 90.29 35 LYS I CA 1
ATOM 13351 C C . LYS H 4 35 ? 123.752 115.577 105.737 1.00 89.89 35 LYS I C 1
ATOM 13352 O O . LYS H 4 35 ? 123.270 115.685 106.870 1.00 87.08 35 LYS I O 1
ATOM 13358 N N . THR H 4 36 ? 125.037 115.796 105.465 0.00 91.34 36 THR I N 1
ATOM 13359 C CA . THR H 4 36 ? 125.981 116.272 106.468 1.00 90.35 36 THR I CA 1
ATOM 13360 C C . THR H 4 36 ? 126.754 117.452 105.903 1.00 90.46 36 THR I C 1
ATOM 13361 O O . THR H 4 36 ? 127.347 117.353 104.825 1.00 92.46 36 THR I O 1
ATOM 13365 N N . SER H 4 37 ? 126.760 118.562 106.634 1.00 92.58 37 SER I N 1
ATOM 13366 C CA . SER H 4 37 ? 127.395 119.793 106.188 1.00 90.82 37 SER I CA 1
ATOM 13367 C C . SER H 4 37 ? 128.679 120.026 106.973 1.00 92.72 37 SER I C 1
ATOM 13368 O O . SER H 4 37 ? 128.665 120.023 108.208 1.00 96.54 37 SER I O 1
ATOM 13371 N N . THR H 4 38 ? 129.780 120.227 106.254 1.00 90.13 38 THR I N 1
ATOM 13372 C CA . THR H 4 38 ? 131.059 120.595 106.848 1.00 90.17 38 THR I CA 1
ATOM 13373 C C . THR H 4 38 ? 131.291 122.077 106.576 1.00 90.43 38 THR I C 1
ATOM 13374 O O . THR H 4 38 ? 131.494 122.483 105.424 0.31 92.24 38 THR I O 1
ATOM 13378 N N . TYR H 4 39 ? 131.247 122.878 107.638 1.00 95.29 39 TYR I N 1
ATOM 13379 C CA . TYR H 4 39 ? 131.455 124.315 107.571 1.00 95.30 39 TYR I CA 1
ATOM 13380 C C . TYR H 4 39 ? 132.662 124.696 108.417 1.00 96.25 39 TYR I C 1
ATOM 13381 O O . TYR H 4 39 ? 132.978 124.036 109.411 1.00 94.30 39 TYR I O 1
ATOM 13390 N N . THR H 4 40 ? 133.333 125.768 108.014 1.00 94.07 40 THR I N 1
ATOM 13391 C CA . THR H 4 40 ? 134.473 126.308 108.738 1.00 93.36 40 THR I CA 1
ATOM 13392 C C . THR H 4 40 ? 133.994 127.430 109.651 1.00 94.25 40 THR I C 1
ATOM 13393 O O . THR H 4 40 ? 132.922 128.006 109.443 0.75 93.63 40 THR I O 1
ATOM 13397 N N . SER H 4 41 ? 134.796 127.740 110.672 1.00 91.50 41 SER I N 1
ATOM 13398 C CA . SER H 4 41 ? 134.444 128.767 111.647 0.54 88.54 41 SER I CA 1
ATOM 13399 C C . SER H 4 41 ? 134.439 130.158 111.024 0.23 89.49 41 SER I C 1
ATOM 13400 O O . SER H 4 41 ? 134.114 131.142 111.697 0.88 87.95 41 SER I O 1
ATOM 13403 N N . GLN H 4 42 ? 134.796 130.252 109.746 1.00 97.08 42 GLN I N 1
ATOM 13404 C CA . GLN H 4 42 ? 134.771 131.512 109.019 1.00 95.43 42 GLN I CA 1
ATOM 13405 C C . GLN H 4 42 ? 133.372 131.756 108.468 1.00 93.64 42 GLN I C 1
ATOM 13406 O O . GLN H 4 42 ? 132.816 130.905 107.766 0.09 93.28 42 GLN I O 1
ATOM 13412 N N . VAL H 4 43 ? 132.808 132.923 108.789 1.00 91.56 43 VAL I N 1
ATOM 13413 C CA . VAL H 4 43 ? 131.415 133.199 108.451 1.00 95.06 43 VAL I CA 1
ATOM 13414 C C . VAL H 4 43 ? 131.238 133.383 106.945 0.00 92.44 43 VAL I C 1
ATOM 13415 O O . VAL H 4 43 ? 130.302 132.834 106.350 1.00 92.81 43 VAL I O 1
ATOM 13419 N N . ARG H 4 44 ? 132.121 134.146 106.305 0.66 94.32 44 ARG I N 1
ATOM 13420 C CA . ARG H 4 44 ? 132.023 134.414 104.876 0.57 94.26 44 ARG I CA 1
ATOM 13421 C C . ARG H 4 44 ? 133.377 134.214 104.214 0.00 94.09 44 ARG I C 1
ATOM 13422 O O . ARG H 4 44 ? 134.417 134.527 104.798 0.14 94.18 44 ARG I O 1
ATOM 13430 N N . GLY H 4 45 ? 133.354 133.705 102.983 1.00 95.73 45 GLY I N 1
ATOM 13431 C CA . GLY H 4 45 ? 134.572 133.459 102.238 1.00 96.98 45 GLY I CA 1
ATOM 13432 C C . GLY H 4 45 ? 135.298 132.182 102.590 1.00 97.13 45 GLY I C 1
ATOM 13433 O O . GLY H 4 45 ? 136.467 132.032 102.217 0.37 96.08 45 GLY I O 1
ATOM 13434 N N . GLY H 4 46 ? 134.653 131.260 103.299 1.00 96.30 46 GLY I N 1
ATOM 13435 C CA . GLY H 4 46 ? 135.288 130.030 103.703 0.66 95.22 46 GLY I CA 1
ATOM 13436 C C . GLY H 4 46 ? 134.794 128.832 102.920 0.24 95.23 46 GLY I C 1
ATOM 13437 O O . GLY H 4 46 ? 133.653 128.795 102.449 1.00 93.40 46 GLY I O 1
ATOM 13438 N N . PRO H 4 47 ? 135.655 127.827 102.759 1.00 96.32 47 PRO I N 1
ATOM 13439 C CA . PRO H 4 47 ? 135.242 126.611 102.045 1.00 98.86 47 PRO I CA 1
ATOM 13440 C C . PRO H 4 47 ? 134.194 125.845 102.838 1.00 99.12 47 PRO I C 1
ATOM 13441 O O . PRO H 4 47 ? 134.357 125.595 104.034 0.00 96.99 47 PRO I O 1
ATOM 13445 N N . THR H 4 48 ? 133.110 125.476 102.159 1.00 95.34 48 THR I N 1
ATOM 13446 C CA . THR H 4 48 ? 132.010 124.740 102.762 0.00 96.26 48 THR I CA 1
ATOM 13447 C C . THR H 4 48 ? 131.636 123.573 101.863 0.81 95.23 48 THR I C 1
ATOM 13448 O O . THR H 4 48 ? 131.721 123.664 100.633 1.00 95.53 48 THR I O 1
ATOM 13452 N N . LYS H 4 49 ? 131.226 122.465 102.482 1.00 98.80 49 LYS I N 1
ATOM 13453 C CA . LYS H 4 49 ? 130.886 121.269 101.727 1.00 97.00 49 LYS I CA 1
ATOM 13454 C C . LYS H 4 49 ? 129.635 120.623 102.302 1.00 96.92 49 LYS I C 1
ATOM 13455 O O . LYS H 4 49 ? 129.311 120.792 103.479 1.00 100.54 49 LYS I O 1
ATOM 13461 N N . VAL H 4 50 ? 128.927 119.894 101.445 1.00 91.87 50 VAL I N 1
ATOM 13462 C CA . VAL H 4 50 ? 127.738 119.139 101.817 1.00 94.86 50 VAL I CA 1
ATOM 13463 C C . VAL H 4 50 ? 127.853 117.751 101.204 1.00 93.57 50 VAL I C 1
ATOM 13464 O O . VAL H 4 50 ? 128.069 117.620 99.993 0.31 94.12 50 VAL I O 1
ATOM 13468 N N . ASP H 4 51 ? 127.713 116.722 102.034 1.00 91.77 51 ASP I N 1
ATOM 13469 C CA . ASP H 4 51 ? 127.748 115.335 101.597 1.00 90.42 51 ASP I CA 1
ATOM 13470 C C . ASP H 4 51 ? 126.356 114.736 101.731 1.00 90.94 51 ASP I C 1
ATOM 13471 O O . ASP H 4 51 ? 125.721 114.853 102.786 1.00 93.09 51 ASP I O 1
ATOM 13476 N N . ILE H 4 52 ? 125.889 114.097 100.662 1.00 95.07 52 ILE I N 1
ATOM 13477 C CA . ILE H 4 52 ? 124.540 113.555 100.582 1.00 97.82 52 ILE I CA 1
ATOM 13478 C C . ILE H 4 52 ? 124.635 112.075 100.245 1.00 97.66 52 ILE I C 1
ATOM 13479 O O . ILE H 4 52 ? 125.316 111.695 99.284 0.67 99.21 52 ILE I O 1
ATOM 13484 N N . LEU H 4 53 ? 123.955 111.249 101.034 1.00 101.29 53 LEU I N 1
ATOM 13485 C CA . LEU H 4 53 ? 123.877 109.813 100.804 1.00 104.24 53 LEU I CA 1
ATOM 13486 C C . LEU H 4 53 ? 122.428 109.442 100.530 1.00 104.32 53 LEU I C 1
ATOM 13487 O O . LEU H 4 53 ? 121.543 109.764 101.330 1.00 104.49 53 LEU I O 1
ATOM 13492 N N . LEU H 4 54 ? 122.188 108.771 99.405 0.00 106.11 54 LEU I N 1
ATOM 13493 C CA . LEU H 4 54 ? 120.851 108.355 99.003 1.00 104.40 54 LEU I CA 1
ATOM 13494 C C . LEU H 4 54 ? 120.859 106.860 98.734 1.00 106.90 54 LEU I C 1
ATOM 13495 O O . LEU H 4 54 ? 121.715 106.365 97.991 1.00 106.63 54 LEU I O 1
ATOM 13500 N N . ASP H 4 55 ? 119.897 106.148 99.319 1.00 114.49 55 ASP I N 1
ATOM 13501 C CA . ASP H 4 55 ? 119.832 104.700 99.189 1.00 113.07 55 ASP I CA 1
ATOM 13502 C C . ASP H 4 55 ? 118.383 104.252 99.323 1.00 112.79 55 ASP I C 1
ATOM 13503 O O . ASP H 4 55 ? 117.481 105.054 99.574 1.00 110.25 55 ASP I O 1
ATOM 13508 N N . LYS H 4 56 ? 118.168 102.947 99.144 1.00 118.53 56 LYS I N 1
ATOM 13509 C CA . LYS H 4 56 ? 116.840 102.357 99.253 1.00 118.91 56 LYS I CA 1
ATOM 13510 C C . LYS H 4 56 ? 116.531 101.833 100.650 1.00 118.65 56 LYS I C 1
ATOM 13511 O O . LYS H 4 56 ? 115.355 101.623 100.969 1.00 116.13 56 LYS I O 1
ATOM 13517 N N . ASP H 4 57 ? 117.546 101.619 101.487 1.00 116.60 57 ASP I N 1
ATOM 13518 C CA . ASP H 4 57 ? 117.328 101.100 102.832 1.00 113.44 57 ASP I CA 1
ATOM 13519 C C . ASP H 4 57 ? 117.793 102.106 103.877 1.00 113.83 57 ASP I C 1
ATOM 13520 O O . ASP H 4 57 ? 118.176 103.230 103.535 0.00 112.05 57 ASP I O 1
ATOM 13525 N N . GLU H 4 58 ? 117.759 101.715 105.148 1.00 107.43 58 GLU I N 1
ATOM 13526 C CA . GLU H 4 58 ? 118.102 102.632 106.224 1.00 105.74 58 GLU I CA 1
ATOM 13527 C C . GLU H 4 58 ? 119.576 103.013 106.168 0.00 106.15 58 GLU I C 1
ATOM 13528 O O . GLU H 4 58 ? 120.451 102.161 105.990 1.00 102.26 58 GLU I O 1
ATOM 13534 N N . ILE H 4 59 ? 119.848 104.305 106.327 1.00 105.74 59 ILE I N 1
ATOM 13535 C CA . ILE H 4 59 ? 121.207 104.835 106.317 1.00 109.18 59 ILE I CA 1
ATOM 13536 C C . ILE H 4 59 ? 121.699 104.890 107.756 1.00 109.01 59 ILE I C 1
ATOM 13537 O O . ILE H 4 59 ? 121.135 105.612 108.586 1.00 106.19 59 ILE I O 1
ATOM 13542 N N . ILE H 4 60 ? 122.750 104.131 108.051 1.00 93.52 60 ILE I N 1
ATOM 13543 C CA . ILE H 4 60 ? 123.279 104.059 109.410 1.00 88.86 60 ILE I CA 1
ATOM 13544 C C . ILE H 4 60 ? 124.351 105.114 109.646 1.00 87.83 60 ILE I C 1
ATOM 13545 O O . ILE H 4 60 ? 124.332 105.820 110.657 0.71 88.22 60 ILE I O 1
ATOM 13550 N N . PHE H 4 61 ? 125.302 105.241 108.722 1.00 82.25 61 PHE I N 1
ATOM 13551 C CA . PHE H 4 61 ? 126.384 106.205 108.875 1.00 84.05 61 PHE I CA 1
ATOM 13552 C C . PHE H 4 61 ? 126.036 107.492 108.143 0.32 82.02 61 PHE I C 1
ATOM 13553 O O . PHE H 4 61 ? 125.861 107.465 106.917 1.00 80.96 61 PHE I O 1
ATOM 13561 N N . PRO H 4 62 ? 125.923 108.627 108.837 1.00 88.36 62 PRO I N 1
ATOM 13562 C CA . PRO H 4 62 ? 125.670 109.892 108.130 1.00 92.85 62 PRO I CA 1
ATOM 13563 C C . PRO H 4 62 ? 126.860 110.384 107.324 1.00 93.60 62 PRO I C 1
ATOM 13564 O O . PRO H 4 62 ? 126.684 111.259 106.467 1.00 91.77 62 PRO I O 1
ATOM 13568 N N . TYR H 4 63 ? 128.054 109.852 107.562 1.00 86.68 63 TYR I N 1
ATOM 13569 C CA . TYR H 4 63 ? 129.259 110.280 106.870 1.00 85.41 63 TYR I CA 1
ATOM 13570 C C . TYR H 4 63 ? 129.576 109.337 105.715 1.00 85.54 63 TYR I C 1
ATOM 13571 O O . TYR H 4 63 ? 129.236 108.152 105.733 1.00 85.23 63 TYR I O 1
ATOM 13580 N N . ALA H 4 64 ? 130.242 109.884 104.703 1.00 95.39 64 ALA I N 1
ATOM 13581 C CA . ALA H 4 64 ? 130.596 109.129 103.512 1.00 95.15 64 ALA I CA 1
ATOM 13582 C C . ALA H 4 64 ? 131.907 108.377 103.746 1.00 97.21 64 ALA I C 1
ATOM 13583 O O . ALA H 4 64 ? 132.425 108.312 104.864 1.00 98.17 64 ALA I O 1
ATOM 13585 N N . LYS H 4 65 ? 132.457 107.796 102.682 0.00 97.05 65 LYS I N 1
ATOM 13586 C CA . LYS H 4 65 ? 133.701 107.044 102.743 0.43 97.12 65 LYS I CA 1
ATOM 13587 C C . LYS H 4 65 ? 134.633 107.528 101.644 1.00 99.11 65 LYS I C 1
ATOM 13588 O O . LYS H 4 65 ? 134.185 107.878 100.548 0.00 97.85 65 LYS I O 1
ATOM 13594 N N . GLU H 4 66 ? 135.929 107.550 101.943 1.00 105.35 66 GLU I N 1
ATOM 13595 C CA . GLU H 4 66 ? 136.913 108.012 100.974 1.00 104.58 66 GLU I CA 1
ATOM 13596 C C . GLU H 4 66 ? 136.982 107.064 99.783 1.00 107.10 66 GLU I C 1
ATOM 13597 O O . GLU H 4 66 ? 136.944 105.840 99.937 1.00 107.74 66 GLU I O 1
ATOM 13603 N N . GLY H 4 67 ? 137.084 107.641 98.588 1.00 107.59 67 GLY I N 1
ATOM 13604 C CA . GLY H 4 67 ? 137.160 106.860 97.371 1.00 105.92 67 GLY I CA 1
ATOM 13605 C C . GLY H 4 67 ? 135.850 106.278 96.894 0.38 104.34 67 GLY I C 1
ATOM 13606 O O . GLY H 4 67 ? 135.857 105.451 95.976 1.00 101.05 67 GLY I O 1
ATOM 13607 N N . GLU H 4 68 ? 134.723 106.684 97.482 0.55 104.63 68 GLU I N 1
ATOM 13608 C CA . GLU H 4 68 ? 133.425 106.146 97.109 1.00 103.84 68 GLU I CA 1
ATOM 13609 C C . GLU H 4 68 ? 132.393 107.215 96.775 0.12 104.86 68 GLU I C 1
ATOM 13610 O O . GLU H 4 68 ? 131.220 106.878 96.587 1.00 104.17 68 GLU I O 1
ATOM 13616 N N . ILE H 4 69 ? 132.787 108.483 96.699 0.08 104.34 69 ILE I N 1
ATOM 13617 C CA . ILE H 4 69 ? 131.854 109.555 96.366 1.00 103.39 69 ILE I CA 1
ATOM 13618 C C . ILE H 4 69 ? 131.611 109.537 94.863 0.00 104.28 69 ILE I C 1
ATOM 13619 O O . ILE H 4 69 ? 132.530 109.773 94.071 0.70 104.70 69 ILE I O 1
ATOM 13624 N N . ASP H 4 70 ? 130.368 109.255 94.467 1.00 102.39 70 ASP I N 1
ATOM 13625 C CA . ASP H 4 70 ? 130.063 109.095 93.049 1.00 103.12 70 ASP I CA 1
ATOM 13626 C C . ASP H 4 70 ? 130.117 110.424 92.305 0.16 102.29 70 ASP I C 1
ATOM 13627 O O . ASP H 4 70 ? 130.710 110.510 91.224 0.00 102.31 70 ASP I O 1
ATOM 13632 N N . PHE H 4 71 ? 129.505 111.469 92.860 1.00 103.69 71 PHE I N 1
ATOM 13633 C CA . PHE H 4 71 ? 129.338 112.727 92.148 1.00 100.91 71 PHE I CA 1
ATOM 13634 C C . PHE H 4 71 ? 129.898 113.885 92.960 1.00 102.54 71 PHE I C 1
ATOM 13635 O O . PHE H 4 71 ? 129.732 113.937 94.182 0.37 102.10 71 PHE I O 1
ATOM 13643 N N . MET H 4 72 ? 130.563 114.814 92.272 0.83 100.34 72 MET I N 1
ATOM 13644 C CA . MET H 4 72 ? 131.065 116.036 92.883 1.00 99.28 72 MET I CA 1
ATOM 13645 C C . MET H 4 72 ? 130.666 117.244 92.049 0.11 99.85 72 MET I C 1
ATOM 13646 O O . MET H 4 72 ? 130.705 117.200 90.816 0.77 100.68 72 MET I O 1
ATOM 13651 N N . LEU H 4 73 ? 130.287 118.323 92.731 0.35 97.38 73 LEU I N 1
ATOM 13652 C CA . LEU H 4 73 ? 129.970 119.593 92.089 1.00 95.70 73 LEU I CA 1
ATOM 13653 C C . LEU H 4 73 ? 130.682 120.703 92.847 1.00 96.31 73 LEU I C 1
ATOM 13654 O O . LEU H 4 73 ? 130.382 120.944 94.021 0.87 98.54 73 LEU I O 1
ATOM 13659 N N . SER H 4 74 ? 131.605 121.385 92.173 1.00 97.19 74 SER I N 1
ATOM 13660 C CA . SER H 4 74 ? 132.423 122.421 92.785 1.00 98.78 74 SER I CA 1
ATOM 13661 C C . SER H 4 74 ? 132.273 123.728 92.019 1.00 99.53 74 SER I C 1
ATOM 13662 O O . SER H 4 74 ? 132.250 123.736 90.785 0.00 99.68 74 SER I O 1
ATOM 13665 N N . VAL H 4 75 ? 132.171 124.831 92.759 1.00 95.49 75 VAL I N 1
ATOM 13666 C CA . VAL H 4 75 ? 132.067 126.156 92.159 1.00 94.01 75 VAL I CA 1
ATOM 13667 C C . VAL H 4 75 ? 133.090 127.085 92.801 0.00 97.02 75 VAL I C 1
ATOM 13668 O O . VAL H 4 75 ? 132.931 128.311 92.779 0.84 97.99 75 VAL I O 1
ATOM 13672 N N . ALA H 4 76 ? 134.144 126.510 93.377 0.11 97.97 76 ALA I N 1
ATOM 13673 C CA . ALA H 4 76 ? 135.190 127.293 94.019 1.00 94.21 76 ALA I CA 1
ATOM 13674 C C . ALA H 4 76 ? 136.486 126.498 94.008 1.00 100.53 76 ALA I C 1
ATOM 13675 O O . ALA H 4 76 ? 136.467 125.270 94.117 0.15 98.75 76 ALA I O 1
ATOM 13677 N N . GLN H 4 77 ? 137.609 127.208 93.878 1.00 107.93 77 GLN I N 1
ATOM 13678 C CA . GLN H 4 77 ? 138.912 126.553 93.831 1.00 106.12 77 GLN I CA 1
ATOM 13679 C C . GLN H 4 77 ? 139.381 126.096 95.207 1.00 105.24 77 GLN I C 1
ATOM 13680 O O . GLN H 4 77 ? 140.035 125.052 95.316 1.00 103.86 77 GLN I O 1
ATOM 13686 N N . ILE H 4 78 ? 139.056 126.853 96.258 1.00 105.33 78 ILE I N 1
ATOM 13687 C CA . ILE H 4 78 ? 139.564 126.544 97.593 1.00 103.87 78 ILE I CA 1
ATOM 13688 C C . ILE H 4 78 ? 139.058 125.183 98.057 1.00 105.44 78 ILE I C 1
ATOM 13689 O O . ILE H 4 78 ? 139.827 124.352 98.554 1.00 108.17 78 ILE I O 1
ATOM 13694 N N . SER H 4 79 ? 137.758 124.934 97.899 0.32 101.85 79 SER I N 1
ATOM 13695 C CA . SER H 4 79 ? 137.196 123.647 98.295 0.00 102.08 79 SER I CA 1
ATOM 13696 C C . SER H 4 79 ? 137.513 122.548 97.287 1.00 102.41 79 SER I C 1
ATOM 13697 O O . SER H 4 79 ? 137.592 121.371 97.663 0.71 102.39 79 SER I O 1
ATOM 13700 N N . TYR H 4 80 ? 137.673 122.907 96.011 1.00 106.11 80 TYR I N 1
ATOM 13701 C CA . TYR H 4 80 ? 138.023 121.916 94.997 1.00 106.54 80 TYR I CA 1
ATOM 13702 C C . TYR H 4 80 ? 139.405 121.332 95.252 1.00 107.41 80 TYR I C 1
ATOM 13703 O O . TYR H 4 80 ? 139.605 120.118 95.124 1.00 106.59 80 TYR I O 1
ATOM 13712 N N . ASN H 4 81 ? 140.372 122.177 95.613 1.00 108.30 81 ASN I N 1
ATOM 13713 C CA . ASN H 4 81 ? 141.718 121.691 95.887 1.00 106.22 81 ASN I CA 1
ATOM 13714 C C . ASN H 4 81 ? 141.789 120.863 97.163 1.00 106.59 81 ASN I C 1
ATOM 13715 O O . ASN H 4 81 ? 142.773 120.143 97.363 1.00 107.71 81 ASN I O 1
ATOM 13720 N N . GLN H 4 82 ? 140.778 120.946 98.025 1.00 105.50 82 GLN I N 1
ATOM 13721 C CA . GLN H 4 82 ? 140.793 120.222 99.290 1.00 107.02 82 GLN I CA 1
ATOM 13722 C C . GLN H 4 82 ? 140.034 118.900 99.219 1.00 108.26 82 GLN I C 1
ATOM 13723 O O . GLN H 4 82 ? 140.591 117.846 99.538 1.00 108.06 82 GLN I O 1
ATOM 13729 N N . PHE H 4 83 ? 138.767 118.936 98.801 1.00 106.24 83 PHE I N 1
ATOM 13730 C CA . PHE H 4 83 ? 137.880 117.782 98.912 1.00 104.47 83 PHE I CA 1
ATOM 13731 C C . PHE H 4 83 ? 137.765 116.992 97.610 1.00 103.49 83 PHE I C 1
ATOM 13732 O O . PHE H 4 83 ? 136.719 116.390 97.344 0.60 104.00 83 PHE I O 1
ATOM 13740 N N . LYS H 4 84 ? 138.821 116.964 96.799 1.00 101.93 84 LYS I N 1
ATOM 13741 C CA . LYS H 4 84 ? 138.789 116.246 95.532 1.00 102.65 84 LYS I CA 1
ATOM 13742 C C . LYS H 4 84 ? 139.338 114.827 95.622 0.21 103.57 84 LYS I C 1
ATOM 13743 O O . LYS H 4 84 ? 139.274 114.093 94.630 1.00 103.81 84 LYS I O 1
ATOM 13749 N N . SER H 4 85 ? 139.860 114.418 96.778 1.00 104.06 85 SER I N 1
ATOM 13750 C CA . SER H 4 85 ? 140.532 113.130 96.894 1.00 105.72 85 SER I CA 1
ATOM 13751 C C . SER H 4 85 ? 139.582 111.966 97.154 1.00 107.48 85 SER I C 1
ATOM 13752 O O . SER H 4 85 ? 140.021 110.813 97.111 1.00 105.20 85 SER I O 1
ATOM 13755 N N . ASP H 4 86 ? 138.304 112.230 97.419 1.00 112.44 86 ASP I N 1
ATOM 13756 C CA . ASP H 4 86 ? 137.348 111.178 97.738 1.00 108.66 86 ASP I CA 1
ATOM 13757 C C . ASP H 4 86 ? 136.551 110.701 96.531 1.00 108.43 86 ASP I C 1
ATOM 13758 O O . ASP H 4 86 ? 135.666 109.852 96.689 1.00 108.38 86 ASP I O 1
ATOM 13763 N N . ILE H 4 87 ? 136.834 111.217 95.339 1.00 112.77 87 ILE I N 1
ATOM 13764 C CA . ILE H 4 87 ? 136.061 110.867 94.154 1.00 112.26 87 ILE I CA 1
ATOM 13765 C C . ILE H 4 87 ? 136.556 109.539 93.598 1.00 113.76 87 ILE I C 1
ATOM 13766 O O . ILE H 4 87 ? 137.762 109.342 93.403 1.00 113.82 87 ILE I O 1
ATOM 13771 N N . LYS H 4 88 ? 135.623 108.625 93.343 1.00 109.53 88 LYS I N 1
ATOM 13772 C CA . LYS H 4 88 ? 135.959 107.338 92.754 1.00 106.80 88 LYS I CA 1
ATOM 13773 C C . LYS H 4 88 ? 136.497 107.525 91.337 0.00 107.69 88 LYS I C 1
ATOM 13774 O O . LYS H 4 88 ? 136.103 108.447 90.616 1.00 108.41 88 LYS I O 1
ATOM 13780 N N . GLN H 4 89 ? 137.424 106.647 90.953 0.64 108.52 89 GLN I N 1
ATOM 13781 C CA . GLN H 4 89 ? 138.033 106.704 89.629 1.00 109.92 89 GLN I CA 1
ATOM 13782 C C . GLN H 4 89 ? 136.969 106.668 88.540 0.00 108.33 89 GLN I C 1
ATOM 13783 O O . GLN H 4 89 ? 136.067 105.826 88.559 0.45 108.14 89 GLN I O 1
ATOM 13789 N N . GLY H 4 90 ? 137.085 107.586 87.586 0.59 107.13 90 GLY I N 1
ATOM 13790 C CA . GLY H 4 90 ? 136.091 107.716 86.536 0.00 106.75 90 GLY I CA 1
ATOM 13791 C C . GLY H 4 90 ? 134.737 108.185 87.024 0.16 106.55 90 GLY I C 1
ATOM 13792 O O . GLY H 4 90 ? 133.706 107.750 86.497 0.85 106.31 90 GLY I O 1
ATOM 13793 N N . GLY H 4 91 ? 134.713 109.068 88.022 1.00 104.08 91 GLY I N 1
ATOM 13794 C CA . GLY H 4 91 ? 133.471 109.577 88.559 1.00 103.29 91 GLY I CA 1
ATOM 13795 C C . GLY H 4 91 ? 132.941 110.765 87.780 1.00 103.48 91 GLY I C 1
ATOM 13796 O O . GLY H 4 91 ? 133.482 111.177 86.755 0.03 104.07 91 GLY I O 1
ATOM 13797 N N . ILE H 4 92 ? 131.847 111.323 88.290 1.00 103.03 92 ILE I N 1
ATOM 13798 C CA . ILE H 4 92 ? 131.198 112.482 87.690 1.00 101.22 92 ILE I CA 1
ATOM 13799 C C . ILE H 4 92 ? 131.620 113.721 88.468 0.22 101.58 92 ILE I C 1
ATOM 13800 O O . ILE H 4 92 ? 131.427 113.794 89.688 0.00 101.25 92 ILE I O 1
ATOM 13805 N N . VAL H 4 93 ? 132.206 114.688 87.766 1.00 100.23 93 VAL I N 1
ATOM 13806 C CA . VAL H 4 93 ? 132.654 115.944 88.356 1.00 101.23 93 VAL I CA 1
ATOM 13807 C C . VAL H 4 93 ? 132.097 117.088 87.523 0.83 100.11 93 VAL I C 1
ATOM 13808 O O . VAL H 4 93 ? 132.150 117.045 86.289 0.27 101.31 93 VAL I O 1
ATOM 13812 N N . VAL H 4 94 ? 131.557 118.102 88.194 0.65 100.44 94 VAL I N 1
ATOM 13813 C CA . VAL H 4 94 ? 131.026 119.292 87.539 1.00 100.84 94 VAL I CA 1
ATOM 13814 C C . VAL H 4 94 ? 131.688 120.512 88.160 0.61 101.43 94 VAL I C 1
ATOM 13815 O O . VAL H 4 94 ? 131.812 120.599 89.387 0.38 101.88 94 VAL I O 1
ATOM 13819 N N . ILE H 4 95 ? 132.135 121.439 87.313 0.33 104.14 95 ILE I N 1
ATOM 13820 C CA . ILE H 4 95 ? 132.762 122.684 87.735 1.00 104.29 95 ILE I CA 1
ATOM 13821 C C . ILE H 4 95 ? 132.249 123.809 86.844 1.00 103.62 95 ILE I C 1
ATOM 13822 O O . ILE H 4 95 ? 131.421 123.599 85.955 1.00 105.54 95 ILE I O 1
ATOM 13827 N N . ASP H 4 96 ? 132.748 125.017 87.092 1.00 105.94 96 ASP I N 1
ATOM 13828 C CA . ASP H 4 96 ? 132.468 126.164 86.249 1.00 107.93 96 ASP I CA 1
ATOM 13829 C C . ASP H 4 96 ? 133.778 126.798 85.797 1.00 107.09 96 ASP I C 1
ATOM 13830 O O . ASP H 4 96 ? 134.700 126.951 86.609 0.40 107.76 96 ASP I O 1
ATOM 13835 N N . PRO H 4 97 ? 133.908 127.160 84.518 1.00 112.03 97 PRO I N 1
ATOM 13836 C CA . PRO H 4 97 ? 135.193 127.694 84.035 0.00 113.32 97 PRO I CA 1
ATOM 13837 C C . PRO H 4 97 ? 135.560 129.049 84.615 1.00 115.95 97 PRO I C 1
ATOM 13838 O O . PRO H 4 97 ? 136.747 129.397 84.614 1.00 115.23 97 PRO I O 1
ATOM 13842 N N . ASN H 4 98 ? 134.593 129.825 85.109 1.00 118.18 98 ASN I N 1
ATOM 13843 C CA . ASN H 4 98 ? 134.892 131.166 85.595 1.00 117.01 98 ASN I CA 1
ATOM 13844 C C . ASN H 4 98 ? 135.518 131.173 86.982 1.00 117.53 98 ASN I C 1
ATOM 13845 O O . ASN H 4 98 ? 136.145 132.171 87.354 1.00 116.88 98 ASN I O 1
ATOM 13850 N N . LEU H 4 99 ? 135.373 130.093 87.752 1.00 111.28 99 LEU I N 1
ATOM 13851 C CA . LEU H 4 99 ? 135.882 130.058 89.116 1.00 109.69 99 LEU I CA 1
ATOM 13852 C C . LEU H 4 99 ? 136.792 128.876 89.420 1.00 110.66 99 LEU I C 1
ATOM 13853 O O . LEU H 4 99 ? 137.468 128.903 90.454 1.00 111.20 99 LEU I O 1
ATOM 13858 N N . VAL H 4 100 ? 136.836 127.852 88.572 1.00 109.33 100 VAL I N 1
ATOM 13859 C CA . VAL H 4 100 ? 137.645 126.665 88.817 1.00 108.92 100 VAL I CA 1
ATOM 13860 C C . VAL H 4 100 ? 138.472 126.373 87.573 1.00 109.15 100 VAL I C 1
ATOM 13861 O O . VAL H 4 100 ? 137.934 126.329 86.461 0.34 109.14 100 VAL I O 1
ATOM 13865 N N . THR H 4 101 ? 139.775 126.179 87.760 1.00 112.11 101 THR I N 1
ATOM 13866 C CA . THR H 4 101 ? 140.681 125.776 86.685 0.00 112.31 101 THR I CA 1
ATOM 13867 C C . THR H 4 101 ? 141.323 124.448 87.060 0.61 112.83 101 THR I C 1
ATOM 13868 O O . THR H 4 101 ? 142.295 124.422 87.835 0.73 113.30 101 THR I O 1
ATOM 13872 N N . PRO H 4 102 ? 140.826 123.327 86.546 1.00 112.42 102 PRO I N 1
ATOM 13873 C CA . PRO H 4 102 ? 141.349 122.024 86.962 1.00 111.91 102 PRO I CA 1
ATOM 13874 C C . PRO H 4 102 ? 142.683 121.703 86.307 0.00 111.74 102 PRO I C 1
ATOM 13875 O O . PRO H 4 102 ? 143.151 122.391 85.397 1.00 110.96 102 PRO I O 1
ATOM 13879 N N . THR H 4 103 ? 143.296 120.631 86.798 1.00 117.16 103 THR I N 1
ATOM 13880 C CA . THR H 4 103 ? 144.556 120.139 86.266 1.00 116.98 103 THR I CA 1
ATOM 13881 C C . THR H 4 103 ? 144.312 119.000 85.281 1.00 118.02 103 THR I C 1
ATOM 13882 O O . THR H 4 103 ? 143.256 118.363 85.274 0.23 116.83 103 THR I O 1
ATOM 13886 N N . LYS H 4 104 ? 145.316 118.751 84.435 1.00 121.29 104 LYS I N 1
ATOM 13887 C CA . LYS H 4 104 ? 145.189 117.716 83.414 1.00 121.23 104 LYS I CA 1
ATOM 13888 C C . LYS H 4 104 ? 145.071 116.326 84.026 0.00 120.19 104 LYS I C 1
ATOM 13889 O O . LYS H 4 104 ? 144.401 115.456 83.455 1.00 122.77 104 LYS I O 1
ATOM 13895 N N . GLU H 4 105 ? 145.717 116.093 85.171 0.27 117.30 105 GLU I N 1
ATOM 13896 C CA . GLU H 4 105 ? 145.589 114.801 85.840 1.00 116.64 105 GLU I CA 1
ATOM 13897 C C . GLU H 4 105 ? 144.150 114.544 86.267 1.00 119.23 105 GLU I C 1
ATOM 13898 O O . GLU H 4 105 ? 143.643 113.424 86.128 1.00 118.65 105 GLU I O 1
ATOM 13904 N N . ASP H 4 106 ? 143.474 115.571 86.787 1.00 116.89 106 ASP I N 1
ATOM 13905 C CA . ASP H 4 106 ? 142.065 115.424 87.139 1.00 114.52 106 ASP I CA 1
ATOM 13906 C C . ASP H 4 106 ? 141.205 115.223 85.896 0.30 114.03 106 ASP I C 1
ATOM 13907 O O . ASP H 4 106 ? 140.196 114.510 85.942 0.82 113.61 106 ASP I O 1
ATOM 13912 N N . GLU H 4 107 ? 141.585 115.851 84.781 0.51 113.64 107 GLU I N 1
ATOM 13913 C CA . GLU H 4 107 ? 140.870 115.632 83.527 0.00 113.84 107 GLU I CA 1
ATOM 13914 C C . GLU H 4 107 ? 140.981 114.180 83.080 0.25 113.72 107 GLU I C 1
ATOM 13915 O O . GLU H 4 107 ? 139.995 113.581 82.632 0.71 112.33 107 GLU I O 1
ATOM 13921 N N . GLU H 4 108 ? 142.177 113.597 83.189 1.00 112.70 108 GLU I N 1
ATOM 13922 C CA . GLU H 4 108 ? 142.356 112.196 82.825 1.00 114.02 108 GLU I CA 1
ATOM 13923 C C . GLU H 4 108 ? 141.643 111.275 83.806 0.01 114.13 108 GLU I C 1
ATOM 13924 O O . GLU H 4 108 ? 141.135 110.216 83.418 1.00 113.43 108 GLU I O 1
ATOM 13930 N N . LYS H 4 109 ? 141.593 111.662 85.082 1.00 113.81 109 LYS I N 1
ATOM 13931 C CA . LYS H 4 109 ? 141.018 110.801 86.109 1.00 113.91 109 LYS I CA 1
ATOM 13932 C C . LYS H 4 109 ? 139.494 110.793 86.064 1.00 113.79 109 LYS I C 1
ATOM 13933 O O . LYS H 4 109 ? 138.869 109.775 86.385 1.00 113.07 109 LYS I O 1
ATOM 13939 N N . TYR H 4 110 ? 138.877 111.900 85.664 0.00 111.75 110 TYR I N 1
ATOM 13940 C CA . TYR H 4 110 ? 137.441 112.079 85.805 1.00 112.67 110 TYR I CA 1
ATOM 13941 C C . TYR H 4 110 ? 136.765 112.229 84.443 0.00 111.37 110 TYR I C 1
ATOM 13942 O O . TYR H 4 110 ? 137.388 112.079 83.386 0.89 111.69 110 TYR I O 1
ATOM 13951 N N . GLN H 4 111 ? 135.467 112.529 84.482 1.00 107.11 111 GLN I N 1
ATOM 13952 C CA . GLN H 4 111 ? 134.672 112.842 83.300 1.00 105.99 111 GLN I CA 1
ATOM 13953 C C . GLN H 4 111 ? 134.135 114.259 83.450 1.00 107.26 111 GLN I C 1
ATOM 13954 O O . GLN H 4 111 ? 132.942 114.507 83.250 1.00 107.62 111 GLN I O 1
ATOM 13960 N N . ILE H 4 112 ? 135.025 115.186 83.815 1.00 101.13 112 ILE I N 1
ATOM 13961 C CA . ILE H 4 112 ? 134.616 116.504 84.282 0.00 100.11 112 ILE I CA 1
ATOM 13962 C C . ILE H 4 112 ? 133.812 117.243 83.219 1.00 98.57 112 ILE I C 1
ATOM 13963 O O . ILE H 4 112 ? 134.070 117.130 82.013 1.00 97.48 112 ILE I O 1
ATOM 13968 N N . TYR H 4 113 ? 132.808 117.990 83.672 0.51 99.01 113 TYR I N 1
ATOM 13969 C CA . TYR H 4 113 ? 131.986 118.847 82.833 1.00 97.85 113 TYR I CA 1
ATOM 13970 C C . TYR H 4 113 ? 132.178 120.296 83.258 1.00 97.73 113 TYR I C 1
ATOM 13971 O O . TYR H 4 113 ? 132.540 120.587 84.402 0.34 99.29 113 TYR I O 1
ATOM 13980 N N . LYS H 4 114 ? 131.930 121.213 82.325 1.00 100.80 114 LYS I N 1
ATOM 13981 C CA . LYS H 4 114 ? 132.125 122.641 82.554 1.00 104.32 114 LYS I CA 1
ATOM 13982 C C . LYS H 4 114 ? 130.821 123.372 82.258 1.00 103.92 114 LYS I C 1
ATOM 13983 O O . LYS H 4 114 ? 130.459 123.556 81.090 0.35 103.41 114 LYS I O 1
ATOM 13989 N N . ILE H 4 115 ? 130.118 123.788 83.314 1.00 111.91 115 ILE I N 1
ATOM 13990 C CA . ILE H 4 115 ? 128.887 124.555 83.192 1.00 111.65 115 ILE I CA 1
ATOM 13991 C C . ILE H 4 115 ? 128.971 125.749 84.135 1.00 112.65 115 ILE I C 1
ATOM 13992 O O . ILE H 4 115 ? 129.065 125.570 85.352 0.46 111.72 115 ILE I O 1
ATOM 13997 N N . PRO H 4 116 ? 128.941 126.986 83.631 1.00 115.75 116 PRO I N 1
ATOM 13998 C CA . PRO H 4 116 ? 128.989 128.192 84.492 1.00 115.28 116 PRO I CA 1
ATOM 13999 C C . PRO H 4 116 ? 127.652 128.510 85.160 1.00 115.92 116 PRO I C 1
ATOM 14000 O O . PRO H 4 116 ? 126.849 129.314 84.695 1.00 117.87 116 PRO I O 1
ATOM 14004 N N . ILE H 4 117 ? 127.413 127.859 86.302 1.00 118.22 117 ILE I N 1
ATOM 14005 C CA . ILE H 4 117 ? 126.116 127.956 86.971 1.00 119.33 117 ILE I CA 1
ATOM 14006 C C . ILE H 4 117 ? 125.832 129.391 87.406 1.00 119.69 117 ILE I C 1
ATOM 14007 O O . ILE H 4 117 ? 124.730 129.916 87.199 1.00 120.15 117 ILE I O 1
ATOM 14012 N N . ILE H 4 118 ? 126.822 130.043 88.019 1.00 118.48 118 ILE I N 1
ATOM 14013 C CA . ILE H 4 118 ? 126.605 131.371 88.584 1.00 117.33 118 ILE I CA 1
ATOM 14014 C C . ILE H 4 118 ? 126.291 132.385 87.489 1.00 117.52 118 ILE I C 1
ATOM 14015 O O . ILE H 4 118 ? 125.394 133.224 87.642 1.00 118.78 118 ILE I O 1
ATOM 14020 N N . SER H 4 119 ? 127.026 132.332 86.376 1.00 114.50 119 SER I N 1
ATOM 14021 C CA . SER H 4 119 ? 126.772 133.263 85.281 0.45 114.56 119 SER I CA 1
ATOM 14022 C C . SER H 4 119 ? 125.378 133.063 84.700 1.00 113.73 119 SER I C 1
ATOM 14023 O O . SER H 4 119 ? 124.670 134.037 84.417 1.00 113.94 119 SER I O 1
ATOM 14026 N N . ILE H 4 120 ? 124.965 131.806 84.518 0.09 119.39 120 ILE I N 1
ATOM 14027 C CA . ILE H 4 120 ? 123.629 131.525 83.998 1.00 120.88 120 ILE I CA 1
ATOM 14028 C C . ILE H 4 120 ? 122.565 132.066 84.943 1.00 122.40 120 ILE I C 1
ATOM 14029 O O . ILE H 4 120 ? 121.585 132.686 84.512 0.00 120.12 120 ILE I O 1
ATOM 14034 N N . ALA H 4 121 ? 122.738 131.838 86.248 1.00 125.17 121 ALA I N 1
ATOM 14035 C CA . ALA H 4 121 ? 121.744 132.295 87.213 1.00 122.47 121 ALA I CA 1
ATOM 14036 C C . ALA H 4 121 ? 121.658 133.816 87.256 0.00 123.52 121 ALA I C 1
ATOM 14037 O O . ALA H 4 121 ? 120.557 134.380 87.264 1.00 124.20 121 ALA I O 1
ATOM 14039 N N . LYS H 4 122 ? 122.804 134.499 87.285 1.00 122.89 122 LYS I N 1
ATOM 14040 C CA . LYS H 4 122 ? 122.797 135.949 87.453 1.00 122.12 122 LYS I CA 1
ATOM 14041 C C . LYS H 4 122 ? 122.380 136.676 86.179 1.00 122.67 122 LYS I C 1
ATOM 14042 O O . LYS H 4 122 ? 121.595 137.629 86.238 1.00 123.58 122 LYS I O 1
ATOM 14048 N N . ASP H 4 123 ? 122.885 136.245 85.023 0.00 131.03 123 ASP I N 1
ATOM 14049 C CA . ASP H 4 123 ? 122.679 136.976 83.779 1.00 132.00 123 ASP I CA 1
ATOM 14050 C C . ASP H 4 123 ? 121.329 136.675 83.135 1.00 133.31 123 ASP I C 1
ATOM 14051 O O . ASP H 4 123 ? 120.587 137.598 82.783 1.00 135.20 123 ASP I O 1
ATOM 14056 N N . GLU H 4 124 ? 120.996 135.395 82.973 1.00 131.38 124 GLU I N 1
ATOM 14057 C CA . GLU H 4 124 ? 119.823 135.022 82.189 1.00 131.33 124 GLU I CA 1
ATOM 14058 C C . GLU H 4 124 ? 118.531 135.221 82.976 1.00 131.68 124 GLU I C 1
ATOM 14059 O O . GLU H 4 124 ? 117.641 135.965 82.550 1.00 130.85 124 GLU I O 1
ATOM 14065 N N . VAL H 4 125 ? 118.408 134.552 84.124 1.00 133.39 125 VAL I N 1
ATOM 14066 C CA . VAL H 4 125 ? 117.178 134.638 84.909 0.00 133.76 125 VAL I CA 1
ATOM 14067 C C . VAL H 4 125 ? 116.970 136.060 85.417 1.00 134.79 125 VAL I C 1
ATOM 14068 O O . VAL H 4 125 ? 115.866 136.613 85.338 1.00 135.58 125 VAL I O 1
ATOM 14072 N N . GLY H 4 126 ? 118.032 136.677 85.939 1.00 137.39 126 GLY I N 1
ATOM 14073 C CA . GLY H 4 126 ? 117.987 138.027 86.475 1.00 137.31 126 GLY I CA 1
ATOM 14074 C C . GLY H 4 126 ? 118.266 138.096 87.963 1.00 137.04 126 GLY I C 1
ATOM 14075 O O . GLY H 4 126 ? 118.754 139.120 88.451 1.00 136.25 126 GLY I O 1
ATOM 14076 N N . ASN H 4 127 ? 117.964 137.025 88.691 1.00 137.53 127 ASN I N 1
ATOM 14077 C CA . ASN H 4 127 ? 118.215 136.944 90.123 1.00 137.87 127 ASN I CA 1
ATOM 14078 C C . ASN H 4 127 ? 119.261 135.868 90.383 1.00 139.53 127 ASN I C 1
ATOM 14079 O O . ASN H 4 127 ? 119.092 134.719 89.963 1.00 139.59 127 ASN I O 1
ATOM 14084 N N . ILE H 4 128 ? 120.338 136.246 91.073 1.00 133.22 128 ILE I N 1
ATOM 14085 C CA . ILE H 4 128 ? 121.437 135.312 91.294 1.00 130.48 128 ILE I CA 1
ATOM 14086 C C . ILE H 4 128 ? 121.119 134.338 92.425 1.00 129.56 128 ILE I C 1
ATOM 14087 O O . ILE H 4 128 ? 121.646 133.220 92.448 1.00 128.84 128 ILE I O 1
ATOM 14092 N N . ILE H 4 129 ? 120.238 134.722 93.354 1.00 129.19 129 ILE I N 1
ATOM 14093 C CA . ILE H 4 129 ? 119.976 133.903 94.536 0.00 128.79 129 ILE I CA 1
ATOM 14094 C C . ILE H 4 129 ? 119.413 132.542 94.146 1.00 128.86 129 ILE I C 1
ATOM 14095 O O . ILE H 4 129 ? 119.577 131.559 94.880 1.00 129.54 129 ILE I O 1
ATOM 14100 N N . THR H 4 130 ? 118.763 132.453 92.992 1.00 125.15 130 THR I N 1
ATOM 14101 C CA . THR H 4 130 ? 118.211 131.185 92.519 1.00 125.28 130 THR I CA 1
ATOM 14102 C C . THR H 4 130 ? 119.277 130.215 92.005 1.00 126.55 130 THR I C 1
ATOM 14103 O O . THR H 4 130 ? 118.869 129.162 91.485 1.00 128.19 130 THR I O 1
ATOM 14107 N N . GLN H 4 131 ? 120.573 130.521 92.142 1.00 120.28 131 GLN I N 1
ATOM 14108 C CA . GLN H 4 131 ? 121.608 129.665 91.564 1.00 118.58 131 GLN I CA 1
ATOM 14109 C C . GLN H 4 131 ? 121.465 128.224 92.036 1.00 117.11 131 GLN I C 1
ATOM 14110 O O . GLN H 4 131 ? 121.630 127.286 91.246 1.00 117.12 131 GLN I O 1
ATOM 14116 N N . SER H 4 132 ? 121.139 128.030 93.317 1.00 117.06 132 SER I N 1
ATOM 14117 C CA . SER H 4 132 ? 120.987 126.682 93.852 1.00 118.74 132 SER I CA 1
ATOM 14118 C C . SER H 4 132 ? 119.940 125.902 93.070 1.00 119.56 132 SER I C 1
ATOM 14119 O O . SER H 4 132 ? 120.166 124.745 92.689 1.00 118.85 132 SER I O 1
ATOM 14122 N N . VAL H 4 133 ? 118.798 126.534 92.787 0.08 120.31 133 VAL I N 1
ATOM 14123 C CA . VAL H 4 133 ? 117.755 125.871 92.011 0.39 120.02 133 VAL I CA 1
ATOM 14124 C C . VAL H 4 133 ? 118.299 125.453 90.652 0.75 120.18 133 VAL I C 1
ATOM 14125 O O . VAL H 4 133 ? 117.976 124.373 90.141 1.00 120.48 133 VAL I O 1
ATOM 14129 N N . VAL H 4 134 ? 119.143 126.295 90.053 1.00 120.65 134 VAL I N 1
ATOM 14130 C CA . VAL H 4 134 ? 119.780 125.931 88.792 1.00 119.66 134 VAL I CA 1
ATOM 14131 C C . VAL H 4 134 ? 120.688 124.723 88.984 0.29 119.88 134 VAL I C 1
ATOM 14132 O O . VAL H 4 134 ? 120.666 123.779 88.184 0.80 121.23 134 VAL I O 1
ATOM 14136 N N . ALA H 4 135 ? 121.481 124.719 90.060 1.00 118.01 135 ALA I N 1
ATOM 14137 C CA . ALA H 4 135 ? 122.499 123.686 90.229 0.00 118.07 135 ALA I CA 1
ATOM 14138 C C . ALA H 4 135 ? 121.870 122.300 90.310 1.00 118.27 135 ALA I C 1
ATOM 14139 O O . ALA H 4 135 ? 122.228 121.396 89.545 1.00 117.49 135 ALA I O 1
ATOM 14141 N N . LEU H 4 136 ? 120.903 122.123 91.214 1.00 117.27 136 LEU I N 1
ATOM 14142 C CA . LEU H 4 136 ? 120.212 120.843 91.303 1.00 117.63 136 LEU I CA 1
ATOM 14143 C C . LEU H 4 136 ? 119.455 120.542 90.015 1.00 117.50 136 LEU I C 1
ATOM 14144 O O . LEU H 4 136 ? 119.254 119.370 89.672 1.00 116.71 136 LEU I O 1
ATOM 14149 N N . ALA H 4 137 ? 119.069 121.584 89.271 1.00 122.82 137 ALA I N 1
ATOM 14150 C CA . ALA H 4 137 ? 118.421 121.380 87.980 1.00 121.98 137 ALA I CA 1
ATOM 14151 C C . ALA H 4 137 ? 119.293 120.558 87.043 1.00 122.32 137 ALA I C 1
ATOM 14152 O O . ALA H 4 137 ? 118.775 119.867 86.158 1.00 122.13 137 ALA I O 1
ATOM 14154 N N . ILE H 4 138 ? 120.614 120.617 87.218 1.00 123.52 138 ILE I N 1
ATOM 14155 C CA . ILE H 4 138 ? 121.494 119.764 86.430 1.00 123.51 138 ILE I CA 1
ATOM 14156 C C . ILE H 4 138 ? 121.611 118.386 87.067 1.00 123.21 138 ILE I C 1
ATOM 14157 O O . ILE H 4 138 ? 121.610 117.366 86.367 1.00 123.74 138 ILE I O 1
ATOM 14162 N N . THR H 4 139 ? 121.675 118.335 88.401 1.00 120.86 139 THR I N 1
ATOM 14163 C CA . THR H 4 139 ? 121.920 117.076 89.100 1.00 120.23 139 THR I CA 1
ATOM 14164 C C . THR H 4 139 ? 120.861 116.032 88.772 1.00 120.28 139 THR I C 1
ATOM 14165 O O . THR H 4 139 ? 121.156 114.830 88.767 1.00 119.79 139 THR I O 1
ATOM 14169 N N . VAL H 4 140 ? 119.638 116.470 88.467 1.00 122.36 140 VAL I N 1
ATOM 14170 C CA . VAL H 4 140 ? 118.567 115.536 88.130 1.00 123.37 140 VAL I CA 1
ATOM 14171 C C . VAL H 4 140 ? 118.972 114.664 86.949 1.00 123.57 140 VAL I C 1
ATOM 14172 O O . VAL H 4 140 ? 118.718 113.453 86.937 1.00 123.45 140 VAL I O 1
ATOM 14176 N N . GLU H 4 141 ? 119.620 115.255 85.947 1.00 125.61 141 GLU I N 1
ATOM 14177 C CA . GLU H 4 141 ? 120.088 114.500 84.794 1.00 125.65 141 GLU I CA 1
ATOM 14178 C C . GLU H 4 141 ? 121.517 113.992 84.976 1.00 125.18 141 GLU I C 1
ATOM 14179 O O . GLU H 4 141 ? 122.008 113.228 84.139 1.00 124.55 141 GLU I O 1
ATOM 14185 N N . LEU H 4 142 ? 122.181 114.369 86.068 1.00 121.67 142 LEU I N 1
ATOM 14186 C CA . LEU H 4 142 ? 123.564 113.961 86.282 1.00 120.99 142 LEU I CA 1
ATOM 14187 C C . LEU H 4 142 ? 123.658 112.571 86.901 0.51 119.64 142 LEU I C 1
ATOM 14188 O O . LEU H 4 142 ? 124.410 111.721 86.413 1.00 118.63 142 LEU I O 1
ATOM 14193 N N . THR H 4 143 ? 122.902 112.322 87.970 0.52 120.59 143 THR I N 1
ATOM 14194 C CA . THR H 4 143 ? 122.874 111.015 88.608 1.00 120.24 143 THR I CA 1
ATOM 14195 C C . THR H 4 143 ? 121.599 110.234 88.317 1.00 122.35 143 THR I C 1
ATOM 14196 O O . THR H 4 143 ? 121.546 109.041 88.635 1.00 123.47 143 THR I O 1
ATOM 14200 N N . LYS H 4 144 ? 120.594 110.875 87.715 1.00 121.36 144 LYS I N 1
ATOM 14201 C CA . LYS H 4 144 ? 119.302 110.271 87.363 1.00 120.96 144 LYS I CA 1
ATOM 14202 C C . LYS H 4 144 ? 118.813 109.302 88.440 1.00 121.73 144 LYS I C 1
ATOM 14203 O O . LYS H 4 144 ? 118.529 108.129 88.189 1.00 119.40 144 LYS I O 1
ATOM 14209 N N . CYS H 4 145 ? 118.707 109.818 89.663 1.00 122.69 145 CYS I N 1
ATOM 14210 C CA . CYS H 4 145 ? 118.308 109.021 90.814 1.00 122.16 145 CYS I CA 1
ATOM 14211 C C . CYS H 4 145 ? 116.896 109.328 91.297 0.00 121.65 145 CYS I C 1
ATOM 14212 O O . CYS H 4 145 ? 116.447 108.721 92.274 1.00 120.88 145 CYS I O 1
ATOM 14215 N N . VAL H 4 146 ? 116.184 110.242 90.639 1.00 127.34 146 VAL I N 1
ATOM 14216 C CA . VAL H 4 146 ? 114.843 110.628 91.066 1.00 129.02 146 VAL I CA 1
ATOM 14217 C C . VAL H 4 146 ? 114.156 111.316 89.896 1.00 131.97 146 VAL I C 1
ATOM 14218 O O . VAL H 4 146 ? 114.809 111.935 89.050 1.00 131.72 146 VAL I O 1
ATOM 14222 N N . GLU H 4 147 ? 112.831 111.196 89.841 1.00 137.00 147 GLU I N 1
ATOM 14223 C CA . GLU H 4 147 ? 112.062 111.815 88.773 0.00 134.72 147 GLU I CA 1
ATOM 14224 C C . GLU H 4 147 ? 111.918 113.317 89.006 0.54 133.83 147 GLU I C 1
ATOM 14225 O O . GLU H 4 147 ? 112.107 113.828 90.112 1.00 132.28 147 GLU I O 1
ATOM 14231 N N . GLU H 4 148 ? 111.568 114.027 87.929 0.30 132.58 148 GLU I N 1
ATOM 14232 C CA . GLU H 4 148 ? 111.506 115.483 87.985 1.00 134.46 148 GLU I CA 1
ATOM 14233 C C . GLU H 4 148 ? 110.262 115.982 88.710 0.00 133.10 148 GLU I C 1
ATOM 14234 O O . GLU H 4 148 ? 110.288 117.070 89.297 1.00 132.30 148 GLU I O 1
ATOM 14240 N N . ASN H 4 149 ? 109.165 115.221 88.669 1.00 133.56 149 ASN I N 1
ATOM 14241 C CA . ASN H 4 149 ? 107.921 115.685 89.278 1.00 134.80 149 ASN I CA 1
ATOM 14242 C C . ASN H 4 149 ? 108.056 115.825 90.790 0.00 133.92 149 ASN I C 1
ATOM 14243 O O . ASN H 4 149 ? 107.602 116.819 91.373 0.91 133.88 149 ASN I O 1
ATOM 14248 N N . ILE H 4 150 ? 108.676 114.840 91.442 0.00 133.77 150 ILE I N 1
ATOM 14249 C CA . ILE H 4 150 ? 108.844 114.897 92.892 1.00 133.87 150 ILE I CA 1
ATOM 14250 C C . ILE H 4 150 ? 109.744 116.063 93.280 1.00 135.97 150 ILE I C 1
ATOM 14251 O O . ILE H 4 150 ? 109.482 116.772 94.259 1.00 136.13 150 ILE I O 1
ATOM 14256 N N . VAL H 4 151 ? 110.822 116.277 92.520 1.00 133.74 151 VAL I N 1
ATOM 14257 C CA . VAL H 4 151 ? 111.721 117.393 92.799 1.00 132.19 151 VAL I CA 1
ATOM 14258 C C . VAL H 4 151 ? 110.994 118.720 92.631 1.00 132.68 151 VAL I C 1
ATOM 14259 O O . VAL H 4 151 ? 111.169 119.646 93.431 1.00 134.52 151 VAL I O 1
ATOM 14263 N N . LEU H 4 152 ? 110.170 118.835 91.587 0.78 133.24 152 LEU I N 1
ATOM 14264 C CA . LEU H 4 152 ? 109.404 120.061 91.380 1.00 133.54 152 LEU I CA 1
ATOM 14265 C C . LEU H 4 152 ? 108.434 120.306 92.528 1.00 134.12 152 LEU I C 1
ATOM 14266 O O . LEU H 4 152 ? 108.291 121.440 92.998 1.00 135.35 152 LEU I O 1
ATOM 14271 N N . ASP H 4 153 ? 107.754 119.255 92.994 0.00 135.47 153 ASP I N 1
ATOM 14272 C CA . ASP H 4 153 ? 106.830 119.417 94.114 1.00 136.01 153 ASP I CA 1
ATOM 14273 C C . ASP H 4 153 ? 107.565 119.832 95.384 1.00 135.60 153 ASP I C 1
ATOM 14274 O O . ASP H 4 153 ? 107.100 120.714 96.120 1.00 135.83 153 ASP I O 1
ATOM 14279 N N . THR H 4 154 ? 108.715 119.209 95.658 1.00 134.12 154 THR I N 1
ATOM 14280 C CA . THR H 4 154 ? 109.486 119.569 96.844 1.00 134.44 154 THR I CA 1
ATOM 14281 C C . THR H 4 154 ? 109.992 121.003 96.756 1.00 134.49 154 THR I C 1
ATOM 14282 O O . THR H 4 154 ? 110.048 121.712 97.767 1.00 135.22 154 THR I O 1
ATOM 14286 N N . MET H 4 155 ? 110.376 121.446 95.556 0.00 130.00 155 MET I N 1
ATOM 14287 C CA . MET H 4 155 ? 110.727 122.849 95.367 1.00 128.75 155 MET I CA 1
ATOM 14288 C C . MET H 4 155 ? 109.533 123.750 95.645 0.58 129.35 155 MET I C 1
ATOM 14289 O O . MET H 4 155 ? 109.672 124.797 96.288 1.00 128.82 155 MET I O 1
ATOM 14294 N N . LEU H 4 156 ? 108.351 123.355 95.168 1.00 132.33 156 LEU I N 1
ATOM 14295 C CA . LEU H 4 156 ? 107.157 124.173 95.358 1.00 131.89 156 LEU I CA 1
ATOM 14296 C C . LEU H 4 156 ? 106.817 124.330 96.834 0.00 131.73 156 LEU I C 1
ATOM 14297 O O . LEU H 4 156 ? 106.456 125.424 97.282 1.00 131.33 156 LEU I O 1
ATOM 14302 N N . LYS H 4 157 ? 106.924 123.248 97.609 1.00 134.03 157 LYS I N 1
ATOM 14303 C CA . LYS H 4 157 ? 106.586 123.291 99.027 1.00 133.65 157 LYS I CA 1
ATOM 14304 C C . LYS H 4 157 ? 107.784 123.623 99.914 1.00 133.18 157 LYS I C 1
ATOM 14305 O O . LYS H 4 157 ? 107.804 123.237 101.090 1.00 132.30 157 LYS I O 1
ATOM 14311 N N . LYS H 4 158 ? 108.786 124.333 99.383 0.00 129.45 158 LYS I N 1
ATOM 14312 C CA . LYS H 4 158 ? 109.932 124.732 100.191 1.00 130.03 158 LYS I CA 1
ATOM 14313 C C . LYS H 4 158 ? 110.408 126.152 99.900 1.00 131.50 158 LYS I C 1
ATOM 14314 O O . LYS H 4 158 ? 111.467 126.545 100.406 1.00 130.84 158 LYS I O 1
ATOM 14320 N N . VAL H 4 159 ? 109.675 126.929 99.108 0.00 129.54 159 VAL I N 1
ATOM 14321 C CA . VAL H 4 159 ? 110.078 128.296 98.781 1.00 129.42 159 VAL I CA 1
ATOM 14322 C C . VAL H 4 159 ? 108.852 129.198 98.883 0.10 129.74 159 VAL I C 1
ATOM 14323 O O . VAL H 4 159 ? 107.734 128.754 98.582 1.00 129.22 159 VAL I O 1
ATOM 14327 N N . PRO H 4 160 ? 108.996 130.446 99.330 0.00 134.62 160 PRO I N 1
ATOM 14328 C CA . PRO H 4 160 ? 107.868 131.381 99.262 0.35 134.60 160 PRO I CA 1
ATOM 14329 C C . PRO H 4 160 ? 107.414 131.583 97.824 0.00 134.86 160 PRO I C 1
ATOM 14330 O O . PRO H 4 160 ? 108.223 131.622 96.895 1.00 137.54 160 PRO I O 1
ATOM 14334 N N . ALA H 4 161 ? 106.097 131.714 97.649 1.00 133.44 161 ALA I N 1
ATOM 14335 C CA . ALA H 4 161 ? 105.520 131.737 96.310 0.00 135.09 161 ALA I CA 1
ATOM 14336 C C . ALA H 4 161 ? 105.795 133.037 95.564 0.00 135.23 161 ALA I C 1
ATOM 14337 O O . ALA H 4 161 ? 105.724 133.046 94.330 1.00 135.62 161 ALA I O 1
ATOM 14339 N N . LYS H 4 162 ? 106.134 134.117 96.276 0.33 138.22 162 LYS I N 1
ATOM 14340 C CA . LYS H 4 162 ? 106.224 135.435 95.648 0.00 138.20 162 LYS I CA 1
ATOM 14341 C C . LYS H 4 162 ? 107.214 135.454 94.491 0.54 137.86 162 LYS I C 1
ATOM 14342 O O . LYS H 4 162 ? 107.069 136.260 93.564 1.00 137.61 162 LYS I O 1
ATOM 14348 N N . VAL H 4 163 ? 108.220 134.582 94.519 1.00 140.63 163 VAL I N 1
ATOM 14349 C CA . VAL H 4 163 ? 109.151 134.421 93.410 1.00 142.11 163 VAL I CA 1
ATOM 14350 C C . VAL H 4 163 ? 109.101 133.027 92.808 1.00 141.95 163 VAL I C 1
ATOM 14351 O O . VAL H 4 163 ? 109.733 132.791 91.771 0.64 140.62 163 VAL I O 1
ATOM 14355 N N . ALA H 4 164 ? 108.342 132.103 93.412 1.00 141.33 164 ALA I N 1
ATOM 14356 C CA . ALA H 4 164 ? 108.393 130.700 93.009 0.37 139.61 164 ALA I CA 1
ATOM 14357 C C . ALA H 4 164 ? 108.198 130.537 91.510 0.00 140.05 164 ALA I C 1
ATOM 14358 O O . ALA H 4 164 ? 108.912 129.760 90.865 1.00 141.54 164 ALA I O 1
ATOM 14360 N N . ASP H 4 165 ? 107.249 131.283 90.937 1.00 140.37 165 ASP I N 1
ATOM 14361 C CA . ASP H 4 165 ? 107.023 131.246 89.497 1.00 141.12 165 ASP I CA 1
ATOM 14362 C C . ASP H 4 165 ? 108.331 131.409 88.734 1.00 141.21 165 ASP I C 1
ATOM 14363 O O . ASP H 4 165 ? 108.765 130.500 88.018 1.00 142.08 165 ASP I O 1
ATOM 14368 N N . THR H 4 166 ? 109.003 132.552 88.915 1.00 140.84 166 THR I N 1
ATOM 14369 C CA . THR H 4 166 ? 110.259 132.755 88.201 1.00 141.82 166 THR I CA 1
ATOM 14370 C C . THR H 4 166 ? 111.296 131.726 88.629 1.00 141.99 166 THR I C 1
ATOM 14371 O O . THR H 4 166 ? 112.113 131.290 87.808 1.00 140.64 166 THR I O 1
ATOM 14375 N N . ASN H 4 167 ? 111.235 131.280 89.889 1.00 142.07 167 ASN I N 1
ATOM 14376 C CA . ASN H 4 167 ? 112.103 130.198 90.335 1.00 141.83 167 ASN I CA 1
ATOM 14377 C C . ASN H 4 167 ? 111.925 128.977 89.446 1.00 140.34 167 ASN I C 1
ATOM 14378 O O . ASN H 4 167 ? 112.905 128.419 88.933 1.00 141.33 167 ASN I O 1
ATOM 14383 N N . LYS H 4 168 ? 110.669 128.586 89.206 1.00 134.68 168 LYS I N 1
ATOM 14384 C CA . LYS H 4 168 ? 110.397 127.479 88.296 1.00 134.27 168 LYS I CA 1
ATOM 14385 C C . LYS H 4 168 ? 111.071 127.711 86.953 0.00 134.34 168 LYS I C 1
ATOM 14386 O O . LYS H 4 168 ? 111.727 126.810 86.415 1.00 133.53 168 LYS I O 1
ATOM 14392 N N . LYS H 4 169 ? 110.964 128.936 86.427 1.00 138.70 169 LYS I N 1
ATOM 14393 C CA . LYS H 4 169 ? 111.589 129.251 85.149 1.00 138.04 169 LYS I CA 1
ATOM 14394 C C . LYS H 4 169 ? 113.071 128.909 85.182 0.76 136.02 169 LYS I C 1
ATOM 14395 O O . LYS H 4 169 ? 113.581 128.217 84.292 1.00 134.71 169 LYS I O 1
ATOM 14401 N N . ALA H 4 170 ? 113.760 129.334 86.248 0.31 133.97 170 ALA I N 1
ATOM 14402 C CA . ALA H 4 170 ? 115.183 129.044 86.375 1.00 134.04 170 ALA I CA 1
ATOM 14403 C C . ALA H 4 170 ? 115.440 127.554 86.226 0.00 133.66 170 ALA I C 1
ATOM 14404 O O . ALA H 4 170 ? 116.301 127.134 85.441 1.00 134.85 170 ALA I O 1
ATOM 14406 N N . PHE H 4 171 ? 114.646 126.736 86.926 1.00 132.12 171 PHE I N 1
ATOM 14407 C CA . PHE H 4 171 ? 114.797 125.290 86.830 1.00 131.22 171 PHE I CA 1
ATOM 14408 C C . PHE H 4 171 ? 114.764 124.850 85.376 0.00 131.37 171 PHE I C 1
ATOM 14409 O O . PHE H 4 171 ? 115.701 124.202 84.889 1.00 130.45 171 PHE I O 1
ATOM 14417 N N . GLU H 4 172 ? 113.728 125.273 84.646 1.00 136.63 172 GLU I N 1
ATOM 14418 C CA . GLU H 4 172 ? 113.614 124.895 83.242 1.00 138.22 172 GLU I CA 1
ATOM 14419 C C . GLU H 4 172 ? 114.865 125.295 82.479 1.00 138.03 172 GLU I C 1
ATOM 14420 O O . GLU H 4 172 ? 115.446 124.482 81.748 1.00 136.84 172 GLU I O 1
ATOM 14426 N N . ILE H 4 173 ? 115.334 126.529 82.693 1.00 134.44 173 ILE I N 1
ATOM 14427 C CA . ILE H 4 173 ? 116.520 127.002 81.986 0.44 132.35 173 ILE I CA 1
ATOM 14428 C C . ILE H 4 173 ? 117.680 126.050 82.227 0.86 131.45 173 ILE I C 1
ATOM 14429 O O . ILE H 4 173 ? 118.341 125.597 81.282 1.00 130.84 173 ILE I O 1
ATOM 14434 N N . GLY H 4 174 ? 117.893 125.671 83.491 0.00 131.26 174 GLY I N 1
ATOM 14435 C CA . GLY H 4 174 ? 118.981 124.759 83.795 1.00 129.80 174 GLY I CA 1
ATOM 14436 C C . GLY H 4 174 ? 118.874 123.476 83.000 0.00 131.18 174 GLY I C 1
ATOM 14437 O O . GLY H 4 174 ? 119.854 123.026 82.395 0.57 131.76 174 GLY I O 1
ATOM 14438 N N . LYS H 4 175 ? 117.664 122.912 82.932 1.00 133.76 175 LYS I N 1
ATOM 14439 C CA . LYS H 4 175 ? 117.452 121.693 82.161 1.00 132.53 175 LYS I CA 1
ATOM 14440 C C . LYS H 4 175 ? 117.984 121.853 80.746 0.00 132.25 175 LYS I C 1
ATOM 14441 O O . LYS H 4 175 ? 118.762 121.021 80.263 1.00 132.08 175 LYS I O 1
ATOM 14447 N N . LYS H 4 176 ? 117.625 122.961 80.087 1.00 135.59 176 LYS I N 1
ATOM 14448 C CA . LYS H 4 176 ? 118.076 123.162 78.716 1.00 135.80 176 LYS I CA 1
ATOM 14449 C C . LYS H 4 176 ? 119.594 123.191 78.647 1.00 134.81 176 LYS I C 1
ATOM 14450 O O . LYS H 4 176 ? 120.198 122.527 77.795 1.00 132.84 176 LYS I O 1
ATOM 14456 N N . HIS H 4 177 ? 120.232 123.913 79.572 1.00 131.17 177 HIS I N 1
ATOM 14457 C CA . HIS H 4 177 ? 121.687 123.951 79.565 1.00 128.86 177 HIS I CA 1
ATOM 14458 C C . HIS H 4 177 ? 122.268 122.578 79.857 1.00 129.18 177 HIS I C 1
ATOM 14459 O O . HIS H 4 177 ? 123.310 122.215 79.300 1.00 129.34 177 HIS I O 1
ATOM 14466 N N . ALA H 4 178 ? 121.587 121.788 80.692 0.29 131.20 178 ALA I N 1
ATOM 14467 C CA . ALA H 4 178 ? 122.007 120.407 80.885 0.11 131.06 178 ALA I CA 1
ATOM 14468 C C . ALA H 4 178 ? 121.964 119.648 79.568 1.00 132.92 178 ALA I C 1
ATOM 14469 O O . ALA H 4 178 ? 122.902 118.917 79.229 1.00 132.31 178 ALA I O 1
ATOM 14471 N N . LEU H 4 179 ? 120.896 119.843 78.788 1.00 133.74 179 LEU I N 1
ATOM 14472 C CA . LEU H 4 179 ? 120.813 119.212 77.479 1.00 132.58 179 LEU I CA 1
ATOM 14473 C C . LEU H 4 179 ? 121.850 119.768 76.513 1.00 132.79 179 LEU I C 1
ATOM 14474 O O . LEU H 4 179 ? 122.137 119.129 75.496 1.00 130.90 179 LEU I O 1
ATOM 14479 N N . GLU H 4 180 ? 122.415 120.939 76.808 1.00 131.28 180 GLU I N 1
ATOM 14480 C CA . GLU H 4 180 ? 123.509 121.476 76.016 1.00 129.90 180 GLU I CA 1
ATOM 14481 C C . GLU H 4 180 ? 124.873 121.033 76.523 1.00 127.61 180 GLU I C 1
ATOM 14482 O O . GLU H 4 180 ? 125.883 121.321 75.873 1.00 126.98 180 GLU I O 1
ATOM 14488 N N . ALA H 4 181 ? 124.926 120.342 77.662 0.18 126.12 181 ALA I N 1
ATOM 14489 C CA . ALA H 4 181 ? 126.185 119.861 78.212 1.00 126.65 181 ALA I CA 1
ATOM 14490 C C . ALA H 4 181 ? 126.598 118.503 77.662 1.00 126.68 181 ALA I C 1
ATOM 14491 O O . ALA H 4 181 ? 127.795 118.197 77.647 1.00 126.60 181 ALA I O 1
ATOM 14493 N N . LEU H 4 182 ? 125.646 117.687 77.213 1.00 121.79 182 LEU I N 1
ATOM 14494 C CA . LEU H 4 182 ? 125.950 116.358 76.680 1.00 121.73 182 LEU I CA 1
ATOM 14495 C C . LEU H 4 182 ? 126.225 116.457 75.180 1.00 122.58 182 LEU I C 1
ATOM 14496 O O . LEU H 4 182 ? 125.449 116.012 74.331 1.00 122.23 182 LEU I O 1
ATOM 14501 N N . LYS H 4 183 ? 127.370 117.065 74.863 1.00 122.91 183 LYS I N 1
ATOM 14502 C CA . LYS H 4 183 ? 127.808 117.173 73.477 1.00 121.52 183 LYS I CA 1
ATOM 14503 C C . LYS H 4 183 ? 128.214 115.831 72.883 1.00 122.21 183 LYS I C 1
ATOM 14504 O O . LYS H 4 183 ? 128.305 115.719 71.655 1.00 122.07 183 LYS I O 1
ATOM 14510 N N . VAL H 4 184 ? 128.459 114.822 73.711 0.00 118.59 184 VAL I N 1
ATOM 14511 C CA . VAL H 4 184 ? 128.838 113.500 73.229 0.00 118.44 184 VAL I CA 1
ATOM 14512 C C . VAL H 4 184 ? 127.606 112.613 73.104 1.00 118.13 184 VAL I C 1
ATOM 14513 O O . VAL H 4 184 ? 127.717 111.399 72.932 1.00 118.41 184 VAL I O 1
#

Nearest PDB structures (foldseek):
  6n2o-assembly1_A  TM=9.437E-01  e=1.917E-35  Magnetococcus marinus MC-1
  5b46-assembly1_A  TM=8.961E-01  e=1.293E-28  Sulfurisphaera tokodaii str. 7
  4wbx-assembly1_C  TM=9.640E-01  e=1.859E-25  Pyrococcus furiosus DSM 3638
  5b48-assembly1_C  TM=8.402E-01  e=8.571E-28  Sulfurisphaera tokodaii str. 7
  5b48-assembly1_A  TM=8.659E-01  e=1.026E-26  Sulfurisphaera tokodaii str. 7

Radius of gyration: 37.47 Å; Cα contacts (8 Å, |Δi|>4): 4079; chains: 8; bounding box: 76×91×128 Å

Solvent-accessible surface area: 69086 Å² total; per-residue (Å²): 100,68,142,64,47,2,6,64,27,49,62,125,54,10,36,2,13,12,9,12,8,43,45,20,67,3,4,3,7,0,3,8,88,60,66,120,67,71,64,14,42,0,2,59,34,7,16,52,106,21,14,36,25,38,51,44,14,10,10,12,8,2,10,8,4,4,39,4,5,60,152,198,99,53,173,14,41,166,112,60,158,96,6,91,84,27,20,112,98,9,112,87,58,164,27,43,41,28,144,93,2,91,113,142,57,96,139,63,76,46,54,14,25,0,0,80,1,0,4,74,0,0,18,38,8,26,0,85,1,1,0,0,9,7,24,54,9,3,12,56,0,4,39,21,0,7,46,20,0,4,114,56,40,2,27,12,3,26,10,6,9,10,10,0,0,0,0,0,0,0,0,0,2,6,6,36,31,25,6,0,0,4,0,0,1,18,0,3,1,13,0,2,17,0,0,2,3,0,1,2,1,0,3,5,2,1,0,0,1,0,8,15,5,9,3,7,16,0,1,26,45,55,12,11,1,2,3,0,14,2,0,49,14,0,1,8,1,10,14,49,7,2,0,0,3,1,1,24,13,62,29,0,0,58,3,0,6,43,0,4,18,7,3,11,56,1,6,3,3,0,0,0,5,0,2,24,13,0,0,75,15,38,4,58,1,91,0,18,57,72,121,84,1,115,180,89,36,70,112,40,122,89,79,134,29,137,149,29,5,99,120,0,14,44,39,53,82,64,57,15,3,22,7,2,30,9,22,128,31,40,54,4,1,2,1,7,27,7,4,12,69,59,0,41,60,39,57,84,32,146,70,0,13,47,12,7,64,12,0,25,74,0,0,82,45,58,34,137,103,0,22,76,44,50,74,60,90,24,164,55,11,78,6,1,0,4,2,7,6,10,5,0,17,2,0,50,43,1,29,151,80,25,160,140,138,35,195,54,119,17,0,0,0,3,3,40,0,0,9,12,15,11,26,139,85,2,69,94,4,3,96,160,26,124,83,2,0,1,0,1,9,3,75,9,13,3,20,48,15,3,12,78,11,6,63,63,119,18,83,57,34,30,34,28,34,4,70,41,2,35,8,141,68,0,28,70,65,2,128,118,102,31,72,89,10,67,122,16,7,25,70,129,66,13,78,8,77,14,22,43,0,23,2,4,0,5,0,0,1,0,0,0,12,0,0,37,54,54,50,37,146,20,60,47,0,0,0,0,0,2,43,25,30,8,3,52,0,1,26,9,0,39,0,1,0,0,29,4,6,55,1,10,2,6,3,0,0,2,0,1,21,0,26,41,71,86,53,60,4,0,0,0,4,12,3,11,8,3,5,1,13,0,5,13,10,0,8,2,1,0,10,10,0,0,27,0,10,0,0,1,1,3,17,6,2,23,4,46,37,89,13,0,19,1,5,5,0,17,76,63,26,80,0,23,13,20,56,64,14,4,40,20,42,63,14,59,8,6,40,4,0,52,29,3,15,0,0,0,0,1,6,15,5,6,35,59,0,91,101,1,32,117,12,0,71,70,0,8,77,41,114,1,0,1,0,3,1,1,7,1,2,19,2,10,10,2,0,112,99,24,182,19,30,79,2,22,77,0,23,114,59,2,107,76,19,19,26,46,86,165,107,41,104,74,46,49,112,151,96,91,96,91,53,29,25,24,22,49,43,71,68,46,124,125,77,122,5,18,18,78,8,15,103,91,21,32,114,127,0,26,46,203,151,109,112,7,4,1,14,0,0,0,8,9,56,19,37,0,21,104,0,0,36,8,2,1,17,0,24,15,95,64,67,7,69,4,7,39,14,33,40,121,64,47,31,28,53,40,1,27,9,18,4,8,1,1,0,19,169,81,98,34,36,9,0,56,25,53,148,49,81,2,48,0,0,0,0,0,4,64,83,0,2,92,91,34,36,88,34,4,85,123,30,0,42,0,0,0,2,63,44,28,3,97,27,77,168,120,11,73,140,90,17,100,15,39,118,6,41,0,29,29,9,0,93,92,107,36,58,70,62,133,12,7,8,7,1,0,0,0,1,0,3,24,32,38,131,24,9,119,62,83,45,0,30,69,11,0,69,146,89,39,86,89,177,46,26,115,53,7,68,122,0,1,71,41,0,56,139,53,1,111,113,9,99,160,155,108,65,148,65,53,2,6,60,20,47,77,130,64,16,37,4,20,18,11,16,14,33,41,15,65,3,6,4,6,0,5,6,110,68,54,114,60,65,70,6,68,2,2,70,44,5,34,61,138,13,12,41,19,38,47,43,10,7,15,9,12,7,7,6,3,4,43,5,6,59,143,192,106,52,192,21,37,174,110,57,176,128,7,98,81,53,19,92,103,10,112,75,68,173,27,98,35,51,162,116,3,100,114,138,61,88,171,62,110,38,59,4,32,0,2,80,1,0,2,71,0,0,27,38,5,26,0,89,2,0,0,0,13,9,29,60,16,5,6,60,0,6,37,28,0,7,46,22,0,4,134,56,41,1,33,13,2,29,8,8,8,9,6,2,0,0,0,0,0,0,0,0,1,4,5,35,34,27,6,1,0,7,0,0,1,19,0,0,1,15,1,2,19,0,0,2,1,0,0,1,1,0,1,6,3,2,0,0,0,2,7,15,6,11,5,4,27,1,0,22,54,64,9,13,5,3,3,0,17,0,0,51,13,1,1,10,1,11,13,48,8,0,0,0,3,2,4,32,16,81,20,0,0,56,4,0,16,42,0,3,21,10,1,14,54,1,6,2,2,0,0,0,9,0,6,26,12,0,0,79,12,37,6,60,0,77,3,34,59,87,127,80,6,92,160,91,37,77,112,37,141,73,60,104,38,146,112,94,8,128,105,1,16,45,41,50,88,57,77,30,2,14,5,1,35,8,22,109,20,22,96,4,1,2,0,4,31,9,4,10,62,58,0,43,58,39,52,72,29,140,64,1,13,46,13,7,64,11,0,26,75,0,0,82,42,57,51,137,114,0,26,81,46,71,74,50,82,23,161,50,8,85,9,0,0,5,3,8,7,10,4,2,19,1,0,65,38,2,8,124,64,21,96,153,132,53,214,30,107,3,0,0,0,8,4,36,1,1,8,12,23,14,39,179,78,3,76,96,3,1,91,147,28,129,67,7,1,2,0,1,9,3,75,10,9,3,21,48,16,2,23,56,8,11,60,67,154,21,88,62,30,29,31,28,32,5,67,34,4,43,6,125,64,0,34,70,66,5,146,115,67,41,54,78,15,72,119,32,13,25,91,128,65,41,71,13,80,8,18,54,4,21,4,5,0,7,2,1,2,0,5,2,18,0,3,49,55,54,58,43,145,22,62,27,0,0,3,0,0,3,47,30,29,14,3,50,1,1,16,14,2,39,0,1,0,0,24,2,13,47,2,13,2,3,2,0,0,4,0,1,21,1,22,38,71,86,54,58,3,0,0,2,3,9,5,11,8,2,6,0,12,1,5,11,9,0,12,2,4,0,13,9,2,0,21,0,6,0,1,1,5,6,18,8,3,25,8,65,24,92,15,0,18,2,8,13,0,22,71,62,28,80,1,24,12,24,60,76,9,6,54,18,42,73,15,52,8,6,42,1,0,55,28,4,14,0,1,0,0,0,5,12,8,7,39,52,0,108,97,2,37,109,12,1,84,74,1,7,79,31,137,1,0,1,0,3,1,1,7,1,3,14,2,9,22,4,1,103,125,25,187,40,13,83,6,20,76,2,25,117,46,2,112,70,26,23,32,46,89,159,112,40,111,76,29,63,115,140,98,88,96,84,54,46,26,33,16,52,40,66,73,41,122,138,86,110,11,14,18,96,11,13,109,67,14,31,124,118,0,54,48,206,152,95,110,2,19,1,14,4,0,0,13,11,54,34,27,1,17,108,2,2,48,11,4,2,33,0,21,4,75,62,54,12,66,3,11,46,19,46,43,118,68,49,27,36,50,43,0,24,8,26,3,5,1,1,0,18,170,78,130,39,51,12,2,60,28,41,151,37,86,0,40,0,0,0,0,0,2,66,100,0,4,100,92,44,56,85,18,5,95,127,39,5,41,0,0,1,1,66,40,23,2,94,32,82,184,134,5,69,140,71,12,102,15,63,110,8,37,0,15,22,17,0,58,99,95,38,57,68,62,125,12,8,6,12,0,0,2,1,2,1,10,64,24,29,171,28,22,120,76,101,44,0,67,62,2,16,98,132,76,45,88,84,176,52,12,95,48,13,100,124,0,2,78,47,1,57,115,53,2,126,150,27,93,181,153

Foldseek 3Di:
DDPPFFKDWAQVQFDPPLQLLLPAQQLQKFWDADPVDDNRIGIDGQCRLQHDPPCVSVVGGPRNTMDGDDVVRDDHDDDDVVRNVNSVVCVVVVRHHDPVSVVPVD/DDKDWWALLLLLLVLCVLLFAQEFEAADDPPFRVNLVNCVVSNVVPVGDYDYDPALCVRVVVQQVCQQQPGHHEYEDEAPSVLVNQVCQLLLLQLLRFYEYEYAYAADDPPPPRLFKFDPCQLCQCAVHPDDDAAWEFFDAASQVSNVVSLLQSQVSQFQSHYYYYHHYPCRRPDIGMYDYDDSVVSNVPRDHHDADPDPDACQFQPVDDLQGHGHRHGPPPRHDADDDNAQADRRHDHDDDPVSSVSSVSSSVNNVVVCVVPRKDKDKFQLPQAAEEAEEEHNLVVLVVVLLVVVVPDDPGHYIYIYIGILPPHPLVVLLVSLVVYDAYEYEGADDQPSVVVSCVRVVDDHHYDYHNPRHHCNSVNVVVVVVD/DPPPPVVFWPVVCPPDDQPVDWLQVLVLVLVSVLCVVVVHDQAQEEEEEEDASNQCSQVITPHHGHYDYAQCRLVVQLVVCLVPVPGAYEYEYEQCHCVNPVVVSLLVQLQQWAQYHYEYEYAQARQRVQFDGGLAHPWQFDGDVCRRTDDRHHDDVQVSSVVSHHQWGFEEESLDSVLVSVLSNVQRPDRTYHYYHYYIHDLCRGVPRVVRNDPVSRSVVVVVLEDAQVVLVVDDPVVCPSYDHGGIDHNHDDDQHNSNVVVVCVCPPPVVD/DAAKEKEKEWQPQQLQVLAVLVQVLLVVVQWHKAKDKDDDPDRGGHMIMMMMDTDRDDDDDRDDDFQDHAYYEYEAAVNCVPPVNRYHFAHEYEYAVVHHDDDPVCVVGYVYFHDNLQCCLCPVLPHSNLSNLLSNLLCCLPRVPGDDVSSLVSVLVPDDPVCSVSSVVSSVVSPVVNVVRPPD/DDPPFFKDWAQVWFQPPLFLLLPAQQRQKFWDADVVDDNGTGIDGQCRQQDDPPQVSVVRDPTPTMDGDDVPRDPHDDDDVNSNVLSVVCVVVVRHDDPCSCVPDD/DDKDWWALLLLLLVLCVLLAAQEFEAADDPPNVSNLVNNVVVRVVVPGDYDYDDAGCVRVVVQQVQQLQFGHYEYEDEAVRVLVNQVCQLLQLQLLRFYEYEYAYAADDPCQPRPFWFDPCQLCQCDVHPDDDAAWEFFDAASQCSNVVSLLQSQCSQFQSHYYYYHHYPCRRPDITMYDYDDSVVSNVPRDHHDADPDDDAPQFQPPDDLQGGGHRHGPPPPHDADTDNAQADRGHHHDDDPVSSVSSVSSSVRNPVVCVVVRWDKDKFQLPQAAEEAEEEHNLVVLVVVLQVVQVVDDPGHYIYIYIRIPPPHPLVVLLVSLVVYDAYEYEGADDQSSVVVSCVRVVDDHHYHYHNPRDHCNSVNVVVVVVD/DPPPPPVFWDPVQPDDDQPPDWLQVLVLVLVSVLCVVVVHDQAQEEEEEEDARNLCSQVITPHNYHYYYAQCRLVVQQVVCLVPVPGAYEYEYEQCHCVFPVVVSLLVQLQQWALYHYEYEYAQARQPVQFAHGLQNPWQADGPVCRGTHDRHHDDVQVSSVVSHHQWEFEEESLDSVLVSVLSNVQRPDGTYHYYHYYIHRLCRRVVRGVNNDPVSRSVVVVVLEDAQVVLVVDDPVVNPSYDHHTTDHNHDDDAHNSNVVVVCVCPPPVVD/DQAKEKEKEWAPQQQCVLAVLVQVLLVVVQWHKAKDKDDDPDRGGHMIMMIMDTDRDDDDDNDDDAQPHQEYEYEAAVNCVPPVRRYHFAHEYEYAPVHHDDDVVVVNRYVYFHDHLQCCLCPPLPHSNLSNLLVVLLVCVVRVPHDPVSSLVSLVVPDDPPCVVSSVVSSVVSVVVSVVGPPD

Organism: Helicobacter pylori (NCBI:txid210)